Protein 4FC4 (pdb70)

Foldseek 3Di:
DADPLLVVLLVVLLVLLCCVVPPVVSQLVQLLQLLLLLLVLLLVLQVVLQVDDVVCSLVSSLLRSLSNVCCPPVVHGQALLLLLQSNLSNCVVVSDHPVSSVVRNVVSLVSLLNNLLVNLVVCVVVVNPQFADQVTPLNVVLLVLLPDDLVVLLQLLLLLSLLQNQLVSQLSVDDDCSSSVSSSVSSSVSSSVPGDDLSSSSNSNSNHVSGDHDPSRDPVSSVSNNVRSSNSSSCNSNPVRRVVSVVVD/DLPVLLVVLLVVLLVLLCCCPPPVPLQLVQLLQLLLLLLVLLLVLLVVLQPDDVVCSLVRSLLRSLRNVVCCPVVHGQALLLLLQSNLSNCVVVSDHPVSSVVRSVVSVVSSLNSLLVSLVVCVVVVPVQFADQPRPLQVVLLCLLVDDLVVLLQLLLLLLLLQNQLVSVLSVDDDCVSSVSSSVSSSPSSSVPGDHLSSSSNSLSNHVSGDHDPSRDVNSSVSNNVSSVNNSSCNSNPVRNVVSVVVDD/DLVVLLVVLLVVLLVLLCCVVPPPVSQLVLLLQLLLLQLVLVLVLLVVLQPDDPVCSLQSSLLSSLSNVVCPPVVHGFALLQLLQSNLSNCVVVVDPPVSSVVRNVVSVVSSLNNLLVNLVVCVVVVNVQFADAVGVLQVVLLVLLPDDLVVLLQLLQLLLLLQNQLVSQLSVDDDCSSSVSSSVSSSCSSSVPGDDLSSSSNSLSSHVSGPHDPSRDPNSSCSNSVSSVNSSSCNSNPCRNVVSVVVDD/DVVLLVVLLVVLLVLLCCVVVPVVSQLLQLLQLLLLLLVLLLVLLVVLQVDDPVCSLVSSLQRSLSSVCCPPVVHGQALLLLLQSNLSNCVVVSDHPVSSVVSNVSSVVSSLNSLLVNLVVCVVVVPPQFADAVRPLQVVLLVLLPDDLVVLLQLLQLLSLLQNQLVSQLVVDDDCSNSVSSSVSSSCSSSVPGDHLSSSSNSLSNHVSHPHDPSNDPNSSVSNNVRSVNSSSCNSNPVRRVVVVVVDD/DCPVLLVVLLVVLLVLLVCVPPPVVVQLQLLLQLLQLQLVLLLVLLVVLQVDDVVCSLQRSLLRSLSNVCCCPVVHGDDLLLLLQSNLSNCVVVSDPPVSSVVRNVVSVVSSLNNLLVNLVVCVVVVPVQFEDAVRPLQVVLLCLLPDDLVVLQQLLLLLSLLVNQLVSQLSVDDDCSNSVSSSVSSSCSSSVPGDDLSSSSNSLSNHVSGDHDPSRDPNSSVSNNVRSSNSSSCNSNPVNRVVVVVVDD/DLVVLLVVLLVVLLVLLCCVVPPVVCQLVLLLQLLQLLLVLLLVLQVVLQPDDVVCSLVSSQLRSLRNVVCPPVVHGQALLLLLQSNLSNCVVVSDPPVSSVVSNVVSVVSSLNNLLVNLVVCVVVVNVQFADAVGVLQVVLLVLLPDDLVVLLQLLLLLSLLVNQLVSVLSVDDDCSSSVSSSVSSSVSSSVPRDALSSSSNSNSNHVSGPHDPSRDPNSSVSNSVSSSNSSSCNSNPVNRVVSVVVDD/DVVLLVVLLVVLLVLLCCVVVPVVSQLVQLLQLLQLLLVLLLVLLVVLQVDDVVCSLQSSLQRSLSNVCCPQVVHGQALLLLLQSNLSNCVVVVDHPVSSVVVSVSSVVSLLNNLLVNLVVCLVVVPPQFADAVRPLAVVLLVLLPDDLVVLLQLLQLLSLLQNQLVSQLSVDDDCSNSVSSSVSSSVSRSVPGDDLSSSSNSLSRHVSHDHDPSRDPNSSVSNNVRSVNSSSCNSNPVRRVVVVVVD/DQPVLLVVLLVVLLVLLCCVPVPVVVQLVQLLVLLQLQLVLLLVLLVVLQVDDVVCSLVSSLQSSLSNVVCPPVVHGDALLQLLQSNLSNCVVVSDHPVSSVVRNVSSVVSSLNNLLVNLVVCVVVVHPQFEDQVRVLQVVLLCLLPDDLVVLLQLLQLLSLLQNQLVSQLSVDDDCSNSVSSSVSSSVSSSVPGDALSSSSNSLSNHVSGDHDPSNDPNSNCSNNPSSSNNSSVNSNPVNRVVSVVVDD/DFDPLLVVLLVVLLVLLCCVPPPVPSQLVQLLQLLLLLLVLLLVLLVVLQVDDPVCSLVSSQLRSLRSVVCPPVVHGQALLLLLQSNLSNCVVVSDHPVSSVVSNVVSLVSLLNSLLVNLVVCVVVVPVQFADCVTDLNVVLLCLLPDDLVVLLQLLLLLSLLQNQLVSVLSVDDDCSSSVSSSVSSSCSSSVVGDHLSSSSNSNSNHVSGDHDPSRDPNSSVSNSVRSVNSSSCNSNPVRNVVVVVVTD/DCVVVLVVLLVVLLVLLCCVPPPVPQQLVQLLQLLQLLLVLLLVLLVVLQPDDPVCSLQRSLLRSLSNVCCPQVVHGQALLLLLQSNLSNCVVVSDHPVSSVVRSVSSLVSLLNNLLVSLVVCVVVVPPQFADQPRPLQVVLLCLLPDDLVVLQQLLLLLSLLQNQLVSVLSVDDDCVNSVSSSVSSSVSSSVPGDDLSSSSNSLSNHVSGPHDPSNDVNSNVRSNVNSVNNSSCNSNPVNRVVVVVVDD

B-factor: mean 49.1, std 11.37, range [25.59, 116.78]

CATH classification: 1.20.1080.10

Structure (mmCIF, N/CA/C/O backbone):
data_4FC4
#
_entry.id   4FC4
#
_cell.length_a   176.300
_cell.length_b   101.840
_cell.length_c   205.300
_cell.angle_alpha   90.00
_cell.angle_beta   101.24
_cell.angle_gamma   90.00
#
_symmetry.space_group_name_H-M   'C 1 2 1'
#
loop_
_entity.id
_entity.type
_entity.pdbx_description
1 polymer 'Nitrite transporter NirC'
2 non-polymer 'octyl beta-D-glucopyranoside'
3 water water
#
loop_
_atom_site.group_PDB
_atom_site.id
_atom_site.type_symbol
_atom_site.label_atom_id
_atom_site.label_alt_id
_atom_site.label_comp_id
_atom_site.label_asym_id
_atom_site.label_entity_id
_atom_site.label_seq_id
_atom_site.pdbx_PDB_ins_code
_atom_site.Cartn_x
_atom_site.Cartn_y
_atom_site.Cartn_z
_atom_site.occupancy
_atom_site.B_iso_or_equiv
_atom_site.auth_seq_id
_atom_site.auth_comp_id
_atom_site.auth_asym_id
_atom_site.auth_atom_id
_atom_site.pdbx_PDB_model_num
ATOM 1 N N . MET A 1 1 ? 54.593 -8.751 53.316 1.00 70.00 1 MET A N 1
ATOM 2 C CA . MET A 1 1 ? 53.385 -7.945 53.594 1.00 74.96 1 MET A CA 1
ATOM 3 C C . MET A 1 1 ? 53.309 -7.665 55.105 1.00 77.04 1 MET A C 1
ATOM 4 O O . MET A 1 1 ? 54.086 -8.248 55.879 1.00 78.21 1 MET A O 1
ATOM 9 N N . PHE A 1 2 ? 52.394 -6.785 55.535 1.00 68.68 2 PHE A N 1
ATOM 10 C CA . PHE A 1 2 ? 52.065 -6.723 56.961 1.00 65.93 2 PHE A CA 1
ATOM 11 C C . PHE A 1 2 ? 51.031 -7.851 57.314 1.00 60.53 2 PHE A C 1
ATOM 12 O O . PHE A 1 2 ? 50.607 -8.611 56.431 1.00 62.01 2 PHE A O 1
ATOM 20 N N . THR A 1 3 ? 50.702 -8.006 58.598 1.00 54.46 3 THR A N 1
ATOM 21 C CA . THR A 1 3 ? 49.663 -8.900 59.019 1.00 50.54 3 THR A CA 1
ATOM 22 C C . THR A 1 3 ? 48.303 -8.347 58.484 1.00 51.53 3 THR A C 1
ATOM 23 O O . THR A 1 3 ? 48.159 -7.093 58.280 1.00 45.67 3 THR A O 1
ATOM 27 N N . ASP A 1 4 ? 47.349 -9.270 58.235 1.00 47.67 4 ASP A N 1
ATOM 28 C CA . ASP A 1 4 ? 46.007 -8.885 57.800 1.00 47.49 4 ASP A CA 1
ATOM 29 C C . ASP A 1 4 ? 45.454 -7.861 58.780 1.00 43.47 4 ASP A C 1
ATOM 30 O O . ASP A 1 4 ? 44.794 -6.880 58.393 1.00 48.67 4 ASP A O 1
ATOM 35 N N . THR A 1 5 ? 45.740 -8.034 60.063 1.00 42.46 5 THR A N 1
ATOM 36 C CA . THR A 1 5 ? 44.994 -7.219 61.051 1.00 40.25 5 THR A CA 1
ATOM 37 C C . THR A 1 5 ? 45.558 -5.807 61.060 1.00 39.50 5 THR A C 1
ATOM 38 O O . THR A 1 5 ? 44.816 -4.836 61.182 1.00 37.20 5 THR A O 1
ATOM 42 N N . ILE A 1 6 ? 46.891 -5.727 60.983 1.00 37.68 6 ILE A N 1
ATOM 43 C CA . ILE A 1 6 ? 47.559 -4.436 60.865 1.00 38.69 6 ILE A CA 1
ATOM 44 C C . ILE A 1 6 ? 47.132 -3.713 59.575 1.00 39.73 6 ILE A C 1
ATOM 45 O O . ILE A 1 6 ? 46.661 -2.593 59.650 1.00 45.97 6 ILE A O 1
ATOM 50 N N . ASN A 1 7 ? 47.252 -4.355 58.408 1.00 42.58 7 ASN A N 1
ATOM 51 C CA . ASN A 1 7 ? 46.714 -3.801 57.144 1.00 39.52 7 ASN A CA 1
ATOM 52 C C . ASN A 1 7 ? 45.234 -3.336 57.249 1.00 42.85 7 ASN A C 1
ATOM 53 O O . ASN A 1 7 ? 44.866 -2.276 56.713 1.00 45.17 7 ASN A O 1
ATOM 58 N N . LYS A 1 8 ? 44.393 -4.086 57.975 1.00 41.00 8 LYS A N 1
ATOM 59 C CA . LYS A 1 8 ? 42.993 -3.658 58.213 1.00 42.47 8 LYS A CA 1
ATOM 60 C C . LYS A 1 8 ? 42.835 -2.393 59.061 1.00 41.42 8 LYS A C 1
ATOM 61 O O . LYS A 1 8 ? 42.065 -1.536 58.727 1.00 37.85 8 LYS A O 1
ATOM 67 N N . CYS A 1 9 ? 43.582 -2.304 60.155 1.00 43.10 9 CYS A N 1
ATOM 68 C CA . CYS A 1 9 ? 43.656 -1.121 60.997 1.00 41.67 9 CYS A CA 1
ATOM 69 C C . CYS A 1 9 ? 44.087 0.096 60.204 1.00 42.81 9 CYS A C 1
ATOM 70 O O . CYS A 1 9 ? 43.511 1.202 60.349 1.00 41.03 9 CYS A O 1
ATOM 73 N N . ALA A 1 10 ? 45.083 -0.132 59.344 1.00 38.17 10 ALA A N 1
ATOM 74 C CA . ALA A 1 10 ? 45.627 0.939 58.598 1.00 38.69 10 ALA A CA 1
ATOM 75 C C . ALA A 1 10 ? 44.671 1.404 57.458 1.00 40.26 10 ALA A C 1
ATOM 76 O O . ALA A 1 10 ? 44.637 2.609 57.155 1.00 42.12 10 ALA A O 1
ATOM 78 N N . ALA A 1 11 ? 43.963 0.471 56.810 1.00 38.40 11 ALA A N 1
ATOM 79 C CA . ALA A 1 11 ? 42.884 0.820 55.856 1.00 35.47 11 ALA A CA 1
ATOM 80 C C . ALA A 1 11 ? 41.855 1.622 56.631 1.00 36.29 11 ALA A C 1
ATOM 81 O O . ALA A 1 11 ? 41.345 2.595 56.159 1.00 45.28 11 ALA A O 1
ATOM 83 N N . ASN A 1 12 ? 41.577 1.235 57.847 1.00 36.69 12 ASN A N 1
ATOM 84 C CA . ASN A 1 12 ? 40.585 1.924 58.637 1.00 41.08 12 ASN A CA 1
ATOM 85 C C . ASN A 1 12 ? 40.998 3.385 58.972 1.00 42.01 12 ASN A C 1
ATOM 86 O O . ASN A 1 12 ? 40.164 4.339 58.879 1.00 45.04 12 ASN A O 1
ATOM 91 N N . ALA A 1 13 ? 42.274 3.570 59.331 1.00 38.72 13 ALA A N 1
ATOM 92 C CA . ALA A 1 13 ? 42.843 4.914 59.522 1.00 38.38 13 ALA A CA 1
ATOM 93 C C . ALA A 1 13 ? 42.652 5.778 58.238 1.00 43.59 13 ALA A C 1
ATOM 94 O O . ALA A 1 13 ? 42.235 6.942 58.328 1.00 41.56 13 ALA A O 1
ATOM 96 N N . ALA A 1 14 ? 42.956 5.227 57.048 1.00 45.22 14 ALA A N 1
ATOM 97 C CA . ALA A 1 14 ? 42.832 5.994 55.767 1.00 45.15 14 ALA A CA 1
ATOM 98 C C . ALA A 1 14 ? 41.355 6.390 55.509 1.00 44.71 14 ALA A C 1
ATOM 99 O O . ALA A 1 14 ? 41.037 7.439 54.942 1.00 44.55 14 ALA A O 1
ATOM 101 N N . ARG A 1 15 ? 40.452 5.534 55.960 1.00 44.49 15 ARG A N 1
ATOM 102 C CA . ARG A 1 15 ? 39.021 5.738 55.731 1.00 45.38 15 ARG A CA 1
ATOM 103 C C . ARG A 1 15 ? 38.559 6.826 56.728 1.00 46.15 15 ARG A C 1
ATOM 104 O O . ARG A 1 15 ? 37.805 7.721 56.370 1.00 43.59 15 ARG A O 1
ATOM 112 N N . ILE A 1 16 ? 39.123 6.806 57.948 1.00 44.09 16 ILE A N 1
ATOM 113 C CA . ILE A 1 16 ? 38.890 7.902 58.895 1.00 44.00 16 ILE A CA 1
ATOM 114 C C . ILE A 1 16 ? 39.314 9.311 58.366 1.00 41.97 16 ILE A C 1
ATOM 115 O O . ILE A 1 16 ? 38.539 10.284 58.446 1.00 42.08 16 ILE A O 1
ATOM 120 N N . ALA A 1 17 ? 40.483 9.368 57.743 1.00 41.63 17 ALA A N 1
ATOM 121 C CA . ALA A 1 17 ? 41.070 10.605 57.249 1.00 41.67 17 ALA A CA 1
ATOM 122 C C . ALA A 1 17 ? 40.165 11.188 56.168 1.00 44.58 17 ALA A C 1
ATOM 123 O O . ALA A 1 17 ? 39.903 12.402 56.119 1.00 49.23 17 ALA A O 1
ATOM 125 N N . ARG A 1 18 ? 39.627 10.298 55.344 1.00 43.50 18 ARG A N 1
ATOM 126 C CA . ARG A 1 18 ? 38.856 10.688 54.215 1.00 42.62 18 ARG A CA 1
ATOM 127 C C . ARG A 1 18 ? 37.501 11.209 54.711 1.00 46.53 18 ARG A C 1
ATOM 128 O O . ARG A 1 18 ? 36.989 12.244 54.237 1.00 45.69 18 ARG A O 1
ATOM 136 N N . LEU A 1 19 ? 36.939 10.519 55.701 1.00 46.61 19 LEU A N 1
ATOM 137 C CA . LEU A 1 19 ? 35.661 10.931 56.239 1.00 44.20 19 LEU A CA 1
ATOM 138 C C . LEU A 1 19 ? 35.814 12.346 56.835 1.00 45.28 19 LEU A C 1
ATOM 139 O O . LEU A 1 19 ? 34.947 13.211 56.639 1.00 43.75 19 LEU A O 1
ATOM 144 N N . SER A 1 20 ? 36.914 12.537 57.564 1.00 43.58 20 SER A N 1
ATOM 145 C CA . SER A 1 20 ? 37.234 13.777 58.253 1.00 47.67 20 SER A CA 1
ATOM 146 C C . SER A 1 20 ? 37.358 14.886 57.235 1.00 51.04 20 SER A C 1
ATOM 147 O O . SER A 1 20 ? 36.811 15.938 57.413 1.00 56.53 20 SER A O 1
ATOM 150 N N . ALA A 1 21 ? 38.062 14.605 56.140 1.00 52.12 21 ALA A N 1
ATOM 151 C CA . ALA A 1 21 ? 38.440 15.617 55.172 1.00 52.48 21 ALA A CA 1
ATOM 152 C C . ALA A 1 21 ? 37.356 15.910 54.131 1.00 52.88 21 ALA A C 1
ATOM 153 O O . ALA A 1 21 ? 37.212 17.039 53.748 1.00 55.63 21 ALA A O 1
ATOM 155 N N . ASN A 1 22 ? 36.588 14.912 53.706 1.00 56.59 22 ASN A N 1
ATOM 156 C CA . ASN A 1 22 ? 35.598 15.091 52.624 1.00 60.90 22 ASN A CA 1
ATOM 157 C C . ASN A 1 22 ? 34.190 15.158 53.146 1.00 61.64 22 ASN A C 1
ATOM 158 O O . ASN A 1 22 ? 33.295 15.659 52.468 1.00 66.32 22 ASN A O 1
ATOM 163 N N . ASN A 1 23 ? 33.961 14.608 54.327 1.00 59.91 23 ASN A N 1
ATOM 164 C CA . ASN A 1 23 ? 32.605 14.552 54.807 1.00 58.50 23 ASN A CA 1
ATOM 165 C C . ASN A 1 23 ? 32.446 14.934 56.306 1.00 54.35 23 ASN A C 1
ATOM 166 O O . ASN A 1 23 ? 31.913 14.145 57.084 1.00 51.10 23 ASN A O 1
ATOM 171 N N . PRO A 1 24 ? 32.872 16.173 56.682 1.00 53.31 24 PRO A N 1
ATOM 172 C CA . PRO A 1 24 ? 32.739 16.740 58.049 1.00 51.36 24 PRO A CA 1
ATOM 173 C C . PRO A 1 24 ? 31.420 16.386 58.741 1.00 48.38 24 PRO A C 1
ATOM 174 O O . PRO A 1 24 ? 31.455 15.834 59.848 1.00 48.09 24 PRO A O 1
ATOM 178 N N . LEU A 1 25 ? 30.295 16.640 58.085 1.00 47.55 25 LEU A N 1
ATOM 179 C CA . LEU A 1 25 ? 28.975 16.234 58.595 1.00 48.20 25 LEU A CA 1
ATOM 180 C C . LEU A 1 25 ? 28.919 14.737 58.970 1.00 49.81 25 LEU A C 1
ATOM 181 O O . LEU A 1 25 ? 28.507 14.399 60.091 1.00 53.35 25 LEU A O 1
ATOM 186 N N . GLY A 1 26 ? 29.357 13.850 58.067 1.00 49.26 26 GLY A N 1
ATOM 187 C CA . GLY A 1 26 ? 29.361 12.417 58.353 1.00 43.72 26 GLY A CA 1
ATOM 188 C C . GLY A 1 26 ? 30.200 12.044 59.573 1.00 43.97 26 GLY A C 1
ATOM 189 O O . GLY A 1 26 ? 29.801 11.196 60.450 1.00 39.64 26 GLY A O 1
ATOM 190 N N . PHE A 1 27 ? 31.369 12.668 59.628 1.00 42.51 27 PHE A N 1
ATOM 191 C CA . PHE A 1 27 ? 32.296 12.508 60.717 1.00 42.14 27 PHE A CA 1
ATOM 192 C C . PHE A 1 27 ? 31.669 12.862 62.091 1.00 45.36 27 PHE A C 1
ATOM 193 O O . PHE A 1 27 ? 31.702 12.063 63.062 1.00 46.37 27 PHE A O 1
ATOM 201 N N . TRP A 1 28 ? 31.112 14.073 62.154 1.00 45.77 28 TRP A N 1
ATOM 202 C CA . TRP A 1 28 ? 30.449 14.567 63.346 1.00 48.69 28 TRP A CA 1
ATOM 203 C C . TRP A 1 28 ? 29.243 13.756 63.718 1.00 47.24 28 TRP A C 1
ATOM 204 O O . TRP A 1 28 ? 29.031 13.501 64.898 1.00 42.90 28 TRP A O 1
ATOM 215 N N . VAL A 1 29 ? 28.452 13.317 62.734 1.00 43.99 29 VAL A N 1
ATOM 216 C CA . VAL A 1 29 ? 27.347 12.414 63.044 1.00 40.95 29 VAL A CA 1
ATOM 217 C C . VAL A 1 29 ? 27.904 11.114 63.652 1.00 41.61 29 VAL A C 1
ATOM 218 O O . VAL A 1 29 ? 27.535 10.675 64.728 1.00 40.27 29 VAL A O 1
ATOM 222 N N . SER A 1 30 ? 28.855 10.529 62.958 1.00 44.12 30 SER A N 1
ATOM 223 C CA . SER A 1 30 ? 29.309 9.220 63.257 1.00 39.06 30 SER A CA 1
ATOM 224 C C . SER A 1 30 ? 30.119 9.220 64.552 1.00 40.52 30 SER A C 1
ATOM 225 O O . SER A 1 30 ? 30.103 8.236 65.331 1.00 42.50 30 SER A O 1
ATOM 228 N N . SER A 1 31 ? 30.829 10.302 64.841 1.00 44.58 31 SER A N 1
ATOM 229 C CA . SER A 1 31 ? 31.397 10.470 66.234 1.00 45.15 31 SER A CA 1
ATOM 230 C C . SER A 1 31 ? 30.340 10.706 67.328 1.00 43.29 31 SER A C 1
ATOM 231 O O . SER A 1 31 ? 30.504 10.230 68.419 1.00 45.66 31 SER A O 1
ATOM 234 N N . ALA A 1 32 ? 29.329 11.524 67.062 1.00 41.96 32 ALA A N 1
ATOM 235 C CA . ALA A 1 32 ? 28.215 11.715 68.012 1.00 45.52 32 ALA A CA 1
ATOM 236 C C . ALA A 1 32 ? 27.529 10.363 68.425 1.00 40.70 32 ALA A C 1
ATOM 237 O O . ALA A 1 32 ? 27.356 10.049 69.621 1.00 43.07 32 ALA A O 1
ATOM 239 N N . MET A 1 33 ? 27.167 9.557 67.440 1.00 35.70 33 MET A N 1
ATOM 240 C CA . MET A 1 33 ? 26.670 8.203 67.674 1.00 33.69 33 MET A CA 1
ATOM 241 C C . MET A 1 33 ? 27.526 7.394 68.662 1.00 35.11 33 MET A C 1
ATOM 242 O O . MET A 1 33 ? 26.971 6.802 69.593 1.00 33.32 33 MET A O 1
ATOM 247 N N . ALA A 1 34 ? 28.848 7.393 68.529 1.00 32.65 34 ALA A N 1
ATOM 248 C CA . ALA A 1 34 ? 29.620 6.558 69.406 1.00 31.56 34 ALA A CA 1
ATOM 249 C C . ALA A 1 34 ? 29.483 6.999 70.856 1.00 35.10 34 ALA A C 1
ATOM 250 O O . ALA A 1 34 ? 29.361 6.183 71.788 1.00 42.89 34 ALA A O 1
ATOM 252 N N . GLY A 1 35 ? 29.516 8.310 71.069 1.00 38.30 35 GLY A N 1
ATOM 253 C CA . GLY A 1 35 ? 29.308 8.872 72.405 1.00 34.42 35 GLY A CA 1
ATOM 254 C C . GLY A 1 35 ? 27.930 8.526 72.955 1.00 36.35 35 GLY A C 1
ATOM 255 O O . GLY A 1 35 ? 27.802 8.154 74.106 1.00 32.83 35 GLY A O 1
ATOM 256 N N . ALA A 1 36 ? 26.907 8.605 72.109 1.00 34.24 36 ALA A N 1
ATOM 257 C CA . ALA A 1 36 ? 25.552 8.269 72.549 1.00 37.52 36 ALA A CA 1
ATOM 258 C C . ALA A 1 36 ? 25.504 6.782 72.889 1.00 37.49 36 ALA A C 1
ATOM 259 O O . ALA A 1 36 ? 24.931 6.381 73.915 1.00 39.14 36 ALA A O 1
ATOM 261 N N . TYR A 1 37 ? 26.154 5.956 72.055 1.00 37.69 37 TYR A N 1
ATOM 262 C CA . TYR A 1 37 ? 26.065 4.512 72.235 1.00 32.62 37 TYR A CA 1
ATOM 263 C C . TYR A 1 37 ? 26.769 4.082 73.507 1.00 36.93 37 TYR A C 1
ATOM 264 O O . TYR A 1 37 ? 26.204 3.253 74.283 1.00 35.27 37 TYR A O 1
ATOM 273 N N . VAL A 1 38 ? 27.999 4.586 73.732 1.00 34.01 38 VAL A N 1
ATOM 274 C CA . VAL A 1 38 ? 28.625 4.263 74.994 1.00 32.74 38 VAL A CA 1
ATOM 275 C C . VAL A 1 38 ? 27.708 4.769 76.157 1.00 34.75 38 VAL A C 1
ATOM 276 O O . VAL A 1 38 ? 27.508 4.103 77.175 1.00 36.46 38 VAL A O 1
ATOM 280 N N . GLY A 1 39 ? 27.137 5.956 75.991 1.00 37.82 39 GLY A N 1
ATOM 281 C CA . GLY A 1 39 ? 26.232 6.542 76.989 1.00 34.60 39 GLY A CA 1
ATOM 282 C C . GLY A 1 39 ? 25.027 5.701 77.331 1.00 35.30 39 GLY A C 1
ATOM 283 O O . GLY A 1 39 ? 24.617 5.607 78.509 1.00 34.02 39 GLY A O 1
ATOM 284 N N . LEU A 1 40 ? 24.434 5.079 76.309 1.00 38.93 40 LEU A N 1
ATOM 285 C CA . LEU A 1 40 ? 23.292 4.181 76.534 1.00 34.62 40 LEU A CA 1
ATOM 286 C C . LEU A 1 40 ? 23.701 3.017 77.474 1.00 39.02 40 LEU A C 1
ATOM 287 O O . LEU A 1 40 ? 22.884 2.623 78.355 1.00 32.72 40 LEU A O 1
ATOM 292 N N . GLY A 1 41 ? 24.998 2.580 77.387 1.00 35.48 41 GLY A N 1
ATOM 293 C CA . GLY A 1 41 ? 25.465 1.397 78.124 1.00 28.11 41 GLY A CA 1
ATOM 294 C C . GLY A 1 41 ? 25.582 1.878 79.541 1.00 34.68 41 GLY A C 1
ATOM 295 O O . GLY A 1 41 ? 25.289 1.115 80.522 1.00 35.99 41 GLY A O 1
ATOM 296 N N . ILE A 1 42 ? 25.993 3.163 79.674 1.00 37.25 42 ILE A N 1
ATOM 297 C CA . ILE A 1 42 ? 26.328 3.774 80.998 1.00 35.02 42 ILE A CA 1
ATOM 298 C C . ILE A 1 42 ? 25.058 3.987 81.799 1.00 35.16 42 ILE A C 1
ATOM 299 O O . ILE A 1 42 ? 24.983 3.611 82.967 1.00 39.46 42 ILE A O 1
ATOM 304 N N . ILE A 1 43 ? 24.023 4.534 81.162 1.00 36.28 43 ILE A N 1
ATOM 305 C CA . ILE A 1 43 ? 22.722 4.598 81.811 1.00 35.90 43 ILE A CA 1
ATOM 306 C C . ILE A 1 43 ? 22.303 3.196 82.315 1.00 39.38 43 ILE A C 1
ATOM 307 O O . ILE A 1 43 ? 21.865 3.047 83.483 1.00 43.10 43 ILE A O 1
ATOM 312 N N . LEU A 1 44 ? 22.482 2.179 81.461 1.00 35.33 44 LEU A N 1
ATOM 313 C CA . LEU A 1 44 ? 22.084 0.797 81.802 1.00 32.87 44 LEU A CA 1
ATOM 314 C C . LEU A 1 44 ? 22.749 0.324 83.079 1.00 32.34 44 LEU A C 1
ATOM 315 O O . LEU A 1 44 ? 22.045 -0.093 84.033 1.00 29.21 44 LEU A O 1
ATOM 320 N N . ILE A 1 45 ? 24.101 0.408 83.099 1.00 30.72 45 ILE A N 1
ATOM 321 C CA . ILE A 1 45 ? 24.853 -0.200 84.181 1.00 29.98 45 ILE A CA 1
ATOM 322 C C . ILE A 1 45 ? 24.608 0.561 85.495 1.00 33.47 45 ILE A C 1
ATOM 323 O O . ILE A 1 45 ? 24.537 -0.036 86.588 1.00 39.98 45 ILE A O 1
ATOM 328 N N . PHE A 1 46 ? 24.447 1.880 85.407 1.00 35.69 46 PHE A N 1
ATOM 329 C CA . PHE A 1 46 ? 24.178 2.709 86.609 1.00 36.23 46 PHE A CA 1
ATOM 330 C C . PHE A 1 46 ? 22.723 2.486 87.122 1.00 43.19 46 PHE A C 1
ATOM 331 O O . PHE A 1 46 ? 22.508 2.426 88.333 1.00 42.52 46 PHE A O 1
ATOM 339 N N . THR A 1 47 ? 21.758 2.279 86.208 1.00 37.43 47 THR A N 1
ATOM 340 C CA . THR A 1 47 ? 20.404 1.973 86.612 1.00 39.01 47 THR A CA 1
ATOM 341 C C . THR A 1 47 ? 20.460 0.628 87.369 1.00 44.08 47 THR A C 1
ATOM 342 O O . THR A 1 47 ? 19.783 0.469 88.363 1.00 42.83 47 THR A O 1
ATOM 346 N N . LEU A 1 48 ? 21.304 -0.326 86.943 1.00 44.64 48 LEU A N 1
ATOM 347 C CA . LEU A 1 48 ? 21.312 -1.619 87.639 1.00 39.63 48 LEU A CA 1
ATOM 348 C C . LEU A 1 48 ? 22.111 -1.478 88.944 1.00 41.07 48 LEU A C 1
ATOM 349 O O . LEU A 1 48 ? 21.622 -1.866 90.005 1.00 39.18 48 LEU A O 1
ATOM 354 N N . GLY A 1 49 ? 23.304 -0.899 88.877 1.00 39.79 49 GLY A N 1
ATOM 355 C CA . GLY A 1 49 ? 24.116 -0.774 90.056 1.00 41.82 49 GLY A CA 1
ATOM 356 C C . GLY A 1 49 ? 23.438 0.014 91.191 1.00 44.69 49 GLY A C 1
ATOM 357 O O . GLY A 1 49 ? 23.682 -0.257 92.363 1.00 45.49 49 GLY A O 1
ATOM 358 N N . ASN A 1 50 ? 22.602 0.992 90.828 1.00 45.49 50 ASN A N 1
ATOM 359 C CA . ASN A 1 50 ? 21.716 1.691 91.765 1.00 44.42 50 ASN A CA 1
ATOM 360 C C . ASN A 1 50 ? 20.914 0.818 92.720 1.00 46.17 50 ASN A C 1
ATOM 361 O O . ASN A 1 50 ? 20.664 1.226 93.863 1.00 44.95 50 ASN A O 1
ATOM 366 N N . LEU A 1 51 ? 20.469 -0.361 92.262 1.00 44.85 51 LEU A N 1
ATOM 367 C CA . LEU A 1 51 ? 19.572 -1.146 93.078 1.00 45.97 51 LEU A CA 1
ATOM 368 C C . LEU A 1 51 ? 20.316 -2.247 93.816 1.00 43.86 51 LEU A C 1
ATOM 369 O O . LEU A 1 51 ? 19.741 -2.973 94.560 1.00 48.85 51 LEU A O 1
ATOM 374 N N . LEU A 1 52 ? 21.615 -2.318 93.659 1.00 44.58 52 LEU A N 1
ATOM 375 C CA . LEU A 1 52 ? 22.371 -3.464 94.106 1.00 49.58 52 LEU A CA 1
ATOM 376 C C . LEU A 1 52 ? 23.336 -3.181 95.246 1.00 49.14 52 LEU A C 1
ATOM 377 O O . LEU A 1 52 ? 23.924 -2.117 95.299 1.00 51.12 52 LEU A O 1
ATOM 382 N N . ASP A 1 53 ? 23.603 -4.192 96.072 1.00 49.65 53 ASP A N 1
ATOM 383 C CA . ASP A 1 53 ? 24.595 -4.031 97.112 1.00 55.49 53 ASP A CA 1
ATOM 384 C C . ASP A 1 53 ? 25.970 -3.758 96.458 1.00 55.15 53 ASP A C 1
ATOM 385 O O . ASP A 1 53 ? 26.315 -4.350 95.433 1.00 52.12 53 ASP A O 1
ATOM 390 N N . PRO A 1 54 ? 26.759 -2.844 97.040 1.00 55.21 54 PRO A N 1
ATOM 391 C CA . PRO A 1 54 ? 28.105 -2.573 96.485 1.00 51.85 54 PRO A CA 1
ATOM 392 C C . PRO A 1 54 ? 28.933 -3.812 96.156 1.00 47.48 54 PRO A C 1
ATOM 393 O O . PRO A 1 54 ? 29.711 -3.756 95.245 1.00 49.83 54 PRO A O 1
ATOM 397 N N . SER A 1 55 ? 28.770 -4.921 96.859 1.00 44.98 55 SER A N 1
ATOM 398 C CA . SER A 1 55 ? 29.618 -6.074 96.599 1.00 48.56 55 SER A CA 1
ATOM 399 C C . SER A 1 55 ? 29.325 -6.855 95.286 1.00 49.28 55 SER A C 1
ATOM 400 O O . SER A 1 55 ? 30.158 -7.653 94.830 1.00 55.92 55 SER A O 1
ATOM 403 N N . VAL A 1 56 ? 28.137 -6.683 94.721 1.00 47.79 56 VAL A N 1
ATOM 404 C CA . VAL A 1 56 ? 27.818 -7.266 93.441 1.00 43.93 56 VAL A CA 1
ATOM 405 C C . VAL A 1 56 ? 27.815 -6.216 92.304 1.00 45.66 56 VAL A C 1
ATOM 406 O O . VAL A 1 56 ? 27.623 -6.575 91.148 1.00 47.04 56 VAL A O 1
ATOM 410 N N . ARG A 1 57 ? 28.054 -4.929 92.591 1.00 41.69 57 ARG A N 1
ATOM 411 C CA . ARG A 1 57 ? 28.073 -3.939 91.491 1.00 39.62 57 ARG A CA 1
ATOM 412 C C . ARG A 1 57 ? 29.156 -4.195 90.419 1.00 39.84 57 ARG A C 1
ATOM 413 O O . ARG A 1 57 ? 28.877 -4.192 89.219 1.00 37.78 57 ARG A O 1
ATOM 421 N N . PRO A 1 58 ? 30.412 -4.390 90.838 1.00 37.28 58 PRO A N 1
ATOM 422 C CA . PRO A 1 58 ? 31.396 -4.548 89.782 1.00 33.11 58 PRO A CA 1
ATOM 423 C C . PRO A 1 58 ? 31.106 -5.725 88.819 1.00 34.98 58 PRO A C 1
ATOM 424 O O . PRO A 1 58 ? 31.344 -5.651 87.608 1.00 35.92 58 PRO A O 1
ATOM 428 N N . LEU A 1 59 ? 30.592 -6.817 89.357 1.00 38.60 59 LEU A N 1
ATOM 429 C CA . LEU A 1 59 ? 30.178 -7.989 88.594 1.00 38.33 59 LEU A CA 1
ATOM 430 C C . LEU A 1 59 ? 28.992 -7.673 87.676 1.00 41.04 59 LEU A C 1
ATOM 431 O O . LEU A 1 59 ? 29.088 -7.911 86.469 1.00 40.82 59 LEU A O 1
ATOM 436 N N . VAL A 1 60 ? 27.875 -7.185 88.241 1.00 40.04 60 VAL A N 1
ATOM 437 C CA . VAL A 1 60 ? 26.665 -6.928 87.432 1.00 39.43 60 VAL A CA 1
ATOM 438 C C . VAL A 1 60 ? 26.816 -5.757 86.418 1.00 41.06 60 VAL A C 1
ATOM 439 O O . VAL A 1 60 ? 26.509 -5.854 85.224 1.00 37.77 60 VAL A O 1
ATOM 443 N N . MET A 1 61 ? 27.355 -4.659 86.884 1.00 40.62 61 MET A N 1
ATOM 444 C CA . MET A 1 61 ? 27.697 -3.539 85.998 1.00 40.35 61 MET A CA 1
ATOM 445 C C . MET A 1 61 ? 28.729 -3.922 84.922 1.00 39.58 61 MET A C 1
ATOM 446 O O . MET A 1 61 ? 28.586 -3.548 83.763 1.00 41.26 61 MET A O 1
ATOM 451 N N . GLY A 1 62 ? 29.741 -4.685 85.310 1.00 34.58 62 GLY A N 1
ATOM 452 C CA . GLY A 1 62 ? 30.716 -5.208 84.344 1.00 37.68 62 GLY A CA 1
ATOM 453 C C . GLY A 1 62 ? 30.101 -6.154 83.326 1.00 34.22 62 GLY A C 1
ATOM 454 O O . GLY A 1 62 ? 30.310 -5.983 82.124 1.00 34.26 62 GLY A O 1
ATOM 455 N N . ALA A 1 63 ? 29.373 -7.160 83.820 1.00 30.16 63 ALA A N 1
ATOM 456 C CA . ALA A 1 63 ? 28.734 -8.196 82.991 1.00 33.17 63 ALA A CA 1
ATOM 457 C C . ALA A 1 63 ? 27.702 -7.598 82.032 1.00 31.26 63 ALA A C 1
ATOM 458 O O . ALA A 1 63 ? 27.354 -8.226 81.014 1.00 32.29 63 ALA A O 1
ATOM 460 N N . THR A 1 64 ? 27.215 -6.404 82.319 1.00 31.12 64 THR A N 1
ATOM 461 C CA . THR A 1 64 ? 26.093 -5.836 81.463 1.00 33.09 64 THR A CA 1
ATOM 462 C C . THR A 1 64 ? 26.519 -4.589 80.646 1.00 34.31 64 THR A C 1
ATOM 463 O O . THR A 1 64 ? 25.719 -4.050 79.885 1.00 33.10 64 THR A O 1
ATOM 467 N N . PHE A 1 65 ? 27.790 -4.169 80.754 1.00 33.13 65 PHE A N 1
ATOM 468 C CA . PHE A 1 65 ? 28.220 -2.999 80.026 1.00 32.33 65 PHE A CA 1
ATOM 469 C C . PHE A 1 65 ? 28.531 -3.309 78.511 1.00 36.10 65 PHE A C 1
ATOM 470 O O . PHE A 1 65 ? 28.607 -2.347 77.685 1.00 34.59 65 PHE A O 1
ATOM 478 N N . GLY A 1 66 ? 28.712 -4.606 78.146 1.00 31.49 66 GLY A N 1
ATOM 479 C CA . GLY A 1 66 ? 29.138 -5.009 76.750 1.00 32.06 66 GLY A CA 1
ATOM 480 C C . GLY A 1 66 ? 28.353 -4.325 75.608 1.00 35.35 66 GLY A C 1
ATOM 481 O O . GLY A 1 66 ? 28.898 -4.065 74.548 1.00 34.27 66 GLY A O 1
ATOM 482 N N . ILE A 1 67 ? 27.070 -3.997 75.835 1.00 34.02 67 ILE A N 1
ATOM 483 C CA . ILE A 1 67 ? 26.296 -3.302 74.830 1.00 33.48 67 ILE A CA 1
ATOM 484 C C . ILE A 1 67 ? 27.017 -2.036 74.342 1.00 35.96 67 ILE A C 1
ATOM 485 O O . ILE A 1 67 ? 26.891 -1.662 73.176 1.00 38.21 67 ILE A O 1
ATOM 490 N N . ALA A 1 68 ? 27.750 -1.369 75.222 1.00 35.88 68 ALA A N 1
ATOM 491 C CA . ALA A 1 68 ? 28.409 -0.089 74.868 1.00 38.32 68 ALA A CA 1
ATOM 492 C C . ALA A 1 68 ? 29.298 -0.248 73.611 1.00 36.61 68 ALA A C 1
ATOM 493 O O . ALA A 1 68 ? 29.105 0.423 72.605 1.00 38.35 68 ALA A O 1
ATOM 495 N N . LEU A 1 69 ? 30.294 -1.105 73.690 1.00 36.23 69 LEU A N 1
ATOM 496 C CA . LEU A 1 69 ? 31.196 -1.224 72.549 1.00 38.64 69 LEU A CA 1
ATOM 497 C C . LEU A 1 69 ? 30.551 -2.136 71.478 1.00 38.84 69 LEU A C 1
ATOM 498 O O . LEU A 1 69 ? 31.021 -2.126 70.368 1.00 37.58 69 LEU A O 1
ATOM 503 N N . THR A 1 70 ? 29.506 -2.914 71.821 1.00 35.16 70 THR A N 1
ATOM 504 C CA . THR A 1 70 ? 28.836 -3.716 70.838 1.00 31.54 70 THR A CA 1
ATOM 505 C C . THR A 1 70 ? 28.188 -2.775 69.814 1.00 36.08 70 THR A C 1
ATOM 506 O O . THR A 1 70 ? 28.380 -2.946 68.593 1.00 32.91 70 THR A O 1
ATOM 510 N N . LEU A 1 71 ? 27.441 -1.762 70.306 1.00 40.44 71 LEU A N 1
ATOM 511 C CA . LEU A 1 71 ? 26.773 -0.748 69.450 1.00 34.43 71 LEU A CA 1
ATOM 512 C C . LEU A 1 71 ? 27.840 -0.060 68.627 1.00 36.06 71 LEU A C 1
ATOM 513 O O . LEU A 1 71 ? 27.719 0.043 67.400 1.00 38.90 71 LEU A O 1
ATOM 518 N N . VAL A 1 72 ? 28.925 0.360 69.267 1.00 35.50 72 VAL A N 1
ATOM 519 C CA . VAL A 1 72 ? 29.956 1.126 68.532 1.00 34.75 72 VAL A CA 1
ATOM 520 C C . VAL A 1 72 ? 30.497 0.359 67.337 1.00 35.01 72 VAL A C 1
ATOM 521 O O . VAL A 1 72 ? 30.576 0.912 66.263 1.00 39.83 72 VAL A O 1
ATOM 525 N N . ILE A 1 73 ? 30.812 -0.920 67.513 1.00 37.17 73 ILE A N 1
ATOM 526 C CA . ILE A 1 73 ? 31.472 -1.708 66.483 1.00 37.34 73 ILE A CA 1
ATOM 527 C C . ILE A 1 73 ? 30.474 -2.291 65.532 1.00 43.75 73 ILE A C 1
ATOM 528 O O . ILE A 1 73 ? 30.712 -2.241 64.312 1.00 48.92 73 ILE A O 1
ATOM 533 N N . ILE A 1 74 ? 29.364 -2.838 66.055 1.00 37.68 74 ILE A N 1
ATOM 534 C CA . ILE A 1 74 ? 28.398 -3.525 65.188 1.00 35.97 74 ILE A CA 1
ATOM 535 C C . ILE A 1 74 ? 27.390 -2.610 64.441 1.00 38.99 74 ILE A C 1
ATOM 536 O O . ILE A 1 74 ? 27.138 -2.795 63.235 1.00 42.15 74 ILE A O 1
ATOM 541 N N . ALA A 1 75 ? 26.778 -1.669 65.157 1.00 36.83 75 ALA A N 1
ATOM 542 C CA . ALA A 1 75 ? 25.956 -0.656 64.558 1.00 37.60 75 ALA A CA 1
ATOM 543 C C . ALA A 1 75 ? 26.814 0.279 63.644 1.00 39.70 75 ALA A C 1
ATOM 544 O O . ALA A 1 75 ? 26.376 0.653 62.531 1.00 39.69 75 ALA A O 1
ATOM 546 N N . GLY A 1 76 ? 27.999 0.686 64.104 1.00 31.64 76 GLY A N 1
ATOM 547 C CA . GLY A 1 76 ? 28.897 1.488 63.260 1.00 30.83 76 GLY A CA 1
ATOM 548 C C . GLY A 1 76 ? 28.956 2.917 63.800 1.00 34.06 76 GLY A C 1
ATOM 549 O O . GLY A 1 76 ? 27.867 3.502 63.957 1.00 30.64 76 GLY A O 1
ATOM 550 N N . SER A 1 77 ? 30.185 3.462 64.084 1.00 29.82 77 SER A N 1
ATOM 551 C CA . SER A 1 77 ? 30.387 4.794 64.608 1.00 29.66 77 SER A CA 1
ATOM 552 C C . SER A 1 77 ? 31.922 5.114 64.814 1.00 37.94 77 SER A C 1
ATOM 553 O O . SER A 1 77 ? 32.795 4.265 64.546 1.00 35.07 77 SER A O 1
ATOM 556 N N . GLU A 1 78 ? 32.284 6.312 65.282 1.00 34.97 78 GLU A N 1
ATOM 557 C CA . GLU A 1 78 ? 33.672 6.619 65.407 1.00 35.05 78 GLU A CA 1
ATOM 558 C C . GLU A 1 78 ? 33.996 6.898 66.869 1.00 36.70 78 GLU A C 1
ATOM 559 O O . GLU A 1 78 ? 33.496 7.876 67.450 1.00 40.95 78 GLU A O 1
ATOM 565 N N . LEU A 1 79 ? 34.776 6.005 67.483 1.00 33.39 79 LEU A N 1
ATOM 566 C CA . LEU A 1 79 ? 35.056 6.090 68.896 1.00 34.38 79 LEU A CA 1
ATOM 567 C C . LEU A 1 79 ? 36.482 6.580 69.090 1.00 36.97 79 LEU A C 1
ATOM 568 O O . LEU A 1 79 ? 37.374 5.931 68.565 1.00 40.42 79 LEU A O 1
ATOM 573 N N . PHE A 1 80 ? 36.676 7.713 69.822 1.00 37.40 80 PHE A N 1
ATOM 574 C CA . PHE A 1 80 ? 38.004 8.309 70.108 1.00 36.61 80 PHE A CA 1
ATOM 575 C C . PHE A 1 80 ? 38.973 7.225 70.484 1.00 35.46 80 PHE A C 1
ATOM 576 O O . PHE A 1 80 ? 40.086 7.142 69.966 1.00 41.90 80 PHE A O 1
ATOM 584 N N . THR A 1 81 ? 38.558 6.403 71.446 1.00 36.59 81 THR A N 1
ATOM 585 C CA . THR A 1 81 ? 39.530 5.545 72.148 1.00 34.97 81 THR A CA 1
ATOM 586 C C . THR A 1 81 ? 40.085 4.459 71.207 1.00 34.63 81 THR A C 1
ATOM 587 O O . THR A 1 81 ? 41.232 4.038 71.343 1.00 34.82 81 THR A O 1
ATOM 591 N N . GLY A 1 82 ? 39.306 4.102 70.201 1.00 30.93 82 GLY A N 1
ATOM 592 C CA . GLY A 1 82 ? 39.724 3.141 69.198 1.00 30.31 82 GLY A CA 1
ATOM 593 C C . GLY A 1 82 ? 40.563 3.826 68.135 1.00 33.07 82 GLY A C 1
ATOM 594 O O . GLY A 1 82 ? 41.590 3.241 67.699 1.00 35.23 82 GLY A O 1
ATOM 595 N N . HIS A 1 83 ? 40.204 5.063 67.760 1.00 31.73 83 HIS A N 1
ATOM 596 C CA . HIS A 1 83 ? 41.128 5.847 66.878 1.00 36.88 83 HIS A CA 1
ATOM 597 C C . HIS A 1 83 ? 42.581 5.859 67.337 1.00 38.21 83 HIS A C 1
ATOM 598 O O . HIS A 1 83 ? 43.504 5.885 66.496 1.00 38.51 83 HIS A O 1
ATOM 605 N N . THR A 1 84 ? 42.822 5.858 68.663 1.00 37.24 84 THR A N 1
ATOM 606 C CA . THR A 1 84 ? 44.233 6.050 69.118 1.00 39.14 84 THR A CA 1
ATOM 607 C C . THR A 1 84 ? 45.070 4.917 68.532 1.00 38.79 84 THR A C 1
ATOM 608 O O . THR A 1 84 ? 46.237 5.109 68.187 1.00 39.02 84 THR A O 1
ATOM 612 N N . MET A 1 85 ? 44.420 3.764 68.349 1.00 39.21 85 MET A N 1
ATOM 613 C CA . MET A 1 85 ? 45.033 2.521 67.874 1.00 38.36 85 MET A CA 1
ATOM 614 C C . MET A 1 85 ? 45.065 2.487 66.359 1.00 38.97 85 MET A C 1
ATOM 615 O O . MET A 1 85 ? 46.162 2.359 65.749 1.00 37.58 85 MET A O 1
ATOM 620 N N . PHE A 1 86 ? 43.882 2.644 65.752 1.00 36.07 86 PHE A N 1
ATOM 621 C CA . PHE A 1 86 ? 43.794 2.657 64.292 1.00 37.58 86 PHE A CA 1
ATOM 622 C C . PHE A 1 86 ? 44.761 3.647 63.631 1.00 38.61 86 PHE A C 1
ATOM 623 O O . PHE A 1 86 ? 45.488 3.305 62.672 1.00 39.79 86 PHE A O 1
ATOM 631 N N . LEU A 1 87 ? 44.720 4.884 64.116 1.00 36.19 87 LEU A N 1
ATOM 632 C CA . LEU A 1 87 ? 45.545 5.937 63.542 1.00 40.54 87 LEU A CA 1
ATOM 633 C C . LEU A 1 87 ? 47.038 5.693 63.755 1.00 38.76 87 LEU A C 1
ATOM 634 O O . LEU A 1 87 ? 47.820 5.985 62.893 1.00 39.89 87 LEU A O 1
ATOM 639 N N . THR A 1 88 ? 47.444 5.114 64.879 1.00 41.86 88 THR A N 1
ATOM 640 C CA . THR A 1 88 ? 48.882 4.720 65.026 1.00 42.84 88 THR A CA 1
ATOM 641 C C . THR A 1 88 ? 49.292 3.742 63.923 1.00 39.46 88 THR A C 1
ATOM 642 O O . THR A 1 88 ? 50.302 3.964 63.301 1.00 41.83 88 THR A O 1
ATOM 646 N N . LEU A 1 89 ? 48.440 2.758 63.619 1.00 40.22 89 LEU A N 1
ATOM 647 C CA . LEU A 1 89 ? 48.781 1.712 62.643 1.00 39.13 89 LEU A CA 1
ATOM 648 C C . LEU A 1 89 ? 48.824 2.253 61.220 1.00 39.20 89 LEU A C 1
ATOM 649 O O . LEU A 1 89 ? 49.777 1.962 60.443 1.00 44.49 89 LEU A O 1
ATOM 654 N N . GLY A 1 90 ? 47.890 3.141 60.928 1.00 37.44 90 GLY A N 1
ATOM 655 C CA . GLY A 1 90 ? 47.958 3.979 59.726 1.00 38.02 90 GLY A CA 1
ATOM 656 C C . GLY A 1 90 ? 49.276 4.734 59.565 1.00 39.89 90 GLY A C 1
ATOM 657 O O . GLY A 1 90 ? 49.843 4.783 58.457 1.00 42.05 90 GLY A O 1
ATOM 658 N N . VAL A 1 91 ? 49.766 5.311 60.646 1.00 35.51 91 VAL A N 1
ATOM 659 C CA . VAL A 1 91 ? 50.945 6.091 60.540 1.00 41.69 91 VAL A CA 1
ATOM 660 C C . VAL A 1 91 ? 52.152 5.179 60.233 1.00 43.50 91 VAL A C 1
ATOM 661 O O . VAL A 1 91 ? 52.941 5.447 59.339 1.00 42.52 91 VAL A O 1
ATOM 665 N N . LYS A 1 92 ? 52.261 4.097 60.977 1.00 44.06 92 LYS A N 1
ATOM 666 C CA . LYS A 1 92 ? 53.351 3.167 60.812 1.00 44.68 92 LYS A CA 1
ATOM 667 C C . LYS A 1 92 ? 53.214 2.495 59.455 1.00 46.71 92 LYS A C 1
ATOM 668 O O . LYS A 1 92 ? 54.223 2.272 58.793 1.00 47.85 92 LYS A O 1
ATOM 674 N N . ALA A 1 93 ? 51.976 2.166 59.039 1.00 45.10 93 ALA A N 1
ATOM 675 C CA . ALA A 1 93 ? 51.804 1.527 57.731 1.00 43.37 93 ALA A CA 1
ATOM 676 C C . ALA A 1 93 ? 51.949 2.482 56.541 1.00 42.05 93 ALA A C 1
ATOM 677 O O . ALA A 1 93 ? 52.101 2.024 55.432 1.00 45.04 93 ALA A O 1
ATOM 679 N N . GLY A 1 94 ? 51.934 3.786 56.733 1.00 40.74 94 GLY A N 1
ATOM 680 C CA . GLY A 1 94 ? 52.106 4.711 55.591 1.00 41.61 94 GLY A CA 1
ATOM 681 C C . GLY A 1 94 ? 50.837 5.217 54.929 1.00 44.86 94 GLY A C 1
ATOM 682 O O . GLY A 1 94 ? 50.884 5.959 53.927 1.00 48.71 94 GLY A O 1
ATOM 683 N N . THR A 1 95 ? 49.689 4.790 55.458 1.00 43.43 95 THR A N 1
ATOM 684 C CA . THR A 1 95 ? 48.409 5.179 54.913 1.00 43.49 95 THR A CA 1
ATOM 685 C C . THR A 1 95 ? 47.961 6.586 55.335 1.00 44.29 95 THR A C 1
ATOM 686 O O . THR A 1 95 ? 47.131 7.179 54.653 1.00 45.73 95 THR A O 1
ATOM 690 N N . ILE A 1 96 ? 48.499 7.104 56.440 1.00 44.33 96 ILE A N 1
ATOM 691 C CA . ILE A 1 96 ? 48.219 8.457 56.940 1.00 43.52 96 ILE A CA 1
ATOM 692 C C . ILE A 1 96 ? 49.529 9.049 57.513 1.00 47.38 96 ILE A C 1
ATOM 693 O O . ILE A 1 96 ? 50.511 8.330 57.658 1.00 45.32 96 ILE A O 1
ATOM 698 N N . SER A 1 97 ? 49.580 10.356 57.748 1.00 46.99 97 SER A N 1
ATOM 699 C CA . SER A 1 97 ? 50.794 10.992 58.265 1.00 48.33 97 SER A CA 1
ATOM 700 C C . SER A 1 97 ? 50.545 11.213 59.746 1.00 45.30 97 SER A C 1
ATOM 701 O O . SER A 1 97 ? 49.396 11.110 60.181 1.00 40.21 97 SER A O 1
ATOM 704 N N . HIS A 1 98 ? 51.616 11.451 60.512 1.00 48.35 98 HIS A N 1
ATOM 705 C CA . HIS A 1 98 ? 51.553 11.963 61.896 1.00 48.26 98 HIS A CA 1
ATOM 706 C C . HIS A 1 98 ? 50.586 13.136 61.946 1.00 49.08 98 HIS A C 1
ATOM 707 O O . HIS A 1 98 ? 49.720 13.164 62.821 1.00 46.39 98 HIS A O 1
ATOM 714 N N . GLY A 1 99 ? 50.733 14.125 61.029 1.00 51.14 99 GLY A N 1
ATOM 715 C CA . GLY A 1 99 ? 49.777 15.263 60.905 1.00 50.67 99 GLY A CA 1
ATOM 716 C C . GLY A 1 99 ? 48.252 14.965 60.897 1.00 50.21 99 GLY A C 1
ATOM 717 O O . GLY A 1 99 ? 47.486 15.543 61.647 1.00 49.32 99 GLY A O 1
ATOM 718 N N . GLN A 1 100 ? 47.797 14.074 60.033 1.00 50.48 100 GLN A N 1
ATOM 719 C CA . GLN A 1 100 ? 46.395 13.673 60.036 1.00 49.21 100 GLN A CA 1
ATOM 720 C C . GLN A 1 100 ? 45.948 13.012 61.301 1.00 50.40 100 GLN A C 1
ATOM 721 O O . GLN A 1 100 ? 44.827 13.242 61.771 1.00 46.74 100 GLN A O 1
ATOM 727 N N . MET A 1 101 ? 46.814 12.185 61.871 1.00 49.79 101 MET A N 1
ATOM 728 C CA . MET A 1 101 ? 46.455 11.539 63.124 1.00 49.11 101 MET A CA 1
ATOM 729 C C . MET A 1 101 ? 46.151 12.536 64.255 1.00 51.41 101 MET A C 1
ATOM 730 O O . MET A 1 101 ? 45.111 12.445 64.861 1.00 49.01 101 MET A O 1
ATOM 735 N N . TRP A 1 102 ? 47.053 13.488 64.526 1.00 54.45 102 TRP A N 1
ATOM 736 C CA . TRP A 1 102 ? 46.849 14.478 65.595 1.00 54.08 102 TRP A CA 1
ATOM 737 C C . TRP A 1 102 ? 45.765 15.475 65.308 1.00 54.09 102 TRP A C 1
ATOM 738 O O . TRP A 1 102 ? 45.137 15.978 66.239 1.00 53.75 102 TRP A O 1
ATOM 749 N N . ALA A 1 103 ? 45.491 15.750 64.034 1.00 50.61 103 ALA A N 1
ATOM 750 C CA . ALA A 1 103 ? 44.371 16.626 63.698 1.00 47.80 103 ALA A CA 1
ATOM 751 C C . ALA A 1 103 ? 43.053 15.923 63.878 1.00 48.18 103 ALA A C 1
ATOM 752 O O . ALA A 1 103 ? 42.053 16.570 64.152 1.00 51.77 103 ALA A O 1
ATOM 754 N N . ILE A 1 104 ? 43.016 14.609 63.683 1.00 49.05 104 ILE A N 1
ATOM 755 C CA . ILE A 1 104 ? 41.729 13.895 63.748 1.00 45.14 104 ILE A CA 1
ATOM 756 C C . ILE A 1 104 ? 41.314 13.606 65.190 1.00 46.90 104 ILE A C 1
ATOM 757 O O . ILE A 1 104 ? 40.117 13.772 65.564 1.00 49.72 104 ILE A O 1
ATOM 762 N N . LEU A 1 105 ? 42.260 13.131 65.990 1.00 41.82 105 LEU A N 1
ATOM 763 C CA . LEU A 1 105 ? 41.924 12.718 67.343 1.00 44.32 105 LEU A CA 1
ATOM 764 C C . LEU A 1 105 ? 41.062 13.702 68.179 1.00 44.48 105 LEU A C 1
ATOM 765 O O . LEU A 1 105 ? 40.098 13.283 68.794 1.00 42.52 105 LEU A O 1
ATOM 770 N N . PRO A 1 106 ? 41.447 14.991 68.260 1.00 46.49 106 PRO A N 1
ATOM 771 C CA . PRO A 1 106 ? 40.590 15.921 68.993 1.00 45.74 106 PRO A CA 1
ATOM 772 C C . PRO A 1 106 ? 39.165 16.057 68.388 1.00 46.60 106 PRO A C 1
ATOM 773 O O . PRO A 1 106 ? 38.213 16.300 69.123 1.00 47.35 106 PRO A O 1
ATOM 777 N N . GLN A 1 107 ? 39.019 15.922 67.064 1.00 45.72 107 GLN A N 1
ATOM 778 C CA . GLN A 1 107 ? 37.718 15.986 66.441 1.00 46.78 107 GLN A CA 1
ATOM 779 C C . GLN A 1 107 ? 36.863 14.801 66.920 1.00 47.38 107 GLN A C 1
ATOM 780 O O . GLN A 1 107 ? 35.650 14.961 67.245 1.00 46.73 107 GLN A O 1
ATOM 786 N N . THR A 1 108 ? 37.476 13.608 66.952 1.00 42.56 108 THR A N 1
ATOM 787 C CA . THR A 1 108 ? 36.772 12.423 67.420 1.00 40.68 108 THR A CA 1
ATOM 788 C C . THR A 1 108 ? 36.335 12.588 68.877 1.00 39.93 108 THR A C 1
ATOM 789 O O . THR A 1 108 ? 35.165 12.378 69.182 1.00 34.07 108 THR A O 1
ATOM 793 N N . TRP A 1 109 ? 37.259 13.019 69.729 1.00 36.98 109 TRP A N 1
ATOM 794 C CA . TRP A 1 109 ? 36.972 13.252 71.140 1.00 39.07 109 TRP A CA 1
ATOM 795 C C . TRP A 1 109 ? 35.790 14.211 71.309 1.00 42.97 109 TRP A C 1
ATOM 796 O O . TRP A 1 109 ? 34.836 13.888 72.025 1.00 45.91 109 TRP A O 1
ATOM 807 N N . LEU A 1 110 ? 35.775 15.341 70.607 0.55 38.58 110 LEU A N 1
ATOM 808 C CA . LEU A 1 110 ? 34.665 16.261 70.733 0.55 38.76 110 LEU A CA 1
ATOM 809 C C . LEU A 1 110 ? 33.319 15.788 70.259 0.55 37.37 110 LEU A C 1
ATOM 810 O O . LEU A 1 110 ? 32.314 16.077 70.853 0.55 35.49 110 LEU A O 1
ATOM 815 N N . GLY A 1 111 ? 33.289 15.122 69.122 1.00 40.83 111 GLY A N 1
ATOM 816 C CA . GLY A 1 111 ? 32.052 14.540 68.591 1.00 37.60 111 GLY A CA 1
ATOM 817 C C . GLY A 1 111 ? 31.524 13.512 69.557 1.00 39.94 111 GLY A C 1
ATOM 818 O O . GLY A 1 111 ? 30.311 13.494 69.854 1.00 38.73 111 GLY A O 1
ATOM 819 N N . ASN A 1 112 ? 32.426 12.666 70.081 1.00 39.07 112 ASN A N 1
ATOM 820 C CA . ASN A 1 112 ? 32.058 11.765 71.219 1.00 42.33 112 ASN A CA 1
ATOM 821 C C . ASN A 1 112 ? 31.484 12.538 72.416 1.00 45.05 112 ASN A C 1
ATOM 822 O O . ASN A 1 112 ? 30.489 12.091 72.988 1.00 45.88 112 ASN A O 1
ATOM 827 N N . LEU A 1 113 ? 32.088 13.679 72.776 1.00 41.74 113 LEU A N 1
ATOM 828 C CA . LEU A 1 113 ? 31.568 14.487 73.873 1.00 41.10 113 LEU A CA 1
ATOM 829 C C . LEU A 1 113 ? 30.134 14.977 73.598 1.00 44.58 113 LEU A C 1
ATOM 830 O O . LEU A 1 113 ? 29.245 14.891 74.459 1.00 48.05 113 LEU A O 1
ATOM 835 N N . VAL A 1 114 ? 29.910 15.474 72.389 1.00 43.56 114 VAL A N 1
ATOM 836 C CA . VAL A 1 114 ? 28.565 15.873 71.924 1.00 41.61 114 VAL A CA 1
ATOM 837 C C . VAL A 1 114 ? 27.508 14.786 72.048 1.00 40.47 114 VAL A C 1
ATOM 838 O O . VAL A 1 114 ? 26.486 15.024 72.605 1.00 46.96 114 VAL A O 1
ATOM 842 N N . GLY A 1 115 ? 27.758 13.579 71.556 1.00 40.95 115 GLY A N 1
ATOM 843 C CA . GLY A 1 115 ? 26.826 12.494 71.634 1.00 33.84 115 GLY A CA 1
ATOM 844 C C . GLY A 1 115 ? 26.574 12.045 73.066 1.00 37.57 115 GLY A C 1
ATOM 845 O O . GLY A 1 115 ? 25.417 11.712 73.455 1.00 42.58 115 GLY A O 1
ATOM 846 N N . SER A 1 116 ? 27.623 12.014 73.877 1.00 37.42 116 SER A N 1
ATOM 847 C CA . SER A 1 116 ? 27.494 11.747 75.323 1.00 35.97 116 SER A CA 1
ATOM 848 C C . SER A 1 116 ? 26.579 12.783 76.009 1.00 41.07 116 SER A C 1
ATOM 849 O O . SER A 1 116 ? 25.702 12.435 76.796 1.00 41.18 116 SER A O 1
ATOM 852 N N . VAL A 1 117 ? 26.800 14.071 75.732 1.00 40.91 117 VAL A N 1
ATOM 853 C CA . VAL A 1 117 ? 26.002 15.099 76.365 1.00 42.39 117 VAL A CA 1
ATOM 854 C C . VAL A 1 117 ? 24.579 14.952 75.857 1.00 44.53 117 VAL A C 1
ATOM 855 O O . VAL A 1 117 ? 23.611 15.093 76.641 1.00 46.65 117 VAL A O 1
ATOM 859 N N . PHE A 1 118 ? 24.441 14.639 74.566 1.00 43.65 118 PHE A N 1
ATOM 860 C CA . PHE A 1 118 ? 23.098 14.541 73.938 1.00 46.42 118 PHE A CA 1
ATOM 861 C C . PHE A 1 118 ? 22.231 13.446 74.574 1.00 44.12 118 PHE A C 1
ATOM 862 O O . PHE A 1 118 ? 21.077 13.667 74.874 1.00 47.50 118 PHE A O 1
ATOM 870 N N . VAL A 1 119 ? 22.814 12.265 74.806 1.00 44.48 119 VAL A N 1
ATOM 871 C CA . VAL A 1 119 ? 22.076 11.164 75.409 1.00 41.01 119 VAL A CA 1
ATOM 872 C C . VAL A 1 119 ? 21.743 11.383 76.897 1.00 41.58 119 VAL A C 1
ATOM 873 O O . VAL A 1 119 ? 20.613 11.106 77.332 1.00 38.67 119 VAL A O 1
ATOM 877 N N . ALA A 1 120 ? 22.701 11.941 77.649 1.00 40.38 120 ALA A N 1
ATOM 878 C CA . ALA A 1 120 ? 22.386 12.509 78.973 1.00 41.28 120 ALA A CA 1
ATOM 879 C C . ALA A 1 120 ? 21.158 13.470 79.044 1.00 41.81 120 ALA A C 1
ATOM 880 O O . ALA A 1 120 ? 20.336 13.364 79.964 1.00 42.44 120 ALA A O 1
ATOM 882 N N . LEU A 1 121 ? 21.041 14.383 78.088 1.00 39.19 121 LEU A N 1
ATOM 883 C CA . LEU A 1 121 ? 20.016 15.376 78.111 1.00 40.48 121 LEU A CA 1
ATOM 884 C C . LEU A 1 121 ? 18.672 14.697 77.891 1.00 43.36 121 LEU A C 1
ATOM 885 O O . LEU A 1 121 ? 17.693 15.005 78.622 1.00 46.84 121 LEU A O 1
ATOM 890 N N . LEU A 1 122 ? 18.614 13.816 76.886 1.00 42.12 122 LEU A N 1
ATOM 891 C CA . LEU A 1 122 ? 17.380 13.053 76.603 1.00 45.94 122 LEU A CA 1
ATOM 892 C C . LEU A 1 122 ? 16.927 12.305 77.845 1.00 45.03 122 LEU A C 1
ATOM 893 O O . LEU A 1 122 ? 15.744 12.311 78.151 1.00 46.59 122 LEU A O 1
ATOM 898 N N . TYR A 1 123 ? 17.858 11.625 78.513 1.00 43.14 123 TYR A N 1
ATOM 899 C CA . TYR A 1 123 ? 17.544 10.805 79.694 1.00 44.67 123 TYR A CA 1
ATOM 900 C C . TYR A 1 123 ? 17.017 11.752 80.788 1.00 45.03 123 TYR A C 1
ATOM 901 O O . TYR A 1 123 ? 16.136 11.420 81.527 1.00 45.89 123 TYR A O 1
ATOM 910 N N . SER A 1 124 ? 17.585 12.944 80.858 1.00 46.37 124 SER A N 1
ATOM 911 C CA . SER A 1 124 ? 17.262 13.946 81.845 1.00 47.17 124 SER A CA 1
ATOM 912 C C . SER A 1 124 ? 15.874 14.552 81.583 1.00 51.66 124 SER A C 1
ATOM 913 O O . SER A 1 124 ? 15.021 14.593 82.482 1.00 49.05 124 SER A O 1
ATOM 916 N N . TRP A 1 125 ? 15.601 14.920 80.330 1.00 51.34 125 TRP A N 1
ATOM 917 C CA . TRP A 1 125 ? 14.223 15.214 79.942 1.00 50.89 125 TRP A CA 1
ATOM 918 C C . TRP A 1 125 ? 13.292 14.035 80.052 1.00 52.46 125 TRP A C 1
ATOM 919 O O . TRP A 1 125 ? 12.076 14.218 80.133 1.00 57.00 125 TRP A O 1
ATOM 930 N N . GLY A 1 126 ? 13.818 12.816 80.002 1.00 47.93 126 GLY A N 1
ATOM 931 C CA . GLY A 1 126 ? 12.988 11.652 80.159 1.00 49.23 126 GLY A CA 1
ATOM 932 C C . GLY A 1 126 ? 12.686 11.315 81.619 1.00 52.90 126 GLY A C 1
ATOM 933 O O . GLY A 1 126 ? 12.397 10.141 81.932 1.00 55.41 126 GLY A O 1
ATOM 934 N N . GLY A 1 127 ? 12.751 12.320 82.508 1.00 51.07 127 GLY A N 1
ATOM 935 C CA . GLY A 1 127 ? 12.579 12.108 83.963 1.00 49.06 127 GLY A CA 1
ATOM 936 C C . GLY A 1 127 ? 13.441 10.994 84.566 1.00 47.17 127 GLY A C 1
ATOM 937 O O . GLY A 1 127 ? 12.974 10.263 85.422 1.00 44.30 127 GLY A O 1
ATOM 938 N N . GLY A 1 128 ? 14.713 10.902 84.161 1.00 43.64 128 GLY A N 1
ATOM 939 C CA . GLY A 1 128 ? 15.543 9.761 84.532 1.00 43.32 128 GLY A CA 1
ATOM 940 C C . GLY A 1 128 ? 15.574 9.631 86.039 1.00 45.78 128 GLY A C 1
ATOM 941 O O . GLY A 1 128 ? 15.870 10.585 86.705 1.00 50.42 128 GLY A O 1
ATOM 942 N N . SER A 1 129 ? 15.327 8.437 86.579 1.00 50.69 129 SER A N 1
ATOM 943 C CA . SER A 1 129 ? 15.302 8.228 88.040 1.00 47.79 129 SER A CA 1
ATOM 944 C C . SER A 1 129 ? 16.693 8.311 88.713 1.00 45.39 129 SER A C 1
ATOM 945 O O . SER A 1 129 ? 16.764 8.574 89.918 1.00 49.58 129 SER A O 1
ATOM 948 N N . LEU A 1 130 ? 17.789 8.107 87.964 1.00 45.89 130 LEU A N 1
ATOM 949 C CA . LEU A 1 130 ? 19.167 8.268 88.528 1.00 43.42 130 LEU A CA 1
ATOM 950 C C . LEU A 1 130 ? 19.571 9.700 88.936 1.00 47.76 130 LEU A C 1
ATOM 951 O O . LEU A 1 130 ? 20.613 9.875 89.524 1.00 46.14 130 LEU A O 1
ATOM 956 N N . LEU A 1 131 ? 18.749 10.715 88.611 1.00 48.17 131 LEU A N 1
ATOM 957 C CA . LEU A 1 131 ? 19.142 12.122 88.748 1.00 46.92 131 LEU A CA 1
ATOM 958 C C . LEU A 1 131 ? 18.870 12.864 90.071 1.00 47.57 131 LEU A C 1
ATOM 959 O O . LEU A 1 131 ? 19.767 13.534 90.540 1.00 55.25 131 LEU A O 1
ATOM 964 N N . PRO A 1 132 ? 17.695 12.727 90.691 1.00 45.26 132 PRO A N 1
ATOM 965 C CA . PRO A 1 132 ? 17.419 13.687 91.742 1.00 46.11 132 PRO A CA 1
ATOM 966 C C . PRO A 1 132 ? 18.130 13.543 93.111 1.00 48.52 132 PRO A C 1
ATOM 967 O O . PRO A 1 132 ? 18.065 14.472 93.941 1.00 47.28 132 PRO A O 1
ATOM 971 N N . VAL A 1 133 ? 18.794 12.415 93.360 1.00 46.43 133 VAL A N 1
ATOM 972 C CA . VAL A 1 133 ? 19.245 12.136 94.726 1.00 44.77 133 VAL A CA 1
ATOM 973 C C . VAL A 1 133 ? 20.799 12.166 94.814 1.00 46.30 133 VAL A C 1
ATOM 974 O O . VAL A 1 133 ? 21.507 11.233 94.340 1.00 42.59 133 VAL A O 1
ATOM 978 N N . ASP A 1 134 ? 21.323 13.233 95.421 1.00 45.88 134 ASP A N 1
ATOM 979 C CA . ASP A 1 134 ? 22.754 13.545 95.264 1.00 48.71 134 ASP A CA 1
ATOM 980 C C . ASP A 1 134 ? 23.617 12.487 95.939 1.00 47.37 134 ASP A C 1
ATOM 981 O O . ASP A 1 134 ? 24.806 12.416 95.799 1.00 44.32 134 ASP A O 1
ATOM 986 N N . THR A 1 135 ? 22.941 11.593 96.604 1.00 50.57 135 THR A N 1
ATOM 987 C CA . THR A 1 135 ? 23.631 10.625 97.360 1.00 49.66 135 THR A CA 1
ATOM 988 C C . THR A 1 135 ? 23.568 9.249 96.645 1.00 50.63 135 THR A C 1
ATOM 989 O O . THR A 1 135 ? 24.235 8.308 97.044 1.00 48.90 135 THR A O 1
ATOM 993 N N . SER A 1 136 ? 22.798 9.153 95.558 1.00 46.61 136 SER A N 1
ATOM 994 C CA . SER A 1 136 ? 22.648 7.905 94.817 1.00 47.08 136 SER A CA 1
ATOM 995 C C . SER A 1 136 ? 23.880 7.740 93.893 1.00 46.77 136 SER A C 1
ATOM 996 O O . SER A 1 136 ? 24.690 8.656 93.813 1.00 50.51 136 SER A O 1
ATOM 999 N N . ILE A 1 137 ? 23.969 6.612 93.197 1.00 42.72 137 ILE A N 1
ATOM 1000 C CA . ILE A 1 137 ? 25.186 6.136 92.530 1.00 40.58 137 ILE A CA 1
ATOM 1001 C C . ILE A 1 137 ? 25.770 7.033 91.401 1.00 42.62 137 ILE A C 1
ATOM 1002 O O . ILE A 1 137 ? 27.051 7.212 91.375 1.00 39.36 137 ILE A O 1
ATOM 1007 N N . VAL A 1 138 ? 24.938 7.620 90.495 1.00 35.78 138 VAL A N 1
ATOM 1008 C CA . VAL A 1 138 ? 25.611 8.468 89.522 1.00 37.54 138 VAL A CA 1
ATOM 1009 C C . VAL A 1 138 ? 26.410 9.644 90.151 1.00 41.30 138 VAL A C 1
ATOM 1010 O O . VAL A 1 138 ? 27.490 10.022 89.670 1.00 40.88 138 VAL A O 1
ATOM 1014 N N . HIS A 1 139 ? 25.897 10.205 91.240 1.00 43.95 139 HIS A N 1
ATOM 1015 C CA . HIS A 1 139 ? 26.445 11.423 91.777 1.00 42.34 139 HIS A CA 1
ATOM 1016 C C . HIS A 1 139 ? 27.634 11.115 92.641 1.00 42.11 139 HIS A C 1
ATOM 1017 O O . HIS A 1 139 ? 28.610 11.836 92.574 1.00 42.53 139 HIS A O 1
ATOM 1024 N N . SER A 1 140 ? 27.578 10.038 93.424 1.00 43.49 140 SER A N 1
ATOM 1025 C CA . SER A 1 140 ? 28.727 9.646 94.266 1.00 45.08 140 SER A CA 1
ATOM 1026 C C . SER A 1 140 ? 29.942 9.152 93.451 1.00 43.38 140 SER A C 1
ATOM 1027 O O . SER A 1 140 ? 31.091 9.615 93.679 1.00 48.97 140 SER A O 1
ATOM 1030 N N . VAL A 1 141 ? 29.695 8.260 92.480 1.00 38.59 141 VAL A N 1
ATOM 1031 C CA . VAL A 1 141 ? 30.753 7.801 91.550 1.00 39.39 141 VAL A CA 1
ATOM 1032 C C . VAL A 1 141 ? 31.317 8.950 90.699 1.00 41.27 141 VAL A C 1
ATOM 1033 O O . VAL A 1 141 ? 32.585 9.106 90.629 1.00 41.68 141 VAL A O 1
ATOM 1037 N N . ALA A 1 142 ? 30.416 9.781 90.126 1.00 37.41 142 ALA A N 1
ATOM 1038 C CA . ALA A 1 142 ? 30.812 11.011 89.367 1.00 38.80 142 ALA A CA 1
ATOM 1039 C C . ALA A 1 142 ? 31.750 11.921 90.194 1.00 41.41 142 ALA A C 1
ATOM 1040 O O . ALA A 1 142 ? 32.872 12.276 89.770 1.00 40.07 142 ALA A O 1
ATOM 1042 N N . LEU A 1 143 ? 31.300 12.230 91.427 1.00 42.05 143 LEU A N 1
ATOM 1043 C CA . LEU A 1 143 ? 32.090 13.032 92.369 1.00 43.86 143 LEU A CA 1
ATOM 1044 C C . LEU A 1 143 ? 33.468 12.419 92.679 1.00 46.58 143 LEU A C 1
ATOM 1045 O O . LEU A 1 143 ? 34.527 13.073 92.534 1.00 52.12 143 LEU A O 1
ATOM 1050 N N . ALA A 1 144 ? 33.476 11.156 93.094 1.00 44.23 144 ALA A N 1
ATOM 1051 C CA . ALA A 1 144 ? 34.745 10.506 93.404 1.00 42.14 144 ALA A CA 1
ATOM 1052 C C . ALA A 1 144 ? 35.655 10.433 92.131 1.00 45.32 144 ALA A C 1
ATOM 1053 O O . ALA A 1 144 ? 36.886 10.617 92.244 1.00 46.59 144 ALA A O 1
ATOM 1055 N N . LYS A 1 145 ? 35.089 10.246 90.932 1.00 41.34 145 LYS A N 1
ATOM 1056 C CA . LYS A 1 145 ? 35.959 10.294 89.732 1.00 44.88 145 LYS A CA 1
ATOM 1057 C C . LYS A 1 145 ? 36.680 11.662 89.473 1.00 51.70 145 LYS A C 1
ATOM 1058 O O . LYS A 1 145 ? 37.853 11.710 88.994 1.00 50.75 145 LYS A O 1
ATOM 1064 N N . THR A 1 146 ? 35.991 12.759 89.804 1.00 49.60 146 THR A N 1
ATOM 1065 C CA . THR A 1 146 ? 36.556 14.105 89.596 1.00 49.86 146 THR A CA 1
ATOM 1066 C C . THR A 1 146 ? 37.631 14.536 90.608 1.00 50.02 146 THR A C 1
ATOM 1067 O O . THR A 1 146 ? 38.439 15.419 90.303 1.00 57.45 146 THR A O 1
ATOM 1071 N N . THR A 1 147 ? 37.672 13.915 91.791 1.00 48.03 147 THR A N 1
ATOM 1072 C CA . THR A 1 147 ? 38.686 14.280 92.778 1.00 47.11 147 THR A CA 1
ATOM 1073 C C . THR A 1 147 ? 39.840 13.280 92.989 1.00 43.61 147 THR A C 1
ATOM 1074 O O . THR A 1 147 ? 40.681 13.501 93.803 1.00 44.95 147 THR A O 1
ATOM 1078 N N . ALA A 1 148 ? 39.879 12.216 92.223 1.00 42.08 148 ALA A N 1
ATOM 1079 C CA . ALA A 1 148 ? 40.948 11.204 92.247 1.00 42.84 148 ALA A CA 1
ATOM 1080 C C . ALA A 1 148 ? 42.340 11.751 91.740 1.00 45.29 148 ALA A C 1
ATOM 1081 O O . ALA A 1 148 ? 42.396 12.698 90.948 1.00 44.18 148 ALA A O 1
ATOM 1083 N N . PRO A 1 149 ? 43.460 11.193 92.225 1.00 45.53 149 PRO A N 1
ATOM 1084 C CA . PRO A 1 149 ? 44.660 11.839 91.684 1.00 46.22 149 PRO A CA 1
ATOM 1085 C C . PRO A 1 149 ? 45.002 11.544 90.204 1.00 48.05 149 PRO A C 1
ATOM 1086 O O . PRO A 1 149 ? 44.568 10.535 89.601 1.00 51.41 149 PRO A O 1
ATOM 1090 N N . ALA A 1 150 ? 45.749 12.484 89.619 1.00 52.16 150 ALA A N 1
ATOM 1091 C CA . ALA A 1 150 ? 46.193 12.493 88.213 1.00 48.72 150 ALA A CA 1
ATOM 1092 C C . ALA A 1 150 ? 46.895 11.195 87.822 1.00 47.84 150 ALA A C 1
ATOM 1093 O O . ALA A 1 150 ? 46.543 10.565 86.844 1.00 47.53 150 ALA A O 1
ATOM 1095 N N . THR A 1 151 ? 47.862 10.781 88.625 1.00 48.21 151 THR A N 1
ATOM 1096 C CA . THR A 1 151 ? 48.587 9.554 88.359 1.00 47.94 151 THR A CA 1
ATOM 1097 C C . THR A 1 151 ? 47.690 8.324 88.279 1.00 49.31 151 THR A C 1
ATOM 1098 O O . THR A 1 151 ? 47.766 7.524 87.312 1.00 49.70 151 THR A O 1
ATOM 1102 N N . VAL A 1 152 ? 46.796 8.233 89.268 1.00 49.33 152 VAL A N 1
ATOM 1103 C CA . VAL A 1 152 ? 45.832 7.143 89.412 1.00 44.17 152 VAL A CA 1
ATOM 1104 C C . VAL A 1 152 ? 44.926 7.120 88.176 1.00 45.28 152 VAL A C 1
ATOM 1105 O O . VAL A 1 152 ? 44.829 6.100 87.501 1.00 43.10 152 VAL A O 1
ATOM 1109 N N . LEU A 1 153 ? 44.300 8.258 87.870 1.00 45.94 153 LEU A N 1
ATOM 1110 C CA . LEU A 1 153 ? 43.442 8.383 86.705 1.00 40.61 153 LEU A CA 1
ATOM 1111 C C . LEU A 1 153 ? 44.163 8.029 85.418 1.00 42.90 153 LEU A C 1
ATOM 1112 O O . LEU A 1 153 ? 43.581 7.376 84.537 1.00 43.34 153 LEU A O 1
ATOM 1117 N N . PHE A 1 154 ? 45.415 8.473 85.277 1.00 42.73 154 PHE A N 1
ATOM 1118 C CA . PHE A 1 154 ? 46.162 8.242 84.039 1.00 40.96 154 PHE A CA 1
ATOM 1119 C C . PHE A 1 154 ? 46.370 6.740 83.875 1.00 41.07 154 PHE A C 1
ATOM 1120 O O . PHE A 1 154 ? 46.040 6.213 82.827 1.00 43.05 154 PHE A O 1
ATOM 1128 N N . PHE A 1 155 ? 46.840 6.037 84.920 1.00 39.56 155 PHE A N 1
ATOM 1129 C CA . PHE A 1 155 ? 47.119 4.622 84.774 1.00 37.99 155 PHE A CA 1
ATOM 1130 C C . PHE A 1 155 ? 45.857 3.783 84.683 1.00 40.22 155 PHE A C 1
ATOM 1131 O O . PHE A 1 155 ? 45.856 2.755 84.045 1.00 43.73 155 PHE A O 1
ATOM 1139 N N . LYS A 1 156 ? 44.756 4.234 85.257 1.00 39.94 156 LYS A N 1
ATOM 1140 C CA . LYS A 1 156 ? 43.496 3.539 85.060 1.00 39.92 156 LYS A CA 1
ATOM 1141 C C . LYS A 1 156 ? 42.969 3.662 83.652 1.00 39.71 156 LYS A C 1
ATOM 1142 O O . LYS A 1 156 ? 42.395 2.708 83.116 1.00 42.80 156 LYS A O 1
ATOM 1148 N N . GLY A 1 157 ? 43.186 4.813 83.043 1.00 41.02 157 GLY A N 1
ATOM 1149 C CA . GLY A 1 157 ? 42.741 5.037 81.686 1.00 40.16 157 GLY A CA 1
ATOM 1150 C C . GLY A 1 157 ? 43.676 4.247 80.781 1.00 39.51 157 GLY A C 1
ATOM 1151 O O . GLY A 1 157 ? 43.265 3.754 79.758 1.00 35.17 157 GLY A O 1
ATOM 1152 N N . ALA A 1 158 ? 44.936 4.093 81.185 1.00 41.03 158 ALA A N 1
ATOM 1153 C CA . ALA A 1 158 ? 45.858 3.235 80.418 1.00 40.41 158 ALA A CA 1
ATOM 1154 C C . ALA A 1 158 ? 45.330 1.768 80.385 1.00 40.83 158 ALA A C 1
ATOM 1155 O O . ALA A 1 158 ? 45.134 1.186 79.289 1.00 41.88 158 ALA A O 1
ATOM 1157 N N . LEU A 1 159 ? 45.086 1.190 81.564 1.00 36.25 159 LEU A N 1
ATOM 1158 C CA . LEU A 1 159 ? 44.594 -0.153 81.645 1.00 33.39 159 LEU A CA 1
ATOM 1159 C C . LEU A 1 159 ? 43.158 -0.263 81.007 1.00 36.22 159 LEU A C 1
ATOM 1160 O O . LEU A 1 159 ? 42.848 -1.240 80.351 1.00 34.74 159 LEU A O 1
ATOM 1165 N N . CYS A 1 160 ? 42.276 0.713 81.166 1.00 35.10 160 CYS A N 1
ATOM 1166 C CA . CYS A 1 160 ? 40.965 0.579 80.472 1.00 35.96 160 CYS A CA 1
ATOM 1167 C C . CYS A 1 160 ? 41.113 0.403 78.944 1.00 34.16 160 CYS A C 1
ATOM 1168 O O . CYS A 1 160 ? 40.565 -0.503 78.330 1.00 32.16 160 CYS A O 1
ATOM 1171 N N . ASN A 1 161 ? 41.832 1.317 78.315 1.00 35.56 161 ASN A N 1
ATOM 1172 C CA . ASN A 1 161 ? 41.852 1.302 76.863 1.00 34.62 161 ASN A CA 1
ATOM 1173 C C . ASN A 1 161 ? 42.751 0.199 76.294 1.00 37.67 161 ASN A C 1
ATOM 1174 O O . ASN A 1 161 ? 42.652 -0.170 75.093 1.00 37.02 161 ASN A O 1
ATOM 1179 N N . TRP A 1 162 ? 43.629 -0.353 77.143 1.00 36.44 162 TRP A N 1
ATOM 1180 C CA . TRP A 1 162 ? 44.280 -1.606 76.782 1.00 34.88 162 TRP A CA 1
ATOM 1181 C C . TRP A 1 162 ? 43.154 -2.626 76.493 1.00 33.87 162 TRP A C 1
ATOM 1182 O O . TRP A 1 162 ? 43.070 -3.210 75.424 1.00 35.30 162 TRP A O 1
ATOM 1193 N N . LEU A 1 163 ? 42.265 -2.813 77.445 1.00 31.53 163 LEU A N 1
ATOM 1194 C CA . LEU A 1 163 ? 41.149 -3.750 77.302 1.00 33.63 163 LEU A CA 1
ATOM 1195 C C . LEU A 1 163 ? 40.182 -3.336 76.210 1.00 37.06 163 LEU A C 1
ATOM 1196 O O . LEU A 1 163 ? 39.763 -4.186 75.410 1.00 38.83 163 LEU A O 1
ATOM 1201 N N . VAL A 1 164 ? 39.833 -2.045 76.132 1.00 40.34 164 VAL A N 1
ATOM 1202 C CA . VAL A 1 164 ? 38.875 -1.644 75.088 1.00 40.52 164 VAL A CA 1
ATOM 1203 C C . VAL A 1 164 ? 39.438 -1.794 73.685 1.00 36.45 164 VAL A C 1
ATOM 1204 O O . VAL A 1 164 ? 38.728 -2.224 72.788 1.00 38.50 164 VAL A O 1
ATOM 1208 N N . CYS A 1 165 ? 40.713 -1.526 73.525 1.00 34.27 165 CYS A N 1
ATOM 1209 C CA . CYS A 1 165 ? 41.394 -1.780 72.231 1.00 36.56 165 CYS A CA 1
ATOM 1210 C C . CYS A 1 165 ? 41.594 -3.277 71.913 1.00 39.86 165 CYS A C 1
ATOM 1211 O O . CYS A 1 165 ? 41.373 -3.674 70.733 1.00 38.43 165 CYS A O 1
ATOM 1214 N N . LEU A 1 166 ? 42.072 -4.061 72.922 1.00 38.63 166 LEU A N 1
ATOM 1215 C CA . LEU A 1 166 ? 42.156 -5.530 72.837 1.00 36.28 166 LEU A CA 1
ATOM 1216 C C . LEU A 1 166 ? 40.787 -6.040 72.351 1.00 33.45 166 LEU A C 1
ATOM 1217 O O . LEU A 1 166 ? 40.707 -6.940 71.515 1.00 35.30 166 LEU A O 1
ATOM 1222 N N . ALA A 1 167 ? 39.705 -5.479 72.855 1.00 33.38 167 ALA A N 1
ATOM 1223 C CA . ALA A 1 167 ? 38.348 -5.874 72.322 1.00 30.39 167 ALA A CA 1
ATOM 1224 C C . ALA A 1 167 ? 38.179 -5.527 70.831 1.00 33.70 167 ALA A C 1
ATOM 1225 O O . ALA A 1 167 ? 37.681 -6.338 70.072 1.00 39.23 167 ALA A O 1
ATOM 1227 N N . ILE A 1 168 ? 38.568 -4.298 70.437 1.00 32.82 168 ILE A N 1
ATOM 1228 C CA . ILE A 1 168 ? 38.536 -3.847 69.068 1.00 34.45 168 ILE A CA 1
ATOM 1229 C C . ILE A 1 168 ? 39.347 -4.776 68.205 1.00 39.37 168 ILE A C 1
ATOM 1230 O O . ILE A 1 168 ? 38.841 -5.307 67.168 1.00 38.28 168 ILE A O 1
ATOM 1235 N N . TRP A 1 169 ? 40.581 -4.987 68.650 1.00 32.61 169 TRP A N 1
ATOM 1236 C CA . TRP A 1 169 ? 41.524 -5.847 67.940 1.00 32.92 169 TRP A CA 1
ATOM 1237 C C . TRP A 1 169 ? 41.020 -7.257 67.742 1.00 32.36 169 TRP A C 1
ATOM 1238 O O . TRP A 1 169 ? 41.028 -7.785 66.644 1.00 38.21 169 TRP A O 1
ATOM 1249 N N . MET A 1 170 ? 40.608 -7.919 68.812 1.00 34.26 170 MET A N 1
ATOM 1250 C CA . MET A 1 170 ? 40.035 -9.274 68.726 1.00 34.73 170 MET A CA 1
ATOM 1251 C C . MET A 1 170 ? 38.726 -9.314 67.869 1.00 33.38 170 MET A C 1
ATOM 1252 O O . MET A 1 170 ? 38.531 -10.256 67.132 1.00 33.90 170 MET A O 1
ATOM 1257 N N . ALA A 1 171 ? 37.866 -8.300 67.964 1.00 30.85 171 ALA A N 1
ATOM 1258 C CA . ALA A 1 171 ? 36.685 -8.225 67.066 1.00 37.25 171 ALA A CA 1
ATOM 1259 C C . ALA A 1 171 ? 37.109 -8.197 65.576 1.00 39.00 171 ALA A C 1
ATOM 1260 O O . ALA A 1 171 ? 36.458 -8.864 64.761 1.00 42.97 171 ALA A O 1
ATOM 1262 N N . ILE A 1 172 ? 38.211 -7.502 65.237 1.00 38.13 172 ILE A N 1
ATOM 1263 C CA . ILE A 1 172 ? 38.727 -7.476 63.842 1.00 36.80 172 ILE A CA 1
ATOM 1264 C C . ILE A 1 172 ? 39.154 -8.895 63.506 1.00 39.35 172 ILE A C 1
ATOM 1265 O O . ILE A 1 172 ? 38.985 -9.290 62.386 1.00 41.15 172 ILE A O 1
ATOM 1270 N N . ARG A 1 173 ? 39.743 -9.654 64.445 1.00 36.85 173 ARG A N 1
ATOM 1271 C CA . ARG A 1 173 ? 40.324 -10.925 64.046 1.00 35.04 173 ARG A CA 1
ATOM 1272 C C . ARG A 1 173 ? 39.338 -12.092 64.114 1.00 36.01 173 ARG A C 1
ATOM 1273 O O . ARG A 1 173 ? 39.725 -13.223 63.897 1.00 35.61 173 ARG A O 1
ATOM 1281 N N . THR A 1 174 ? 38.044 -11.803 64.311 1.00 35.44 174 THR A N 1
ATOM 1282 C CA . THR A 1 174 ? 37.048 -12.843 64.491 1.00 35.37 174 THR A CA 1
ATOM 1283 C C . THR A 1 174 ? 35.757 -12.496 63.710 1.00 39.65 174 THR A C 1
ATOM 1284 O O . THR A 1 174 ? 35.524 -11.328 63.263 1.00 45.19 174 THR A O 1
ATOM 1288 N N . GLU A 1 175 ? 34.880 -13.478 63.588 1.00 39.98 175 GLU A N 1
ATOM 1289 C CA . GLU A 1 175 ? 33.625 -13.310 62.880 1.00 42.24 175 GLU A CA 1
ATOM 1290 C C . GLU A 1 175 ? 32.444 -13.556 63.844 1.00 42.34 175 GLU A C 1
ATOM 1291 O O . GLU A 1 175 ? 32.619 -14.124 64.925 1.00 42.12 175 GLU A O 1
ATOM 1297 N N . GLY A 1 176 ? 31.248 -13.150 63.417 1.00 42.53 176 GLY A N 1
ATOM 1298 C CA . GLY A 1 176 ? 30.006 -13.475 64.064 1.00 40.29 176 GLY A CA 1
ATOM 1299 C C . GLY A 1 176 ? 29.988 -13.125 65.520 1.00 45.52 176 GLY A C 1
ATOM 1300 O O . GLY A 1 176 ? 30.507 -12.052 65.949 1.00 49.32 176 GLY A O 1
ATOM 1301 N N . THR A 1 177 ? 29.406 -14.046 66.282 1.00 43.62 177 THR A N 1
ATOM 1302 C CA . THR A 1 177 ? 29.294 -13.962 67.734 1.00 38.22 177 THR A CA 1
ATOM 1303 C C . THR A 1 177 ? 30.655 -13.825 68.435 1.00 36.77 177 THR A C 1
ATOM 1304 O O . THR A 1 177 ? 30.731 -13.268 69.502 1.00 43.45 177 THR A O 1
ATOM 1308 N N . ALA A 1 178 ? 31.721 -14.396 67.910 1.00 36.91 178 ALA A N 1
ATOM 1309 C CA . ALA A 1 178 ? 33.022 -14.287 68.582 1.00 35.95 178 ALA A CA 1
ATOM 1310 C C . ALA A 1 178 ? 33.341 -12.795 68.881 1.00 35.96 178 ALA A C 1
ATOM 1311 O O . ALA A 1 178 ? 33.931 -12.442 69.916 1.00 43.36 178 ALA A O 1
ATOM 1313 N N . LYS A 1 179 ? 32.909 -11.901 67.986 1.00 36.23 179 LYS A N 1
ATOM 1314 C CA . LYS A 1 179 ? 33.163 -10.484 68.164 1.00 32.28 179 LYS A CA 1
ATOM 1315 C C . LYS A 1 179 ? 32.448 -9.980 69.394 1.00 34.22 179 LYS A C 1
ATOM 1316 O O . LYS A 1 179 ? 33.066 -9.290 70.234 1.00 32.61 179 LYS A O 1
ATOM 1322 N N . PHE A 1 180 ? 31.134 -10.272 69.484 1.00 32.81 180 PHE A N 1
ATOM 1323 C CA . PHE A 1 180 ? 30.339 -10.007 70.682 1.00 31.67 180 PHE A CA 1
ATOM 1324 C C . PHE A 1 180 ? 30.955 -10.476 72.015 1.00 32.92 180 PHE A C 1
ATOM 1325 O O . PHE A 1 180 ? 30.931 -9.713 73.041 1.00 34.05 180 PHE A O 1
ATOM 1333 N N . LEU A 1 181 ? 31.498 -11.699 72.043 1.00 37.37 181 LEU A N 1
ATOM 1334 C CA . LEU A 1 181 ? 32.122 -12.257 73.295 1.00 34.96 181 LEU A CA 1
ATOM 1335 C C . LEU A 1 181 ? 33.485 -11.630 73.588 1.00 36.71 181 LEU A C 1
ATOM 1336 O O . LEU A 1 181 ? 33.768 -11.275 74.713 1.00 38.30 181 LEU A O 1
ATOM 1341 N N . ALA A 1 182 ? 34.310 -11.430 72.567 1.00 32.96 182 ALA A N 1
ATOM 1342 C CA . ALA A 1 182 ? 35.498 -10.630 72.719 1.00 34.33 182 ALA A CA 1
ATOM 1343 C C . ALA A 1 182 ? 35.210 -9.296 73.479 1.00 33.76 182 ALA A C 1
ATOM 1344 O O . ALA A 1 182 ? 35.958 -8.847 74.402 1.00 31.55 182 ALA A O 1
ATOM 1346 N N . ILE A 1 183 ? 34.119 -8.655 73.068 1.00 31.92 183 ILE A N 1
ATOM 1347 C CA . ILE A 1 183 ? 33.779 -7.283 73.521 1.00 32.53 183 ILE A CA 1
ATOM 1348 C C . ILE A 1 183 ? 33.296 -7.450 74.946 1.00 32.56 183 ILE A C 1
ATOM 1349 O O . ILE A 1 183 ? 33.709 -6.734 75.836 1.00 33.88 183 ILE A O 1
ATOM 1354 N N . TRP A 1 184 ? 32.457 -8.455 75.140 1.00 35.53 184 TRP A N 1
ATOM 1355 C CA . TRP A 1 184 ? 31.814 -8.690 76.403 1.00 36.45 184 TRP A CA 1
ATOM 1356 C C . TRP A 1 184 ? 32.874 -8.974 77.421 1.00 33.69 184 TRP A C 1
ATOM 1357 O O . TRP A 1 184 ? 32.818 -8.415 78.506 1.00 36.13 184 TRP A O 1
ATOM 1368 N N . TRP A 1 185 ? 33.789 -9.899 77.138 1.00 31.55 185 TRP A N 1
ATOM 1369 C CA . TRP A 1 185 ? 34.933 -10.139 78.071 1.00 32.84 185 TRP A CA 1
ATOM 1370 C C . TRP A 1 185 ? 35.618 -8.897 78.506 1.00 32.63 185 TRP A C 1
ATOM 1371 O O . TRP A 1 185 ? 35.890 -8.702 79.709 1.00 32.28 185 TRP A O 1
ATOM 1382 N N . CYS A 1 186 ? 35.896 -8.035 77.514 1.00 32.92 186 CYS A N 1
ATOM 1383 C CA . CYS A 1 186 ? 36.775 -6.913 77.724 1.00 34.42 186 CYS A CA 1
ATOM 1384 C C . CYS A 1 186 ? 36.116 -5.837 78.526 1.00 34.08 186 CYS A C 1
ATOM 1385 O O . CYS A 1 186 ? 36.758 -5.194 79.358 1.00 31.70 186 CYS A O 1
ATOM 1388 N N . LEU A 1 187 ? 34.824 -5.645 78.316 1.00 33.68 187 LEU A N 1
ATOM 1389 C CA . LEU A 1 187 ? 34.163 -4.573 79.048 1.00 32.78 187 LEU A CA 1
ATOM 1390 C C . LEU A 1 187 ? 33.826 -5.049 80.491 1.00 35.63 187 LEU A C 1
ATOM 1391 O O . LEU A 1 187 ? 33.932 -4.263 81.433 1.00 36.36 187 LEU A O 1
ATOM 1396 N N . LEU A 1 188 ? 33.522 -6.346 80.687 1.00 30.63 188 LEU A N 1
ATOM 1397 C CA . LEU A 1 188 ? 33.485 -6.924 82.065 1.00 33.61 188 LEU A CA 1
ATOM 1398 C C . LEU A 1 188 ? 34.853 -6.663 82.798 1.00 35.02 188 LEU A C 1
ATOM 1399 O O . LEU A 1 188 ? 34.885 -6.084 83.875 1.00 38.26 188 LEU A O 1
ATOM 1404 N N . ALA A 1 189 ? 35.965 -6.987 82.167 1.00 32.73 189 ALA A N 1
ATOM 1405 C CA . ALA A 1 189 ? 37.288 -6.822 82.808 1.00 34.40 189 ALA A CA 1
ATOM 1406 C C . ALA A 1 189 ? 37.594 -5.361 83.113 1.00 39.43 189 ALA A C 1
ATOM 1407 O O . ALA A 1 189 ? 38.116 -5.032 84.175 1.00 41.52 189 ALA A O 1
ATOM 1409 N N . PHE A 1 190 ? 37.226 -4.447 82.224 1.00 38.59 190 PHE A N 1
ATOM 1410 C CA . PHE A 1 190 ? 37.589 -3.074 82.540 1.00 36.19 190 PHE A CA 1
ATOM 1411 C C . PHE A 1 190 ? 36.617 -2.421 83.576 1.00 37.71 190 PHE A C 1
ATOM 1412 O O . PHE A 1 190 ? 37.080 -1.795 84.518 1.00 37.38 190 PHE A O 1
ATOM 1420 N N . ILE A 1 191 ? 35.296 -2.568 83.429 1.00 30.75 191 ILE A N 1
ATOM 1421 C CA . ILE A 1 191 ? 34.426 -1.969 84.357 1.00 29.68 191 ILE A CA 1
ATOM 1422 C C . ILE A 1 191 ? 34.637 -2.675 85.686 1.00 33.84 191 ILE A C 1
ATOM 1423 O O . ILE A 1 191 ? 34.716 -2.038 86.698 1.00 40.13 191 ILE A O 1
ATOM 1428 N N . ALA A 1 192 ? 34.728 -4.008 85.745 1.00 34.50 192 ALA A N 1
ATOM 1429 C CA . ALA A 1 192 ? 34.790 -4.565 87.094 1.00 32.50 192 ALA A CA 1
ATOM 1430 C C . ALA A 1 192 ? 36.186 -4.332 87.748 1.00 36.14 192 ALA A C 1
ATOM 1431 O O . ALA A 1 192 ? 36.276 -4.370 88.962 1.00 36.59 192 ALA A O 1
ATOM 1433 N N . SER A 1 193 ? 37.248 -4.122 86.974 1.00 32.67 193 SER A N 1
ATOM 1434 C CA . SER A 1 193 ? 38.546 -3.905 87.605 1.00 35.38 193 SER A CA 1
ATOM 1435 C C . SER A 1 193 ? 38.728 -2.438 88.086 1.00 37.60 193 SER A C 1
ATOM 1436 O O . SER A 1 193 ? 39.660 -2.168 88.771 1.00 37.40 193 SER A O 1
ATOM 1439 N N . GLY A 1 194 ? 37.769 -1.542 87.837 1.00 40.10 194 GLY A N 1
ATOM 1440 C CA . GLY A 1 194 ? 37.928 -0.153 88.310 1.00 36.58 194 GLY A CA 1
ATOM 1441 C C . GLY A 1 194 ? 38.601 0.786 87.279 1.00 37.85 194 GLY A C 1
ATOM 1442 O O . GLY A 1 194 ? 38.969 1.890 87.616 1.00 38.61 194 GLY A O 1
ATOM 1443 N N . TYR A 1 195 ? 38.749 0.364 86.018 1.00 38.79 195 TYR A N 1
ATOM 1444 C CA . TYR A 1 195 ? 39.493 1.153 85.054 1.00 41.02 195 TYR A CA 1
ATOM 1445 C C . TYR A 1 195 ? 38.652 2.264 84.492 1.00 40.16 195 TYR A C 1
ATOM 1446 O O . TYR A 1 195 ? 37.442 2.209 84.569 1.00 48.79 195 TYR A O 1
ATOM 1455 N N . GLU A 1 196 ? 39.291 3.280 83.947 1.00 39.50 196 GLU A N 1
ATOM 1456 C CA . GLU A 1 196 ? 38.573 4.479 83.498 1.00 42.27 196 GLU A CA 1
ATOM 1457 C C . GLU A 1 196 ? 38.526 4.670 81.972 1.00 40.94 196 GLU A C 1
ATOM 1458 O O . GLU A 1 196 ? 39.557 4.708 81.270 1.00 46.43 196 GLU A O 1
ATOM 1464 N N . HIS A 1 197 ? 37.332 4.879 81.477 1.00 39.98 197 HIS A N 1
ATOM 1465 C CA . HIS A 1 197 ? 37.120 5.158 80.052 1.00 38.90 197 HIS A CA 1
ATOM 1466 C C . HIS A 1 197 ? 36.717 6.573 79.804 1.00 36.55 197 HIS A C 1
ATOM 1467 O O . HIS A 1 197 ? 35.645 6.990 80.278 1.00 36.40 197 HIS A O 1
ATOM 1474 N N . SER A 1 198 ? 37.542 7.331 79.059 1.00 37.64 198 SER A N 1
ATOM 1475 C CA . SER A 1 198 ? 37.216 8.751 78.810 1.00 38.08 198 SER A CA 1
ATOM 1476 C C . SER A 1 198 ? 35.830 8.977 78.245 1.00 39.82 198 SER A C 1
ATOM 1477 O O . SER A 1 198 ? 35.111 9.825 78.766 1.00 47.96 198 SER A O 1
ATOM 1480 N N . VAL A 1 199 ? 35.437 8.235 77.205 1.00 36.90 199 VAL A N 1
ATOM 1481 C CA . VAL A 1 199 ? 34.162 8.510 76.555 1.00 37.20 199 VAL A CA 1
ATOM 1482 C C . VAL A 1 199 ? 32.978 8.114 77.450 1.00 39.94 199 VAL A C 1
ATOM 1483 O O . VAL A 1 199 ? 32.007 8.842 77.516 1.00 37.56 199 VAL A O 1
ATOM 1487 N N . ALA A 1 200 ? 33.068 6.960 78.124 1.00 43.64 200 ALA A N 1
ATOM 1488 C CA . ALA A 1 200 ? 32.049 6.505 79.076 1.00 38.84 200 ALA A CA 1
ATOM 1489 C C . ALA A 1 200 ? 31.805 7.562 80.181 1.00 43.09 200 ALA A C 1
ATOM 1490 O O . ALA A 1 200 ? 30.623 7.950 80.509 1.00 39.74 200 ALA A O 1
ATOM 1492 N N . ASN A 1 201 ? 32.930 8.053 80.720 1.00 40.52 201 ASN A N 1
ATOM 1493 C CA . ASN A 1 201 ? 32.896 9.166 81.678 1.00 39.71 201 ASN A CA 1
ATOM 1494 C C . ASN A 1 201 ? 32.127 10.390 81.189 1.00 40.21 201 ASN A C 1
ATOM 1495 O O . ASN A 1 201 ? 31.458 11.058 81.970 1.00 40.43 201 ASN A O 1
ATOM 1500 N N . MET A 1 202 ? 32.202 10.694 79.898 1.00 41.77 202 MET A N 1
ATOM 1501 C CA . MET A 1 202 ? 31.529 11.892 79.403 1.00 42.23 202 MET A CA 1
ATOM 1502 C C . MET A 1 202 ? 30.038 11.825 79.661 1.00 44.27 202 MET A C 1
ATOM 1503 O O . MET A 1 202 ? 29.428 12.821 80.060 1.00 44.60 202 MET A O 1
ATOM 1508 N N . THR A 1 203 ? 29.438 10.664 79.433 1.00 39.60 203 THR A N 1
ATOM 1509 C CA . THR A 1 203 ? 28.037 10.520 79.768 1.00 40.29 203 THR A CA 1
ATOM 1510 C C . THR A 1 203 ? 27.802 10.516 81.271 1.00 38.62 203 THR A C 1
ATOM 1511 O O . THR A 1 203 ? 26.845 11.169 81.688 1.00 43.53 203 THR A O 1
ATOM 1515 N N . LEU A 1 204 ? 28.630 9.805 82.077 1.00 35.56 204 LEU A N 1
ATOM 1516 C CA . LEU A 1 204 ? 28.450 9.814 83.555 1.00 35.81 204 LEU A CA 1
ATOM 1517 C C . LEU A 1 204 ? 28.423 11.248 84.096 1.00 41.09 204 LEU A C 1
ATOM 1518 O O . LEU A 1 204 ? 27.386 11.697 84.751 1.00 39.64 204 LEU A O 1
ATOM 1523 N N . PHE A 1 205 ? 29.495 11.998 83.731 1.00 39.48 205 PHE A N 1
ATOM 1524 C CA . PHE A 1 205 ? 29.647 13.383 84.147 1.00 41.32 205 PHE A CA 1
ATOM 1525 C C . PHE A 1 205 ? 28.453 14.257 83.658 1.00 45.49 205 PHE A C 1
ATOM 1526 O O . PHE A 1 205 ? 27.954 15.127 84.403 1.00 45.63 205 PHE A O 1
ATOM 1534 N N . ALA A 1 206 ? 27.963 14.000 82.447 1.00 40.41 206 ALA A N 1
ATOM 1535 C CA . ALA A 1 206 ? 26.819 14.774 81.916 1.00 43.97 206 ALA A CA 1
ATOM 1536 C C . ALA A 1 206 ? 25.495 14.445 82.676 1.00 43.96 206 ALA A C 1
ATOM 1537 O O . ALA A 1 206 ? 24.697 15.340 82.987 1.00 45.45 206 ALA A O 1
ATOM 1539 N N . LEU A 1 207 ? 25.313 13.176 83.029 1.00 42.47 207 LEU A N 1
ATOM 1540 C CA . LEU A 1 207 ? 24.188 12.776 83.883 1.00 41.10 207 LEU A CA 1
ATOM 1541 C C . LEU A 1 207 ? 24.237 13.469 85.241 1.00 41.65 207 LEU A C 1
ATOM 1542 O O . LEU A 1 207 ? 23.221 14.005 85.700 1.00 39.07 207 LEU A O 1
ATOM 1547 N N . SER A 1 208 ? 25.419 13.457 85.872 1.00 40.24 208 SER A N 1
ATOM 1548 C CA . SER A 1 208 ? 25.548 14.066 87.166 1.00 41.63 208 SER A CA 1
ATOM 1549 C C . SER A 1 208 ? 25.418 15.562 87.027 1.00 46.81 208 SER A C 1
ATOM 1550 O O . SER A 1 208 ? 24.735 16.171 87.818 1.00 47.32 208 SER A O 1
ATOM 1553 N N . TRP A 1 209 ? 26.058 16.168 86.023 1.00 49.05 209 TRP A N 1
ATOM 1554 C CA . TRP A 1 209 ? 25.888 17.612 85.810 1.00 49.41 209 TRP A CA 1
ATOM 1555 C C . TRP A 1 209 ? 24.451 18.034 85.626 1.00 47.94 209 TRP A C 1
ATOM 1556 O O . TRP A 1 209 ? 24.033 19.045 86.158 1.00 49.49 209 TRP A O 1
ATOM 1567 N N . PHE A 1 210 ? 23.696 17.305 84.828 1.00 46.54 210 PHE A N 1
ATOM 1568 C CA . PHE A 1 210 ? 22.300 17.718 84.553 1.00 48.42 210 PHE A CA 1
ATOM 1569 C C . PHE A 1 210 ? 21.292 17.351 85.624 1.00 49.22 210 PHE A C 1
ATOM 1570 O O . PHE A 1 210 ? 20.170 17.876 85.607 1.00 55.70 210 PHE A O 1
ATOM 1578 N N . GLY A 1 211 ? 21.658 16.398 86.488 1.00 48.65 211 GLY A N 1
ATOM 1579 C CA . GLY A 1 211 ? 20.884 16.044 87.675 1.00 49.24 211 GLY A CA 1
ATOM 1580 C C . GLY A 1 211 ? 21.228 16.842 88.922 1.00 51.01 211 GLY A C 1
ATOM 1581 O O . GLY A 1 211 ? 21.924 17.845 88.905 1.00 51.44 211 GLY A O 1
ATOM 1582 N N . HIS A 1 212 ? 20.729 16.395 90.053 1.00 52.07 212 HIS A N 1
ATOM 1583 C CA . HIS A 1 212 ? 20.859 17.175 91.242 1.00 49.11 212 HIS A CA 1
ATOM 1584 C C . HIS A 1 212 ? 22.149 16.836 91.939 1.00 50.82 212 HIS A C 1
ATOM 1585 O O . HIS A 1 212 ? 22.132 16.179 92.985 1.00 53.75 212 HIS A O 1
ATOM 1592 N N . HIS A 1 213 ? 23.282 17.257 91.380 1.00 47.04 213 HIS A N 1
ATOM 1593 C CA . HIS A 1 213 ? 24.592 17.002 92.027 1.00 46.75 213 HIS A CA 1
ATOM 1594 C C . HIS A 1 213 ? 24.870 17.919 93.189 1.00 50.26 213 HIS A C 1
ATOM 1595 O O . HIS A 1 213 ? 24.382 19.078 93.251 1.00 49.18 213 HIS A O 1
ATOM 1602 N N . SER A 1 214 ? 25.713 17.456 94.111 1.00 49.14 214 SER A N 1
ATOM 1603 C CA . SER A 1 214 ? 26.162 18.362 95.180 1.00 49.56 214 SER A CA 1
ATOM 1604 C C . SER A 1 214 ? 27.060 19.517 94.619 1.00 51.64 214 SER A C 1
ATOM 1605 O O . SER A 1 214 ? 27.660 19.393 93.551 1.00 49.87 214 SER A O 1
ATOM 1608 N N . ASP A 1 215 ? 27.148 20.670 95.283 1.00 56.73 215 ASP A N 1
ATOM 1609 C CA . ASP A 1 215 ? 27.941 21.747 94.645 1.00 61.04 215 ASP A CA 1
ATOM 1610 C C . ASP A 1 215 ? 29.482 21.513 94.688 1.00 59.22 215 ASP A C 1
ATOM 1611 O O . ASP A 1 215 ? 30.229 22.261 94.083 1.00 65.18 215 ASP A O 1
ATOM 1616 N N . ALA A 1 216 ? 29.916 20.467 95.388 1.00 55.04 216 ALA A N 1
ATOM 1617 C CA . ALA A 1 216 ? 31.278 19.956 95.405 1.00 52.43 216 ALA A CA 1
ATOM 1618 C C . ALA A 1 216 ? 31.686 19.403 94.018 1.00 51.99 216 ALA A C 1
ATOM 1619 O O . ALA A 1 216 ? 32.869 19.342 93.679 1.00 52.70 216 ALA A O 1
ATOM 1621 N N . TYR A 1 217 ? 30.698 19.016 93.227 1.00 48.33 217 TYR A N 1
ATOM 1622 C CA . TYR A 1 217 ? 30.917 18.536 91.874 1.00 48.48 217 TYR A CA 1
ATOM 1623 C C . TYR A 1 217 ? 30.939 19.712 90.856 1.00 51.29 217 TYR A C 1
ATOM 1624 O O . TYR A 1 217 ? 29.912 20.396 90.649 1.00 57.00 217 TYR A O 1
ATOM 1633 N N . THR A 1 218 ? 32.084 19.925 90.208 1.00 48.53 218 THR A N 1
ATOM 1634 C CA . THR A 1 218 ? 32.313 21.103 89.419 1.00 47.49 218 THR A CA 1
ATOM 1635 C C . THR A 1 218 ? 32.807 20.759 88.009 1.00 47.70 218 THR A C 1
ATOM 1636 O O . THR A 1 218 ? 33.318 19.656 87.754 1.00 47.09 218 THR A O 1
ATOM 1640 N N . LEU A 1 219 ? 32.658 21.730 87.098 1.00 49.26 219 LEU A N 1
ATOM 1641 C CA . LEU A 1 219 ? 33.194 21.669 85.750 1.00 50.37 219 LEU A CA 1
ATOM 1642 C C . LEU A 1 219 ? 34.713 21.468 85.732 1.00 50.59 219 LEU A C 1
ATOM 1643 O O . LEU A 1 219 ? 35.226 20.747 84.879 1.00 52.52 219 LEU A O 1
ATOM 1648 N N . ALA A 1 220 ? 35.426 22.074 86.666 1.00 50.34 220 ALA A N 1
ATOM 1649 C CA . ALA A 1 220 ? 36.868 21.895 86.744 1.00 50.75 220 ALA A CA 1
ATOM 1650 C C . ALA A 1 220 ? 37.176 20.470 87.140 1.00 49.66 220 ALA A C 1
ATOM 1651 O O . ALA A 1 220 ? 38.066 19.878 86.563 1.00 51.65 220 ALA A O 1
ATOM 1653 N N . GLY A 1 221 ? 36.430 19.914 88.098 1.00 50.17 221 GLY A N 1
ATOM 1654 C CA . GLY A 1 221 ? 36.525 18.500 88.435 1.00 46.59 221 GLY A CA 1
ATOM 1655 C C . GLY A 1 221 ? 36.363 17.531 87.260 1.00 50.66 221 GLY A C 1
ATOM 1656 O O . GLY A 1 221 ? 37.223 16.638 87.041 1.00 49.53 221 GLY A O 1
ATOM 1657 N N . ILE A 1 222 ? 35.240 17.647 86.544 1.00 49.24 222 ILE A N 1
ATOM 1658 C CA . ILE A 1 222 ? 34.990 16.888 85.337 1.00 44.92 222 ILE A CA 1
ATOM 1659 C C . ILE A 1 222 ? 36.176 17.023 84.364 1.00 47.67 222 ILE A C 1
ATOM 1660 O O . ILE A 1 222 ? 36.717 16.036 83.851 1.00 50.94 222 ILE A O 1
ATOM 1665 N N . GLY A 1 223 ? 36.580 18.260 84.085 1.00 48.51 223 GLY A N 1
ATOM 1666 C CA . GLY A 1 223 ? 37.767 18.522 83.267 1.00 47.38 223 GLY A CA 1
ATOM 1667 C C . GLY A 1 223 ? 39.049 17.848 83.753 1.00 45.91 223 GLY A C 1
ATOM 1668 O O . GLY A 1 223 ? 39.823 17.360 82.963 1.00 48.51 223 GLY A O 1
ATOM 1669 N N . HIS A 1 224 ? 39.239 17.785 85.060 1.00 45.02 224 HIS A N 1
ATOM 1670 C CA . HIS A 1 224 ? 40.378 17.133 85.666 1.00 43.47 224 HIS A CA 1
ATOM 1671 C C . HIS A 1 224 ? 40.390 15.656 85.309 1.00 44.00 224 HIS A C 1
ATOM 1672 O O . HIS A 1 224 ? 41.424 15.137 84.851 1.00 47.51 224 HIS A O 1
ATOM 1679 N N . ASN A 1 225 ? 39.243 14.967 85.425 1.00 41.89 225 ASN A N 1
ATOM 1680 C CA . ASN A 1 225 ? 39.224 13.547 85.187 1.00 39.52 225 ASN A CA 1
ATOM 1681 C C . ASN A 1 225 ? 39.390 13.263 83.695 1.00 41.28 225 ASN A C 1
ATOM 1682 O O . ASN A 1 225 ? 40.235 12.456 83.301 1.00 44.46 225 ASN A O 1
ATOM 1687 N N . LEU A 1 226 ? 38.600 13.947 82.875 1.00 40.05 226 LEU A N 1
ATOM 1688 C CA . LEU A 1 226 ? 38.670 13.763 81.449 1.00 42.04 226 LEU A CA 1
ATOM 1689 C C . LEU A 1 226 ? 40.101 13.983 80.893 1.00 43.67 226 LEU A C 1
ATOM 1690 O O . LEU A 1 226 ? 40.535 13.250 79.989 1.00 43.82 226 LEU A O 1
ATOM 1695 N N . LEU A 1 227 ? 40.794 15.030 81.373 1.00 45.44 227 LEU A N 1
ATOM 1696 C CA . LEU A 1 227 ? 42.168 15.280 80.935 1.00 47.86 227 LEU A CA 1
ATOM 1697 C C . LEU A 1 227 ? 43.049 14.020 81.148 1.00 48.98 227 LEU A C 1
ATOM 1698 O O . LEU A 1 227 ? 43.533 13.422 80.179 1.00 46.71 227 LEU A O 1
ATOM 1703 N N . TRP A 1 228 ? 43.188 13.577 82.404 1.00 48.33 228 TRP A N 1
ATOM 1704 C CA . TRP A 1 228 ? 44.074 12.449 82.732 1.00 45.79 228 TRP A CA 1
ATOM 1705 C C . TRP A 1 228 ? 43.643 11.047 82.222 1.00 43.63 228 TRP A C 1
ATOM 1706 O O . TRP A 1 228 ? 44.435 10.263 81.692 1.00 45.81 228 TRP A O 1
ATOM 1717 N N . VAL A 1 229 ? 42.379 10.734 82.310 1.00 39.73 229 VAL A N 1
ATOM 1718 C CA . VAL A 1 229 ? 41.904 9.517 81.695 1.00 38.11 229 VAL A CA 1
ATOM 1719 C C . VAL A 1 229 ? 42.087 9.516 80.156 1.00 37.57 229 VAL A C 1
ATOM 1720 O O . VAL A 1 229 ? 42.374 8.483 79.594 1.00 36.63 229 VAL A O 1
ATOM 1724 N N . THR A 1 230 ? 41.916 10.651 79.465 1.00 40.27 230 THR A N 1
ATOM 1725 C CA . THR A 1 230 ? 41.991 10.668 77.997 1.00 39.78 230 THR A CA 1
ATOM 1726 C C . THR A 1 230 ? 43.455 10.401 77.691 1.00 43.78 230 THR A C 1
ATOM 1727 O O . THR A 1 230 ? 43.810 9.620 76.822 1.00 46.60 230 THR A O 1
ATOM 1731 N N . LEU A 1 231 ? 44.329 11.050 78.423 1.00 42.09 231 LEU A N 1
ATOM 1732 C CA . LEU A 1 231 ? 45.761 10.836 78.201 1.00 44.18 231 LEU A CA 1
ATOM 1733 C C . LEU A 1 231 ? 46.184 9.370 78.456 1.00 45.60 231 LEU A C 1
ATOM 1734 O O . LEU A 1 231 ? 46.949 8.816 77.661 1.00 40.82 231 LEU A O 1
ATOM 1739 N N . GLY A 1 232 ? 45.648 8.735 79.519 1.00 43.41 232 GLY A N 1
ATOM 1740 C CA . GLY A 1 232 ? 45.970 7.353 79.774 1.00 38.72 232 GLY A CA 1
ATOM 1741 C C . GLY A 1 232 ? 45.453 6.427 78.693 1.00 39.89 232 GLY A C 1
ATOM 1742 O O . GLY A 1 232 ? 46.165 5.502 78.263 1.00 38.53 232 GLY A O 1
ATOM 1743 N N . ASN A 1 233 ? 44.161 6.579 78.354 1.00 37.67 233 ASN A N 1
ATOM 1744 C CA . ASN A 1 233 ? 43.553 5.956 77.168 1.00 37.16 233 ASN A CA 1
ATOM 1745 C C . ASN A 1 233 ? 44.490 5.996 75.880 1.00 35.70 233 ASN A C 1
ATOM 1746 O O . ASN A 1 233 ? 44.695 4.978 75.173 1.00 33.47 233 ASN A O 1
ATOM 1751 N N . THR A 1 234 ? 45.114 7.147 75.661 1.00 37.67 234 THR A N 1
ATOM 1752 C CA . THR A 1 234 ? 45.905 7.410 74.468 1.00 40.44 234 THR A CA 1
ATOM 1753 C C . THR A 1 234 ? 47.237 6.656 74.641 1.00 44.35 234 THR A C 1
ATOM 1754 O O . THR A 1 234 ? 47.733 6.050 73.685 1.00 43.55 234 THR A O 1
ATOM 1758 N N . LEU A 1 235 ? 47.801 6.658 75.851 1.00 44.36 235 LEU A N 1
ATOM 1759 C CA . LEU A 1 235 ? 49.055 5.904 76.082 1.00 47.76 235 LEU A CA 1
ATOM 1760 C C . LEU A 1 235 ? 48.932 4.398 75.617 1.00 47.91 235 LEU A C 1
ATOM 1761 O O . LEU A 1 235 ? 49.808 3.878 74.907 1.00 45.94 235 LEU A O 1
ATOM 1766 N N . SER A 1 236 ? 47.857 3.728 76.039 1.00 40.35 236 SER A N 1
ATOM 1767 C CA . SER A 1 236 ? 47.727 2.297 75.813 1.00 39.62 236 SER A CA 1
ATOM 1768 C C . SER A 1 236 ? 47.290 1.987 74.366 1.00 42.05 236 SER A C 1
ATOM 1769 O O . SER A 1 236 ? 47.849 1.075 73.716 1.00 42.94 236 SER A O 1
ATOM 1772 N N . GLY A 1 237 ? 46.301 2.722 73.864 1.00 35.39 237 GLY A N 1
ATOM 1773 C CA . GLY A 1 237 ? 45.971 2.628 72.463 1.00 36.96 237 GLY A CA 1
ATOM 1774 C C . GLY A 1 237 ? 47.126 2.834 71.491 1.00 36.63 237 GLY A C 1
ATOM 1775 O O . GLY A 1 237 ? 47.312 2.030 70.567 1.00 37.15 237 GLY A O 1
ATOM 1776 N N . VAL A 1 238 ? 47.907 3.885 71.683 1.00 38.48 238 VAL A N 1
ATOM 1777 C CA . VAL A 1 238 ? 49.037 4.182 70.776 1.00 35.76 238 VAL A CA 1
ATOM 1778 C C . VAL A 1 238 ? 50.144 3.162 70.907 1.00 40.34 238 VAL A C 1
ATOM 1779 O O . VAL A 1 238 ? 50.688 2.628 69.895 1.00 42.37 238 VAL A O 1
ATOM 1783 N N . VAL A 1 239 ? 50.492 2.880 72.155 1.00 41.85 239 VAL A N 1
ATOM 1784 C CA . VAL A 1 239 ? 51.804 2.322 72.470 1.00 40.58 239 VAL A CA 1
ATOM 1785 C C . VAL A 1 239 ? 51.652 0.821 72.717 1.00 44.06 239 VAL A C 1
ATOM 1786 O O . VAL A 1 239 ? 52.324 0.025 72.043 1.00 45.35 239 VAL A O 1
ATOM 1790 N N . PHE A 1 240 ? 50.778 0.456 73.665 1.00 39.55 240 PHE A N 1
ATOM 1791 C CA . PHE A 1 240 ? 50.673 -0.930 74.096 1.00 40.94 240 PHE A CA 1
ATOM 1792 C C . PHE A 1 240 ? 50.087 -1.734 72.937 1.00 38.01 240 PHE A C 1
ATOM 1793 O O . PHE A 1 240 ? 50.533 -2.848 72.674 1.00 33.14 240 PHE A O 1
ATOM 1801 N N . MET A 1 241 ? 49.064 -1.174 72.277 1.00 39.07 241 MET A N 1
ATOM 1802 C CA . MET A 1 241 ? 48.400 -1.863 71.154 1.00 38.04 241 MET A CA 1
ATOM 1803 C C . MET A 1 241 ? 48.988 -1.602 69.739 1.00 39.90 241 MET A C 1
ATOM 1804 O O . MET A 1 241 ? 49.498 -2.515 69.070 1.00 39.37 241 MET A O 1
ATOM 1809 N N . GLY A 1 242 ? 48.991 -0.351 69.307 1.00 40.05 242 GLY A N 1
ATOM 1810 C CA . GLY A 1 242 ? 49.462 -0.027 67.955 1.00 35.78 242 GLY A CA 1
ATOM 1811 C C . GLY A 1 242 ? 50.942 -0.302 67.833 1.00 37.75 242 GLY A C 1
ATOM 1812 O O . GLY A 1 242 ? 51.338 -1.112 67.017 1.00 42.39 242 GLY A O 1
ATOM 1813 N N . LEU A 1 243 ? 51.760 0.359 68.646 1.00 37.21 243 LEU A N 1
ATOM 1814 C CA . LEU A 1 243 ? 53.166 0.176 68.542 1.00 40.78 243 LEU A CA 1
ATOM 1815 C C . LEU A 1 243 ? 53.488 -1.278 68.957 1.00 42.37 243 LEU A C 1
ATOM 1816 O O . LEU A 1 243 ? 54.416 -1.929 68.409 1.00 39.90 243 LEU A O 1
ATOM 1821 N N . GLY A 1 244 ? 52.680 -1.794 69.891 1.00 40.94 244 GLY A N 1
ATOM 1822 C CA . GLY A 1 244 ? 52.915 -3.116 70.445 1.00 38.73 244 GLY A CA 1
ATOM 1823 C C . GLY A 1 244 ? 52.756 -4.161 69.359 1.00 39.79 244 GLY A C 1
ATOM 1824 O O . GLY A 1 244 ? 53.706 -4.933 69.103 1.00 37.88 244 GLY A O 1
ATOM 1825 N N . TYR A 1 245 ? 51.580 -4.191 68.712 1.00 36.46 245 TYR A N 1
ATOM 1826 C CA . TYR A 1 245 ? 51.394 -5.136 67.624 1.00 37.58 245 TYR A CA 1
ATOM 1827 C C . TYR A 1 245 ? 52.202 -4.802 66.389 1.00 40.56 245 TYR A C 1
ATOM 1828 O O . TYR A 1 245 ? 52.654 -5.729 65.703 1.00 41.31 245 TYR A O 1
ATOM 1837 N N . TRP A 1 246 ? 52.447 -3.519 66.115 1.00 39.45 246 TRP A N 1
ATOM 1838 C CA . TRP A 1 246 ? 53.391 -3.225 65.050 1.00 39.37 246 TRP A CA 1
ATOM 1839 C C . TRP A 1 246 ? 54.671 -3.973 65.259 1.00 41.06 246 TRP A C 1
ATOM 1840 O O . TRP A 1 246 ? 55.241 -4.508 64.326 1.00 45.32 246 TRP A O 1
ATOM 1851 N N . TYR A 1 247 ? 55.195 -4.003 66.470 1.00 45.58 247 TYR A N 1
ATOM 1852 C CA . TYR A 1 247 ? 56.557 -4.588 66.658 1.00 48.33 247 TYR A CA 1
ATOM 1853 C C . TYR A 1 247 ? 56.490 -6.088 66.970 1.00 50.45 247 TYR A C 1
ATOM 1854 O O . TYR A 1 247 ? 57.494 -6.744 67.015 1.00 45.84 247 TYR A O 1
ATOM 1863 N N . ALA A 1 248 ? 55.274 -6.627 67.104 1.00 53.32 248 ALA A N 1
ATOM 1864 C CA . ALA A 1 248 ? 55.070 -8.050 67.404 1.00 53.74 248 ALA A CA 1
ATOM 1865 C C . ALA A 1 248 ? 55.220 -8.983 66.217 1.00 56.44 248 ALA A C 1
ATOM 1866 O O . ALA A 1 248 ? 55.384 -10.204 66.390 1.00 67.00 248 ALA A O 1
ATOM 1868 N N . THR A 1 249 ? 55.173 -8.442 65.009 1.00 55.59 249 THR A N 1
ATOM 1869 C CA . THR A 1 249 ? 55.209 -9.302 63.818 1.00 62.56 249 THR A CA 1
ATOM 1870 C C . THR A 1 249 ? 56.638 -9.492 63.247 1.00 61.44 249 THR A C 1
ATOM 1871 O O . THR A 1 249 ? 57.192 -8.530 62.708 1.00 55.90 249 THR A O 1
ATOM 1875 N N . MET B 1 1 ? 42.930 -40.162 63.775 1.00 95.55 1 MET B N 1
ATOM 1876 C CA . MET B 1 1 ? 42.665 -38.682 63.890 1.00 96.40 1 MET B CA 1
ATOM 1877 C C . MET B 1 1 ? 43.882 -37.980 64.491 1.00 89.80 1 MET B C 1
ATOM 1878 O O . MET B 1 1 ? 44.958 -38.599 64.554 1.00 88.06 1 MET B O 1
ATOM 1883 N N . PHE B 1 2 ? 43.719 -36.707 64.905 1.00 80.08 2 PHE B N 1
ATOM 1884 C CA . PHE B 1 2 ? 44.808 -35.867 65.518 1.00 68.48 2 PHE B CA 1
ATOM 1885 C C . PHE B 1 2 ? 46.060 -35.451 64.676 1.00 65.23 2 PHE B C 1
ATOM 1886 O O . PHE B 1 2 ? 46.855 -34.641 65.164 1.00 66.17 2 PHE B O 1
ATOM 1894 N N . THR B 1 3 ? 46.253 -36.002 63.461 1.00 62.51 3 THR B N 1
ATOM 1895 C CA . THR B 1 3 ? 47.411 -35.685 62.596 1.00 61.97 3 THR B CA 1
ATOM 1896 C C . THR B 1 3 ? 47.437 -34.219 62.147 1.00 58.67 3 THR B C 1
ATOM 1897 O O . THR B 1 3 ? 48.441 -33.552 62.305 1.00 57.35 3 THR B O 1
ATOM 1901 N N . ASP B 1 4 ? 46.352 -33.712 61.585 1.00 57.24 4 ASP B N 1
ATOM 1902 C CA . ASP B 1 4 ? 46.252 -32.274 61.358 1.00 58.68 4 ASP B CA 1
ATOM 1903 C C . ASP B 1 4 ? 46.538 -31.377 62.534 1.00 54.94 4 ASP B C 1
ATOM 1904 O O . ASP B 1 4 ? 47.220 -30.395 62.351 1.00 57.86 4 ASP B O 1
ATOM 1909 N N . THR B 1 5 ? 46.055 -31.692 63.735 1.00 53.36 5 THR B N 1
ATOM 1910 C CA . THR B 1 5 ? 46.269 -30.798 64.891 1.00 49.25 5 THR B CA 1
ATOM 1911 C C . THR B 1 5 ? 47.716 -30.781 65.278 1.00 48.83 5 THR B C 1
ATOM 1912 O O . THR B 1 5 ? 48.299 -29.716 65.545 1.00 48.98 5 THR B O 1
ATOM 1916 N N . ILE B 1 6 ? 48.290 -31.977 65.307 1.00 49.85 6 ILE B N 1
ATOM 1917 C CA . ILE B 1 6 ? 49.681 -32.146 65.581 1.00 50.32 6 ILE B CA 1
ATOM 1918 C C . ILE B 1 6 ? 50.541 -31.367 64.588 1.00 51.54 6 ILE B C 1
ATOM 1919 O O . ILE B 1 6 ? 51.418 -30.609 65.008 1.00 51.12 6 ILE B O 1
ATOM 1924 N N . ASN B 1 7 ? 50.254 -31.478 63.297 1.00 51.51 7 ASN B N 1
ATOM 1925 C CA . ASN B 1 7 ? 51.027 -30.707 62.296 1.00 52.66 7 ASN B CA 1
ATOM 1926 C C . ASN B 1 7 ? 50.908 -29.214 62.448 1.00 53.22 7 ASN B C 1
ATOM 1927 O O . ASN B 1 7 ? 51.900 -28.525 62.288 1.00 57.72 7 ASN B O 1
ATOM 1932 N N . LYS B 1 8 ? 49.710 -28.722 62.771 1.00 50.33 8 LYS B N 1
ATOM 1933 C CA . LYS B 1 8 ? 49.539 -27.334 63.176 1.00 49.59 8 LYS B CA 1
ATOM 1934 C C . LYS B 1 8 ? 50.384 -26.898 64.385 1.00 48.96 8 LYS B C 1
ATOM 1935 O O . LYS B 1 8 ? 51.004 -25.826 64.349 1.00 50.99 8 LYS B O 1
ATOM 1941 N N . CYS B 1 9 ? 50.450 -27.727 65.433 1.00 47.20 9 CYS B N 1
ATOM 1942 C CA . CYS B 1 9 ? 51.316 -27.419 66.584 1.00 46.98 9 CYS B CA 1
ATOM 1943 C C . CYS B 1 9 ? 52.789 -27.397 66.236 1.00 49.41 9 CYS B C 1
ATOM 1944 O O . CYS B 1 9 ? 53.555 -26.542 66.684 1.00 49.60 9 CYS B O 1
ATOM 1947 N N . ALA B 1 10 ? 53.169 -28.385 65.456 1.00 51.13 10 ALA B N 1
ATOM 1948 C CA . ALA B 1 10 ? 54.475 -28.492 64.892 1.00 56.66 10 ALA B CA 1
ATOM 1949 C C . ALA B 1 10 ? 54.830 -27.305 63.942 1.00 57.64 10 ALA B C 1
ATOM 1950 O O . ALA B 1 10 ? 55.973 -26.855 63.935 1.00 58.82 10 ALA B O 1
ATOM 1952 N N . ALA B 1 11 ? 53.878 -26.809 63.150 1.00 54.50 11 ALA B N 1
ATOM 1953 C CA . ALA B 1 11 ? 54.164 -25.650 62.298 1.00 51.63 11 ALA B CA 1
ATOM 1954 C C . ALA B 1 11 ? 54.272 -24.447 63.228 1.00 50.06 11 ALA B C 1
ATOM 1955 O O . ALA B 1 11 ? 55.156 -23.621 63.074 1.00 52.48 11 ALA B O 1
ATOM 1957 N N . ASN B 1 12 ? 53.425 -24.378 64.241 1.00 47.24 12 ASN B N 1
ATOM 1958 C CA . ASN B 1 12 ? 53.543 -23.296 65.193 1.00 46.09 12 ASN B CA 1
ATOM 1959 C C . ASN B 1 12 ? 54.921 -23.263 65.921 1.00 48.66 12 ASN B C 1
ATOM 1960 O O . ASN B 1 12 ? 55.498 -22.205 66.208 1.00 50.29 12 ASN B O 1
ATOM 1965 N N . ALA B 1 13 ? 55.464 -24.434 66.204 1.00 50.39 13 ALA B N 1
ATOM 1966 C CA . ALA B 1 13 ? 56.698 -24.503 66.927 1.00 49.54 13 ALA B CA 1
ATOM 1967 C C . ALA B 1 13 ? 57.849 -23.951 66.072 1.00 53.04 13 ALA B C 1
ATOM 1968 O O . ALA B 1 13 ? 58.696 -23.189 66.597 1.00 55.73 13 ALA B O 1
ATOM 1970 N N . ALA B 1 14 ? 57.874 -24.313 64.777 1.00 52.97 14 ALA B N 1
ATOM 1971 C CA . ALA B 1 14 ? 58.843 -23.724 63.805 1.00 58.15 14 ALA B CA 1
ATOM 1972 C C . ALA B 1 14 ? 58.704 -22.206 63.670 1.00 55.66 14 ALA B C 1
ATOM 1973 O O . ALA B 1 14 ? 59.704 -21.492 63.566 1.00 62.18 14 ALA B O 1
ATOM 1975 N N . ARG B 1 15 ? 57.475 -21.725 63.719 1.00 53.96 15 ARG B N 1
ATOM 1976 C CA . ARG B 1 15 ? 57.186 -20.296 63.670 1.00 54.13 15 ARG B CA 1
ATOM 1977 C C . ARG B 1 15 ? 57.704 -19.590 64.894 1.00 52.07 15 ARG B C 1
ATOM 1978 O O . ARG B 1 15 ? 58.265 -18.503 64.756 1.00 52.24 15 ARG B O 1
ATOM 1986 N N . ILE B 1 16 ? 57.480 -20.196 66.077 1.00 48.01 16 ILE B N 1
ATOM 1987 C CA . ILE B 1 16 ? 58.011 -19.686 67.341 1.00 46.73 16 ILE B CA 1
ATOM 1988 C C . ILE B 1 16 ? 59.549 -19.630 67.275 1.00 50.50 16 ILE B C 1
ATOM 1989 O O . ILE B 1 16 ? 60.156 -18.605 67.572 1.00 49.10 16 ILE B O 1
ATOM 1994 N N . ALA B 1 17 ? 60.159 -20.729 66.829 1.00 52.53 17 ALA B N 1
ATOM 1995 C CA . ALA B 1 17 ? 61.575 -20.788 66.586 1.00 55.28 17 ALA B CA 1
ATOM 1996 C C . ALA B 1 17 ? 62.058 -19.705 65.648 1.00 60.82 17 ALA B C 1
ATOM 1997 O O . ALA B 1 17 ? 63.127 -19.123 65.899 1.00 60.72 17 ALA B O 1
ATOM 1999 N N . ARG B 1 18 ? 61.300 -19.428 64.571 1.00 62.37 18 ARG B N 1
ATOM 2000 C CA . ARG B 1 18 ? 61.765 -18.419 63.578 1.00 62.82 18 ARG B CA 1
ATOM 2001 C C . ARG B 1 18 ? 61.681 -17.056 64.227 1.00 61.44 18 ARG B C 1
ATOM 2002 O O . ARG B 1 18 ? 62.596 -16.227 64.082 1.00 62.23 18 ARG B O 1
ATOM 2010 N N . LEU B 1 19 ? 60.609 -16.867 64.995 1.00 56.13 19 LEU B N 1
ATOM 2011 C CA . LEU B 1 19 ? 60.401 -15.626 65.706 1.00 53.53 19 LEU B CA 1
ATOM 2012 C C . LEU B 1 19 ? 61.545 -15.353 66.696 1.00 55.92 19 LEU B C 1
ATOM 2013 O O . LEU B 1 19 ? 62.095 -14.263 66.704 1.00 57.07 19 LEU B O 1
ATOM 2018 N N . SER B 1 20 ? 61.905 -16.352 67.494 1.00 56.42 20 SER B N 1
ATOM 2019 C CA . SER B 1 20 ? 62.929 -16.228 68.505 1.00 57.12 20 SER B CA 1
ATOM 2020 C C . SER B 1 20 ? 64.274 -15.790 67.905 1.00 60.25 20 SER B C 1
ATOM 2021 O O . SER B 1 20 ? 64.938 -14.884 68.413 1.00 63.97 20 SER B O 1
ATOM 2024 N N . ALA B 1 21 ? 64.647 -16.401 66.787 1.00 61.00 21 ALA B N 1
ATOM 2025 C CA . ALA B 1 21 ? 65.958 -16.216 66.214 1.00 60.18 21 ALA B CA 1
ATOM 2026 C C . ALA B 1 21 ? 66.001 -15.028 65.261 1.00 63.19 21 ALA B C 1
ATOM 2027 O O . ALA B 1 21 ? 66.997 -14.342 65.203 1.00 63.70 21 ALA B O 1
ATOM 2029 N N . ASN B 1 22 ? 64.926 -14.765 64.523 1.00 63.33 22 ASN B N 1
ATOM 2030 C CA . ASN B 1 22 ? 64.960 -13.740 63.458 1.00 65.37 22 ASN B CA 1
ATOM 2031 C C . ASN B 1 22 ? 64.419 -12.367 63.853 1.00 65.29 22 ASN B C 1
ATOM 2032 O O . ASN B 1 22 ? 64.676 -11.358 63.179 1.00 64.74 22 ASN B O 1
ATOM 2037 N N . ASN B 1 23 ? 63.635 -12.314 64.916 1.00 63.49 23 ASN B N 1
ATOM 2038 C CA . ASN B 1 23 ? 63.022 -11.053 65.317 1.00 65.34 23 ASN B CA 1
ATOM 2039 C C . ASN B 1 23 ? 62.903 -11.095 66.849 1.00 64.14 23 ASN B C 1
ATOM 2040 O O . ASN B 1 23 ? 61.774 -11.146 67.397 1.00 56.57 23 ASN B O 1
ATOM 2045 N N . PRO B 1 24 ? 64.084 -11.107 67.534 1.00 62.33 24 PRO B N 1
ATOM 2046 C CA . PRO B 1 24 ? 64.109 -11.237 68.983 1.00 56.88 24 PRO B CA 1
ATOM 2047 C C . PRO B 1 24 ? 63.165 -10.251 69.648 1.00 53.39 24 PRO B C 1
ATOM 2048 O O . PRO B 1 24 ? 62.425 -10.623 70.556 1.00 54.02 24 PRO B O 1
ATOM 2052 N N . LEU B 1 25 ? 63.219 -9.000 69.228 1.00 54.61 25 LEU B N 1
ATOM 2053 C CA . LEU B 1 25 ? 62.337 -7.963 69.771 1.00 56.19 25 LEU B CA 1
ATOM 2054 C C . LEU B 1 25 ? 60.856 -8.365 69.772 1.00 52.06 25 LEU B C 1
ATOM 2055 O O . LEU B 1 25 ? 60.171 -8.248 70.792 1.00 55.19 25 LEU B O 1
ATOM 2060 N N . GLY B 1 26 ? 60.357 -8.806 68.625 1.00 51.14 26 GLY B N 1
ATOM 2061 C CA . GLY B 1 26 ? 58.942 -9.249 68.528 1.00 48.84 26 GLY B CA 1
ATOM 2062 C C . GLY B 1 26 ? 58.691 -10.447 69.421 1.00 47.10 26 GLY B C 1
ATOM 2063 O O . GLY B 1 26 ? 57.660 -10.528 70.009 1.00 42.01 26 GLY B O 1
ATOM 2064 N N . PHE B 1 27 ? 59.674 -11.355 69.557 1.00 48.76 27 PHE B N 1
ATOM 2065 C CA . PHE B 1 27 ? 59.620 -12.419 70.565 1.00 47.53 27 PHE B CA 1
ATOM 2066 C C . PHE B 1 27 ? 59.337 -11.890 71.975 1.00 47.17 27 PHE B C 1
ATOM 2067 O O . PHE B 1 27 ? 58.454 -12.396 72.655 1.00 46.55 27 PHE B O 1
ATOM 2075 N N . TRP B 1 28 ? 60.075 -10.865 72.400 1.00 48.05 28 TRP B N 1
ATOM 2076 C CA . TRP B 1 28 ? 59.894 -10.334 73.740 1.00 48.71 28 TRP B CA 1
ATOM 2077 C C . TRP B 1 28 ? 58.634 -9.565 73.869 1.00 46.82 28 TRP B C 1
ATOM 2078 O O . TRP B 1 28 ? 57.948 -9.704 74.908 1.00 45.13 28 TRP B O 1
ATOM 2089 N N . VAL B 1 29 ? 58.285 -8.765 72.856 1.00 43.63 29 VAL B N 1
ATOM 2090 C CA . VAL B 1 29 ? 57.029 -8.001 72.968 1.00 46.69 29 VAL B CA 1
ATOM 2091 C C . VAL B 1 29 ? 55.852 -8.995 73.147 1.00 43.79 29 VAL B C 1
ATOM 2092 O O . VAL B 1 29 ? 54.997 -8.881 74.021 1.00 44.40 29 VAL B O 1
ATOM 2096 N N . SER B 1 30 ? 55.889 -10.020 72.333 1.00 45.39 30 SER B N 1
ATOM 2097 C CA . SER B 1 30 ? 54.815 -10.944 72.191 1.00 45.44 30 SER B CA 1
ATOM 2098 C C . SER B 1 30 ? 54.721 -11.904 73.427 1.00 48.62 30 SER B C 1
ATOM 2099 O O . SER B 1 30 ? 53.607 -12.227 73.874 1.00 44.49 30 SER B O 1
ATOM 2102 N N . SER B 1 31 ? 55.866 -12.313 74.000 1.00 44.18 31 SER B N 1
ATOM 2103 C CA . SER B 1 31 ? 55.878 -12.936 75.329 1.00 45.38 31 SER B CA 1
ATOM 2104 C C . SER B 1 31 ? 55.415 -11.989 76.478 1.00 47.02 31 SER B C 1
ATOM 2105 O O . SER B 1 31 ? 54.692 -12.414 77.394 1.00 48.09 31 SER B O 1
ATOM 2108 N N . ALA B 1 32 ? 55.878 -10.730 76.489 1.00 46.03 32 ALA B N 1
ATOM 2109 C CA . ALA B 1 32 ? 55.414 -9.777 77.530 1.00 44.16 32 ALA B CA 1
ATOM 2110 C C . ALA B 1 32 ? 53.891 -9.640 77.421 1.00 43.48 32 ALA B C 1
ATOM 2111 O O . ALA B 1 32 ? 53.197 -9.556 78.441 1.00 43.99 32 ALA B O 1
ATOM 2113 N N . MET B 1 33 ? 53.385 -9.598 76.189 1.00 40.40 33 MET B N 1
ATOM 2114 C CA . MET B 1 33 ? 51.964 -9.489 75.979 1.00 44.18 33 MET B CA 1
ATOM 2115 C C . MET B 1 33 ? 51.205 -10.619 76.701 1.00 41.78 33 MET B C 1
ATOM 2116 O O . MET B 1 33 ? 50.233 -10.370 77.397 1.00 43.60 33 MET B O 1
ATOM 2121 N N . ALA B 1 34 ? 51.655 -11.861 76.555 1.00 40.15 34 ALA B N 1
ATOM 2122 C CA . ALA B 1 34 ? 50.931 -12.949 77.175 1.00 40.06 34 ALA B CA 1
ATOM 2123 C C . ALA B 1 34 ? 50.867 -12.824 78.706 1.00 40.24 34 ALA B C 1
ATOM 2124 O O . ALA B 1 34 ? 49.824 -13.091 79.285 1.00 37.94 34 ALA B O 1
ATOM 2126 N N . GLY B 1 35 ? 51.971 -12.422 79.351 1.00 42.67 35 GLY B N 1
ATOM 2127 C CA . GLY B 1 35 ? 51.978 -12.264 80.796 1.00 40.45 35 GLY B CA 1
ATOM 2128 C C . GLY B 1 35 ? 51.058 -11.133 81.202 1.00 38.32 35 GLY B C 1
ATOM 2129 O O . GLY B 1 35 ? 50.303 -11.260 82.128 1.00 41.89 35 GLY B O 1
ATOM 2130 N N . ALA B 1 36 ? 51.123 -10.024 80.497 1.00 36.84 36 ALA B N 1
ATOM 2131 C CA . ALA B 1 36 ? 50.243 -8.894 80.753 1.00 36.17 36 ALA B CA 1
ATOM 2132 C C . ALA B 1 36 ? 48.739 -9.290 80.596 1.00 34.36 36 ALA B C 1
ATOM 2133 O O . ALA B 1 36 ? 47.908 -8.964 81.487 1.00 35.79 36 ALA B O 1
ATOM 2135 N N . TYR B 1 37 ? 48.415 -10.036 79.527 1.00 34.44 37 TYR B N 1
ATOM 2136 C CA . TYR B 1 37 ? 47.024 -10.447 79.232 1.00 35.54 37 TYR B CA 1
ATOM 2137 C C . TYR B 1 37 ? 46.503 -11.354 80.299 1.00 38.71 37 TYR B C 1
ATOM 2138 O O . TYR B 1 37 ? 45.388 -11.131 80.807 1.00 35.89 37 TYR B O 1
ATOM 2147 N N . VAL B 1 38 ? 47.304 -12.370 80.651 1.00 37.32 38 VAL B N 1
ATOM 2148 C CA . VAL B 1 38 ? 46.910 -13.272 81.710 1.00 36.08 38 VAL B CA 1
ATOM 2149 C C . VAL B 1 38 ? 46.676 -12.463 82.998 1.00 37.26 38 VAL B C 1
ATOM 2150 O O . VAL B 1 38 ? 45.665 -12.684 83.696 1.00 34.01 38 VAL B O 1
ATOM 2154 N N . GLY B 1 39 ? 47.581 -11.512 83.273 1.00 38.01 39 GLY B N 1
ATOM 2155 C CA . GLY B 1 39 ? 47.451 -10.570 84.374 1.00 37.17 39 GLY B CA 1
ATOM 2156 C C . GLY B 1 39 ? 46.112 -9.809 84.431 1.00 42.25 39 GLY B C 1
ATOM 2157 O O . GLY B 1 39 ? 45.536 -9.672 85.517 1.00 42.47 39 GLY B O 1
ATOM 2158 N N . LEU B 1 40 ? 45.657 -9.256 83.298 1.00 36.78 40 LEU B N 1
ATOM 2159 C CA . LEU B 1 40 ? 44.455 -8.480 83.279 1.00 38.26 40 LEU B CA 1
ATOM 2160 C C . LEU B 1 40 ? 43.314 -9.428 83.694 1.00 39.03 40 LEU B C 1
ATOM 2161 O O . LEU B 1 40 ? 42.372 -9.009 84.380 1.00 43.45 40 LEU B O 1
ATOM 2166 N N . GLY B 1 41 ? 43.407 -10.706 83.320 1.00 36.09 41 GLY B N 1
ATOM 2167 C CA . GLY B 1 41 ? 42.529 -11.730 83.880 1.00 37.07 41 GLY B CA 1
ATOM 2168 C C . GLY B 1 41 ? 42.598 -11.918 85.403 1.00 37.73 41 GLY B C 1
ATOM 2169 O O . GLY B 1 41 ? 41.564 -12.040 86.085 1.00 39.23 41 GLY B O 1
ATOM 2170 N N . ILE B 1 42 ? 43.813 -11.955 85.954 1.00 38.08 42 ILE B N 1
ATOM 2171 C CA . ILE B 1 42 ? 43.981 -12.174 87.369 1.00 36.80 42 ILE B CA 1
ATOM 2172 C C . ILE B 1 42 ? 43.429 -10.962 88.162 1.00 37.99 42 ILE B C 1
ATOM 2173 O O . ILE B 1 42 ? 42.820 -11.124 89.222 1.00 40.26 42 ILE B O 1
ATOM 2178 N N . ILE B 1 43 ? 43.662 -9.744 87.672 1.00 37.93 43 ILE B N 1
ATOM 2179 C CA . ILE B 1 43 ? 43.164 -8.575 88.368 1.00 37.39 43 ILE B CA 1
ATOM 2180 C C . ILE B 1 43 ? 41.635 -8.697 88.404 1.00 39.15 43 ILE B C 1
ATOM 2181 O O . ILE B 1 43 ? 41.029 -8.485 89.470 1.00 38.23 43 ILE B O 1
ATOM 2186 N N . LEU B 1 44 ? 41.030 -9.125 87.282 1.00 36.65 44 LEU B N 1
ATOM 2187 C CA . LEU B 1 44 ? 39.566 -9.180 87.187 1.00 37.08 44 LEU B CA 1
ATOM 2188 C C . LEU B 1 44 ? 39.028 -10.108 88.280 1.00 38.19 44 LEU B C 1
ATOM 2189 O O . LEU B 1 44 ? 38.140 -9.750 89.063 1.00 38.81 44 LEU B O 1
ATOM 2194 N N . ILE B 1 45 ? 39.599 -11.298 88.375 1.00 40.27 45 ILE B N 1
ATOM 2195 C CA . ILE B 1 45 ? 38.920 -12.312 89.196 1.00 38.98 45 ILE B CA 1
ATOM 2196 C C . ILE B 1 45 ? 39.249 -12.094 90.665 1.00 40.28 45 ILE B C 1
ATOM 2197 O O . ILE B 1 45 ? 38.444 -12.365 91.507 1.00 41.45 45 ILE B O 1
ATOM 2202 N N . PHE B 1 46 ? 40.421 -11.560 90.973 1.00 43.26 46 PHE B N 1
ATOM 2203 C CA . PHE B 1 46 ? 40.676 -11.147 92.361 1.00 42.50 46 PHE B CA 1
ATOM 2204 C C . PHE B 1 46 ? 39.861 -9.937 92.818 1.00 41.81 46 PHE B C 1
ATOM 2205 O O . PHE B 1 46 ? 39.467 -9.885 93.951 1.00 41.85 46 PHE B O 1
ATOM 2213 N N . THR B 1 47 ? 39.571 -8.991 91.931 1.00 37.96 47 THR B N 1
ATOM 2214 C CA . THR B 1 47 ? 38.662 -7.920 92.261 1.00 37.68 47 THR B CA 1
ATOM 2215 C C . THR B 1 47 ? 37.299 -8.496 92.599 1.00 40.92 47 THR B C 1
ATOM 2216 O O . THR B 1 47 ? 36.665 -8.088 93.571 1.00 45.78 47 THR B O 1
ATOM 2220 N N . LEU B 1 48 ? 36.832 -9.452 91.815 1.00 38.74 48 LEU B N 1
ATOM 2221 C CA . LEU B 1 48 ? 35.515 -9.951 92.042 1.00 39.84 48 LEU B CA 1
ATOM 2222 C C . LEU B 1 48 ? 35.473 -10.796 93.317 1.00 44.06 48 LEU B C 1
ATOM 2223 O O . LEU B 1 48 ? 34.558 -10.642 94.144 1.00 46.31 48 LEU B O 1
ATOM 2228 N N . GLY B 1 49 ? 36.454 -11.685 93.459 1.00 43.32 49 GLY B N 1
ATOM 2229 C CA . GLY B 1 49 ? 36.505 -12.630 94.567 1.00 43.51 49 GLY B CA 1
ATOM 2230 C C . GLY B 1 49 ? 36.651 -11.886 95.852 1.00 45.63 49 GLY B C 1
ATOM 2231 O O . GLY B 1 49 ? 36.075 -12.290 96.857 1.00 53.08 49 GLY B O 1
ATOM 2232 N N . ASN B 1 50 ? 37.384 -10.772 95.810 1.00 44.75 50 ASN B N 1
ATOM 2233 C CA . ASN B 1 50 ? 37.665 -9.953 97.002 1.00 46.40 50 ASN B CA 1
ATOM 2234 C C . ASN B 1 50 ? 36.413 -9.429 97.669 1.00 48.25 50 ASN B C 1
ATOM 2235 O O . ASN B 1 50 ? 36.440 -9.188 98.843 1.00 51.06 50 ASN B O 1
ATOM 2240 N N . LEU B 1 51 ? 35.298 -9.319 96.948 1.00 50.20 51 LEU B N 1
ATOM 2241 C CA . LEU B 1 51 ? 34.072 -8.800 97.546 1.00 49.38 51 LEU B CA 1
ATOM 2242 C C . LEU B 1 51 ? 33.056 -9.851 97.916 1.00 48.11 51 LEU B C 1
ATOM 2243 O O . LEU B 1 51 ? 32.059 -9.529 98.518 1.00 57.28 51 LEU B O 1
ATOM 2248 N N . LEU B 1 52 ? 33.278 -11.090 97.533 1.00 47.12 52 LEU B N 1
ATOM 2249 C CA . LEU B 1 52 ? 32.301 -12.145 97.756 1.00 46.64 52 LEU B CA 1
ATOM 2250 C C . LEU B 1 52 ? 32.657 -13.030 98.947 1.00 48.75 52 LEU B C 1
ATOM 2251 O O . LEU B 1 52 ? 33.832 -13.141 99.361 1.00 50.55 52 LEU B O 1
ATOM 2256 N N . ASP B 1 53 ? 31.641 -13.694 99.455 1.00 49.32 53 ASP B N 1
ATOM 2257 C CA . ASP B 1 53 ? 31.811 -14.727 100.439 1.00 52.40 53 ASP B CA 1
ATOM 2258 C C . ASP B 1 53 ? 32.790 -15.813 99.957 1.00 50.28 53 ASP B C 1
ATOM 2259 O O . ASP B 1 53 ? 32.817 -16.161 98.762 1.00 48.79 53 ASP B O 1
ATOM 2264 N N . PRO B 1 54 ? 33.609 -16.369 100.878 1.00 52.79 54 PRO B N 1
ATOM 2265 C CA . PRO B 1 54 ? 34.565 -17.431 100.400 1.00 47.32 54 PRO B CA 1
ATOM 2266 C C . PRO B 1 54 ? 33.884 -18.604 99.657 1.00 45.87 54 PRO B C 1
ATOM 2267 O O . PRO B 1 54 ? 34.457 -19.195 98.730 1.00 48.66 54 PRO B O 1
ATOM 2271 N N . SER B 1 55 ? 32.643 -18.898 99.983 1.00 45.38 55 SER B N 1
ATOM 2272 C CA . SER B 1 55 ? 31.960 -20.064 99.366 1.00 49.12 55 SER B CA 1
ATOM 2273 C C . SER B 1 55 ? 31.566 -19.965 97.849 1.00 46.72 55 SER B C 1
ATOM 2274 O O . SER B 1 55 ? 31.235 -20.961 97.244 1.00 51.39 55 SER B O 1
ATOM 2277 N N . VAL B 1 56 ? 31.578 -18.770 97.271 1.00 45.31 56 VAL B N 1
ATOM 2278 C CA . VAL B 1 56 ? 31.194 -18.546 95.895 1.00 41.28 56 VAL B CA 1
ATOM 2279 C C . VAL B 1 56 ? 32.406 -18.038 95.159 1.00 37.93 56 VAL B C 1
ATOM 2280 O O . VAL B 1 56 ? 32.349 -17.781 93.980 1.00 38.00 56 VAL B O 1
ATOM 2284 N N . ARG B 1 57 ? 33.523 -17.888 95.840 1.00 40.60 57 ARG B N 1
ATOM 2285 C CA . ARG B 1 57 ? 34.735 -17.399 95.166 1.00 38.28 57 ARG B CA 1
ATOM 2286 C C . ARG B 1 57 ? 35.178 -18.397 94.065 1.00 38.65 57 ARG B C 1
ATOM 2287 O O . ARG B 1 57 ? 35.467 -17.987 92.932 1.00 40.82 57 ARG B O 1
ATOM 2295 N N . PRO B 1 58 ? 35.263 -19.723 94.376 1.00 40.25 58 PRO B N 1
ATOM 2296 C CA . PRO B 1 58 ? 35.701 -20.560 93.215 1.00 39.76 58 PRO B CA 1
ATOM 2297 C C . PRO B 1 58 ? 34.790 -20.484 91.948 1.00 41.79 58 PRO B C 1
ATOM 2298 O O . PRO B 1 58 ? 35.298 -20.504 90.810 1.00 37.53 58 PRO B O 1
ATOM 2302 N N . LEU B 1 59 ? 33.471 -20.384 92.144 1.00 42.40 59 LEU B N 1
ATOM 2303 C CA . LEU B 1 59 ? 32.540 -20.345 91.040 1.00 40.00 59 LEU B CA 1
ATOM 2304 C C . LEU B 1 59 ? 32.712 -19.078 90.226 1.00 42.30 59 LEU B C 1
ATOM 2305 O O . LEU B 1 59 ? 32.837 -19.118 88.975 1.00 43.36 59 LEU B O 1
ATOM 2310 N N . VAL B 1 60 ? 32.733 -17.950 90.935 1.00 40.27 60 VAL B N 1
ATOM 2311 C CA . VAL B 1 60 ? 32.769 -16.675 90.273 1.00 37.88 60 VAL B CA 1
ATOM 2312 C C . VAL B 1 60 ? 34.133 -16.384 89.661 1.00 38.24 60 VAL B C 1
ATOM 2313 O O . VAL B 1 60 ? 34.260 -15.918 88.514 1.00 41.14 60 VAL B O 1
ATOM 2317 N N . MET B 1 61 ? 35.163 -16.638 90.440 1.00 39.13 61 MET B N 1
ATOM 2318 C CA . MET B 1 61 ? 36.493 -16.409 89.967 1.00 41.94 61 MET B CA 1
ATOM 2319 C C . MET B 1 61 ? 36.780 -17.364 88.793 1.00 44.03 61 MET B C 1
ATOM 2320 O O . MET B 1 61 ? 37.482 -16.988 87.882 1.00 45.29 61 MET B O 1
ATOM 2325 N N . GLY B 1 62 ? 36.210 -18.573 88.800 1.00 44.45 62 GLY B N 1
ATOM 2326 C CA . GLY B 1 62 ? 36.459 -19.541 87.726 1.00 41.06 62 GLY B CA 1
ATOM 2327 C C . GLY B 1 62 ? 35.714 -19.089 86.491 1.00 40.49 62 GLY B C 1
ATOM 2328 O O . GLY B 1 62 ? 36.288 -19.048 85.414 1.00 38.92 62 GLY B O 1
ATOM 2329 N N . ALA B 1 63 ? 34.442 -18.732 86.659 1.00 36.72 63 ALA B N 1
ATOM 2330 C CA . ALA B 1 63 ? 33.593 -18.358 85.540 1.00 36.49 63 ALA B CA 1
ATOM 2331 C C . ALA B 1 63 ? 34.068 -17.063 84.825 1.00 34.94 63 ALA B C 1
ATOM 2332 O O . ALA B 1 63 ? 33.637 -16.771 83.714 1.00 36.83 63 ALA B O 1
ATOM 2334 N N . THR B 1 64 ? 34.924 -16.276 85.454 1.00 33.26 64 THR B N 1
ATOM 2335 C CA . THR B 1 64 ? 35.279 -14.970 84.889 1.00 34.20 64 THR B CA 1
ATOM 2336 C C . THR B 1 64 ? 36.739 -14.915 84.504 1.00 34.34 64 THR B C 1
ATOM 2337 O O . THR B 1 64 ? 37.199 -13.892 84.010 1.00 35.46 64 THR B O 1
ATOM 2341 N N . PHE B 1 65 ? 37.469 -16.009 84.690 1.00 34.18 65 PHE B N 1
ATOM 2342 C CA . PHE B 1 65 ? 38.886 -15.999 84.349 1.00 34.47 65 PHE B CA 1
ATOM 2343 C C . PHE B 1 65 ? 39.119 -16.235 82.858 1.00 36.08 65 PHE B C 1
ATOM 2344 O O . PHE B 1 65 ? 40.214 -15.953 82.340 1.00 33.31 65 PHE B O 1
ATOM 2352 N N . GLY B 1 66 ? 38.067 -16.705 82.149 1.00 40.46 66 GLY B N 1
ATOM 2353 C CA . GLY B 1 66 ? 38.149 -16.976 80.692 1.00 39.24 66 GLY B CA 1
ATOM 2354 C C . GLY B 1 66 ? 38.880 -15.939 79.806 1.00 43.47 66 GLY B C 1
ATOM 2355 O O . GLY B 1 66 ? 39.551 -16.287 78.828 1.00 45.10 66 GLY B O 1
ATOM 2356 N N . ILE B 1 67 ? 38.704 -14.658 80.111 1.00 45.41 67 ILE B N 1
ATOM 2357 C CA . ILE B 1 67 ? 39.331 -13.599 79.331 1.00 42.97 67 ILE B CA 1
ATOM 2358 C C . ILE B 1 67 ? 40.843 -13.845 79.202 1.00 40.00 67 ILE B C 1
ATOM 2359 O O . ILE B 1 67 ? 41.440 -13.541 78.159 1.00 41.42 67 ILE B O 1
ATOM 2364 N N . ALA B 1 68 ? 41.455 -14.438 80.224 1.00 37.52 68 ALA B N 1
ATOM 2365 C CA . ALA B 1 68 ? 42.933 -14.518 80.265 1.00 36.20 68 ALA B CA 1
ATOM 2366 C C . ALA B 1 68 ? 43.476 -15.254 79.039 1.00 36.54 68 ALA B C 1
ATOM 2367 O O . ALA B 1 68 ? 44.314 -14.738 78.326 1.00 40.20 68 ALA B O 1
ATOM 2369 N N . LEU B 1 69 ? 42.987 -16.466 78.791 1.00 37.89 69 LEU B N 1
ATOM 2370 C CA . LEU B 1 69 ? 43.488 -17.246 77.663 1.00 36.61 69 LEU B CA 1
ATOM 2371 C C . LEU B 1 69 ? 42.836 -16.834 76.365 1.00 35.15 69 LEU B C 1
ATOM 2372 O O . LEU B 1 69 ? 43.446 -17.003 75.292 1.00 37.57 69 LEU B O 1
ATOM 2377 N N . THR B 1 70 ? 41.628 -16.280 76.459 1.00 30.39 70 THR B N 1
ATOM 2378 C CA . THR B 1 70 ? 40.989 -15.692 75.296 1.00 32.93 70 THR B CA 1
ATOM 2379 C C . THR B 1 70 ? 41.846 -14.593 74.665 1.00 37.99 70 THR B C 1
ATOM 2380 O O . THR B 1 70 ? 42.059 -14.628 73.450 1.00 45.58 70 THR B O 1
ATOM 2384 N N . LEU B 1 71 ? 42.349 -13.657 75.479 1.00 39.47 71 LEU B N 1
ATOM 2385 C CA . LEU B 1 71 ? 43.324 -12.657 75.038 1.00 37.58 71 LEU B CA 1
ATOM 2386 C C . LEU B 1 71 ? 44.538 -13.315 74.433 1.00 38.40 71 LEU B C 1
ATOM 2387 O O . LEU B 1 71 ? 44.898 -13.027 73.328 1.00 38.69 71 LEU B O 1
ATOM 2392 N N . VAL B 1 72 ? 45.211 -14.160 75.196 1.00 41.26 72 VAL B N 1
ATOM 2393 C CA . VAL B 1 72 ? 46.418 -14.830 74.723 1.00 38.57 72 VAL B CA 1
ATOM 2394 C C . VAL B 1 72 ? 46.212 -15.459 73.330 1.00 40.46 72 VAL B C 1
ATOM 2395 O O . VAL B 1 72 ? 47.040 -15.263 72.442 1.00 38.74 72 VAL B O 1
ATOM 2399 N N . ILE B 1 73 ? 45.058 -16.114 73.088 1.00 39.72 73 ILE B N 1
ATOM 2400 C CA . ILE B 1 73 ? 44.941 -16.926 71.863 1.00 39.26 73 ILE B CA 1
ATOM 2401 C C . ILE B 1 73 ? 44.407 -16.117 70.681 1.00 37.54 73 ILE B C 1
ATOM 2402 O O . ILE B 1 73 ? 44.880 -16.230 69.552 1.00 38.95 73 ILE B O 1
ATOM 2407 N N . ILE B 1 74 ? 43.450 -15.254 70.970 1.00 38.43 74 ILE B N 1
ATOM 2408 C CA . ILE B 1 74 ? 42.675 -14.584 69.954 1.00 34.88 74 ILE B CA 1
ATOM 2409 C C . ILE B 1 74 ? 43.318 -13.247 69.615 1.00 37.25 74 ILE B C 1
ATOM 2410 O O . ILE B 1 74 ? 43.411 -12.933 68.465 1.00 36.38 74 ILE B O 1
ATOM 2415 N N . ALA B 1 75 ? 43.789 -12.484 70.594 1.00 38.61 75 ALA B N 1
ATOM 2416 C CA . ALA B 1 75 ? 44.561 -11.284 70.268 1.00 40.44 75 ALA B CA 1
ATOM 2417 C C . ALA B 1 75 ? 45.930 -11.671 69.687 1.00 38.44 75 ALA B C 1
ATOM 2418 O O . ALA B 1 75 ? 46.404 -10.988 68.788 1.00 38.50 75 ALA B O 1
ATOM 2420 N N . GLY B 1 76 ? 46.567 -12.726 70.216 1.00 37.66 76 GLY B N 1
ATOM 2421 C CA . GLY B 1 76 ? 47.880 -13.174 69.724 1.00 35.77 76 GLY B CA 1
ATOM 2422 C C . GLY B 1 76 ? 48.938 -12.752 70.701 1.00 39.07 76 GLY B C 1
ATOM 2423 O O . GLY B 1 76 ? 48.957 -11.584 71.110 1.00 42.83 76 GLY B O 1
ATOM 2424 N N . SER B 1 77 ? 49.755 -13.714 71.159 1.00 43.22 77 SER B N 1
ATOM 2425 C CA . SER B 1 77 ? 50.890 -13.505 72.091 1.00 41.83 77 SER B CA 1
ATOM 2426 C C . SER B 1 77 ? 51.715 -14.814 72.247 1.00 42.69 77 SER B C 1
ATOM 2427 O O . SER B 1 77 ? 51.405 -15.806 71.638 1.00 43.21 77 SER B O 1
ATOM 2430 N N . GLU B 1 78 ? 52.736 -14.848 73.083 1.00 42.95 78 GLU B N 1
ATOM 2431 C CA . GLU B 1 78 ? 53.426 -16.143 73.343 1.00 45.90 78 GLU B CA 1
ATOM 2432 C C . GLU B 1 78 ? 53.423 -16.552 74.820 1.00 44.07 78 GLU B C 1
ATOM 2433 O O . GLU B 1 78 ? 53.926 -15.829 75.649 1.00 47.06 78 GLU B O 1
ATOM 2439 N N . LEU B 1 79 ? 52.830 -17.696 75.130 1.00 43.52 79 LEU B N 1
ATOM 2440 C CA . LEU B 1 79 ? 52.563 -18.118 76.493 1.00 42.25 79 LEU B CA 1
ATOM 2441 C C . LEU B 1 79 ? 53.428 -19.318 76.772 1.00 43.59 79 LEU B C 1
ATOM 2442 O O . LEU B 1 79 ? 53.386 -20.311 76.060 1.00 42.64 79 LEU B O 1
ATOM 2447 N N . PHE B 1 80 ? 54.232 -19.232 77.824 1.00 48.90 80 PHE B N 1
ATOM 2448 C CA . PHE B 1 80 ? 55.185 -20.281 78.090 1.00 46.07 80 PHE B CA 1
ATOM 2449 C C . PHE B 1 80 ? 54.463 -21.625 78.255 1.00 46.86 80 PHE B C 1
ATOM 2450 O O . PHE B 1 80 ? 54.965 -22.645 77.760 1.00 46.79 80 PHE B O 1
ATOM 2458 N N . THR B 1 81 ? 53.297 -21.637 78.921 1.00 43.01 81 THR B N 1
ATOM 2459 C CA . THR B 1 81 ? 52.666 -22.924 79.261 1.00 43.07 81 THR B CA 1
ATOM 2460 C C . THR B 1 81 ? 52.189 -23.637 78.015 1.00 43.01 81 THR B C 1
ATOM 2461 O O . THR B 1 81 ? 52.175 -24.849 77.964 1.00 47.46 81 THR B O 1
ATOM 2465 N N . GLY B 1 82 ? 51.841 -22.876 76.981 1.00 44.91 82 GLY B N 1
ATOM 2466 C CA . GLY B 1 82 ? 51.397 -23.451 75.697 1.00 43.49 82 GLY B CA 1
ATOM 2467 C C . GLY B 1 82 ? 52.625 -23.890 74.905 1.00 47.64 82 GLY B C 1
ATOM 2468 O O . GLY B 1 82 ? 52.594 -24.920 74.223 1.00 49.60 82 GLY B O 1
ATOM 2469 N N . HIS B 1 83 ? 53.705 -23.114 75.012 1.00 43.04 83 HIS B N 1
ATOM 2470 C CA . HIS B 1 83 ? 54.966 -23.497 74.418 1.00 46.26 83 HIS B CA 1
ATOM 2471 C C . HIS B 1 83 ? 55.412 -24.877 74.846 1.00 47.19 83 HIS B C 1
ATOM 2472 O O . HIS B 1 83 ? 56.000 -25.631 74.021 1.00 46.47 83 HIS B O 1
ATOM 2479 N N . THR B 1 84 ? 55.126 -25.262 76.106 1.00 47.33 84 THR B N 1
ATOM 2480 C CA . THR B 1 84 ? 55.566 -26.605 76.553 1.00 48.19 84 THR B CA 1
ATOM 2481 C C . THR B 1 84 ? 55.017 -27.724 75.641 1.00 48.91 84 THR B C 1
ATOM 2482 O O . THR B 1 84 ? 55.793 -28.674 75.283 1.00 45.85 84 THR B O 1
ATOM 2486 N N . MET B 1 85 ? 53.707 -27.613 75.292 1.00 46.20 85 MET B N 1
ATOM 2487 C CA . MET B 1 85 ? 53.054 -28.510 74.303 1.00 47.34 85 MET B CA 1
ATOM 2488 C C . MET B 1 85 ? 53.531 -28.323 72.863 1.00 49.02 85 MET B C 1
ATOM 2489 O O . MET B 1 85 ? 53.898 -29.310 72.216 1.00 55.70 85 MET B O 1
ATOM 2494 N N . PHE B 1 86 ? 53.563 -27.080 72.378 1.00 45.70 86 PHE B N 1
ATOM 2495 C CA . PHE B 1 86 ? 53.803 -26.815 70.961 1.00 47.77 86 PHE B CA 1
ATOM 2496 C C . PHE B 1 86 ? 55.182 -27.341 70.575 1.00 52.05 86 PHE B C 1
ATOM 2497 O O . PHE B 1 86 ? 55.376 -28.081 69.556 1.00 52.91 86 PHE B O 1
ATOM 2505 N N . LEU B 1 87 ? 56.151 -26.935 71.398 1.00 52.61 87 LEU B N 1
ATOM 2506 C CA . LEU B 1 87 ? 57.536 -27.264 71.159 1.00 55.20 87 LEU B CA 1
ATOM 2507 C C . LEU B 1 87 ? 57.783 -28.761 71.249 1.00 58.21 87 LEU B C 1
ATOM 2508 O O . LEU B 1 87 ? 58.601 -29.289 70.516 1.00 62.90 87 LEU B O 1
ATOM 2513 N N . THR B 1 88 ? 57.031 -29.451 72.097 1.00 58.42 88 THR B N 1
ATOM 2514 C CA . THR B 1 88 ? 57.193 -30.891 72.256 1.00 59.75 88 THR B CA 1
ATOM 2515 C C . THR B 1 88 ? 56.826 -31.569 70.933 1.00 61.96 88 THR B C 1
ATOM 2516 O O . THR B 1 88 ? 57.646 -32.349 70.362 1.00 66.30 88 THR B O 1
ATOM 2520 N N . LEU B 1 89 ? 55.617 -31.251 70.458 1.00 55.41 89 LEU B N 1
ATOM 2521 C CA . LEU B 1 89 ? 55.107 -31.730 69.186 1.00 55.02 89 LEU B CA 1
ATOM 2522 C C . LEU B 1 89 ? 56.041 -31.331 68.061 1.00 56.60 89 LEU B C 1
ATOM 2523 O O . LEU B 1 89 ? 56.247 -32.110 67.132 1.00 62.47 89 LEU B O 1
ATOM 2528 N N . GLY B 1 90 ? 56.614 -30.132 68.129 1.00 55.75 90 GLY B N 1
ATOM 2529 C CA . GLY B 1 90 ? 57.634 -29.699 67.140 1.00 56.57 90 GLY B CA 1
ATOM 2530 C C . GLY B 1 90 ? 58.875 -30.588 67.114 1.00 58.46 90 GLY B C 1
ATOM 2531 O O . GLY B 1 90 ? 59.326 -31.015 66.025 1.00 57.70 90 GLY B O 1
ATOM 2532 N N . VAL B 1 91 ? 59.409 -30.911 68.297 1.00 56.08 91 VAL B N 1
ATOM 2533 C CA . VAL B 1 91 ? 60.573 -31.836 68.366 1.00 58.17 91 VAL B CA 1
ATOM 2534 C C . VAL B 1 91 ? 60.165 -33.199 67.806 1.00 58.27 91 VAL B C 1
ATOM 2535 O O . VAL B 1 91 ? 60.868 -33.769 66.974 1.00 59.17 91 VAL B O 1
ATOM 2539 N N . LYS B 1 92 ? 59.005 -33.694 68.231 1.00 56.89 92 LYS B N 1
ATOM 2540 C CA . LYS B 1 92 ? 58.508 -35.002 67.789 1.00 58.87 92 LYS B CA 1
ATOM 2541 C C . LYS B 1 92 ? 58.261 -35.062 66.255 1.00 62.90 92 LYS B C 1
ATOM 2542 O O . LYS B 1 92 ? 58.620 -36.033 65.592 1.00 64.33 92 LYS B O 1
ATOM 2548 N N . ALA B 1 93 ? 57.702 -34.001 65.671 1.00 63.23 93 ALA B N 1
ATOM 2549 C CA . ALA B 1 93 ? 57.464 -33.956 64.223 1.00 62.80 93 ALA B CA 1
ATOM 2550 C C . ALA B 1 93 ? 58.726 -33.712 63.403 1.00 65.90 93 ALA B C 1
ATOM 2551 O O . ALA B 1 93 ? 58.735 -33.933 62.196 1.00 70.04 93 ALA B O 1
ATOM 2553 N N . GLY B 1 94 ? 59.789 -33.254 64.050 1.00 63.83 94 GLY B N 1
ATOM 2554 C CA . GLY B 1 94 ? 61.049 -32.953 63.359 1.00 62.51 94 GLY B CA 1
ATOM 2555 C C . GLY B 1 94 ? 61.123 -31.523 62.846 1.00 62.08 94 GLY B C 1
ATOM 2556 O O . GLY B 1 94 ? 62.053 -31.190 62.169 1.00 62.34 94 GLY B O 1
ATOM 2557 N N . THR B 1 95 ? 60.155 -30.656 63.172 1.00 60.41 95 THR B N 1
ATOM 2558 C CA . THR B 1 95 ? 60.218 -29.257 62.684 1.00 59.42 95 THR B CA 1
ATOM 2559 C C . THR B 1 95 ? 61.201 -28.332 63.444 1.00 58.83 95 THR B C 1
ATOM 2560 O O . THR B 1 95 ? 61.639 -27.300 62.921 1.00 59.80 95 THR B O 1
ATOM 2564 N N . ILE B 1 96 ? 61.533 -28.704 64.668 1.00 59.62 96 ILE B N 1
ATOM 2565 C CA . ILE B 1 96 ? 62.556 -28.023 65.448 1.00 61.70 96 ILE B CA 1
ATOM 2566 C C . ILE B 1 96 ? 63.381 -29.096 66.182 1.00 67.34 96 ILE B C 1
ATOM 2567 O O . ILE B 1 96 ? 62.928 -30.242 66.272 1.00 73.52 96 ILE B O 1
ATOM 2572 N N . SER B 1 97 ? 64.572 -28.747 66.693 1.00 68.41 97 SER B N 1
ATOM 2573 C CA . SER B 1 97 ? 65.395 -29.675 67.490 1.00 71.04 97 SER B CA 1
ATOM 2574 C C . SER B 1 97 ? 65.080 -29.602 68.994 1.00 72.70 97 SER B C 1
ATOM 2575 O O . SER B 1 97 ? 64.502 -28.612 69.452 1.00 74.21 97 SER B O 1
ATOM 2578 N N . HIS B 1 98 ? 65.453 -30.660 69.737 1.00 75.38 98 HIS B N 1
ATOM 2579 C CA . HIS B 1 98 ? 65.474 -30.697 71.211 1.00 73.90 98 HIS B CA 1
ATOM 2580 C C . HIS B 1 98 ? 66.103 -29.417 71.706 1.00 71.94 98 HIS B C 1
ATOM 2581 O O . HIS B 1 98 ? 65.581 -28.762 72.632 1.00 71.56 98 HIS B O 1
ATOM 2588 N N . GLY B 1 99 ? 67.241 -29.066 71.102 1.00 71.07 99 GLY B N 1
ATOM 2589 C CA . GLY B 1 99 ? 68.034 -27.896 71.499 1.00 73.04 99 GLY B CA 1
ATOM 2590 C C . GLY B 1 99 ? 67.223 -26.614 71.396 1.00 71.01 99 GLY B C 1
ATOM 2591 O O . GLY B 1 99 ? 67.280 -25.762 72.278 1.00 74.88 99 GLY B O 1
ATOM 2592 N N . GLN B 1 100 ? 66.477 -26.481 70.304 1.00 67.22 100 GLN B N 1
ATOM 2593 C CA . GLN B 1 100 ? 65.636 -25.308 70.073 1.00 66.28 100 GLN B CA 1
ATOM 2594 C C . GLN B 1 100 ? 64.533 -25.206 71.103 1.00 66.28 100 GLN B C 1
ATOM 2595 O O . GLN B 1 100 ? 64.253 -24.116 71.584 1.00 68.55 100 GLN B O 1
ATOM 2601 N N . MET B 1 101 ? 63.903 -26.332 71.436 1.00 62.14 101 MET B N 1
ATOM 2602 C CA . MET B 1 101 ? 62.886 -26.322 72.458 1.00 61.17 101 MET B CA 1
ATOM 2603 C C . MET B 1 101 ? 63.420 -25.779 73.791 1.00 63.19 101 MET B C 1
ATOM 2604 O O . MET B 1 101 ? 62.850 -24.848 74.369 1.00 63.10 101 MET B O 1
ATOM 2609 N N . TRP B 1 102 ? 64.505 -26.367 74.288 1.00 64.82 102 TRP B N 1
ATOM 2610 C CA . TRP B 1 102 ? 65.078 -25.906 75.554 1.00 64.53 102 TRP B CA 1
ATOM 2611 C C . TRP B 1 102 ? 65.731 -24.534 75.528 1.00 63.35 102 TRP B C 1
ATOM 2612 O O . TRP B 1 102 ? 65.813 -23.894 76.550 1.00 65.10 102 TRP B O 1
ATOM 2623 N N . ALA B 1 103 ? 66.154 -24.022 74.378 1.00 61.81 103 ALA B N 1
ATOM 2624 C CA . ALA B 1 103 ? 66.654 -22.654 74.338 1.00 60.27 103 ALA B CA 1
ATOM 2625 C C . ALA B 1 103 ? 65.490 -21.628 74.389 1.00 60.90 103 ALA B C 1
ATOM 2626 O O . ALA B 1 103 ? 65.631 -20.508 74.879 1.00 61.32 103 ALA B O 1
ATOM 2628 N N . ILE B 1 104 ? 64.325 -22.038 73.910 1.00 56.22 104 ILE B N 1
ATOM 2629 C CA . ILE B 1 104 ? 63.226 -21.138 73.784 1.00 56.95 104 ILE B CA 1
ATOM 2630 C C . ILE B 1 104 ? 62.370 -21.021 75.058 1.00 57.47 104 ILE B C 1
ATOM 2631 O O . ILE B 1 104 ? 62.026 -19.900 75.471 1.00 59.54 104 ILE B O 1
ATOM 2636 N N . LEU B 1 105 ? 62.016 -22.165 75.660 1.00 55.45 105 LEU B N 1
ATOM 2637 C CA . LEU B 1 105 ? 61.096 -22.199 76.805 1.00 50.46 105 LEU B CA 1
ATOM 2638 C C . LEU B 1 105 ? 61.483 -21.177 77.906 1.00 51.08 105 LEU B C 1
ATOM 2639 O O . LEU B 1 105 ? 60.609 -20.447 78.366 1.00 49.00 105 LEU B O 1
ATOM 2644 N N . PRO B 1 106 ? 62.776 -21.135 78.332 1.00 50.08 106 PRO B N 1
ATOM 2645 C CA . PRO B 1 106 ? 63.150 -20.177 79.399 1.00 51.21 106 PRO B CA 1
ATOM 2646 C C . PRO B 1 106 ? 62.963 -18.693 78.981 1.00 53.56 106 PRO B C 1
ATOM 2647 O O . PRO B 1 106 ? 62.569 -17.843 79.809 1.00 54.60 106 PRO B O 1
ATOM 2651 N N . GLN B 1 107 ? 63.283 -18.376 77.726 1.00 53.13 107 GLN B N 1
ATOM 2652 C CA . GLN B 1 107 ? 62.970 -17.062 77.177 1.00 53.74 107 GLN B CA 1
ATOM 2653 C C . GLN B 1 107 ? 61.466 -16.716 77.251 1.00 48.38 107 GLN B C 1
ATOM 2654 O O . GLN B 1 107 ? 61.114 -15.582 77.644 1.00 43.91 107 GLN B O 1
ATOM 2660 N N . THR B 1 108 ? 60.601 -17.648 76.847 1.00 45.93 108 THR B N 1
ATOM 2661 C CA . THR B 1 108 ? 59.160 -17.346 76.814 1.00 43.64 108 THR B CA 1
ATOM 2662 C C . THR B 1 108 ? 58.753 -17.060 78.255 1.00 45.68 108 THR B C 1
ATOM 2663 O O . THR B 1 108 ? 58.044 -16.105 78.553 1.00 50.82 108 THR B O 1
ATOM 2667 N N . TRP B 1 109 ? 59.209 -17.920 79.152 1.00 47.24 109 TRP B N 1
ATOM 2668 C CA . TRP B 1 109 ? 59.009 -17.760 80.579 1.00 47.26 109 TRP B CA 1
ATOM 2669 C C . TRP B 1 109 ? 59.406 -16.376 81.045 1.00 48.51 109 TRP B C 1
ATOM 2670 O O . TRP B 1 109 ? 58.612 -15.726 81.715 1.00 45.04 109 TRP B O 1
ATOM 2681 N N . LEU B 1 110 ? 60.645 -15.934 80.730 1.00 48.71 110 LEU B N 1
ATOM 2682 C CA . LEU B 1 110 ? 61.151 -14.629 81.166 1.00 48.61 110 LEU B CA 1
ATOM 2683 C C . LEU B 1 110 ? 60.296 -13.478 80.620 1.00 50.29 110 LEU B C 1
ATOM 2684 O O . LEU B 1 110 ? 60.003 -12.503 81.370 1.00 47.89 110 LEU B O 1
ATOM 2689 N N . GLY B 1 111 ? 59.867 -13.605 79.349 1.00 46.63 111 GLY B N 1
ATOM 2690 C CA . GLY B 1 111 ? 59.033 -12.589 78.740 1.00 45.12 111 GLY B CA 1
ATOM 2691 C C . GLY B 1 111 ? 57.693 -12.502 79.438 1.00 48.06 111 GLY B C 1
ATOM 2692 O O . GLY B 1 111 ? 57.209 -11.431 79.727 1.00 53.69 111 GLY B O 1
ATOM 2693 N N . ASN B 1 112 ? 57.066 -13.649 79.671 1.00 47.45 112 ASN B N 1
ATOM 2694 C CA . ASN B 1 112 ? 55.818 -13.723 80.408 1.00 45.94 112 ASN B CA 1
ATOM 2695 C C . ASN B 1 112 ? 55.918 -13.031 81.772 1.00 48.70 112 ASN B C 1
ATOM 2696 O O . ASN B 1 112 ? 54.977 -12.334 82.182 1.00 45.83 112 ASN B O 1
ATOM 2701 N N . LEU B 1 113 ? 57.078 -13.192 82.432 1.00 45.99 113 LEU B N 1
ATOM 2702 C CA . LEU B 1 113 ? 57.333 -12.594 83.757 1.00 48.98 113 LEU B CA 1
ATOM 2703 C C . LEU B 1 113 ? 57.379 -11.059 83.663 1.00 49.77 113 LEU B C 1
ATOM 2704 O O . LEU B 1 113 ? 56.658 -10.381 84.405 1.00 50.63 113 LEU B O 1
ATOM 2709 N N . VAL B 1 114 ? 58.151 -10.534 82.705 1.00 48.21 114 VAL B N 1
ATOM 2710 C CA . VAL B 1 114 ? 58.184 -9.108 82.422 1.00 45.51 114 VAL B CA 1
ATOM 2711 C C . VAL B 1 114 ? 56.760 -8.539 82.198 1.00 47.15 114 VAL B C 1
ATOM 2712 O O . VAL B 1 114 ? 56.415 -7.506 82.776 1.00 48.05 114 VAL B O 1
ATOM 2716 N N . GLY B 1 115 ? 55.923 -9.207 81.405 1.00 41.08 115 GLY B N 1
ATOM 2717 C CA . GLY B 1 115 ? 54.601 -8.653 81.086 1.00 42.62 115 GLY B CA 1
ATOM 2718 C C . GLY B 1 115 ? 53.719 -8.699 82.314 1.00 43.06 115 GLY B C 1
ATOM 2719 O O . GLY B 1 115 ? 52.878 -7.808 82.529 1.00 43.34 115 GLY B O 1
ATOM 2720 N N . SER B 1 116 ? 53.950 -9.732 83.134 1.00 41.72 116 SER B N 1
ATOM 2721 C CA . SER B 1 116 ? 53.260 -9.899 84.391 1.00 40.12 116 SER B CA 1
ATOM 2722 C C . SER B 1 116 ? 53.635 -8.828 85.400 1.00 41.15 116 SER B C 1
ATOM 2723 O O . SER B 1 116 ? 52.768 -8.191 85.938 1.00 41.41 116 SER B O 1
ATOM 2726 N N . VAL B 1 117 ? 54.932 -8.640 85.667 1.00 46.14 117 VAL B N 1
ATOM 2727 C CA . VAL B 1 117 ? 55.369 -7.633 86.628 1.00 47.53 117 VAL B CA 1
ATOM 2728 C C . VAL B 1 117 ? 54.865 -6.295 86.129 1.00 47.87 117 VAL B C 1
ATOM 2729 O O . VAL B 1 117 ? 54.438 -5.415 86.900 1.00 50.37 117 VAL B O 1
ATOM 2733 N N . PHE B 1 118 ? 54.879 -6.143 84.806 1.00 48.34 118 PHE B N 1
ATOM 2734 C CA . PHE B 1 118 ? 54.529 -4.858 84.217 1.00 45.23 118 PHE B CA 1
ATOM 2735 C C . PHE B 1 118 ? 53.049 -4.514 84.368 1.00 44.70 118 PHE B C 1
ATOM 2736 O O . PHE B 1 118 ? 52.730 -3.369 84.746 1.00 41.67 118 PHE B O 1
ATOM 2744 N N . VAL B 1 119 ? 52.148 -5.462 84.086 1.00 42.33 119 VAL B N 1
ATOM 2745 C CA . VAL B 1 119 ? 50.702 -5.156 84.255 1.00 40.90 119 VAL B CA 1
ATOM 2746 C C . VAL B 1 119 ? 50.425 -4.918 85.776 1.00 41.35 119 VAL B C 1
ATOM 2747 O O . VAL B 1 119 ? 49.548 -4.108 86.155 1.00 38.65 119 VAL B O 1
ATOM 2751 N N . ALA B 1 120 ? 51.202 -5.570 86.652 1.00 41.32 120 ALA B N 1
ATOM 2752 C CA . ALA B 1 120 ? 51.001 -5.363 88.099 1.00 41.49 120 ALA B CA 1
ATOM 2753 C C . ALA B 1 120 ? 51.414 -3.941 88.523 1.00 42.24 120 ALA B C 1
ATOM 2754 O O . ALA B 1 120 ? 50.705 -3.250 89.310 1.00 42.79 120 ALA B O 1
ATOM 2756 N N . LEU B 1 121 ? 52.532 -3.481 87.969 1.00 42.99 121 LEU B N 1
ATOM 2757 C CA . LEU B 1 121 ? 52.996 -2.106 88.215 1.00 43.91 121 LEU B CA 1
ATOM 2758 C C . LEU B 1 121 ? 51.935 -1.047 87.842 1.00 43.00 121 LEU B C 1
ATOM 2759 O O . LEU B 1 121 ? 51.702 -0.097 88.610 1.00 46.13 121 LEU B O 1
ATOM 2764 N N . LEU B 1 122 ? 51.365 -1.175 86.646 1.00 38.98 122 LEU B N 1
ATOM 2765 C CA . LEU B 1 122 ? 50.427 -0.230 86.169 1.00 43.30 122 LEU B CA 1
ATOM 2766 C C . LEU B 1 122 ? 49.218 -0.212 87.107 1.00 42.72 122 LEU B C 1
ATOM 2767 O O . LEU B 1 122 ? 48.701 0.854 87.420 1.00 43.41 122 LEU B O 1
ATOM 2772 N N . TYR B 1 123 ? 48.769 -1.389 87.551 1.00 40.84 123 TYR B N 1
ATOM 2773 C CA . TYR B 1 123 ? 47.568 -1.476 88.398 1.00 38.31 123 TYR B CA 1
ATOM 2774 C C . TYR B 1 123 ? 47.839 -0.757 89.743 1.00 40.87 123 TYR B C 1
ATOM 2775 O O . TYR B 1 123 ? 46.983 -0.075 90.354 1.00 41.03 123 TYR B O 1
ATOM 2784 N N . SER B 1 124 ? 49.090 -0.849 90.161 1.00 41.42 124 SER B N 1
ATOM 2785 C CA . SER B 1 124 ? 49.551 -0.220 91.372 1.00 42.69 124 SER B CA 1
ATOM 2786 C C . SER B 1 124 ? 49.599 1.318 91.284 1.00 46.80 124 SER B C 1
ATOM 2787 O O . SER B 1 124 ? 49.073 2.040 92.172 1.00 44.95 124 SER B O 1
ATOM 2790 N N . TRP B 1 125 ? 50.211 1.814 90.211 1.00 46.88 125 TRP B N 1
ATOM 2791 C CA . TRP B 1 125 ? 50.258 3.215 89.932 1.00 47.57 125 TRP B CA 1
ATOM 2792 C C . TRP B 1 125 ? 48.883 3.737 89.665 1.00 45.99 125 TRP B C 1
ATOM 2793 O O . TRP B 1 125 ? 48.615 4.936 89.826 1.00 48.69 125 TRP B O 1
ATOM 2804 N N . GLY B 1 126 ? 48.017 2.839 89.170 1.00 47.94 126 GLY B N 1
ATOM 2805 C CA . GLY B 1 126 ? 46.553 3.031 89.031 1.00 43.36 126 GLY B CA 1
ATOM 2806 C C . GLY B 1 126 ? 45.734 2.975 90.332 1.00 45.76 126 GLY B C 1
ATOM 2807 O O . GLY B 1 126 ? 44.457 3.022 90.309 1.00 44.83 126 GLY B O 1
ATOM 2808 N N . GLY B 1 127 ? 46.450 2.849 91.467 1.00 45.49 127 GLY B N 1
ATOM 2809 C CA . GLY B 1 127 ? 45.864 2.919 92.825 1.00 43.73 127 GLY B CA 1
ATOM 2810 C C . GLY B 1 127 ? 44.872 1.796 92.984 1.00 45.69 127 GLY B C 1
ATOM 2811 O O . GLY B 1 127 ? 43.846 1.985 93.661 1.00 46.04 127 GLY B O 1
ATOM 2812 N N . GLY B 1 128 ? 45.151 0.639 92.343 1.00 41.22 128 GLY B N 1
ATOM 2813 C CA . GLY B 1 128 ? 44.242 -0.505 92.394 1.00 42.07 128 GLY B CA 1
ATOM 2814 C C . GLY B 1 128 ? 43.848 -0.880 93.850 1.00 47.31 128 GLY B C 1
ATOM 2815 O O . GLY B 1 128 ? 44.675 -0.903 94.755 1.00 45.92 128 GLY B O 1
ATOM 2816 N N . SER B 1 129 ? 42.569 -1.142 94.078 1.00 48.03 129 SER B N 1
ATOM 2817 C CA . SER B 1 129 ? 42.061 -1.260 95.422 1.00 48.50 129 SER B CA 1
ATOM 2818 C C . SER B 1 129 ? 42.475 -2.573 96.120 1.00 50.91 129 SER B C 1
ATOM 2819 O O . SER B 1 129 ? 42.294 -2.684 97.302 1.00 52.73 129 SER B O 1
ATOM 2822 N N . LEU B 1 130 ? 43.008 -3.546 95.382 1.00 48.04 130 LEU B N 1
ATOM 2823 C CA . LEU B 1 130 ? 43.381 -4.833 95.933 1.00 46.27 130 LEU B CA 1
ATOM 2824 C C . LEU B 1 130 ? 44.660 -4.811 96.792 1.00 52.68 130 LEU B C 1
ATOM 2825 O O . LEU B 1 130 ? 44.914 -5.778 97.538 1.00 53.97 130 LEU B O 1
ATOM 2830 N N . LEU B 1 131 ? 45.453 -3.730 96.682 1.00 48.45 131 LEU B N 1
ATOM 2831 C CA . LEU B 1 131 ? 46.820 -3.654 97.225 1.00 48.47 131 LEU B CA 1
ATOM 2832 C C . LEU B 1 131 ? 46.983 -3.205 98.655 1.00 52.48 131 LEU B C 1
ATOM 2833 O O . LEU B 1 131 ? 47.755 -3.859 99.374 1.00 53.17 131 LEU B O 1
ATOM 2838 N N . PRO B 1 132 ? 46.302 -2.078 99.060 1.00 54.02 132 PRO B N 1
ATOM 2839 C CA . PRO B 1 132 ? 46.627 -1.400 100.321 1.00 57.98 132 PRO B CA 1
ATOM 2840 C C . PRO B 1 132 ? 46.119 -2.102 101.580 1.00 59.79 132 PRO B C 1
ATOM 2841 O O . PRO B 1 132 ? 46.742 -1.961 102.641 1.00 56.79 132 PRO B O 1
ATOM 2845 N N . VAL B 1 133 ? 45.017 -2.857 101.474 1.00 59.91 133 VAL B N 1
ATOM 2846 C CA . VAL B 1 133 ? 44.508 -3.553 102.678 1.00 61.16 133 VAL B CA 1
ATOM 2847 C C . VAL B 1 133 ? 45.167 -4.931 102.930 1.00 61.52 133 VAL B C 1
ATOM 2848 O O . VAL B 1 133 ? 45.158 -5.777 102.021 1.00 57.95 133 VAL B O 1
ATOM 2852 N N . ASP B 1 134 ? 45.740 -5.130 104.140 1.00 60.88 134 ASP B N 1
ATOM 2853 C CA . ASP B 1 134 ? 46.352 -6.422 104.557 1.00 62.30 134 ASP B CA 1
ATOM 2854 C C . ASP B 1 134 ? 45.399 -7.628 104.446 1.00 59.58 134 ASP B C 1
ATOM 2855 O O . ASP B 1 134 ? 45.803 -8.782 104.198 1.00 57.42 134 ASP B O 1
ATOM 2860 N N . THR B 1 135 ? 44.120 -7.346 104.588 1.00 58.52 135 THR B N 1
ATOM 2861 C CA . THR B 1 135 ? 43.144 -8.399 104.512 1.00 58.82 135 THR B CA 1
ATOM 2862 C C . THR B 1 135 ? 42.773 -8.869 103.094 1.00 57.74 135 THR B C 1
ATOM 2863 O O . THR B 1 135 ? 42.109 -9.897 102.968 1.00 58.66 135 THR B O 1
ATOM 2867 N N . SER B 1 136 ? 43.175 -8.119 102.059 1.00 53.87 136 SER B N 1
ATOM 2868 C CA . SER B 1 136 ? 42.922 -8.482 100.686 1.00 52.78 136 SER B CA 1
ATOM 2869 C C . SER B 1 136 ? 43.244 -9.955 100.341 1.00 53.69 136 SER B C 1
ATOM 2870 O O . SER B 1 136 ? 44.338 -10.485 100.697 1.00 53.62 136 SER B O 1
ATOM 2873 N N . ILE B 1 137 ? 42.347 -10.570 99.561 1.00 46.90 137 ILE B N 1
ATOM 2874 C CA . ILE B 1 137 ? 42.568 -11.952 99.148 1.00 46.93 137 ILE B CA 1
ATOM 2875 C C . ILE B 1 137 ? 43.818 -12.124 98.291 1.00 46.04 137 ILE B C 1
ATOM 2876 O O . ILE B 1 137 ? 44.357 -13.229 98.230 1.00 49.28 137 ILE B O 1
ATOM 2881 N N . VAL B 1 138 ? 44.250 -11.055 97.628 1.00 45.90 138 VAL B N 1
ATOM 2882 C CA . VAL B 1 138 ? 45.535 -11.035 96.920 1.00 45.91 138 VAL B CA 1
ATOM 2883 C C . VAL B 1 138 ? 46.631 -11.433 97.898 1.00 45.81 138 VAL B C 1
ATOM 2884 O O . VAL B 1 138 ? 47.460 -12.287 97.577 1.00 49.20 138 VAL B O 1
ATOM 2888 N N . HIS B 1 139 ? 46.625 -10.870 99.101 1.00 47.91 139 HIS B N 1
ATOM 2889 C CA . HIS B 1 139 ? 47.667 -11.245 100.114 1.00 48.46 139 HIS B CA 1
ATOM 2890 C C . HIS B 1 139 ? 47.507 -12.601 100.738 1.00 48.52 139 HIS B C 1
ATOM 2891 O O . HIS B 1 139 ? 48.507 -13.326 100.864 1.00 52.07 139 HIS B O 1
ATOM 2898 N N . SER B 1 140 ? 46.279 -12.996 101.091 1.00 44.63 140 SER B N 1
ATOM 2899 C CA . SER B 1 140 ? 46.132 -14.276 101.744 1.00 45.15 140 SER B CA 1
ATOM 2900 C C . SER B 1 140 ? 46.311 -15.425 100.729 1.00 45.31 140 SER B C 1
ATOM 2901 O O . SER B 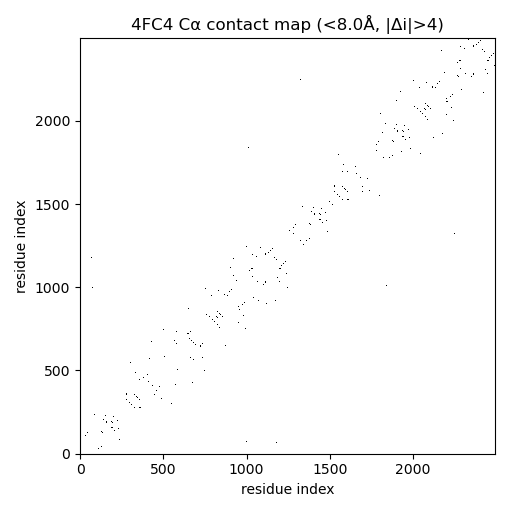1 140 ? 46.917 -16.459 101.032 1.00 45.68 140 SER B O 1
ATOM 2904 N N . VAL B 1 141 ? 45.856 -15.241 99.498 1.00 43.96 141 VAL B N 1
ATOM 2905 C CA . VAL B 1 141 ? 46.034 -16.316 98.496 1.00 43.91 141 VAL B CA 1
ATOM 2906 C C . VAL B 1 141 ? 47.505 -16.454 98.040 1.00 47.16 141 VAL B C 1
ATOM 2907 O O . VAL B 1 141 ? 48.003 -17.567 97.935 1.00 50.71 141 VAL B O 1
ATOM 2911 N N . ALA B 1 142 ? 48.210 -15.333 97.840 1.00 50.76 142 ALA B N 1
ATOM 2912 C CA . ALA B 1 142 ? 49.634 -15.356 97.408 1.00 49.89 142 ALA B CA 1
ATOM 2913 C C . ALA B 1 142 ? 50.471 -16.057 98.443 1.00 53.07 142 ALA B C 1
ATOM 2914 O O . ALA B 1 142 ? 51.270 -16.940 98.110 1.00 53.15 142 ALA B O 1
ATOM 2916 N N . LEU B 1 143 ? 50.248 -15.690 99.710 1.00 54.42 143 LEU B N 1
ATOM 2917 C CA . LEU B 1 143 ? 51.017 -16.275 100.826 1.00 54.97 143 LEU B CA 1
ATOM 2918 C C . LEU B 1 143 ? 50.748 -17.791 100.902 1.00 54.23 143 LEU B C 1
ATOM 2919 O O . LEU B 1 143 ? 51.683 -18.567 100.943 1.00 53.84 143 LEU B O 1
ATOM 2924 N N . ALA B 1 144 ? 49.477 -18.201 100.823 1.00 52.98 144 ALA B N 1
ATOM 2925 C CA . ALA B 1 144 ? 49.150 -19.636 100.857 1.00 52.83 144 ALA B CA 1
ATOM 2926 C C . ALA B 1 144 ? 49.848 -20.369 99.691 1.00 50.36 144 ALA B C 1
ATOM 2927 O O . ALA B 1 144 ? 50.346 -21.498 99.853 1.00 52.16 144 ALA B O 1
ATOM 2929 N N . LYS B 1 145 ? 49.950 -19.705 98.540 1.00 49.70 145 LYS B N 1
ATOM 2930 C CA . LYS B 1 145 ? 50.587 -20.346 97.380 1.00 49.51 145 LYS B CA 1
ATOM 2931 C C . LYS B 1 145 ? 52.078 -20.504 97.627 1.00 53.76 145 LYS B C 1
ATOM 2932 O O . LYS B 1 145 ? 52.665 -21.469 97.137 1.00 54.59 145 LYS B O 1
ATOM 2938 N N . THR B 1 146 ? 52.667 -19.591 98.411 1.00 52.48 146 THR B N 1
ATOM 2939 C CA . THR B 1 146 ? 54.120 -19.592 98.558 1.00 57.47 146 THR B CA 1
ATOM 2940 C C . THR B 1 146 ? 54.649 -20.555 99.598 1.00 58.61 146 THR B C 1
ATOM 2941 O O . THR B 1 146 ? 55.809 -20.965 99.528 1.00 61.17 146 THR B O 1
ATOM 2945 N N . THR B 1 147 ? 53.842 -20.841 100.620 1.00 58.91 147 THR B N 1
ATOM 2946 C CA . THR B 1 147 ? 54.286 -21.749 101.708 1.00 58.43 147 THR B CA 1
ATOM 2947 C C . THR B 1 147 ? 53.817 -23.200 101.501 1.00 55.46 147 THR B C 1
ATOM 2948 O O . THR B 1 147 ? 54.172 -24.044 102.294 1.00 58.86 147 THR B O 1
ATOM 2952 N N . ALA B 1 148 ? 53.003 -23.451 100.471 1.00 51.56 148 ALA B N 1
ATOM 2953 C CA . ALA B 1 148 ? 52.533 -24.787 100.082 1.00 51.20 148 ALA B CA 1
ATOM 2954 C C . ALA B 1 148 ? 53.683 -25.807 99.770 1.00 51.35 148 ALA B C 1
ATOM 2955 O O . ALA B 1 148 ? 54.711 -25.430 99.229 1.00 54.20 148 ALA B O 1
ATOM 2957 N N . PRO B 1 149 ? 53.514 -27.112 100.081 1.00 52.17 149 PRO B N 1
ATOM 2958 C CA . PRO B 1 149 ? 54.617 -28.080 99.734 1.00 53.73 149 PRO B CA 1
ATOM 2959 C C . PRO B 1 149 ? 54.955 -28.238 98.227 1.00 52.44 149 PRO B C 1
ATOM 2960 O O . PRO B 1 149 ? 54.067 -28.151 97.359 1.00 53.23 149 PRO B O 1
ATOM 2964 N N . ALA B 1 150 ? 56.222 -28.467 97.915 1.00 54.42 150 ALA B N 1
ATOM 2965 C CA . ALA B 1 150 ? 56.667 -28.726 96.535 1.00 53.34 150 ALA B CA 1
ATOM 2966 C C . ALA B 1 150 ? 55.739 -29.713 95.775 1.00 53.71 150 ALA B C 1
ATOM 2967 O O . ALA B 1 150 ? 55.442 -29.534 94.600 1.00 55.47 150 ALA B O 1
ATOM 2969 N N . THR B 1 151 ? 55.295 -30.744 96.480 1.00 54.01 151 THR B N 1
ATOM 2970 C CA . THR B 1 151 ? 54.666 -31.892 95.890 1.00 53.47 151 THR B CA 1
ATOM 2971 C C . THR B 1 151 ? 53.299 -31.463 95.441 1.00 54.43 151 THR B C 1
ATOM 2972 O O . THR B 1 151 ? 52.917 -31.661 94.264 1.00 52.69 151 THR B O 1
ATOM 2976 N N . VAL B 1 152 ? 52.625 -30.807 96.382 1.00 51.56 152 VAL B N 1
ATOM 2977 C CA . VAL B 1 152 ? 51.308 -30.270 96.190 1.00 52.50 152 VAL B CA 1
ATOM 2978 C C . VAL B 1 152 ? 51.389 -29.306 95.019 1.00 53.62 152 VAL B C 1
ATOM 2979 O O . VAL B 1 152 ? 50.567 -29.393 94.078 1.00 52.47 152 VAL B O 1
ATOM 2983 N N . LEU B 1 153 ? 52.413 -28.452 95.027 1.00 54.22 153 LEU B N 1
ATOM 2984 C CA . LEU B 1 153 ? 52.494 -27.403 93.992 1.00 52.70 153 LEU B CA 1
ATOM 2985 C C . LEU B 1 153 ? 52.755 -27.988 92.610 1.00 50.86 153 LEU B C 1
ATOM 2986 O O . LEU B 1 153 ? 52.156 -27.566 91.610 1.00 48.95 153 LEU B O 1
ATOM 2991 N N . PHE B 1 154 ? 53.624 -28.987 92.562 1.00 49.52 154 PHE B N 1
ATOM 2992 C CA . PHE B 1 154 ? 53.929 -29.657 91.299 1.00 48.86 154 PHE B CA 1
ATOM 2993 C C . PHE B 1 154 ? 52.671 -30.253 90.639 1.00 48.25 154 PHE B C 1
ATOM 2994 O O . PHE B 1 154 ? 52.349 -29.971 89.488 1.00 44.75 154 PHE B O 1
ATOM 3002 N N . PHE B 1 155 ? 51.950 -31.070 91.402 1.00 49.50 155 PHE B N 1
ATOM 3003 C CA . PHE B 1 155 ? 50.847 -31.813 90.870 1.00 46.41 155 PHE B CA 1
ATOM 3004 C C . PHE B 1 155 ? 49.644 -30.907 90.539 1.00 47.30 155 PHE B C 1
ATOM 3005 O O . PHE B 1 155 ? 48.896 -31.150 89.564 1.00 46.10 155 PHE B O 1
ATOM 3013 N N . LYS B 1 156 ? 49.506 -29.825 91.297 1.00 46.30 156 LYS B N 1
ATOM 3014 C CA . LYS B 1 156 ? 48.537 -28.842 90.945 1.00 47.44 156 LYS B CA 1
ATOM 3015 C C . LYS B 1 156 ? 48.888 -28.100 89.679 1.00 47.13 156 LYS B C 1
ATOM 3016 O O . LYS B 1 156 ? 47.986 -27.747 88.858 1.00 45.49 156 LYS B O 1
ATOM 3022 N N . GLY B 1 157 ? 50.177 -27.842 89.516 1.00 44.10 157 GLY B N 1
ATOM 3023 C CA . GLY B 1 157 ? 50.664 -27.246 88.286 1.00 45.44 157 GLY B CA 1
ATOM 3024 C C . GLY B 1 157 ? 50.520 -28.214 87.108 1.00 47.22 157 GLY B C 1
ATOM 3025 O O . GLY B 1 157 ? 50.189 -27.817 85.979 1.00 47.20 157 GLY B O 1
ATOM 3026 N N . ALA B 1 158 ? 50.727 -29.501 87.366 1.00 48.45 158 ALA B N 1
ATOM 3027 C CA . ALA B 1 158 ? 50.513 -30.485 86.306 1.00 49.61 158 ALA B CA 1
ATOM 3028 C C . ALA B 1 158 ? 49.022 -30.492 85.946 1.00 46.19 158 ALA B C 1
ATOM 3029 O O . ALA B 1 158 ? 48.682 -30.392 84.767 1.00 46.59 158 ALA B O 1
ATOM 3031 N N . LEU B 1 159 ? 48.134 -30.511 86.941 1.00 44.12 159 LEU B N 1
ATOM 3032 C CA . LEU B 1 159 ? 46.704 -30.559 86.633 1.00 43.01 159 LEU B CA 1
ATOM 3033 C C . LEU B 1 159 ? 46.191 -29.264 85.898 1.00 45.07 159 LEU B C 1
ATOM 3034 O O . LEU B 1 159 ? 45.365 -29.314 84.983 1.00 40.90 159 LEU B O 1
ATOM 3039 N N . CYS B 1 160 ? 46.705 -28.113 86.306 1.00 43.57 160 CYS B N 1
ATOM 3040 C CA . CYS B 1 160 ? 46.392 -26.886 85.646 1.00 44.47 160 CYS B CA 1
ATOM 3041 C C . CYS B 1 160 ? 46.689 -26.924 84.118 1.00 43.61 160 CYS B C 1
ATOM 3042 O O . CYS B 1 160 ? 45.796 -26.665 83.311 1.00 42.03 160 CYS B O 1
ATOM 3045 N N . ASN B 1 161 ? 47.922 -27.261 83.747 1.00 41.92 161 ASN B N 1
ATOM 3046 C CA . ASN B 1 161 ? 48.370 -27.108 82.380 1.00 43.21 161 ASN B CA 1
ATOM 3047 C C . ASN B 1 161 ? 47.818 -28.150 81.444 1.00 43.43 161 ASN B C 1
ATOM 3048 O O . ASN B 1 161 ? 47.741 -27.951 80.226 1.00 45.89 161 ASN B O 1
ATOM 3053 N N . TRP B 1 162 ? 47.447 -29.274 82.012 1.00 45.29 162 TRP B N 1
ATOM 3054 C CA . TRP B 1 162 ? 46.593 -30.215 81.311 1.00 43.45 162 TRP B CA 1
ATOM 3055 C C . TRP B 1 162 ? 45.426 -29.440 80.785 1.00 44.99 162 TRP B C 1
ATOM 3056 O O . TRP B 1 162 ? 45.158 -29.470 79.578 1.00 47.75 162 TRP B O 1
ATOM 3067 N N . LEU B 1 163 ? 44.745 -28.708 81.680 1.00 39.26 163 LEU B N 1
ATOM 3068 C CA . LEU B 1 163 ? 43.496 -28.079 81.341 1.00 40.56 163 LEU B CA 1
ATOM 3069 C C . LEU B 1 163 ? 43.747 -26.900 80.377 1.00 43.44 163 LEU B C 1
ATOM 3070 O O . LEU B 1 163 ? 43.038 -26.736 79.399 1.00 40.11 163 LEU B O 1
ATOM 3075 N N . VAL B 1 164 ? 44.760 -26.087 80.654 1.00 42.90 164 VAL B N 1
ATOM 3076 C CA . VAL B 1 164 ? 45.056 -24.942 79.795 1.00 42.43 164 VAL B CA 1
ATOM 3077 C C . VAL B 1 164 ? 45.535 -25.393 78.374 1.00 45.81 164 VAL B C 1
ATOM 3078 O O . VAL B 1 164 ? 45.033 -24.860 77.357 1.00 45.89 164 VAL B O 1
ATOM 3082 N N . CYS B 1 165 ? 46.481 -26.349 78.312 1.00 41.45 165 CYS B N 1
ATOM 3083 C CA . CYS B 1 165 ? 46.778 -27.014 77.037 1.00 42.28 165 CYS B CA 1
ATOM 3084 C C . CYS B 1 165 ? 45.577 -27.696 76.386 1.00 42.29 165 CYS B C 1
ATOM 3085 O O . CYS B 1 165 ? 45.483 -27.726 75.162 1.00 49.97 165 CYS B O 1
ATOM 3088 N N . LEU B 1 166 ? 44.658 -28.252 77.176 1.00 39.37 166 LEU B N 1
ATOM 3089 C CA . LEU B 1 166 ? 43.451 -28.800 76.593 1.00 40.61 166 LEU B CA 1
ATOM 3090 C C . LEU B 1 166 ? 42.627 -27.696 75.895 1.00 45.68 166 LEU B C 1
ATOM 3091 O O . LEU B 1 166 ? 42.065 -27.927 74.819 1.00 48.96 166 LEU B O 1
ATOM 3096 N N . ALA B 1 167 ? 42.601 -26.487 76.479 1.00 41.30 167 ALA B N 1
ATOM 3097 C CA . ALA B 1 167 ? 41.887 -25.368 75.907 1.00 37.13 167 ALA B CA 1
ATOM 3098 C C . ALA B 1 167 ? 42.580 -24.970 74.600 1.00 38.45 167 ALA B C 1
ATOM 3099 O O . ALA B 1 167 ? 41.940 -24.750 73.579 1.00 38.18 167 ALA B O 1
ATOM 3101 N N . ILE B 1 168 ? 43.906 -24.947 74.608 1.00 39.24 168 ILE B N 1
ATOM 3102 C CA . ILE B 1 168 ? 44.634 -24.543 73.404 1.00 38.42 168 ILE B CA 1
ATOM 3103 C C . ILE B 1 168 ? 44.407 -25.507 72.254 1.00 40.31 168 ILE B C 1
ATOM 3104 O O . ILE B 1 168 ? 44.126 -25.098 71.113 1.00 44.29 168 ILE B O 1
ATOM 3109 N N . TRP B 1 169 ? 44.486 -26.790 72.596 1.00 41.89 169 TRP B N 1
ATOM 3110 C CA . TRP B 1 169 ? 44.200 -27.920 71.733 1.00 41.80 169 TRP B CA 1
ATOM 3111 C C . TRP B 1 169 ? 42.821 -27.831 71.131 1.00 41.80 169 TRP B C 1
ATOM 3112 O O . TRP B 1 169 ? 42.668 -27.863 69.891 1.00 43.06 169 TRP B O 1
ATOM 3123 N N . MET B 1 170 ? 41.802 -27.760 71.989 1.00 40.77 170 MET B N 1
ATOM 3124 C CA . MET B 1 170 ? 40.412 -27.704 71.504 1.00 41.45 170 MET B CA 1
ATOM 3125 C C . MET B 1 170 ? 40.148 -26.475 70.636 1.00 40.12 170 MET B C 1
ATOM 3126 O O . MET B 1 170 ? 39.394 -26.534 69.683 1.00 39.82 170 MET B O 1
ATOM 3131 N N . ALA B 1 171 ? 40.757 -25.347 71.009 1.00 42.47 171 ALA B N 1
ATOM 3132 C CA . ALA B 1 171 ? 40.687 -24.120 70.197 1.00 39.87 171 ALA B CA 1
ATOM 3133 C C . ALA B 1 171 ? 41.279 -24.345 68.816 1.00 40.91 171 ALA B C 1
ATOM 3134 O O . ALA B 1 171 ? 40.672 -23.949 67.821 1.00 44.41 171 ALA B O 1
ATOM 3136 N N . ILE B 1 172 ? 42.415 -25.050 68.733 1.00 42.50 172 ILE B N 1
ATOM 3137 C CA . ILE B 1 172 ? 42.984 -25.340 67.416 1.00 42.54 172 ILE B CA 1
ATOM 3138 C C . ILE B 1 172 ? 42.055 -26.178 66.545 1.00 47.63 172 ILE B C 1
ATOM 3139 O O . ILE B 1 172 ? 42.021 -25.988 65.323 1.00 49.33 172 ILE B O 1
ATOM 3144 N N . ARG B 1 173 ? 41.283 -27.074 67.179 1.00 49.17 173 ARG B N 1
ATOM 3145 C CA . ARG B 1 173 ? 40.404 -28.048 66.498 1.00 45.15 173 ARG B CA 1
ATOM 3146 C C . ARG B 1 173 ? 38.982 -27.556 66.175 1.00 45.88 173 ARG B C 1
ATOM 3147 O O . ARG B 1 173 ? 38.174 -28.289 65.591 1.00 46.42 173 ARG B O 1
ATOM 3155 N N . THR B 1 174 ? 38.688 -26.333 66.582 1.00 45.28 174 THR B N 1
ATOM 3156 C CA . THR B 1 174 ? 37.373 -25.689 66.360 1.00 50.64 174 THR B CA 1
ATOM 3157 C C . THR B 1 174 ? 37.507 -24.296 65.721 1.00 46.83 174 THR B C 1
ATOM 3158 O O . THR B 1 174 ? 38.607 -23.742 65.600 1.00 47.64 174 THR B O 1
ATOM 3162 N N . GLU B 1 175 ? 36.369 -23.736 65.366 1.00 47.57 175 GLU B N 1
ATOM 3163 C CA . GLU B 1 175 ? 36.254 -22.434 64.683 1.00 50.16 175 GLU B CA 1
ATOM 3164 C C . GLU B 1 175 ? 35.426 -21.413 65.495 1.00 49.91 175 GLU B C 1
ATOM 3165 O O . GLU B 1 175 ? 34.617 -21.767 66.354 1.00 52.87 175 GLU B O 1
ATOM 3171 N N . GLY B 1 176 ? 35.657 -20.134 65.252 1.00 49.74 176 GLY B N 1
ATOM 3172 C CA . GLY B 1 176 ? 34.791 -19.077 65.724 1.00 45.01 176 GLY B CA 1
ATOM 3173 C C . GLY B 1 176 ? 34.490 -19.135 67.181 1.00 45.67 176 GLY B C 1
ATOM 3174 O O . GLY B 1 176 ? 35.419 -19.202 67.982 1.00 48.30 176 GLY B O 1
ATOM 3175 N N . THR B 1 177 ? 33.202 -19.099 67.549 1.00 43.67 177 THR B N 1
ATOM 3176 C CA . THR B 1 177 ? 32.860 -19.035 68.981 1.00 45.49 177 THR B CA 1
ATOM 3177 C C . THR B 1 177 ? 33.298 -20.277 69.829 1.00 45.32 177 THR B C 1
ATOM 3178 O O . THR B 1 177 ? 33.463 -20.227 71.050 1.00 40.50 177 THR B O 1
ATOM 3182 N N . ALA B 1 178 ? 33.493 -21.413 69.180 1.00 41.36 178 ALA B N 1
ATOM 3183 C CA . ALA B 1 178 ? 33.662 -22.604 69.916 1.00 36.59 178 ALA B CA 1
ATOM 3184 C C . ALA B 1 178 ? 35.037 -22.480 70.573 1.00 38.88 178 ALA B C 1
ATOM 3185 O O . ALA B 1 178 ? 35.249 -23.020 71.652 1.00 36.40 178 ALA B O 1
ATOM 3187 N N . LYS B 1 179 ? 35.948 -21.726 69.963 1.00 34.27 179 LYS B N 1
ATOM 3188 C CA . LYS B 1 179 ? 37.232 -21.505 70.607 1.00 42.28 179 LYS B CA 1
ATOM 3189 C C . LYS B 1 179 ? 37.020 -20.894 71.995 1.00 40.53 179 LYS B C 1
ATOM 3190 O O . LYS B 1 179 ? 37.702 -21.295 72.942 1.00 40.47 179 LYS B O 1
ATOM 3196 N N . PHE B 1 180 ? 36.092 -19.928 72.090 1.00 36.10 180 PHE B N 1
ATOM 3197 C CA . PHE B 1 180 ? 35.917 -19.119 73.291 1.00 36.87 180 PHE B CA 1
ATOM 3198 C C . PHE B 1 180 ? 35.313 -19.963 74.413 1.00 38.80 180 PHE B C 1
ATOM 3199 O O . PHE B 1 180 ? 35.746 -19.878 75.552 1.00 37.43 180 PHE B O 1
ATOM 3207 N N . LEU B 1 181 ? 34.313 -20.772 74.062 1.00 37.64 181 LEU B N 1
ATOM 3208 C CA . LEU B 1 181 ? 33.748 -21.776 74.941 1.00 40.07 181 LEU B CA 1
ATOM 3209 C C . LEU B 1 181 ? 34.733 -22.818 75.432 1.00 40.27 181 LEU B C 1
ATOM 3210 O O . LEU B 1 181 ? 34.712 -23.185 76.656 1.00 38.08 181 LEU B O 1
ATOM 3215 N N . ALA B 1 182 ? 35.592 -23.320 74.532 1.00 38.70 182 ALA B N 1
ATOM 3216 C CA . ALA B 1 182 ? 36.600 -24.339 74.982 1.00 37.15 182 ALA B CA 1
ATOM 3217 C C . ALA B 1 182 ? 37.466 -23.752 76.065 1.00 37.26 182 ALA B C 1
ATOM 3218 O O . ALA B 1 182 ? 37.718 -24.370 77.107 1.00 43.37 182 ALA B O 1
ATOM 3220 N N . ILE B 1 183 ? 37.945 -22.540 75.790 1.00 40.41 183 ILE B N 1
ATOM 3221 C CA . ILE B 1 183 ? 38.796 -21.767 76.696 1.00 39.13 183 ILE B CA 1
ATOM 3222 C C . ILE B 1 183 ? 38.050 -21.464 78.034 1.00 35.85 183 ILE B C 1
ATOM 3223 O O . ILE B 1 183 ? 38.544 -21.749 79.114 1.00 35.66 183 ILE B O 1
ATOM 3228 N N . TRP B 1 184 ? 36.827 -20.975 77.950 1.00 33.17 184 TRP B N 1
ATOM 3229 C CA . TRP B 1 184 ? 36.035 -20.686 79.130 1.00 33.38 184 TRP B CA 1
ATOM 3230 C C . TRP B 1 184 ? 35.901 -21.912 80.057 1.00 36.72 184 TRP B C 1
ATOM 3231 O O . TRP B 1 184 ? 36.091 -21.812 81.290 1.00 43.93 184 TRP B O 1
ATOM 3242 N N . TRP B 1 185 ? 35.607 -23.084 79.482 1.00 36.30 185 TRP B N 1
ATOM 3243 C CA . TRP B 1 185 ? 35.365 -24.289 80.252 1.00 35.21 185 TRP B CA 1
ATOM 3244 C C . TRP B 1 185 ? 36.591 -24.647 80.993 1.00 38.87 185 TRP B C 1
ATOM 3245 O O . TRP B 1 185 ? 36.522 -25.002 82.181 1.00 40.16 185 TRP B O 1
ATOM 3256 N N . CYS B 1 186 ? 37.736 -24.554 80.328 1.00 35.66 186 CYS B N 1
ATOM 3257 C CA . CYS B 1 186 ? 38.964 -25.091 80.944 1.00 36.81 186 CYS B CA 1
ATOM 3258 C C . CYS B 1 186 ? 39.476 -24.208 82.048 1.00 37.44 186 CYS B C 1
ATOM 3259 O O . CYS B 1 186 ? 40.016 -24.694 83.030 1.00 38.30 186 CYS B O 1
ATOM 3262 N N . LEU B 1 187 ? 39.348 -22.896 81.849 1.00 36.70 187 LEU B N 1
ATOM 3263 C CA . LEU B 1 187 ? 39.716 -21.952 82.894 1.00 35.17 187 LEU B CA 1
ATOM 3264 C C . LEU B 1 187 ? 38.711 -21.971 84.086 1.00 34.76 187 LEU B C 1
ATOM 3265 O O . LEU B 1 187 ? 39.157 -21.922 85.214 1.00 38.38 187 LEU B O 1
ATOM 3270 N N . LEU B 1 188 ? 37.385 -22.078 83.862 1.00 37.23 188 LEU B N 1
ATOM 3271 C CA . LEU B 1 188 ? 36.475 -22.472 84.990 1.00 36.86 188 LEU B CA 1
ATOM 3272 C C . LEU B 1 188 ? 37.074 -23.625 85.826 1.00 37.72 188 LEU B C 1
ATOM 3273 O O . LEU B 1 188 ? 37.180 -23.567 87.065 1.00 38.88 188 LEU B O 1
ATOM 3278 N N . ALA B 1 189 ? 37.501 -24.667 85.115 1.00 34.83 189 ALA B N 1
ATOM 3279 C CA . ALA B 1 189 ? 37.858 -25.914 85.730 1.00 34.65 189 ALA B CA 1
ATOM 3280 C C . ALA B 1 189 ? 39.201 -25.757 86.495 1.00 37.20 189 ALA B C 1
ATOM 3281 O O . ALA B 1 189 ? 39.284 -26.218 87.632 1.00 34.83 189 ALA B O 1
ATOM 3283 N N . PHE B 1 190 ? 40.226 -25.151 85.911 1.00 33.08 190 PHE B N 1
ATOM 3284 C CA . PHE B 1 190 ? 41.491 -25.126 86.644 1.00 38.14 190 PHE B CA 1
ATOM 3285 C C . PHE B 1 190 ? 41.449 -24.193 87.845 1.00 40.26 190 PHE B C 1
ATOM 3286 O O . PHE B 1 190 ? 41.930 -24.548 88.923 1.00 47.45 190 PHE B O 1
ATOM 3294 N N . ILE B 1 191 ? 40.855 -23.001 87.686 1.00 45.40 191 ILE B N 1
ATOM 3295 C CA . ILE B 1 191 ? 40.809 -22.028 88.795 1.00 40.66 191 ILE B CA 1
ATOM 3296 C C . ILE B 1 191 ? 39.904 -22.609 89.895 1.00 41.17 191 ILE B C 1
ATOM 3297 O O . ILE B 1 191 ? 40.320 -22.725 91.052 1.00 44.37 191 ILE B O 1
ATOM 3302 N N . ALA B 1 192 ? 38.667 -22.956 89.542 1.00 36.64 192 ALA B N 1
ATOM 3303 C CA . ALA B 1 192 ? 37.730 -23.463 90.538 1.00 37.93 192 ALA B CA 1
ATOM 3304 C C . ALA B 1 192 ? 38.192 -24.745 91.235 1.00 37.09 192 ALA B C 1
ATOM 3305 O O . ALA B 1 192 ? 37.858 -24.956 92.375 1.00 41.91 192 ALA B O 1
ATOM 3307 N N . SER B 1 193 ? 38.974 -25.597 90.585 1.00 37.07 193 SER B N 1
ATOM 3308 C CA . SER B 1 193 ? 39.405 -26.832 91.237 1.00 38.20 193 SER B CA 1
ATOM 3309 C C . SER B 1 193 ? 40.579 -26.590 92.200 1.00 41.00 193 SER B C 1
ATOM 3310 O O . SER B 1 193 ? 40.967 -27.506 92.883 1.00 43.64 193 SER B O 1
ATOM 3313 N N . GLY B 1 194 ? 41.177 -25.397 92.225 1.00 38.73 194 GLY B N 1
ATOM 3314 C CA . GLY B 1 194 ? 42.419 -25.168 93.009 1.00 35.49 194 GLY B CA 1
ATOM 3315 C C . GLY B 1 194 ? 43.741 -25.321 92.235 1.00 39.04 194 GLY B C 1
ATOM 3316 O O . GLY B 1 194 ? 44.794 -25.319 92.854 1.00 40.04 194 GLY B O 1
ATOM 3317 N N . TYR B 1 195 ? 43.758 -25.452 90.897 1.00 37.41 195 TYR B N 1
ATOM 3318 C CA . TYR B 1 195 ? 45.060 -25.778 90.262 1.00 39.22 195 TYR B CA 1
ATOM 3319 C C . TYR B 1 195 ? 46.008 -24.529 90.048 1.00 40.46 195 TYR B C 1
ATOM 3320 O O . TYR B 1 195 ? 45.585 -23.400 90.137 1.00 41.46 195 TYR B O 1
ATOM 3329 N N . GLU B 1 196 ? 47.279 -24.745 89.772 1.00 41.24 196 GLU B N 1
ATOM 3330 C CA . GLU B 1 196 ? 48.289 -23.649 89.802 1.00 44.73 196 GLU B CA 1
ATOM 3331 C C . GLU B 1 196 ? 48.793 -23.314 88.394 1.00 45.67 196 GLU B C 1
ATOM 3332 O O . GLU B 1 196 ? 49.319 -24.202 87.691 1.00 47.45 196 GLU B O 1
ATOM 3338 N N . HIS B 1 197 ? 48.664 -22.053 87.979 1.00 43.91 197 HIS B N 1
ATOM 3339 C CA . HIS B 1 197 ? 49.173 -21.625 86.665 1.00 41.28 197 HIS B CA 1
ATOM 3340 C C . HIS B 1 197 ? 50.391 -20.774 86.886 1.00 40.71 197 HIS B C 1
ATOM 3341 O O . HIS B 1 197 ? 50.311 -19.779 87.581 1.00 42.36 197 HIS B O 1
ATOM 3348 N N . SER B 1 198 ? 51.549 -21.215 86.399 1.00 45.84 198 SER B N 1
ATOM 3349 C CA . SER B 1 198 ? 52.860 -20.521 86.642 1.00 44.74 198 SER B CA 1
ATOM 3350 C C . SER B 1 198 ? 52.838 -19.016 86.235 1.00 44.33 198 SER B C 1
ATOM 3351 O O . SER B 1 198 ? 53.081 -18.134 87.064 1.00 42.56 198 SER B O 1
ATOM 3354 N N . VAL B 1 199 ? 52.510 -18.732 84.978 1.00 44.12 199 VAL B N 1
ATOM 3355 C CA . VAL B 1 199 ? 52.420 -17.334 84.487 1.00 46.33 199 VAL B CA 1
ATOM 3356 C C . VAL B 1 199 ? 51.329 -16.534 85.222 1.00 44.18 199 VAL B C 1
ATOM 3357 O O . VAL B 1 199 ? 51.518 -15.377 85.611 1.00 47.13 199 VAL B O 1
ATOM 3361 N N . ALA B 1 200 ? 50.175 -17.125 85.429 1.00 44.40 200 ALA B N 1
ATOM 3362 C CA . ALA B 1 200 ? 49.129 -16.389 86.178 1.00 43.54 200 ALA B CA 1
ATOM 3363 C C . ALA B 1 200 ? 49.600 -16.078 87.622 1.00 44.10 200 ALA B C 1
ATOM 3364 O O . ALA B 1 200 ? 49.258 -15.038 88.167 1.00 43.20 200 ALA B O 1
ATOM 3366 N N . ASN B 1 201 ? 50.390 -16.965 88.229 1.00 40.64 201 ASN B N 1
ATOM 3367 C CA . ASN B 1 201 ? 50.895 -16.718 89.574 1.00 42.43 201 ASN B CA 1
ATOM 3368 C C . ASN B 1 201 ? 51.855 -15.532 89.599 1.00 42.69 201 ASN B C 1
ATOM 3369 O O . ASN B 1 201 ? 51.868 -14.761 90.547 1.00 43.95 201 ASN B O 1
ATOM 3374 N N . MET B 1 202 ? 52.634 -15.381 88.535 1.00 44.76 202 MET B N 1
ATOM 3375 C CA . MET B 1 202 ? 53.550 -14.249 88.378 1.00 43.68 202 MET B CA 1
ATOM 3376 C C . MET B 1 202 ? 52.846 -12.918 88.625 1.00 42.30 202 MET B C 1
ATOM 3377 O O . MET B 1 202 ? 53.387 -12.086 89.360 1.00 43.38 202 MET B O 1
ATOM 3382 N N . THR B 1 203 ? 51.669 -12.706 88.033 1.00 37.12 203 THR B N 1
ATOM 3383 C CA . THR B 1 203 ? 50.948 -11.458 88.263 1.00 36.50 203 THR B CA 1
ATOM 3384 C C . THR B 1 203 ? 50.476 -11.400 89.735 1.00 38.73 203 THR B C 1
ATOM 3385 O O . THR B 1 203 ? 50.589 -10.384 90.420 1.00 38.93 203 THR B O 1
ATOM 3389 N N . LEU B 1 204 ? 49.940 -12.502 90.244 1.00 42.99 204 LEU B N 1
ATOM 3390 C CA . LEU B 1 204 ? 49.423 -12.477 91.603 1.00 42.21 204 LEU B CA 1
ATOM 3391 C C . LEU B 1 204 ? 50.568 -12.117 92.535 1.00 45.57 204 LEU B C 1
ATOM 3392 O O . LEU B 1 204 ? 50.410 -11.262 93.435 1.00 47.86 204 LEU B O 1
ATOM 3397 N N . PHE B 1 205 ? 51.719 -12.763 92.316 1.00 44.84 205 PHE B N 1
ATOM 3398 C CA . PHE B 1 205 ? 52.840 -12.540 93.188 1.00 47.57 205 PHE B CA 1
ATOM 3399 C C . PHE B 1 205 ? 53.313 -11.113 93.156 1.00 50.63 205 PHE B C 1
ATOM 3400 O O . PHE B 1 205 ? 53.746 -10.592 94.189 1.00 52.58 205 PHE B O 1
ATOM 3408 N N . ALA B 1 206 ? 53.167 -10.449 91.999 1.00 51.12 206 ALA B N 1
ATOM 3409 C CA . ALA B 1 206 ? 53.725 -9.106 91.834 1.00 48.98 206 ALA B CA 1
ATOM 3410 C C . ALA B 1 206 ? 52.758 -8.114 92.525 1.00 48.47 206 ALA B C 1
ATOM 3411 O O . ALA B 1 206 ? 53.179 -7.198 93.283 1.00 49.71 206 ALA B O 1
ATOM 3413 N N . LEU B 1 207 ? 51.472 -8.344 92.316 1.00 43.81 207 LEU B N 1
ATOM 3414 C CA . LEU B 1 207 ? 50.416 -7.589 92.975 1.00 44.60 207 LEU B CA 1
ATOM 3415 C C . LEU B 1 207 ? 50.519 -7.628 94.507 1.00 48.12 207 LEU B C 1
ATOM 3416 O O . LEU B 1 207 ? 50.448 -6.597 95.169 1.00 51.71 207 LEU B O 1
ATOM 3421 N N . SER B 1 208 ? 50.672 -8.813 95.089 1.00 49.36 208 SER B N 1
ATOM 3422 C CA . SER B 1 208 ? 50.873 -8.855 96.512 1.00 51.22 208 SER B CA 1
ATOM 3423 C C . SER B 1 208 ? 52.194 -8.165 96.896 1.00 54.54 208 SER B C 1
ATOM 3424 O O . SER B 1 208 ? 52.263 -7.425 97.909 1.00 60.22 208 SER B O 1
ATOM 3427 N N . TRP B 1 209 ? 53.233 -8.365 96.085 1.00 54.67 209 TRP B N 1
ATOM 3428 C CA . TRP B 1 209 ? 54.550 -7.765 96.384 1.00 55.46 209 TRP B CA 1
ATOM 3429 C C . TRP B 1 209 ? 54.488 -6.263 96.443 1.00 57.95 209 TRP B C 1
ATOM 3430 O O . TRP B 1 209 ? 55.087 -5.647 97.344 1.00 58.79 209 TRP B O 1
ATOM 3441 N N . PHE B 1 210 ? 53.757 -5.653 95.492 1.00 55.47 210 PHE B N 1
ATOM 3442 C CA . PHE B 1 210 ? 53.672 -4.192 95.439 1.00 53.86 210 PHE B CA 1
ATOM 3443 C C . PHE B 1 210 ? 52.646 -3.659 96.443 1.00 55.33 210 PHE B C 1
ATOM 3444 O O . PHE B 1 210 ? 52.436 -2.475 96.534 1.00 56.54 210 PHE B O 1
ATOM 3452 N N . GLY B 1 211 ? 51.988 -4.517 97.193 1.00 53.23 211 GLY B N 1
ATOM 3453 C CA . GLY B 1 211 ? 50.955 -4.039 98.089 1.00 56.70 211 GLY B CA 1
ATOM 3454 C C . GLY B 1 211 ? 51.400 -4.238 99.509 1.00 59.82 211 GLY B C 1
ATOM 3455 O O . GLY B 1 211 ? 52.583 -4.492 99.756 1.00 62.45 211 GLY B O 1
ATOM 3456 N N . HIS B 1 212 ? 50.435 -4.155 100.411 1.00 58.40 212 HIS B N 1
ATOM 3457 C CA . HIS B 1 212 ? 50.654 -4.218 101.819 1.00 61.30 212 HIS B CA 1
ATOM 3458 C C . HIS B 1 212 ? 50.625 -5.690 102.200 1.00 63.88 212 HIS B C 1
ATOM 3459 O O . HIS B 1 212 ? 49.674 -6.166 102.828 1.00 68.81 212 HIS B O 1
ATOM 3466 N N . HIS B 1 213 ? 51.652 -6.448 101.814 1.00 60.73 213 HIS B N 1
ATOM 3467 C CA . HIS B 1 213 ? 51.731 -7.879 102.174 1.00 60.13 213 HIS B CA 1
ATOM 3468 C C . HIS B 1 213 ? 52.337 -8.069 103.557 1.00 64.16 213 HIS B C 1
ATOM 3469 O O . HIS B 1 213 ? 52.998 -7.170 104.076 1.00 65.84 213 HIS B O 1
ATOM 3476 N N . SER B 1 214 ? 52.134 -9.232 104.171 1.00 61.59 214 SER B N 1
ATOM 3477 C CA . SER B 1 214 ? 52.726 -9.478 105.470 1.00 64.26 214 SER B CA 1
ATOM 3478 C C . SER B 1 214 ? 54.242 -9.793 105.357 1.00 65.82 214 SER B C 1
ATOM 3479 O O . SER B 1 214 ? 54.788 -9.944 104.260 1.00 64.34 214 SER B O 1
ATOM 3482 N N . ASP B 1 215 ? 54.922 -9.895 106.491 1.00 68.88 215 ASP B N 1
ATOM 3483 C CA . ASP B 1 215 ? 56.376 -10.167 106.479 1.00 74.51 215 ASP B CA 1
ATOM 3484 C C . ASP B 1 215 ? 56.668 -11.621 106.142 1.00 73.03 215 ASP B C 1
ATOM 3485 O O . ASP B 1 215 ? 57.775 -11.954 105.690 1.00 76.19 215 ASP B O 1
ATOM 3490 N N . ALA B 1 216 ? 55.674 -12.476 106.388 1.00 68.87 216 ALA B N 1
ATOM 3491 C CA . ALA B 1 216 ? 55.745 -13.894 106.073 1.00 65.48 216 ALA B CA 1
ATOM 3492 C C . ALA B 1 216 ? 55.887 -14.123 104.568 1.00 63.74 216 ALA B C 1
ATOM 3493 O O . ALA B 1 216 ? 56.156 -15.230 104.153 1.00 68.82 216 ALA B O 1
ATOM 3495 N N . TYR B 1 217 ? 55.724 -13.075 103.764 1.00 62.51 217 TYR B N 1
ATOM 3496 C CA . TYR B 1 217 ? 55.672 -13.176 102.290 1.00 61.73 217 TYR B CA 1
ATOM 3497 C C . TYR B 1 217 ? 56.987 -12.680 101.710 1.00 62.53 217 TYR B C 1
ATOM 3498 O O . TYR B 1 217 ? 57.287 -11.485 101.819 1.00 62.25 217 TYR B O 1
ATOM 3507 N N . THR B 1 218 ? 57.754 -13.582 101.087 1.00 61.97 218 THR B N 1
ATOM 3508 C CA . THR B 1 218 ? 59.164 -13.280 100.703 1.00 64.08 218 THR B CA 1
ATOM 3509 C C . THR B 1 218 ? 59.471 -13.667 99.246 1.00 61.74 218 THR B C 1
ATOM 3510 O O . THR B 1 218 ? 58.704 -14.432 98.632 1.00 60.45 218 THR B O 1
ATOM 3514 N N . LEU B 1 219 ? 60.579 -13.168 98.703 1.00 58.39 219 LEU B N 1
ATOM 3515 C CA . LEU B 1 219 ? 60.935 -13.513 97.322 1.00 61.54 219 LEU B CA 1
ATOM 3516 C C . LEU B 1 219 ? 61.296 -14.990 97.200 1.00 62.04 219 LEU B C 1
ATOM 3517 O O . LEU B 1 219 ? 61.046 -15.632 96.162 1.00 57.23 219 LEU B O 1
ATOM 3522 N N . ALA B 1 220 ? 61.898 -15.524 98.263 1.00 65.99 220 ALA B N 1
ATOM 3523 C CA . ALA B 1 220 ? 62.138 -16.962 98.373 1.00 66.96 220 ALA B CA 1
ATOM 3524 C C . ALA B 1 220 ? 60.799 -17.771 98.309 1.00 64.65 220 ALA B C 1
ATOM 3525 O O . ALA B 1 220 ? 60.700 -18.751 97.556 1.00 65.03 220 ALA B O 1
ATOM 3527 N N . GLY B 1 221 ? 59.766 -17.330 99.026 1.00 61.33 221 GLY B N 1
ATOM 3528 C CA . GLY B 1 221 ? 58.433 -17.914 98.859 1.00 60.85 221 GLY B CA 1
ATOM 3529 C C . GLY B 1 221 ? 57.912 -17.873 97.432 1.00 60.44 221 GLY B C 1
ATOM 3530 O O . GLY B 1 221 ? 57.371 -18.884 96.912 1.00 61.10 221 GLY B O 1
ATOM 3531 N N . ILE B 1 222 ? 58.058 -16.712 96.780 1.00 58.08 222 ILE B N 1
ATOM 3532 C CA . ILE B 1 222 ? 57.599 -16.578 95.391 1.00 56.54 222 ILE B CA 1
ATOM 3533 C C . ILE B 1 222 ? 58.376 -17.530 94.462 1.00 55.73 222 ILE B C 1
ATOM 3534 O O . ILE B 1 222 ? 57.780 -18.265 93.692 1.00 52.19 222 ILE B O 1
ATOM 3539 N N . GLY B 1 223 ? 59.699 -17.568 94.593 1.00 55.52 223 GLY B N 1
ATOM 3540 C CA . GLY B 1 223 ? 60.514 -18.430 93.765 1.00 55.39 223 GLY B CA 1
ATOM 3541 C C . GLY B 1 223 ? 60.220 -19.900 93.974 1.00 56.35 223 GLY B C 1
ATOM 3542 O O . GLY B 1 223 ? 60.204 -20.682 93.024 1.00 57.94 223 GLY B O 1
ATOM 3543 N N . HIS B 1 224 ? 59.994 -20.269 95.230 1.00 58.62 224 HIS B N 1
ATOM 3544 C CA . HIS B 1 224 ? 59.539 -21.616 95.611 1.00 58.07 224 HIS B CA 1
ATOM 3545 C C . HIS B 1 224 ? 58.308 -22.068 94.848 1.00 54.15 224 HIS B C 1
ATOM 3546 O O . HIS B 1 224 ? 58.325 -23.132 94.237 1.00 59.62 224 HIS B O 1
ATOM 3553 N N . ASN B 1 225 ? 57.230 -21.285 94.883 1.00 51.44 225 ASN B N 1
ATOM 3554 C CA . ASN B 1 225 ? 55.999 -21.613 94.076 1.00 50.35 225 ASN B CA 1
ATOM 3555 C C . ASN B 1 225 ? 56.254 -21.678 92.563 1.00 50.76 225 ASN B C 1
ATOM 3556 O O . ASN B 1 225 ? 55.945 -22.684 91.946 1.00 49.98 225 ASN B O 1
ATOM 3561 N N . LEU B 1 226 ? 56.835 -20.617 91.982 1.00 51.28 226 LEU B N 1
ATOM 3562 C CA . LEU B 1 226 ? 57.159 -20.567 90.544 1.00 46.68 226 LEU B CA 1
ATOM 3563 C C . LEU B 1 226 ? 58.015 -21.770 90.089 1.00 50.54 226 LEU B C 1
ATOM 3564 O O . LEU B 1 226 ? 57.728 -22.351 89.023 1.00 51.86 226 LEU B O 1
ATOM 3569 N N . LEU B 1 227 ? 59.005 -22.193 90.901 1.00 50.67 227 LEU B N 1
ATOM 3570 C CA . LEU B 1 227 ? 59.786 -23.388 90.539 1.00 52.57 227 LEU B CA 1
ATOM 3571 C C . LEU B 1 227 ? 58.933 -24.637 90.352 1.00 53.00 227 LEU B C 1
ATOM 3572 O O . LEU B 1 227 ? 58.844 -25.159 89.248 1.00 55.56 227 LEU B O 1
ATOM 3577 N N . TRP B 1 228 ? 58.277 -25.088 91.419 1.00 51.98 228 TRP B N 1
ATOM 3578 C CA . TRP B 1 228 ? 57.407 -26.267 91.352 1.00 50.16 228 TRP B CA 1
ATOM 3579 C C . TRP B 1 228 ? 56.174 -26.149 90.442 1.00 49.45 228 TRP B C 1
ATOM 3580 O O . TRP B 1 228 ? 55.831 -27.099 89.728 1.00 47.98 228 TRP B O 1
ATOM 3591 N N . VAL B 1 229 ? 55.552 -24.980 90.394 1.00 47.86 229 VAL B N 1
ATOM 3592 C CA . VAL B 1 229 ? 54.400 -24.774 89.488 1.00 49.64 229 VAL B CA 1
ATOM 3593 C C . VAL B 1 229 ? 54.834 -24.817 88.026 1.00 49.26 229 VAL B C 1
ATOM 3594 O O . VAL B 1 229 ? 54.201 -25.468 87.218 1.00 50.62 229 VAL B O 1
ATOM 3598 N N . THR B 1 230 ? 55.961 -24.196 87.720 1.00 49.50 230 THR B N 1
ATOM 3599 C CA . THR B 1 230 ? 56.492 -24.292 86.371 1.00 50.19 230 THR B CA 1
ATOM 3600 C C . THR B 1 230 ? 56.844 -25.716 85.939 1.00 51.86 230 THR B C 1
ATOM 3601 O O . THR B 1 230 ? 56.392 -26.153 84.850 1.00 48.84 230 THR B O 1
ATOM 3605 N N . LEU B 1 231 ? 57.659 -26.418 86.758 1.00 52.00 231 LEU B N 1
ATOM 3606 C CA . LEU B 1 231 ? 58.010 -27.811 86.458 1.00 52.15 231 LEU B CA 1
ATOM 3607 C C . LEU B 1 231 ? 56.719 -28.632 86.264 1.00 51.91 231 LEU B C 1
ATOM 3608 O O . LEU B 1 231 ? 56.639 -29.456 85.353 1.00 50.32 231 LEU B O 1
ATOM 3613 N N . GLY B 1 232 ? 55.687 -28.360 87.064 1.00 49.94 232 GLY B N 1
ATOM 3614 C CA . GLY B 1 232 ? 54.446 -29.147 86.966 1.00 48.72 232 GLY B CA 1
ATOM 3615 C C . GLY B 1 232 ? 53.678 -28.825 85.699 1.00 51.51 232 GLY B C 1
ATOM 3616 O O . GLY B 1 232 ? 53.189 -29.734 85.018 1.00 56.88 232 GLY B O 1
ATOM 3617 N N . ASN B 1 233 ? 53.545 -27.534 85.392 1.00 48.06 233 ASN B N 1
ATOM 3618 C CA . ASN B 1 233 ? 52.975 -27.088 84.108 1.00 46.57 233 ASN B CA 1
ATOM 3619 C C . ASN B 1 233 ? 53.657 -27.813 82.922 1.00 50.22 233 ASN B C 1
ATOM 3620 O O . ASN B 1 233 ? 52.972 -28.216 81.950 1.00 48.56 233 ASN B O 1
ATOM 3625 N N . THR B 1 234 ? 54.994 -27.937 83.012 1.00 46.14 234 THR B N 1
ATOM 3626 C CA . THR B 1 234 ? 55.835 -28.497 81.969 1.00 49.90 234 THR B CA 1
ATOM 3627 C C . THR B 1 234 ? 55.609 -30.000 81.783 1.00 52.63 234 THR B C 1
ATOM 3628 O O . THR B 1 234 ? 55.407 -30.437 80.664 1.00 54.92 234 THR B O 1
ATOM 3632 N N . LEU B 1 235 ? 55.621 -30.771 82.872 1.00 51.77 235 LEU B N 1
ATOM 3633 C CA . LEU B 1 235 ? 55.105 -32.157 82.850 1.00 52.49 235 LEU B CA 1
ATOM 3634 C C . LEU B 1 235 ? 53.835 -32.407 81.989 1.00 48.97 235 LEU B C 1
ATOM 3635 O O . LEU B 1 235 ? 53.843 -33.240 81.083 1.00 53.80 235 LEU B O 1
ATOM 3640 N N . SER B 1 236 ? 52.742 -31.745 82.316 1.00 46.42 236 SER B N 1
ATOM 3641 C CA . SER B 1 236 ? 51.454 -31.990 81.624 1.00 45.00 236 SER B CA 1
ATOM 3642 C C . SER B 1 236 ? 51.450 -31.484 80.150 1.00 47.05 236 SER B C 1
ATOM 3643 O O . SER B 1 236 ? 50.884 -32.137 79.273 1.00 50.84 236 SER B O 1
ATOM 3646 N N . GLY B 1 237 ? 52.135 -30.372 79.872 1.00 46.78 237 GLY B N 1
ATOM 3647 C CA . GLY B 1 237 ? 52.238 -29.838 78.527 1.00 44.37 237 GLY B CA 1
ATOM 3648 C C . GLY B 1 237 ? 53.036 -30.768 77.648 1.00 46.71 237 GLY B C 1
ATOM 3649 O O . GLY B 1 237 ? 52.579 -31.153 76.582 1.00 47.85 237 GLY B O 1
ATOM 3650 N N . VAL B 1 238 ? 54.229 -31.144 78.111 1.00 48.16 238 VAL B N 1
ATOM 3651 C CA . VAL B 1 238 ? 55.159 -32.001 77.370 1.00 48.76 238 VAL B CA 1
ATOM 3652 C C . VAL B 1 238 ? 54.615 -33.435 77.240 1.00 50.45 238 VAL B C 1
ATOM 3653 O O . VAL B 1 238 ? 54.598 -33.990 76.142 1.00 51.00 238 VAL B O 1
ATOM 3657 N N . VAL B 1 239 ? 54.145 -34.013 78.351 1.00 50.34 239 VAL B N 1
ATOM 3658 C CA . VAL B 1 239 ? 53.886 -35.464 78.418 1.00 52.26 239 VAL B CA 1
ATOM 3659 C C . VAL B 1 239 ? 52.416 -35.801 78.208 1.00 50.94 239 VAL B C 1
ATOM 3660 O O . VAL B 1 239 ? 52.075 -36.546 77.280 1.00 51.34 239 VAL B O 1
ATOM 3664 N N . PHE B 1 240 ? 51.540 -35.256 79.054 1.00 50.36 240 PHE B N 1
ATOM 3665 C CA . PHE B 1 240 ? 50.120 -35.633 78.964 1.00 49.30 240 PHE B CA 1
ATOM 3666 C C . PHE B 1 240 ? 49.534 -35.150 77.657 1.00 49.04 240 PHE B C 1
ATOM 3667 O O . PHE B 1 240 ? 48.681 -35.833 77.106 1.00 55.19 240 PHE B O 1
ATOM 3675 N N . MET B 1 241 ? 49.959 -33.981 77.175 1.00 44.81 241 MET B N 1
ATOM 3676 C CA . MET B 1 241 ? 49.383 -33.451 75.951 1.00 44.93 241 MET B CA 1
ATOM 3677 C C . MET B 1 241 ? 50.283 -33.719 74.758 1.00 47.64 241 MET B C 1
ATOM 3678 O O . MET B 1 241 ? 49.883 -34.433 73.835 1.00 52.81 241 MET B O 1
ATOM 3683 N N . GLY B 1 242 ? 51.499 -33.201 74.781 1.00 49.22 242 GLY B N 1
ATOM 3684 C CA . GLY B 1 242 ? 52.429 -33.420 73.666 1.00 50.22 242 GLY B CA 1
ATOM 3685 C C . GLY B 1 242 ? 52.639 -34.889 73.366 1.00 53.24 242 GLY B C 1
ATOM 3686 O O . GLY B 1 242 ? 52.332 -35.397 72.251 1.00 56.45 242 GLY B O 1
ATOM 3687 N N . LEU B 1 243 ? 53.161 -35.598 74.355 1.00 52.30 243 LEU B N 1
ATOM 3688 C CA . LEU B 1 243 ? 53.510 -36.980 74.125 1.00 52.34 243 LEU B CA 1
ATOM 3689 C C . LEU B 1 243 ? 52.251 -37.824 74.110 1.00 51.32 243 LEU B C 1
ATOM 3690 O O . LEU B 1 243 ? 52.146 -38.734 73.316 1.00 52.61 243 LEU B O 1
ATOM 3695 N N . GLY B 1 244 ? 51.281 -37.486 74.962 1.00 51.69 244 GLY B N 1
ATOM 3696 C CA . GLY B 1 244 ? 49.953 -38.135 74.921 1.00 51.58 244 GLY B CA 1
ATOM 3697 C C . GLY B 1 244 ? 49.348 -38.223 73.528 1.00 50.22 244 GLY B C 1
ATOM 3698 O O . GLY B 1 244 ? 49.063 -39.310 73.021 1.00 52.76 244 GLY B O 1
ATOM 3699 N N . TYR B 1 245 ? 49.185 -37.075 72.886 1.00 47.60 245 TYR B N 1
ATOM 3700 C CA . TYR B 1 245 ? 48.527 -37.068 71.572 1.00 49.01 245 TYR B CA 1
ATOM 3701 C C . TYR B 1 245 ? 49.394 -37.614 70.444 1.00 51.10 245 TYR B C 1
ATOM 3702 O O . TYR B 1 245 ? 48.890 -38.266 69.517 1.00 52.36 245 TYR B O 1
ATOM 3711 N N . TRP B 1 246 ? 50.701 -37.411 70.570 1.00 52.01 246 TRP B N 1
ATOM 3712 C CA . TRP B 1 246 ? 51.657 -38.072 69.689 1.00 54.37 246 TRP B CA 1
ATOM 3713 C C . TRP B 1 246 ? 51.472 -39.575 69.658 1.00 55.82 246 TRP B C 1
ATOM 3714 O O . TRP B 1 246 ? 51.317 -40.138 68.598 1.00 54.25 246 TRP B O 1
ATOM 3725 N N . TYR B 1 247 ? 51.417 -40.243 70.808 1.00 58.59 247 TYR B N 1
ATOM 3726 C CA . TYR B 1 247 ? 51.225 -41.715 70.784 1.00 61.23 247 TYR B CA 1
ATOM 3727 C C . TYR B 1 247 ? 49.783 -42.191 70.567 1.00 62.02 247 TYR B C 1
ATOM 3728 O O . TYR B 1 247 ? 49.561 -43.381 70.495 1.00 63.47 247 TYR B O 1
ATOM 3737 N N . ALA B 1 248 ? 48.833 -41.257 70.462 1.00 62.39 248 ALA B N 1
ATOM 3738 C CA . ALA B 1 248 ? 47.398 -41.550 70.249 1.00 66.14 248 ALA B CA 1
ATOM 3739 C C . ALA B 1 248 ? 46.990 -41.610 68.763 1.00 69.27 248 ALA B C 1
ATOM 3740 O O . ALA B 1 248 ? 45.907 -42.114 68.422 1.00 70.68 248 ALA B O 1
ATOM 3742 N N . THR B 1 249 ? 47.838 -41.064 67.898 1.00 71.60 249 THR B N 1
ATOM 3743 C CA . THR B 1 249 ? 47.572 -41.027 66.463 1.00 75.88 249 THR B CA 1
ATOM 3744 C C . THR B 1 249 ? 47.821 -42.413 65.839 1.00 84.84 249 THR B C 1
ATOM 3745 O O . THR B 1 249 ? 48.911 -42.986 66.013 1.00 87.79 249 THR B O 1
ATOM 3749 N N . PRO B 1 250 ? 46.803 -42.969 65.126 1.00 94.10 250 PRO B N 1
ATOM 3750 C CA . PRO B 1 250 ? 46.955 -44.287 64.483 1.00 93.25 250 PRO B CA 1
ATOM 3751 C C . PRO B 1 250 ? 47.793 -44.176 63.220 1.00 88.85 250 PRO B C 1
ATOM 3752 O O . PRO B 1 250 ? 48.977 -44.480 63.269 1.00 86.20 250 PRO B O 1
ATOM 3756 N N . MET C 1 1 ? 20.886 -36.789 57.214 1.00 98.34 1 MET C N 1
ATOM 3757 C CA . MET C 1 1 ? 19.588 -37.345 57.724 1.00 100.46 1 MET C CA 1
ATOM 3758 C C . MET C 1 1 ? 19.830 -38.304 58.922 1.00 100.11 1 MET C C 1
ATOM 3759 O O . MET C 1 1 ? 20.852 -38.159 59.632 1.00 88.83 1 MET C O 1
ATOM 3764 N N . PHE C 1 2 ? 18.910 -39.260 59.166 1.00 94.63 2 PHE C N 1
ATOM 3765 C CA . PHE C 1 2 ? 19.226 -40.392 60.072 1.00 84.49 2 PHE C CA 1
ATOM 3766 C C . PHE C 1 2 ? 20.303 -41.337 59.465 1.00 78.94 2 PHE C C 1
ATOM 3767 O O . PHE C 1 2 ? 21.282 -41.671 60.144 1.00 72.96 2 PHE C O 1
ATOM 3775 N N . THR C 1 3 ? 20.138 -41.752 58.201 1.00 77.06 3 THR C N 1
ATOM 3776 C CA . THR C 1 3 ? 21.140 -42.621 57.533 1.00 77.39 3 THR C CA 1
ATOM 3777 C C . THR C 1 3 ? 22.579 -42.033 57.519 1.00 74.62 3 THR C C 1
ATOM 3778 O O . THR C 1 3 ? 23.534 -42.762 57.774 1.00 75.70 3 THR C O 1
ATOM 3782 N N . ASP C 1 4 ? 22.725 -40.735 57.245 1.00 71.43 4 ASP C N 1
ATOM 3783 C CA . ASP C 1 4 ? 24.021 -40.056 57.310 1.00 68.94 4 ASP C CA 1
ATOM 3784 C C . ASP C 1 4 ? 24.659 -40.172 58.685 1.00 68.67 4 ASP C C 1
ATOM 3785 O O . ASP C 1 4 ? 25.847 -40.519 58.811 1.00 70.06 4 ASP C O 1
ATOM 3790 N N . THR C 1 5 ? 23.882 -39.850 59.721 1.00 63.64 5 THR C N 1
ATOM 3791 C CA . THR C 1 5 ? 24.377 -39.972 61.073 1.00 60.09 5 THR C CA 1
ATOM 3792 C C . THR C 1 5 ? 24.811 -41.394 61.426 1.00 60.62 5 THR C C 1
ATOM 3793 O O . THR C 1 5 ? 25.850 -41.603 62.081 1.00 59.79 5 THR C O 1
ATOM 3797 N N . ILE C 1 6 ? 23.994 -42.356 61.005 1.00 61.94 6 ILE C N 1
ATOM 3798 C CA . ILE C 1 6 ? 24.257 -43.758 61.271 1.00 63.68 6 ILE C CA 1
ATOM 3799 C C . ILE C 1 6 ? 25.569 -44.195 60.597 1.00 64.16 6 ILE C C 1
ATOM 3800 O O . ILE C 1 6 ? 26.453 -44.724 61.273 1.00 67.06 6 ILE C O 1
ATOM 3805 N N . ASN C 1 7 ? 25.709 -43.950 59.299 1.00 62.01 7 ASN C N 1
ATOM 3806 C CA . ASN C 1 7 ? 26.966 -44.225 58.613 1.00 61.71 7 ASN C CA 1
ATOM 3807 C C . ASN C 1 7 ? 28.213 -43.637 59.298 1.00 61.71 7 ASN C C 1
ATOM 3808 O O . ASN C 1 7 ? 29.272 -44.307 59.324 1.00 61.94 7 ASN C O 1
ATOM 3813 N N . LYS C 1 8 ? 28.115 -42.398 59.809 1.00 57.56 8 LYS C N 1
ATOM 3814 C CA . LYS C 1 8 ? 29.253 -41.788 60.512 1.00 59.24 8 LYS C CA 1
ATOM 3815 C C . LYS C 1 8 ? 29.523 -42.581 61.776 1.00 59.31 8 LYS C C 1
ATOM 3816 O O . LYS C 1 8 ? 30.682 -42.775 62.158 1.00 60.47 8 LYS C O 1
ATOM 3822 N N . CYS C 1 9 ? 28.444 -43.027 62.426 1.00 57.57 9 CYS C N 1
ATOM 3823 C CA . CYS C 1 9 ? 28.562 -43.828 63.624 1.00 55.63 9 CYS C CA 1
ATOM 3824 C C . CYS C 1 9 ? 29.187 -45.192 63.303 1.00 58.76 9 CYS C C 1
ATOM 3825 O O . CYS C 1 9 ? 30.057 -45.683 64.015 1.00 61.18 9 CYS C O 1
ATOM 3828 N N . ALA C 1 10 ? 28.789 -45.784 62.186 1.00 60.45 10 ALA C N 1
ATOM 3829 C CA . ALA C 1 10 ? 29.363 -47.038 61.773 1.00 60.54 10 ALA C CA 1
ATOM 3830 C C . ALA C 1 10 ? 30.816 -46.915 61.262 1.00 62.10 10 ALA C C 1
ATOM 3831 O O . ALA C 1 10 ? 31.629 -47.811 61.476 1.00 63.82 10 ALA C O 1
ATOM 3833 N N . ALA C 1 11 ? 31.143 -45.825 60.584 1.00 61.21 11 ALA C N 1
ATOM 3834 C CA . ALA C 1 11 ? 32.525 -45.565 60.227 1.00 61.56 11 ALA C CA 1
ATOM 3835 C C . ALA C 1 11 ? 33.400 -45.419 61.472 1.00 62.27 11 ALA C C 1
ATOM 3836 O O . ALA C 1 11 ? 34.506 -45.941 61.513 1.00 65.37 11 ALA C O 1
ATOM 3838 N N . ASN C 1 12 ? 32.912 -44.688 62.470 1.00 61.12 12 ASN C N 1
ATOM 3839 C CA . ASN C 1 12 ? 33.635 -44.524 63.725 1.00 60.88 12 ASN C CA 1
ATOM 3840 C C . ASN C 1 12 ? 33.854 -45.910 64.397 1.00 61.61 12 ASN C C 1
ATOM 3841 O O . ASN C 1 12 ? 34.948 -46.207 64.920 1.00 62.76 12 ASN C O 1
ATOM 3846 N N . ALA C 1 13 ? 32.825 -46.762 64.351 1.00 60.08 13 ALA C N 1
ATOM 3847 C CA . ALA C 1 13 ? 32.940 -48.140 64.830 1.00 60.36 13 ALA C CA 1
ATOM 3848 C C . ALA C 1 13 ? 34.087 -48.911 64.142 1.00 63.27 13 ALA C C 1
ATOM 3849 O O . ALA C 1 13 ? 34.879 -49.574 64.845 1.00 65.72 13 ALA C O 1
ATOM 3851 N N . ALA C 1 14 ? 34.196 -48.824 62.807 1.00 62.59 14 ALA C N 1
ATOM 3852 C CA . ALA C 1 14 ? 35.319 -49.485 62.084 1.00 67.40 14 ALA C CA 1
ATOM 3853 C C . ALA C 1 14 ? 36.662 -48.869 62.452 1.00 65.25 14 ALA C C 1
ATOM 3854 O O . ALA C 1 14 ? 37.668 -49.572 62.529 1.00 70.19 14 ALA C O 1
ATOM 3856 N N . ARG C 1 15 ? 36.660 -47.565 62.697 1.00 62.67 15 ARG C N 1
ATOM 3857 C CA . ARG C 1 15 ? 37.869 -46.845 63.120 1.00 63.31 15 ARG C CA 1
ATOM 3858 C C . ARG C 1 15 ? 38.351 -47.256 64.511 1.00 61.57 15 ARG C C 1
ATOM 3859 O O . ARG C 1 15 ? 39.545 -47.504 64.690 1.00 62.01 15 ARG C O 1
ATOM 3867 N N . ILE C 1 16 ? 37.432 -47.344 65.473 1.00 59.46 16 ILE C N 1
ATOM 3868 C CA . ILE C 1 16 ? 37.771 -47.903 66.806 1.00 58.38 16 ILE C CA 1
ATOM 3869 C C . ILE C 1 16 ? 38.320 -49.334 66.743 1.00 61.49 16 ILE C C 1
ATOM 3870 O O . ILE C 1 16 ? 39.360 -49.590 67.352 1.00 64.06 16 ILE C O 1
ATOM 3875 N N . ALA C 1 17 ? 37.635 -50.242 66.024 1.00 61.30 17 ALA C N 1
ATOM 3876 C CA . ALA C 1 17 ? 38.103 -51.636 65.792 1.00 66.29 17 ALA C CA 1
ATOM 3877 C C . ALA C 1 17 ? 39.569 -51.738 65.351 1.00 68.85 17 ALA C C 1
ATOM 3878 O O . ALA C 1 17 ? 40.338 -52.530 65.886 1.00 70.66 17 ALA C O 1
ATOM 3880 N N . ARG C 1 18 ? 39.910 -50.949 64.331 1.00 72.23 18 ARG C N 1
ATOM 3881 C CA . ARG C 1 18 ? 41.257 -50.872 63.769 1.00 73.81 18 ARG C CA 1
ATOM 3882 C C . ARG C 1 18 ? 42.244 -50.365 64.799 1.00 71.51 18 ARG C C 1
ATOM 3883 O O . ARG C 1 18 ? 43.294 -50.980 65.025 1.00 69.99 18 ARG C O 1
ATOM 3891 N N . LEU C 1 19 ? 41.906 -49.220 65.390 1.00 69.16 19 LEU C N 1
ATOM 3892 C CA . LEU C 1 19 ? 42.681 -48.651 66.494 1.00 72.13 19 LEU C CA 1
ATOM 3893 C C . LEU C 1 19 ? 42.987 -49.753 67.527 1.00 75.91 19 LEU C C 1
ATOM 3894 O O . LEU C 1 19 ? 44.120 -49.869 68.022 1.00 75.63 19 LEU C O 1
ATOM 3899 N N . SER C 1 20 ? 41.992 -50.593 67.806 1.00 76.40 20 SER C N 1
ATOM 3900 C CA . SER C 1 20 ? 42.178 -51.627 68.792 1.00 75.28 20 SER C CA 1
ATOM 3901 C C . SER C 1 20 ? 43.112 -52.691 68.282 1.00 76.29 20 SER C C 1
ATOM 3902 O O . SER C 1 20 ? 44.007 -53.108 69.002 1.00 76.42 20 SER C O 1
ATOM 3905 N N . ALA C 1 21 ? 42.921 -53.093 67.034 1.00 75.16 21 ALA C N 1
ATOM 3906 C CA . ALA C 1 21 ? 43.697 -54.184 66.452 1.00 79.91 21 ALA C CA 1
ATOM 3907 C C . ALA C 1 21 ? 45.091 -53.767 65.957 1.00 79.84 21 ALA C C 1
ATOM 3908 O O . ALA C 1 21 ? 46.063 -54.507 66.092 1.00 86.12 21 ALA C O 1
ATOM 3910 N N . ASN C 1 22 ? 45.169 -52.581 65.377 1.00 81.04 22 ASN C N 1
ATOM 3911 C CA . ASN C 1 22 ? 46.362 -52.117 64.693 1.00 82.39 22 ASN C CA 1
ATOM 3912 C C . ASN C 1 22 ? 47.248 -51.239 65.561 1.00 80.88 22 ASN C C 1
ATOM 3913 O O . ASN C 1 22 ? 48.448 -51.243 65.383 1.00 77.88 22 ASN C O 1
ATOM 3918 N N . ASN C 1 23 ? 46.671 -50.467 66.481 1.00 82.63 23 ASN C N 1
ATOM 3919 C CA . ASN C 1 23 ? 47.501 -49.567 67.286 1.00 80.90 23 ASN C CA 1
ATOM 3920 C C . ASN C 1 23 ? 47.265 -49.624 68.808 1.00 76.33 23 ASN C C 1
ATOM 3921 O O . ASN C 1 23 ? 46.744 -48.690 69.418 1.00 76.99 23 ASN C O 1
ATOM 3926 N N . PRO C 1 24 ? 47.676 -50.729 69.447 1.00 72.73 24 PRO C N 1
ATOM 3927 C CA . PRO C 1 24 ? 47.126 -50.856 70.808 1.00 69.73 24 PRO C CA 1
ATOM 3928 C C . PRO C 1 24 ? 47.525 -49.736 71.786 1.00 66.25 24 PRO C C 1
ATOM 3929 O O . PRO C 1 24 ? 46.740 -49.350 72.635 1.00 67.98 24 PRO C O 1
ATOM 3933 N N . LEU C 1 25 ? 48.710 -49.185 71.640 1.00 64.83 25 LEU C N 1
ATOM 3934 C CA . LEU C 1 25 ? 49.168 -48.146 72.521 1.00 65.01 25 LEU C CA 1
ATOM 3935 C C . LEU C 1 25 ? 48.257 -46.918 72.387 1.00 66.45 25 LEU C C 1
ATOM 3936 O O . LEU C 1 25 ? 47.848 -46.336 73.381 1.00 68.03 25 LEU C O 1
ATOM 3941 N N . GLY C 1 26 ? 47.909 -46.552 71.158 1.00 66.67 26 GLY C N 1
ATOM 3942 C CA . GLY C 1 26 ? 46.960 -45.461 70.926 1.00 62.76 26 GLY C CA 1
ATOM 3943 C C . GLY C 1 26 ? 45.580 -45.721 71.503 1.00 62.85 26 GLY C C 1
ATOM 3944 O O . GLY C 1 26 ? 44.988 -44.831 72.094 1.00 58.85 26 GLY C O 1
ATOM 3945 N N . PHE C 1 27 ? 45.071 -46.945 71.327 1.00 64.92 27 PHE C N 1
ATOM 3946 C CA . PHE C 1 27 ? 43.802 -47.328 71.894 1.00 61.67 27 PHE C CA 1
ATOM 3947 C C . PHE C 1 27 ? 43.787 -47.091 73.415 1.00 62.75 27 PHE C C 1
ATOM 3948 O O . PHE C 1 27 ? 42.830 -46.551 73.965 1.00 62.46 27 PHE C O 1
ATOM 3956 N N . TRP C 1 28 ? 44.864 -47.477 74.087 1.00 65.66 28 TRP C N 1
ATOM 3957 C CA . TRP C 1 28 ? 44.954 -47.340 75.547 1.00 64.69 28 TRP C CA 1
ATOM 3958 C C . TRP C 1 28 ? 45.146 -45.929 76.000 1.00 65.36 28 TRP C C 1
ATOM 3959 O O . TRP C 1 28 ? 44.464 -45.502 76.940 1.00 67.05 28 TRP C O 1
ATOM 3970 N N . VAL C 1 29 ? 46.053 -45.184 75.353 1.00 64.12 29 VAL C N 1
ATOM 3971 C CA . VAL C 1 29 ? 46.224 -43.767 75.683 1.00 61.74 29 VAL C CA 1
ATOM 3972 C C . VAL C 1 29 ? 44.893 -43.011 75.486 1.00 61.43 29 VAL C C 1
ATOM 3973 O O . VAL C 1 29 ? 44.434 -42.339 76.422 1.00 59.82 29 VAL C O 1
ATOM 3977 N N . SER C 1 30 ? 44.248 -43.161 74.318 1.00 60.02 30 SER C N 1
ATOM 3978 C CA . SER C 1 30 ? 42.956 -42.486 74.042 1.00 57.00 30 SER C CA 1
ATOM 3979 C C . SER C 1 30 ? 41.857 -42.821 75.056 1.00 56.38 30 SER C C 1
ATOM 3980 O O . SER C 1 30 ? 41.009 -41.956 75.374 1.00 54.35 30 SER C O 1
ATOM 3983 N N . SER C 1 31 ? 41.845 -44.097 75.477 1.00 53.67 31 SER C N 1
ATOM 3984 C CA . SER C 1 31 ? 40.946 -44.627 76.505 1.00 52.64 31 SER C CA 1
ATOM 3985 C C . SER C 1 31 ? 41.202 -44.046 77.889 1.00 49.21 31 SER C C 1
ATOM 3986 O O . SER C 1 31 ? 40.262 -43.619 78.568 1.00 48.25 31 SER C O 1
ATOM 3989 N N . ALA C 1 32 ? 42.470 -44.052 78.305 1.00 48.56 32 ALA C N 1
ATOM 3990 C CA . ALA C 1 32 ? 42.902 -43.379 79.516 1.00 48.73 32 ALA C CA 1
ATOM 3991 C C . ALA C 1 32 ? 42.520 -41.884 79.466 1.00 49.32 32 ALA C C 1
ATOM 3992 O O . ALA C 1 32 ? 41.950 -41.342 80.440 1.00 47.98 32 ALA C O 1
ATOM 3994 N N . MET C 1 33 ? 42.780 -41.224 78.324 1.00 49.38 33 MET C N 1
ATOM 3995 C CA . MET C 1 33 ? 42.322 -39.847 78.127 1.00 47.03 33 MET C CA 1
ATOM 3996 C C . MET C 1 33 ? 40.825 -39.604 78.455 1.00 47.77 33 MET C C 1
ATOM 3997 O O . MET C 1 33 ? 40.468 -38.701 79.226 1.00 50.73 33 MET C O 1
ATOM 4002 N N . ALA C 1 34 ? 39.928 -40.377 77.878 1.00 47.62 34 ALA C N 1
ATOM 4003 C CA . ALA C 1 34 ? 38.531 -40.140 78.164 1.00 46.07 34 ALA C CA 1
ATOM 4004 C C . ALA C 1 34 ? 38.202 -40.225 79.662 1.00 52.14 34 ALA C C 1
ATOM 4005 O O . ALA C 1 34 ? 37.359 -39.451 80.147 1.00 55.84 34 ALA C O 1
ATOM 4007 N N . GLY C 1 35 ? 38.854 -41.145 80.386 1.00 52.72 35 GLY C N 1
ATOM 4008 C CA . GLY C 1 35 ? 38.588 -41.347 81.810 1.00 50.24 35 GLY C CA 1
ATOM 4009 C C . GLY C 1 35 ? 39.058 -40.157 82.611 1.00 49.54 35 GLY C C 1
ATOM 4010 O O . GLY C 1 35 ? 38.313 -39.582 83.410 1.00 47.10 35 GLY C O 1
ATOM 4011 N N . ALA C 1 36 ? 40.296 -39.758 82.359 1.00 49.96 36 ALA C N 1
ATOM 4012 C CA . ALA C 1 36 ? 40.831 -38.565 82.948 1.00 45.70 36 ALA C CA 1
ATOM 4013 C C . ALA C 1 36 ? 39.981 -37.318 82.614 1.00 45.70 36 ALA C C 1
ATOM 4014 O O . ALA C 1 36 ? 39.710 -36.492 83.521 1.00 44.97 36 ALA C O 1
ATOM 4016 N N . TYR C 1 37 ? 39.491 -37.186 81.368 1.00 43.50 37 TYR C N 1
ATOM 4017 C CA . TYR C 1 37 ? 38.733 -35.955 81.017 1.00 43.13 37 TYR C CA 1
ATOM 4018 C C . TYR C 1 37 ? 37.386 -35.863 81.779 1.00 43.62 37 TYR C C 1
ATOM 4019 O O . TYR C 1 37 ? 37.000 -34.813 82.349 1.00 43.17 37 TYR C O 1
ATOM 4028 N N . VAL C 1 38 ? 36.688 -36.985 81.839 1.00 43.43 38 VAL C N 1
ATOM 4029 C CA . VAL C 1 38 ? 35.490 -37.045 82.619 1.00 38.90 38 VAL C CA 1
ATOM 4030 C C . VAL C 1 38 ? 35.839 -36.741 84.071 1.00 43.31 38 VAL C C 1
ATOM 4031 O O . VAL C 1 38 ? 35.091 -36.032 84.758 1.00 47.53 38 VAL C O 1
ATOM 4035 N N . GLY C 1 39 ? 37.006 -37.175 84.541 1.00 44.52 39 GLY C N 1
ATOM 4036 C CA . GLY C 1 39 ? 37.303 -36.994 85.975 1.00 42.35 39 GLY C CA 1
ATOM 4037 C C . GLY C 1 39 ? 37.615 -35.572 86.354 1.00 44.45 39 GLY C C 1
ATOM 4038 O O . GLY C 1 39 ? 37.201 -35.087 87.417 1.00 45.36 39 GLY C O 1
ATOM 4039 N N . LEU C 1 40 ? 38.359 -34.896 85.484 1.00 46.12 40 LEU C N 1
ATOM 4040 C CA . LEU C 1 40 ? 38.615 -33.468 85.620 1.00 44.05 40 LEU C CA 1
ATOM 4041 C C . LEU C 1 40 ? 37.290 -32.720 85.795 1.00 43.44 40 LEU C C 1
ATOM 4042 O O . LEU C 1 40 ? 37.204 -31.759 86.583 1.00 44.25 40 LEU C O 1
ATOM 4047 N N . GLY C 1 41 ? 36.265 -33.175 85.077 1.00 41.65 41 GLY C N 1
ATOM 4048 C CA . GLY C 1 41 ? 34.945 -32.583 85.209 1.00 39.31 41 GLY C CA 1
ATOM 4049 C C . GLY C 1 41 ? 34.342 -32.972 86.557 1.00 41.87 41 GLY C C 1
ATOM 4050 O O . GLY C 1 41 ? 33.705 -32.153 87.184 1.00 48.97 41 GLY C O 1
ATOM 4051 N N . ILE C 1 42 ? 34.471 -34.238 86.970 1.00 41.73 42 ILE C N 1
ATOM 4052 C CA . ILE C 1 42 ? 34.093 -34.676 88.323 1.00 41.11 42 ILE C CA 1
ATOM 4053 C C . ILE C 1 42 ? 34.786 -33.881 89.455 1.00 40.89 42 ILE C C 1
ATOM 4054 O O . ILE C 1 42 ? 34.113 -33.416 90.402 1.00 39.42 42 ILE C O 1
ATOM 4059 N N . ILE C 1 43 ? 36.109 -33.680 89.352 1.00 41.25 43 ILE C N 1
ATOM 4060 C CA . ILE C 1 43 ? 36.777 -32.806 90.327 1.00 40.26 43 ILE C CA 1
ATOM 4061 C C . ILE C 1 43 ? 36.112 -31.444 90.351 1.00 40.33 43 ILE C C 1
ATOM 4062 O O . ILE C 1 43 ? 35.819 -30.912 91.430 1.00 47.30 43 ILE C O 1
ATOM 4067 N N . LEU C 1 44 ? 35.794 -30.902 89.180 1.00 40.30 44 LEU C N 1
ATOM 4068 C CA . LEU C 1 44 ? 35.211 -29.542 89.116 1.00 36.95 44 LEU C CA 1
ATOM 4069 C C . LEU C 1 44 ? 33.892 -29.469 89.800 1.00 35.86 44 LEU C C 1
ATOM 4070 O O . LEU C 1 44 ? 33.721 -28.645 90.694 1.00 39.15 44 LEU C O 1
ATOM 4075 N N . ILE C 1 45 ? 32.929 -30.277 89.368 1.00 38.77 45 ILE C N 1
ATOM 4076 C CA . ILE C 1 45 ? 31.596 -30.187 89.960 1.00 39.78 45 ILE C CA 1
ATOM 4077 C C . ILE C 1 45 ? 31.520 -30.504 91.464 1.00 44.34 45 ILE C C 1
ATOM 4078 O O . ILE C 1 45 ? 30.725 -29.898 92.198 1.00 47.67 45 ILE C O 1
ATOM 4083 N N . PHE C 1 46 ? 32.362 -31.427 91.928 1.00 46.01 46 PHE C N 1
ATOM 4084 C CA . PHE C 1 46 ? 32.356 -31.809 93.340 1.00 41.05 46 PHE C CA 1
ATOM 4085 C C . PHE C 1 46 ? 32.965 -30.701 94.218 1.00 42.40 46 PHE C C 1
ATOM 4086 O O . PHE C 1 46 ? 32.494 -30.448 95.322 1.00 41.04 46 PHE C O 1
ATOM 4094 N N . THR C 1 47 ? 33.965 -29.989 93.696 1.00 41.69 47 THR C N 1
ATOM 4095 C CA . THR C 1 47 ? 34.586 -28.886 94.418 1.00 41.33 47 THR C CA 1
ATOM 4096 C C . THR C 1 47 ? 33.555 -27.783 94.554 1.00 44.02 47 THR C C 1
ATOM 4097 O O . THR C 1 47 ? 33.380 -27.229 95.627 1.00 44.90 47 THR C O 1
ATOM 4101 N N . LEU C 1 48 ? 32.815 -27.512 93.474 1.00 43.75 48 LEU C N 1
ATOM 4102 C CA . LEU C 1 48 ? 31.774 -26.474 93.518 1.00 40.37 48 LEU C CA 1
ATOM 4103 C C . LEU C 1 48 ? 30.634 -26.914 94.430 1.00 40.50 48 LEU C C 1
ATOM 4104 O O . LEU C 1 48 ? 30.196 -26.143 95.310 1.00 41.31 48 LEU C O 1
ATOM 4109 N N . GLY C 1 49 ? 30.202 -28.170 94.273 1.00 37.14 49 GLY C N 1
ATOM 4110 C CA . GLY C 1 49 ? 29.075 -28.674 95.037 1.00 41.58 49 GLY C CA 1
ATOM 4111 C C . GLY C 1 49 ? 29.305 -28.640 96.538 1.00 43.57 49 GLY C C 1
ATOM 4112 O O . GLY C 1 49 ? 28.387 -28.411 97.334 1.00 46.40 49 GLY C O 1
ATOM 4113 N N . ASN C 1 50 ? 30.559 -28.837 96.919 1.00 45.19 50 ASN C N 1
ATOM 4114 C CA . ASN C 1 50 ? 30.884 -28.926 98.305 1.00 45.91 50 ASN C CA 1
ATOM 4115 C C . ASN C 1 50 ? 30.666 -27.609 99.009 1.00 47.24 50 ASN C C 1
ATOM 4116 O O . ASN C 1 50 ? 30.538 -27.570 100.220 1.00 52.61 50 ASN C O 1
ATOM 4121 N N . LEU C 1 51 ? 30.622 -26.514 98.263 1.00 50.66 51 LEU C N 1
ATOM 4122 C CA . LEU C 1 51 ? 30.416 -25.188 98.894 1.00 49.33 51 LEU C CA 1
ATOM 4123 C C . LEU C 1 51 ? 28.956 -24.730 98.862 1.00 46.33 51 LEU C C 1
ATOM 4124 O O . LEU C 1 51 ? 28.651 -23.641 99.281 1.00 48.91 51 LEU C O 1
ATOM 4129 N N . LEU C 1 52 ? 28.057 -25.564 98.391 1.00 44.68 52 LEU C N 1
ATOM 4130 C CA . LEU C 1 52 ? 26.686 -25.115 98.229 1.00 49.43 52 LEU C CA 1
ATOM 4131 C C . LEU C 1 52 ? 25.656 -25.909 99.079 1.00 50.78 52 LEU C C 1
ATOM 4132 O O . LEU C 1 52 ? 25.853 -27.108 99.381 1.00 50.36 52 LEU C O 1
ATOM 4137 N N . ASP C 1 53 ? 24.576 -25.214 99.443 1.00 56.59 53 ASP C N 1
ATOM 4138 C CA . ASP C 1 53 ? 23.329 -25.797 99.933 1.00 57.06 53 ASP C CA 1
ATOM 4139 C C . ASP C 1 53 ? 22.933 -26.930 99.050 1.00 54.09 53 ASP C C 1
ATOM 4140 O O . ASP C 1 53 ? 23.000 -26.792 97.846 1.00 52.67 53 ASP C O 1
ATOM 4145 N N . PRO C 1 54 ? 22.429 -28.011 99.657 1.00 56.79 54 PRO C N 1
ATOM 4146 C CA . PRO C 1 54 ? 21.747 -29.033 98.901 1.00 53.39 54 PRO C CA 1
ATOM 4147 C C . PRO C 1 54 ? 20.815 -28.525 97.835 1.00 49.42 54 PRO C C 1
ATOM 4148 O O . PRO C 1 54 ? 20.732 -29.155 96.801 1.00 56.54 54 PRO C O 1
ATOM 4152 N N . SER C 1 55 ? 20.084 -27.454 98.079 1.00 47.11 55 SER C N 1
ATOM 4153 C CA . SER C 1 55 ? 18.994 -27.108 97.155 1.00 45.18 55 SER C CA 1
ATOM 4154 C C . SER C 1 55 ? 19.498 -26.485 95.822 1.00 46.08 55 SER C C 1
ATOM 4155 O O . SER C 1 55 ? 18.703 -26.373 94.872 1.00 40.86 55 SER C O 1
ATOM 4158 N N . VAL C 1 56 ? 20.786 -26.054 95.790 1.00 42.13 56 VAL C N 1
ATOM 4159 C CA . VAL C 1 56 ? 21.426 -25.519 94.584 1.00 43.21 56 VAL C CA 1
ATOM 4160 C C . VAL C 1 56 ? 22.563 -26.392 94.045 1.00 43.25 56 VAL C C 1
ATOM 4161 O O . VAL C 1 56 ? 23.094 -26.102 92.967 1.00 42.14 56 VAL C O 1
ATOM 4165 N N . ARG C 1 57 ? 22.942 -27.455 94.773 1.00 43.32 57 ARG C N 1
ATOM 4166 C CA . ARG C 1 57 ? 23.899 -28.460 94.234 1.00 42.76 57 ARG C CA 1
ATOM 4167 C C . ARG C 1 57 ? 23.557 -29.025 92.858 1.00 42.71 57 ARG C C 1
ATOM 4168 O O . ARG C 1 57 ? 24.377 -28.996 91.952 1.00 41.79 57 ARG C O 1
ATOM 4176 N N . PRO C 1 58 ? 22.327 -29.558 92.693 1.00 45.04 58 PRO C N 1
ATOM 4177 C CA . PRO C 1 58 ? 22.027 -30.150 91.383 1.00 44.19 58 PRO C CA 1
ATOM 4178 C C . PRO C 1 58 ? 22.162 -29.166 90.176 1.00 44.54 58 PRO C C 1
ATOM 4179 O O . PRO C 1 58 ? 22.750 -29.536 89.130 1.00 46.48 58 PRO C O 1
ATOM 4183 N N . LEU C 1 59 ? 21.663 -27.950 90.345 1.00 38.87 59 LEU C N 1
ATOM 4184 C CA . LEU C 1 59 ? 21.716 -26.921 89.342 1.00 41.79 59 LEU C CA 1
ATOM 4185 C C . LEU C 1 59 ? 23.181 -26.527 88.994 1.00 43.41 59 LEU C C 1
ATOM 4186 O O . LEU C 1 59 ? 23.578 -26.532 87.827 1.00 42.18 59 LEU C O 1
ATOM 4191 N N . VAL C 1 60 ? 23.961 -26.204 90.002 1.00 38.10 60 VAL C N 1
ATOM 4192 C CA . VAL C 1 60 ? 25.328 -25.714 89.759 1.00 42.57 60 VAL C CA 1
ATOM 4193 C C . VAL C 1 60 ? 26.266 -26.866 89.320 1.00 39.05 60 VAL C C 1
ATOM 4194 O O . VAL C 1 60 ? 27.033 -26.723 88.353 1.00 36.55 60 VAL C O 1
ATOM 4198 N N . MET C 1 61 ? 26.208 -28.002 90.023 1.00 37.85 61 MET C N 1
ATOM 4199 C CA . MET C 1 61 ? 26.886 -29.236 89.508 1.00 41.41 61 MET C CA 1
ATOM 4200 C C . MET C 1 61 ? 26.445 -29.655 88.095 1.00 39.27 61 MET C C 1
ATOM 4201 O O . MET C 1 61 ? 27.268 -29.978 87.279 1.00 37.70 61 MET C O 1
ATOM 4206 N N . GLY C 1 62 ? 25.140 -29.591 87.798 1.00 39.79 62 GLY C N 1
ATOM 4207 C CA . GLY C 1 62 ? 24.693 -29.885 86.465 1.00 35.96 62 GLY C CA 1
ATOM 4208 C C . GLY C 1 62 ? 25.131 -28.918 85.410 1.00 37.20 62 GLY C C 1
ATOM 4209 O O . GLY C 1 62 ? 25.642 -29.323 84.351 1.00 41.72 62 GLY C O 1
ATOM 4210 N N . ALA C 1 63 ? 24.922 -27.630 85.668 1.00 38.83 63 ALA C N 1
ATOM 4211 C CA . ALA C 1 63 ? 25.389 -26.564 84.745 1.00 37.98 63 ALA C CA 1
ATOM 4212 C C . ALA C 1 63 ? 26.937 -26.524 84.541 1.00 40.10 63 ALA C C 1
ATOM 4213 O O . ALA C 1 63 ? 27.438 -25.945 83.577 1.00 42.19 63 ALA C O 1
ATOM 4215 N N . THR C 1 64 ? 27.716 -27.135 85.413 1.00 38.91 64 THR C N 1
ATOM 4216 C CA . THR C 1 64 ? 29.178 -26.984 85.211 1.00 39.19 64 THR C CA 1
ATOM 4217 C C . THR C 1 64 ? 29.825 -28.296 84.804 1.00 39.97 64 THR C C 1
ATOM 4218 O O . THR C 1 64 ? 31.060 -28.396 84.638 1.00 42.39 64 THR C O 1
ATOM 4222 N N . PHE C 1 65 ? 28.984 -29.306 84.560 1.00 42.59 65 PHE C N 1
ATOM 4223 C CA . PHE C 1 65 ? 29.545 -30.633 84.162 1.00 45.37 65 PHE C CA 1
ATOM 4224 C C . PHE C 1 65 ? 29.875 -30.788 82.673 1.00 45.97 65 PHE C C 1
ATOM 4225 O O . PHE C 1 65 ? 30.673 -31.673 82.319 1.00 45.21 65 PHE C O 1
ATOM 4233 N N . GLY C 1 66 ? 29.278 -29.920 81.838 1.00 42.80 66 GLY C N 1
ATOM 4234 C CA . GLY C 1 66 ? 29.506 -29.928 80.396 1.00 41.81 66 GLY C CA 1
ATOM 4235 C C . GLY C 1 66 ? 30.938 -30.126 79.947 1.00 40.17 66 GLY C C 1
ATOM 4236 O O . GLY C 1 66 ? 31.181 -30.735 78.906 1.00 41.64 66 GLY C O 1
ATOM 4237 N N . ILE C 1 67 ? 31.901 -29.640 80.721 1.00 39.51 67 ILE C N 1
ATOM 4238 C CA . ILE C 1 67 ? 33.317 -29.783 80.314 1.00 38.22 67 ILE C CA 1
ATOM 4239 C C . ILE C 1 67 ? 33.678 -31.235 80.077 1.00 40.42 67 ILE C C 1
ATOM 4240 O O . ILE C 1 67 ? 34.485 -31.546 79.196 1.00 45.84 67 ILE C O 1
ATOM 4245 N N . ALA C 1 68 ? 33.036 -32.142 80.815 1.00 37.80 68 ALA C N 1
ATOM 4246 C CA . ALA C 1 68 ? 33.441 -33.538 80.760 1.00 35.56 68 ALA C CA 1
ATOM 4247 C C . ALA C 1 68 ? 33.294 -34.147 79.356 1.00 39.52 68 ALA C C 1
ATOM 4248 O O . ALA C 1 68 ? 34.281 -34.625 78.811 1.00 39.59 68 ALA C O 1
ATOM 4250 N N . LEU C 1 69 ? 32.091 -34.138 78.769 1.00 42.19 69 LEU C N 1
ATOM 4251 C CA . LEU C 1 69 ? 31.897 -34.727 77.450 1.00 42.06 69 LEU C CA 1
ATOM 4252 C C . LEU C 1 69 ? 32.443 -33.776 76.407 1.00 43.97 69 LEU C C 1
ATOM 4253 O O . LEU C 1 69 ? 32.741 -34.193 75.275 1.00 46.83 69 LEU C O 1
ATOM 4258 N N . THR C 1 70 ? 32.608 -32.500 76.781 1.00 42.91 70 THR C N 1
ATOM 4259 C CA . THR C 1 70 ? 33.178 -31.535 75.835 1.00 42.60 70 THR C CA 1
ATOM 4260 C C . THR C 1 70 ? 34.639 -31.927 75.521 1.00 43.77 70 THR C C 1
ATOM 4261 O O . THR C 1 70 ? 35.048 -32.002 74.352 1.00 43.09 70 THR C O 1
ATOM 4265 N N . LEU C 1 71 ? 35.390 -32.256 76.570 1.00 43.27 71 LEU C N 1
ATOM 4266 C CA . LEU C 1 71 ? 36.780 -32.665 76.401 1.00 44.44 71 LEU C CA 1
ATOM 4267 C C . LEU C 1 71 ? 36.830 -33.974 75.579 1.00 48.56 71 LEU C C 1
ATOM 4268 O O . LEU C 1 71 ? 37.580 -34.085 74.591 1.00 46.06 71 LEU C O 1
ATOM 4273 N N . VAL C 1 72 ? 35.986 -34.927 75.972 1.00 45.79 72 VAL C N 1
ATOM 4274 C CA . VAL C 1 72 ? 36.004 -36.252 75.410 1.00 46.37 72 VAL C CA 1
ATOM 4275 C C . VAL C 1 72 ? 35.783 -36.142 73.890 1.00 47.71 72 VAL C C 1
ATOM 4276 O O . VAL C 1 72 ? 36.534 -36.729 73.113 1.00 51.55 72 VAL C O 1
ATOM 4280 N N . ILE C 1 73 ? 34.787 -35.352 73.472 1.00 42.82 73 ILE C N 1
ATOM 4281 C CA . ILE C 1 73 ? 34.441 -35.273 72.068 1.00 42.63 73 ILE C CA 1
ATOM 4282 C C . ILE C 1 73 ? 35.330 -34.271 71.280 1.00 44.94 73 ILE C C 1
ATOM 4283 O O . ILE C 1 73 ? 35.749 -34.553 70.185 1.00 48.16 73 ILE C O 1
ATOM 4288 N N . ILE C 1 74 ? 35.592 -33.088 71.821 1.00 45.12 74 ILE C N 1
ATOM 4289 C CA . ILE C 1 74 ? 36.297 -32.069 71.046 1.00 40.89 74 ILE C CA 1
ATOM 4290 C C . ILE C 1 74 ? 37.835 -32.257 71.081 1.00 39.95 74 ILE C C 1
ATOM 4291 O O . ILE C 1 74 ? 38.517 -32.018 70.110 1.00 41.06 74 ILE C O 1
ATOM 4296 N N . ALA C 1 75 ? 38.378 -32.667 72.210 1.00 38.82 75 ALA C N 1
ATOM 4297 C CA . ALA C 1 75 ? 39.805 -32.867 72.294 1.00 41.94 75 ALA C CA 1
ATOM 4298 C C . ALA C 1 75 ? 40.183 -34.220 71.648 1.00 45.80 75 ALA C C 1
ATOM 4299 O O . ALA C 1 75 ? 41.166 -34.319 70.943 1.00 47.25 75 ALA C O 1
ATOM 4301 N N . GLY C 1 76 ? 39.338 -35.230 71.840 1.00 47.02 76 GLY C N 1
ATOM 4302 C CA . GLY C 1 76 ? 39.492 -36.502 71.188 1.00 46.93 76 GLY C CA 1
ATOM 4303 C C . GLY C 1 76 ? 39.959 -37.471 72.250 1.00 46.78 76 GLY C C 1
ATOM 4304 O O . GLY C 1 76 ? 40.824 -37.133 73.020 1.00 46.90 76 GLY C O 1
ATOM 4305 N N . SER C 1 77 ? 39.393 -38.672 72.240 1.00 46.09 77 SER C N 1
ATOM 4306 C CA . SER C 1 77 ? 39.555 -39.692 73.269 1.00 48.10 77 SER C CA 1
ATOM 4307 C C . SER C 1 77 ? 38.492 -40.796 72.985 1.00 49.72 77 SER C C 1
ATOM 4308 O O . SER C 1 77 ? 37.664 -40.649 72.065 1.00 45.46 77 SER C O 1
ATOM 4311 N N . GLU C 1 78 ? 38.520 -41.882 73.758 1.00 51.06 78 GLU C N 1
ATOM 4312 C CA . GLU C 1 78 ? 37.631 -43.023 73.522 1.00 51.97 78 GLU C CA 1
ATOM 4313 C C . GLU C 1 78 ? 36.862 -43.347 74.802 1.00 52.03 78 GLU C C 1
ATOM 4314 O O . GLU C 1 78 ? 37.450 -43.748 75.826 1.00 57.78 78 GLU C O 1
ATOM 4320 N N . LEU C 1 79 ? 35.554 -43.195 74.721 1.00 46.97 79 LEU C N 1
ATOM 4321 C CA . LEU C 1 79 ? 34.716 -43.287 75.857 1.00 46.31 79 LEU C CA 1
ATOM 4322 C C . LEU C 1 79 ? 33.724 -44.450 75.772 1.00 49.03 79 LEU C C 1
ATOM 4323 O O . LEU C 1 79 ? 32.902 -44.524 74.873 1.00 49.52 79 LEU C O 1
ATOM 4328 N N . PHE C 1 80 ? 33.809 -45.330 76.770 1.00 51.00 80 PHE C N 1
ATOM 4329 C CA . PHE C 1 80 ? 33.115 -46.574 76.809 1.00 50.52 80 PHE C CA 1
ATOM 4330 C C . PHE C 1 80 ? 31.637 -46.402 76.608 1.00 50.25 80 PHE C C 1
ATOM 4331 O O . PHE C 1 80 ? 31.041 -47.075 75.804 1.00 52.69 80 PHE C O 1
ATOM 4339 N N . THR C 1 81 ? 31.034 -45.526 77.375 1.00 49.66 81 THR C N 1
ATOM 4340 C CA . THR C 1 81 ? 29.606 -45.292 77.235 1.00 51.22 81 THR C CA 1
ATOM 4341 C C . THR C 1 81 ? 29.230 -44.847 75.812 1.00 51.28 81 THR C C 1
ATOM 4342 O O . THR C 1 81 ? 28.103 -45.127 75.362 1.00 54.82 81 THR C O 1
ATOM 4346 N N . GLY C 1 82 ? 30.165 -44.170 75.119 1.00 47.64 82 GLY C N 1
ATOM 4347 C CA . GLY C 1 82 ? 30.016 -43.781 73.697 1.00 45.36 82 GLY C CA 1
ATOM 4348 C C . GLY C 1 82 ? 30.086 -44.960 72.738 1.00 51.04 82 GLY C C 1
ATOM 4349 O O . GLY C 1 82 ? 29.269 -45.103 71.791 1.00 49.42 82 GLY C O 1
ATOM 4350 N N . HIS C 1 83 ? 31.050 -45.840 72.986 1.00 53.24 83 HIS C N 1
ATOM 4351 C CA . HIS C 1 83 ? 31.178 -47.025 72.173 1.00 57.00 83 HIS C CA 1
ATOM 4352 C C . HIS C 1 83 ? 29.934 -47.868 72.182 1.00 59.48 83 HIS C C 1
ATOM 4353 O O . HIS C 1 83 ? 29.649 -48.515 71.169 1.00 61.46 83 HIS C O 1
ATOM 4360 N N . THR C 1 84 ? 29.174 -47.868 73.283 1.00 56.92 84 THR C N 1
ATOM 4361 C CA . THR C 1 84 ? 28.018 -48.751 73.354 1.00 60.53 84 THR C CA 1
ATOM 4362 C C . THR C 1 84 ? 27.081 -48.436 72.182 1.00 60.46 84 THR C C 1
ATOM 4363 O O . THR C 1 84 ? 26.491 -49.366 71.557 1.00 61.81 84 THR C O 1
ATOM 4367 N N . MET C 1 85 ? 26.965 -47.141 71.889 1.00 56.31 85 MET C N 1
ATOM 4368 C CA . MET C 1 85 ? 26.215 -46.667 70.727 1.00 56.45 85 MET C CA 1
ATOM 4369 C C . MET C 1 85 ? 26.933 -46.884 69.371 1.00 56.34 85 MET C C 1
ATOM 4370 O O . MET C 1 85 ? 26.345 -47.422 68.442 1.00 58.51 85 MET C O 1
ATOM 4375 N N . PHE C 1 86 ? 28.187 -46.464 69.247 1.00 54.90 86 PHE C N 1
ATOM 4376 C CA . PHE C 1 86 ? 28.841 -46.540 67.958 1.00 58.74 86 PHE C CA 1
ATOM 4377 C C . PHE C 1 86 ? 28.971 -47.979 67.496 1.00 63.24 86 PHE C C 1
ATOM 4378 O O . PHE C 1 86 ? 28.747 -48.265 66.331 1.00 64.62 86 PHE C O 1
ATOM 4386 N N . LEU C 1 87 ? 29.362 -48.869 68.411 1.00 63.85 87 LEU C N 1
ATOM 4387 C CA . LEU C 1 87 ? 29.675 -50.244 68.058 1.00 64.63 87 LEU C CA 1
ATOM 4388 C C . LEU C 1 87 ? 28.449 -51.011 67.621 1.00 66.58 87 LEU C C 1
ATOM 4389 O O . LEU C 1 87 ? 28.532 -51.802 66.658 1.00 67.53 87 LEU C O 1
ATOM 4394 N N . THR C 1 88 ? 27.327 -50.774 68.309 1.00 65.18 88 THR C N 1
ATOM 4395 C CA . THR C 1 88 ? 26.038 -51.349 67.922 1.00 64.71 88 THR C CA 1
ATOM 4396 C C . THR C 1 88 ? 25.752 -51.014 66.473 1.00 63.60 88 THR C C 1
ATOM 4397 O O . THR C 1 88 ? 25.490 -51.897 65.660 1.00 66.44 88 THR C O 1
ATOM 4401 N N . LEU C 1 89 ? 25.803 -49.720 66.164 1.00 62.03 89 LEU C N 1
ATOM 4402 C CA . LEU C 1 89 ? 25.576 -49.217 64.800 1.00 61.13 89 LEU C CA 1
ATOM 4403 C C . LEU C 1 89 ? 26.566 -49.790 63.760 1.00 61.45 89 LEU C C 1
ATOM 4404 O O . LEU C 1 89 ? 26.168 -50.164 62.656 1.00 64.09 89 LEU C O 1
ATOM 4409 N N . GLY C 1 90 ? 27.836 -49.919 64.124 1.00 60.89 90 GLY C N 1
ATOM 4410 C CA . GLY C 1 90 ? 28.792 -50.609 63.257 1.00 66.92 90 GLY C CA 1
ATOM 4411 C C . GLY C 1 90 ? 28.438 -52.070 62.982 1.00 72.50 90 GLY C C 1
ATOM 4412 O O . GLY C 1 90 ? 28.535 -52.553 61.854 1.00 77.25 90 GLY C O 1
ATOM 4413 N N . VAL C 1 91 ? 28.036 -52.785 64.029 1.00 74.67 91 VAL C N 1
ATOM 4414 C CA . VAL C 1 91 ? 27.518 -54.152 63.893 1.00 76.39 91 VAL C CA 1
ATOM 4415 C C . VAL C 1 91 ? 26.297 -54.137 62.963 1.00 77.21 91 VAL C C 1
ATOM 4416 O O . VAL C 1 91 ? 26.236 -54.886 61.998 1.00 80.64 91 VAL C O 1
ATOM 4420 N N . LYS C 1 92 ? 25.332 -53.262 63.230 1.00 77.70 92 LYS C N 1
ATOM 4421 C CA . LYS C 1 92 ? 24.124 -53.293 62.420 1.00 79.01 92 LYS C CA 1
ATOM 4422 C C . LYS C 1 92 ? 24.314 -52.807 60.962 1.00 79.11 92 LYS C C 1
ATOM 4423 O O . LYS C 1 92 ? 23.747 -53.407 60.066 1.00 78.56 92 LYS C O 1
ATOM 4429 N N . ALA C 1 93 ? 25.158 -51.793 60.719 1.00 75.01 93 ALA C N 1
ATOM 4430 C CA . ALA C 1 93 ? 25.455 -51.373 59.325 1.00 74.40 93 ALA C CA 1
ATOM 4431 C C . ALA C 1 93 ? 26.362 -52.373 58.595 1.00 75.48 93 ALA C C 1
ATOM 4432 O O . ALA C 1 93 ? 26.484 -52.332 57.367 1.00 75.51 93 ALA C O 1
ATOM 4434 N N . GLY C 1 94 ? 26.999 -53.255 59.361 1.00 75.96 94 GLY C N 1
ATOM 4435 C CA . GLY C 1 94 ? 27.906 -54.279 58.819 1.00 77.39 94 GLY C CA 1
ATOM 4436 C C . GLY C 1 94 ? 29.400 -53.947 58.832 1.00 76.71 94 GLY C C 1
ATOM 4437 O O . GLY C 1 94 ? 30.192 -54.682 58.285 1.00 77.41 94 GLY C O 1
ATOM 4438 N N . THR C 1 95 ? 29.818 -52.854 59.457 1.00 76.71 95 THR C N 1
ATOM 4439 C CA . THR C 1 95 ? 31.206 -52.424 59.274 1.00 77.16 95 THR C CA 1
ATOM 4440 C C . THR C 1 95 ? 32.153 -53.092 60.273 1.00 75.72 95 THR C C 1
ATOM 4441 O O . THR C 1 95 ? 33.380 -53.074 60.095 1.00 75.76 95 THR C O 1
ATOM 4445 N N . ILE C 1 96 ? 31.569 -53.706 61.298 1.00 72.01 96 ILE C N 1
ATOM 4446 C CA . ILE C 1 96 ? 32.303 -54.488 62.285 1.00 71.40 96 ILE C CA 1
ATOM 4447 C C . ILE C 1 96 ? 31.463 -55.762 62.590 1.00 75.94 96 ILE C C 1
ATOM 4448 O O . ILE C 1 96 ? 30.266 -55.817 62.255 1.00 77.56 96 ILE C O 1
ATOM 4453 N N . SER C 1 97 ? 32.061 -56.785 63.207 1.00 76.60 97 SER C N 1
ATOM 4454 C CA . SER C 1 97 ? 31.297 -57.969 63.638 1.00 78.31 97 SER C CA 1
ATOM 4455 C C . SER C 1 97 ? 30.802 -57.808 65.078 1.00 76.65 97 SER C C 1
ATOM 4456 O O . SER C 1 97 ? 31.381 -57.025 65.832 1.00 74.26 97 SER C O 1
ATOM 4459 N N . HIS C 1 98 ? 29.723 -58.524 65.432 1.00 80.51 98 HIS C N 1
ATOM 4460 C CA . HIS C 1 98 ? 29.258 -58.704 66.833 1.00 82.02 98 HIS C CA 1
ATOM 4461 C C . HIS C 1 98 ? 30.458 -59.007 67.702 1.00 81.21 98 HIS C C 1
ATOM 4462 O O . HIS C 1 98 ? 30.564 -58.463 68.784 1.00 80.48 98 HIS C O 1
ATOM 4469 N N . GLY C 1 99 ? 31.373 -59.864 67.221 1.00 80.36 99 GLY C N 1
ATOM 4470 C CA . GLY C 1 99 ? 32.591 -60.263 67.937 1.00 78.55 99 GLY C CA 1
ATOM 4471 C C . GLY C 1 99 ? 33.531 -59.126 68.300 1.00 78.00 99 GLY C C 1
ATOM 4472 O O . GLY C 1 99 ? 33.920 -58.985 69.468 1.00 75.35 99 GLY C O 1
ATOM 4473 N N . GLN C 1 100 ? 33.890 -58.307 67.309 1.00 77.56 100 GLN C N 1
ATOM 4474 C CA . GLN C 1 100 ? 34.692 -57.105 67.560 1.00 75.94 100 GLN C CA 1
ATOM 4475 C C . GLN C 1 100 ? 34.027 -56.181 68.599 1.00 74.22 100 GLN C C 1
ATOM 4476 O O . GLN C 1 100 ? 34.709 -55.573 69.434 1.00 73.85 100 GLN C O 1
ATOM 4482 N N . MET C 1 101 ? 32.696 -56.092 68.569 1.00 74.40 101 MET C N 1
ATOM 4483 C CA . MET C 1 101 ? 31.973 -55.214 69.494 1.00 71.84 101 MET C CA 1
ATOM 4484 C C . MET C 1 101 ? 32.215 -55.638 70.928 1.00 73.80 101 MET C C 1
ATOM 4485 O O . MET C 1 101 ? 32.620 -54.838 71.754 1.00 71.95 101 MET C O 1
ATOM 4490 N N . TRP C 1 102 ? 31.964 -56.907 71.224 1.00 76.70 102 TRP C N 1
ATOM 4491 C CA . TRP C 1 102 ? 32.114 -57.354 72.585 1.00 75.99 102 TRP C CA 1
ATOM 4492 C C . TRP C 1 102 ? 33.573 -57.523 72.977 1.00 76.00 102 TRP C C 1
ATOM 4493 O O . TRP C 1 102 ? 33.883 -57.490 74.159 1.00 80.03 102 TRP C O 1
ATOM 4504 N N . ALA C 1 103 ? 34.490 -57.664 72.020 1.00 74.78 103 ALA C N 1
ATOM 4505 C CA . ALA C 1 103 ? 35.932 -57.622 72.352 1.00 74.28 103 ALA C CA 1
ATOM 4506 C C . ALA C 1 103 ? 36.455 -56.202 72.700 1.00 73.73 103 ALA C C 1
ATOM 4507 O O . ALA C 1 103 ? 37.330 -56.075 73.557 1.00 75.54 103 ALA C O 1
ATOM 4509 N N . ILE C 1 104 ? 35.924 -55.158 72.040 1.00 70.89 104 ILE C N 1
ATOM 4510 C CA . ILE C 1 104 ? 36.338 -53.744 72.257 1.00 67.04 104 ILE C CA 1
ATOM 4511 C C . ILE C 1 104 ? 35.827 -53.186 73.606 1.00 64.19 104 ILE C C 1
ATOM 4512 O O . ILE C 1 104 ? 36.580 -52.546 74.344 1.00 64.53 104 ILE C O 1
ATOM 4517 N N . LEU C 1 105 ? 34.550 -53.405 73.907 1.00 60.90 105 LEU C N 1
ATOM 4518 C CA . LEU C 1 105 ? 33.896 -52.741 75.025 1.00 63.62 105 LEU C CA 1
ATOM 4519 C C . LEU C 1 105 ? 34.602 -52.863 76.391 1.00 62.68 105 LEU C C 1
ATOM 4520 O O . LEU C 1 105 ? 34.859 -51.850 77.037 1.00 60.59 105 LEU C O 1
ATOM 4525 N N . PRO C 1 106 ? 34.927 -54.093 76.829 1.00 64.55 106 PRO C N 1
ATOM 4526 C CA . PRO C 1 106 ? 35.683 -54.145 78.069 1.00 63.86 106 PRO C CA 1
ATOM 4527 C C . PRO C 1 106 ? 37.073 -53.483 77.964 1.00 63.60 106 PRO C C 1
ATOM 4528 O O . PRO C 1 106 ? 37.603 -53.041 78.996 1.00 64.03 106 PRO C O 1
ATOM 4532 N N . GLN C 1 107 ? 37.662 -53.403 76.771 1.00 62.63 107 GLN C N 1
ATOM 4533 C CA . GLN C 1 107 ? 38.947 -52.662 76.646 1.00 66.29 107 GLN C CA 1
ATOM 4534 C C . GLN C 1 107 ? 38.761 -51.153 76.933 1.00 61.78 107 GLN C C 1
ATOM 4535 O O . GLN C 1 107 ? 39.564 -50.541 77.643 1.00 60.28 107 GLN C O 1
ATOM 4541 N N . THR C 1 108 ? 37.708 -50.574 76.374 1.00 57.35 108 THR C N 1
ATOM 4542 C CA . THR C 1 108 ? 37.457 -49.174 76.549 1.00 57.21 108 THR C CA 1
ATOM 4543 C C . THR C 1 108 ? 37.174 -48.907 78.021 1.00 56.74 108 THR C C 1
ATOM 4544 O O . THR C 1 108 ? 37.763 -47.993 78.608 1.00 56.25 108 THR C O 1
ATOM 4548 N N . TRP C 1 109 ? 36.290 -49.712 78.603 1.00 56.01 109 TRP C N 1
ATOM 4549 C CA . TRP C 1 109 ? 36.009 -49.675 80.027 1.00 58.44 109 TRP C CA 1
ATOM 4550 C C . TRP C 1 109 ? 37.263 -49.631 80.899 1.00 59.04 109 TRP C C 1
ATOM 4551 O O . TRP C 1 109 ? 37.390 -48.729 81.727 1.00 61.39 109 TRP C O 1
ATOM 4562 N N . LEU C 1 110 ? 38.204 -50.560 80.695 1.00 58.65 110 LEU C N 1
ATOM 4563 C CA . LEU C 1 110 ? 39.446 -50.632 81.463 0.54 57.13 110 LEU C CA 1
ATOM 4564 C C . LEU C 1 110 ? 40.337 -49.437 81.256 1.00 56.11 110 LEU C C 1
ATOM 4565 O O . LEU C 1 110 ? 40.882 -48.899 82.230 1.00 56.00 110 LEU C O 1
ATOM 4570 N N . GLY C 1 111 ? 40.475 -48.987 80.004 1.00 57.09 111 GLY C N 1
ATOM 4571 C CA . GLY C 1 111 ? 41.279 -47.788 79.681 1.00 55.16 111 GLY C CA 1
ATOM 4572 C C . GLY C 1 111 ? 40.802 -46.552 80.423 1.00 57.16 111 GLY C C 1
ATOM 4573 O O . GLY C 1 111 ? 41.616 -45.802 81.008 1.00 56.10 111 GLY C O 1
ATOM 4574 N N . ASN C 1 112 ? 39.477 -46.360 80.385 1.00 54.14 112 ASN C N 1
ATOM 4575 C CA . ASN C 1 112 ? 38.796 -45.292 81.088 1.00 55.80 112 ASN C CA 1
ATOM 4576 C C . ASN C 1 112 ? 39.106 -45.317 82.607 1.00 59.82 112 ASN C C 1
ATOM 4577 O O . ASN C 1 112 ? 39.435 -44.261 83.177 1.00 58.97 112 ASN C O 1
ATOM 4582 N N . LEU C 1 113 ? 38.962 -46.504 83.240 1.00 59.87 113 LEU C N 1
ATOM 4583 C CA . LEU C 1 113 ? 39.332 -46.745 84.633 1.00 56.44 113 LEU C CA 1
ATOM 4584 C C . LEU C 1 113 ? 40.762 -46.252 84.899 1.00 58.34 113 LEU C C 1
ATOM 4585 O O . LEU C 1 113 ? 41.005 -45.568 85.871 1.00 57.72 113 LEU C O 1
ATOM 4590 N N . VAL C 1 114 ? 41.712 -46.639 84.048 1.00 58.29 114 VAL C N 1
ATOM 4591 C CA . VAL C 1 114 ? 43.120 -46.216 84.224 1.00 57.23 114 VAL C CA 1
ATOM 4592 C C . VAL C 1 114 ? 43.258 -44.698 84.272 1.00 55.78 114 VAL C C 1
ATOM 4593 O O . VAL C 1 114 ? 43.893 -44.134 85.168 1.00 53.82 114 VAL C O 1
ATOM 4597 N N . GLY C 1 115 ? 42.633 -44.025 83.310 1.00 56.91 115 GLY C N 1
ATOM 4598 C CA . GLY C 1 115 ? 42.610 -42.580 83.327 1.00 53.24 115 GLY C CA 1
ATOM 4599 C C . GLY C 1 115 ? 41.839 -41.990 84.507 1.00 51.86 115 GLY C C 1
ATOM 4600 O O . GLY C 1 115 ? 42.240 -40.968 85.057 1.00 49.60 115 GLY C O 1
ATOM 4601 N N . SER C 1 116 ? 40.728 -42.624 84.890 1.00 50.24 116 SER C N 1
ATOM 4602 C CA . SER C 1 116 ? 39.945 -42.173 86.044 1.00 46.41 116 SER C CA 1
ATOM 4603 C C . SER C 1 116 ? 40.742 -42.305 87.328 1.00 48.40 116 SER C C 1
ATOM 4604 O O . SER C 1 116 ? 40.817 -41.375 88.150 1.00 53.90 116 SER C O 1
ATOM 4607 N N . VAL C 1 117 ? 41.388 -43.442 87.494 1.00 51.73 117 VAL C N 1
ATOM 4608 C CA . VAL C 1 117 ? 42.180 -43.658 88.699 1.00 53.62 117 VAL C CA 1
ATOM 4609 C C . VAL C 1 117 ? 43.393 -42.718 88.637 1.00 51.55 117 VAL C C 1
ATOM 4610 O O . VAL C 1 117 ? 43.768 -42.094 89.631 1.00 52.01 117 VAL C O 1
ATOM 4614 N N . PHE C 1 118 ? 43.908 -42.519 87.441 1.00 48.85 118 PHE C N 1
ATOM 4615 C CA . PHE C 1 118 ? 45.075 -41.654 87.272 1.00 54.51 118 PHE C CA 1
ATOM 4616 C C . PHE C 1 118 ? 44.853 -40.172 87.658 1.00 53.15 118 PHE C C 1
ATOM 4617 O O . PHE C 1 118 ? 45.688 -39.583 88.385 1.00 49.49 118 PHE C O 1
ATOM 4625 N N . VAL C 1 119 ? 43.743 -39.583 87.172 1.00 50.22 119 VAL C N 1
ATOM 4626 C CA . VAL C 1 119 ? 43.402 -38.200 87.488 1.00 48.94 119 VAL C CA 1
ATOM 4627 C C . VAL C 1 119 ? 43.068 -37.996 88.998 1.00 51.28 119 VAL C C 1
ATOM 4628 O O . VAL C 1 119 ? 43.507 -37.018 89.604 1.00 50.15 119 VAL C O 1
ATOM 4632 N N . ALA C 1 120 ? 42.354 -38.952 89.606 1.00 51.11 120 ALA C N 1
ATOM 4633 C CA . ALA C 1 120 ? 42.135 -38.968 91.076 1.00 47.93 120 ALA C CA 1
ATOM 4634 C C . ALA C 1 120 ? 43.464 -38.990 91.879 1.00 48.58 120 ALA C C 1
ATOM 4635 O O . ALA C 1 120 ? 43.596 -38.253 92.851 1.00 50.77 120 ALA C O 1
ATOM 4637 N N . LEU C 1 121 ? 44.437 -39.800 91.466 1.00 48.31 121 LEU C N 1
ATOM 4638 C CA . LEU C 1 121 ? 45.774 -39.826 92.097 1.00 49.01 121 LEU C CA 1
ATOM 4639 C C . LEU C 1 121 ? 46.492 -38.508 92.040 1.00 49.62 121 LEU C C 1
ATOM 4640 O O . LEU C 1 121 ? 46.967 -38.011 93.073 1.00 53.28 121 LEU C O 1
ATOM 4645 N N . LEU C 1 122 ? 46.587 -37.932 90.840 1.00 49.48 122 LEU C N 1
ATOM 4646 C CA . LEU C 1 122 ? 47.222 -36.624 90.685 1.00 48.68 122 LEU C CA 1
ATOM 4647 C C . LEU C 1 122 ? 46.598 -35.605 91.614 1.00 49.76 122 LEU C C 1
ATOM 4648 O O . LEU C 1 122 ? 47.331 -34.772 92.232 1.00 47.13 122 LEU C O 1
ATOM 4653 N N . TYR C 1 123 ? 45.250 -35.631 91.666 1.00 44.88 123 TYR C N 1
ATOM 4654 C CA . TYR C 1 123 ? 44.503 -34.709 92.512 1.00 47.12 123 TYR C CA 1
ATOM 4655 C C . TYR C 1 123 ? 44.898 -34.919 93.990 1.00 48.90 123 TYR C C 1
ATOM 4656 O O . TYR C 1 123 ? 45.034 -33.956 94.771 1.00 45.71 123 TYR C O 1
ATOM 4665 N N . SER C 1 124 ? 45.071 -36.192 94.347 1.00 49.80 124 SER C N 1
ATOM 4666 C CA . SER C 1 124 ? 45.465 -36.569 95.683 1.00 51.65 124 SER C CA 1
ATOM 4667 C C . SER C 1 124 ? 46.886 -36.098 96.000 1.00 54.94 124 SER C C 1
ATOM 4668 O O . SER C 1 124 ? 47.117 -35.531 97.063 1.00 57.56 124 SER C O 1
ATOM 4671 N N . TRP C 1 125 ? 47.841 -36.337 95.102 1.00 55.59 125 TRP C N 1
ATOM 4672 C CA . TRP C 1 125 ? 49.217 -35.803 95.281 1.00 56.03 125 TRP C CA 1
ATOM 4673 C C . TRP C 1 125 ? 49.230 -34.304 95.284 1.00 54.46 125 TRP C C 1
ATOM 4674 O O . TRP C 1 125 ? 50.153 -33.665 95.843 1.00 52.61 125 TRP C O 1
ATOM 4685 N N . GLY C 1 126 ? 48.184 -33.734 94.670 1.00 50.62 126 GLY C N 1
ATOM 4686 C CA . GLY C 1 126 ? 48.023 -32.312 94.619 1.00 47.52 126 GLY C CA 1
ATOM 4687 C C . GLY C 1 126 ? 47.324 -31.703 95.820 1.00 49.56 126 GLY C C 1
ATOM 4688 O O . GLY C 1 126 ? 46.851 -30.538 95.703 1.00 52.51 126 GLY C O 1
ATOM 4689 N N . GLY C 1 127 ? 47.279 -32.427 96.975 1.00 46.96 127 GLY C N 1
ATOM 4690 C CA . GLY C 1 127 ? 46.621 -31.931 98.195 1.00 43.22 127 GLY C CA 1
ATOM 4691 C C . GLY C 1 127 ? 45.174 -31.482 97.907 1.00 46.47 127 GLY C C 1
ATOM 4692 O O . GLY C 1 127 ? 44.670 -30.571 98.522 1.00 44.77 127 GLY C O 1
ATOM 4693 N N . GLY C 1 128 ? 44.519 -32.055 96.908 1.00 44.70 128 GLY C N 1
ATOM 4694 C CA . GLY C 1 128 ? 43.094 -31.781 96.703 1.00 47.69 128 GLY C CA 1
ATOM 4695 C C . GLY C 1 128 ? 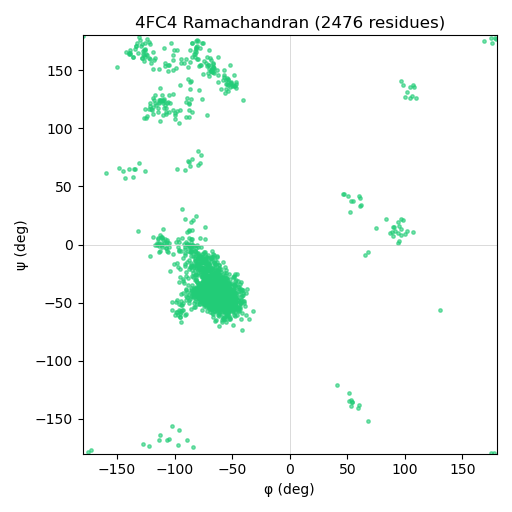42.282 -31.713 98.000 1.00 49.64 128 GLY C C 1
ATOM 4696 O O . GLY C 1 128 ? 42.266 -32.655 98.794 1.00 51.92 128 GLY C O 1
ATOM 4697 N N . SER C 1 129 ? 41.603 -30.593 98.190 1.00 47.46 129 SER C N 1
ATOM 4698 C CA . SER C 1 129 ? 40.978 -30.278 99.443 1.00 50.24 129 SER C CA 1
ATOM 4699 C C . SER C 1 129 ? 39.722 -31.139 99.726 1.00 49.72 129 SER C C 1
ATOM 4700 O O . SER C 1 129 ? 39.283 -31.234 100.864 1.00 55.94 129 SER C O 1
ATOM 4703 N N . LEU C 1 130 ? 39.171 -31.777 98.698 1.00 46.31 130 LEU C N 1
ATOM 4704 C CA . LEU C 1 130 ? 37.999 -32.624 98.849 1.00 44.57 130 LEU C CA 1
ATOM 4705 C C . LEU C 1 130 ? 38.273 -34.000 99.498 1.00 51.55 130 LEU C C 1
ATOM 4706 O O . LEU C 1 130 ? 37.311 -34.660 99.867 1.00 48.23 130 LEU C O 1
ATOM 4711 N N . LEU C 1 131 ? 39.542 -34.458 99.590 1.00 48.63 131 LEU C N 1
ATOM 4712 C CA . LEU C 1 131 ? 39.829 -35.809 100.083 1.00 48.95 131 LEU C CA 1
ATOM 4713 C C . LEU C 1 131 ? 39.981 -35.973 101.598 1.00 51.69 131 LEU C C 1
ATOM 4714 O O . LEU C 1 131 ? 39.404 -36.911 102.200 1.00 52.02 131 LEU C O 1
ATOM 4719 N N . PRO C 1 132 ? 40.825 -35.125 102.226 1.00 51.81 132 PRO C N 1
ATOM 4720 C CA . PRO C 1 132 ? 41.103 -35.340 103.660 1.00 49.56 132 PRO C CA 1
ATOM 4721 C C . PRO C 1 132 ? 39.945 -35.021 104.603 1.00 52.59 132 PRO C C 1
ATOM 4722 O O . PRO C 1 132 ? 40.032 -35.383 105.753 1.00 53.09 132 PRO C O 1
ATOM 4726 N N . VAL C 1 133 ? 38.879 -34.363 104.136 1.00 52.34 133 VAL C N 1
ATOM 4727 C CA . VAL C 1 133 ? 37.881 -33.819 105.039 1.00 55.47 133 VAL C CA 1
ATOM 4728 C C . VAL C 1 133 ? 36.709 -34.792 105.059 1.00 56.83 133 VAL C C 1
ATOM 4729 O O . VAL C 1 133 ? 35.930 -34.860 104.089 1.00 57.63 133 VAL C O 1
ATOM 4733 N N . ASP C 1 134 ? 36.550 -35.521 106.162 1.00 56.33 134 ASP C N 1
ATOM 4734 C CA . ASP C 1 134 ? 35.526 -36.582 106.196 1.00 52.89 134 ASP C CA 1
ATOM 4735 C C . ASP C 1 134 ? 34.064 -36.170 105.918 1.00 51.90 134 ASP C C 1
ATOM 4736 O O . ASP C 1 134 ? 33.225 -37.009 105.604 1.00 53.04 134 ASP C O 1
ATOM 4741 N N . THR C 1 135 ? 33.790 -34.872 105.982 1.00 49.82 135 THR C N 1
ATOM 4742 C CA . THR C 1 135 ? 32.460 -34.385 105.761 1.00 47.75 135 THR C CA 1
ATOM 4743 C C . THR C 1 135 ? 32.214 -33.977 104.323 1.00 46.39 135 THR C C 1
ATOM 4744 O O . THR C 1 135 ? 31.093 -33.510 104.006 1.00 42.07 135 THR C O 1
ATOM 4748 N N . SER C 1 136 ? 33.188 -34.221 103.436 1.00 43.22 136 SER C N 1
ATOM 4749 C CA . SER C 1 136 ? 33.070 -33.705 102.066 1.00 46.41 136 SER C CA 1
ATOM 4750 C C . SER C 1 136 ? 31.985 -34.413 101.239 1.00 45.85 136 SER C C 1
ATOM 4751 O O . SER C 1 136 ? 31.633 -35.554 101.503 1.00 44.24 136 SER C O 1
ATOM 4754 N N . ILE C 1 137 ? 31.388 -33.717 100.284 1.00 44.10 137 ILE C N 1
ATOM 4755 C CA . ILE C 1 137 ? 30.334 -34.393 99.536 1.00 47.39 137 ILE C CA 1
ATOM 4756 C C . ILE C 1 137 ? 30.913 -35.518 98.663 1.00 48.87 137 ILE C C 1
ATOM 4757 O O . ILE C 1 137 ? 30.169 -36.370 98.182 1.00 49.81 137 ILE C O 1
ATOM 4762 N N . VAL C 1 138 ? 32.231 -35.565 98.506 1.00 45.03 138 VAL C N 1
ATOM 4763 C CA . VAL C 1 138 ? 32.823 -36.668 97.771 1.00 44.41 138 VAL C CA 1
ATOM 4764 C C . VAL C 1 138 ? 32.552 -37.991 98.521 1.00 47.06 138 VAL C C 1
ATOM 4765 O O . VAL C 1 138 ? 32.167 -38.996 97.914 1.00 49.34 138 VAL C O 1
ATOM 4769 N N . HIS C 1 139 ? 32.739 -37.988 99.829 1.00 44.67 139 HIS C N 1
ATOM 4770 C CA . HIS C 1 139 ? 32.592 -39.205 100.633 1.00 43.65 139 HIS C CA 1
ATOM 4771 C C . HIS C 1 139 ? 31.174 -39.603 100.794 1.00 43.87 139 HIS C C 1
ATOM 4772 O O . HIS C 1 139 ? 30.883 -40.769 100.765 1.00 50.45 139 HIS C O 1
ATOM 4779 N N . SER C 1 140 ? 30.280 -38.630 100.956 1.00 44.57 140 SER C N 1
ATOM 4780 C CA . SER C 1 140 ? 28.893 -38.908 101.175 1.00 43.02 140 SER C CA 1
ATOM 4781 C C . SER C 1 140 ? 28.176 -39.378 99.915 1.00 42.29 140 SER C C 1
ATOM 4782 O O . SER C 1 140 ? 27.475 -40.395 99.958 1.00 44.15 140 SER C O 1
ATOM 4785 N N . VAL C 1 141 ? 28.377 -38.690 98.792 1.00 40.83 141 VAL C N 1
ATOM 4786 C CA . VAL C 1 141 ? 27.779 -39.145 97.522 1.00 39.99 141 VAL C CA 1
ATOM 4787 C C . VAL C 1 141 ? 28.353 -40.526 97.092 1.00 43.78 141 VAL C C 1
ATOM 4788 O O . VAL C 1 141 ? 27.597 -41.443 96.692 1.00 47.53 141 VAL C O 1
ATOM 4792 N N . ALA C 1 142 ? 29.676 -40.676 97.139 1.00 42.78 142 ALA C N 1
ATOM 4793 C CA . ALA C 1 142 ? 30.280 -41.969 96.843 1.00 43.91 142 ALA C CA 1
ATOM 4794 C C . ALA C 1 142 ? 29.729 -43.068 97.727 1.00 49.45 142 ALA C C 1
ATOM 4795 O O . ALA C 1 142 ? 29.451 -44.135 97.172 1.00 54.33 142 ALA C O 1
ATOM 4797 N N . LEU C 1 143 ? 29.575 -42.841 99.056 1.00 45.23 143 LEU C N 1
ATOM 4798 C CA . LEU C 1 143 ? 28.850 -43.803 99.928 1.00 45.67 143 LEU C CA 1
ATOM 4799 C C . LEU C 1 143 ? 27.436 -44.163 99.438 1.00 45.81 143 LEU C C 1
ATOM 4800 O O . LEU C 1 143 ? 27.142 -45.321 99.192 1.00 47.74 143 LEU C O 1
ATOM 4805 N N . ALA C 1 144 ? 26.583 -43.179 99.234 1.00 45.05 144 ALA C N 1
ATOM 4806 C CA . ALA C 1 144 ? 25.216 -43.461 98.775 1.00 44.43 144 ALA C CA 1
ATOM 4807 C C . ALA C 1 144 ? 25.176 -44.216 97.425 1.00 46.09 144 ALA C C 1
ATOM 4808 O O . ALA C 1 144 ? 24.343 -45.112 97.221 1.00 49.43 144 ALA C O 1
ATOM 4810 N N . LYS C 1 145 ? 26.128 -43.937 96.547 1.00 45.35 145 LYS C N 1
ATOM 4811 C CA . LYS C 1 145 ? 26.150 -44.583 95.240 1.00 46.37 145 LYS C CA 1
ATOM 4812 C C . LYS C 1 145 ? 26.498 -46.071 95.319 1.00 51.43 145 LYS C C 1
ATOM 4813 O O . LYS C 1 145 ? 25.946 -46.891 94.571 1.00 50.05 145 LYS C O 1
ATOM 4819 N N . THR C 1 146 ? 27.383 -46.407 96.277 1.00 54.59 146 THR C N 1
ATOM 4820 C CA . THR C 1 146 ? 27.774 -47.786 96.549 1.00 54.06 146 THR C CA 1
ATOM 4821 C C . THR C 1 146 ? 26.726 -48.670 97.224 1.00 58.69 146 THR C C 1
ATOM 4822 O O . THR C 1 146 ? 26.803 -49.895 97.074 1.00 59.88 146 THR C O 1
ATOM 4826 N N . THR C 1 147 ? 25.745 -48.090 97.931 1.00 55.60 147 THR C N 1
ATOM 4827 C CA . THR C 1 147 ? 24.785 -48.934 98.664 1.00 53.27 147 THR C CA 1
ATOM 4828 C C . THR C 1 147 ? 23.361 -48.826 98.127 1.00 52.71 147 THR C C 1
ATOM 4829 O O . THR C 1 147 ? 22.438 -49.393 98.705 1.00 51.37 147 THR C O 1
ATOM 4833 N N . ALA C 1 148 ? 23.171 -48.085 97.040 1.00 48.67 148 ALA C N 1
ATOM 4834 C CA . ALA C 1 148 ? 21.873 -48.083 96.367 1.00 50.23 148 ALA C CA 1
ATOM 4835 C C . ALA C 1 148 ? 21.589 -49.487 95.769 1.00 52.79 148 ALA C C 1
ATOM 4836 O O . ALA C 1 148 ? 22.521 -50.206 95.387 1.00 56.71 148 ALA C O 1
ATOM 4838 N N . PRO C 1 149 ? 20.321 -49.913 95.711 1.00 53.53 149 PRO C N 1
ATOM 4839 C CA . PRO C 1 149 ? 20.136 -51.241 95.114 1.00 54.12 149 PRO C CA 1
ATOM 4840 C C . PRO C 1 149 ? 20.341 -51.341 93.567 1.00 54.68 149 PRO C C 1
ATOM 4841 O O . PRO C 1 149 ? 20.336 -50.342 92.840 1.00 55.15 149 PRO C O 1
ATOM 4845 N N . ALA C 1 150 ? 20.556 -52.570 93.097 1.00 57.32 150 ALA C N 1
ATOM 4846 C CA . ALA C 1 150 ? 20.837 -52.859 91.697 1.00 56.74 150 ALA C CA 1
ATOM 4847 C C . ALA C 1 150 ? 19.831 -52.274 90.716 1.00 56.89 150 ALA C C 1
ATOM 4848 O O . ALA C 1 150 ? 20.216 -51.699 89.730 1.00 56.14 150 ALA C O 1
ATOM 4850 N N . THR C 1 151 ? 18.539 -52.426 90.989 1.00 60.34 151 THR C N 1
ATOM 4851 C CA . THR C 1 151 ? 17.491 -52.006 90.058 1.00 59.97 151 THR C CA 1
ATOM 4852 C C . THR C 1 151 ? 17.558 -50.515 89.884 1.00 61.05 151 THR C C 1
ATOM 4853 O O . THR C 1 151 ? 17.547 -50.007 88.747 1.00 61.73 151 THR C O 1
ATOM 4857 N N . VAL C 1 152 ? 17.656 -49.823 91.023 1.00 59.53 152 VAL C N 1
ATOM 4858 C CA . VAL C 1 152 ? 17.705 -48.380 91.031 1.00 54.17 152 VAL C CA 1
ATOM 4859 C C . VAL C 1 152 ? 18.917 -47.912 90.244 1.00 55.13 152 VAL C C 1
ATOM 4860 O O . VAL C 1 152 ? 18.797 -47.037 89.387 1.00 53.26 152 VAL C O 1
ATOM 4864 N N . LEU C 1 153 ? 20.076 -48.524 90.506 1.00 55.28 153 LEU C N 1
ATOM 4865 C CA . LEU C 1 153 ? 21.309 -48.128 89.832 1.00 52.80 153 LEU C CA 1
ATOM 4866 C C . LEU C 1 153 ? 21.246 -48.439 88.334 1.00 57.09 153 LEU C C 1
ATOM 4867 O O . LEU C 1 153 ? 21.653 -47.610 87.498 1.00 57.58 153 LEU C O 1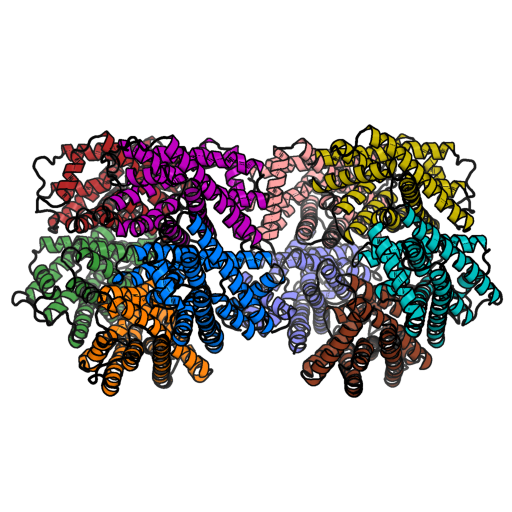
ATOM 4872 N N . PHE C 1 154 ? 20.682 -49.604 87.991 1.00 58.40 154 PHE C N 1
ATOM 4873 C CA . PHE C 1 154 ? 20.493 -49.999 86.582 1.00 60.24 154 PHE C CA 1
ATOM 4874 C C . PHE C 1 154 ? 19.730 -48.953 85.793 1.00 58.54 154 PHE C C 1
ATOM 4875 O O . PHE C 1 154 ? 20.212 -48.475 84.752 1.00 53.28 154 PHE C O 1
ATOM 4883 N N . PHE C 1 155 ? 18.550 -48.603 86.301 1.00 56.36 155 PHE C N 1
ATOM 4884 C CA . PHE C 1 155 ? 17.689 -47.690 85.584 1.00 55.31 155 PHE C CA 1
ATOM 4885 C C . PHE C 1 155 ? 18.197 -46.254 85.592 1.00 54.78 155 PHE C C 1
ATOM 4886 O O . PHE C 1 155 ? 18.032 -45.536 84.610 1.00 56.90 155 PHE C O 1
ATOM 4894 N N . LYS C 1 156 ? 18.900 -45.853 86.645 1.00 53.39 156 LYS C N 1
ATOM 4895 C CA . LYS C 1 156 ? 19.585 -44.564 86.586 1.00 51.39 156 LYS C CA 1
ATOM 4896 C C . LYS C 1 156 ? 20.735 -44.540 85.571 1.00 54.30 156 LYS C C 1
ATOM 4897 O O . LYS C 1 156 ? 20.972 -43.511 84.908 1.00 54.59 156 LYS C O 1
ATOM 4903 N N . GLY C 1 157 ? 21.420 -45.685 85.444 1.00 56.77 157 GLY C N 1
ATOM 4904 C CA . GLY C 1 157 ? 22.468 -45.892 84.424 1.00 51.81 157 GLY C CA 1
ATOM 4905 C C . GLY C 1 157 ? 21.851 -45.851 83.035 1.00 50.70 157 GLY C C 1
ATOM 4906 O O . GLY C 1 157 ? 22.417 -45.299 82.118 1.00 45.18 157 GLY C O 1
ATOM 4907 N N . ALA C 1 158 ? 20.644 -46.400 82.885 1.00 54.47 158 ALA C N 1
ATOM 4908 C CA . ALA C 1 158 ? 19.994 -46.391 81.582 1.00 52.87 158 ALA C CA 1
ATOM 4909 C C . ALA C 1 158 ? 19.679 -44.936 81.207 1.00 51.26 158 ALA C C 1
ATOM 4910 O O . ALA C 1 158 ? 20.057 -44.460 80.115 1.00 48.39 158 ALA C O 1
ATOM 4912 N N . LEU C 1 159 ? 19.030 -44.226 82.139 1.00 50.56 159 LEU C N 1
ATOM 4913 C CA . LEU C 1 159 ? 18.641 -42.843 81.891 1.00 49.92 159 LEU C CA 1
ATOM 4914 C C . LEU C 1 159 ? 19.876 -41.934 81.651 1.00 49.82 159 LEU C C 1
ATOM 4915 O O . LEU C 1 159 ? 19.859 -41.050 80.759 1.00 49.83 159 LEU C O 1
ATOM 4920 N N . CYS C 1 160 ? 20.952 -42.153 82.409 1.00 47.90 160 CYS C N 1
ATOM 4921 C CA . CYS C 1 160 ? 22.188 -41.356 82.168 1.00 47.96 160 CYS C CA 1
ATOM 4922 C C . CYS C 1 160 ? 22.729 -41.479 80.724 1.00 49.02 160 CYS C C 1
ATOM 4923 O O . CYS C 1 160 ? 22.869 -40.453 79.990 1.00 44.08 160 CYS C O 1
ATOM 4926 N N . ASN C 1 161 ? 23.012 -42.714 80.316 1.00 47.35 161 ASN C N 1
ATOM 4927 C CA . ASN C 1 161 ? 23.565 -42.919 78.981 1.00 52.22 161 ASN C CA 1
ATOM 4928 C C . ASN C 1 161 ? 22.638 -42.634 77.783 1.00 50.89 161 ASN C C 1
ATOM 4929 O O . ASN C 1 161 ? 23.108 -42.468 76.697 1.00 52.00 161 ASN C O 1
ATOM 4934 N N . TRP C 1 162 ? 21.324 -42.615 77.983 1.00 51.22 162 TRP C N 1
ATOM 4935 C CA . TRP C 1 162 ? 20.401 -42.102 76.951 1.00 50.43 162 TRP C CA 1
ATOM 4936 C C . TRP C 1 162 ? 20.803 -40.686 76.629 1.00 47.78 162 TRP C C 1
ATOM 4937 O O . TRP C 1 162 ? 21.223 -40.365 75.494 1.00 49.90 162 TRP C O 1
ATOM 4948 N N . LEU C 1 163 ? 20.678 -39.831 77.648 1.00 45.31 163 LEU C N 1
ATOM 4949 C CA . LEU C 1 163 ? 21.182 -38.459 77.590 1.00 44.90 163 LEU C CA 1
ATOM 4950 C C . LEU C 1 163 ? 22.641 -38.248 77.111 1.00 44.08 163 LEU C C 1
ATOM 4951 O O . LEU C 1 163 ? 22.880 -37.419 76.234 1.00 43.91 163 LEU C O 1
ATOM 4956 N N . VAL C 1 164 ? 23.598 -38.993 77.640 1.00 44.64 164 VAL C N 1
ATOM 4957 C CA . VAL C 1 164 ? 24.983 -38.773 77.193 1.00 44.79 164 VAL C CA 1
ATOM 4958 C C . VAL C 1 164 ? 25.155 -39.203 75.739 1.00 49.41 164 VAL C C 1
ATOM 4959 O O . VAL C 1 164 ? 25.879 -38.515 74.984 1.00 51.69 164 VAL C O 1
ATOM 4963 N N . CYS C 1 165 ? 24.500 -40.304 75.339 1.00 45.52 165 CYS C N 1
ATOM 4964 C CA . CYS C 1 165 ? 24.499 -40.674 73.924 1.00 48.71 165 CYS C CA 1
ATOM 4965 C C . CYS C 1 165 ? 23.746 -39.652 73.052 1.00 47.35 165 CYS C C 1
ATOM 4966 O O . CYS C 1 165 ? 24.160 -39.376 71.893 1.00 46.17 165 CYS C O 1
ATOM 4969 N N . LEU C 1 166 ? 22.645 -39.103 73.588 1.00 47.70 166 LEU C N 1
ATOM 4970 C CA . LEU C 1 166 ? 21.922 -38.060 72.863 1.00 47.59 166 LEU C CA 1
ATOM 4971 C C . LEU C 1 166 ? 22.882 -36.866 72.579 1.00 47.02 166 LEU C C 1
ATOM 4972 O O . LEU C 1 166 ? 22.808 -36.248 71.516 1.00 49.19 166 LEU C O 1
ATOM 4977 N N . ALA C 1 167 ? 23.787 -36.578 73.508 1.00 42.16 167 ALA C N 1
ATOM 4978 C CA . ALA C 1 167 ? 24.770 -35.480 73.323 1.00 46.72 167 ALA C CA 1
ATOM 4979 C C . ALA C 1 167 ? 25.700 -35.852 72.187 1.00 47.32 167 ALA C C 1
ATOM 4980 O O . ALA C 1 167 ? 25.973 -35.032 71.325 1.00 48.76 167 ALA C O 1
ATOM 4982 N N . ILE C 1 168 ? 26.213 -37.088 72.239 1.00 46.63 168 ILE C N 1
ATOM 4983 C CA . ILE C 1 168 ? 27.087 -37.623 71.236 1.00 45.66 168 ILE C CA 1
ATOM 4984 C C . ILE C 1 168 ? 26.432 -37.539 69.853 1.00 48.05 168 ILE C C 1
ATOM 4985 O O . ILE C 1 168 ? 27.051 -36.985 68.888 1.00 47.02 168 ILE C O 1
ATOM 4990 N N . TRP C 1 169 ? 25.206 -38.072 69.774 1.00 46.20 169 TRP C N 1
ATOM 4991 C CA . TRP C 1 169 ? 24.386 -38.055 68.560 1.00 46.20 169 TRP C CA 1
ATOM 4992 C C . TRP C 1 169 ? 24.191 -36.635 68.045 1.00 45.32 169 TRP C C 1
ATOM 4993 O O . TRP C 1 169 ? 24.469 -36.329 66.854 1.00 47.72 169 TRP C O 1
ATOM 5004 N N . MET C 1 170 ? 23.730 -35.735 68.925 1.00 45.32 170 MET C N 1
ATOM 5005 C CA . MET C 1 170 ? 23.455 -34.339 68.535 1.00 43.45 170 MET C CA 1
ATOM 5006 C C . MET C 1 170 ? 24.721 -33.581 68.115 1.00 44.58 170 MET C C 1
ATOM 5007 O O . MET C 1 170 ? 24.693 -32.808 67.161 1.00 47.93 170 MET C O 1
ATOM 5012 N N . ALA C 1 171 ? 25.847 -33.799 68.805 1.00 43.69 171 ALA C N 1
ATOM 5013 C CA . ALA C 1 171 ? 27.121 -33.168 68.400 1.00 45.06 171 ALA C CA 1
ATOM 5014 C C . ALA C 1 171 ? 27.511 -33.593 66.943 1.00 49.29 171 ALA C C 1
ATOM 5015 O O . ALA C 1 171 ? 27.989 -32.789 66.141 1.00 52.52 171 ALA C O 1
ATOM 5017 N N . ILE C 1 172 ? 27.205 -34.844 66.575 1.00 52.66 172 ILE C N 1
ATOM 5018 C CA . ILE C 1 172 ? 27.544 -35.345 65.234 1.00 51.73 172 ILE C CA 1
ATOM 5019 C C . ILE C 1 172 ? 26.626 -34.705 64.244 1.00 51.06 172 ILE C C 1
ATOM 5020 O O . ILE C 1 172 ? 27.056 -34.397 63.163 1.00 52.73 172 ILE C O 1
ATOM 5025 N N . ARG C 1 173 ? 25.361 -34.526 64.600 1.00 51.01 173 ARG C N 1
ATOM 5026 C CA . ARG C 1 173 ? 24.433 -33.886 63.658 1.00 52.44 173 ARG C CA 1
ATOM 5027 C C . ARG C 1 173 ? 24.557 -32.372 63.541 1.00 52.92 173 ARG C C 1
ATOM 5028 O O . ARG C 1 173 ? 23.864 -31.795 62.731 1.00 49.26 173 ARG C O 1
ATOM 5036 N N . THR C 1 174 ? 25.451 -31.740 64.322 1.00 50.83 174 THR C N 1
ATOM 5037 C CA . THR C 1 174 ? 25.560 -30.280 64.298 1.00 51.89 174 THR C CA 1
ATOM 5038 C C . THR C 1 174 ? 27.015 -29.756 64.145 1.00 53.98 174 THR C C 1
ATOM 5039 O O . THR C 1 174 ? 27.993 -30.524 64.114 1.00 55.22 174 THR C O 1
ATOM 5043 N N . GLU C 1 175 ? 27.162 -28.436 64.094 1.00 54.34 175 GLU C N 1
ATOM 5044 C CA . GLU C 1 175 ? 28.454 -27.844 63.815 1.00 52.93 175 GLU C CA 1
ATOM 5045 C C . GLU C 1 175 ? 28.872 -26.783 64.833 1.00 51.52 175 GLU C C 1
ATOM 5046 O O . GLU C 1 175 ? 28.026 -26.257 65.581 1.00 47.01 175 GLU C O 1
ATOM 5052 N N . GLY C 1 176 ? 30.178 -26.495 64.887 1.00 48.32 176 GLY C N 1
ATOM 5053 C CA . GLY C 1 176 ? 30.725 -25.487 65.788 1.00 45.43 176 GLY C CA 1
ATOM 5054 C C . GLY C 1 176 ? 30.115 -25.482 67.183 1.00 48.06 176 GLY C C 1
ATOM 5055 O O . GLY C 1 176 ? 30.134 -26.504 67.888 1.00 50.87 176 GLY C O 1
ATOM 5056 N N . THR C 1 177 ? 29.536 -24.349 67.572 1.00 47.70 177 THR C N 1
ATOM 5057 C CA . THR C 1 177 ? 29.102 -24.117 68.956 1.00 48.47 177 THR C CA 1
ATOM 5058 C C . THR C 1 177 ? 27.879 -24.930 69.325 1.00 46.12 177 THR C C 1
ATOM 5059 O O . THR C 1 177 ? 27.681 -25.295 70.491 1.00 47.00 177 THR C O 1
ATOM 5063 N N . ALA C 1 178 ? 27.067 -25.255 68.332 1.00 48.08 178 ALA C N 1
ATOM 5064 C CA . ALA C 1 178 ? 25.923 -26.106 68.578 1.00 45.35 178 ALA C CA 1
ATOM 5065 C C . ALA C 1 178 ? 26.370 -27.387 69.248 1.00 43.61 178 ALA C C 1
ATOM 5066 O O . ALA C 1 178 ? 25.661 -27.927 70.075 1.00 46.79 178 ALA C O 1
ATOM 5068 N N . LYS C 1 179 ? 27.593 -27.821 68.955 1.00 45.03 179 LYS C N 1
ATOM 5069 C CA . LYS C 1 179 ? 28.118 -29.040 69.572 1.00 45.34 179 LYS C CA 1
ATOM 5070 C C . LYS C 1 179 ? 28.239 -28.867 71.070 1.00 45.66 179 LYS C C 1
ATOM 5071 O O . LYS C 1 179 ? 27.761 -29.719 71.818 1.00 46.01 179 LYS C O 1
ATOM 5077 N N . PHE C 1 180 ? 28.857 -27.750 71.496 1.00 45.25 180 PHE C N 1
ATOM 5078 C CA . PHE C 1 180 ? 29.110 -27.454 72.929 1.00 40.64 180 PHE C CA 1
ATOM 5079 C C . PHE C 1 180 ? 27.762 -27.334 73.667 1.00 38.62 180 PHE C C 1
ATOM 5080 O O . PHE C 1 180 ? 27.651 -27.740 74.777 1.00 39.23 180 PHE C O 1
ATOM 5088 N N . LEU C 1 181 ? 26.724 -26.832 73.016 1.00 41.84 181 LEU C N 1
ATOM 5089 C CA . LEU C 1 181 ? 25.415 -26.641 73.672 1.00 41.24 181 LEU C CA 1
ATOM 5090 C C . LEU C 1 181 ? 24.652 -27.913 73.860 1.00 41.20 181 LEU C C 1
ATOM 5091 O O . LEU C 1 181 ? 24.033 -28.135 74.899 1.00 41.97 181 LEU C O 1
ATOM 5096 N N . ALA C 1 182 ? 24.715 -28.786 72.865 1.00 38.84 182 ALA C N 1
ATOM 5097 C CA . ALA C 1 182 ? 24.016 -30.026 72.963 1.00 40.27 182 ALA C CA 1
ATOM 5098 C C . ALA C 1 182 ? 24.623 -30.785 74.123 1.00 39.27 182 ALA C C 1
ATOM 5099 O O . ALA C 1 182 ? 23.898 -31.438 74.909 1.00 42.59 182 ALA C O 1
ATOM 5101 N N . ILE C 1 183 ? 25.944 -30.745 74.209 1.00 38.64 183 ILE C N 1
ATOM 5102 C CA . ILE C 1 183 ? 26.657 -31.464 75.261 1.00 38.54 183 ILE C CA 1
ATOM 5103 C C . ILE C 1 183 ? 26.275 -30.899 76.612 1.00 39.68 183 ILE C C 1
ATOM 5104 O O . ILE C 1 183 ? 25.965 -31.637 77.561 1.00 37.74 183 ILE C O 1
ATOM 5109 N N . TRP C 1 184 ? 26.342 -29.568 76.693 1.00 40.28 184 TRP C N 1
ATOM 5110 C CA . TRP C 1 184 ? 25.961 -28.841 77.895 1.00 39.39 184 TRP C CA 1
ATOM 5111 C C . TRP C 1 184 ? 24.608 -29.301 78.454 1.00 40.60 184 TRP C C 1
ATOM 5112 O O . TRP C 1 184 ? 24.488 -29.602 79.662 1.00 37.17 184 TRP C O 1
ATOM 5123 N N . TRP C 1 185 ? 23.578 -29.285 77.577 1.00 41.85 185 TRP C N 1
ATOM 5124 C CA . TRP C 1 185 ? 22.190 -29.572 77.921 1.00 40.33 185 TRP C CA 1
ATOM 5125 C C . TRP C 1 185 ? 22.073 -30.908 78.594 1.00 42.17 185 TRP C C 1
ATOM 5126 O O . TRP C 1 185 ? 21.486 -31.072 79.683 1.00 45.23 185 TRP C O 1
ATOM 5137 N N . CYS C 1 186 ? 22.662 -31.889 77.937 1.00 41.17 186 CYS C N 1
ATOM 5138 C CA . CYS C 1 186 ? 22.472 -33.294 78.278 1.00 42.39 186 CYS C CA 1
ATOM 5139 C C . CYS C 1 186 ? 23.199 -33.640 79.589 1.00 43.61 186 CYS C C 1
ATOM 5140 O O . CYS C 1 186 ? 22.673 -34.408 80.402 1.00 44.93 186 CYS C O 1
ATOM 5143 N N . LEU C 1 187 ? 24.411 -33.092 79.774 1.00 40.66 187 LEU C N 1
ATOM 5144 C CA . LEU C 1 187 ? 25.155 -33.271 81.011 1.00 38.74 187 LEU C CA 1
ATOM 5145 C C . LEU C 1 187 ? 24.440 -32.554 82.157 1.00 38.31 187 LEU C C 1
ATOM 5146 O O . LEU C 1 187 ? 24.398 -33.055 83.293 1.00 38.54 187 LEU C O 1
ATOM 5151 N N . LEU C 1 188 ? 23.815 -31.409 81.876 1.00 38.34 188 LEU C N 1
ATOM 5152 C CA . LEU C 1 188 ? 23.076 -30.759 82.939 1.00 38.74 188 LEU C CA 1
ATOM 5153 C C . LEU C 1 188 ? 21.887 -31.666 83.305 1.00 44.35 188 LEU C C 1
ATOM 5154 O O . LEU C 1 188 ? 21.690 -31.932 84.511 1.00 42.92 188 LEU C O 1
ATOM 5159 N N . ALA C 1 189 ? 21.160 -32.193 82.290 1.00 42.87 189 ALA C N 1
ATOM 5160 C CA . ALA C 1 189 ? 19.939 -32.973 82.549 1.00 41.21 189 ALA C CA 1
ATOM 5161 C C . ALA C 1 189 ? 20.291 -34.226 83.335 1.00 42.57 189 ALA C C 1
ATOM 5162 O O . ALA C 1 189 ? 19.571 -34.603 84.307 1.00 40.39 189 ALA C O 1
ATOM 5164 N N . PHE C 1 190 ? 21.415 -34.862 82.972 1.00 41.81 190 PHE C N 1
ATOM 5165 C CA . PHE C 1 190 ? 21.712 -36.169 83.608 1.00 41.32 190 PHE C CA 1
ATOM 5166 C C . PHE C 1 190 ? 22.148 -36.016 85.075 1.00 41.70 190 PHE C C 1
ATOM 5167 O O . PHE C 1 190 ? 21.670 -36.747 85.926 1.00 40.51 190 PHE C O 1
ATOM 5175 N N . ILE C 1 191 ? 23.078 -35.083 85.344 1.00 47.77 191 ILE C N 1
ATOM 5176 C CA . ILE C 1 191 ? 23.602 -34.782 86.709 1.00 43.15 191 ILE C CA 1
ATOM 5177 C C . ILE C 1 191 ? 22.433 -34.307 87.601 1.00 45.00 191 ILE C C 1
ATOM 5178 O O . ILE C 1 191 ? 22.115 -34.949 88.569 1.00 49.04 191 ILE C O 1
ATOM 5183 N N . ALA C 1 192 ? 21.735 -33.231 87.219 1.00 41.63 192 ALA C N 1
ATOM 5184 C CA . ALA C 1 192 ? 20.666 -32.664 88.037 1.00 41.31 192 ALA C CA 1
ATOM 5185 C C . ALA C 1 192 ? 19.498 -33.637 88.285 1.00 47.23 192 ALA C C 1
ATOM 5186 O O . ALA C 1 192 ? 18.872 -33.600 89.347 1.00 51.49 192 ALA C O 1
ATOM 5188 N N . SER C 1 193 ? 19.178 -34.476 87.300 1.00 44.80 193 SER C N 1
ATOM 5189 C CA . SER C 1 193 ? 18.131 -35.446 87.469 1.00 45.08 193 SER C CA 1
ATOM 5190 C C . SER C 1 193 ? 18.511 -36.609 88.350 1.00 45.76 193 SER C C 1
ATOM 5191 O O . SER C 1 193 ? 17.667 -37.402 88.630 1.00 44.88 193 SER C O 1
ATOM 5194 N N . GLY C 1 194 ? 19.766 -36.723 88.786 1.00 51.11 194 GLY C N 1
ATOM 5195 C CA . GLY C 1 194 ? 20.185 -37.869 89.632 1.00 47.41 194 GLY C CA 1
ATOM 5196 C C . GLY C 1 194 ? 20.691 -39.140 88.909 1.00 52.61 194 GLY C C 1
ATOM 5197 O O . GLY C 1 194 ? 20.880 -40.190 89.533 1.00 53.00 194 GLY C O 1
ATOM 5198 N N . TYR C 1 195 ? 20.936 -39.090 87.603 1.00 50.61 195 TYR C N 1
ATOM 5199 C CA . TYR C 1 195 ? 21.316 -40.347 86.893 1.00 50.98 195 TYR C CA 1
ATOM 5200 C C . TYR C 1 195 ? 22.773 -40.743 87.010 1.00 46.24 195 TYR C C 1
ATOM 5201 O O . TYR C 1 195 ? 23.578 -39.965 87.420 1.00 48.29 195 TYR C O 1
ATOM 5210 N N . GLU C 1 196 ? 23.116 -41.948 86.605 1.00 48.88 196 GLU C N 1
ATOM 5211 C CA . GLU C 1 196 ? 24.421 -42.538 86.947 1.00 49.21 196 GLU C CA 1
ATOM 5212 C C . GLU C 1 196 ? 25.313 -42.813 85.728 1.00 50.82 196 GLU C C 1
ATOM 5213 O O . GLU C 1 196 ? 24.927 -43.580 84.850 1.00 52.91 196 GLU C O 1
ATOM 5219 N N . HIS C 1 197 ? 26.491 -42.189 85.692 1.00 47.91 197 HIS C N 1
ATOM 5220 C CA . HIS C 1 197 ? 27.531 -42.460 84.685 1.00 50.62 197 HIS C CA 1
ATOM 5221 C C . HIS C 1 197 ? 28.660 -43.356 85.226 1.00 51.21 197 HIS C C 1
ATOM 5222 O O . HIS C 1 197 ? 29.437 -42.959 86.154 1.00 49.70 197 HIS C O 1
ATOM 5229 N N . SER C 1 198 ? 28.782 -44.562 84.647 1.00 51.23 198 SER C N 1
ATOM 5230 C CA . SER C 1 198 ? 29.837 -45.522 85.074 1.00 50.00 198 SER C CA 1
ATOM 5231 C C . SER C 1 198 ? 31.218 -44.889 85.134 1.00 48.33 198 SER C C 1
ATOM 5232 O O . SER C 1 198 ? 31.971 -45.025 86.157 1.00 49.23 198 SER C O 1
ATOM 5235 N N . VAL C 1 199 ? 31.564 -44.223 84.031 1.00 46.52 199 VAL C N 1
ATOM 5236 C CA . VAL C 1 199 ? 32.918 -43.698 83.893 1.00 49.06 199 VAL C CA 1
ATOM 5237 C C . VAL C 1 199 ? 33.155 -42.524 84.853 1.00 48.80 199 VAL C C 1
ATOM 5238 O O . VAL C 1 199 ? 34.220 -42.453 85.487 1.00 54.03 199 VAL C O 1
ATOM 5242 N N . ALA C 1 200 ? 32.166 -41.633 85.002 1.00 46.73 200 ALA C N 1
ATOM 5243 C CA . ALA C 1 200 ? 32.335 -40.531 85.948 1.00 44.73 200 ALA C CA 1
ATOM 5244 C C . ALA C 1 200 ? 32.455 -41.071 87.373 1.00 47.65 200 ALA C C 1
ATOM 5245 O O . ALA C 1 200 ? 33.259 -40.572 88.171 1.00 47.23 200 ALA C O 1
ATOM 5247 N N . ASN C 1 201 ? 31.668 -42.104 87.680 1.00 47.24 201 ASN C N 1
ATOM 5248 C CA . ASN C 1 201 ? 31.771 -42.777 88.962 1.00 48.77 201 ASN C CA 1
ATOM 5249 C C . ASN C 1 201 ? 33.170 -43.356 89.209 1.00 48.90 201 ASN C C 1
ATOM 5250 O O . ASN C 1 201 ? 33.666 -43.330 90.336 1.00 54.14 201 ASN C O 1
ATOM 5255 N N . MET C 1 202 ? 33.809 -43.902 88.187 1.00 46.74 202 MET C N 1
ATOM 5256 C CA . MET C 1 202 ? 35.175 -44.396 88.377 1.00 49.36 202 MET C CA 1
ATOM 5257 C C . MET C 1 202 ? 36.093 -43.287 88.988 1.00 47.93 202 MET C C 1
ATOM 5258 O O . MET C 1 202 ? 36.913 -43.561 89.859 1.00 45.61 202 MET C O 1
ATOM 5263 N N . THR C 1 203 ? 35.957 -42.048 88.523 1.00 43.17 203 THR C N 1
ATOM 5264 C CA . THR C 1 203 ? 36.653 -40.946 89.159 1.00 47.25 203 THR C CA 1
ATOM 5265 C C . THR C 1 203 ? 36.158 -40.635 90.583 1.00 47.84 203 THR C C 1
ATOM 5266 O O . THR C 1 203 ? 36.969 -40.528 91.519 1.00 52.16 203 THR C O 1
ATOM 5270 N N . LEU C 1 204 ? 34.850 -40.509 90.763 1.00 45.38 204 LEU C N 1
ATOM 5271 C CA . LEU C 1 204 ? 34.353 -40.194 92.068 1.00 47.29 204 LEU C CA 1
ATOM 5272 C C . LEU C 1 204 ? 34.792 -41.256 93.109 1.00 49.86 204 LEU C C 1
ATOM 5273 O O . LEU C 1 204 ? 35.333 -40.900 94.170 1.00 49.08 204 LEU C O 1
ATOM 5278 N N . PHE C 1 205 ? 34.575 -42.532 92.791 1.00 46.53 205 PHE C N 1
ATOM 5279 C CA . PHE C 1 205 ? 34.993 -43.624 93.673 1.00 49.14 205 PHE C CA 1
ATOM 5280 C C . PHE C 1 205 ? 36.500 -43.605 94.040 1.00 51.45 205 PHE C C 1
ATOM 5281 O O . PHE C 1 205 ? 36.871 -43.856 95.216 1.00 51.79 205 PHE C O 1
ATOM 5289 N N . ALA C 1 206 ? 37.364 -43.279 93.070 1.00 49.24 206 ALA C N 1
ATOM 5290 C CA . ALA C 1 206 ? 38.810 -43.254 93.348 1.00 49.43 206 ALA C CA 1
ATOM 5291 C C . ALA C 1 206 ? 39.198 -42.055 94.286 1.00 49.37 206 ALA C C 1
ATOM 5292 O O . ALA C 1 206 ? 40.027 -42.186 95.218 1.00 52.82 206 ALA C O 1
ATOM 5294 N N . LEU C 1 207 ? 38.535 -40.925 94.083 1.00 48.52 207 LEU C N 1
ATOM 5295 C CA . LEU C 1 207 ? 38.620 -39.776 94.991 1.00 47.64 207 LEU C CA 1
ATOM 5296 C C . LEU C 1 207 ? 38.214 -40.159 96.444 1.00 49.00 207 LEU C C 1
ATOM 5297 O O . LEU C 1 207 ? 38.932 -39.874 97.417 1.00 48.32 207 LEU C O 1
ATOM 5302 N N . SER C 1 208 ? 37.067 -40.808 96.595 1.00 49.47 208 SER C N 1
ATOM 5303 C CA . SER C 1 208 ? 36.639 -41.194 97.926 1.00 51.31 208 SER C CA 1
ATOM 5304 C C . SER C 1 208 ? 37.592 -42.230 98.526 1.00 54.60 208 SER C C 1
ATOM 5305 O O . SER C 1 208 ? 37.920 -42.139 99.724 1.00 56.97 208 SER C O 1
ATOM 5308 N N . TRP C 1 209 ? 38.026 -43.189 97.691 1.00 49.70 209 TRP C N 1
ATOM 5309 C CA . TRP C 1 209 ? 38.905 -44.222 98.119 1.00 48.96 209 TRP C CA 1
ATOM 5310 C C . TRP C 1 209 ? 40.219 -43.657 98.596 1.00 51.26 209 TRP C C 1
ATOM 5311 O O . TRP C 1 209 ? 40.722 -44.057 99.637 1.00 51.70 209 TRP C O 1
ATOM 5322 N N . PHE C 1 210 ? 40.773 -42.686 97.882 1.00 53.22 210 PHE C N 1
ATOM 5323 C CA . PHE C 1 210 ? 42.046 -42.069 98.307 1.00 53.20 210 PHE C CA 1
ATOM 5324 C C . PHE C 1 210 ? 41.936 -41.064 99.476 1.00 55.14 210 PHE C C 1
ATOM 5325 O O . PHE C 1 210 ? 42.958 -40.630 99.979 1.00 54.22 210 PHE C O 1
ATOM 5333 N N . GLY C 1 211 ? 40.730 -40.678 99.914 1.00 51.60 211 GLY C N 1
ATOM 5334 C CA . GLY C 1 211 ? 40.620 -39.725 101.041 1.00 51.83 211 GLY C CA 1
ATOM 5335 C C . GLY C 1 211 ? 40.170 -40.424 102.317 1.00 54.16 211 GLY C C 1
ATOM 5336 O O . GLY C 1 211 ? 40.161 -41.641 102.333 1.00 52.19 211 GLY C O 1
ATOM 5337 N N . HIS C 1 212 ? 39.786 -39.656 103.353 1.00 54.34 212 HIS C N 1
ATOM 5338 C CA . HIS C 1 212 ? 39.156 -40.172 104.559 1.00 57.10 212 HIS C CA 1
ATOM 5339 C C . HIS C 1 212 ? 37.701 -40.496 104.351 1.00 55.13 212 HIS C C 1
ATOM 5340 O O . HIS C 1 212 ? 36.794 -39.762 104.770 1.00 55.77 212 HIS C O 1
ATOM 5347 N N . HIS C 1 213 ? 37.475 -41.615 103.699 1.00 51.29 213 HIS C N 1
ATOM 5348 C CA . HIS C 1 213 ? 36.137 -42.110 103.437 1.00 52.44 213 HIS C CA 1
ATOM 5349 C C . HIS C 1 213 ? 35.524 -42.856 104.593 1.00 58.12 213 HIS C C 1
ATOM 5350 O O . HIS C 1 213 ? 36.213 -43.301 105.544 1.00 59.25 213 HIS C O 1
ATOM 5357 N N . SER C 1 214 ? 34.206 -43.017 104.499 1.00 58.46 214 SER C N 1
ATOM 5358 C CA . SER C 1 214 ? 33.431 -43.746 105.500 1.00 60.37 214 SER C CA 1
ATOM 5359 C C . SER C 1 214 ? 33.959 -45.181 105.672 1.00 64.32 214 SER C C 1
ATOM 5360 O O . SER C 1 214 ? 34.322 -45.842 104.674 1.00 63.98 214 SER C O 1
ATOM 5363 N N . ASP C 1 215 ? 33.925 -45.696 106.899 1.00 63.88 215 ASP C N 1
ATOM 5364 C CA . ASP C 1 215 ? 34.347 -47.084 107.112 1.00 65.52 215 ASP C CA 1
ATOM 5365 C C . ASP C 1 215 ? 33.320 -48.016 106.450 1.00 63.89 215 ASP C C 1
ATOM 5366 O O . ASP C 1 215 ? 33.550 -49.242 106.337 1.00 66.56 215 ASP C O 1
ATOM 5371 N N . ALA C 1 216 ? 32.180 -47.429 106.051 1.00 58.22 216 ALA C N 1
ATOM 5372 C CA . ALA C 1 216 ? 31.077 -48.189 105.420 1.00 58.08 216 ALA C CA 1
ATOM 5373 C C . ALA C 1 216 ? 31.232 -48.356 103.899 1.00 57.23 216 ALA C C 1
ATOM 5374 O O . ALA C 1 216 ? 30.496 -49.125 103.283 1.00 57.11 216 ALA C O 1
ATOM 5376 N N . TYR C 1 217 ? 32.209 -47.635 103.328 1.00 56.02 217 TYR C N 1
ATOM 5377 C CA . TYR C 1 217 ? 32.488 -47.536 101.914 1.00 51.65 217 TYR C CA 1
ATOM 5378 C C . TYR C 1 217 ? 33.555 -48.517 101.480 1.00 52.30 217 TYR C C 1
ATOM 5379 O O . TYR C 1 217 ? 34.701 -48.380 101.870 1.00 50.03 217 TYR C O 1
ATOM 5388 N N . THR C 1 218 ? 33.205 -49.477 100.624 1.00 55.65 218 THR C N 1
ATOM 5389 C CA . THR C 1 218 ? 34.115 -50.620 100.343 1.00 55.38 218 THR C CA 1
ATOM 5390 C C . THR C 1 218 ? 34.380 -50.809 98.876 1.00 53.32 218 THR C C 1
ATOM 5391 O O . THR C 1 218 ? 33.642 -50.288 98.069 1.00 54.12 218 THR C O 1
ATOM 5395 N N . LEU C 1 219 ? 35.426 -51.553 98.544 1.00 53.92 219 LEU C N 1
ATOM 5396 C CA . LEU C 1 219 ? 35.698 -52.013 97.168 1.00 56.28 219 LEU C CA 1
ATOM 5397 C C . LEU C 1 219 ? 34.533 -52.836 96.516 1.00 56.95 219 LEU C C 1
ATOM 5398 O O . LEU C 1 219 ? 34.130 -52.597 95.352 1.00 57.88 219 LEU C O 1
ATOM 5403 N N . ALA C 1 220 ? 33.987 -53.762 97.294 1.00 56.72 220 ALA C N 1
ATOM 5404 C CA . ALA C 1 220 ? 32.695 -54.436 97.031 1.00 58.73 220 ALA C CA 1
ATOM 5405 C C . ALA C 1 220 ? 31.551 -53.429 96.703 1.00 58.53 220 ALA C C 1
ATOM 5406 O O . ALA C 1 220 ? 30.866 -53.599 95.684 1.00 60.98 220 ALA C O 1
ATOM 5408 N N . GLY C 1 221 ? 31.364 -52.379 97.520 1.00 55.03 221 GLY C N 1
ATOM 5409 C CA . GLY C 1 221 ? 30.393 -51.323 97.201 1.00 52.24 221 GLY C CA 1
ATOM 5410 C C . GLY C 1 221 ? 30.709 -50.624 95.876 1.00 54.22 221 GLY C C 1
ATOM 5411 O O . GLY C 1 221 ? 29.826 -50.439 95.026 1.00 54.61 221 GLY C O 1
ATOM 5412 N N . ILE C 1 222 ? 31.973 -50.260 95.663 1.00 53.22 222 ILE C N 1
ATOM 5413 C CA . ILE C 1 222 ? 32.370 -49.681 94.375 1.00 53.16 222 ILE C CA 1
ATOM 5414 C C . ILE C 1 222 ? 32.011 -50.660 93.238 1.00 56.14 222 ILE C C 1
ATOM 5415 O O . ILE C 1 222 ? 31.484 -50.223 92.197 1.00 52.07 222 ILE C O 1
ATOM 5420 N N . GLY C 1 223 ? 32.286 -51.969 93.460 1.00 55.33 223 GLY C N 1
ATOM 5421 C CA . GLY C 1 223 ? 32.027 -53.030 92.469 1.00 53.34 223 GLY C CA 1
ATOM 5422 C C . GLY C 1 223 ? 30.538 -53.148 92.159 1.00 55.25 223 GLY C C 1
ATOM 5423 O O . GLY C 1 223 ? 30.138 -53.200 90.991 1.00 54.44 223 GLY C O 1
ATOM 5424 N N . HIS C 1 224 ? 29.718 -53.154 93.210 1.00 52.88 224 HIS C N 1
ATOM 5425 C CA . HIS C 1 224 ? 28.271 -53.198 93.083 1.00 53.63 224 HIS C CA 1
ATOM 5426 C C . HIS C 1 224 ? 27.738 -52.100 92.205 1.00 58.05 224 HIS C C 1
ATOM 5427 O O . HIS C 1 224 ? 26.931 -52.358 91.269 1.00 58.28 224 HIS C O 1
ATOM 5434 N N . ASN C 1 225 ? 28.214 -50.868 92.461 1.00 57.18 225 ASN C N 1
ATOM 5435 C CA . ASN C 1 225 ? 27.793 -49.716 91.661 1.00 57.44 225 ASN C CA 1
ATOM 5436 C C . ASN C 1 225 ? 28.286 -49.751 90.215 1.00 57.84 225 ASN C C 1
ATOM 5437 O O . ASN C 1 225 ? 27.476 -49.724 89.292 1.00 59.66 225 ASN C O 1
ATOM 5442 N N . LEU C 1 226 ? 29.594 -49.801 90.011 1.00 56.65 226 LEU C N 1
ATOM 5443 C CA . LEU C 1 226 ? 30.130 -49.865 88.652 1.00 56.26 226 LEU C CA 1
ATOM 5444 C C . LEU C 1 226 ? 29.517 -51.007 87.864 1.00 57.58 226 LEU C C 1
ATOM 5445 O O . LEU C 1 226 ? 29.371 -50.889 86.658 1.00 60.08 226 LEU C O 1
ATOM 5450 N N . LEU C 1 227 ? 29.161 -52.112 88.518 1.00 58.73 227 LEU C N 1
ATOM 5451 C CA . LEU C 1 227 ? 28.561 -53.243 87.765 1.00 59.50 227 LEU C CA 1
ATOM 5452 C C . LEU C 1 227 ? 27.209 -52.816 87.181 1.00 61.33 227 LEU C C 1
ATOM 5453 O O . LEU C 1 227 ? 27.071 -52.693 85.947 1.00 65.40 227 LEU C O 1
ATOM 5458 N N . TRP C 1 228 ? 26.241 -52.543 88.058 1.00 58.97 228 TRP C N 1
ATOM 5459 C CA . TRP C 1 228 ? 24.890 -52.181 87.618 1.00 58.22 228 TRP C CA 1
ATOM 5460 C C . TRP C 1 228 ? 24.763 -50.919 86.841 1.00 57.61 228 TRP C C 1
ATOM 5461 O O . TRP C 1 228 ? 23.959 -50.861 85.887 1.00 61.56 228 TRP C O 1
ATOM 5472 N N . VAL C 1 229 ? 25.529 -49.888 87.211 1.00 55.56 229 VAL C N 1
ATOM 5473 C CA . VAL C 1 229 ? 25.586 -48.680 86.379 1.00 53.37 229 VAL C CA 1
ATOM 5474 C C . VAL C 1 229 ? 26.090 -49.010 84.956 1.00 52.81 229 VAL C C 1
ATOM 5475 O O . VAL C 1 229 ? 25.541 -48.478 83.990 1.00 49.38 229 VAL C O 1
ATOM 5479 N N . THR C 1 230 ? 27.105 -49.881 84.820 1.00 52.91 230 THR C N 1
ATOM 5480 C CA . THR C 1 230 ? 27.698 -50.154 83.505 1.00 52.73 230 THR C CA 1
ATOM 5481 C C . THR C 1 230 ? 26.653 -50.855 82.660 1.00 56.98 230 THR C C 1
ATOM 5482 O O . THR C 1 230 ? 26.419 -50.472 81.511 1.00 60.63 230 THR C O 1
ATOM 5486 N N . LEU C 1 231 ? 26.010 -51.860 83.238 1.00 55.36 231 LEU C N 1
ATOM 5487 C CA . LEU C 1 231 ? 25.003 -52.612 82.526 1.00 56.76 231 LEU C CA 1
ATOM 5488 C C . LEU C 1 231 ? 23.874 -51.679 82.044 1.00 57.00 231 LEU C C 1
ATOM 5489 O O . LEU C 1 231 ? 23.416 -51.781 80.895 1.00 56.93 231 LEU C O 1
ATOM 5494 N N . GLY C 1 232 ? 23.476 -50.758 82.930 1.00 57.54 232 GLY C N 1
ATOM 5495 C CA . GLY C 1 232 ? 22.483 -49.722 82.660 1.00 55.51 232 GLY C CA 1
ATOM 5496 C C . GLY C 1 232 ? 22.857 -48.818 81.511 1.00 54.10 232 GLY C C 1
ATOM 5497 O O . GLY C 1 232 ? 22.072 -48.619 80.594 1.00 55.12 232 GLY C O 1
ATOM 5498 N N . ASN C 1 233 ? 24.080 -48.295 81.562 1.00 55.00 233 ASN C N 1
ATOM 5499 C CA . ASN C 1 233 ? 24.624 -47.426 80.539 1.00 51.74 233 ASN C CA 1
ATOM 5500 C C . ASN C 1 233 ? 24.516 -48.142 79.202 1.00 54.57 233 ASN C C 1
ATOM 5501 O O . ASN C 1 233 ? 24.245 -47.525 78.166 1.00 54.30 233 ASN C O 1
ATOM 5506 N N . THR C 1 234 ? 24.768 -49.454 79.248 1.00 56.33 234 THR C N 1
ATOM 5507 C CA . THR C 1 234 ? 24.882 -50.285 78.071 1.00 54.35 234 THR C CA 1
ATOM 5508 C C . THR C 1 234 ? 23.515 -50.475 77.431 1.00 57.58 234 THR C C 1
ATOM 5509 O O . THR C 1 234 ? 23.390 -50.354 76.219 1.00 59.88 234 THR C O 1
ATOM 5513 N N . LEU C 1 235 ? 22.492 -50.758 78.238 1.00 60.61 235 LEU C N 1
ATOM 5514 C CA . LEU C 1 235 ? 21.117 -50.911 77.732 1.00 60.20 235 LEU C CA 1
ATOM 5515 C C . LEU C 1 235 ? 20.697 -49.724 76.881 1.00 60.39 235 LEU C C 1
ATOM 5516 O O . LEU C 1 235 ? 20.212 -49.913 75.764 1.00 64.54 235 LEU C O 1
ATOM 5521 N N . SER C 1 236 ? 20.868 -48.502 77.398 1.00 61.62 236 SER C N 1
ATOM 5522 C CA . SER C 1 236 ? 20.440 -47.286 76.642 1.00 59.14 236 SER C CA 1
ATOM 5523 C C . SER C 1 236 ? 21.290 -46.976 75.416 1.00 56.40 236 SER C C 1
ATOM 5524 O O . SER C 1 236 ? 20.741 -46.588 74.393 1.00 62.31 236 SER C O 1
ATOM 5527 N N . GLY C 1 237 ? 22.602 -47.168 75.519 1.00 53.21 237 GLY C N 1
ATOM 5528 C CA . GLY C 1 237 ? 23.523 -47.012 74.386 1.00 55.27 237 GLY C CA 1
ATOM 5529 C C . GLY C 1 237 ? 23.153 -47.907 73.215 1.00 60.98 237 GLY C C 1
ATOM 5530 O O . GLY C 1 237 ? 22.973 -47.439 72.072 1.00 62.40 237 GLY C O 1
ATOM 5531 N N . VAL C 1 238 ? 22.994 -49.198 73.513 1.00 59.46 238 VAL C N 1
ATOM 5532 C CA . VAL C 1 238 ? 22.724 -50.196 72.505 1.00 58.24 238 VAL C CA 1
ATOM 5533 C C . VAL C 1 238 ? 21.254 -50.109 71.992 1.00 61.07 238 VAL C C 1
ATOM 5534 O O . VAL C 1 238 ? 21.011 -50.041 70.785 1.00 62.43 238 VAL C O 1
ATOM 5538 N N . VAL C 1 239 ? 20.284 -50.079 72.900 1.00 60.08 239 VAL C N 1
ATOM 5539 C CA . VAL C 1 239 ? 18.870 -50.312 72.532 1.00 61.50 239 VAL C CA 1
ATOM 5540 C C . VAL C 1 239 ? 18.096 -49.029 72.263 1.00 60.95 239 VAL C C 1
ATOM 5541 O O . VAL C 1 239 ? 17.450 -48.920 71.223 1.00 62.82 239 VAL C O 1
ATOM 5545 N N . PHE C 1 240 ? 18.129 -48.071 73.193 1.00 59.48 240 PHE C N 1
ATOM 5546 C CA . PHE C 1 240 ? 17.374 -46.825 72.976 1.00 59.62 240 PHE C CA 1
ATOM 5547 C C . PHE C 1 240 ? 18.026 -46.001 71.870 1.00 57.92 240 PHE C C 1
ATOM 5548 O O . PHE C 1 240 ? 17.319 -45.458 71.010 1.00 57.88 240 PHE C O 1
ATOM 5556 N N . MET C 1 241 ? 19.357 -45.919 71.896 1.00 53.53 241 MET C N 1
ATOM 5557 C CA . MET C 1 241 ? 20.091 -45.122 70.888 1.00 55.23 241 MET C CA 1
ATOM 5558 C C . MET C 1 241 ? 20.538 -45.874 69.630 1.00 56.40 241 MET C C 1
ATOM 5559 O O . MET C 1 241 ? 20.118 -45.509 68.520 1.00 59.35 241 MET C O 1
ATOM 5564 N N . GLY C 1 242 ? 21.368 -46.906 69.775 1.00 55.00 242 GLY C N 1
ATOM 5565 C CA . GLY C 1 242 ? 21.836 -47.675 68.595 1.00 55.55 242 GLY C CA 1
ATOM 5566 C C . GLY C 1 242 ? 20.686 -48.301 67.802 1.00 58.32 242 GLY C C 1
ATOM 5567 O O . GLY C 1 242 ? 20.440 -47.933 66.657 1.00 58.36 242 GLY C O 1
ATOM 5568 N N . LEU C 1 243 ? 19.962 -49.239 68.417 1.00 59.67 243 LEU C N 1
ATOM 5569 C CA . LEU C 1 243 ? 18.808 -49.871 67.772 1.00 61.14 243 LEU C CA 1
ATOM 5570 C C . LEU C 1 243 ? 17.640 -48.902 67.506 1.00 61.66 243 LEU C C 1
ATOM 5571 O O . LEU C 1 243 ? 17.075 -48.864 66.409 1.00 62.73 243 LEU C O 1
ATOM 5576 N N . GLY C 1 244 ? 17.295 -48.110 68.513 1.00 61.10 244 GLY C N 1
ATOM 5577 C CA . GLY C 1 244 ? 16.276 -47.067 68.381 1.00 60.23 244 GLY C CA 1
ATOM 5578 C C . GLY C 1 244 ? 16.384 -46.249 67.109 1.00 60.99 244 GLY C C 1
ATOM 5579 O O . GLY C 1 244 ? 15.418 -46.177 66.332 1.00 61.77 244 GLY C O 1
ATOM 5580 N N . TYR C 1 245 ? 17.536 -45.619 66.868 1.00 57.78 245 TYR C N 1
ATOM 5581 C CA . TYR C 1 245 ? 17.671 -44.886 65.589 1.00 58.34 245 TYR C CA 1
ATOM 5582 C C . TYR C 1 245 ? 17.747 -45.758 64.326 1.00 62.29 245 TYR C C 1
ATOM 5583 O O . TYR C 1 245 ? 17.217 -45.369 63.261 1.00 63.71 245 TYR C O 1
ATOM 5592 N N . TRP C 1 246 ? 18.352 -46.941 64.444 1.00 61.76 246 TRP C N 1
ATOM 5593 C CA . TRP C 1 246 ? 18.338 -47.909 63.342 1.00 64.90 246 TRP C CA 1
ATOM 5594 C C . TRP C 1 246 ? 16.932 -48.178 62.844 1.00 67.99 246 TRP C C 1
ATOM 5595 O O . TRP C 1 246 ? 16.689 -48.077 61.639 1.00 70.56 246 TRP C O 1
ATOM 5606 N N . TYR C 1 247 ? 15.981 -48.436 63.744 1.00 67.92 247 TYR C N 1
ATOM 5607 C CA . TYR C 1 247 ? 14.596 -48.693 63.324 1.00 72.00 247 TYR C CA 1
ATOM 5608 C C . TYR C 1 247 ? 13.718 -47.469 62.966 1.00 72.95 247 TYR C C 1
ATOM 5609 O O . TYR C 1 247 ? 12.632 -47.611 62.386 1.00 72.32 247 TYR C O 1
ATOM 5618 N N . ALA C 1 248 ? 14.210 -46.278 63.289 1.00 73.95 248 ALA C N 1
ATOM 5619 C CA . ALA C 1 248 ? 13.508 -45.031 62.999 1.00 76.76 248 ALA C CA 1
ATOM 5620 C C . ALA C 1 248 ? 13.683 -44.585 61.541 1.00 82.23 248 ALA C C 1
ATOM 5621 O O . ALA C 1 248 ? 12.943 -43.715 61.058 1.00 85.25 248 ALA C O 1
ATOM 5623 N N . THR C 1 249 ? 14.649 -45.174 60.836 1.00 84.86 249 THR C N 1
ATOM 5624 C CA . THR C 1 249 ? 14.914 -44.769 59.448 1.00 90.03 249 THR C CA 1
ATOM 5625 C C . THR C 1 249 ? 14.040 -45.490 58.427 1.00 94.81 249 THR C C 1
ATOM 5626 O O . THR C 1 249 ? 13.779 -46.688 58.563 1.00 94.59 249 THR C O 1
ATOM 5630 N N . PRO C 1 250 ? 13.589 -44.765 57.393 1.00 102.32 250 PRO C N 1
ATOM 5631 C CA . PRO C 1 250 ? 12.867 -45.467 56.328 1.00 111.41 250 PRO C CA 1
ATOM 5632 C C . PRO C 1 250 ? 13.826 -46.004 55.264 1.00 110.18 250 PRO C C 1
ATOM 5633 O O . PRO C 1 250 ? 14.572 -46.943 55.538 1.00 104.81 250 PRO C O 1
ATOM 5637 N N . PHE D 1 2 ? 7.646 -15.696 53.066 1.00 64.82 2 PHE D N 1
ATOM 5638 C CA . PHE D 1 2 ? 7.850 -16.987 53.841 1.00 66.04 2 PHE D CA 1
ATOM 5639 C C . PHE D 1 2 ? 7.560 -18.257 53.023 1.00 65.47 2 PHE D C 1
ATOM 5640 O O . PHE D 1 2 ? 7.301 -19.310 53.615 1.00 59.64 2 PHE D O 1
ATOM 5648 N N . THR D 1 3 ? 7.562 -18.157 51.689 1.00 67.11 3 THR D N 1
ATOM 5649 C CA . THR D 1 3 ? 7.291 -19.318 50.851 1.00 68.50 3 THR D CA 1
ATOM 5650 C C . THR D 1 3 ? 8.346 -20.435 51.064 1.00 68.51 3 THR D C 1
ATOM 5651 O O . THR D 1 3 ? 7.964 -21.608 51.144 1.00 69.70 3 THR D O 1
ATOM 5655 N N . ASP D 1 4 ? 9.633 -20.097 51.204 1.00 65.52 4 ASP D N 1
ATOM 5656 C CA . ASP D 1 4 ? 10.629 -21.125 51.581 1.00 66.03 4 ASP D CA 1
ATOM 5657 C C . ASP D 1 4 ? 10.338 -21.918 52.857 1.00 64.60 4 ASP D C 1
ATOM 5658 O O . ASP D 1 4 ? 10.429 -23.161 52.854 1.00 66.23 4 ASP D O 1
ATOM 5663 N N . THR D 1 5 ? 9.979 -21.212 53.930 1.00 57.77 5 THR D N 1
ATOM 5664 C CA . THR D 1 5 ? 9.673 -21.870 55.188 1.00 54.71 5 THR D CA 1
ATOM 5665 C C . THR D 1 5 ? 8.376 -22.720 55.043 1.00 56.46 5 THR D C 1
ATOM 5666 O O . THR D 1 5 ? 8.331 -23.892 55.477 1.00 56.95 5 THR D O 1
ATOM 5670 N N . ILE D 1 6 ? 7.348 -22.153 54.405 1.00 55.61 6 ILE D N 1
ATOM 5671 C CA . ILE D 1 6 ? 6.131 -22.919 54.075 1.00 58.78 6 ILE D CA 1
ATOM 5672 C C . ILE D 1 6 ? 6.391 -24.209 53.265 1.00 60.02 6 ILE D C 1
ATOM 5673 O O . ILE D 1 6 ? 5.955 -25.270 53.692 1.00 61.53 6 ILE D O 1
ATOM 5678 N N . ASN D 1 7 ? 7.114 -24.124 52.139 1.00 60.50 7 ASN D N 1
ATOM 5679 C CA . ASN D 1 7 ? 7.548 -25.327 51.382 1.00 60.37 7 ASN D CA 1
ATOM 5680 C C . ASN D 1 7 ? 8.318 -26.355 52.216 1.00 60.71 7 ASN D C 1
ATOM 5681 O O . ASN D 1 7 ? 8.029 -27.528 52.091 1.00 65.17 7 ASN D O 1
ATOM 5686 N N . LYS D 1 8 ? 9.266 -25.937 53.068 1.00 60.04 8 LYS D N 1
ATOM 5687 C CA . LYS D 1 8 ? 9.995 -26.887 53.946 1.00 58.97 8 LYS D CA 1
ATOM 5688 C C . LYS D 1 8 ? 9.073 -27.601 54.933 1.00 59.48 8 LYS D C 1
ATOM 5689 O O . LYS D 1 8 ? 9.189 -28.807 55.149 1.00 58.83 8 LYS D O 1
ATOM 5695 N N . CYS D 1 9 ? 8.143 -26.859 55.524 1.00 58.21 9 CYS D N 1
ATOM 5696 C CA . CYS D 1 9 ? 7.102 -27.482 56.334 1.00 59.74 9 CYS D CA 1
ATOM 5697 C C . CYS D 1 9 ? 6.197 -28.478 55.537 1.00 64.51 9 CYS D C 1
ATOM 5698 O O . CYS D 1 9 ? 5.863 -29.566 56.035 1.00 64.48 9 CYS D O 1
ATOM 5701 N N . ALA D 1 10 ? 5.809 -28.085 54.316 1.00 65.48 10 ALA D N 1
ATOM 5702 C CA . ALA D 1 10 ? 5.032 -28.915 53.399 1.00 66.04 10 ALA D CA 1
ATOM 5703 C C . ALA D 1 10 ? 5.786 -30.146 52.961 1.00 66.74 10 ALA D C 1
ATOM 5704 O O . ALA D 1 10 ? 5.206 -31.239 52.856 1.00 68.68 10 ALA D O 1
ATOM 5706 N N . ALA D 1 11 ? 7.073 -29.972 52.652 1.00 66.96 11 ALA D N 1
ATOM 5707 C CA . ALA D 1 11 ? 7.937 -31.140 52.371 1.00 63.51 11 ALA D CA 1
ATOM 5708 C C . ALA D 1 11 ? 7.985 -32.076 53.601 1.00 61.82 11 ALA D C 1
ATOM 5709 O O . ALA D 1 11 ? 7.900 -33.305 53.447 1.00 63.36 11 ALA D O 1
ATOM 5711 N N . ASN D 1 12 ? 8.007 -31.494 54.804 1.00 58.07 12 ASN D N 1
ATOM 5712 C CA . ASN D 1 12 ? 7.994 -32.269 56.022 1.00 59.46 12 ASN D CA 1
ATOM 5713 C C . ASN D 1 12 ? 6.659 -33.038 56.269 1.00 63.18 12 ASN D C 1
ATOM 5714 O O . ASN D 1 12 ? 6.676 -34.246 56.558 1.00 64.38 12 ASN D O 1
ATOM 5719 N N . ALA D 1 13 ? 5.515 -32.378 56.086 1.00 61.69 13 ALA D N 1
ATOM 5720 C CA . ALA D 1 13 ? 4.214 -33.059 56.158 1.00 61.22 13 ALA D CA 1
ATOM 5721 C C . ALA D 1 13 ? 4.145 -34.331 55.261 1.00 65.52 13 ALA D C 1
ATOM 5722 O O . ALA D 1 13 ? 3.642 -35.405 55.686 1.00 64.31 13 ALA D O 1
ATOM 5724 N N . ALA D 1 14 ? 4.655 -34.202 54.023 1.00 67.21 14 ALA D N 1
ATOM 5725 C CA . ALA D 1 14 ? 4.706 -35.322 53.057 1.00 68.59 14 ALA D CA 1
ATOM 5726 C C . ALA D 1 14 ? 5.672 -36.403 53.555 1.00 68.95 14 ALA D C 1
ATOM 5727 O O . ALA D 1 14 ? 5.381 -37.584 53.362 1.00 68.90 14 ALA D O 1
ATOM 5729 N N . ARG D 1 15 ? 6.774 -36.004 54.229 1.00 67.66 15 ARG D N 1
ATOM 5730 C CA . ARG D 1 15 ? 7.718 -36.977 54.845 1.00 68.17 15 ARG D CA 1
ATOM 5731 C C . ARG D 1 15 ? 7.095 -37.777 56.011 1.00 69.65 15 ARG D C 1
ATOM 5732 O O . ARG D 1 15 ? 7.188 -39.027 56.022 1.00 71.29 15 ARG D O 1
ATOM 5740 N N . ILE D 1 16 ? 6.487 -37.059 56.967 1.00 67.62 16 ILE D N 1
ATOM 5741 C CA . ILE D 1 16 ? 5.654 -37.660 58.040 1.00 67.38 16 ILE D CA 1
ATOM 5742 C C . ILE D 1 16 ? 4.653 -38.704 57.496 1.00 70.18 16 ILE D C 1
ATOM 5743 O O . ILE D 1 16 ? 4.574 -39.828 58.022 1.00 71.70 16 ILE D O 1
ATOM 5748 N N . ALA D 1 17 ? 3.926 -38.346 56.436 1.00 69.65 17 ALA D N 1
ATOM 5749 C CA . ALA D 1 17 ? 2.984 -39.287 55.795 1.00 74.85 17 ALA D CA 1
ATOM 5750 C C . ALA D 1 17 ? 3.640 -40.570 55.244 1.00 78.08 17 ALA D C 1
ATOM 5751 O O . ALA D 1 17 ? 3.144 -41.673 55.496 1.00 83.24 17 ALA D O 1
ATOM 5753 N N . ARG D 1 18 ? 4.744 -40.428 54.498 1.00 79.36 18 ARG D N 1
ATOM 5754 C CA . ARG D 1 18 ? 5.451 -41.589 53.918 1.00 77.93 18 ARG D CA 1
ATOM 5755 C C . ARG D 1 18 ? 5.980 -42.475 55.054 1.00 75.80 18 ARG D C 1
ATOM 5756 O O . ARG D 1 18 ? 5.910 -43.687 54.977 1.00 75.84 18 ARG D O 1
ATOM 5764 N N . LEU D 1 19 ? 6.456 -41.851 56.128 1.00 72.93 19 LEU D N 1
ATOM 5765 C CA . LEU D 1 19 ? 6.901 -42.588 57.288 1.00 70.65 19 LEU D CA 1
ATOM 5766 C C . LEU D 1 19 ? 5.713 -43.371 57.884 1.00 73.22 19 LEU D C 1
ATOM 5767 O O . LEU D 1 19 ? 5.821 -44.577 58.161 1.00 73.77 19 LEU D O 1
ATOM 5772 N N . SER D 1 20 ? 4.575 -42.692 58.025 1.00 72.61 20 SER D N 1
ATOM 5773 C CA . SER D 1 20 ? 3.365 -43.289 58.606 1.00 73.57 20 SER D CA 1
ATOM 5774 C C . SER D 1 20 ? 2.882 -44.500 57.788 1.00 76.59 20 SER D C 1
ATOM 5775 O O . SER D 1 20 ? 2.581 -45.551 58.340 1.00 77.37 20 SER D O 1
ATOM 5778 N N . ALA D 1 21 ? 2.873 -44.342 56.466 1.00 77.70 21 ALA D N 1
ATOM 5779 C CA . ALA D 1 21 ? 2.338 -45.318 55.538 1.00 80.51 21 ALA D CA 1
ATOM 5780 C C . ALA D 1 21 ? 3.327 -46.439 55.157 1.00 83.04 21 ALA D C 1
ATOM 5781 O O . ALA D 1 21 ? 2.958 -47.614 55.130 1.00 87.37 21 ALA D O 1
ATOM 5783 N N . ASN D 1 22 ? 4.567 -46.067 54.864 1.00 82.43 22 ASN D N 1
ATOM 5784 C CA . ASN D 1 22 ? 5.604 -46.992 54.397 1.00 83.93 22 ASN D CA 1
ATOM 5785 C C . ASN D 1 22 ? 6.453 -47.585 55.518 1.00 83.08 22 ASN D C 1
ATOM 5786 O O . ASN D 1 22 ? 6.899 -48.719 55.410 1.00 83.42 22 ASN D O 1
ATOM 5791 N N . ASN D 1 23 ? 6.689 -46.827 56.590 1.00 82.18 23 ASN D N 1
ATOM 5792 C CA . ASN D 1 23 ? 7.521 -47.339 57.681 1.00 80.82 23 ASN D CA 1
ATOM 5793 C C . ASN D 1 23 ? 6.926 -47.310 59.099 1.00 77.79 23 ASN D C 1
ATOM 5794 O O . ASN D 1 23 ? 7.468 -46.644 59.977 1.00 75.96 23 ASN D O 1
ATOM 5799 N N . PRO D 1 24 ? 5.831 -48.065 59.329 1.00 79.24 24 PRO D N 1
ATOM 5800 C CA . PRO D 1 24 ? 5.100 -48.035 60.608 1.00 77.26 24 PRO D CA 1
ATOM 5801 C C . PRO D 1 24 ? 6.000 -48.148 61.854 1.00 75.49 24 PRO D C 1
ATOM 5802 O O . PRO D 1 24 ? 5.878 -47.339 62.766 1.00 75.98 24 PRO D O 1
ATOM 5806 N N . LEU D 1 25 ? 6.903 -49.125 61.872 1.00 76.26 25 LEU D N 1
ATOM 5807 C CA . LEU D 1 25 ? 7.873 -49.292 62.945 1.00 75.12 25 LEU D CA 1
ATOM 5808 C C . LEU D 1 25 ? 8.649 -47.986 63.206 1.00 76.08 25 LEU D C 1
ATOM 5809 O O . LEU D 1 25 ? 8.758 -47.538 64.354 1.00 75.96 25 LEU D O 1
ATOM 5814 N N . GLY D 1 26 ? 9.147 -47.366 62.135 1.00 76.21 26 GLY D N 1
ATOM 5815 C CA . GLY D 1 26 ? 9.946 -46.144 62.231 1.00 72.55 26 GLY D CA 1
ATOM 5816 C C . GLY D 1 26 ? 9.159 -45.012 62.831 1.00 71.20 26 GLY D C 1
ATOM 5817 O O . GLY D 1 26 ? 9.661 -44.258 63.662 1.00 71.38 26 GLY D O 1
ATOM 5818 N N . PHE D 1 27 ? 7.899 -44.926 62.435 1.00 74.37 27 PHE D N 1
ATOM 5819 C CA . PHE D 1 27 ? 7.034 -43.852 62.874 1.00 72.46 27 PHE D CA 1
ATOM 5820 C C . PHE D 1 27 ? 6.812 -43.951 64.366 1.00 72.51 27 PHE D C 1
ATOM 5821 O O . PHE D 1 27 ? 6.934 -42.947 65.073 1.00 73.29 27 PHE D O 1
ATOM 5829 N N . TRP D 1 28 ? 6.499 -45.158 64.832 1.00 72.79 28 TRP D N 1
ATOM 5830 C CA . TRP D 1 28 ? 6.172 -45.370 66.234 1.00 72.03 28 TRP D CA 1
ATOM 5831 C C . TRP D 1 28 ? 7.350 -45.151 67.152 1.00 68.70 28 TRP D C 1
ATOM 5832 O O . TRP D 1 28 ? 7.210 -44.516 68.219 1.00 62.89 28 TRP D O 1
ATOM 5843 N N . VAL D 1 29 ? 8.509 -45.668 66.740 1.00 66.49 29 VAL D N 1
ATOM 5844 C CA . VAL D 1 29 ? 9.751 -45.454 67.471 1.00 65.80 29 VAL D CA 1
ATOM 5845 C C . VAL D 1 29 ? 10.001 -43.950 67.543 1.00 65.32 29 VAL D C 1
ATOM 5846 O O . VAL D 1 29 ? 10.167 -43.374 68.624 1.00 64.96 29 VAL D O 1
ATOM 5850 N N . SER D 1 30 ? 9.925 -43.299 66.392 1.00 65.31 30 SER D N 1
ATOM 5851 C CA . SER D 1 30 ? 10.153 -41.872 66.310 1.00 62.73 30 SER D CA 1
ATOM 5852 C C . SER D 1 30 ? 9.143 -41.013 67.111 1.00 60.52 30 SER D C 1
ATOM 5853 O O . SER D 1 30 ? 9.513 -39.963 67.627 1.00 62.40 30 SER D O 1
ATOM 5856 N N . SER D 1 31 ? 7.888 -41.427 67.205 1.00 59.90 31 SER D N 1
ATOM 5857 C CA . SER D 1 31 ? 6.928 -40.717 68.064 1.00 61.90 31 SER D CA 1
ATOM 5858 C C . SER D 1 31 ? 7.183 -40.961 69.555 1.00 59.32 31 SER D C 1
ATOM 5859 O O . SER D 1 31 ? 7.058 -40.050 70.358 1.00 59.97 31 SER D O 1
ATOM 5862 N N . ALA D 1 32 ? 7.523 -42.193 69.915 1.00 60.54 32 ALA D N 1
ATOM 5863 C CA . ALA D 1 32 ? 7.800 -42.541 71.302 1.00 62.13 32 ALA D CA 1
ATOM 5864 C C . ALA D 1 32 ? 9.026 -41.748 71.760 1.00 59.39 32 ALA D C 1
ATOM 5865 O O . ALA D 1 32 ? 9.040 -41.179 72.870 1.00 59.70 32 ALA D O 1
ATOM 5867 N N . MET D 1 33 ? 10.032 -41.681 70.892 1.00 58.62 33 MET D N 1
ATOM 5868 C CA . MET D 1 33 ? 11.224 -40.815 71.122 1.00 56.17 33 MET D CA 1
ATOM 5869 C C . MET D 1 33 ? 10.876 -39.365 71.575 1.00 55.36 33 MET D C 1
ATOM 5870 O O . MET D 1 33 ? 11.354 -38.902 72.626 1.00 58.33 33 MET D O 1
ATOM 5875 N N . ALA D 1 34 ? 10.036 -38.664 70.815 1.00 54.92 34 ALA D N 1
ATOM 5876 C CA . ALA D 1 34 ? 9.644 -37.292 71.162 1.00 51.27 34 ALA D CA 1
ATOM 5877 C C . ALA D 1 34 ? 9.058 -37.177 72.582 1.00 50.37 34 ALA D C 1
ATOM 5878 O O . ALA D 1 34 ? 9.437 -36.292 73.357 1.00 49.19 34 ALA D O 1
ATOM 5880 N N . GLY D 1 35 ? 8.179 -38.102 72.951 1.00 53.02 35 GLY D N 1
ATOM 5881 C CA . GLY D 1 35 ? 7.623 -38.137 74.310 1.00 50.85 35 GLY D CA 1
ATOM 5882 C C . GLY D 1 35 ? 8.698 -38.402 75.344 1.00 50.37 35 GLY D C 1
ATOM 5883 O O . GLY D 1 35 ? 8.756 -37.737 76.382 1.00 51.02 35 GLY D O 1
ATOM 5884 N N . ALA D 1 36 ? 9.595 -39.332 75.070 1.00 49.73 36 ALA D N 1
ATOM 5885 C CA . ALA D 1 36 ? 10.675 -39.586 76.048 1.00 49.35 36 ALA D CA 1
ATOM 5886 C C . ALA D 1 36 ? 11.589 -38.386 76.238 1.00 49.04 36 ALA D C 1
ATOM 5887 O O . ALA D 1 36 ? 11.989 -38.010 77.358 1.00 47.43 36 ALA D O 1
ATOM 5889 N N . TYR D 1 37 ? 11.932 -37.773 75.104 1.00 51.62 37 TYR D N 1
ATOM 5890 C CA . TYR D 1 37 ? 12.785 -36.590 75.090 1.00 49.20 37 TYR D CA 1
ATOM 5891 C C . TYR D 1 37 ? 12.161 -35.404 75.833 1.00 48.05 37 TYR D C 1
ATOM 5892 O O . TYR D 1 37 ? 12.844 -34.791 76.649 1.00 46.47 37 TYR D O 1
ATOM 5901 N N . VAL D 1 38 ? 10.894 -35.069 75.548 1.00 45.73 38 VAL D N 1
ATOM 5902 C CA . VAL D 1 38 ? 10.223 -34.026 76.313 1.00 45.84 38 VAL D CA 1
ATOM 5903 C C . VAL D 1 38 ? 10.204 -34.424 77.797 1.00 46.73 38 VAL D C 1
ATOM 5904 O O . VAL D 1 38 ? 10.514 -33.605 78.668 1.00 46.95 38 VAL D O 1
ATOM 5908 N N . GLY D 1 39 ? 9.832 -35.678 78.081 1.00 46.83 39 GLY D N 1
ATOM 5909 C CA . GLY D 1 39 ? 9.837 -36.190 79.448 1.00 47.36 39 GLY D CA 1
ATOM 5910 C C . GLY D 1 39 ? 11.167 -36.068 80.193 1.00 48.79 39 GLY D C 1
ATOM 5911 O O . GLY D 1 39 ? 11.195 -35.720 81.383 1.00 51.68 39 GLY D O 1
ATOM 5912 N N . LEU D 1 40 ? 12.283 -36.351 79.527 1.00 44.94 40 LEU D N 1
ATOM 5913 C CA . LEU D 1 40 ? 13.578 -36.171 80.201 1.00 44.57 40 LEU D CA 1
ATOM 5914 C C . LEU D 1 40 ? 13.758 -34.711 80.675 1.00 44.85 40 LEU D C 1
ATOM 5915 O O . LEU D 1 40 ? 14.356 -34.432 81.760 1.00 43.97 40 LEU D O 1
ATOM 5920 N N . GLY D 1 41 ? 13.190 -33.794 79.884 1.00 40.70 41 GLY D N 1
ATOM 5921 C CA . GLY D 1 41 ? 13.211 -32.392 80.218 1.00 41.96 41 GLY D CA 1
ATOM 5922 C C . GLY D 1 41 ? 12.341 -32.071 81.421 1.00 42.50 41 GLY D C 1
ATOM 5923 O O . GLY D 1 41 ? 12.728 -31.292 82.279 1.00 46.44 41 GLY D O 1
ATOM 5924 N N . ILE D 1 42 ? 11.162 -32.668 81.480 1.00 43.35 42 ILE D N 1
ATOM 5925 C CA . ILE D 1 42 ? 10.227 -32.484 82.578 1.00 42.66 42 ILE D CA 1
ATOM 5926 C C . ILE D 1 42 ? 10.862 -33.047 83.866 1.00 41.38 42 ILE D C 1
ATOM 5927 O O . ILE D 1 42 ? 10.768 -32.450 84.942 1.00 44.38 42 ILE D O 1
ATOM 5932 N N . ILE D 1 43 ? 11.497 -34.197 83.785 1.00 40.41 43 ILE D N 1
ATOM 5933 C CA . ILE D 1 43 ? 12.152 -34.708 84.998 1.00 43.68 43 ILE D CA 1
ATOM 5934 C C . ILE D 1 43 ? 13.222 -33.718 85.450 1.00 41.57 43 ILE D C 1
ATOM 5935 O O . ILE D 1 43 ? 13.300 -33.419 86.646 1.00 45.42 43 ILE D O 1
ATOM 5940 N N . LEU D 1 44 ? 14.019 -33.198 84.513 1.00 38.90 44 LEU D N 1
ATOM 5941 C CA . LEU D 1 44 ? 15.025 -32.174 84.847 1.00 42.23 44 LEU D CA 1
ATOM 5942 C C . LEU D 1 44 ? 14.386 -30.943 85.566 1.00 43.06 44 LEU D C 1
ATOM 5943 O O . LEU D 1 44 ? 14.802 -30.599 86.663 1.00 44.19 44 LEU D O 1
ATOM 5948 N N . ILE D 1 45 ? 13.368 -30.331 84.968 1.00 39.50 45 ILE D N 1
ATOM 5949 C CA . ILE D 1 45 ? 12.870 -29.081 85.509 1.00 40.41 45 ILE D CA 1
ATOM 5950 C C . ILE D 1 45 ? 12.146 -29.202 86.861 1.00 44.33 45 ILE D C 1
ATOM 5951 O O . ILE D 1 45 ? 12.305 -28.315 87.751 1.00 42.47 45 ILE D O 1
ATOM 5956 N N . PHE D 1 46 ? 11.362 -30.296 86.994 1.00 46.92 46 PHE D N 1
ATOM 5957 C CA . PHE D 1 46 ? 10.745 -30.662 88.266 1.00 45.32 46 PHE D CA 1
ATOM 5958 C C . PHE D 1 46 ? 11.761 -31.001 89.361 1.00 43.13 46 PHE D C 1
ATOM 5959 O O . PHE D 1 46 ? 11.598 -30.549 90.483 1.00 43.44 46 PHE D O 1
ATOM 5967 N N . THR D 1 47 ? 12.815 -31.747 89.035 1.00 45.67 47 THR D N 1
ATOM 5968 C CA . THR D 1 47 ? 13.901 -31.993 90.014 1.00 44.19 47 THR D CA 1
ATOM 5969 C C . THR D 1 47 ? 14.435 -30.691 90.552 1.00 43.69 47 THR D C 1
ATOM 5970 O O . THR D 1 47 ? 14.648 -30.535 91.773 1.00 45.30 47 THR D O 1
ATOM 5974 N N . LEU D 1 48 ? 14.662 -29.745 89.647 1.00 44.99 48 LEU D N 1
ATOM 5975 C CA . LEU D 1 48 ? 15.288 -28.492 90.061 1.00 44.12 48 LEU D CA 1
ATOM 5976 C C . LEU D 1 48 ? 14.226 -27.655 90.789 1.00 44.63 48 LEU D C 1
ATOM 5977 O O . LEU D 1 48 ? 14.483 -27.168 91.869 1.00 44.38 48 LEU D O 1
ATOM 5982 N N . GLY D 1 49 ? 13.027 -27.520 90.220 1.00 48.30 49 GLY D N 1
ATOM 5983 C CA . GLY D 1 49 ? 11.959 -26.742 90.891 1.00 45.42 49 GLY D CA 1
ATOM 5984 C C . GLY D 1 49 ? 11.642 -27.203 92.312 1.00 45.75 49 GLY D C 1
ATOM 5985 O O . GLY D 1 49 ? 11.326 -26.382 93.194 1.00 46.74 49 GLY D O 1
ATOM 5986 N N . ASN D 1 50 ? 11.687 -28.522 92.528 1.00 47.64 50 ASN D N 1
ATOM 5987 C CA . ASN D 1 50 ? 11.249 -29.127 93.803 1.00 48.91 50 ASN D CA 1
ATOM 5988 C C . ASN D 1 50 ? 12.100 -28.696 94.961 1.00 49.94 50 ASN D C 1
ATOM 5989 O O . ASN D 1 50 ? 11.633 -28.662 96.078 1.00 47.77 50 ASN D O 1
ATOM 5994 N N . LEU D 1 51 ? 13.347 -28.338 94.678 1.00 49.65 51 LEU D N 1
ATOM 5995 C CA . LEU D 1 51 ? 14.276 -27.942 95.723 1.00 51.41 51 LEU D CA 1
ATOM 5996 C C . LEU D 1 51 ? 14.256 -26.419 96.006 1.00 56.09 51 LEU D C 1
ATOM 5997 O O . LEU D 1 51 ? 14.845 -25.932 96.996 1.00 57.71 51 LEU D O 1
ATOM 6002 N N . LEU D 1 52 ? 13.554 -25.664 95.161 1.00 53.58 52 LEU D N 1
ATOM 6003 C CA . LEU D 1 52 ? 13.710 -24.217 95.177 1.00 53.50 52 LEU D CA 1
ATOM 6004 C C . LEU D 1 52 ? 12.524 -23.492 95.751 1.00 53.34 52 LEU D C 1
ATOM 6005 O O . LEU D 1 52 ? 11.417 -23.989 95.711 1.00 57.90 52 LEU D O 1
ATOM 6010 N N . ASP D 1 53 ? 12.743 -22.291 96.252 1.00 53.44 53 ASP D N 1
ATOM 6011 C CA . ASP D 1 53 ? 11.622 -21.453 96.711 1.00 57.86 53 ASP D CA 1
ATOM 6012 C C . ASP D 1 53 ? 10.536 -21.241 95.578 1.00 53.71 53 ASP D C 1
ATOM 6013 O O . ASP D 1 53 ? 10.867 -21.062 94.391 1.00 48.91 53 ASP D O 1
ATOM 6018 N N . PRO D 1 54 ? 9.234 -21.243 95.926 1.00 54.68 54 PRO D N 1
ATOM 6019 C CA . PRO D 1 54 ? 8.204 -21.020 94.848 1.00 50.97 54 PRO D CA 1
ATOM 6020 C C . PRO D 1 54 ? 8.464 -19.818 93.918 1.00 50.50 54 PRO D C 1
ATOM 6021 O O . PRO D 1 54 ? 8.087 -19.838 92.756 1.00 46.61 54 PRO D O 1
ATOM 6025 N N . SER D 1 55 ? 9.167 -18.796 94.399 1.00 53.13 55 SER D N 1
ATOM 6026 C CA . SER D 1 55 ? 9.214 -17.535 93.670 1.00 51.90 55 SER D CA 1
ATOM 6027 C C . SER D 1 55 ? 10.255 -17.597 92.565 1.00 49.66 55 SER D C 1
ATOM 6028 O O . SER D 1 55 ? 10.305 -16.725 91.702 1.00 49.06 55 SER D O 1
ATOM 6031 N N . VAL D 1 56 ? 11.060 -18.647 92.559 1.00 46.83 56 VAL D N 1
ATOM 6032 C CA . VAL D 1 56 ? 12.112 -18.731 91.533 1.00 48.57 56 VAL D CA 1
ATOM 6033 C C . VAL D 1 56 ? 11.862 -19.905 90.618 1.00 44.62 56 VAL D C 1
ATOM 6034 O O . VAL D 1 56 ? 12.608 -20.115 89.689 1.00 48.59 56 VAL D O 1
ATOM 6038 N N . ARG D 1 57 ? 10.799 -20.652 90.868 1.00 44.38 57 ARG D N 1
ATOM 6039 C CA . ARG D 1 57 ? 10.517 -21.836 90.063 1.00 41.89 57 ARG D CA 1
ATOM 6040 C C . ARG D 1 57 ? 10.239 -21.503 88.618 1.00 40.55 57 ARG D C 1
ATOM 6041 O O . ARG D 1 57 ? 10.843 -22.128 87.733 1.00 40.50 57 ARG D O 1
ATOM 6049 N N . PRO D 1 58 ? 9.320 -20.535 88.365 1.00 40.67 58 PRO D N 1
ATOM 6050 C CA . PRO D 1 58 ? 9.111 -20.198 86.952 1.00 39.34 58 PRO D CA 1
ATOM 6051 C C . PRO D 1 58 ? 10.425 -19.865 86.149 1.00 42.48 58 PRO D C 1
ATOM 6052 O O . PRO D 1 58 ? 10.649 -20.349 84.998 1.00 42.45 58 PRO D O 1
ATOM 6056 N N . LEU D 1 59 ? 11.301 -19.092 86.780 1.00 42.29 59 LEU D N 1
ATOM 6057 C CA . LEU D 1 59 ? 12.508 -18.665 86.178 1.00 42.04 59 LEU D CA 1
ATOM 6058 C C . LEU D 1 59 ? 13.458 -19.841 85.926 1.00 44.53 59 LEU D C 1
ATOM 6059 O O . LEU D 1 59 ? 13.989 -20.022 84.788 1.00 46.81 59 LEU D O 1
ATOM 6064 N N . VAL D 1 60 ? 13.686 -20.667 86.949 1.00 45.58 60 VAL D N 1
ATOM 6065 C CA . VAL D 1 60 ? 14.652 -21.774 86.753 1.00 44.83 60 VAL D CA 1
ATOM 6066 C C . VAL D 1 60 ? 14.055 -22.888 85.887 1.00 42.71 60 VAL D C 1
ATOM 6067 O O . VAL D 1 60 ? 14.725 -23.457 85.033 1.00 43.93 60 VAL D O 1
ATOM 6071 N N . MET D 1 61 ? 12.797 -23.230 86.132 1.00 44.97 61 MET D N 1
ATOM 6072 C CA . MET D 1 61 ? 12.213 -24.293 85.354 1.00 45.28 61 MET D CA 1
ATOM 6073 C C . MET D 1 61 ? 12.083 -23.898 83.860 1.00 41.66 61 MET D C 1
ATOM 6074 O O . MET D 1 61 ? 12.296 -24.717 82.965 1.00 40.58 61 MET D O 1
ATOM 6079 N N . GLY D 1 62 ? 11.712 -22.645 83.587 1.00 41.06 62 GLY D N 1
ATOM 6080 C CA . GLY D 1 62 ? 11.614 -22.174 82.182 1.00 37.23 62 GLY D CA 1
ATOM 6081 C C . GLY D 1 62 ? 12.995 -22.146 81.553 1.00 38.74 62 GLY D C 1
ATOM 6082 O O . GLY D 1 62 ? 13.137 -22.598 80.411 1.00 39.42 62 GLY D O 1
ATOM 6083 N N . ALA D 1 63 ? 14.010 -21.670 82.302 1.00 35.65 63 ALA D N 1
ATOM 6084 C CA . ALA D 1 63 ? 15.369 -21.488 81.766 1.00 34.93 63 ALA D CA 1
ATOM 6085 C C . ALA D 1 63 ? 16.054 -22.783 81.472 1.00 38.13 63 ALA D C 1
ATOM 6086 O O . ALA D 1 63 ? 16.987 -22.804 80.654 1.00 40.95 63 ALA D O 1
ATOM 6088 N N . THR D 1 64 ? 15.615 -23.871 82.128 1.00 39.15 64 THR D N 1
ATOM 6089 C CA . THR D 1 64 ? 16.283 -25.159 81.981 1.00 38.39 64 THR D CA 1
ATOM 6090 C C . THR D 1 64 ? 15.416 -26.188 81.214 1.00 41.24 64 THR D C 1
ATOM 6091 O O . THR D 1 64 ? 15.876 -27.332 80.963 1.00 37.95 64 THR D O 1
ATOM 6095 N N . PHE D 1 65 ? 14.199 -25.811 80.796 1.00 42.31 65 PHE D N 1
ATOM 6096 C CA . PHE D 1 65 ? 13.382 -26.768 80.016 1.00 42.32 65 PHE D CA 1
ATOM 6097 C C . PHE D 1 65 ? 13.819 -26.954 78.550 1.00 44.44 65 PHE D C 1
ATOM 6098 O O . PHE D 1 65 ? 13.383 -27.892 77.867 1.00 46.34 65 PHE D O 1
ATOM 6106 N N . GLY D 1 66 ? 14.672 -26.060 78.044 1.00 48.04 66 GLY D N 1
ATOM 6107 C CA . GLY D 1 66 ? 14.916 -26.021 76.592 1.00 45.86 66 GLY D CA 1
ATOM 6108 C C . GLY D 1 66 ? 15.476 -27.297 75.982 1.00 45.97 66 GLY D C 1
ATOM 6109 O O . GLY D 1 66 ? 15.261 -27.556 74.811 1.00 43.89 66 GLY D O 1
ATOM 6110 N N . ILE D 1 67 ? 16.224 -28.077 76.772 1.00 46.21 67 ILE D N 1
ATOM 6111 C CA . ILE D 1 67 ? 16.658 -29.397 76.341 1.00 42.66 67 ILE D CA 1
ATOM 6112 C C . ILE D 1 67 ? 15.498 -30.183 75.665 1.00 41.56 67 ILE D C 1
ATOM 6113 O O . ILE D 1 67 ? 15.716 -30.944 74.720 1.00 39.56 67 ILE D O 1
ATOM 6118 N N . ALA D 1 68 ? 14.289 -30.007 76.167 1.00 39.76 68 ALA D N 1
ATOM 6119 C CA . ALA D 1 68 ? 13.149 -30.838 75.741 1.00 39.48 68 ALA D CA 1
ATOM 6120 C C . ALA D 1 68 ? 12.959 -30.772 74.246 1.00 39.13 68 ALA D C 1
ATOM 6121 O O . ALA D 1 68 ? 12.987 -31.799 73.579 1.00 42.84 68 ALA D O 1
ATOM 6123 N N . LEU D 1 69 ? 12.837 -29.573 73.700 1.00 38.22 69 LEU D N 1
ATOM 6124 C CA . LEU D 1 69 ? 12.612 -29.444 72.253 1.00 42.15 69 LEU D CA 1
ATOM 6125 C C . LEU D 1 69 ? 13.916 -29.536 71.468 1.00 40.31 69 LEU D C 1
ATOM 6126 O O . LEU D 1 69 ? 13.920 -29.893 70.322 1.00 44.21 69 LEU D O 1
ATOM 6131 N N . THR D 1 70 ? 15.018 -29.187 72.085 1.00 38.31 70 THR D N 1
ATOM 6132 C CA . THR D 1 70 ? 16.324 -29.370 71.461 1.00 38.58 70 THR D CA 1
ATOM 6133 C C . THR D 1 70 ? 16.583 -30.811 71.041 1.00 39.45 70 THR D C 1
ATOM 6134 O O . THR D 1 70 ? 16.969 -31.069 69.907 1.00 44.87 70 THR D O 1
ATOM 6138 N N . LEU D 1 71 ? 16.368 -31.742 71.956 1.00 41.40 71 LEU D N 1
ATOM 6139 C CA . LEU D 1 71 ? 16.427 -33.156 71.681 1.00 41.43 71 LEU D CA 1
ATOM 6140 C C . LEU D 1 71 ? 15.477 -33.491 70.511 1.00 45.95 71 LEU D C 1
ATOM 6141 O O . LEU D 1 71 ? 15.896 -34.136 69.532 1.00 45.09 71 LEU D O 1
ATOM 6146 N N . VAL D 1 72 ? 14.218 -33.033 70.616 1.00 43.80 72 VAL D N 1
ATOM 6147 C CA . VAL D 1 72 ? 13.182 -33.359 69.655 1.00 44.52 72 VAL D CA 1
ATOM 6148 C C . VAL D 1 72 ? 13.586 -32.934 68.258 1.00 46.57 72 VAL D C 1
ATOM 6149 O O . VAL D 1 72 ? 13.566 -33.741 67.364 1.00 49.22 72 VAL D O 1
ATOM 6153 N N . ILE D 1 73 ? 13.985 -31.671 68.103 1.00 46.07 73 ILE D N 1
ATOM 6154 C CA . ILE D 1 73 ? 14.363 -31.102 66.842 1.00 42.53 73 ILE D CA 1
ATOM 6155 C C . ILE D 1 73 ? 15.788 -31.512 66.375 1.00 45.62 73 ILE D C 1
ATOM 6156 O O . ILE D 1 73 ? 15.969 -31.871 65.222 1.00 44.96 73 ILE D O 1
ATOM 6161 N N . ILE D 1 74 ? 16.803 -31.445 67.232 1.00 46.85 74 ILE D N 1
ATOM 6162 C CA . ILE D 1 74 ? 18.182 -31.709 66.803 1.00 41.86 74 ILE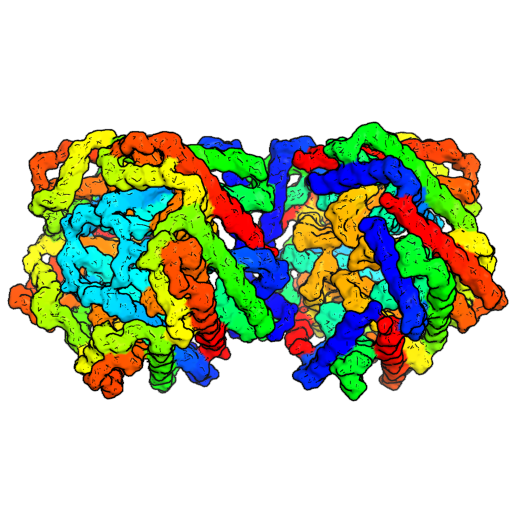 D CA 1
ATOM 6163 C C . ILE D 1 74 ? 18.504 -33.219 66.740 1.00 44.41 74 ILE D C 1
ATOM 6164 O O . ILE D 1 74 ? 19.178 -33.714 65.822 1.00 48.92 74 ILE D O 1
ATOM 6169 N N . ALA D 1 75 ? 18.021 -33.975 67.715 1.00 47.79 75 ALA D N 1
ATOM 6170 C CA . ALA D 1 75 ? 18.280 -35.420 67.787 1.00 48.22 75 ALA D CA 1
ATOM 6171 C C . ALA D 1 75 ? 17.449 -36.131 66.744 1.00 50.46 75 ALA D C 1
ATOM 6172 O O . ALA D 1 75 ? 17.929 -37.081 66.149 1.00 50.11 75 ALA D O 1
ATOM 6174 N N . GLY D 1 76 ? 16.214 -35.647 66.531 1.00 50.48 76 GLY D N 1
ATOM 6175 C CA . GLY D 1 76 ? 15.301 -36.159 65.548 1.00 48.65 76 GLY D CA 1
ATOM 6176 C C . GLY D 1 76 ? 14.262 -37.030 66.224 1.00 50.79 76 GLY D C 1
ATOM 6177 O O . GLY D 1 76 ? 14.641 -37.949 66.988 1.00 48.96 76 GLY D O 1
ATOM 6178 N N . SER D 1 77 ? 12.973 -36.770 65.899 1.00 47.36 77 SER D N 1
ATOM 6179 C CA . SER D 1 77 ? 11.830 -37.457 66.462 1.00 47.25 77 SER D CA 1
ATOM 6180 C C . SER D 1 77 ? 10.473 -36.883 65.927 1.00 48.89 77 SER D C 1
ATOM 6181 O O . SER D 1 77 ? 10.460 -35.976 65.134 1.00 49.28 77 SER D O 1
ATOM 6184 N N . GLU D 1 78 ? 9.332 -37.391 66.355 1.00 50.52 78 GLU D N 1
ATOM 6185 C CA . GLU D 1 78 ? 8.041 -36.933 65.761 1.00 54.60 78 GLU D CA 1
ATOM 6186 C C . GLU D 1 78 ? 7.087 -36.422 66.857 1.00 54.38 78 GLU D C 1
ATOM 6187 O O . GLU D 1 78 ? 6.600 -37.219 67.685 1.00 53.08 78 GLU D O 1
ATOM 6193 N N . LEU D 1 79 ? 6.864 -35.101 66.900 1.00 55.53 79 LEU D N 1
ATOM 6194 C CA . LEU D 1 79 ? 6.219 -34.452 68.069 1.00 53.43 79 LEU D CA 1
ATOM 6195 C C . LEU D 1 79 ? 4.805 -33.958 67.720 1.00 56.85 79 LEU D C 1
ATOM 6196 O O . LEU D 1 79 ? 4.680 -33.041 66.936 1.00 59.17 79 LEU D O 1
ATOM 6201 N N . PHE D 1 80 ? 3.759 -34.571 68.289 1.00 54.93 80 PHE D N 1
ATOM 6202 C CA . PHE D 1 80 ? 2.390 -34.230 67.922 1.00 56.24 80 PHE D CA 1
ATOM 6203 C C . PHE D 1 80 ? 2.139 -32.724 67.757 1.00 57.47 80 PHE D C 1
ATOM 6204 O O . PHE D 1 80 ? 1.510 -32.266 66.767 1.00 56.48 80 PHE D O 1
ATOM 6212 N N . THR D 1 81 ? 2.560 -31.969 68.781 1.00 58.19 81 THR D N 1
ATOM 6213 C CA . THR D 1 81 ? 2.317 -30.522 68.807 1.00 57.75 81 THR D CA 1
ATOM 6214 C C . THR D 1 81 ? 2.952 -29.814 67.605 1.00 55.31 81 THR D C 1
ATOM 6215 O O . THR D 1 81 ? 2.403 -28.837 67.122 1.00 54.98 81 THR D O 1
ATOM 6219 N N . GLY D 1 82 ? 4.096 -30.316 67.150 1.00 51.41 82 GLY D N 1
ATOM 6220 C CA . GLY D 1 82 ? 4.718 -29.872 65.899 1.00 53.19 82 GLY D CA 1
ATOM 6221 C C . GLY D 1 82 ? 3.915 -30.313 64.666 1.00 57.36 82 GLY D C 1
ATOM 6222 O O . GLY D 1 82 ? 3.773 -29.548 63.696 1.00 59.51 82 GLY D O 1
ATOM 6223 N N . HIS D 1 83 ? 3.393 -31.534 64.685 1.00 53.44 83 HIS D N 1
ATOM 6224 C CA . HIS D 1 83 ? 2.614 -32.000 63.548 1.00 56.41 83 HIS D CA 1
ATOM 6225 C C . HIS D 1 83 ? 1.444 -31.124 63.241 1.00 54.06 83 HIS D C 1
ATOM 6226 O O . HIS D 1 83 ? 1.057 -30.982 62.060 1.00 53.72 83 HIS D O 1
ATOM 6233 N N . THR D 1 84 ? 0.883 -30.496 64.269 1.00 52.65 84 THR D N 1
ATOM 6234 C CA . THR D 1 84 ? -0.335 -29.703 64.011 1.00 54.61 84 THR D CA 1
ATOM 6235 C C . THR D 1 84 ? -0.014 -28.612 63.006 1.00 54.99 84 THR D C 1
ATOM 6236 O O . THR D 1 84 ? -0.863 -28.293 62.181 1.00 57.29 84 THR D O 1
ATOM 6240 N N . MET D 1 85 ? 1.215 -28.062 63.059 1.00 52.22 85 MET D N 1
ATOM 6241 C CA . MET D 1 85 ? 1.611 -27.015 62.111 1.00 52.00 85 MET D CA 1
ATOM 6242 C C . MET D 1 85 ? 2.092 -27.553 60.758 1.00 53.80 85 MET D C 1
ATOM 6243 O O . MET D 1 85 ? 1.577 -27.132 59.712 1.00 57.68 85 MET D O 1
ATOM 6248 N N . PHE D 1 86 ? 3.076 -28.462 60.771 1.00 53.93 86 PHE D N 1
ATOM 6249 C CA . PHE D 1 86 ? 3.568 -29.086 59.550 1.00 55.42 86 PHE D CA 1
ATOM 6250 C C . PHE D 1 86 ? 2.417 -29.609 58.666 1.00 60.24 86 PHE D C 1
ATOM 6251 O O . PHE D 1 86 ? 2.402 -29.379 57.432 1.00 60.00 86 PHE D O 1
ATOM 6259 N N . LEU D 1 87 ? 1.470 -30.311 59.305 1.00 58.30 87 LEU D N 1
ATOM 6260 C CA . LEU D 1 87 ? 0.398 -31.002 58.586 1.00 60.50 87 LEU D CA 1
ATOM 6261 C C . LEU D 1 87 ? -0.597 -30.017 58.007 1.00 60.44 87 LEU D C 1
ATOM 6262 O O . LEU D 1 87 ? -1.024 -30.200 56.880 1.00 63.03 87 LEU D O 1
ATOM 6267 N N . THR D 1 88 ? -0.912 -28.948 58.750 1.00 59.32 88 THR D N 1
ATOM 6268 C CA . THR D 1 88 ? -1.697 -27.819 58.216 1.00 58.16 88 THR D CA 1
ATOM 6269 C C . THR D 1 88 ? -1.064 -27.268 56.931 1.00 60.42 88 THR D C 1
ATOM 6270 O O . THR D 1 88 ? -1.717 -27.237 55.868 1.00 61.54 88 THR D O 1
ATOM 6274 N N . LEU D 1 89 ? 0.222 -26.889 57.020 1.00 58.66 89 LEU D N 1
ATOM 6275 C CA . LEU D 1 89 ? 0.977 -26.382 55.869 1.00 58.84 89 LEU D CA 1
ATOM 6276 C C . LEU D 1 89 ? 1.037 -27.364 54.678 1.00 61.72 89 LEU D C 1
ATOM 6277 O O . LEU D 1 89 ? 0.890 -26.952 53.503 1.00 63.39 89 LEU D O 1
ATOM 6282 N N . GLY D 1 90 ? 1.243 -28.648 54.987 1.00 62.88 90 GLY D N 1
ATOM 6283 C CA . GLY D 1 90 ? 1.223 -29.717 53.997 1.00 64.99 90 GLY D CA 1
ATOM 6284 C C . GLY D 1 90 ? -0.113 -29.767 53.278 1.00 68.83 90 GLY D C 1
ATOM 6285 O O . GLY D 1 90 ? -0.153 -29.879 52.017 1.00 69.47 90 GLY D O 1
ATOM 6286 N N . VAL D 1 91 ? -1.202 -29.662 54.063 1.00 68.68 91 VAL D N 1
ATOM 6287 C CA . VAL D 1 91 ? -2.592 -29.679 53.521 1.00 70.97 91 VAL D CA 1
ATOM 6288 C C . VAL D 1 91 ? -2.792 -28.446 52.647 1.00 71.47 91 VAL D C 1
ATOM 6289 O O . VAL D 1 91 ? -3.128 -28.579 51.489 1.00 70.80 91 VAL D O 1
ATOM 6293 N N . LYS D 1 92 ? -2.509 -27.262 53.191 1.00 72.23 92 LYS D N 1
ATOM 6294 C CA . LYS D 1 92 ? -2.655 -26.009 52.445 1.00 74.47 92 LYS D CA 1
ATOM 6295 C C . LYS D 1 92 ? -1.832 -25.935 51.142 1.00 76.57 92 LYS D C 1
ATOM 6296 O O . LYS D 1 92 ? -2.373 -25.482 50.117 1.00 78.23 92 LYS D O 1
ATOM 6302 N N . ALA D 1 93 ? -0.576 -26.414 51.157 1.00 70.45 93 ALA D N 1
ATOM 6303 C CA . ALA D 1 93 ? 0.226 -26.505 49.918 1.00 70.21 93 ALA D CA 1
ATOM 6304 C C . ALA D 1 93 ? -0.148 -27.616 48.911 1.00 72.90 93 ALA D C 1
ATOM 6305 O O . ALA D 1 93 ? 0.112 -27.482 47.723 1.00 74.42 93 ALA D O 1
ATOM 6307 N N . GLY D 1 94 ? -0.754 -28.707 49.375 1.00 74.90 94 GLY D N 1
ATOM 6308 C CA . GLY D 1 94 ? -1.208 -29.807 48.484 1.00 75.49 94 GLY D CA 1
ATOM 6309 C C . GLY D 1 94 ? -0.235 -30.973 48.376 1.00 75.43 94 GLY D C 1
ATOM 6310 O O . GLY D 1 94 ? -0.236 -31.719 47.410 1.00 73.17 94 GLY D O 1
ATOM 6311 N N . THR D 1 95 ? 0.636 -31.106 49.372 1.00 79.22 95 THR D N 1
ATOM 6312 C CA . THR D 1 95 ? 1.614 -32.175 49.373 1.00 77.35 95 THR D CA 1
ATOM 6313 C C . THR D 1 95 ? 1.014 -33.397 50.079 1.00 76.34 95 THR D C 1
ATOM 6314 O O . THR D 1 95 ? 1.393 -34.504 49.786 1.00 75.36 95 THR D O 1
ATOM 6318 N N . ILE D 1 96 ? 0.075 -33.175 50.996 1.00 75.61 96 ILE D N 1
ATOM 6319 C CA . ILE D 1 96 ? -0.708 -34.233 51.654 1.00 76.19 96 ILE D CA 1
ATOM 6320 C C . ILE D 1 96 ? -2.173 -33.790 51.608 1.00 78.14 96 ILE D C 1
ATOM 6321 O O . ILE D 1 96 ? -2.451 -32.660 51.190 1.00 78.15 96 ILE D O 1
ATOM 6326 N N . SER D 1 97 ? -3.103 -34.661 52.033 1.00 81.08 97 SER D N 1
ATOM 6327 C CA . SER D 1 97 ? -4.570 -34.343 52.089 1.00 80.84 97 SER D CA 1
ATOM 6328 C C . SER D 1 97 ? -5.140 -34.171 53.527 1.00 79.69 97 SER D C 1
ATOM 6329 O O . SER D 1 97 ? -4.464 -34.531 54.500 1.00 74.97 97 SER D O 1
ATOM 6332 N N . HIS D 1 98 ? -6.388 -33.667 53.636 1.00 82.71 98 HIS D N 1
ATOM 6333 C CA . HIS D 1 98 ? -7.118 -33.473 54.927 1.00 81.60 98 HIS D CA 1
ATOM 6334 C C . HIS D 1 98 ? -7.197 -34.756 55.696 1.00 80.34 98 HIS D C 1
ATOM 6335 O O . HIS D 1 98 ? -6.837 -34.802 56.873 1.00 77.66 98 HIS D O 1
ATOM 6342 N N . GLY D 1 99 ? -7.687 -35.802 55.029 1.00 83.03 99 GLY D N 1
ATOM 6343 C CA . GLY D 1 99 ? -7.804 -37.151 55.590 1.00 84.32 99 GLY D CA 1
ATOM 6344 C C . GLY D 1 99 ? -6.486 -37.688 56.148 1.00 85.04 99 GLY D C 1
ATOM 6345 O O . GLY D 1 99 ? -6.461 -38.237 57.249 1.00 85.60 99 GLY D O 1
ATOM 6346 N N . GLN D 1 100 ? -5.387 -37.525 55.407 1.00 84.15 100 GLN D N 1
ATOM 6347 C CA . GLN D 1 100 ? -4.064 -37.941 55.889 1.00 80.46 100 GLN D CA 1
ATOM 6348 C C . GLN D 1 100 ? -3.684 -37.175 57.168 1.00 80.81 100 GLN D C 1
ATOM 6349 O O . GLN D 1 100 ? -3.086 -37.746 58.090 1.00 80.85 100 GLN D O 1
ATOM 6355 N N . MET D 1 101 ? -4.058 -35.892 57.235 1.00 79.37 101 MET D N 1
ATOM 6356 C CA . MET D 1 101 ? -3.761 -35.052 58.401 1.00 74.62 101 MET D CA 1
ATOM 6357 C C . MET D 1 101 ? -4.413 -35.595 59.667 1.00 74.34 101 MET D C 1
ATOM 6358 O O . MET D 1 101 ? -3.718 -35.905 60.639 1.00 75.50 101 MET D O 1
ATOM 6363 N N . TRP D 1 102 ? -5.733 -35.700 59.645 1.00 74.78 102 TRP D N 1
ATOM 6364 C CA . TRP D 1 102 ? -6.499 -36.284 60.752 1.00 76.30 102 TRP D CA 1
ATOM 6365 C C . TRP D 1 102 ? -6.180 -37.726 61.073 1.00 76.69 102 TRP D C 1
ATOM 6366 O O . TRP D 1 102 ? -6.350 -38.131 62.215 1.00 78.05 102 TRP D O 1
ATOM 6377 N N . ALA D 1 103 ? -5.690 -38.516 60.112 1.00 76.92 103 ALA D N 1
ATOM 6378 C CA . ALA D 1 103 ? -5.293 -39.902 60.415 1.00 78.43 103 ALA D CA 1
ATOM 6379 C C . ALA D 1 103 ? -3.904 -39.983 61.099 1.00 77.27 103 ALA D C 1
ATOM 6380 O O . ALA D 1 103 ? -3.691 -40.804 61.987 1.00 77.23 103 ALA D O 1
ATOM 6382 N N . ILE D 1 104 ? -2.979 -39.116 60.693 1.00 76.20 104 ILE D N 1
ATOM 6383 C CA . ILE D 1 104 ? -1.640 -39.020 61.315 1.00 74.57 104 ILE D CA 1
ATOM 6384 C C . ILE D 1 104 ? -1.609 -38.444 62.752 1.00 71.78 104 ILE D C 1
ATOM 6385 O O . ILE D 1 104 ? -0.929 -38.995 63.622 1.00 75.58 104 ILE D O 1
ATOM 6390 N N . LEU D 1 105 ? -2.311 -37.338 63.003 1.00 69.78 105 LEU D N 1
ATOM 6391 C CA . LEU D 1 105 ? -2.250 -36.662 64.317 1.00 67.29 105 LEU D CA 1
ATOM 6392 C C . LEU D 1 105 ? -2.517 -37.542 65.531 1.00 68.34 105 LEU D C 1
ATOM 6393 O O . LEU D 1 105 ? -1.703 -37.544 66.456 1.00 67.06 105 LEU D O 1
ATOM 6398 N N . PRO D 1 106 ? -3.631 -38.310 65.533 1.00 71.15 106 PRO D N 1
ATOM 6399 C CA . PRO D 1 106 ? -3.847 -39.193 66.676 1.00 71.70 106 PRO D CA 1
ATOM 6400 C C . PRO D 1 106 ? -2.747 -40.212 66.828 1.00 70.75 106 PRO D C 1
ATOM 6401 O O . PRO D 1 106 ? -2.543 -40.689 67.930 1.00 71.27 106 PRO D O 1
ATOM 6405 N N . GLN D 1 107 ? -2.091 -40.585 65.731 1.00 71.79 107 GLN D N 1
ATOM 6406 C CA . GLN D 1 107 ? -1.003 -41.559 65.801 1.00 70.94 107 GLN D CA 1
ATOM 6407 C C . GLN D 1 107 ? 0.179 -40.928 66.508 1.00 65.95 107 GLN D C 1
ATOM 6408 O O . GLN D 1 107 ? 0.754 -41.521 67.428 1.00 67.53 107 GLN D O 1
ATOM 6414 N N . THR D 1 108 ? 0.544 -39.716 66.107 1.00 63.82 108 THR D N 1
ATOM 6415 C CA . THR D 1 108 ? 1.706 -39.062 66.744 1.00 60.86 108 THR D CA 1
ATOM 6416 C C . THR D 1 108 ? 1.398 -38.872 68.213 1.00 59.36 108 THR D C 1
ATOM 6417 O O . THR D 1 108 ? 2.246 -39.120 69.065 1.00 57.59 108 THR D O 1
ATOM 6421 N N . TRP D 1 109 ? 0.140 -38.535 68.499 1.00 60.79 109 TRP D N 1
ATOM 6422 C CA . TRP D 1 109 ? -0.305 -38.330 69.859 1.00 60.79 109 TRP D CA 1
ATOM 6423 C C . TRP D 1 109 ? -0.088 -39.579 70.700 1.00 62.05 109 TRP D C 1
ATOM 6424 O O . TRP D 1 109 ? 0.521 -39.514 71.780 1.00 61.43 109 TRP D O 1
ATOM 6435 N N . LEU D 1 110 ? -0.457 -40.742 70.170 1.00 63.21 110 LEU D N 1
ATOM 6436 C CA . LEU D 1 110 ? -0.305 -42.000 70.918 1.00 66.45 110 LEU D CA 1
ATOM 6437 C C . LEU D 1 110 ? 1.170 -42.433 71.132 1.00 67.47 110 LEU D C 1
ATOM 6438 O O . LEU D 1 110 ? 1.539 -42.877 72.229 1.00 65.75 110 LEU D O 1
ATOM 6443 N N . GLY D 1 111 ? 2.004 -42.260 70.106 1.00 65.20 111 GLY D N 1
ATOM 6444 C CA . GLY D 1 111 ? 3.404 -42.623 70.204 1.00 65.20 111 GLY D CA 1
ATOM 6445 C C . GLY D 1 111 ? 4.095 -41.763 71.237 1.00 65.09 111 GLY D C 1
ATOM 6446 O O . GLY D 1 111 ? 4.887 -42.268 72.041 1.00 67.75 111 GLY D O 1
ATOM 6447 N N . ASN D 1 112 ? 3.760 -40.469 71.231 1.00 63.88 112 ASN D N 1
ATOM 6448 C CA . ASN D 1 112 ? 4.277 -39.512 72.207 1.00 59.21 112 ASN D CA 1
ATOM 6449 C C . ASN D 1 112 ? 3.922 -39.979 73.599 1.00 60.19 112 ASN D C 1
ATOM 6450 O O . ASN D 1 112 ? 4.763 -39.905 74.524 1.00 57.62 112 ASN D O 1
ATOM 6455 N N . LEU D 1 113 ? 2.685 -40.484 73.732 1.00 59.93 113 LEU D N 1
ATOM 6456 C CA . LEU D 1 113 ? 2.191 -41.014 75.011 1.00 59.56 113 LEU D CA 1
ATOM 6457 C C . LEU D 1 113 ? 2.990 -42.219 75.474 1.00 60.33 113 LEU D C 1
ATOM 6458 O O . LEU D 1 113 ? 3.441 -42.236 76.604 1.00 60.09 113 LEU D O 1
ATOM 6463 N N . VAL D 1 114 ? 3.176 -43.209 74.603 1.00 62.39 114 VAL D N 1
ATOM 6464 C CA . VAL D 1 114 ? 3.962 -44.378 74.963 1.00 61.84 114 VAL D CA 1
ATOM 6465 C C . VAL D 1 114 ? 5.342 -43.955 75.401 1.00 61.13 114 VAL D C 1
ATOM 6466 O O . VAL D 1 114 ? 5.862 -44.472 76.397 1.00 66.09 114 VAL D O 1
ATOM 6470 N N . GLY D 1 115 ? 5.955 -43.016 74.675 1.00 59.47 115 GLY D N 1
ATOM 6471 C CA . GLY D 1 115 ? 7.315 -42.580 75.009 1.00 55.23 115 GLY D CA 1
ATOM 6472 C C . GLY D 1 115 ? 7.353 -41.836 76.340 1.00 57.17 115 GLY D C 1
ATOM 6473 O O . GLY D 1 115 ? 8.311 -41.948 77.075 1.00 56.48 115 GLY D O 1
ATOM 6474 N N . SER D 1 116 ? 6.297 -41.090 76.671 1.00 57.74 116 SER D N 1
ATOM 6475 C CA . SER D 1 116 ? 6.230 -40.360 77.947 1.00 58.15 116 SER D CA 1
ATOM 6476 C C . SER D 1 116 ? 6.119 -41.285 79.167 1.00 58.79 116 SER D C 1
ATOM 6477 O O . SER D 1 116 ? 6.932 -41.228 80.135 1.00 60.03 116 SER D O 1
ATOM 6480 N N . VAL D 1 117 ? 5.146 -42.178 79.080 1.00 58.00 117 VAL D N 1
ATOM 6481 C CA . VAL D 1 117 ? 4.935 -43.232 80.075 1.00 58.41 117 VAL D CA 1
ATOM 6482 C C . VAL D 1 117 ? 6.231 -44.041 80.252 1.00 57.60 117 VAL D C 1
ATOM 6483 O O . VAL D 1 117 ? 6.601 -44.384 81.349 1.00 58.30 117 VAL D O 1
ATOM 6487 N N . PHE D 1 118 ? 6.934 -44.294 79.163 1.00 56.27 118 PHE D N 1
ATOM 6488 C CA . PHE D 1 118 ? 8.117 -45.135 79.186 1.00 56.10 118 PHE D CA 1
ATOM 6489 C C . PHE D 1 118 ? 9.257 -44.506 79.993 1.00 54.23 118 PHE D C 1
ATOM 6490 O O . PHE D 1 118 ? 9.871 -45.159 80.842 1.00 56.29 118 PHE D O 1
ATOM 6498 N N . VAL D 1 119 ? 9.517 -43.232 79.746 1.00 50.32 119 VAL D N 1
ATOM 6499 C CA . VAL D 1 119 ? 10.538 -42.507 80.506 1.00 50.34 119 VAL D CA 1
ATOM 6500 C C . VAL D 1 119 ? 10.118 -42.319 81.982 1.00 50.35 119 VAL D C 1
ATOM 6501 O O . VAL D 1 119 ? 10.952 -42.420 82.867 1.00 47.94 119 VAL D O 1
ATOM 6505 N N . ALA D 1 120 ? 8.838 -42.061 82.254 1.00 52.47 120 ALA D N 1
ATOM 6506 C CA . ALA D 1 120 ? 8.416 -41.925 83.653 1.00 53.55 120 ALA D CA 1
ATOM 6507 C C . ALA D 1 120 ? 8.546 -43.291 84.347 1.00 57.10 120 ALA D C 1
ATOM 6508 O O . ALA D 1 120 ? 8.924 -43.366 85.525 1.00 61.24 120 ALA D O 1
ATOM 6510 N N . LEU D 1 121 ? 8.300 -44.373 83.613 1.00 55.40 121 LEU D N 1
ATOM 6511 C CA . LEU D 1 121 ? 8.489 -45.703 84.180 1.00 59.62 121 LEU D CA 1
ATOM 6512 C C . LEU D 1 121 ? 9.953 -46.013 84.535 1.00 61.57 121 LEU D C 1
ATOM 6513 O O . LEU D 1 121 ? 10.260 -46.479 85.651 1.00 63.93 121 LEU D O 1
ATOM 6518 N N . LEU D 1 122 ? 10.864 -45.727 83.605 1.00 58.42 122 LEU D N 1
ATOM 6519 C CA . LEU D 1 122 ? 12.262 -45.944 83.857 1.00 57.36 122 LEU D CA 1
ATOM 6520 C C . LEU D 1 122 ? 12.710 -45.098 85.069 1.00 57.87 122 LEU D C 1
ATOM 6521 O O . LEU D 1 122 ? 13.509 -45.569 85.886 1.00 57.41 122 LEU D O 1
ATOM 6526 N N . TYR D 1 123 ? 12.179 -43.874 85.203 1.00 55.59 123 TYR D N 1
ATOM 6527 C CA . TYR D 1 123 ? 12.601 -42.934 86.268 1.00 54.43 123 TYR D CA 1
ATOM 6528 C C . TYR D 1 123 ? 12.136 -43.489 87.586 1.00 56.73 123 TYR D C 1
ATOM 6529 O O . TYR D 1 123 ? 12.831 -43.442 88.605 1.00 59.36 123 TYR D O 1
ATOM 6538 N N . SER D 1 124 ? 10.932 -44.054 87.540 1.00 60.35 124 SER D N 1
ATOM 6539 C CA . SER D 1 124 ? 10.314 -44.702 88.704 1.00 57.18 124 SER D CA 1
ATOM 6540 C C . SER D 1 124 ? 11.081 -45.976 89.165 1.00 58.80 124 SER D C 1
ATOM 6541 O O . SER D 1 124 ? 11.399 -46.121 90.348 1.00 56.07 124 SER D O 1
ATOM 6544 N N . TRP D 1 125 ? 11.446 -46.857 88.229 1.00 57.99 125 TRP D N 1
ATOM 6545 C CA . TRP D 1 125 ? 12.321 -47.978 88.568 1.00 60.12 125 TRP D CA 1
ATOM 6546 C C . TRP D 1 125 ? 13.710 -47.601 88.993 1.00 60.81 125 TRP D C 1
ATOM 6547 O O . TRP D 1 125 ? 14.378 -48.354 89.701 1.00 60.46 125 TRP D O 1
ATOM 6558 N N . GLY D 1 126 ? 14.171 -46.443 88.510 1.00 63.14 126 GLY D N 1
ATOM 6559 C CA . GLY D 1 126 ? 15.476 -45.896 88.858 1.00 60.12 126 GLY D CA 1
ATOM 6560 C C . GLY D 1 126 ? 15.325 -45.128 90.142 1.00 59.94 126 GLY D C 1
ATOM 6561 O O . GLY D 1 126 ? 16.218 -44.359 90.504 1.00 62.56 126 GLY D O 1
ATOM 6562 N N . GLY D 1 127 ? 14.177 -45.306 90.802 1.00 59.14 127 GLY D N 1
ATOM 6563 C CA . GLY D 1 127 ? 13.952 -44.801 92.159 1.00 59.00 127 GLY D CA 1
ATOM 6564 C C . GLY D 1 127 ? 14.055 -43.297 92.264 1.00 56.24 127 GLY D C 1
ATOM 6565 O O . GLY D 1 127 ? 14.601 -42.762 93.223 1.00 56.27 127 GLY D O 1
ATOM 6566 N N . GLY D 1 128 ? 13.528 -42.612 91.273 1.00 55.37 128 GLY D N 1
ATOM 6567 C CA . GLY D 1 128 ? 13.593 -41.147 91.233 1.00 59.54 128 GLY D CA 1
ATOM 6568 C C . GLY D 1 128 ? 13.051 -40.455 92.493 1.00 64.43 128 GLY D C 1
ATOM 6569 O O . GLY D 1 128 ? 12.043 -40.862 93.084 1.00 65.55 128 GLY D O 1
ATOM 6570 N N . SER D 1 129 ? 13.706 -39.372 92.882 1.00 63.32 129 SER D N 1
ATOM 6571 C CA . SER D 1 129 ? 13.453 -38.764 94.172 1.00 58.20 129 SER D CA 1
ATOM 6572 C C . SER D 1 129 ? 12.180 -37.901 94.170 1.00 57.08 129 SER D C 1
ATOM 6573 O O . SER D 1 129 ? 11.644 -37.626 95.233 1.00 57.90 129 SER D O 1
ATOM 6576 N N . LEU D 1 130 ? 11.701 -37.487 92.993 1.00 53.19 130 LEU D N 1
ATOM 6577 C CA . LEU D 1 130 ? 10.412 -36.760 92.862 1.00 49.59 130 LEU D CA 1
ATOM 6578 C C . LEU D 1 130 ? 9.183 -37.523 93.273 1.00 51.64 130 LEU D C 1
ATOM 6579 O O . LEU D 1 130 ? 8.099 -36.939 93.361 1.00 52.58 130 LEU D O 1
ATOM 6584 N N . LEU D 1 131 ? 9.341 -38.826 93.498 1.00 52.26 131 LEU D N 1
ATOM 6585 C CA . LEU D 1 131 ? 8.213 -39.743 93.508 1.00 55.47 131 LEU D CA 1
ATOM 6586 C C . LEU D 1 131 ? 7.583 -40.108 94.872 1.00 56.98 131 LEU D C 1
ATOM 6587 O O . LEU D 1 131 ? 6.363 -39.989 94.999 1.00 57.32 131 LEU D O 1
ATOM 6592 N N . PRO D 1 132 ? 8.388 -40.540 95.877 1.00 56.55 132 PRO D N 1
ATOM 6593 C CA . PRO D 1 132 ? 7.759 -41.033 97.141 1.00 59.40 132 PRO D CA 1
ATOM 6594 C C . PRO D 1 132 ? 7.106 -40.021 98.134 1.00 59.38 132 PRO D C 1
ATOM 6595 O O . PRO D 1 132 ? 6.219 -40.421 98.879 1.00 66.76 132 PRO D O 1
ATOM 6599 N N . VAL D 1 133 ? 7.518 -38.753 98.152 1.00 58.80 133 VAL D N 1
ATOM 6600 C CA . VAL D 1 133 ? 7.021 -37.739 99.136 1.00 56.70 133 VAL D CA 1
ATOM 6601 C C . VAL D 1 133 ? 5.766 -37.040 98.590 1.00 57.92 133 VAL D C 1
ATOM 6602 O O . VAL D 1 133 ? 5.806 -36.508 97.490 1.00 59.42 133 VAL D O 1
ATOM 6606 N N . ASP D 1 134 ? 4.667 -37.020 99.344 1.00 58.46 134 ASP D N 1
ATOM 6607 C CA . ASP D 1 134 ? 3.419 -36.403 98.854 1.00 63.11 134 ASP D CA 1
ATOM 6608 C C . ASP D 1 134 ? 3.466 -34.882 98.588 1.00 60.51 134 ASP D C 1
ATOM 6609 O O . ASP D 1 134 ? 2.699 -34.378 97.782 1.00 59.23 134 ASP D O 1
ATOM 6614 N N . THR D 1 135 ? 4.379 -34.160 99.232 1.00 59.04 135 THR D N 1
ATOM 6615 C CA . THR D 1 135 ? 4.507 -32.715 99.017 1.00 57.14 135 THR D CA 1
ATOM 6616 C C . THR D 1 135 ? 5.389 -32.312 97.807 1.00 56.57 135 THR D C 1
ATOM 6617 O O . THR D 1 135 ? 5.532 -31.119 97.493 1.00 55.86 135 THR D O 1
ATOM 6621 N N . SER D 1 136 ? 5.991 -33.308 97.157 1.00 54.89 136 SER D N 1
ATOM 6622 C CA . SER D 1 136 ? 6.729 -33.136 95.905 1.00 52.88 136 SER D CA 1
ATOM 6623 C C . SER D 1 136 ? 5.974 -32.303 94.905 1.00 53.03 136 SER D C 1
ATOM 6624 O O . SER D 1 136 ? 4.757 -32.552 94.687 1.00 56.32 136 SER D O 1
ATOM 6627 N N . ILE D 1 137 ? 6.670 -31.347 94.261 1.00 51.18 137 ILE D N 1
ATOM 6628 C CA . ILE D 1 137 ? 5.977 -30.471 93.289 1.00 50.88 137 ILE D CA 1
ATOM 6629 C C . ILE D 1 137 ? 5.331 -31.210 92.123 1.00 52.08 137 ILE D C 1
ATOM 6630 O O . ILE D 1 137 ? 4.341 -30.696 91.533 1.00 55.68 137 ILE D O 1
ATOM 6635 N N . VAL D 1 138 ? 5.812 -32.435 91.869 1.00 48.00 138 VAL D N 1
ATOM 6636 C CA . VAL D 1 138 ? 5.210 -33.300 90.859 1.00 47.41 138 VAL D CA 1
ATOM 6637 C C . VAL D 1 138 ? 3.703 -33.536 91.115 1.00 50.00 138 VAL D C 1
ATOM 6638 O O . VAL D 1 138 ? 2.884 -33.366 90.216 1.00 51.14 138 VAL D O 1
ATOM 6642 N N . HIS D 1 139 ? 3.342 -33.836 92.354 1.00 51.36 139 HIS D N 1
ATOM 6643 C CA . HIS D 1 139 ? 1.951 -34.109 92.709 1.00 53.49 139 HIS D CA 1
ATOM 6644 C C . HIS D 1 139 ? 1.085 -32.894 92.789 1.00 53.31 139 HIS D C 1
ATOM 6645 O O . HIS D 1 139 ? -0.034 -32.920 92.272 1.00 58.06 139 HIS D O 1
ATOM 6652 N N . SER D 1 140 ? 1.562 -31.821 93.423 1.00 51.60 140 SER D N 1
ATOM 6653 C CA . SER D 1 140 ? 0.706 -30.633 93.596 1.00 52.42 140 SER D CA 1
ATOM 6654 C C . SER D 1 140 ? 0.571 -29.934 92.231 1.00 53.92 140 SER D C 1
ATOM 6655 O O . SER D 1 140 ? -0.520 -29.450 91.928 1.00 57.98 140 SER D O 1
ATOM 6658 N N . VAL D 1 141 ? 1.606 -29.934 91.378 1.00 49.25 141 VAL D N 1
ATOM 6659 C CA . VAL D 1 141 ? 1.411 -29.352 90.023 1.00 50.66 141 VAL D CA 1
ATOM 6660 C C . VAL D 1 141 ? 0.480 -30.257 89.195 1.00 55.67 141 VAL D C 1
ATOM 6661 O O . VAL D 1 141 ? -0.421 -29.735 88.490 1.00 56.23 141 VAL D O 1
ATOM 6665 N N . ALA D 1 142 ? 0.613 -31.586 89.349 1.00 53.74 142 ALA D N 1
ATOM 6666 C CA . ALA D 1 142 ? -0.211 -32.513 88.549 1.00 50.84 142 ALA D CA 1
ATOM 6667 C C . ALA D 1 142 ? -1.664 -32.401 88.891 1.00 53.26 142 ALA D C 1
ATOM 6668 O O . ALA D 1 142 ? -2.493 -32.266 87.991 1.00 53.54 142 ALA D O 1
ATOM 6670 N N . LEU D 1 143 ? -1.970 -32.463 90.181 1.00 54.34 143 LEU D N 1
ATOM 6671 C CA . LEU D 1 143 ? -3.328 -32.297 90.673 1.00 56.00 143 LEU D CA 1
ATOM 6672 C C . LEU D 1 143 ? -3.942 -30.978 90.187 1.00 56.10 143 LEU D C 1
ATOM 6673 O O . LEU D 1 143 ? -5.054 -30.966 89.627 1.00 65.59 143 LEU D O 1
ATOM 6678 N N . ALA D 1 144 ? -3.227 -29.876 90.369 1.00 54.66 144 ALA D N 1
ATOM 6679 C CA . ALA D 1 144 ? -3.744 -28.542 90.005 1.00 56.14 144 ALA D CA 1
ATOM 6680 C C . ALA D 1 144 ? -4.076 -28.521 88.511 1.00 54.88 144 ALA D C 1
ATOM 6681 O O . ALA D 1 144 ? -5.076 -27.931 88.075 1.00 59.16 144 ALA D O 1
ATOM 6683 N N . LYS D 1 145 ? -3.250 -29.215 87.740 1.00 52.22 145 LYS D N 1
ATOM 6684 C CA . LYS D 1 145 ? -3.442 -29.320 86.296 1.00 52.00 145 LYS D CA 1
ATOM 6685 C C . LYS D 1 145 ? -4.711 -30.103 85.954 1.00 55.96 145 LYS D C 1
ATOM 6686 O O . LYS D 1 145 ? -5.391 -29.752 85.004 1.00 59.30 145 LYS D O 1
ATOM 6692 N N . THR D 1 146 ? -5.029 -31.125 86.753 1.00 57.24 146 THR D N 1
ATOM 6693 C CA . THR D 1 146 ? -6.154 -31.991 86.474 1.00 60.71 146 THR D CA 1
ATOM 6694 C C . THR D 1 146 ? -7.461 -31.333 86.896 1.00 64.25 146 THR D C 1
ATOM 6695 O O . THR D 1 146 ? -8.507 -31.770 86.440 1.00 70.20 146 THR D O 1
ATOM 6699 N N . THR D 1 147 ? -7.424 -30.310 87.763 1.00 63.31 147 THR D N 1
ATOM 6700 C CA . THR D 1 147 ? -8.698 -29.748 88.265 1.00 64.61 147 THR D CA 1
ATOM 6701 C C . THR D 1 147 ? -9.029 -28.342 87.752 1.00 62.23 147 THR D C 1
ATOM 6702 O O . THR D 1 147 ? -10.031 -27.741 88.161 1.00 63.91 147 THR D O 1
ATOM 6706 N N . ALA D 1 148 ? -8.190 -27.819 86.866 1.00 57.82 148 ALA D N 1
ATOM 6707 C CA . ALA D 1 148 ? -8.413 -26.508 86.302 1.00 56.41 148 ALA D CA 1
ATOM 6708 C C . ALA D 1 148 ? -9.585 -26.574 85.337 1.00 59.19 148 ALA D C 1
ATOM 6709 O O . ALA D 1 148 ? -9.863 -27.653 84.764 1.00 59.56 148 ALA D O 1
ATOM 6711 N N . PRO D 1 149 ? -10.288 -25.433 85.137 1.00 60.84 149 PRO D N 1
ATOM 6712 C CA . PRO D 1 149 ? -11.399 -25.455 84.148 1.00 61.65 149 PRO D CA 1
ATOM 6713 C C . PRO D 1 149 ? -10.921 -25.611 82.676 1.00 61.58 149 PRO D C 1
ATOM 6714 O O . PRO D 1 149 ? -9.687 -25.365 82.314 1.00 55.19 149 PRO D O 1
ATOM 6718 N N . ALA D 1 150 ? -11.883 -26.075 81.871 1.00 59.66 150 ALA D N 1
ATOM 6719 C CA . ALA D 1 150 ? -11.679 -26.459 80.467 1.00 60.46 150 ALA D CA 1
ATOM 6720 C C . ALA D 1 150 ? -11.173 -25.283 79.618 1.00 58.39 150 ALA D C 1
ATOM 6721 O O . ALA D 1 150 ? -10.149 -25.387 78.947 1.00 59.43 150 ALA D O 1
ATOM 6723 N N . THR D 1 151 ? -11.897 -24.172 79.715 1.00 58.19 151 THR D N 1
ATOM 6724 C CA . THR D 1 151 ? -11.598 -22.897 79.115 1.00 56.56 151 THR D CA 1
ATOM 6725 C C . THR D 1 151 ? -10.139 -22.490 79.425 1.00 56.99 151 THR D C 1
ATOM 6726 O O . THR D 1 151 ? -9.358 -22.201 78.529 1.00 55.11 151 THR D O 1
ATOM 6730 N N . VAL D 1 152 ? -9.804 -22.469 80.711 1.00 58.11 152 VAL D N 1
ATOM 6731 C CA . VAL D 1 152 ? -8.496 -22.039 81.175 1.00 56.33 152 VAL D CA 1
ATOM 6732 C C . VAL D 1 152 ? -7.432 -22.925 80.520 1.00 55.14 152 VAL D C 1
ATOM 6733 O O . VAL D 1 152 ? -6.440 -22.424 79.974 1.00 54.94 152 VAL D O 1
ATOM 6737 N N . LEU D 1 153 ? -7.665 -24.234 80.531 1.00 56.53 153 LEU D N 1
ATOM 6738 C CA . LEU D 1 153 ? -6.707 -25.203 79.992 1.00 54.44 153 LEU D CA 1
ATOM 6739 C C . LEU D 1 153 ? -6.587 -25.091 78.471 1.00 56.30 153 LEU D C 1
ATOM 6740 O O . LEU D 1 153 ? -5.441 -25.050 77.943 1.00 53.93 153 LEU D O 1
ATOM 6745 N N . PHE D 1 154 ? -7.749 -25.012 77.786 1.00 54.30 154 PHE D N 1
ATOM 6746 C CA . PHE D 1 154 ? -7.778 -24.774 76.333 1.00 55.89 154 PHE D CA 1
ATOM 6747 C C . PHE D 1 154 ? -6.874 -23.588 75.931 1.00 55.73 154 PHE D C 1
ATOM 6748 O O . PHE D 1 154 ? -5.980 -23.724 75.071 1.00 53.39 154 PHE D O 1
ATOM 6756 N N . PHE D 1 155 ? -7.111 -22.428 76.542 1.00 56.76 155 PHE D N 1
ATOM 6757 C CA . PHE D 1 155 ? -6.383 -21.217 76.113 1.00 56.11 155 PHE D CA 1
ATOM 6758 C C . PHE D 1 155 ? -4.893 -21.231 76.556 1.00 53.95 155 PHE D C 1
ATOM 6759 O O . PHE D 1 155 ? -3.999 -20.750 75.857 1.00 55.32 155 PHE D O 1
ATOM 6767 N N . LYS D 1 156 ? -4.620 -21.863 77.675 1.00 51.73 156 LYS D N 1
ATOM 6768 C CA . LYS D 1 156 ? -3.256 -22.056 78.062 1.00 51.09 156 LYS D CA 1
ATOM 6769 C C . LYS D 1 156 ? -2.562 -22.989 77.067 1.00 49.92 156 LYS D C 1
ATOM 6770 O O . LYS D 1 156 ? -1.343 -22.897 76.870 1.00 49.79 156 LYS D O 1
ATOM 6776 N N . GLY D 1 157 ? -3.348 -23.871 76.452 1.00 50.81 157 GLY D N 1
ATOM 6777 C CA . GLY D 1 157 ? -2.801 -24.862 75.562 1.00 50.01 157 GLY D CA 1
ATOM 6778 C C . GLY D 1 157 ? -2.572 -24.145 74.258 1.00 51.99 157 GLY D C 1
ATOM 6779 O O . GLY D 1 157 ? -1.556 -24.364 73.587 1.00 48.70 157 GLY D O 1
ATOM 6780 N N . ALA D 1 158 ? -3.520 -23.274 73.889 1.00 53.44 158 ALA D N 1
ATOM 6781 C CA . ALA D 1 158 ? -3.301 -22.428 72.721 1.00 55.08 158 ALA D CA 1
ATOM 6782 C C . ALA D 1 158 ? -1.988 -21.616 72.842 1.00 54.95 158 ALA D C 1
ATOM 6783 O O . ALA D 1 158 ? -1.154 -21.659 71.930 1.00 57.71 158 ALA D O 1
ATOM 6785 N N . LEU D 1 159 ? -1.817 -20.862 73.937 1.00 55.14 159 LEU D N 1
ATOM 6786 C CA . LEU D 1 159 ? -0.624 -20.018 74.123 1.00 52.05 159 LEU D CA 1
ATOM 6787 C C . LEU D 1 159 ? 0.672 -20.827 74.102 1.00 55.47 159 LEU D C 1
ATOM 6788 O O . LEU D 1 159 ? 1.669 -20.410 73.517 1.00 52.48 159 LEU D O 1
ATOM 6793 N N . CYS D 1 160 ? 0.669 -21.980 74.776 1.00 57.52 160 CYS D N 1
ATOM 6794 C CA . CYS D 1 160 ? 1.877 -22.793 74.832 1.00 51.75 160 CYS D CA 1
ATOM 6795 C C . CYS D 1 160 ? 2.296 -23.149 73.411 1.00 51.48 160 CYS D C 1
ATOM 6796 O O . CYS D 1 160 ? 3.467 -22.968 73.062 1.00 48.21 160 CYS D O 1
ATOM 6799 N N . ASN D 1 161 ? 1.356 -23.661 72.593 1.00 49.31 161 ASN D N 1
ATOM 6800 C CA . ASN D 1 161 ? 1.734 -24.174 71.277 1.00 50.38 161 ASN D CA 1
ATOM 6801 C C . ASN D 1 161 ? 2.063 -23.090 70.242 1.00 51.59 161 ASN D C 1
ATOM 6802 O O . ASN D 1 161 ? 2.844 -23.362 69.262 1.00 48.08 161 ASN D O 1
ATOM 6807 N N . TRP D 1 162 ? 1.525 -21.883 70.479 1.00 46.96 162 TRP D N 1
ATOM 6808 C CA . TRP D 1 162 ? 2.019 -20.714 69.756 1.00 46.54 162 TRP D CA 1
ATOM 6809 C C . TRP D 1 162 ? 3.522 -20.631 69.933 1.00 46.89 162 TRP D C 1
ATOM 6810 O O . TRP D 1 162 ? 4.275 -20.647 68.959 1.00 51.40 162 TRP D O 1
ATOM 6821 N N . LEU D 1 163 ? 3.975 -20.551 71.176 1.00 41.68 163 LEU D N 1
ATOM 6822 C CA . LEU D 1 163 ? 5.396 -20.470 71.417 1.00 45.51 163 LEU D CA 1
ATOM 6823 C C . LEU D 1 163 ? 6.217 -21.656 70.947 1.00 43.74 163 LEU D C 1
ATOM 6824 O O . LEU D 1 163 ? 7.293 -21.475 70.452 1.00 50.03 163 LEU D O 1
ATOM 6829 N N . VAL D 1 164 ? 5.697 -22.867 71.035 1.00 46.78 164 VAL D N 1
ATOM 6830 C CA . VAL D 1 164 ? 6.521 -24.053 70.771 1.00 44.82 164 VAL D CA 1
ATOM 6831 C C . VAL D 1 164 ? 6.707 -24.218 69.286 1.00 45.48 164 VAL D C 1
ATOM 6832 O O . VAL D 1 164 ? 7.846 -24.431 68.785 1.00 45.77 164 VAL D O 1
ATOM 6836 N N . CYS D 1 165 ? 5.613 -23.967 68.589 1.00 42.13 165 CYS D N 1
ATOM 6837 C CA . CYS D 1 165 ? 5.598 -23.893 67.145 1.00 42.84 165 CYS D CA 1
ATOM 6838 C C . CYS D 1 165 ? 6.367 -22.703 66.630 1.00 43.44 165 CYS D C 1
ATOM 6839 O O . CYS D 1 165 ? 7.029 -22.826 65.595 1.00 47.61 165 CYS D O 1
ATOM 6842 N N . LEU D 1 166 ? 6.267 -21.551 67.305 1.00 43.31 166 LEU D N 1
ATOM 6843 C CA . LEU D 1 166 ? 7.182 -20.450 66.997 1.00 44.24 166 LEU D CA 1
ATOM 6844 C C . LEU D 1 166 ? 8.611 -20.932 67.118 1.00 41.96 166 LEU D C 1
ATOM 6845 O O . LEU D 1 166 ? 9.456 -20.518 66.331 1.00 47.56 166 LEU D O 1
ATOM 6850 N N . ALA D 1 167 ? 8.916 -21.807 68.078 1.00 41.59 167 ALA D N 1
ATOM 6851 C CA . ALA D 1 167 ? 10.364 -22.213 68.226 1.00 42.70 167 ALA D CA 1
ATOM 6852 C C . ALA D 1 167 ? 10.749 -23.095 67.046 1.00 43.96 167 ALA D C 1
ATOM 6853 O O . ALA D 1 167 ? 11.839 -22.951 66.502 1.00 45.28 167 ALA D O 1
ATOM 6855 N N . ILE D 1 168 ? 9.823 -23.982 66.631 1.00 47.06 168 ILE D N 1
ATOM 6856 C CA . ILE D 1 168 ? 10.072 -24.902 65.510 1.00 47.67 168 ILE D CA 1
ATOM 6857 C C . ILE D 1 168 ? 10.316 -24.067 64.238 1.00 49.73 168 ILE D C 1
ATOM 6858 O O . ILE D 1 168 ? 11.333 -24.221 63.494 1.00 50.44 168 ILE D O 1
ATOM 6863 N N . TRP D 1 169 ? 9.382 -23.134 64.049 1.00 45.50 169 TRP D N 1
ATOM 6864 C CA . TRP D 1 169 ? 9.410 -22.187 62.967 1.00 44.52 169 TRP D CA 1
ATOM 6865 C C . TRP D 1 169 ? 10.680 -21.351 62.887 1.00 45.03 169 TRP D C 1
ATOM 6866 O O . TRP D 1 169 ? 11.263 -21.297 61.805 1.00 42.16 169 TRP D O 1
ATOM 6877 N N . MET D 1 170 ? 11.090 -20.672 63.982 1.00 42.27 170 MET D N 1
ATOM 6878 C CA . MET D 1 170 ? 12.413 -19.990 63.988 1.00 43.89 170 MET D CA 1
ATOM 6879 C C . MET D 1 170 ? 13.574 -20.952 63.749 1.00 39.88 170 MET D C 1
ATOM 6880 O O . MET D 1 170 ? 14.479 -20.624 63.050 1.00 41.12 170 MET D O 1
ATOM 6885 N N . ALA D 1 171 ? 13.516 -22.176 64.260 1.00 41.13 171 ALA D N 1
ATOM 6886 C CA . ALA D 1 171 ? 14.638 -23.121 63.997 1.00 41.80 171 ALA D CA 1
ATOM 6887 C C . ALA D 1 171 ? 14.764 -23.516 62.519 1.00 43.56 171 ALA D C 1
ATOM 6888 O O . ALA D 1 171 ? 15.876 -23.592 62.002 1.00 50.55 171 ALA D O 1
ATOM 6890 N N . ILE D 1 172 ? 13.651 -23.686 61.816 1.00 44.13 172 ILE D N 1
ATOM 6891 C CA . ILE D 1 172 ? 13.734 -24.001 60.398 1.00 47.16 172 ILE D CA 1
ATOM 6892 C C . ILE D 1 172 ? 14.343 -22.826 59.644 1.00 49.71 172 ILE D C 1
ATOM 6893 O O . ILE D 1 172 ? 15.059 -23.040 58.651 1.00 55.42 172 ILE D O 1
ATOM 6898 N N . ARG D 1 173 ? 14.073 -21.600 60.114 1.00 48.74 173 ARG D N 1
ATOM 6899 C CA . ARG D 1 173 ? 14.538 -20.368 59.436 1.00 49.08 173 ARG D CA 1
ATOM 6900 C C . ARG D 1 173 ? 15.957 -19.955 59.853 1.00 48.13 173 ARG D C 1
ATOM 6901 O O . ARG D 1 173 ? 16.485 -18.973 59.351 1.00 48.52 173 ARG D O 1
ATOM 6909 N N . THR D 1 174 ? 16.561 -20.675 60.784 1.00 47.08 174 THR D N 1
ATOM 6910 C CA . THR D 1 174 ? 17.889 -20.270 61.244 1.00 52.77 174 THR D CA 1
ATOM 6911 C C . THR D 1 174 ? 18.882 -21.416 61.119 1.00 52.22 174 THR D C 1
ATOM 6912 O O . THR D 1 174 ? 18.489 -22.544 60.852 1.00 54.60 174 THR D O 1
ATOM 6916 N N . GLU D 1 175 ? 20.154 -21.129 61.370 1.00 53.94 175 GLU D N 1
ATOM 6917 C CA . GLU D 1 175 ? 21.216 -22.137 61.347 1.00 55.34 175 GLU D CA 1
ATOM 6918 C C . GLU D 1 175 ? 22.000 -22.291 62.683 1.00 54.10 175 GLU D C 1
ATOM 6919 O O . GLU D 1 175 ? 22.027 -21.381 63.534 1.00 54.41 175 GLU D O 1
ATOM 6925 N N . GLY D 1 176 ? 22.652 -23.438 62.844 1.00 53.58 176 GLY D N 1
ATOM 6926 C CA . GLY D 1 176 ? 23.527 -23.691 63.985 1.00 52.67 176 GLY D CA 1
ATOM 6927 C C . GLY D 1 176 ? 22.887 -23.406 65.323 1.00 49.46 176 GLY D C 1
ATOM 6928 O O . GLY D 1 176 ? 21.710 -23.728 65.566 1.00 52.05 176 GLY D O 1
ATOM 6929 N N . THR D 1 177 ? 23.665 -22.722 66.151 1.00 47.68 177 THR D N 1
ATOM 6930 C CA . THR D 1 177 ? 23.316 -22.362 67.502 1.00 43.94 177 THR D CA 1
ATOM 6931 C C . THR D 1 177 ? 22.022 -21.503 67.588 1.00 44.54 177 THR D C 1
ATOM 6932 O O . THR D 1 177 ? 21.307 -21.528 68.603 1.00 42.38 177 THR D O 1
ATOM 6936 N N . ALA D 1 178 ? 21.723 -20.748 66.535 1.00 40.73 178 ALA D N 1
ATOM 6937 C CA . ALA D 1 178 ? 20.580 -19.893 66.580 1.00 39.18 178 ALA D CA 1
ATOM 6938 C C . ALA D 1 178 ? 19.302 -20.782 66.773 1.00 39.95 178 ALA D C 1
ATOM 6939 O O . ALA D 1 178 ? 18.379 -20.379 67.454 1.00 39.23 178 ALA D O 1
ATOM 6941 N N . LYS D 1 179 ? 19.271 -21.991 66.209 1.00 40.53 179 LYS D N 1
ATOM 6942 C CA . LYS D 1 179 ? 18.140 -22.863 66.445 1.00 42.98 179 LYS D CA 1
ATOM 6943 C C . LYS D 1 179 ? 17.974 -23.064 67.961 1.00 42.28 179 LYS D C 1
ATOM 6944 O O . LYS D 1 179 ? 16.837 -23.077 68.473 1.00 43.17 179 LYS D O 1
ATOM 6950 N N . PHE D 1 180 ? 19.105 -23.160 68.663 1.00 41.51 180 PHE D N 1
ATOM 6951 C CA . PHE D 1 180 ? 19.141 -23.541 70.082 1.00 40.35 180 PHE D CA 1
ATOM 6952 C C . PHE D 1 180 ? 18.605 -22.411 70.957 1.00 40.92 180 PHE D C 1
ATOM 6953 O O . PHE D 1 180 ? 17.825 -22.678 71.881 1.00 39.99 180 PHE D O 1
ATOM 6961 N N . LEU D 1 181 ? 18.958 -21.169 70.594 1.00 41.11 181 LEU D N 1
ATOM 6962 C CA . LEU D 1 181 ? 18.455 -19.969 71.249 1.00 41.41 181 LEU D CA 1
ATOM 6963 C C . LEU D 1 181 ? 16.978 -19.780 70.969 1.00 45.93 181 LEU D C 1
ATOM 6964 O O . LEU D 1 181 ? 16.204 -19.417 71.861 1.00 49.45 181 LEU D O 1
ATOM 6969 N N . ALA D 1 182 ? 16.561 -20.098 69.752 1.00 43.27 182 ALA D N 1
ATOM 6970 C CA . ALA D 1 182 ? 15.173 -20.003 69.408 1.00 44.02 182 ALA D CA 1
ATOM 6971 C C . ALA D 1 182 ? 14.391 -20.926 70.327 1.00 44.44 182 ALA D C 1
ATOM 6972 O O . ALA D 1 182 ? 13.322 -20.579 70.819 1.00 41.28 182 ALA D O 1
ATOM 6974 N N . ILE D 1 183 ? 14.947 -22.108 70.574 1.00 46.98 183 ILE D N 1
ATOM 6975 C CA . ILE D 1 183 ? 14.230 -23.159 71.313 1.00 46.98 183 ILE D CA 1
ATOM 6976 C C . ILE D 1 183 ? 14.216 -22.723 72.785 1.00 47.48 183 ILE D C 1
ATOM 6977 O O . ILE D 1 183 ? 13.155 -22.696 73.457 1.00 41.71 183 ILE D O 1
ATOM 6982 N N . TRP D 1 184 ? 15.405 -22.316 73.241 1.00 42.28 184 TRP D N 1
ATOM 6983 C CA . TRP D 1 184 ? 15.575 -21.841 74.594 1.00 41.89 184 TRP D CA 1
ATOM 6984 C C . TRP D 1 184 ? 14.589 -20.761 75.013 1.00 41.26 184 TRP D C 1
ATOM 6985 O O . TRP D 1 184 ? 13.926 -20.863 76.054 1.00 42.88 184 TRP D O 1
ATOM 6996 N N . TRP D 1 185 ? 14.515 -19.703 74.211 1.00 42.43 185 TRP D N 1
ATOM 6997 C CA . TRP D 1 185 ? 13.564 -18.582 74.414 1.00 41.52 185 TRP D CA 1
ATOM 6998 C C . TRP D 1 185 ? 12.138 -18.982 74.594 1.00 43.06 185 TRP D C 1
ATOM 6999 O O . TRP D 1 185 ? 11.516 -18.616 75.566 1.00 49.99 185 TRP D O 1
ATOM 7010 N N . CYS D 1 186 ? 11.596 -19.752 73.657 1.00 41.40 186 CYS D N 1
ATOM 7011 C CA . CYS D 1 186 ? 10.184 -20.020 73.631 1.00 39.74 186 CYS D CA 1
ATOM 7012 C C . CYS D 1 186 ? 9.794 -20.967 74.722 1.00 43.94 186 CYS D C 1
ATOM 7013 O O . CYS D 1 186 ? 8.693 -20.854 75.234 1.00 42.04 186 CYS D O 1
ATOM 7016 N N . LEU D 1 187 ? 10.674 -21.928 75.052 1.00 45.76 187 LEU D N 1
ATOM 7017 C CA . LEU D 1 187 ? 10.430 -22.834 76.195 1.00 46.23 187 LEU D CA 1
ATOM 7018 C C . LEU D 1 187 ? 10.486 -22.094 77.558 1.00 46.99 187 LEU D C 1
ATOM 7019 O O . LEU D 1 187 ? 9.624 -22.350 78.395 1.00 51.00 187 LEU D O 1
ATOM 7024 N N . LEU D 1 188 ? 11.424 -21.144 77.738 1.00 42.77 188 LEU D N 1
ATOM 7025 C CA . LEU D 1 188 ? 11.349 -20.221 78.844 1.00 40.65 188 LEU D CA 1
ATOM 7026 C C . LEU D 1 188 ? 9.999 -19.518 78.880 1.00 45.02 188 LEU D C 1
ATOM 7027 O O . LEU D 1 188 ? 9.311 -19.581 79.892 1.00 47.03 188 LEU D O 1
ATOM 7032 N N . ALA D 1 189 ? 9.609 -18.843 77.803 1.00 43.40 189 ALA D N 1
ATOM 7033 C CA . ALA D 1 189 ? 8.327 -18.110 77.845 1.00 45.60 189 ALA D CA 1
ATOM 7034 C C . ALA D 1 189 ? 7.086 -18.975 78.183 1.00 47.90 189 ALA D C 1
ATOM 7035 O O . ALA D 1 189 ? 6.216 -18.538 78.938 1.00 50.11 189 ALA D O 1
ATOM 7037 N N . PHE D 1 190 ? 7.000 -20.182 77.616 1.00 46.42 190 PHE D N 1
ATOM 7038 C CA . PHE D 1 190 ? 5.845 -20.985 77.816 1.00 45.94 190 PHE D CA 1
ATOM 7039 C C . PHE D 1 190 ? 5.786 -21.581 79.251 1.00 46.10 190 PHE D C 1
ATOM 7040 O O . PHE D 1 190 ? 4.742 -21.444 79.923 1.00 46.80 190 PHE D O 1
ATOM 7048 N N . ILE D 1 191 ? 6.882 -22.182 79.746 1.00 44.89 191 ILE D N 1
ATOM 7049 C CA . ILE D 1 191 ? 6.929 -22.671 81.151 1.00 42.51 191 ILE D CA 1
ATOM 7050 C C . ILE D 1 191 ? 6.708 -21.521 82.190 1.00 44.96 191 ILE D C 1
ATOM 7051 O O . ILE D 1 191 ? 5.745 -21.522 82.968 1.00 44.13 191 ILE D O 1
ATOM 7056 N N . ALA D 1 192 ? 7.577 -20.506 82.177 1.00 43.89 192 ALA D N 1
ATOM 7057 C CA . ALA D 1 192 ? 7.457 -19.425 83.140 1.00 43.15 192 ALA D CA 1
ATOM 7058 C C . ALA D 1 192 ? 6.088 -18.717 83.109 1.00 46.42 192 ALA D C 1
ATOM 7059 O O . ALA D 1 192 ? 5.644 -18.140 84.125 1.00 55.67 192 ALA D O 1
ATOM 7061 N N . SER D 1 193 ? 5.436 -18.713 81.961 1.00 42.18 193 SER D N 1
ATOM 7062 C CA . SER D 1 193 ? 4.193 -17.936 81.803 1.00 43.80 193 SER D CA 1
ATOM 7063 C C . SER D 1 193 ? 2.997 -18.737 82.265 1.00 42.63 193 SER D C 1
ATOM 7064 O O . SER D 1 193 ? 1.967 -18.191 82.435 1.00 42.06 193 SER D O 1
ATOM 7067 N N . GLY D 1 194 ? 3.150 -20.047 82.423 1.00 45.54 194 GLY D N 1
ATOM 7068 C CA . GLY D 1 194 ? 2.145 -20.853 83.039 1.00 43.94 194 GLY D CA 1
ATOM 7069 C C . GLY D 1 194 ? 1.328 -21.524 81.952 1.00 48.95 194 GLY D C 1
ATOM 7070 O O . GLY D 1 194 ? 0.233 -21.952 82.215 1.00 50.72 194 GLY D O 1
ATOM 7071 N N . TYR D 1 195 ? 1.844 -21.650 80.735 1.00 47.61 195 TYR D N 1
ATOM 7072 C CA . TYR D 1 195 ? 1.010 -22.255 79.691 1.00 51.14 195 TYR D CA 1
ATOM 7073 C C . TYR D 1 195 ? 1.115 -23.789 79.730 1.00 54.52 195 TYR D C 1
ATOM 7074 O O . TYR D 1 195 ? 1.981 -24.313 80.455 1.00 54.10 195 TYR D O 1
ATOM 7083 N N . GLU D 1 196 ? 0.306 -24.498 78.919 1.00 49.95 196 GLU D N 1
ATOM 7084 C CA . GLU D 1 196 ? 0.180 -25.985 78.996 1.00 50.78 196 GLU D CA 1
ATOM 7085 C C . GLU D 1 196 ? 0.582 -26.773 77.735 1.00 51.69 196 GLU D C 1
ATOM 7086 O O . GLU D 1 196 ? 0.034 -26.572 76.657 1.00 54.47 196 GLU D O 1
ATOM 7092 N N . HIS D 1 197 ? 1.482 -27.735 77.870 1.00 52.89 197 HIS D N 1
ATOM 7093 C CA . HIS D 1 197 ? 1.922 -28.512 76.692 1.00 52.03 197 HIS D CA 1
ATOM 7094 C C . HIS D 1 197 ? 1.433 -29.911 76.892 1.00 53.49 197 HIS D C 1
ATOM 7095 O O . HIS D 1 197 ? 1.710 -30.520 77.930 1.00 52.39 197 HIS D O 1
ATOM 7102 N N . SER D 1 198 ? 0.674 -30.444 75.928 1.00 55.56 198 SER D N 1
ATOM 7103 C CA . SER D 1 198 ? 0.060 -31.761 76.097 1.00 54.42 198 SER D CA 1
ATOM 7104 C C . SER D 1 198 ? 1.117 -32.865 76.291 1.00 57.56 198 SER D C 1
ATOM 7105 O O . SER D 1 198 ? 1.046 -33.656 77.230 1.00 63.63 198 SER D O 1
ATOM 7108 N N . VAL D 1 199 ? 2.118 -32.922 75.428 1.00 53.47 199 VAL D N 1
ATOM 7109 C CA . VAL D 1 199 ? 3.100 -33.988 75.539 1.00 53.91 199 VAL D CA 1
ATOM 7110 C C . VAL D 1 199 ? 3.977 -33.871 76.813 1.00 56.17 199 VAL D C 1
ATOM 7111 O O . VAL D 1 199 ? 4.324 -34.889 77.395 1.00 53.43 199 VAL D O 1
ATOM 7115 N N . ALA D 1 200 ? 4.312 -32.650 77.251 1.00 53.34 200 ALA D N 1
ATOM 7116 C CA . ALA D 1 200 ? 5.012 -32.450 78.524 1.00 50.75 200 ALA D CA 1
ATOM 7117 C C . ALA D 1 200 ? 4.167 -32.997 79.679 1.00 50.70 200 ALA D C 1
ATOM 7118 O O . ALA D 1 200 ? 4.669 -33.697 80.572 1.00 50.56 200 ALA D O 1
ATOM 7120 N N . ASN D 1 201 ? 2.881 -32.708 79.620 1.00 49.19 201 ASN D N 1
ATOM 7121 C CA . ASN D 1 201 ? 1.940 -33.190 80.606 1.00 54.43 201 ASN D CA 1
ATOM 7122 C C . ASN D 1 201 ? 1.860 -34.704 80.753 1.00 57.97 201 ASN D C 1
ATOM 7123 O O . ASN D 1 201 ? 1.782 -35.218 81.891 1.00 57.97 201 ASN D O 1
ATOM 7128 N N . MET D 1 202 ? 1.873 -35.416 79.614 1.00 58.70 202 MET D N 1
ATOM 7129 C CA . MET D 1 202 ? 1.896 -36.882 79.631 1.00 57.40 202 MET D CA 1
ATOM 7130 C C . MET D 1 202 ? 2.957 -37.437 80.600 1.00 58.90 202 MET D C 1
ATOM 7131 O O . MET D 1 202 ? 2.678 -38.349 81.408 1.00 57.25 202 MET D O 1
ATOM 7136 N N . THR D 1 203 ? 4.165 -36.869 80.550 1.00 54.03 203 THR D N 1
ATOM 7137 C CA . THR D 1 203 ? 5.229 -37.348 81.430 1.00 53.53 203 THR D CA 1
ATOM 7138 C C . THR D 1 203 ? 4.936 -36.910 82.859 1.00 56.57 203 THR D C 1
ATOM 7139 O O . THR D 1 203 ? 5.119 -37.706 83.787 1.00 58.86 203 THR D O 1
ATOM 7143 N N . LEU D 1 204 ? 4.503 -35.650 83.034 1.00 54.51 204 LEU D N 1
ATOM 7144 C CA . LEU D 1 204 ? 4.200 -35.151 84.372 1.00 52.31 204 LEU D CA 1
ATOM 7145 C C . LEU D 1 204 ? 3.123 -36.051 85.055 1.00 53.58 204 LEU D C 1
ATOM 7146 O O . LEU D 1 204 ? 3.353 -36.566 86.137 1.00 50.14 204 LEU D O 1
ATOM 7151 N N . PHE D 1 205 ? 1.984 -36.251 84.391 1.00 53.52 205 PHE D N 1
ATOM 7152 C CA . PHE D 1 205 ? 0.905 -37.066 84.907 1.00 56.70 205 PHE D CA 1
ATOM 7153 C C . PHE D 1 205 ? 1.331 -38.498 85.272 1.00 58.56 205 PHE D C 1
ATOM 7154 O O . PHE D 1 205 ? 0.926 -39.049 86.313 1.00 58.00 205 PHE D O 1
ATOM 7162 N N . ALA D 1 206 ? 2.135 -39.088 84.394 1.00 59.11 206 ALA D N 1
ATOM 7163 C CA . ALA D 1 206 ? 2.677 -40.432 84.585 1.00 59.03 206 ALA D CA 1
ATOM 7164 C C . ALA D 1 206 ? 3.629 -40.458 85.779 1.00 56.74 206 ALA D C 1
ATOM 7165 O O . ALA D 1 206 ? 3.590 -41.398 86.575 1.00 58.58 206 ALA D O 1
ATOM 7167 N N . LEU D 1 207 ? 4.483 -39.451 85.907 1.00 53.11 207 LEU D N 1
ATOM 7168 C CA . LEU D 1 207 ? 5.285 -39.340 87.115 1.00 53.28 207 LEU D CA 1
ATOM 7169 C C . LEU D 1 207 ? 4.391 -39.313 88.402 1.00 56.11 207 LEU D C 1
ATOM 7170 O O . LEU D 1 207 ? 4.699 -39.985 89.415 1.00 59.05 207 LEU D O 1
ATOM 7175 N N . SER D 1 208 ? 3.294 -38.544 88.371 1.00 54.54 208 SER D N 1
ATOM 7176 C CA . SER D 1 208 ? 2.467 -38.413 89.565 1.00 54.86 208 SER D CA 1
ATOM 7177 C C . SER D 1 208 ? 1.725 -39.709 89.842 1.00 57.39 208 SER D C 1
ATOM 7178 O O . SER D 1 208 ? 1.686 -40.149 90.977 1.00 57.41 208 SER D O 1
ATOM 7181 N N . TRP D 1 209 ? 1.174 -40.321 88.793 1.00 61.54 209 TRP D N 1
ATOM 7182 C CA . TRP D 1 209 ? 0.536 -41.645 88.862 1.00 63.29 209 TRP D CA 1
ATOM 7183 C C . TRP D 1 209 ? 1.366 -42.706 89.542 1.00 64.60 209 TRP D C 1
ATOM 7184 O O . TRP D 1 209 ? 0.871 -43.391 90.416 1.00 66.14 209 TRP D O 1
ATOM 7195 N N . PHE D 1 210 ? 2.652 -42.800 89.185 1.00 66.75 210 PHE D N 1
ATOM 7196 C CA . PHE D 1 210 ? 3.575 -43.804 89.727 1.00 62.28 210 PHE D CA 1
ATOM 7197 C C . PHE D 1 210 ? 4.216 -43.385 91.028 1.00 63.79 210 PHE D C 1
ATOM 7198 O O . PHE D 1 210 ? 5.131 -44.066 91.496 1.00 68.11 210 PHE D O 1
ATOM 7206 N N . GLY D 1 211 ? 3.825 -42.237 91.574 1.00 62.95 211 GLY D N 1
ATOM 7207 C CA . GLY D 1 211 ? 4.256 -41.859 92.928 1.00 60.67 211 GLY D CA 1
ATOM 7208 C C . GLY D 1 211 ? 3.122 -41.805 93.961 1.00 62.55 211 GLY D C 1
ATOM 7209 O O . GLY D 1 211 ? 1.985 -42.254 93.723 1.00 62.59 211 GLY D O 1
ATOM 7210 N N . HIS D 1 212 ? 3.444 -41.237 95.115 1.00 62.31 212 HIS D N 1
ATOM 7211 C CA . HIS D 1 212 ? 2.482 -40.985 96.191 1.00 64.31 212 HIS D CA 1
ATOM 7212 C C . HIS D 1 212 ? 1.652 -39.725 95.911 1.00 63.28 212 HIS D C 1
ATOM 7213 O O . HIS D 1 212 ? 1.789 -38.668 96.573 1.00 59.97 212 HIS D O 1
ATOM 7220 N N . HIS D 1 213 ? 0.803 -39.826 94.883 1.00 63.31 213 HIS D N 1
ATOM 7221 C CA . HIS D 1 213 ? -0.256 -38.837 94.608 1.00 62.55 213 HIS D CA 1
ATOM 7222 C C . HIS D 1 213 ? -1.394 -38.980 95.594 1.00 67.48 213 HIS D C 1
ATOM 7223 O O . HIS D 1 213 ? -1.613 -40.055 96.170 1.00 67.94 213 HIS D O 1
ATOM 7230 N N . SER D 1 214 ? -2.178 -37.929 95.785 1.00 67.60 214 SER D N 1
ATOM 7231 C CA . SER D 1 214 ? -3.270 -38.061 96.714 1.00 67.40 214 SER D CA 1
ATOM 7232 C C . SER D 1 214 ? -4.457 -38.677 95.998 1.00 72.85 214 SER D C 1
ATOM 7233 O O . SER D 1 214 ? -4.380 -38.863 94.784 1.00 72.25 214 SER D O 1
ATOM 7236 N N . ASP D 1 215 ? -5.523 -38.998 96.764 1.00 74.28 215 ASP D N 1
ATOM 7237 C CA . ASP D 1 215 ? -6.774 -39.590 96.289 1.00 75.17 215 ASP D CA 1
ATOM 7238 C C . ASP D 1 215 ? -7.487 -38.756 95.233 1.00 76.10 215 ASP D C 1
ATOM 7239 O O . ASP D 1 215 ? -8.216 -39.290 94.406 1.00 77.98 215 ASP D O 1
ATOM 7244 N N . ALA D 1 216 ? -7.371 -37.438 95.331 1.00 76.95 216 ALA D N 1
ATOM 7245 C CA . ALA D 1 216 ? -8.140 -36.538 94.463 1.00 74.98 216 ALA D CA 1
ATOM 7246 C C . ALA D 1 216 ? -7.550 -36.482 93.039 1.00 74.68 216 ALA D C 1
ATOM 7247 O O . ALA D 1 216 ? -8.261 -36.060 92.112 1.00 76.61 216 ALA D O 1
ATOM 7249 N N . TYR D 1 217 ? -6.270 -36.891 92.889 1.00 67.69 217 TYR D N 1
ATOM 7250 C CA . TYR D 1 217 ? -5.621 -37.163 91.585 1.00 64.79 217 TYR D CA 1
ATOM 7251 C C . TYR D 1 217 ? -6.120 -38.454 90.877 1.00 65.21 217 TYR D C 1
ATOM 7252 O O . TYR D 1 217 ? -5.829 -39.572 91.327 1.00 64.41 217 TYR D O 1
ATOM 7261 N N . THR D 1 218 ? -6.823 -38.297 89.750 1.00 64.19 218 THR D N 1
ATOM 7262 C CA . THR D 1 218 ? -7.466 -39.431 89.052 1.00 67.31 218 THR D CA 1
ATOM 7263 C C . THR D 1 218 ? -7.063 -39.575 87.568 1.00 66.71 218 THR D C 1
ATOM 7264 O O . THR D 1 218 ? -6.542 -38.641 86.947 1.00 68.70 218 THR D O 1
ATOM 7268 N N . LEU D 1 219 ? -7.345 -40.747 87.010 1.00 68.07 219 LEU D N 1
ATOM 7269 C CA . LEU D 1 219 ? -7.251 -41.003 85.588 1.00 68.40 219 LEU D CA 1
ATOM 7270 C C . LEU D 1 219 ? -8.160 -40.080 84.785 1.00 70.42 219 LEU D C 1
ATOM 7271 O O . LEU D 1 219 ? -7.776 -39.621 83.703 1.00 75.35 219 LEU D O 1
ATOM 7276 N N . ALA D 1 220 ? -9.342 -39.806 85.321 1.00 69.74 220 ALA D N 1
ATOM 7277 C CA . ALA D 1 220 ? -10.278 -38.807 84.782 1.00 71.47 220 ALA D CA 1
ATOM 7278 C C . ALA D 1 220 ? -9.640 -37.406 84.728 1.00 69.35 220 ALA D C 1
ATOM 7279 O O . ALA D 1 220 ? -9.620 -36.751 83.683 1.00 74.31 220 ALA D O 1
ATOM 7281 N N . GLY D 1 221 ? -9.089 -36.944 85.846 1.00 66.48 221 GLY D N 1
ATOM 7282 C CA . GLY D 1 221 ? -8.497 -35.618 85.871 1.00 64.23 221 GLY D CA 1
ATOM 7283 C C . GLY D 1 221 ? -7.367 -35.493 84.858 1.00 64.01 221 GLY D C 1
ATOM 7284 O O . GLY D 1 221 ? -7.193 -34.435 84.244 1.00 63.56 221 GLY D O 1
ATOM 7285 N N . ILE D 1 222 ? -6.593 -36.568 84.703 1.00 62.79 222 ILE D N 1
ATOM 7286 C CA . ILE D 1 222 ? -5.546 -36.624 83.685 1.00 63.52 222 ILE D CA 1
ATOM 7287 C C . ILE D 1 222 ? -6.210 -36.544 82.323 1.00 62.52 222 ILE D C 1
ATOM 7288 O O . ILE D 1 222 ? -5.854 -35.708 81.525 1.00 62.34 222 ILE D O 1
ATOM 7293 N N . GLY D 1 223 ? -7.198 -37.397 82.075 1.00 67.22 223 GLY D N 1
ATOM 7294 C CA . GLY D 1 223 ? -8.052 -37.279 80.862 1.00 64.80 223 GLY D CA 1
ATOM 7295 C C . GLY D 1 223 ? -8.599 -35.879 80.582 1.00 62.13 223 GLY D C 1
ATOM 7296 O O . GLY D 1 223 ? -8.589 -35.414 79.429 1.00 61.43 223 GLY D O 1
ATOM 7297 N N . HIS D 1 224 ? -9.077 -35.210 81.630 1.00 60.09 224 HIS D N 1
ATOM 7298 C CA . HIS D 1 224 ? -9.551 -33.845 81.515 1.00 60.87 224 HIS D CA 1
ATOM 7299 C C . HIS D 1 224 ? -8.464 -32.911 80.996 1.00 61.75 224 HIS D C 1
ATOM 7300 O O . HIS D 1 224 ? -8.687 -32.157 80.025 1.00 62.10 224 HIS D O 1
ATOM 7307 N N . ASN D 1 225 ? -7.283 -32.923 81.625 1.00 58.34 225 ASN D N 1
ATOM 7308 C CA . ASN D 1 225 ? -6.254 -31.981 81.223 1.00 56.80 225 ASN D CA 1
ATOM 7309 C C . ASN D 1 225 ? -5.770 -32.242 79.769 1.00 57.56 225 ASN D C 1
ATOM 7310 O O . ASN D 1 225 ? -5.685 -31.332 78.913 1.00 59.55 225 ASN D O 1
ATOM 7315 N N . LEU D 1 226 ? -5.470 -33.498 79.485 1.00 59.28 226 LEU D N 1
ATOM 7316 C CA . LEU D 1 226 ? -5.061 -33.905 78.148 1.00 59.21 226 LEU D CA 1
ATOM 7317 C C . LEU D 1 226 ? -6.096 -33.559 77.078 1.00 60.60 226 LEU D C 1
ATOM 7318 O O . LEU D 1 226 ? -5.731 -33.112 75.969 1.00 61.25 226 LEU D O 1
ATOM 7323 N N . LEU D 1 227 ? -7.378 -33.724 77.384 1.00 62.78 227 LEU D N 1
ATOM 7324 C CA . LEU D 1 227 ? -8.379 -33.394 76.361 1.00 64.08 227 LEU D CA 1
ATOM 7325 C C . LEU D 1 227 ? -8.193 -31.917 75.952 1.00 62.71 227 LEU D C 1
ATOM 7326 O O . LEU D 1 227 ? -8.045 -31.581 74.762 1.00 65.34 227 LEU D O 1
ATOM 7331 N N . TRP D 1 228 ? -8.156 -31.045 76.955 1.00 60.26 228 TRP D N 1
ATOM 7332 C CA . TRP D 1 228 ? -8.364 -29.631 76.704 1.00 60.19 228 TRP D CA 1
ATOM 7333 C C . TRP D 1 228 ? -7.098 -28.930 76.304 1.00 59.51 228 TRP D C 1
ATOM 7334 O O . TRP D 1 228 ? -7.105 -28.139 75.364 1.00 64.32 228 TRP D O 1
ATOM 7345 N N . VAL D 1 229 ? -5.993 -29.260 76.952 1.00 58.43 229 VAL D N 1
ATOM 7346 C CA . VAL D 1 229 ? -4.678 -28.833 76.454 1.00 59.61 229 VAL D CA 1
ATOM 7347 C C . VAL D 1 229 ? -4.450 -29.296 74.985 1.00 62.37 229 VAL D C 1
ATOM 7348 O O . VAL D 1 229 ? -3.924 -28.531 74.155 1.00 63.18 229 VAL D O 1
ATOM 7352 N N . THR D 1 230 ? -4.894 -30.510 74.640 1.00 58.69 230 THR D N 1
ATOM 7353 C CA . THR D 1 230 ? -4.581 -31.052 73.319 1.00 57.51 230 THR D CA 1
ATOM 7354 C C . THR D 1 230 ? -5.282 -30.214 72.272 1.00 57.81 230 THR D C 1
ATOM 7355 O O . THR D 1 230 ? -4.710 -29.888 71.222 1.00 59.27 230 THR D O 1
ATOM 7359 N N . LEU D 1 231 ? -6.511 -29.839 72.575 1.00 60.06 231 LEU D N 1
ATOM 7360 C CA . LEU D 1 231 ? -7.304 -29.094 71.629 1.00 58.57 231 LEU D CA 1
ATOM 7361 C C . LEU D 1 231 ? -6.677 -27.708 71.462 1.00 55.11 231 LEU D C 1
ATOM 7362 O O . LEU D 1 231 ? -6.526 -27.235 70.340 1.00 55.28 231 LEU D O 1
ATOM 7367 N N . GLY D 1 232 ? -6.276 -27.095 72.576 1.00 51.86 232 GLY D N 1
ATOM 7368 C CA . GLY D 1 232 ? -5.753 -25.751 72.571 1.00 51.25 232 GLY D CA 1
ATOM 7369 C C . GLY D 1 232 ? -4.407 -25.714 71.857 1.00 52.15 232 GLY D C 1
ATOM 7370 O O . GLY D 1 232 ? -4.168 -24.812 71.045 1.00 52.33 232 GLY D O 1
ATOM 7371 N N . ASN D 1 233 ? -3.542 -26.702 72.111 1.00 52.74 233 ASN D N 1
ATOM 7372 C CA . ASN D 1 233 ? -2.293 -26.842 71.323 1.00 54.18 233 ASN D CA 1
ATOM 7373 C C . ASN D 1 233 ? -2.587 -26.919 69.811 1.00 57.86 233 ASN D C 1
ATOM 7374 O O . ASN D 1 233 ? -1.861 -26.332 68.988 1.00 58.97 233 ASN D O 1
ATOM 7379 N N . THR D 1 234 ? -3.646 -27.660 69.466 1.00 56.25 234 THR D N 1
ATOM 7380 C CA . THR D 1 234 ? -4.081 -27.850 68.080 1.00 56.77 234 THR D CA 1
ATOM 7381 C C . THR D 1 234 ? -4.606 -26.504 67.490 1.00 59.68 234 THR D C 1
ATOM 7382 O O . THR D 1 234 ? -4.241 -26.140 66.367 1.00 62.19 234 THR D O 1
ATOM 7386 N N . LEU D 1 235 ? -5.416 -25.750 68.243 1.00 57.18 235 LEU D N 1
ATOM 7387 C CA . LEU D 1 235 ? -5.782 -24.391 67.804 1.00 57.24 235 LEU D CA 1
ATOM 7388 C C . LEU D 1 235 ? -4.602 -23.508 67.333 1.00 56.35 235 LEU D C 1
ATOM 7389 O O . LEU D 1 235 ? -4.666 -22.925 66.246 1.00 54.38 235 LEU D O 1
ATOM 7394 N N . SER D 1 236 ? -3.558 -23.386 68.166 1.00 54.11 236 SER D N 1
ATOM 7395 C CA . SER D 1 236 ? -2.482 -22.459 67.856 1.00 55.06 236 SER D CA 1
ATOM 7396 C C . SER D 1 236 ? -1.626 -23.010 66.704 1.00 54.58 236 SER D C 1
ATOM 7397 O O . SER D 1 236 ? -1.135 -22.258 65.848 1.00 52.64 236 SER D O 1
ATOM 7400 N N . GLY D 1 237 ? -1.469 -24.332 66.693 1.00 54.39 237 GLY D N 1
ATOM 7401 C CA . GLY D 1 237 ? -0.632 -24.988 65.696 1.00 52.86 237 GLY D CA 1
ATOM 7402 C C . GLY D 1 237 ? -1.277 -24.871 64.344 1.00 52.37 237 GLY D C 1
ATOM 7403 O O . GLY D 1 237 ? -0.642 -24.432 63.384 1.00 52.96 237 GLY D O 1
ATOM 7404 N N . VAL D 1 238 ? -2.570 -25.210 64.274 1.00 53.45 238 VAL D N 1
ATOM 7405 C CA . VAL D 1 238 ? -3.282 -25.114 63.030 1.00 51.13 238 VAL D CA 1
ATOM 7406 C C . VAL D 1 238 ? -3.530 -23.660 62.591 1.00 51.04 238 VAL D C 1
ATOM 7407 O O . VAL D 1 238 ? -3.311 -23.308 61.429 1.00 53.51 238 VAL D O 1
ATOM 7411 N N . VAL D 1 239 ? -3.972 -22.797 63.491 1.00 50.53 239 VAL D N 1
ATOM 7412 C CA . VAL D 1 239 ? -4.567 -21.528 63.019 1.00 52.67 239 VAL D CA 1
ATOM 7413 C C . VAL D 1 239 ? -3.643 -20.332 63.132 1.00 54.84 239 VAL D C 1
ATOM 7414 O O . VAL D 1 239 ? -3.468 -19.603 62.141 1.00 55.82 239 VAL D O 1
ATOM 7418 N N . PHE D 1 240 ? -3.041 -20.145 64.314 1.00 55.30 240 PHE D N 1
ATOM 7419 C CA . PHE D 1 240 ? -2.154 -19.016 64.556 1.00 54.82 240 PHE D CA 1
ATOM 7420 C C . PHE D 1 240 ? -0.903 -19.145 63.695 1.00 56.80 240 PHE D C 1
ATOM 7421 O O . PHE D 1 240 ? -0.456 -18.158 63.080 1.00 58.41 240 PHE D O 1
ATOM 7429 N N . MET D 1 241 ? -0.331 -20.352 63.655 1.00 57.81 241 MET D N 1
ATOM 7430 C CA . MET D 1 241 ? 0.922 -20.582 62.915 1.00 58.68 241 MET D CA 1
ATOM 7431 C C . MET D 1 241 ? 0.701 -21.059 61.467 1.00 62.45 241 MET D C 1
ATOM 7432 O O . MET D 1 241 ? 1.149 -20.405 60.533 1.00 64.15 241 MET D O 1
ATOM 7437 N N . GLY D 1 242 ? -0.030 -22.158 61.279 1.00 63.52 242 GLY D N 1
ATOM 7438 C CA . GLY D 1 242 ? -0.258 -22.698 59.952 1.00 59.15 242 GLY D CA 1
ATOM 7439 C C . GLY D 1 242 ? -0.994 -21.745 59.014 1.00 60.11 242 GLY D C 1
ATOM 7440 O O . GLY D 1 242 ? -0.410 -21.273 58.029 1.00 59.34 242 GLY D O 1
ATOM 7441 N N . LEU D 1 243 ? -2.287 -21.513 59.290 1.00 58.21 243 LEU D N 1
ATOM 7442 C CA . LEU D 1 243 ? -3.100 -20.584 58.514 1.00 58.10 243 LEU D CA 1
ATOM 7443 C C . LEU D 1 243 ? -2.526 -19.164 58.605 1.00 56.62 243 LEU D C 1
ATOM 7444 O O . LEU D 1 243 ? -2.420 -18.454 57.601 1.00 58.19 243 LEU D O 1
ATOM 7449 N N . GLY D 1 244 ? -2.139 -18.758 59.809 1.00 56.60 244 GLY D N 1
ATOM 7450 C CA . GLY D 1 244 ? -1.434 -17.491 60.019 1.00 57.78 244 GLY D CA 1
ATOM 7451 C C . GLY D 1 244 ? -0.352 -17.142 59.001 1.00 56.43 244 GLY D C 1
ATOM 7452 O O . GLY D 1 244 ? -0.435 -16.107 58.328 1.00 55.65 244 GLY D O 1
ATOM 7453 N N . TYR D 1 245 ? 0.648 -18.003 58.866 1.00 56.63 245 TYR D N 1
ATOM 7454 C CA . TYR D 1 245 ? 1.770 -17.697 57.967 1.00 58.58 245 TYR D CA 1
ATOM 7455 C C . TYR D 1 245 ? 1.387 -17.950 56.483 1.00 61.34 245 TYR D C 1
ATOM 7456 O O . TYR D 1 245 ? 1.713 -17.165 55.584 1.00 68.09 245 TYR D O 1
ATOM 7465 N N . TRP D 1 246 ? 0.649 -19.017 56.229 1.00 63.86 246 TRP D N 1
ATOM 7466 C CA . TRP D 1 246 ? -0.007 -19.174 54.916 1.00 64.30 246 TRP D CA 1
ATOM 7467 C C . TRP D 1 246 ? -0.642 -17.907 54.411 1.00 64.08 246 TRP D C 1
ATOM 7468 O O . TRP D 1 246 ? -0.441 -17.537 53.263 1.00 64.72 246 TRP D O 1
ATOM 7479 N N . TYR D 1 247 ? -1.442 -17.244 55.240 1.00 64.05 247 TYR D N 1
ATOM 7480 C CA . TYR D 1 247 ? -2.099 -16.020 54.781 1.00 65.68 247 TYR D CA 1
ATOM 7481 C C . TYR D 1 247 ? -1.239 -14.760 54.795 1.00 67.18 247 TYR D C 1
ATOM 7482 O O . TYR D 1 247 ? -1.686 -13.717 54.292 1.00 67.18 247 TYR D O 1
ATOM 7491 N N . ALA D 1 248 ? -0.026 -14.871 55.364 1.00 64.61 248 ALA D N 1
ATOM 7492 C CA . ALA D 1 248 ? 0.898 -13.759 55.538 1.00 67.71 248 ALA D CA 1
ATOM 7493 C C . ALA D 1 248 ? 1.877 -13.563 54.356 1.00 76.04 248 ALA D C 1
ATOM 7494 O O . ALA D 1 248 ? 2.470 -12.487 54.201 1.00 81.11 248 ALA D O 1
ATOM 7496 N N . THR D 1 249 ? 2.039 -14.595 53.529 1.00 78.90 249 THR D N 1
ATOM 7497 C CA . THR D 1 249 ? 3.005 -14.590 52.412 1.00 85.83 249 THR D CA 1
ATOM 7498 C C . THR D 1 249 ? 2.389 -14.159 51.073 1.00 90.12 249 THR D C 1
ATOM 7499 O O . THR D 1 249 ? 1.202 -14.333 50.904 1.00 85.46 249 THR D O 1
ATOM 7503 N N . PRO D 1 250 ? 3.209 -13.647 50.109 1.00 97.43 250 PRO D N 1
ATOM 7504 C CA . PRO D 1 250 ? 2.724 -13.465 48.712 1.00 95.63 250 PRO D CA 1
ATOM 7505 C C . PRO D 1 250 ? 2.206 -14.754 48.045 1.00 92.06 250 PRO D C 1
ATOM 7506 O O . PRO D 1 250 ? 1.006 -14.881 47.760 1.00 81.86 250 PRO D O 1
ATOM 7510 N N . MET E 1 1 ? 30.663 3.950 54.146 1.00 59.33 1 MET E N 1
ATOM 7511 C CA . MET E 1 1 ? 30.036 3.112 55.218 1.00 57.93 1 MET E CA 1
ATOM 7512 C C . MET E 1 1 ? 28.477 3.059 55.093 1.00 57.75 1 MET E C 1
ATOM 7513 O O . MET E 1 1 ? 27.898 3.906 54.397 1.00 52.03 1 MET E O 1
ATOM 7518 N N . PHE E 1 2 ? 27.827 2.022 55.675 1.00 56.81 2 PHE E N 1
ATOM 7519 C CA . PHE E 1 2 ? 26.345 2.010 55.962 1.00 54.76 2 PHE E CA 1
ATOM 7520 C C . PHE E 1 2 ? 25.347 1.979 54.770 1.00 54.19 2 PHE E C 1
ATOM 7521 O O . PHE E 1 2 ? 24.119 1.874 54.930 1.00 54.93 2 PHE E O 1
ATOM 7529 N N . THR E 1 3 ? 25.902 2.106 53.583 1.00 54.23 3 THR E N 1
ATOM 7530 C CA . THR E 1 3 ? 25.189 2.221 52.342 1.00 49.36 3 THR E CA 1
ATOM 7531 C C . THR E 1 3 ? 24.380 0.963 52.030 1.00 48.17 3 THR E C 1
ATOM 7532 O O . THR E 1 3 ? 23.199 1.052 51.703 1.00 42.10 3 THR E O 1
ATOM 7536 N N . ASP E 1 4 ? 25.018 -0.207 52.199 1.00 49.49 4 ASP E N 1
ATOM 7537 C CA . ASP E 1 4 ? 24.366 -1.520 52.070 1.00 48.86 4 ASP E CA 1
ATOM 7538 C C . ASP E 1 4 ? 23.160 -1.676 52.990 1.00 48.01 4 ASP E C 1
ATOM 7539 O O . ASP E 1 4 ? 22.092 -2.048 52.536 1.00 48.01 4 ASP E O 1
ATOM 7544 N N . THR E 1 5 ? 23.335 -1.321 54.263 1.00 46.86 5 THR E N 1
ATOM 7545 C CA . THR E 1 5 ? 22.314 -1.432 55.285 1.00 42.20 5 THR E CA 1
ATOM 7546 C C . THR E 1 5 ? 21.159 -0.506 54.965 1.00 45.82 5 THR E C 1
ATOM 7547 O O . THR E 1 5 ? 19.988 -0.942 55.045 1.00 45.98 5 THR E O 1
ATOM 7551 N N . ILE E 1 6 ? 21.473 0.745 54.582 1.00 44.51 6 ILE E N 1
ATOM 7552 C CA . ILE E 1 6 ? 20.459 1.730 54.237 1.00 41.25 6 ILE E CA 1
ATOM 7553 C C . ILE E 1 6 ? 19.650 1.135 53.096 1.00 43.90 6 ILE E C 1
ATOM 7554 O O . ILE E 1 6 ? 18.365 1.124 53.110 1.00 41.37 6 ILE E O 1
ATOM 7559 N N . ASN E 1 7 ? 20.384 0.636 52.101 1.00 42.44 7 ASN E N 1
ATOM 7560 C CA . ASN E 1 7 ? 19.704 0.075 50.939 1.00 44.78 7 ASN E CA 1
ATOM 7561 C C . ASN E 1 7 ? 18.840 -1.194 51.192 1.00 47.95 7 ASN E C 1
ATOM 7562 O O . ASN E 1 7 ? 17.693 -1.257 50.678 1.00 43.20 7 ASN E O 1
ATOM 7567 N N . LYS E 1 8 ? 19.323 -2.119 52.051 1.00 48.86 8 LYS E N 1
ATOM 7568 C CA . LYS E 1 8 ? 18.472 -3.219 52.611 1.00 49.80 8 LYS E CA 1
ATOM 7569 C C . LYS E 1 8 ? 17.171 -2.707 53.254 1.00 45.63 8 LYS E C 1
ATOM 7570 O O . LYS E 1 8 ? 16.107 -3.262 53.074 1.00 51.06 8 LYS E O 1
ATOM 7576 N N . CYS E 1 9 ? 17.279 -1.620 53.991 1.00 43.25 9 CYS E N 1
ATOM 7577 C CA . CYS E 1 9 ? 16.193 -1.057 54.720 1.00 40.39 9 CYS E CA 1
ATOM 7578 C C . CYS E 1 9 ? 15.234 -0.413 53.760 1.00 42.21 9 CYS E C 1
ATOM 7579 O O . CYS E 1 9 ? 14.042 -0.535 53.929 1.00 43.41 9 CYS E O 1
ATOM 7582 N N . ALA E 1 10 ? 15.771 0.277 52.752 1.00 43.95 10 ALA E N 1
ATOM 7583 C CA . ALA E 1 10 ? 14.981 0.863 51.696 1.00 44.94 10 ALA E CA 1
ATOM 7584 C C . ALA E 1 10 ? 14.272 -0.218 50.844 1.00 44.06 10 ALA E C 1
ATOM 7585 O O . ALA E 1 10 ? 13.100 -0.065 50.437 1.00 43.72 10 ALA E O 1
ATOM 7587 N N . ALA E 1 11 ? 14.964 -1.323 50.600 1.00 43.35 11 ALA E N 1
ATOM 7588 C CA . ALA E 1 11 ? 14.370 -2.405 49.836 1.00 45.93 11 ALA E CA 1
ATOM 7589 C C . ALA E 1 11 ? 13.249 -3.014 50.721 1.00 46.33 11 ALA E C 1
ATOM 7590 O O . ALA E 1 11 ? 12.159 -3.371 50.227 1.00 45.27 11 ALA E O 1
ATOM 7592 N N . ASN E 1 12 ? 13.497 -3.093 52.019 1.00 43.94 12 ASN E N 1
ATOM 7593 C CA . ASN E 1 12 ? 12.429 -3.511 52.940 1.00 47.13 12 ASN E CA 1
ATOM 7594 C C . ASN E 1 12 ? 11.171 -2.580 52.920 1.00 49.43 12 ASN E C 1
ATOM 7595 O O . ASN E 1 12 ? 10.019 -3.073 52.934 1.00 53.75 12 ASN E O 1
ATOM 7600 N N . ALA E 1 13 ? 11.355 -1.256 52.811 1.00 49.59 13 ALA E N 1
ATOM 7601 C CA . ALA E 1 13 ? 10.190 -0.344 52.792 1.00 47.53 13 ALA E CA 1
ATOM 7602 C C . ALA E 1 13 ? 9.335 -0.611 51.596 1.00 49.27 13 ALA E C 1
ATOM 7603 O O . ALA E 1 13 ? 8.085 -0.587 51.683 1.00 51.23 13 ALA E O 1
ATOM 7605 N N . ALA E 1 14 ? 10.013 -0.850 50.472 1.00 46.80 14 ALA E N 1
ATOM 7606 C CA . ALA E 1 14 ? 9.327 -1.177 49.226 1.00 49.30 14 ALA E CA 1
ATOM 7607 C C . ALA E 1 14 ? 8.585 -2.505 49.317 1.00 50.58 14 ALA E C 1
ATOM 7608 O O . ALA E 1 14 ? 7.483 -2.622 48.745 1.00 48.21 14 ALA E O 1
ATOM 7610 N N . ARG E 1 15 ? 9.153 -3.482 50.057 1.00 49.83 15 ARG E N 1
ATOM 7611 C CA . ARG E 1 15 ? 8.451 -4.766 50.260 1.00 50.03 15 ARG E CA 1
ATOM 7612 C C . ARG E 1 15 ? 7.139 -4.587 51.092 1.00 49.19 15 ARG E C 1
ATOM 7613 O O . ARG E 1 15 ? 6.017 -5.121 50.726 1.00 47.01 15 ARG E O 1
ATOM 7621 N N . ILE E 1 16 ? 7.311 -3.801 52.166 1.00 47.19 16 ILE E N 1
ATOM 7622 C CA . ILE E 1 16 ? 6.217 -3.359 53.015 1.00 49.78 16 ILE E CA 1
ATOM 7623 C C . ILE E 1 16 ? 5.148 -2.642 52.226 1.00 51.57 16 ILE E C 1
ATOM 7624 O O . ILE E 1 16 ? 3.917 -2.998 52.325 1.00 57.39 16 ILE E O 1
ATOM 7629 N N . ALA E 1 17 ? 5.571 -1.650 51.420 1.00 51.13 17 ALA E N 1
ATOM 7630 C CA . ALA E 1 17 ? 4.592 -0.921 50.559 1.00 49.03 17 ALA E CA 1
ATOM 7631 C C . ALA E 1 17 ? 3.866 -1.855 49.595 1.00 50.19 17 ALA E C 1
ATOM 7632 O O . ALA E 1 17 ? 2.652 -1.735 49.385 1.00 53.80 17 ALA E O 1
ATOM 7634 N N . ARG E 1 18 ? 4.591 -2.807 49.023 1.00 48.39 18 ARG E N 1
ATOM 7635 C CA . ARG E 1 18 ? 3.933 -3.836 48.247 1.00 50.10 18 ARG E CA 1
ATOM 7636 C C . ARG E 1 18 ? 2.966 -4.711 49.022 1.00 51.49 18 ARG E C 1
ATOM 7637 O O . ARG E 1 18 ? 1.893 -5.001 48.525 1.00 53.98 18 ARG E O 1
ATOM 7645 N N . LEU E 1 19 ? 3.301 -5.127 50.233 1.00 53.29 19 LEU E N 1
ATOM 7646 C CA . LEU E 1 19 ? 2.356 -5.979 51.016 1.00 54.82 19 LEU E CA 1
ATOM 7647 C C . LEU E 1 19 ? 1.056 -5.234 51.322 1.00 58.11 19 LEU E C 1
ATOM 7648 O O . LEU E 1 19 ? -0.059 -5.732 51.089 1.00 56.26 19 LEU E O 1
ATOM 7653 N N . SER E 1 20 ? 1.217 -4.012 51.805 1.00 57.42 20 SER E N 1
ATOM 7654 C CA . SER E 1 20 ? 0.093 -3.150 52.069 1.00 54.93 20 SER E CA 1
ATOM 7655 C C . SER E 1 20 ? -0.846 -2.981 50.914 1.00 60.67 20 SER E C 1
ATOM 7656 O O . SER E 1 20 ? -2.067 -2.995 51.120 1.00 61.27 20 SER E O 1
ATOM 7659 N N . ALA E 1 21 ? -0.302 -2.772 49.705 1.00 62.85 21 ALA E N 1
ATOM 7660 C CA . ALA E 1 21 ? -1.167 -2.446 48.545 1.00 62.62 21 ALA E CA 1
ATOM 7661 C C . ALA E 1 21 ? -1.822 -3.656 47.900 1.00 64.61 21 ALA E C 1
ATOM 7662 O O . ALA E 1 21 ? -2.930 -3.527 47.416 1.00 69.95 21 ALA E O 1
ATOM 7664 N N . ASN E 1 22 ? -1.126 -4.793 47.840 1.00 64.75 22 ASN E N 1
ATOM 7665 C CA . ASN E 1 22 ? -1.592 -5.970 47.068 1.00 66.56 22 ASN E CA 1
ATOM 7666 C C . ASN E 1 22 ? -2.041 -7.141 47.911 1.00 66.35 22 ASN E C 1
ATOM 7667 O O . ASN E 1 22 ? -2.365 -8.190 47.375 1.00 68.89 22 ASN E O 1
ATOM 7672 N N . ASN E 1 23 ? -2.007 -7.004 49.222 1.00 65.61 23 ASN E N 1
ATOM 7673 C CA . ASN E 1 23 ? -2.303 -8.128 50.080 1.00 64.71 23 ASN E CA 1
ATOM 7674 C C . ASN E 1 23 ? -2.682 -7.606 51.464 1.00 60.31 23 ASN E C 1
ATOM 7675 O O . ASN E 1 23 ? -1.996 -7.908 52.440 1.00 56.54 23 ASN E O 1
ATOM 7680 N N . PRO E 1 24 ? -3.782 -6.816 51.549 1.00 61.83 24 PRO E N 1
ATOM 7681 C CA . PRO E 1 24 ? -4.165 -6.255 52.857 1.00 59.80 24 PRO E CA 1
ATOM 7682 C C . PRO E 1 24 ? -4.346 -7.296 53.968 1.00 57.44 24 PRO E C 1
ATOM 7683 O O . PRO E 1 24 ? -3.791 -7.097 55.055 1.00 57.71 24 PRO E O 1
ATOM 7687 N N . LEU E 1 25 ? -5.075 -8.387 53.706 1.00 56.00 25 LEU E N 1
ATOM 7688 C CA . LEU E 1 25 ? -5.108 -9.528 54.638 1.00 56.51 25 LEU E CA 1
ATOM 7689 C C . LEU E 1 25 ? -3.708 -9.913 55.228 1.00 56.18 25 LEU E C 1
ATOM 7690 O O . LEU E 1 25 ? -3.562 -10.062 56.453 1.00 55.87 25 LEU E O 1
ATOM 7695 N N . GLY E 1 26 ? -2.735 -10.142 54.342 1.00 54.29 26 GLY E N 1
ATOM 7696 C CA . GLY E 1 26 ? -1.373 -10.561 54.734 1.00 55.43 26 GLY E CA 1
ATOM 7697 C C . GLY E 1 26 ? -0.698 -9.486 55.551 1.00 51.87 26 GLY E C 1
ATOM 7698 O O . GLY E 1 26 ? -0.105 -9.796 56.558 1.00 57.70 26 GLY E O 1
ATOM 7699 N N . PHE E 1 27 ? -0.822 -8.232 55.111 1.00 52.88 27 PHE E N 1
ATOM 7700 C CA . PHE E 1 27 ? -0.460 -7.059 55.896 1.00 52.01 27 PHE E CA 1
ATOM 7701 C C . PHE E 1 27 ? -0.968 -7.088 57.330 1.00 51.39 27 PHE E C 1
ATOM 7702 O O . PHE E 1 27 ? -0.178 -6.947 58.270 1.00 50.78 27 PHE E O 1
ATOM 7710 N N . TRP E 1 28 ? -2.280 -7.255 57.491 1.00 54.64 28 TRP E N 1
ATOM 7711 C CA . TRP E 1 28 ? -2.930 -7.194 58.814 1.00 55.90 28 TRP E CA 1
ATOM 7712 C C . TRP E 1 28 ? -2.511 -8.314 59.747 1.00 50.23 28 TRP E C 1
ATOM 7713 O O . TRP E 1 28 ? -2.219 -8.105 60.922 1.00 45.57 28 TRP E O 1
ATOM 7724 N N . VAL E 1 29 ? -2.464 -9.519 59.203 1.00 49.87 29 VAL E N 1
ATOM 7725 C CA . VAL E 1 29 ? -1.965 -10.691 59.908 1.00 50.57 29 VAL E CA 1
ATOM 7726 C C . VAL E 1 29 ? -0.556 -10.421 60.455 1.00 51.27 29 VAL E C 1
ATOM 7727 O O . VAL E 1 29 ? -0.287 -10.534 61.666 1.00 51.33 29 VAL E O 1
ATOM 7731 N N . SER E 1 30 ? 0.309 -9.973 59.557 1.00 51.65 30 SER E N 1
ATOM 7732 C CA . SER E 1 30 ? 1.725 -9.842 59.826 1.00 54.21 30 SER E CA 1
ATOM 7733 C C . SER E 1 30 ? 1.985 -8.724 60.846 1.00 53.39 30 SER E C 1
ATOM 7734 O O . SER E 1 30 ? 2.903 -8.849 61.665 1.00 45.88 30 SER E O 1
ATOM 7737 N N . SER E 1 31 ? 1.139 -7.678 60.812 1.00 53.30 31 SER E N 1
ATOM 7738 C CA . SER E 1 31 ? 1.076 -6.629 61.865 1.00 52.74 31 SER E CA 1
ATOM 7739 C C . SER E 1 31 ? 0.593 -7.205 63.210 1.00 50.71 31 SER E C 1
ATOM 7740 O O . SER E 1 31 ? 1.149 -6.910 64.254 1.00 47.29 31 SER E O 1
ATOM 7743 N N . ALA E 1 32 ? -0.509 -7.959 63.178 1.00 52.53 32 ALA E N 1
ATOM 7744 C CA . ALA E 1 32 ? -1.084 -8.488 64.404 1.00 50.11 32 ALA E CA 1
ATOM 7745 C C . ALA E 1 32 ? -0.084 -9.420 65.102 1.00 47.77 32 ALA E C 1
ATOM 7746 O O . ALA E 1 32 ? 0.107 -9.362 66.339 1.00 44.98 32 ALA E O 1
ATOM 7748 N N . MET E 1 33 ? 0.557 -10.267 64.306 1.00 48.21 33 MET E N 1
ATOM 7749 C CA . MET E 1 33 ? 1.587 -11.168 64.823 1.00 48.14 33 MET E CA 1
ATOM 7750 C C . MET E 1 33 ? 2.577 -10.387 65.641 1.00 46.71 33 MET E C 1
ATOM 7751 O O . MET E 1 33 ? 2.975 -10.805 66.749 1.00 46.21 33 MET E O 1
ATOM 7756 N N . ALA E 1 34 ? 3.021 -9.260 65.080 1.00 46.89 34 ALA E N 1
ATOM 7757 C CA . ALA E 1 34 ? 4.156 -8.544 65.713 1.00 47.39 34 ALA E CA 1
ATOM 7758 C C . ALA E 1 34 ? 3.705 -8.077 67.070 1.00 46.19 34 ALA E C 1
ATOM 7759 O O . ALA E 1 34 ? 4.499 -8.131 68.045 1.00 44.92 34 ALA E O 1
ATOM 7761 N N . GLY E 1 35 ? 2.440 -7.647 67.138 1.00 42.29 35 GLY E N 1
ATOM 7762 C CA . GLY E 1 35 ? 1.902 -7.119 68.374 1.00 42.79 35 GLY E CA 1
ATOM 7763 C C . GLY E 1 35 ? 1.782 -8.294 69.338 1.00 45.66 35 GLY E C 1
ATOM 7764 O O . GLY E 1 35 ? 2.155 -8.182 70.524 1.00 45.56 35 GLY E O 1
ATOM 7765 N N . ALA E 1 36 ? 1.288 -9.437 68.839 1.00 46.60 36 ALA E N 1
ATOM 7766 C CA . ALA E 1 36 ? 1.074 -10.589 69.734 1.00 47.60 36 ALA E CA 1
ATOM 7767 C C . ALA E 1 36 ? 2.432 -11.108 70.261 1.00 45.54 36 ALA E C 1
ATOM 7768 O O . ALA E 1 36 ? 2.570 -11.438 71.460 1.00 45.85 36 ALA E O 1
ATOM 7770 N N . TYR E 1 37 ? 3.412 -11.158 69.362 1.00 45.67 37 TYR E N 1
ATOM 7771 C CA . TYR E 1 37 ? 4.806 -11.597 69.701 1.00 44.78 37 TYR E CA 1
ATOM 7772 C C . TYR E 1 37 ? 5.422 -10.785 70.796 1.00 39.45 37 TYR E C 1
ATOM 7773 O O . TYR E 1 37 ? 5.935 -11.325 71.768 1.00 44.93 37 TYR E O 1
ATOM 7782 N N . VAL E 1 38 ? 5.286 -9.482 70.692 1.00 41.50 38 VAL E N 1
ATOM 7783 C CA . VAL E 1 38 ? 5.808 -8.553 71.722 1.00 42.74 38 VAL E CA 1
ATOM 7784 C C . VAL E 1 38 ? 5.069 -8.824 73.051 1.00 41.74 38 VAL E C 1
ATOM 7785 O O . VAL E 1 38 ? 5.711 -8.999 74.099 1.00 38.38 38 VAL E O 1
ATOM 7789 N N . GLY E 1 39 ? 3.729 -8.951 72.970 1.00 41.90 39 GLY E N 1
ATOM 7790 C CA . GLY E 1 39 ? 2.891 -9.282 74.084 1.00 40.48 39 GLY E CA 1
ATOM 7791 C C . GLY E 1 39 ? 3.281 -10.571 74.823 1.00 43.85 39 GLY E C 1
ATOM 7792 O O . GLY E 1 39 ? 3.278 -10.594 76.063 1.00 48.50 39 GLY E O 1
ATOM 7793 N N . LEU E 1 40 ? 3.588 -11.649 74.098 1.00 42.30 40 LEU E N 1
ATOM 7794 C CA . LEU E 1 40 ? 4.201 -12.838 74.724 1.00 39.14 40 LEU E CA 1
ATOM 7795 C C . LEU E 1 40 ? 5.415 -12.458 75.595 1.00 40.65 40 LEU E C 1
ATOM 7796 O O . LEU E 1 40 ? 5.619 -13.021 76.700 1.00 44.33 40 LEU E O 1
ATOM 7801 N N . GLY E 1 41 ? 6.236 -11.516 75.112 1.00 41.25 41 GLY E N 1
ATOM 7802 C CA . GLY E 1 41 ? 7.537 -11.204 75.805 1.00 39.73 41 GLY E CA 1
ATOM 7803 C C . GLY E 1 41 ? 7.174 -10.424 77.056 1.00 43.87 41 GLY E C 1
ATOM 7804 O O . GLY E 1 41 ? 7.829 -10.604 78.115 1.00 41.45 41 GLY E O 1
ATOM 7805 N N . ILE E 1 42 ? 6.099 -9.593 76.931 1.00 40.93 42 ILE E N 1
ATOM 7806 C CA . ILE E 1 42 ? 5.574 -8.798 78.024 1.00 41.88 42 ILE E CA 1
ATOM 7807 C C . ILE E 1 42 ? 4.969 -9.717 79.109 1.00 43.27 42 ILE E C 1
ATOM 7808 O O . ILE E 1 42 ? 5.289 -9.576 80.290 1.00 44.11 42 ILE E O 1
ATOM 7813 N N . ILE E 1 43 ? 4.133 -10.680 78.716 1.00 44.37 43 ILE E N 1
ATOM 7814 C CA . ILE E 1 43 ? 3.526 -11.624 79.671 1.00 42.84 43 ILE E CA 1
ATOM 7815 C C . ILE E 1 43 ? 4.659 -12.353 80.424 1.00 42.70 43 ILE E C 1
ATOM 7816 O O . ILE E 1 43 ? 4.637 -12.411 81.660 1.00 43.84 43 ILE E O 1
ATOM 7821 N N . LEU E 1 44 ? 5.702 -12.804 79.710 1.00 42.45 44 LEU E N 1
ATOM 7822 C CA . LEU E 1 44 ? 6.872 -13.457 80.364 1.00 39.57 44 LEU E CA 1
ATOM 7823 C C . LEU E 1 44 ? 7.497 -12.571 81.459 1.00 38.34 44 LEU E C 1
ATOM 7824 O O . LEU E 1 44 ? 7.638 -12.992 82.603 1.00 40.88 44 LEU E O 1
ATOM 7829 N N . ILE E 1 45 ? 7.823 -11.332 81.138 1.00 40.73 45 ILE E N 1
ATOM 7830 C CA . ILE E 1 45 ? 8.744 -10.591 82.012 1.00 42.50 45 ILE E CA 1
ATOM 7831 C C . ILE E 1 45 ? 7.986 -10.097 83.239 1.00 45.62 45 ILE E C 1
ATOM 7832 O O . ILE E 1 45 ? 8.558 -9.990 84.333 1.00 45.96 45 ILE E O 1
ATOM 7837 N N . PHE E 1 46 ? 6.706 -9.781 83.039 1.00 44.51 46 PHE E N 1
ATOM 7838 C CA . PHE E 1 46 ? 5.868 -9.355 84.115 1.00 44.55 46 PHE E CA 1
ATOM 7839 C C . PHE E 1 46 ? 5.550 -10.521 85.068 1.00 47.81 46 PHE E C 1
ATOM 7840 O O . PHE E 1 46 ? 5.545 -10.336 86.291 1.00 49.54 46 PHE E O 1
ATOM 7848 N N . THR E 1 47 ? 5.284 -11.713 84.510 1.00 45.21 47 THR E N 1
ATOM 7849 C CA . THR E 1 47 ? 5.138 -12.917 85.330 1.00 44.21 47 THR E CA 1
ATOM 7850 C C . THR E 1 47 ? 6.422 -13.137 86.126 1.00 43.60 47 THR E C 1
ATOM 7851 O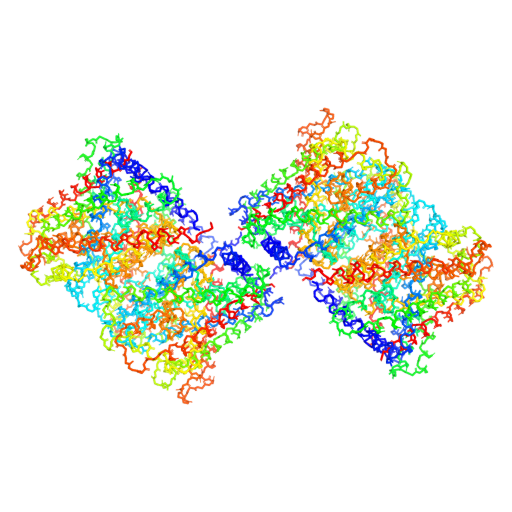 O . THR E 1 47 ? 6.373 -13.416 87.291 1.00 43.41 47 THR E O 1
ATOM 7855 N N . LEU E 1 48 ? 7.571 -13.064 85.477 1.00 41.98 48 LEU E N 1
ATOM 7856 C CA . LEU E 1 48 ? 8.823 -13.189 86.249 1.00 42.01 48 LEU E CA 1
ATOM 7857 C C . LEU E 1 48 ? 8.996 -12.090 87.293 1.00 43.43 48 LEU E C 1
ATOM 7858 O O . LEU E 1 48 ? 9.343 -12.371 88.448 1.00 43.96 48 LEU E O 1
ATOM 7863 N N . GLY E 1 49 ? 8.735 -10.846 86.893 1.00 45.06 49 GLY E N 1
ATOM 7864 C CA . GLY E 1 49 ? 8.956 -9.691 87.768 1.00 45.94 49 GLY E CA 1
ATOM 7865 C C . GLY E 1 49 ? 8.070 -9.715 88.988 1.00 48.42 49 GLY E C 1
ATOM 7866 O O . GLY E 1 49 ? 8.503 -9.343 90.081 1.00 52.77 49 GLY E O 1
ATOM 7867 N N . ASN E 1 50 ? 6.856 -10.230 88.826 1.00 46.01 50 ASN E N 1
ATOM 7868 C CA . ASN E 1 50 ? 5.854 -10.186 89.868 1.00 45.99 50 ASN E CA 1
ATOM 7869 C C . ASN E 1 50 ? 6.214 -10.991 91.100 1.00 48.68 50 ASN E C 1
ATOM 7870 O O . ASN E 1 50 ? 5.810 -10.666 92.237 1.00 49.30 50 ASN E O 1
ATOM 7875 N N . LEU E 1 51 ? 6.978 -12.051 90.895 1.00 48.19 51 LEU E N 1
ATOM 7876 C CA . LEU E 1 51 ? 7.346 -12.889 92.013 1.00 49.33 51 LEU E CA 1
ATOM 7877 C C . LEU E 1 51 ? 8.677 -12.432 92.655 1.00 47.66 51 LEU E C 1
ATOM 7878 O O . LEU E 1 51 ? 9.045 -12.928 93.705 1.00 48.87 51 LEU E O 1
ATOM 7883 N N . LEU E 1 52 ? 9.362 -11.472 92.051 1.00 48.26 52 LEU E N 1
ATOM 7884 C CA . LEU E 1 52 ? 10.735 -11.057 92.464 1.00 47.43 52 LEU E CA 1
ATOM 7885 C C . LEU E 1 52 ? 10.789 -9.826 93.325 1.00 49.23 52 LEU E C 1
ATOM 7886 O O . LEU E 1 52 ? 9.948 -8.924 93.223 1.00 55.81 52 LEU E O 1
ATOM 7891 N N . ASP E 1 53 ? 11.818 -9.755 94.149 1.00 49.52 53 ASP E N 1
ATOM 7892 C CA . ASP E 1 53 ? 12.094 -8.534 94.853 1.00 48.83 53 ASP E CA 1
ATOM 7893 C C . ASP E 1 53 ? 12.205 -7.319 93.905 1.00 50.28 53 ASP E C 1
ATOM 7894 O O . ASP E 1 53 ? 12.820 -7.393 92.848 1.00 45.82 53 ASP E O 1
ATOM 7899 N N . PRO E 1 54 ? 11.612 -6.182 94.286 1.00 50.96 54 PRO E N 1
ATOM 7900 C CA . PRO E 1 54 ? 11.747 -5.065 93.292 1.00 49.44 54 PRO E CA 1
ATOM 7901 C C . PRO E 1 54 ? 13.188 -4.726 92.887 1.00 44.74 54 PRO E C 1
ATOM 7902 O O . PRO E 1 54 ? 13.402 -4.172 91.823 1.00 46.67 54 PRO E O 1
ATOM 7906 N N . SER E 1 55 ? 14.163 -5.020 93.722 1.00 45.22 55 SER E N 1
ATOM 7907 C CA . SER E 1 55 ? 15.548 -4.633 93.386 1.00 43.91 55 SER E CA 1
ATOM 7908 C C . SER E 1 55 ? 16.226 -5.431 92.225 1.00 43.12 55 SER E C 1
ATOM 7909 O O . SER E 1 55 ? 17.258 -5.017 91.699 1.00 50.21 55 SER E O 1
ATOM 7912 N N . VAL E 1 56 ? 15.671 -6.584 91.870 1.00 44.39 56 VAL E N 1
ATOM 7913 C CA . VAL E 1 56 ? 16.135 -7.420 90.738 1.00 43.62 56 VAL E CA 1
ATOM 7914 C C . VAL E 1 56 ? 15.175 -7.389 89.508 1.00 41.92 56 VAL E C 1
ATOM 7915 O O . VAL E 1 56 ? 15.513 -7.943 88.473 1.00 41.18 56 VAL E O 1
ATOM 7919 N N . ARG E 1 57 ? 14.035 -6.696 89.603 1.00 39.57 57 ARG E N 1
ATOM 7920 C CA . ARG E 1 57 ? 13.111 -6.582 88.454 1.00 41.50 57 ARG E CA 1
ATOM 7921 C C . ARG E 1 57 ? 13.724 -5.980 87.197 1.00 39.76 57 ARG E C 1
ATOM 7922 O O . ARG E 1 57 ? 13.593 -6.570 86.163 1.00 38.81 57 ARG E O 1
ATOM 7930 N N . PRO E 1 58 ? 14.369 -4.800 87.286 1.00 39.92 58 PRO E N 1
ATOM 7931 C CA . PRO E 1 58 ? 14.915 -4.301 86.035 1.00 39.12 58 PRO E CA 1
ATOM 7932 C C . PRO E 1 58 ? 15.899 -5.291 85.389 1.00 42.01 58 PRO E C 1
ATOM 7933 O O . PRO E 1 58 ? 15.922 -5.420 84.171 1.00 42.33 58 PRO E O 1
ATOM 7937 N N . LEU E 1 59 ? 16.691 -5.976 86.205 1.00 42.75 59 LEU E N 1
ATOM 7938 C CA . LEU E 1 59 ? 17.740 -6.852 85.700 1.00 40.53 59 LEU E CA 1
ATOM 7939 C C . LEU E 1 59 ? 17.111 -8.086 85.031 1.00 40.45 59 LEU E C 1
ATOM 7940 O O . LEU E 1 59 ? 17.379 -8.412 83.859 1.00 41.02 59 LEU E O 1
ATOM 7945 N N . VAL E 1 60 ? 16.253 -8.775 85.778 1.00 42.24 60 VAL E N 1
ATOM 7946 C CA . VAL E 1 60 ? 15.623 -10.009 85.295 1.00 39.13 60 VAL E CA 1
ATOM 7947 C C . VAL E 1 60 ? 14.607 -9.768 84.193 1.00 40.49 60 VAL E C 1
ATOM 7948 O O . VAL E 1 60 ? 14.597 -10.491 83.183 1.00 40.58 60 VAL E O 1
ATOM 7952 N N . MET E 1 61 ? 13.776 -8.739 84.350 1.00 39.60 61 MET E N 1
ATOM 7953 C CA . MET E 1 61 ? 12.777 -8.437 83.321 1.00 37.06 61 MET E CA 1
ATOM 7954 C C . MET E 1 61 ? 13.500 -7.990 82.057 1.00 39.13 61 MET E C 1
ATOM 7955 O O . MET E 1 61 ? 13.099 -8.356 80.943 1.00 37.38 61 MET E O 1
ATOM 7960 N N . GLY E 1 62 ? 14.564 -7.176 82.217 1.00 38.26 62 GLY E N 1
ATOM 7961 C CA . GLY E 1 62 ? 15.358 -6.757 81.070 1.00 37.68 62 GLY E CA 1
ATOM 7962 C C . GLY E 1 62 ? 16.017 -7.940 80.386 1.00 39.66 62 GLY E C 1
ATOM 7963 O O . GLY E 1 62 ? 16.001 -8.035 79.152 1.00 42.77 62 GLY E O 1
ATOM 7964 N N . ALA E 1 63 ? 16.551 -8.876 81.179 1.00 38.74 63 ALA E N 1
ATOM 7965 C CA . ALA E 1 63 ? 17.430 -9.955 80.655 1.00 36.34 63 ALA E CA 1
ATOM 7966 C C . ALA E 1 63 ? 16.573 -10.999 79.985 1.00 38.60 63 ALA E C 1
ATOM 7967 O O . ALA E 1 63 ? 17.095 -11.791 79.185 1.00 35.43 63 ALA E O 1
ATOM 7969 N N . THR E 1 64 ? 15.263 -10.955 80.245 1.00 35.23 64 THR E N 1
ATOM 7970 C CA . THR E 1 64 ? 14.359 -11.987 79.680 1.00 38.29 64 THR E CA 1
ATOM 7971 C C . THR E 1 64 ? 13.412 -11.431 78.666 1.00 39.69 64 THR E C 1
ATOM 7972 O O . THR E 1 64 ? 12.504 -12.148 78.191 1.00 40.95 64 THR E O 1
ATOM 7976 N N . PHE E 1 65 ? 13.602 -10.164 78.272 1.00 42.82 65 PHE E N 1
ATOM 7977 C CA . PHE E 1 65 ? 12.576 -9.553 77.351 1.00 44.07 65 PHE E CA 1
ATOM 7978 C C . PHE E 1 65 ? 12.884 -9.858 75.874 1.00 44.10 65 PHE E C 1
ATOM 7979 O O . PHE E 1 65 ? 11.974 -9.791 74.957 1.00 39.18 65 PHE E O 1
ATOM 7987 N N . GLY E 1 66 ? 14.153 -10.213 75.670 1.00 36.82 66 GLY E N 1
ATOM 7988 C CA . GLY E 1 66 ? 14.691 -10.547 74.351 1.00 43.56 66 GLY E CA 1
ATOM 7989 C C . GLY E 1 66 ? 13.816 -11.327 73.382 1.00 40.91 66 GLY E C 1
ATOM 7990 O O . GLY E 1 66 ? 13.836 -11.072 72.165 1.00 46.64 66 GLY E O 1
ATOM 7991 N N . ILE E 1 67 ? 13.109 -12.321 73.901 1.00 38.40 67 ILE E N 1
ATOM 7992 C CA . ILE E 1 67 ? 12.189 -13.063 73.073 1.00 39.72 67 ILE E CA 1
ATOM 7993 C C . ILE E 1 67 ? 11.287 -12.112 72.247 1.00 39.72 67 ILE E C 1
ATOM 7994 O O . ILE E 1 67 ? 10.908 -12.465 71.132 1.00 43.00 67 ILE E O 1
ATOM 7999 N N . ALA E 1 68 ? 10.915 -10.944 72.776 1.00 37.18 68 ALA E N 1
ATOM 8000 C CA . ALA E 1 68 ? 9.896 -10.127 72.082 1.00 39.46 68 ALA E CA 1
ATOM 8001 C C . ALA E 1 68 ? 10.333 -9.777 70.656 1.00 41.39 68 ALA E C 1
ATOM 8002 O O . ALA E 1 68 ? 9.637 -10.052 69.688 1.00 40.42 68 ALA E O 1
ATOM 8004 N N . LEU E 1 69 ? 11.502 -9.162 70.529 1.00 43.77 69 LEU E N 1
ATOM 8005 C CA . LEU E 1 69 ? 11.918 -8.715 69.232 1.00 42.63 69 LEU E CA 1
ATOM 8006 C C . LEU E 1 69 ? 12.542 -9.884 68.432 1.00 42.60 69 LEU E C 1
ATOM 8007 O O . LEU E 1 69 ? 12.542 -9.882 67.145 1.00 43.76 69 LEU E O 1
ATOM 8012 N N . THR E 1 70 ? 12.999 -10.891 69.173 1.00 35.91 70 THR E N 1
ATOM 8013 C CA . THR E 1 70 ? 13.480 -12.072 68.488 1.00 40.57 70 THR E CA 1
ATOM 8014 C C . THR E 1 70 ? 12.369 -12.753 67.649 1.00 46.40 70 THR E C 1
ATOM 8015 O O . THR E 1 70 ? 12.572 -13.102 66.445 1.00 48.02 70 THR E O 1
ATOM 8019 N N . LEU E 1 71 ? 11.198 -12.944 68.261 1.00 46.40 71 LEU E N 1
ATOM 8020 C CA . LEU E 1 71 ? 10.028 -13.448 67.516 1.00 44.15 71 LEU E CA 1
ATOM 8021 C C . LEU E 1 71 ? 9.739 -12.540 66.317 1.00 44.88 71 LEU E C 1
ATOM 8022 O O . LEU E 1 71 ? 9.556 -13.037 65.186 1.00 44.81 71 LEU E O 1
ATOM 8027 N N . VAL E 1 72 ? 9.775 -11.222 66.547 1.00 44.60 72 VAL E N 1
ATOM 8028 C CA . VAL E 1 72 ? 9.389 -10.252 65.507 1.00 45.93 72 VAL E CA 1
ATOM 8029 C C . VAL E 1 72 ? 10.284 -10.399 64.276 1.00 47.47 72 VAL E C 1
ATOM 8030 O O . VAL E 1 72 ? 9.767 -10.575 63.164 1.00 46.16 72 VAL E O 1
ATOM 8034 N N . ILE E 1 73 ? 11.596 -10.390 64.522 1.00 42.45 73 ILE E N 1
ATOM 8035 C CA . ILE E 1 73 ? 12.577 -10.448 63.461 1.00 44.90 73 ILE E CA 1
ATOM 8036 C C . ILE E 1 73 ? 12.788 -11.862 62.855 1.00 44.17 73 ILE E C 1
ATOM 8037 O O . ILE E 1 73 ? 12.826 -12.027 61.650 1.00 42.06 73 ILE E O 1
ATOM 8042 N N . ILE E 1 74 ? 12.931 -12.872 63.699 1.00 42.59 74 ILE E N 1
ATOM 8043 C CA . ILE E 1 74 ? 13.316 -14.170 63.216 1.00 39.59 74 ILE E CA 1
ATOM 8044 C C . ILE E 1 74 ? 12.103 -14.993 62.711 1.00 43.86 74 ILE E C 1
ATOM 8045 O O . ILE E 1 74 ? 12.237 -15.716 61.703 1.00 42.77 74 ILE E O 1
ATOM 8050 N N . ALA E 1 75 ? 10.965 -14.963 63.426 1.00 43.06 75 ALA E N 1
ATOM 8051 C CA . ALA E 1 75 ? 9.774 -15.643 62.895 1.00 46.88 75 ALA E CA 1
ATOM 8052 C C . ALA E 1 75 ? 9.271 -14.859 61.698 1.00 46.71 75 ALA E C 1
ATOM 8053 O O . ALA E 1 75 ? 8.824 -15.461 60.678 1.00 51.19 75 ALA E O 1
ATOM 8055 N N . GLY E 1 76 ? 9.354 -13.526 61.831 1.00 45.78 76 GLY E N 1
ATOM 8056 C CA . GLY E 1 76 ? 8.910 -12.573 60.788 1.00 46.65 76 GLY E CA 1
ATOM 8057 C C . GLY E 1 76 ? 7.502 -12.092 61.099 1.00 45.25 76 GLY E C 1
ATOM 8058 O O . GLY E 1 76 ? 6.677 -12.879 61.571 1.00 44.32 76 GLY E O 1
ATOM 8059 N N . SER E 1 77 ? 7.252 -10.796 60.852 1.00 48.20 77 SER E N 1
ATOM 8060 C CA . SER E 1 77 ? 5.984 -10.030 61.230 1.00 48.61 77 SER E CA 1
ATOM 8061 C C . SER E 1 77 ? 6.176 -8.518 60.866 1.00 49.02 77 SER E C 1
ATOM 8062 O O . SER E 1 77 ? 7.243 -8.124 60.425 1.00 50.74 77 SER E O 1
ATOM 8065 N N . GLU E 1 78 ? 5.217 -7.642 61.104 1.00 50.16 78 GLU E N 1
ATOM 8066 C CA . GLU E 1 78 ? 5.488 -6.250 60.811 1.00 45.30 78 GLU E CA 1
ATOM 8067 C C . GLU E 1 78 ? 5.367 -5.369 62.050 1.00 45.30 78 GLU E C 1
ATOM 8068 O O . GLU E 1 78 ? 4.319 -5.245 62.647 1.00 44.73 78 GLU E O 1
ATOM 8074 N N . LEU E 1 79 ? 6.475 -4.754 62.448 1.00 47.34 79 LEU E N 1
ATOM 8075 C CA . LEU E 1 79 ? 6.526 -3.940 63.665 1.00 45.82 79 LEU E CA 1
ATOM 8076 C C . LEU E 1 79 ? 6.617 -2.424 63.481 1.00 47.72 79 LEU E C 1
ATOM 8077 O O . LEU E 1 79 ? 7.683 -1.916 63.073 1.00 46.22 79 LEU E O 1
ATOM 8082 N N . PHE E 1 80 ? 5.534 -1.714 63.867 1.00 45.27 80 PHE E N 1
ATOM 8083 C CA . PHE E 1 80 ? 5.424 -0.249 63.705 1.00 45.36 80 PHE E CA 1
ATOM 8084 C C . PHE E 1 80 ? 6.706 0.481 64.026 1.00 46.07 80 PHE E C 1
ATOM 8085 O O . PHE E 1 80 ? 7.164 1.328 63.254 1.00 48.94 80 PHE E O 1
ATOM 8093 N N . THR E 1 81 ? 7.284 0.151 65.169 1.00 41.93 81 THR E N 1
ATOM 8094 C CA . THR E 1 81 ? 8.423 0.901 65.650 1.00 46.32 81 THR E CA 1
ATOM 8095 C C . THR E 1 81 ? 9.641 0.751 64.737 1.00 44.40 81 THR E C 1
ATOM 8096 O O . THR E 1 81 ? 10.444 1.702 64.611 1.00 50.39 81 THR E O 1
ATOM 8100 N N . GLY E 1 82 ? 9.766 -0.438 64.124 1.00 42.70 82 GLY E N 1
ATOM 8101 C CA . GLY E 1 82 ? 10.770 -0.742 63.094 1.00 40.74 82 GLY E CA 1
ATOM 8102 C C . GLY E 1 82 ? 10.466 0.034 61.816 1.00 44.21 82 GLY E C 1
ATOM 8103 O O . GLY E 1 82 ? 11.377 0.577 61.170 1.00 41.32 82 GLY E O 1
ATOM 8104 N N . HIS E 1 83 ? 9.162 0.101 61.485 1.00 42.43 83 HIS E N 1
ATOM 8105 C CA . HIS E 1 83 ? 8.670 0.764 60.309 1.00 43.94 83 HIS E CA 1
ATOM 8106 C C . HIS E 1 83 ? 9.124 2.198 60.265 1.00 44.65 83 HIS E C 1
ATOM 8107 O O . HIS E 1 83 ? 9.461 2.707 59.163 1.00 48.70 83 HIS E O 1
ATOM 8114 N N . THR E 1 84 ? 9.119 2.871 61.421 1.00 41.46 84 THR E N 1
ATOM 8115 C CA . THR E 1 84 ? 9.543 4.278 61.487 1.00 44.21 84 THR E CA 1
ATOM 8116 C C . THR E 1 84 ? 10.945 4.439 60.869 1.00 47.37 84 THR E C 1
ATOM 8117 O O . THR E 1 84 ? 11.179 5.362 60.096 1.00 50.81 84 THR E O 1
ATOM 8121 N N . MET E 1 85 ? 11.850 3.505 61.171 1.00 42.53 85 MET E N 1
ATOM 8122 C CA . MET E 1 85 ? 13.156 3.458 60.520 1.00 44.87 85 MET E CA 1
ATOM 8123 C C . MET E 1 85 ? 13.158 3.023 59.041 1.00 45.55 85 MET E C 1
ATOM 8124 O O . MET E 1 85 ? 13.839 3.632 58.235 1.00 49.46 85 MET E O 1
ATOM 8129 N N . PHE E 1 86 ? 12.395 1.991 58.691 1.00 45.88 86 PHE E N 1
ATOM 8130 C CA . PHE E 1 86 ? 12.503 1.389 57.363 1.00 45.75 86 PHE E CA 1
ATOM 8131 C C . PHE E 1 86 ? 12.018 2.368 56.309 1.00 46.05 86 PHE E C 1
ATOM 8132 O O . PHE E 1 86 ? 12.704 2.634 55.294 1.00 41.84 86 PHE E O 1
ATOM 8140 N N . LEU E 1 87 ? 10.848 2.928 56.612 1.00 44.01 87 LEU E N 1
ATOM 8141 C CA . LEU E 1 87 ? 10.143 3.711 55.677 1.00 45.80 87 LEU E CA 1
ATOM 8142 C C . LEU E 1 87 ? 10.857 5.030 55.443 1.00 45.58 87 LEU E C 1
ATOM 8143 O O . LEU E 1 87 ? 10.870 5.514 54.314 1.00 46.17 87 LEU E O 1
ATOM 8148 N N . THR E 1 88 ? 11.437 5.594 56.506 1.00 43.65 88 THR E N 1
ATOM 8149 C CA . THR E 1 88 ? 12.184 6.833 56.433 1.00 44.11 88 THR E CA 1
ATOM 8150 C C . THR E 1 88 ? 13.285 6.654 55.405 1.00 45.30 88 THR E C 1
ATOM 8151 O O . THR E 1 88 ? 13.422 7.446 54.472 1.00 50.16 88 THR E O 1
ATOM 8155 N N . LEU E 1 89 ? 14.065 5.589 55.562 1.00 46.68 89 LEU E N 1
ATOM 8156 C CA . LEU E 1 89 ? 15.157 5.304 54.634 1.00 46.63 89 LEU E CA 1
ATOM 8157 C C . LEU E 1 89 ? 14.679 5.019 53.187 1.00 48.91 89 LEU E C 1
ATOM 8158 O O . LEU E 1 89 ? 15.290 5.460 52.220 1.00 54.43 89 LEU E O 1
ATOM 8163 N N . GLY E 1 90 ? 13.584 4.293 53.033 1.00 47.80 90 GLY E N 1
ATOM 8164 C CA . GLY E 1 90 ? 13.037 4.081 51.700 1.00 48.24 90 GLY E CA 1
ATOM 8165 C C . GLY E 1 90 ? 12.597 5.410 51.106 1.00 51.30 90 GLY E C 1
ATOM 8166 O O . GLY E 1 90 ? 12.727 5.626 49.906 1.00 52.71 90 GLY E O 1
ATOM 8167 N N . VAL E 1 91 ? 12.077 6.320 51.933 1.00 50.99 91 VAL E N 1
ATOM 8168 C CA . VAL E 1 91 ? 11.680 7.637 51.411 1.00 53.31 91 VAL E CA 1
ATOM 8169 C C . VAL E 1 91 ? 12.945 8.335 50.880 1.00 54.56 91 VAL E C 1
ATOM 8170 O O . VAL E 1 91 ? 12.949 8.891 49.773 1.00 54.30 91 VAL E O 1
ATOM 8174 N N . LYS E 1 92 ? 14.023 8.256 51.656 1.00 52.42 92 LYS E N 1
ATOM 8175 C CA . LYS E 1 92 ? 15.207 9.025 51.344 1.00 50.49 92 LYS E CA 1
ATOM 8176 C C . LYS E 1 92 ? 15.887 8.464 50.120 1.00 51.27 92 LYS E C 1
ATOM 8177 O O . LYS E 1 92 ? 16.363 9.215 49.293 1.00 52.16 92 LYS E O 1
ATOM 8183 N N . ALA E 1 93 ? 15.860 7.143 49.962 1.00 53.60 93 ALA E N 1
ATOM 8184 C CA . ALA E 1 93 ? 16.555 6.469 48.852 1.00 49.78 93 ALA E CA 1
ATOM 8185 C C . ALA E 1 93 ? 15.721 6.530 47.583 1.00 49.63 93 ALA E C 1
ATOM 8186 O O . ALA E 1 93 ? 16.240 6.392 46.485 1.00 50.43 93 ALA E O 1
ATOM 8188 N N . GLY E 1 94 ? 14.424 6.763 47.759 1.00 48.93 94 GLY E N 1
ATOM 8189 C CA . GLY E 1 94 ? 13.474 6.915 46.679 1.00 48.12 94 GLY E CA 1
ATOM 8190 C C . GLY E 1 94 ? 12.742 5.627 46.335 1.00 50.35 94 GLY E C 1
ATOM 8191 O O . GLY E 1 94 ? 12.156 5.520 45.236 1.00 50.04 94 GLY E O 1
ATOM 8192 N N . THR E 1 95 ? 12.789 4.635 47.227 1.00 48.47 95 THR E N 1
ATOM 8193 C CA . THR E 1 95 ? 12.146 3.364 46.917 1.00 51.34 95 THR E CA 1
ATOM 8194 C C . THR E 1 95 ? 10.670 3.381 47.255 1.00 50.97 95 THR E C 1
ATOM 8195 O O . THR E 1 95 ? 9.911 2.579 46.752 1.00 54.48 95 THR E O 1
ATOM 8199 N N . ILE E 1 96 ? 10.276 4.325 48.091 1.00 53.91 96 ILE E N 1
ATOM 8200 C CA . ILE E 1 96 ? 8.865 4.612 48.381 1.00 50.75 96 ILE E CA 1
ATOM 8201 C C . ILE E 1 96 ? 8.627 6.121 48.390 1.00 51.76 96 ILE E C 1
ATOM 8202 O O . ILE E 1 96 ? 9.567 6.894 48.470 1.00 52.78 96 ILE E O 1
ATOM 8207 N N . SER E 1 97 ? 7.374 6.554 48.254 1.00 54.69 97 SER E N 1
ATOM 8208 C CA . SER E 1 97 ? 7.055 7.973 48.389 1.00 54.72 97 SER E CA 1
ATOM 8209 C C . SER E 1 97 ? 6.743 8.347 49.863 1.00 52.39 97 SER E C 1
ATOM 8210 O O . SER E 1 97 ? 6.378 7.461 50.637 1.00 52.01 97 SER E O 1
ATOM 8213 N N . HIS E 1 98 ? 6.978 9.620 50.239 1.00 53.00 98 HIS E N 1
ATOM 8214 C CA . HIS E 1 98 ? 6.538 10.241 51.521 1.00 56.89 98 HIS E CA 1
ATOM 8215 C C . HIS E 1 98 ? 5.119 9.776 51.775 1.00 57.45 98 HIS E C 1
ATOM 8216 O O . HIS E 1 98 ? 4.773 9.344 52.901 1.00 56.27 98 HIS E O 1
ATOM 8223 N N . GLY E 1 99 ? 4.293 9.889 50.723 1.00 56.26 99 GLY E N 1
ATOM 8224 C CA . GLY E 1 99 ? 2.855 9.525 50.740 1.00 55.75 99 GLY E CA 1
ATOM 8225 C C . GLY E 1 99 ? 2.578 8.128 51.255 1.00 54.97 99 GLY E C 1
ATOM 8226 O O . GLY E 1 99 ? 1.691 7.942 52.086 1.00 57.10 99 GLY E O 1
ATOM 8227 N N . GLN E 1 100 ? 3.374 7.158 50.800 1.00 53.55 100 GLN E N 1
ATOM 8228 C CA . GLN E 1 100 ? 3.282 5.763 51.246 1.00 51.41 100 GLN E CA 1
ATOM 8229 C C . GLN E 1 100 ? 3.638 5.600 52.711 1.00 50.73 100 GLN E C 1
ATOM 8230 O O . GLN E 1 100 ? 2.927 4.937 53.438 1.00 51.15 100 GLN E O 1
ATOM 8236 N N . MET E 1 101 ? 4.748 6.198 53.140 1.00 53.66 101 MET E N 1
ATOM 8237 C CA . MET E 1 101 ? 5.190 6.129 54.533 1.00 52.65 101 MET E CA 1
ATOM 8238 C C . MET E 1 101 ? 4.024 6.478 55.480 1.00 55.73 101 MET E C 1
ATOM 8239 O O . MET E 1 101 ? 3.722 5.736 56.438 1.00 56.64 101 MET E O 1
ATOM 8244 N N . TRP E 1 102 ? 3.360 7.602 55.200 1.00 58.79 102 TRP E N 1
ATOM 8245 C CA . TRP E 1 102 ? 2.272 8.077 56.069 1.00 62.97 102 TRP E CA 1
ATOM 8246 C C . TRP E 1 102 ? 0.985 7.278 56.001 1.00 59.85 102 TRP E C 1
ATOM 8247 O O . TRP E 1 102 ? 0.283 7.219 56.993 1.00 60.39 102 TRP E O 1
ATOM 8258 N N . ALA E 1 103 ? 0.706 6.614 54.879 1.00 57.62 103 ALA E N 1
ATOM 8259 C CA . ALA E 1 103 ? -0.476 5.750 54.763 1.00 58.47 103 ALA E CA 1
ATOM 8260 C C . ALA E 1 103 ? -0.259 4.437 55.538 1.00 57.58 103 ALA E C 1
ATOM 8261 O O . ALA E 1 103 ? -1.199 3.864 56.162 1.00 58.05 103 ALA E O 1
ATOM 8263 N N . ILE E 1 104 ? 0.985 3.948 55.481 1.00 53.71 104 ILE E N 1
ATOM 8264 C CA . ILE E 1 104 ? 1.326 2.623 56.022 1.00 52.57 104 ILE E CA 1
ATOM 8265 C C . ILE E 1 104 ? 1.501 2.660 57.525 1.00 53.12 104 ILE E C 1
ATOM 8266 O O . ILE E 1 104 ? 1.060 1.779 58.226 1.00 48.20 104 ILE E O 1
ATOM 8271 N N . LEU E 1 105 ? 2.233 3.668 57.990 1.00 57.63 105 LEU E N 1
ATOM 8272 C CA . LEU E 1 105 ? 2.564 3.856 59.391 1.00 54.31 105 LEU E CA 1
ATOM 8273 C C . LEU E 1 105 ? 1.402 3.668 60.394 1.00 55.63 105 LEU E C 1
ATOM 8274 O O . LEU E 1 105 ? 1.478 2.800 61.293 1.00 56.33 105 LEU E O 1
ATOM 8279 N N . PRO E 1 106 ? 0.275 4.410 60.231 1.00 63.54 106 PRO E N 1
ATOM 8280 C CA . PRO E 1 106 ? -0.734 4.102 61.252 1.00 60.09 106 PRO E CA 1
ATOM 8281 C C . PRO E 1 106 ? -1.387 2.725 61.026 1.00 60.43 106 PRO E C 1
ATOM 8282 O O . PRO E 1 106 ? -1.985 2.161 61.956 1.00 62.85 106 PRO E O 1
ATOM 8286 N N . GLN E 1 107 ? -1.248 2.163 59.824 1.00 57.03 107 GLN E N 1
ATOM 8287 C CA . GLN E 1 107 ? -1.749 0.792 59.589 1.00 56.40 107 GLN E CA 1
ATOM 8288 C C . GLN E 1 107 ? -1.006 -0.258 60.396 1.00 51.50 107 GLN E C 1
ATOM 8289 O O . GLN E 1 107 ? -1.630 -1.150 60.987 1.00 50.06 107 GLN E O 1
ATOM 8295 N N . THR E 1 108 ? 0.313 -0.134 60.466 1.00 48.32 108 THR E N 1
ATOM 8296 C CA . THR E 1 108 ? 1.028 -1.095 61.181 1.00 47.23 108 THR E CA 1
ATOM 8297 C C . THR E 1 108 ? 0.692 -0.946 62.625 1.00 46.92 108 THR E C 1
ATOM 8298 O O . THR E 1 108 ? 0.510 -1.953 63.324 1.00 48.84 108 THR E O 1
ATOM 8302 N N . TRP E 1 109 ? 0.574 0.303 63.053 1.00 44.08 109 TRP E N 1
ATOM 8303 C CA . TRP E 1 109 ? 0.223 0.589 64.416 1.00 45.40 109 TRP E CA 1
ATOM 8304 C C . TRP E 1 109 ? -1.033 -0.119 64.861 1.00 47.60 109 TRP E C 1
ATOM 8305 O O . TRP E 1 109 ? -1.011 -0.799 65.900 1.00 49.04 109 TRP E O 1
ATOM 8316 N N . LEU E 1 110 ? -2.151 0.086 64.137 1.00 50.72 110 LEU E N 1
ATOM 8317 C CA . LEU E 1 110 ? -3.431 -0.583 64.409 1.00 52.89 110 LEU E CA 1
ATOM 8318 C C . LEU E 1 110 ? -3.334 -2.106 64.415 1.00 52.41 110 LEU E C 1
ATOM 8319 O O . LEU E 1 110 ? -3.870 -2.766 65.308 1.00 54.29 110 LEU E O 1
ATOM 8324 N N . GLY E 1 111 ? -2.621 -2.659 63.436 1.00 52.50 111 GLY E N 1
ATOM 8325 C CA . GLY E 1 111 ? -2.420 -4.111 63.358 1.00 52.32 111 GLY E CA 1
ATOM 8326 C C . GLY E 1 111 ? -1.687 -4.628 64.594 1.00 53.93 111 GLY E C 1
ATOM 8327 O O . GLY E 1 111 ? -2.072 -5.664 65.162 1.00 53.38 111 GLY E O 1
ATOM 8328 N N . ASN E 1 112 ? -0.636 -3.903 65.009 1.00 49.39 112 ASN E N 1
ATOM 8329 C CA . ASN E 1 112 ? 0.101 -4.246 66.210 1.00 47.24 112 ASN E CA 1
ATOM 8330 C C . ASN E 1 112 ? -0.835 -4.146 67.394 1.00 48.65 112 ASN E C 1
ATOM 8331 O O . ASN E 1 112 ? -0.778 -5.009 68.264 1.00 48.59 112 ASN E O 1
ATOM 8336 N N . LEU E 1 113 ? -1.665 -3.083 67.441 1.00 49.98 113 LEU E N 1
ATOM 8337 C CA . LEU E 1 113 ? -2.720 -2.930 68.484 1.00 50.77 113 LEU E CA 1
ATOM 8338 C C . LEU E 1 113 ? -3.637 -4.123 68.509 1.00 51.14 113 LEU E C 1
ATOM 8339 O O . LEU E 1 113 ? -3.896 -4.693 69.563 1.00 54.91 113 LEU E O 1
ATOM 8344 N N . VAL E 1 114 ? -4.110 -4.531 67.349 1.00 52.46 114 VAL E N 1
ATOM 8345 C CA . VAL E 1 114 ? -5.081 -5.631 67.313 1.00 53.49 114 VAL E CA 1
ATOM 8346 C C . VAL E 1 114 ? -4.438 -6.885 67.863 1.00 54.37 114 VAL E C 1
ATOM 8347 O O . VAL E 1 114 ? -5.076 -7.639 68.593 1.00 52.95 114 VAL E O 1
ATOM 8351 N N . GLY E 1 115 ? -3.145 -7.073 67.565 1.00 54.30 115 GLY E N 1
ATOM 8352 C CA . GLY E 1 115 ? -2.451 -8.292 67.962 1.00 50.18 115 GLY E CA 1
ATOM 8353 C C . GLY E 1 115 ? -2.175 -8.297 69.452 1.00 53.97 115 GLY E C 1
ATOM 8354 O O . GLY E 1 115 ? -2.349 -9.356 70.113 1.00 52.74 115 GLY E O 1
ATOM 8355 N N . SER E 1 116 ? -1.695 -7.153 69.986 1.00 51.40 116 SER E N 1
ATOM 8356 C CA . SER E 1 116 ? -1.382 -7.053 71.416 1.00 48.74 116 SER E CA 1
ATOM 8357 C C . SER E 1 116 ? -2.651 -7.286 72.237 1.00 51.42 116 SER E C 1
ATOM 8358 O O . SER E 1 116 ? -2.615 -7.997 73.252 1.00 50.65 116 SER E O 1
ATOM 8361 N N . VAL E 1 117 ? -3.752 -6.656 71.816 1.00 47.72 117 VAL E N 1
ATOM 8362 C CA . VAL E 1 117 ? -5.015 -6.846 72.492 1.00 50.70 117 VAL E CA 1
ATOM 8363 C C . VAL E 1 117 ? -5.416 -8.325 72.473 1.00 54.02 117 VAL E C 1
ATOM 8364 O O . VAL E 1 117 ? -5.869 -8.879 73.496 1.00 55.66 117 VAL E O 1
ATOM 8368 N N . PHE E 1 118 ? -5.209 -8.947 71.313 1.00 53.39 118 PHE E N 1
ATOM 8369 C CA . PHE E 1 118 ? -5.523 -10.348 71.096 1.00 54.23 118 PHE E CA 1
ATOM 8370 C C . PHE E 1 118 ? -4.807 -11.340 72.027 1.00 53.46 118 PHE E C 1
ATOM 8371 O O . PHE E 1 118 ? -5.478 -12.150 72.657 1.00 53.44 118 PHE E O 1
ATOM 8379 N N . VAL E 1 119 ? -3.466 -11.293 72.107 1.00 54.82 119 VAL E N 1
ATOM 8380 C CA . VAL E 1 119 ? -2.728 -12.136 73.044 1.00 50.81 119 VAL E CA 1
ATOM 8381 C C . VAL E 1 119 ? -3.133 -11.888 74.516 1.00 54.92 119 VAL E C 1
ATOM 8382 O O . VAL E 1 119 ? -3.223 -12.843 75.315 1.00 56.20 119 VAL E O 1
ATOM 8386 N N . ALA E 1 120 ? -3.412 -10.627 74.866 1.00 54.89 120 ALA E N 1
ATOM 8387 C CA . ALA E 1 120 ? -3.834 -10.270 76.227 1.00 53.41 120 ALA E CA 1
ATOM 8388 C C . ALA E 1 120 ? -5.120 -10.976 76.548 1.00 56.57 120 ALA E C 1
ATOM 8389 O O . ALA E 1 120 ? -5.355 -11.437 77.665 1.00 55.79 120 ALA E O 1
ATOM 8391 N N . LEU E 1 121 ? -5.955 -11.046 75.520 1.00 60.42 121 LEU E N 1
ATOM 8392 C CA . LEU E 1 121 ? -7.279 -11.576 75.636 1.00 59.96 121 LEU E CA 1
ATOM 8393 C C . LEU E 1 121 ? -7.153 -13.085 75.868 1.00 61.52 121 LEU E C 1
ATOM 8394 O O . LEU E 1 121 ? -7.800 -13.628 76.778 1.00 68.60 121 LEU E O 1
ATOM 8399 N N . LEU E 1 122 ? -6.301 -13.756 75.093 1.00 57.78 122 LEU E N 1
ATOM 8400 C CA . LEU E 1 122 ? -6.138 -15.203 75.260 1.00 58.01 122 LEU E CA 1
ATOM 8401 C C . LEU E 1 122 ? -5.615 -15.484 76.658 1.00 58.65 122 LEU E C 1
ATOM 8402 O O . LEU E 1 122 ? -6.009 -16.434 77.313 1.00 64.58 122 LEU E O 1
ATOM 8407 N N . TYR E 1 123 ? -4.726 -14.640 77.140 1.00 60.67 123 TYR E N 1
ATOM 8408 C CA . TYR E 1 123 ? -4.139 -14.871 78.465 1.00 56.63 123 TYR E CA 1
ATOM 8409 C C . TYR E 1 123 ? -5.233 -14.690 79.570 1.00 55.81 123 TYR E C 1
ATOM 8410 O O . TYR E 1 123 ? -5.239 -15.374 80.590 1.00 54.03 123 TYR E O 1
ATOM 8419 N N . SER E 1 124 ? -6.197 -13.809 79.331 1.00 55.27 124 SER E N 1
ATOM 8420 C CA . SER E 1 124 ? -7.286 -13.654 80.272 1.00 55.04 124 SER E CA 1
ATOM 8421 C C . SER E 1 124 ? -8.187 -14.885 80.268 1.00 56.88 124 SER E C 1
ATOM 8422 O O . SER E 1 124 ? -8.638 -15.368 81.334 1.00 53.62 124 SER E O 1
ATOM 8425 N N . TRP E 1 125 ? -8.453 -15.409 79.071 1.00 58.11 125 TRP E N 1
ATOM 8426 C CA . TRP E 1 125 ? -9.315 -16.590 78.973 1.00 59.46 125 TRP E CA 1
ATOM 8427 C C . TRP E 1 125 ? -8.626 -17.816 79.466 1.00 57.89 125 TRP E C 1
ATOM 8428 O O . TRP E 1 125 ? -9.293 -18.775 79.823 1.00 59.23 125 TRP E O 1
ATOM 8439 N N . GLY E 1 126 ? -7.290 -17.812 79.468 1.00 54.32 126 GLY E N 1
ATOM 8440 C CA . GLY E 1 126 ? -6.534 -18.873 80.072 1.00 51.20 126 GLY E CA 1
ATOM 8441 C C . GLY E 1 126 ? -6.126 -18.625 81.515 1.00 52.39 126 GLY E C 1
ATOM 8442 O O . GLY E 1 126 ? -5.075 -19.114 81.946 1.00 53.19 126 GLY E O 1
ATOM 8443 N N . GLY E 1 127 ? -6.941 -17.880 82.269 1.00 53.75 127 GLY E N 1
ATOM 8444 C CA . GLY E 1 127 ? -6.790 -17.715 83.739 1.00 51.28 127 GLY E CA 1
ATOM 8445 C C . GLY E 1 127 ? -5.425 -17.224 84.149 1.00 52.13 127 GLY E C 1
ATOM 8446 O O . GLY E 1 127 ? -4.894 -17.659 85.172 1.00 54.33 127 GLY E O 1
ATOM 8447 N N . GLY E 1 128 ? -4.827 -16.329 83.362 1.00 51.93 128 GLY E N 1
ATOM 8448 C CA . GLY E 1 128 ? -3.460 -15.813 83.659 1.00 49.97 128 GLY E CA 1
ATOM 8449 C C . GLY E 1 128 ? -3.421 -15.269 85.070 1.00 51.40 128 GLY E C 1
ATOM 8450 O O . GLY E 1 128 ? -4.316 -14.536 85.491 1.00 52.39 128 GLY E O 1
ATOM 8451 N N . SER E 1 129 ? -2.407 -15.657 85.823 1.00 51.52 129 SER E N 1
ATOM 8452 C CA . SER E 1 129 ? -2.325 -15.319 87.248 1.00 52.29 129 SER E CA 1
ATOM 8453 C C . SER E 1 129 ? -2.056 -13.816 87.502 1.00 54.40 129 SER E C 1
ATOM 8454 O O . SER E 1 129 ? -2.331 -13.306 88.610 1.00 57.19 129 SER E O 1
ATOM 8457 N N . LEU E 1 130 ? -1.497 -13.126 86.497 1.00 53.56 130 LEU E N 1
ATOM 8458 C CA . LEU E 1 130 ? -1.155 -11.693 86.591 1.00 49.93 130 LEU E CA 1
ATOM 8459 C C . LEU E 1 130 ? -2.365 -10.735 86.718 1.00 51.49 130 LEU E C 1
ATOM 8460 O O . LEU E 1 130 ? -2.187 -9.542 87.045 1.00 53.43 130 LEU E O 1
ATOM 8465 N N . LEU E 1 131 ? -3.577 -11.252 86.504 1.00 51.37 131 LEU E N 1
ATOM 8466 C CA . LEU E 1 131 ? -4.778 -10.406 86.321 1.00 51.95 131 LEU E CA 1
ATOM 8467 C C . LEU E 1 131 ? -5.594 -10.142 87.564 1.00 55.11 131 LEU E C 1
ATOM 8468 O O . LEU E 1 131 ? -5.952 -8.994 87.817 1.00 59.52 131 LEU E O 1
ATOM 8473 N N . PRO E 1 132 ? -5.915 -11.189 88.344 1.00 55.83 132 PRO E N 1
ATOM 8474 C CA . PRO E 1 132 ? -6.918 -10.971 89.366 1.00 60.21 132 PRO E CA 1
ATOM 8475 C C . PRO E 1 132 ? -6.490 -10.257 90.649 1.00 64.23 132 PRO E C 1
ATOM 8476 O O . PRO E 1 132 ? -7.366 -9.763 91.380 1.00 74.48 132 PRO E O 1
ATOM 8480 N N . VAL E 1 133 ? -5.197 -10.221 90.962 1.00 64.34 133 VAL E N 1
ATOM 8481 C CA . VAL E 1 133 ? -4.768 -9.693 92.272 1.00 65.14 133 VAL E CA 1
ATOM 8482 C C . VAL E 1 133 ? -4.328 -8.238 92.090 1.00 66.01 133 VAL E C 1
ATOM 8483 O O . VAL E 1 133 ? -3.320 -7.987 91.395 1.00 64.18 133 VAL E O 1
ATOM 8487 N N . ASP E 1 134 ? -5.069 -7.308 92.721 1.00 64.56 134 ASP E N 1
ATOM 8488 C CA . ASP E 1 134 ? -4.871 -5.844 92.566 1.00 66.62 134 ASP E CA 1
ATOM 8489 C C . ASP E 1 134 ? -3.410 -5.306 92.705 1.00 66.83 134 ASP E C 1
ATOM 8490 O O . ASP E 1 134 ? -3.052 -4.290 92.106 1.00 65.87 134 ASP E O 1
ATOM 8495 N N . THR E 1 135 ? -2.578 -5.995 93.476 1.00 63.35 135 THR E N 1
ATOM 8496 C CA . THR E 1 135 ? -1.234 -5.542 93.748 1.00 59.33 135 THR E CA 1
ATOM 8497 C C . THR E 1 135 ? -0.281 -6.115 92.724 1.00 56.81 135 THR E C 1
ATOM 8498 O O . THR E 1 135 ? 0.922 -5.822 92.730 1.00 57.64 135 THR E O 1
ATOM 8502 N N . SER E 1 136 ? -0.807 -6.926 91.820 1.00 54.79 136 SER E N 1
ATOM 8503 C CA . SER E 1 136 ? -0.001 -7.388 90.704 1.00 53.10 136 SER E CA 1
ATOM 8504 C C . SER E 1 136 ? 0.751 -6.258 89.965 1.00 53.55 136 SER E C 1
ATOM 8505 O O . SER E 1 136 ? 0.151 -5.215 89.643 1.00 57.72 136 SER E O 1
ATOM 8508 N N . ILE E 1 137 ? 2.024 -6.477 89.619 1.00 49.61 137 ILE E N 1
ATOM 8509 C CA . ILE E 1 137 ? 2.791 -5.422 88.940 1.00 49.87 137 ILE E CA 1
ATOM 8510 C C . ILE E 1 137 ? 2.227 -5.056 87.579 1.00 49.22 137 ILE E C 1
ATOM 8511 O O . ILE E 1 137 ? 2.531 -3.984 87.075 1.00 52.62 137 ILE E O 1
ATOM 8516 N N . VAL E 1 138 ? 1.453 -5.927 86.958 1.00 47.57 138 VAL E N 1
ATOM 8517 C CA . VAL E 1 138 ? 0.741 -5.485 85.721 1.00 51.65 138 VAL E CA 1
ATOM 8518 C C . VAL E 1 138 ? -0.092 -4.204 85.989 1.00 52.07 138 VAL E C 1
ATOM 8519 O O . VAL E 1 138 ? -0.075 -3.240 85.201 1.00 50.96 138 VAL E O 1
ATOM 8523 N N . HIS E 1 139 ? -0.775 -4.164 87.131 1.00 54.15 139 HIS E N 1
ATOM 8524 C CA . HIS E 1 139 ? -1.620 -2.991 87.441 1.00 55.77 139 HIS E CA 1
ATOM 8525 C C . HIS E 1 139 ? -0.919 -1.747 87.879 1.00 54.40 139 HIS E C 1
ATOM 8526 O O . HIS E 1 139 ? -1.262 -0.670 87.447 1.00 59.21 139 HIS E O 1
ATOM 8533 N N . SER E 1 140 ? 0.098 -1.887 88.689 1.00 51.41 140 SER E N 1
ATOM 8534 C CA . SER E 1 140 ? 0.820 -0.745 89.195 1.00 52.22 140 SER E CA 1
ATOM 8535 C C . SER E 1 140 ? 1.787 -0.129 88.156 1.00 48.88 140 SER E C 1
ATOM 8536 O O . SER E 1 140 ? 1.763 1.040 87.987 1.00 52.33 140 SER E O 1
ATOM 8539 N N . VAL E 1 141 ? 2.615 -0.897 87.460 1.00 48.75 141 VAL E N 1
ATOM 8540 C CA . VAL E 1 141 ? 3.367 -0.392 86.291 1.00 44.98 141 VAL E CA 1
ATOM 8541 C C . VAL E 1 141 ? 2.435 0.210 85.221 1.00 48.23 141 VAL E C 1
ATOM 8542 O O . VAL E 1 141 ? 2.715 1.270 84.686 1.00 49.41 141 VAL E O 1
ATOM 8546 N N . ALA E 1 142 ? 1.285 -0.409 84.958 1.00 50.13 142 ALA E N 1
ATOM 8547 C CA . ALA E 1 142 ? 0.357 0.141 83.959 1.00 51.99 142 ALA E CA 1
ATOM 8548 C C . ALA E 1 142 ? -0.131 1.558 84.303 1.00 53.74 142 ALA E C 1
ATOM 8549 O O . ALA E 1 142 ? -0.128 2.457 83.470 1.00 59.04 142 ALA E O 1
ATOM 8551 N N . LEU E 1 143 ? -0.561 1.729 85.543 1.00 54.40 143 LEU E N 1
ATOM 8552 C CA . LEU E 1 143 ? -1.047 2.996 86.089 1.00 56.78 143 LEU E CA 1
ATOM 8553 C C . LEU E 1 143 ? 0.022 4.050 86.077 1.00 57.24 143 LEU E C 1
ATOM 8554 O O . LEU E 1 143 ? -0.211 5.092 85.455 1.00 62.58 143 LEU E O 1
ATOM 8559 N N . ALA E 1 144 ? 1.183 3.789 86.712 1.00 51.11 144 ALA E N 1
ATOM 8560 C CA . ALA E 1 144 ? 2.323 4.749 86.654 1.00 49.43 144 ALA E CA 1
ATOM 8561 C C . ALA E 1 144 ? 2.620 5.245 85.208 1.00 48.32 144 ALA E C 1
ATOM 8562 O O . ALA E 1 144 ? 2.879 6.436 84.999 1.00 51.21 144 ALA E O 1
ATOM 8564 N N . LYS E 1 145 ? 2.625 4.324 84.235 1.00 48.22 145 LYS E N 1
ATOM 8565 C CA . LYS E 1 145 ? 2.815 4.649 82.817 1.00 46.44 145 LYS E CA 1
ATOM 8566 C C . LYS E 1 145 ? 1.734 5.604 82.293 1.00 50.15 145 LYS E C 1
ATOM 8567 O O . LYS E 1 145 ? 2.059 6.543 81.529 1.00 50.05 145 LYS E O 1
ATOM 8573 N N . THR E 1 146 ? 0.466 5.399 82.721 1.00 52.23 146 THR E N 1
ATOM 8574 C CA . THR E 1 146 ? -0.667 6.195 82.204 1.00 53.80 146 THR E CA 1
ATOM 8575 C C . THR E 1 146 ? -0.684 7.603 82.818 1.00 57.82 146 THR E C 1
ATOM 8576 O O . THR E 1 146 ? -1.326 8.499 82.283 1.00 58.42 146 THR E O 1
ATOM 8580 N N . THR E 1 147 ? -0.037 7.820 83.963 1.00 58.28 147 THR E N 1
ATOM 8581 C CA . THR E 1 147 ? -0.155 9.172 84.550 1.00 58.64 147 THR E CA 1
ATOM 8582 C C . THR E 1 147 ? 1.137 9.983 84.516 1.00 54.38 147 THR E C 1
ATOM 8583 O O . THR E 1 147 ? 1.198 11.059 85.065 1.00 55.84 147 THR E O 1
ATOM 8587 N N . ALA E 1 148 ? 2.157 9.454 83.866 1.00 52.73 148 ALA E N 1
ATOM 8588 C CA . ALA E 1 148 ? 3.461 10.106 83.756 1.00 50.77 148 ALA E CA 1
ATOM 8589 C C . ALA E 1 148 ? 3.378 11.341 82.829 1.00 51.96 148 ALA E C 1
ATOM 8590 O O . ALA E 1 148 ? 2.504 11.417 81.938 1.00 52.25 148 ALA E O 1
ATOM 8592 N N . PRO E 1 149 ? 4.268 12.327 83.017 1.00 52.20 149 PRO E N 1
ATOM 8593 C CA . PRO E 1 149 ? 3.998 13.531 82.195 1.00 52.39 149 PRO E CA 1
ATOM 8594 C C . PRO E 1 149 ? 4.376 13.335 80.717 1.00 53.99 149 PRO E C 1
ATOM 8595 O O . PRO E 1 149 ? 5.287 12.555 80.425 1.00 52.17 149 PRO E O 1
ATOM 8599 N N . ALA E 1 150 ? 3.609 13.972 79.813 1.00 54.91 150 ALA E N 1
ATOM 8600 C CA . ALA E 1 150 ? 3.794 13.902 78.359 1.00 53.59 150 ALA E CA 1
ATOM 8601 C C . ALA E 1 150 ? 5.270 13.985 77.966 1.00 53.38 150 ALA E C 1
ATOM 8602 O O . ALA E 1 150 ? 5.744 13.233 77.134 1.00 55.86 150 ALA E O 1
ATOM 8604 N N . THR E 1 151 ? 5.989 14.912 78.568 1.00 54.30 151 THR E N 1
ATOM 8605 C CA . THR E 1 151 ? 7.377 15.171 78.223 1.00 55.37 151 THR E CA 1
ATOM 8606 C C . THR E 1 151 ? 8.193 13.967 78.594 1.00 51.00 151 THR E C 1
ATOM 8607 O O . THR E 1 151 ? 8.979 13.496 77.791 1.00 50.55 151 THR E O 1
ATOM 8611 N N . VAL E 1 152 ? 7.968 13.462 79.803 1.00 50.18 152 VAL E N 1
ATOM 8612 C CA . VAL E 1 152 ? 8.650 12.253 80.280 1.00 51.18 152 VAL E CA 1
ATOM 8613 C C . VAL E 1 152 ? 8.495 11.036 79.346 1.00 48.64 152 VAL E C 1
ATOM 8614 O O . VAL E 1 152 ? 9.480 10.432 78.848 1.00 50.89 152 VAL E O 1
ATOM 8618 N N . LEU E 1 153 ? 7.247 10.707 79.069 1.00 48.76 153 LEU E N 1
ATOM 8619 C CA . LEU E 1 153 ? 6.927 9.633 78.148 1.00 47.76 153 LEU E CA 1
ATOM 8620 C C . LEU E 1 153 ? 7.541 9.821 76.757 1.00 49.83 153 LEU E C 1
ATOM 8621 O O . LEU E 1 153 ? 7.992 8.846 76.123 1.00 48.42 153 LEU E O 1
ATOM 8626 N N . PHE E 1 154 ? 7.554 11.071 76.291 1.00 47.38 154 PHE E N 1
ATOM 8627 C CA . PHE E 1 154 ? 8.057 11.371 74.996 1.00 46.80 154 PHE E CA 1
ATOM 8628 C C . PHE E 1 154 ? 9.526 10.997 74.902 1.00 48.82 154 PHE E C 1
ATOM 8629 O O . PHE E 1 154 ? 9.921 10.275 73.982 1.00 47.61 154 PHE E O 1
ATOM 8637 N N . PHE E 1 155 ? 10.339 11.485 75.845 1.00 46.54 155 PHE E N 1
ATOM 8638 C CA . PHE E 1 155 ? 11.776 11.253 75.755 1.00 45.45 155 PHE E CA 1
ATOM 8639 C C . PHE E 1 155 ? 12.162 9.792 76.137 1.00 47.88 155 PHE E C 1
ATOM 8640 O O . PHE E 1 155 ? 13.065 9.220 75.544 1.00 43.44 155 PHE E O 1
ATOM 8648 N N . LYS E 1 156 ? 11.411 9.149 77.051 1.00 50.03 156 LYS E N 1
ATOM 8649 C CA . LYS E 1 156 ? 11.554 7.699 77.241 1.00 44.88 156 LYS E CA 1
ATOM 8650 C C . LYS E 1 156 ? 11.215 6.899 75.972 1.00 44.45 156 LYS E C 1
ATOM 8651 O O . LYS E 1 156 ? 11.844 5.871 75.703 1.00 46.91 156 LYS E O 1
ATOM 8657 N N . GLY E 1 157 ? 10.209 7.329 75.216 1.00 41.49 157 GLY E N 1
ATOM 8658 C CA . GLY E 1 157 ? 9.901 6.700 73.914 1.00 41.56 157 GLY E CA 1
ATOM 8659 C C . GLY E 1 157 ? 11.026 6.866 72.887 1.00 43.46 157 GLY E C 1
ATOM 8660 O O . GLY E 1 157 ? 11.347 5.937 72.132 1.00 43.08 157 GLY E O 1
ATOM 8661 N N . ALA E 1 158 ? 11.653 8.041 72.872 1.00 44.65 158 ALA E N 1
ATOM 8662 C CA . ALA E 1 158 ? 12.721 8.306 71.935 1.00 46.43 158 ALA E CA 1
ATOM 8663 C C . ALA E 1 158 ? 13.925 7.391 72.255 1.00 44.64 158 ALA E C 1
ATOM 8664 O O . ALA E 1 158 ? 14.413 6.648 71.379 1.00 39.40 158 ALA E O 1
ATOM 8666 N N . LEU E 1 159 ? 14.341 7.403 73.517 1.00 42.75 159 LEU E N 1
ATOM 8667 C CA . LEU E 1 159 ? 15.369 6.509 73.982 1.00 41.54 159 LEU E CA 1
ATOM 8668 C C . LEU E 1 159 ? 14.977 5.022 73.806 1.00 43.72 159 LEU E C 1
ATOM 8669 O O . LEU E 1 159 ? 15.849 4.223 73.423 1.00 43.86 159 LEU E O 1
ATOM 8674 N N . CYS E 1 160 ? 13.709 4.620 74.032 1.00 44.07 160 CYS E N 1
ATOM 8675 C CA . CYS E 1 160 ? 13.385 3.190 73.787 1.00 41.00 160 CYS E CA 1
ATOM 8676 C C . CYS E 1 160 ? 13.650 2.797 72.328 1.00 42.77 160 CYS E C 1
ATOM 8677 O O . CYS E 1 160 ? 14.386 1.822 72.014 1.00 43.61 160 CYS E O 1
ATOM 8680 N N . ASN E 1 161 ? 13.046 3.557 71.420 1.00 41.16 161 ASN E N 1
ATOM 8681 C CA . ASN E 1 161 ? 13.126 3.176 70.042 1.00 41.21 161 ASN E CA 1
ATOM 8682 C C . ASN E 1 161 ? 14.518 3.382 69.385 1.00 42.33 161 ASN E C 1
ATOM 8683 O O . ASN E 1 161 ? 14.824 2.821 68.303 1.00 41.44 161 ASN E O 1
ATOM 8688 N N . TRP E 1 162 ? 15.325 4.236 69.998 1.00 42.74 162 TRP E N 1
ATOM 8689 C CA . TRP E 1 162 ? 16.727 4.312 69.602 1.00 42.32 162 TRP E CA 1
ATOM 8690 C C . TRP E 1 162 ? 17.289 2.910 69.716 1.00 42.54 162 TRP E C 1
ATOM 8691 O O . TRP E 1 162 ? 17.800 2.332 68.734 1.00 42.70 162 TRP E O 1
ATOM 8702 N N . LEU E 1 163 ? 17.136 2.329 70.918 1.00 46.26 163 LEU E N 1
ATOM 8703 C CA . LEU E 1 163 ? 17.657 0.979 71.249 1.00 42.55 163 LEU E CA 1
ATOM 8704 C C . LEU E 1 163 ? 17.059 -0.129 70.388 1.00 41.61 163 LEU E C 1
ATOM 8705 O O . LEU E 1 163 ? 17.814 -0.951 69.849 1.00 44.70 163 LEU E O 1
ATOM 8710 N N . VAL E 1 164 ? 15.736 -0.134 70.249 1.00 37.86 164 VAL E N 1
ATOM 8711 C CA . VAL E 1 164 ? 15.045 -1.141 69.433 1.00 38.38 164 VAL E CA 1
ATOM 8712 C C . VAL E 1 164 ? 15.449 -1.098 67.943 1.00 40.69 164 VAL E C 1
ATOM 8713 O O . VAL E 1 164 ? 15.795 -2.134 67.345 1.00 38.05 164 VAL E O 1
ATOM 8717 N N . CYS E 1 165 ? 15.435 0.100 67.339 1.00 40.02 165 CYS E N 1
ATOM 8718 C CA . CYS E 1 165 ? 15.994 0.224 65.989 1.00 38.98 165 CYS E CA 1
ATOM 8719 C C . CYS E 1 165 ? 17.514 -0.168 65.867 1.00 38.29 165 CYS E C 1
ATOM 8720 O O . CYS E 1 165 ? 17.986 -0.658 64.789 1.00 34.61 165 CYS E O 1
ATOM 8723 N N . LEU E 1 166 ? 18.281 0.091 66.928 1.00 37.28 166 LEU E N 1
ATOM 8724 C CA . LEU E 1 166 ? 19.699 -0.333 66.959 1.00 35.82 166 LEU E CA 1
ATOM 8725 C C . LEU E 1 166 ? 19.767 -1.858 66.895 1.00 38.34 166 LEU E C 1
ATOM 8726 O O . LEU E 1 166 ? 20.618 -2.398 66.193 1.00 39.67 166 LEU E O 1
ATOM 8731 N N . ALA E 1 167 ? 18.818 -2.552 67.537 1.00 32.32 167 ALA E N 1
ATOM 8732 C CA . ALA E 1 167 ? 18.833 -4.012 67.502 1.00 33.26 167 ALA E CA 1
ATOM 8733 C C . ALA E 1 167 ? 18.482 -4.469 66.079 1.00 38.49 167 ALA E C 1
ATOM 8734 O O . ALA E 1 167 ? 19.077 -5.412 65.564 1.00 41.82 167 ALA E O 1
ATOM 8736 N N . ILE E 1 168 ? 17.523 -3.798 65.464 1.00 34.37 168 ILE E N 1
ATOM 8737 C CA . ILE E 1 168 ? 17.059 -4.201 64.194 1.00 38.72 168 ILE E CA 1
ATOM 8738 C C . ILE E 1 168 ? 18.175 -3.942 63.207 1.00 38.26 168 ILE E C 1
ATOM 8739 O O . ILE E 1 168 ? 18.501 -4.812 62.361 1.00 41.78 168 ILE E O 1
ATOM 8744 N N . TRP E 1 169 ? 18.739 -2.755 63.310 1.00 35.89 169 TRP E N 1
ATOM 8745 C CA . TRP E 1 169 ? 19.901 -2.323 62.471 1.00 39.30 169 TRP E CA 1
ATOM 8746 C C . TRP E 1 169 ? 21.064 -3.289 62.608 1.00 37.96 169 TRP E C 1
ATOM 8747 O O . TRP E 1 169 ? 21.612 -3.794 61.629 1.00 42.03 169 TRP E O 1
ATOM 8758 N N . MET E 1 170 ? 21.430 -3.628 63.846 1.00 41.64 170 MET E N 1
ATOM 8759 C CA . MET E 1 170 ? 22.547 -4.571 64.044 1.00 42.52 170 MET E CA 1
ATOM 8760 C C . MET E 1 170 ? 22.204 -5.974 63.535 1.00 39.44 170 MET E C 1
ATOM 8761 O O . MET E 1 170 ? 23.085 -6.684 63.052 1.00 44.43 170 MET E O 1
ATOM 8766 N N . ALA E 1 171 ? 20.952 -6.365 63.701 1.00 38.80 171 ALA E N 1
ATOM 8767 C CA . ALA E 1 171 ? 20.474 -7.665 63.226 1.00 41.95 171 ALA E CA 1
ATOM 8768 C C . ALA E 1 171 ? 20.634 -7.715 61.695 1.00 46.10 171 ALA E C 1
ATOM 8769 O O . ALA E 1 171 ? 21.115 -8.716 61.167 1.00 46.34 171 ALA E O 1
ATOM 8771 N N . ILE E 1 172 ? 20.217 -6.647 60.993 1.00 44.25 172 ILE E N 1
ATOM 8772 C CA . ILE E 1 172 ? 20.441 -6.560 59.550 1.00 40.40 172 ILE E CA 1
ATOM 8773 C C . ILE E 1 172 ? 21.930 -6.728 59.142 1.00 41.15 172 ILE E C 1
ATOM 8774 O O . ILE E 1 172 ? 22.252 -7.416 58.151 1.00 39.95 172 ILE E O 1
ATOM 8779 N N . ARG E 1 173 ? 22.837 -6.150 59.922 1.00 42.43 173 ARG E N 1
ATOM 8780 C CA . ARG E 1 173 ? 24.277 -6.236 59.584 1.00 40.64 173 ARG E CA 1
ATOM 8781 C C . ARG E 1 173 ? 25.008 -7.462 60.103 1.00 41.22 173 ARG E C 1
ATOM 8782 O O . ARG E 1 173 ? 26.252 -7.606 59.913 1.00 39.16 173 ARG E O 1
ATOM 8790 N N . THR E 1 174 ? 24.283 -8.309 60.837 1.00 45.96 174 THR E N 1
ATOM 8791 C CA . THR E 1 174 ? 24.895 -9.555 61.328 1.00 47.19 174 THR E CA 1
ATOM 8792 C C . THR E 1 174 ? 24.189 -10.849 60.882 1.00 49.73 174 THR E C 1
ATOM 8793 O O . THR E 1 174 ? 23.068 -10.834 60.291 1.00 42.78 174 THR E O 1
ATOM 8797 N N . GLU E 1 175 ? 24.855 -11.965 61.201 1.00 50.79 175 GLU E N 1
ATOM 8798 C CA . GLU E 1 175 ? 24.393 -13.304 60.853 1.00 52.37 175 GLU E CA 1
ATOM 8799 C C . GLU E 1 175 ? 24.118 -14.171 62.078 1.00 52.63 175 GLU E C 1
ATOM 8800 O O . GLU E 1 175 ? 24.651 -13.920 63.165 1.00 56.13 175 GLU E O 1
ATOM 8806 N N . GLY E 1 176 ? 23.310 -15.205 61.892 1.00 46.99 176 GLY E N 1
ATOM 8807 C CA . GLY E 1 176 ? 23.207 -16.256 62.881 1.00 47.80 176 GLY E CA 1
ATOM 8808 C C . GLY E 1 176 ? 22.879 -15.800 64.277 1.00 48.32 176 GLY E C 1
ATOM 8809 O O . GLY E 1 176 ? 22.018 -14.954 64.494 1.00 48.61 176 GLY E O 1
ATOM 8810 N N . THR E 1 177 ? 23.588 -16.352 65.242 1.00 50.91 177 THR E N 1
ATOM 8811 C CA . THR E 1 177 ? 23.301 -16.052 66.648 1.00 46.65 177 THR E CA 1
ATOM 8812 C C . THR E 1 177 ? 23.550 -14.574 67.010 1.00 43.44 177 THR E C 1
ATOM 8813 O O . THR E 1 177 ? 22.978 -14.035 68.026 1.00 37.42 177 THR E O 1
ATOM 8817 N N . ALA E 1 178 ? 24.449 -13.949 66.221 1.00 39.06 178 ALA E N 1
ATOM 8818 C CA . ALA E 1 178 ? 24.760 -12.540 66.429 1.00 38.62 178 ALA E CA 1
ATOM 8819 C C . ALA E 1 178 ? 23.486 -11.694 66.370 1.00 37.11 178 ALA E C 1
ATOM 8820 O O . ALA E 1 178 ? 23.285 -10.813 67.229 1.00 34.05 178 ALA E O 1
ATOM 8822 N N . LYS E 1 179 ? 22.575 -12.016 65.437 1.00 38.82 179 LYS E N 1
ATOM 8823 C CA . LYS E 1 179 ? 21.309 -11.280 65.398 1.00 36.93 179 LYS E CA 1
ATOM 8824 C C . LYS E 1 179 ? 20.655 -11.375 66.776 1.00 33.25 179 LYS E C 1
ATOM 8825 O O . LYS E 1 179 ? 20.081 -10.391 67.286 1.00 36.23 179 LYS E O 1
ATOM 8831 N N . PHE E 1 180 ? 20.757 -12.559 67.377 1.00 31.31 180 PHE E N 1
ATOM 8832 C CA . PHE E 1 180 ? 20.131 -12.839 68.653 1.00 32.74 180 PHE E CA 1
ATOM 8833 C C . PHE E 1 180 ? 20.776 -12.057 69.784 1.00 35.04 180 PHE E C 1
ATOM 8834 O O . PHE E 1 180 ? 20.072 -11.583 70.644 1.00 38.31 180 PHE E O 1
ATOM 8842 N N . LEU E 1 181 ? 22.113 -11.984 69.823 1.00 39.10 181 LEU E N 1
ATOM 8843 C CA . LEU E 1 181 ? 22.775 -11.211 70.870 1.00 41.32 181 LEU E CA 1
ATOM 8844 C C . LEU E 1 181 ? 22.512 -9.709 70.811 1.00 39.99 181 LEU E C 1
ATOM 8845 O O . LEU E 1 181 ? 22.322 -9.033 71.862 1.00 43.11 181 LEU E O 1
ATOM 8850 N N . ALA E 1 182 ? 22.601 -9.165 69.589 1.00 35.53 182 ALA E N 1
ATOM 8851 C CA . ALA E 1 182 ? 22.281 -7.752 69.366 1.00 36.63 182 ALA E CA 1
ATOM 8852 C C . ALA E 1 182 ? 20.898 -7.420 69.967 1.00 34.75 182 ALA E C 1
ATOM 8853 O O . ALA E 1 182 ? 20.708 -6.415 70.687 1.00 35.90 182 ALA E O 1
ATOM 8855 N N . ILE E 1 183 ? 19.938 -8.269 69.659 1.00 34.09 183 ILE E N 1
ATOM 8856 C CA . ILE E 1 183 ? 18.554 -8.066 70.154 1.00 34.61 183 ILE E CA 1
ATOM 8857 C C . ILE E 1 183 ? 18.456 -8.138 71.684 1.00 37.39 183 ILE E C 1
ATOM 8858 O O . ILE E 1 183 ? 17.860 -7.251 72.342 1.00 34.56 183 ILE E O 1
ATOM 8863 N N . TRP E 1 184 ? 19.079 -9.179 72.245 1.00 39.85 184 TRP E N 1
ATOM 8864 C CA . TRP E 1 184 ? 19.059 -9.377 73.691 1.00 35.78 184 TRP E CA 1
ATOM 8865 C C . TRP E 1 184 ? 19.618 -8.167 74.348 1.00 34.93 184 TRP E C 1
ATOM 8866 O O . TRP E 1 184 ? 19.088 -7.725 75.343 1.00 35.65 184 TRP E O 1
ATOM 8877 N N . TRP E 1 185 ? 20.652 -7.557 73.772 1.00 33.80 185 TRP E N 1
ATOM 8878 C CA . TRP E 1 185 ? 21.360 -6.520 74.501 1.00 35.91 185 TRP E CA 1
ATOM 8879 C C . TRP E 1 185 ? 20.494 -5.284 74.525 1.00 42.04 185 TRP E C 1
ATOM 8880 O O . TRP E 1 185 ? 20.339 -4.629 75.566 1.00 43.33 185 TRP E O 1
ATOM 8891 N N . CYS E 1 186 ? 19.974 -4.923 73.358 1.00 38.48 186 CYS E N 1
ATOM 8892 C CA . CYS E 1 186 ? 19.104 -3.758 73.230 1.00 38.55 186 CYS E CA 1
ATOM 8893 C C . CYS E 1 186 ? 17.837 -3.796 74.064 1.00 38.57 186 CYS E C 1
ATOM 8894 O O . CYS E 1 186 ? 17.419 -2.767 74.609 1.00 36.31 186 CYS E O 1
ATOM 8897 N N . LEU E 1 187 ? 17.172 -4.950 74.099 1.00 38.44 187 LEU E N 1
ATOM 8898 C CA . LEU E 1 187 ? 15.969 -5.073 74.951 1.00 37.79 187 LEU E CA 1
ATOM 8899 C C . LEU E 1 187 ? 16.317 -5.068 76.462 1.00 39.93 187 LEU E C 1
ATOM 8900 O O . LEU E 1 187 ? 15.581 -4.480 77.239 1.00 44.51 187 LEU E O 1
ATOM 8905 N N . LEU E 1 188 ? 17.448 -5.648 76.872 1.00 42.33 188 LEU E N 1
ATOM 8906 C CA . LEU E 1 188 ? 17.890 -5.522 78.275 1.00 41.13 188 LEU E CA 1
ATOM 8907 C C . LEU E 1 188 ? 17.980 -4.051 78.614 1.00 42.92 188 LEU E C 1
ATOM 8908 O O . LEU E 1 188 ? 17.456 -3.577 79.643 1.00 44.15 188 LEU E O 1
ATOM 8913 N N . ALA E 1 189 ? 18.660 -3.337 77.723 1.00 41.48 189 ALA E N 1
ATOM 8914 C CA . ALA E 1 189 ? 19.043 -1.961 77.923 1.00 35.95 189 ALA E CA 1
ATOM 8915 C C . ALA E 1 189 ? 17.797 -1.094 78.013 1.00 32.42 189 ALA E C 1
ATOM 8916 O O . ALA E 1 189 ? 17.674 -0.246 78.922 1.00 31.87 189 ALA E O 1
ATOM 8918 N N . PHE E 1 190 ? 16.910 -1.222 77.031 1.00 32.44 190 PHE E N 1
ATOM 8919 C CA . PHE E 1 190 ? 15.703 -0.415 77.094 1.00 33.97 190 PHE E CA 1
ATOM 8920 C C . PHE E 1 190 ? 14.783 -0.775 78.261 1.00 34.60 190 PHE E C 1
ATOM 8921 O O . PHE E 1 190 ? 14.273 0.124 78.935 1.00 37.07 190 PHE E O 1
ATOM 8929 N N . ILE E 1 191 ? 14.638 -2.057 78.580 1.00 35.45 191 ILE E N 1
ATOM 8930 C CA . ILE E 1 191 ? 13.626 -2.393 79.589 1.00 38.37 191 ILE E CA 1
ATOM 8931 C C . ILE E 1 191 ? 14.240 -2.016 80.921 1.00 39.52 191 ILE E C 1
ATOM 8932 O O . ILE E 1 191 ? 13.633 -1.384 81.753 1.00 42.20 191 ILE E O 1
ATOM 8937 N N . ALA E 1 192 ? 15.474 -2.386 81.123 1.00 39.86 192 ALA E N 1
ATOM 8938 C CA . ALA E 1 192 ? 16.052 -2.105 82.416 1.00 41.32 192 ALA E CA 1
ATOM 8939 C C . ALA E 1 192 ? 16.320 -0.599 82.669 1.00 43.34 192 ALA E C 1
ATOM 8940 O O . ALA E 1 192 ? 16.291 -0.165 83.826 1.00 47.03 192 ALA E O 1
ATOM 8942 N N . SER E 1 193 ? 16.559 0.195 81.612 1.00 39.78 193 SER E N 1
ATOM 8943 C CA . SER E 1 193 ? 16.749 1.641 81.782 1.00 41.05 193 SER E CA 1
ATOM 8944 C C . SER E 1 193 ? 15.493 2.468 82.119 1.00 44.62 193 SER E C 1
ATOM 8945 O O . SER E 1 193 ? 15.614 3.607 82.563 1.00 47.70 193 SER E O 1
ATOM 8948 N N . GLY E 1 194 ? 14.308 1.899 81.960 1.00 41.22 194 GLY E N 1
ATOM 8949 C CA . GLY E 1 194 ? 13.108 2.666 82.210 1.00 44.16 194 GLY E CA 1
ATOM 8950 C C . GLY E 1 194 ? 12.425 3.215 80.940 1.00 45.82 194 GLY E C 1
ATOM 8951 O O . GLY E 1 194 ? 11.465 3.965 81.054 1.00 47.77 194 GLY E O 1
ATOM 8952 N N . TYR E 1 195 ? 12.850 2.812 79.733 1.00 44.37 195 TYR E N 1
ATOM 8953 C CA . TYR E 1 195 ? 12.301 3.422 78.492 1.00 41.92 195 TYR E CA 1
ATOM 8954 C C . TYR E 1 195 ? 10.965 2.842 78.081 1.00 40.65 195 TYR E C 1
ATOM 8955 O O . TYR E 1 195 ? 10.603 1.788 78.557 1.00 42.23 195 TYR E O 1
ATOM 8964 N N . GLU E 1 196 ? 10.300 3.472 77.124 1.00 39.35 196 GLU E N 1
ATOM 8965 C CA . GLU E 1 196 ? 8.886 3.176 76.821 1.00 42.67 196 GLU E CA 1
ATOM 8966 C C . GLU E 1 196 ? 8.648 2.734 75.386 1.00 43.32 196 GLU E C 1
ATOM 8967 O O . GLU E 1 196 ? 8.998 3.459 74.432 1.00 46.58 196 GLU E O 1
ATOM 8973 N N . HIS E 1 197 ? 8.086 1.535 75.224 1.00 39.21 197 HIS E N 1
ATOM 8974 C CA . HIS E 1 197 ? 7.831 1.026 73.892 1.00 40.40 197 HIS E CA 1
ATOM 8975 C C . HIS E 1 197 ? 6.335 1.033 73.652 1.00 45.47 197 HIS E C 1
ATOM 8976 O O . HIS E 1 197 ? 5.571 0.459 74.445 1.00 43.31 197 HIS E O 1
ATOM 8983 N N . SER E 1 198 ? 5.909 1.673 72.574 1.00 42.21 198 SER E N 1
ATOM 8984 C CA . SER E 1 198 ? 4.487 1.865 72.363 1.00 43.04 198 SER E CA 1
ATOM 8985 C C . SER E 1 198 ? 3.774 0.529 72.199 1.00 42.91 198 SER E C 1
ATOM 8986 O O . SER E 1 198 ? 2.756 0.287 72.841 1.00 44.85 198 SER E O 1
ATOM 8989 N N . VAL E 1 199 ? 4.289 -0.338 71.326 1.00 41.48 199 VAL E N 1
ATOM 8990 C CA . VAL E 1 199 ? 3.608 -1.610 71.046 1.00 44.81 199 VAL E CA 1
ATOM 8991 C C . VAL E 1 199 ? 3.621 -2.555 72.290 1.00 46.40 199 VAL E C 1
ATOM 8992 O O . VAL E 1 199 ? 2.608 -3.194 72.625 1.00 47.14 199 VAL E O 1
ATOM 8996 N N . ALA E 1 200 ? 4.767 -2.681 72.964 1.00 42.19 200 ALA E N 1
ATOM 8997 C CA . ALA E 1 200 ? 4.785 -3.507 74.166 1.00 41.22 200 ALA E CA 1
ATOM 8998 C C . ALA E 1 200 ? 3.794 -2.947 75.192 1.00 43.20 200 ALA E C 1
ATOM 8999 O O . ALA E 1 200 ? 3.186 -3.733 75.948 1.00 43.92 200 ALA E O 1
ATOM 9001 N N . ASN E 1 201 ? 3.638 -1.616 75.232 1.00 42.09 201 ASN E N 1
ATOM 9002 C CA . ASN E 1 201 ? 2.758 -0.983 76.222 1.00 44.62 201 ASN E CA 1
ATOM 9003 C C . ASN E 1 201 ? 1.336 -1.368 75.896 1.00 49.81 201 ASN E C 1
ATOM 9004 O O . ASN E 1 201 ? 0.503 -1.594 76.807 1.00 51.34 201 ASN E O 1
ATOM 9009 N N . MET E 1 202 ? 1.066 -1.487 74.591 1.00 50.78 202 MET E N 1
ATOM 9010 C CA . MET E 1 202 ? -0.254 -1.912 74.138 1.00 53.03 202 MET E CA 1
ATOM 9011 C C . MET E 1 202 ? -0.686 -3.192 74.849 1.00 54.09 202 MET E C 1
ATOM 9012 O O . MET E 1 202 ? -1.860 -3.285 75.265 1.00 49.01 202 MET E O 1
ATOM 9017 N N . THR E 1 203 ? 0.243 -4.157 74.992 1.00 46.58 203 THR E N 1
ATOM 9018 C CA . THR E 1 203 ? -0.116 -5.453 75.597 1.00 47.82 203 THR E CA 1
ATOM 9019 C C . THR E 1 203 ? -0.291 -5.274 77.125 1.00 50.45 203 THR E C 1
ATOM 9020 O O . THR E 1 203 ? -1.371 -5.669 77.717 1.00 47.70 203 THR E O 1
ATOM 9024 N N . LEU E 1 204 ? 0.758 -4.682 77.743 1.00 44.26 204 LEU E N 1
ATOM 9025 C CA . LEU E 1 204 ? 0.724 -4.366 79.150 1.00 43.84 204 LEU E CA 1
ATOM 9026 C C . LEU E 1 204 ? -0.601 -3.668 79.516 1.00 46.65 204 LEU E C 1
ATOM 9027 O O . LEU E 1 204 ? -1.289 -4.094 80.445 1.00 49.22 204 LEU E O 1
ATOM 9032 N N . PHE E 1 205 ? -0.976 -2.640 78.761 1.00 48.82 205 PHE E N 1
ATOM 9033 C CA . PHE E 1 205 ? -2.265 -1.947 78.996 1.00 49.09 205 PHE E CA 1
ATOM 9034 C C . PHE E 1 205 ? -3.482 -2.840 78.902 1.00 50.92 205 PHE E C 1
ATOM 9035 O O . PHE E 1 205 ? -4.394 -2.697 79.713 1.00 61.10 205 PHE E O 1
ATOM 9043 N N . ALA E 1 206 ? -3.527 -3.742 77.919 1.00 51.13 206 ALA E N 1
ATOM 9044 C CA . ALA E 1 206 ? -4.720 -4.576 77.653 1.00 52.29 206 ALA E CA 1
ATOM 9045 C C . ALA E 1 206 ? -4.956 -5.554 78.802 1.00 53.56 206 ALA E C 1
ATOM 9046 O O . ALA E 1 206 ? -6.101 -5.789 79.273 1.00 56.44 206 ALA E O 1
ATOM 9048 N N . LEU E 1 207 ? -3.825 -6.080 79.246 1.00 51.63 207 LEU E N 1
ATOM 9049 C CA . LEU E 1 207 ? -3.666 -6.943 80.397 1.00 50.10 207 LEU E CA 1
ATOM 9050 C C . LEU E 1 207 ? -4.204 -6.281 81.608 1.00 51.69 207 LEU E C 1
ATOM 9051 O O . LEU E 1 207 ? -5.019 -6.881 82.284 1.00 57.16 207 LEU E O 1
ATOM 9056 N N . SER E 1 208 ? -3.814 -5.038 81.880 1.00 53.59 208 SER E N 1
ATOM 9057 C CA . SER E 1 208 ? -4.298 -4.408 83.099 1.00 56.05 208 SER E CA 1
ATOM 9058 C C . SER E 1 208 ? -5.806 -4.220 83.032 1.00 59.62 208 SER E C 1
ATOM 9059 O O . SER E 1 208 ? -6.589 -4.452 84.041 1.00 59.73 208 SER E O 1
ATOM 9062 N N . TRP E 1 209 ? -6.215 -3.813 81.830 1.00 58.32 209 TRP E N 1
ATOM 9063 C CA . TRP E 1 209 ? -7.592 -3.438 81.586 1.00 58.51 209 TRP E CA 1
ATOM 9064 C C . TRP E 1 209 ? -8.466 -4.652 81.770 1.00 60.91 209 TRP E C 1
ATOM 9065 O O . TRP E 1 209 ? -9.538 -4.560 82.373 1.00 57.91 209 TRP E O 1
ATOM 9076 N N . PHE E 1 210 ? -7.995 -5.823 81.326 1.00 61.65 210 PHE E N 1
ATOM 9077 C CA . PHE E 1 210 ? -8.819 -7.044 81.463 1.00 61.22 210 PHE E CA 1
ATOM 9078 C C . PHE E 1 210 ? -8.732 -7.647 82.839 1.00 60.51 210 PHE E C 1
ATOM 9079 O O . PHE E 1 210 ? -9.438 -8.599 83.107 1.00 60.89 210 PHE E O 1
ATOM 9087 N N . GLY E 1 211 ? -7.857 -7.107 83.689 1.00 62.13 211 GLY E N 1
ATOM 9088 C CA . GLY E 1 211 ? -7.690 -7.583 85.073 1.00 61.33 211 GLY E CA 1
ATOM 9089 C C . GLY E 1 211 ? -8.362 -6.685 86.106 1.00 62.41 211 GLY E C 1
ATOM 9090 O O . GLY E 1 211 ? -9.246 -5.929 85.769 1.00 59.98 211 GLY E O 1
ATOM 9091 N N . HIS E 1 212 ? -7.874 -6.747 87.346 1.00 64.42 212 HIS E N 1
ATOM 9092 C CA . HIS E 1 212 ? -8.426 -6.059 88.510 1.00 66.02 212 HIS E CA 1
ATOM 9093 C C . HIS E 1 212 ? -7.658 -4.785 88.748 1.00 65.82 212 HIS E C 1
ATOM 9094 O O . HIS E 1 212 ? -6.983 -4.649 89.766 1.00 66.76 212 HIS E O 1
ATOM 9101 N N . HIS E 1 213 ? -7.753 -3.843 87.809 1.00 62.82 213 HIS E N 1
ATOM 9102 C CA . HIS E 1 213 ? -7.132 -2.509 87.951 1.00 63.55 213 HIS E CA 1
ATOM 9103 C C . HIS E 1 213 ? -7.957 -1.572 88.880 1.00 65.79 213 HIS E C 1
ATOM 9104 O O . HIS E 1 213 ? -9.150 -1.749 89.046 1.00 63.24 213 HIS E O 1
ATOM 9111 N N . SER E 1 214 ? -7.324 -0.578 89.512 1.00 67.11 214 SER E N 1
ATOM 9112 C CA . SER E 1 214 ? -8.056 0.452 90.267 1.00 65.74 214 SER E CA 1
ATOM 9113 C C . SER E 1 214 ? -8.826 1.355 89.317 1.00 68.38 214 SER E C 1
ATOM 9114 O O . SER E 1 214 ? -8.553 1.376 88.098 1.00 68.33 214 SER E O 1
ATOM 9117 N N . ASP E 1 215 ? -9.828 2.043 89.878 1.00 71.41 215 ASP E N 1
ATOM 9118 C CA . ASP E 1 215 ? -10.573 3.140 89.233 1.00 71.29 215 ASP E CA 1
ATOM 9119 C C . ASP E 1 215 ? -9.696 4.198 88.554 1.00 69.44 215 ASP E C 1
ATOM 9120 O O . ASP E 1 215 ? -10.147 4.874 87.610 1.00 68.34 215 ASP E O 1
ATOM 9125 N N . ALA E 1 216 ? -8.451 4.328 89.028 1.00 65.93 216 ALA E N 1
ATOM 9126 C CA . ALA E 1 216 ? -7.603 5.440 88.626 1.00 64.90 216 ALA E CA 1
ATOM 9127 C C . ALA E 1 216 ? -7.042 5.204 87.230 1.00 63.99 216 ALA E C 1
ATOM 9128 O O . ALA E 1 216 ? -6.496 6.097 86.625 1.00 65.64 216 ALA E O 1
ATOM 9130 N N . TYR E 1 217 ? -7.188 3.983 86.740 1.00 63.78 217 TYR E N 1
ATOM 9131 C CA . TYR E 1 217 ? -6.593 3.534 85.498 1.00 61.50 217 TYR E CA 1
ATOM 9132 C C . TYR E 1 217 ? -7.707 3.611 84.469 1.00 64.62 217 TYR E C 1
ATOM 9133 O O . TYR E 1 217 ? -8.687 2.849 84.575 1.00 64.14 217 TYR E O 1
ATOM 9142 N N . THR E 1 218 ? -7.595 4.541 83.516 1.00 62.86 218 THR E N 1
ATOM 9143 C CA . THR E 1 218 ? -8.670 4.759 82.543 1.00 63.60 218 THR E CA 1
ATOM 9144 C C . THR E 1 218 ? -8.154 4.653 81.118 1.00 62.98 218 THR E C 1
ATOM 9145 O O . THR E 1 218 ? -6.952 4.679 80.878 1.00 63.66 218 THR E O 1
ATOM 9149 N N . LEU E 1 219 ? -9.082 4.566 80.168 1.00 64.01 219 LEU E N 1
ATOM 9150 C CA . LEU E 1 219 ? -8.771 4.732 78.738 1.00 61.93 219 LEU E CA 1
ATOM 9151 C C . LEU E 1 219 ? -8.088 6.040 78.354 1.00 60.15 219 LEU E C 1
ATOM 9152 O O . LEU E 1 219 ? -7.180 5.986 77.525 1.00 62.07 219 LEU E O 1
ATOM 9157 N N . ALA E 1 220 ? -8.484 7.177 78.941 1.00 57.45 220 ALA E N 1
ATOM 9158 C CA . ALA E 1 220 ? -7.797 8.450 78.706 1.00 57.93 220 ALA E CA 1
ATOM 9159 C C . ALA E 1 220 ? -6.282 8.332 79.099 1.00 60.35 220 ALA E C 1
ATOM 9160 O O . ALA E 1 220 ? -5.391 8.774 78.360 1.00 61.02 220 ALA E O 1
ATOM 9162 N N . GLY E 1 221 ? -6.017 7.701 80.244 1.00 59.98 221 GLY E N 1
ATOM 9163 C CA . GLY E 1 221 ? -4.681 7.421 80.670 1.00 60.27 221 GLY E CA 1
ATOM 9164 C C . GLY E 1 221 ? -3.959 6.539 79.677 1.00 60.04 221 GLY E C 1
ATOM 9165 O O . GLY E 1 221 ? -2.795 6.832 79.335 1.00 59.08 221 GLY E O 1
ATOM 9166 N N . ILE E 1 222 ? -4.620 5.466 79.209 1.00 59.41 222 ILE E N 1
ATOM 9167 C CA . ILE E 1 222 ? -3.947 4.513 78.270 1.00 57.31 222 ILE E CA 1
ATOM 9168 C C . ILE E 1 222 ? -3.612 5.295 77.023 1.00 56.35 222 ILE E C 1
ATOM 9169 O O . ILE E 1 222 ? -2.498 5.219 76.485 1.00 60.31 222 ILE E O 1
ATOM 9174 N N . GLY E 1 223 ? -4.578 6.117 76.633 1.00 57.75 223 GLY E N 1
ATOM 9175 C CA . GLY E 1 223 ? -4.456 7.058 75.538 1.00 59.69 223 GLY E CA 1
ATOM 9176 C C . GLY E 1 223 ? -3.269 8.023 75.602 1.00 57.10 223 GLY E C 1
ATOM 9177 O O . GLY E 1 223 ? -2.521 8.150 74.617 1.00 53.65 223 GLY E O 1
ATOM 9178 N N . HIS E 1 224 ? -3.167 8.717 76.744 1.00 54.95 224 HIS E N 1
ATOM 9179 C CA . HIS E 1 224 ? -2.087 9.641 77.075 1.00 56.30 224 HIS E CA 1
ATOM 9180 C C . HIS E 1 224 ? -0.743 8.995 76.835 1.00 54.30 224 HIS E C 1
ATOM 9181 O O . HIS E 1 224 ? 0.076 9.546 76.137 1.00 53.05 224 HIS E O 1
ATOM 9188 N N . ASN E 1 225 ? -0.534 7.797 77.366 1.00 52.87 225 ASN E N 1
ATOM 9189 C CA . ASN E 1 225 ? 0.737 7.111 77.178 1.00 52.07 225 ASN E CA 1
ATOM 9190 C C . ASN E 1 225 ? 0.908 6.723 75.742 1.00 51.12 225 ASN E C 1
ATOM 9191 O O . ASN E 1 225 ? 1.940 6.969 75.214 1.00 50.20 225 ASN E O 1
ATOM 9196 N N . LEU E 1 226 ? -0.105 6.124 75.107 1.00 54.74 226 LEU E N 1
ATOM 9197 C CA . LEU E 1 226 ? 0.085 5.564 73.759 1.00 51.13 226 LEU E CA 1
ATOM 9198 C C . LEU E 1 226 ? 0.435 6.685 72.781 1.00 55.22 226 LEU E C 1
ATOM 9199 O O . LEU E 1 226 ? 1.279 6.520 71.882 1.00 53.13 226 LEU E O 1
ATOM 9204 N N . LEU E 1 227 ? -0.201 7.845 72.996 1.00 59.18 227 LEU E N 1
ATOM 9205 C CA . LEU E 1 227 ? 0.091 9.056 72.224 1.00 56.73 227 LEU E CA 1
ATOM 9206 C C . LEU E 1 227 ? 1.582 9.426 72.312 1.00 53.76 227 LEU E C 1
ATOM 9207 O O . LEU E 1 227 ? 2.287 9.323 71.318 1.00 52.09 227 LEU E O 1
ATOM 9212 N N . TRP E 1 228 ? 2.064 9.754 73.513 1.00 54.09 228 TRP E N 1
ATOM 9213 C CA . TRP E 1 228 ? 3.377 10.350 73.697 1.00 54.75 228 TRP E CA 1
ATOM 9214 C C . TRP E 1 228 ? 4.510 9.398 73.504 1.00 57.57 228 TRP E C 1
ATOM 9215 O O . TRP E 1 228 ? 5.510 9.765 72.897 1.00 58.76 228 TRP E O 1
ATOM 9226 N N . VAL E 1 229 ? 4.373 8.157 73.972 1.00 55.91 229 VAL E N 1
ATOM 9227 C CA . VAL E 1 229 ? 5.415 7.172 73.685 1.00 53.67 229 VAL E CA 1
ATOM 9228 C C . VAL E 1 229 ? 5.501 6.833 72.167 1.00 53.54 229 VAL E C 1
ATOM 9229 O O . VAL E 1 229 ? 6.594 6.771 71.627 1.00 49.72 229 VAL E O 1
ATOM 9233 N N . THR E 1 230 ? 4.362 6.660 71.484 1.00 53.03 230 THR E N 1
ATOM 9234 C CA . THR E 1 230 ? 4.388 6.453 70.046 1.00 48.43 230 THR E CA 1
ATOM 9235 C C . THR E 1 230 ? 5.181 7.592 69.385 1.00 49.37 230 THR E C 1
ATOM 9236 O O . THR E 1 230 ? 5.948 7.373 68.453 1.00 46.26 230 THR E O 1
ATOM 9240 N N . LEU E 1 231 ? 4.967 8.817 69.853 1.00 52.35 231 LEU E N 1
ATOM 9241 C CA . LEU E 1 231 ? 5.543 9.984 69.163 1.00 51.66 231 LEU E CA 1
ATOM 9242 C C . LEU E 1 231 ? 7.051 10.003 69.412 1.00 49.03 231 LEU E C 1
ATOM 9243 O O . LEU E 1 231 ? 7.814 10.150 68.466 1.00 44.25 231 LEU E O 1
ATOM 9248 N N . GLY E 1 232 ? 7.453 9.785 70.671 1.00 46.34 232 GLY E N 1
ATOM 9249 C CA . GLY E 1 232 ? 8.868 9.646 71.025 1.00 46.90 232 GLY E CA 1
ATOM 9250 C C . GLY E 1 232 ? 9.534 8.534 70.245 1.00 47.73 232 GLY E C 1
ATOM 9251 O O . GLY E 1 232 ? 10.665 8.693 69.788 1.00 50.70 232 GLY E O 1
ATOM 9252 N N . ASN E 1 233 ? 8.830 7.399 70.114 1.00 45.49 233 ASN E N 1
ATOM 9253 C CA . ASN E 1 233 ? 9.294 6.248 69.370 1.00 43.56 233 ASN E CA 1
ATOM 9254 C C . ASN E 1 233 ? 9.585 6.641 67.927 1.00 46.57 233 ASN E C 1
ATOM 9255 O O . ASN E 1 233 ? 10.623 6.252 67.347 1.00 45.82 233 ASN E O 1
ATOM 9260 N N . THR E 1 234 ? 8.648 7.392 67.346 1.00 44.43 234 THR E N 1
ATOM 9261 C CA . THR E 1 234 ? 8.767 7.880 65.991 1.00 43.74 234 THR E CA 1
ATOM 9262 C C . THR E 1 234 ? 10.000 8.847 65.806 1.00 45.14 234 THR E C 1
ATOM 9263 O O . THR E 1 234 ? 10.731 8.717 64.820 1.00 43.85 234 THR E O 1
ATOM 9267 N N . LEU E 1 235 ? 10.231 9.792 66.742 1.00 44.14 235 LEU E N 1
ATOM 9268 C CA . LEU E 1 235 ? 11.421 10.665 66.739 1.00 46.97 235 LEU E CA 1
ATOM 9269 C C . LEU E 1 235 ? 12.759 9.906 66.530 1.00 46.38 235 LEU E C 1
ATOM 9270 O O . LEU E 1 235 ? 13.515 10.196 65.610 1.00 49.86 235 LEU E O 1
ATOM 9275 N N . SER E 1 236 ? 13.023 8.901 67.354 1.00 45.48 236 SER E N 1
ATOM 9276 C CA . SER E 1 236 ? 14.290 8.202 67.289 1.00 44.91 236 SER E CA 1
ATOM 9277 C C . SER E 1 236 ? 14.405 7.259 66.057 1.00 46.23 236 SER E C 1
ATOM 9278 O O . SER E 1 236 ? 15.501 7.135 65.428 1.00 48.30 236 SER E O 1
ATOM 9281 N N . GLY E 1 237 ? 13.268 6.664 65.677 1.00 43.58 237 GLY E N 1
ATOM 9282 C CA . GLY E 1 237 ? 13.153 5.844 64.468 1.00 42.72 237 GLY E CA 1
ATOM 9283 C C . GLY E 1 237 ? 13.506 6.643 63.217 1.00 46.15 237 GLY E C 1
ATOM 9284 O O . GLY E 1 237 ? 14.386 6.246 62.417 1.00 47.45 237 GLY E O 1
ATOM 9285 N N . VAL E 1 238 ? 12.857 7.801 63.101 1.00 45.54 238 VAL E N 1
ATOM 9286 C CA . VAL E 1 238 ? 12.986 8.674 61.942 1.00 44.61 238 VAL E CA 1
ATOM 9287 C C . VAL E 1 238 ? 14.310 9.382 61.946 1.00 44.72 238 VAL E C 1
ATOM 9288 O O . VAL E 1 238 ? 15.009 9.347 60.928 1.00 46.91 238 VAL E O 1
ATOM 9292 N N . VAL E 1 239 ? 14.654 10.014 63.067 1.00 43.57 239 VAL E N 1
ATOM 9293 C CA . VAL E 1 239 ? 15.675 11.050 63.023 1.00 46.06 239 VAL E CA 1
ATOM 9294 C C . VAL E 1 239 ? 17.009 10.475 63.468 1.00 46.18 239 VAL E C 1
ATOM 9295 O O . VAL E 1 239 ? 18.028 10.628 62.768 1.00 47.03 239 VAL E O 1
ATOM 9299 N N . PHE E 1 240 ? 17.007 9.791 64.606 1.00 45.22 240 PHE E N 1
ATOM 9300 C CA . PHE E 1 240 ? 18.285 9.367 65.189 1.00 43.71 240 PHE E CA 1
ATOM 9301 C C . PHE E 1 240 ? 18.857 8.228 64.389 1.00 43.49 240 PHE E C 1
ATOM 9302 O O . PHE E 1 240 ? 20.067 8.177 64.166 1.00 41.55 240 PHE E O 1
ATOM 9310 N N . MET E 1 241 ? 17.990 7.323 63.940 1.00 43.81 241 MET E N 1
ATOM 9311 C CA . MET E 1 241 ? 18.419 6.141 63.131 1.00 41.63 241 MET E CA 1
ATOM 9312 C C . MET E 1 241 ? 18.315 6.402 61.591 1.00 42.60 241 MET E C 1
ATOM 9313 O O . MET E 1 241 ? 19.361 6.433 60.927 1.00 44.25 241 MET E O 1
ATOM 9318 N N . GLY E 1 242 ? 17.087 6.576 61.042 1.00 42.49 242 GLY E N 1
ATOM 9319 C CA . GLY E 1 242 ? 16.894 6.997 59.641 1.00 42.14 242 GLY E CA 1
ATOM 9320 C C . GLY E 1 242 ? 17.824 8.099 59.113 1.00 46.36 242 GLY E C 1
ATOM 9321 O O . GLY E 1 242 ? 18.749 7.880 58.295 1.00 47.83 242 GLY E O 1
ATOM 9322 N N . LEU E 1 243 ? 17.584 9.325 59.552 1.00 48.39 243 LEU E N 1
ATOM 9323 C CA . LEU E 1 243 ? 18.357 10.444 58.994 1.00 49.13 243 LEU E CA 1
ATOM 9324 C C . LEU E 1 243 ? 19.791 10.346 59.520 1.00 46.15 243 LEU E C 1
ATOM 9325 O O . LEU E 1 243 ? 20.775 10.688 58.837 1.00 46.13 243 LEU E O 1
ATOM 9330 N N . GLY E 1 244 ? 19.897 9.847 60.745 1.00 44.07 244 GLY E N 1
ATOM 9331 C CA . GLY E 1 244 ? 21.170 9.643 61.360 1.00 41.49 244 GLY E CA 1
ATOM 9332 C C . GLY E 1 244 ? 22.131 8.824 60.515 1.00 42.59 244 GLY E C 1
ATOM 9333 O O . GLY E 1 244 ? 23.243 9.292 60.230 1.00 47.41 244 GLY E O 1
ATOM 9334 N N . TYR E 1 245 ? 21.776 7.593 60.130 1.00 40.19 245 TYR E N 1
ATOM 9335 C CA . TYR E 1 245 ? 22.772 6.831 59.331 1.00 40.83 245 TYR E CA 1
ATOM 9336 C C . TYR E 1 245 ? 22.818 7.373 57.895 1.00 44.23 245 TYR E C 1
ATOM 9337 O O . TYR E 1 245 ? 23.852 7.315 57.213 1.00 40.64 245 TYR E O 1
ATOM 9346 N N . TRP E 1 246 ? 21.707 7.980 57.471 1.00 42.70 246 TRP E N 1
ATOM 9347 C CA . TRP E 1 246 ? 21.673 8.518 56.136 1.00 45.36 246 TRP E CA 1
ATOM 9348 C C . TRP E 1 246 ? 22.733 9.535 55.924 1.00 43.85 246 TRP E C 1
ATOM 9349 O O . TRP E 1 246 ? 23.389 9.489 54.919 1.00 41.57 246 TRP E O 1
ATOM 9360 N N . TYR E 1 247 ? 22.873 10.463 56.871 1.00 44.79 247 TYR E N 1
ATOM 9361 C CA . TYR E 1 247 ? 23.837 11.543 56.777 1.00 45.15 247 TYR E CA 1
ATOM 9362 C C . TYR E 1 247 ? 25.189 11.152 57.317 1.00 47.80 247 TYR E C 1
ATOM 9363 O O . TYR E 1 247 ? 26.091 11.988 57.301 1.00 48.19 247 TYR E O 1
ATOM 9372 N N . ALA E 1 248 ? 25.323 9.909 57.797 1.00 48.23 248 ALA E N 1
ATOM 9373 C CA . ALA E 1 248 ? 26.613 9.340 58.273 1.00 49.26 248 ALA E CA 1
ATOM 9374 C C . ALA E 1 248 ? 27.547 8.673 57.193 1.00 51.50 248 ALA E C 1
ATOM 9375 O O . ALA E 1 248 ? 28.689 8.276 57.488 1.00 50.73 248 ALA E O 1
ATOM 9377 N N . THR E 1 249 ? 27.030 8.569 55.972 1.00 53.46 249 THR E N 1
ATOM 9378 C CA . THR E 1 249 ? 27.699 7.944 54.813 1.00 58.47 249 THR E CA 1
ATOM 9379 C C . THR E 1 249 ? 28.424 8.972 53.940 1.00 64.14 249 THR E C 1
ATOM 9380 O O . THR E 1 249 ? 27.867 10.036 53.672 1.00 61.85 249 THR E O 1
ATOM 9384 N N . PRO E 1 250 ? 29.656 8.661 53.470 1.00 75.09 250 PRO E N 1
ATOM 9385 C CA . PRO E 1 250 ? 30.328 9.458 52.369 1.00 73.70 250 PRO E CA 1
ATOM 9386 C C . PRO E 1 250 ? 29.414 9.846 51.170 1.00 73.53 250 PRO E C 1
ATOM 9387 O O . PRO E 1 250 ? 29.062 11.035 50.970 1.00 64.69 250 PRO E O 1
ATOM 9391 N N . MET F 1 1 ? 26.467 39.155 37.234 1.00 69.12 1 MET F N 1
ATOM 9392 C CA . MET F 1 1 ? 25.189 38.349 37.276 1.00 79.21 1 MET F CA 1
ATOM 9393 C C . MET F 1 1 ? 24.004 38.775 36.320 1.00 79.77 1 MET F C 1
ATOM 9394 O O . MET F 1 1 ? 23.455 37.872 35.646 1.00 74.81 1 MET F O 1
ATOM 9399 N N . PHE F 1 2 ? 23.686 40.083 36.115 1.00 76.61 2 PHE F N 1
ATOM 9400 C CA . PHE F 1 2 ? 24.678 41.155 35.783 1.00 73.29 2 PHE F CA 1
ATOM 9401 C C . PHE F 1 2 ? 25.364 42.055 36.840 1.00 70.96 2 PHE F C 1
ATOM 9402 O O . PHE F 1 2 ? 26.499 42.474 36.570 1.00 70.25 2 PHE F O 1
ATOM 9410 N N . THR F 1 3 ? 24.726 42.382 37.969 1.00 67.76 3 THR F N 1
ATOM 9411 C CA . THR F 1 3 ? 25.442 43.138 39.036 1.00 71.45 3 THR F CA 1
ATOM 9412 C C . THR F 1 3 ? 26.768 42.513 39.536 1.00 68.72 3 THR F C 1
ATOM 9413 O O . THR F 1 3 ? 27.768 43.237 39.661 1.00 67.89 3 THR F O 1
ATOM 9417 N N . ASP F 1 4 ? 26.785 41.197 39.823 1.00 68.72 4 ASP F N 1
ATOM 9418 C CA . ASP F 1 4 ? 28.040 40.490 40.146 1.00 64.71 4 ASP F CA 1
ATOM 9419 C C . ASP F 1 4 ? 29.146 40.720 39.094 1.00 63.97 4 ASP F C 1
ATOM 9420 O O . ASP F 1 4 ? 30.300 40.997 39.470 1.00 60.24 4 ASP F O 1
ATOM 9425 N N . THR F 1 5 ? 28.796 40.600 37.796 1.00 58.82 5 THR F N 1
ATOM 9426 C CA . THR F 1 5 ? 29.789 40.655 36.734 1.00 56.31 5 THR F CA 1
ATOM 9427 C C . THR F 1 5 ? 30.304 42.073 36.619 1.00 57.72 5 THR F C 1
ATOM 9428 O O . THR F 1 5 ? 31.535 42.295 36.526 1.00 57.06 5 THR F O 1
ATOM 9432 N N . ILE F 1 6 ? 29.367 43.026 36.626 1.00 56.29 6 ILE F N 1
ATOM 9433 C CA . ILE F 1 6 ? 29.715 44.445 36.570 1.00 57.94 6 ILE F CA 1
ATOM 9434 C C . ILE F 1 6 ? 30.629 44.862 37.742 1.00 58.76 6 ILE F C 1
ATOM 9435 O O . ILE F 1 6 ? 31.700 45.432 37.520 1.00 58.24 6 ILE F O 1
ATOM 9440 N N . ASN F 1 7 ? 30.238 44.529 38.964 1.00 58.73 7 ASN F N 1
ATOM 9441 C CA . ASN F 1 7 ? 31.129 44.688 40.123 1.00 57.78 7 ASN F CA 1
ATOM 9442 C C . ASN F 1 7 ? 32.548 44.117 39.950 1.00 58.68 7 ASN F C 1
ATOM 9443 O O . ASN F 1 7 ? 33.538 44.757 40.357 1.00 61.30 7 ASN F O 1
ATOM 9448 N N . LYS F 1 8 ? 32.664 42.921 39.364 1.00 56.63 8 LYS F N 1
ATOM 9449 C CA . LYS F 1 8 ? 33.979 42.307 39.164 1.00 56.72 8 LYS F CA 1
ATOM 9450 C C . LYS F 1 8 ? 34.751 43.095 38.123 1.00 56.15 8 LYS F C 1
ATOM 9451 O O . LYS F 1 8 ? 35.968 43.327 38.254 1.00 57.47 8 LYS F O 1
ATOM 9457 N N . CYS F 1 9 ? 34.025 43.521 37.098 1.00 54.34 9 CYS F N 1
ATOM 9458 C CA . CYS F 1 9 ? 34.575 44.344 36.045 1.00 53.85 9 CYS F CA 1
ATOM 9459 C C . CYS F 1 9 ? 35.018 45.712 36.579 1.00 55.51 9 CYS F C 1
ATOM 9460 O O . CYS F 1 9 ? 36.091 46.200 36.236 1.00 53.37 9 CYS F O 1
ATOM 9463 N N . ALA F 1 10 ? 34.218 46.315 37.458 1.00 57.72 10 ALA F N 1
ATOM 9464 C CA . ALA F 1 10 ? 34.609 47.572 38.065 1.00 56.68 10 ALA F CA 1
ATOM 9465 C C . ALA F 1 10 ? 35.768 47.445 39.064 1.00 57.09 10 ALA F C 1
ATOM 9466 O O . ALA F 1 10 ? 36.597 48.337 39.163 1.00 62.41 10 ALA F O 1
ATOM 9468 N N . ALA F 1 11 ? 35.807 46.380 39.843 1.00 54.95 11 ALA F N 1
ATOM 9469 C CA . ALA F 1 11 ? 36.939 46.166 40.725 1.00 54.33 11 ALA F CA 1
ATOM 9470 C C . ALA F 1 11 ? 38.212 45.965 39.880 1.00 56.24 11 ALA F C 1
ATOM 9471 O O . ALA F 1 11 ? 39.288 46.490 40.231 1.00 60.93 11 ALA F O 1
ATOM 9473 N N . ASN F 1 12 ? 38.089 45.230 38.770 1.00 53.31 12 ASN F N 1
ATOM 9474 C CA . ASN F 1 12 ? 39.204 45.021 37.878 1.00 53.73 12 ASN F CA 1
ATOM 9475 C C . ASN F 1 12 ? 39.678 46.370 37.296 1.00 55.66 12 ASN F C 1
ATOM 9476 O O . ASN F 1 12 ? 40.893 46.637 37.186 1.00 54.56 12 ASN F O 1
ATOM 9481 N N . ALA F 1 13 ? 38.716 47.239 36.970 1.00 54.35 13 ALA F N 1
ATOM 9482 C CA . ALA F 1 13 ? 39.041 48.591 36.536 1.00 55.56 13 ALA F CA 1
ATOM 9483 C C . ALA F 1 13 ? 39.873 49.344 37.584 1.00 59.71 13 ALA F C 1
ATOM 9484 O O . ALA F 1 13 ? 40.860 50.010 37.228 1.00 61.08 13 ALA F O 1
ATOM 9486 N N . ALA F 1 14 ? 39.488 49.229 38.868 1.00 60.87 14 ALA F N 1
ATOM 9487 C CA . ALA F 1 14 ? 40.200 49.907 39.980 1.00 65.43 14 ALA F CA 1
ATOM 9488 C C . ALA F 1 14 ? 41.602 49.336 40.148 1.00 64.30 14 ALA F C 1
ATOM 9489 O O . ALA F 1 14 ? 42.570 50.083 40.430 1.00 68.20 14 ALA F O 1
ATOM 9491 N N . ARG F 1 15 ? 41.712 48.029 39.910 1.00 60.44 15 ARG F N 1
ATOM 9492 C CA . ARG F 1 15 ? 43.003 47.355 40.007 1.00 59.89 15 ARG F CA 1
ATOM 9493 C C . ARG F 1 15 ? 43.983 47.776 38.920 1.00 58.45 15 ARG F C 1
ATOM 9494 O O . ARG F 1 15 ? 45.168 47.997 39.221 1.00 60.58 15 ARG F O 1
ATOM 9502 N N . ILE F 1 16 ? 43.483 47.928 37.694 1.00 54.78 16 ILE F N 1
ATOM 9503 C CA . ILE F 1 16 ? 44.291 48.412 36.548 1.00 53.67 16 ILE F CA 1
ATOM 9504 C C . ILE F 1 16 ? 44.926 49.784 36.830 1.00 58.60 16 ILE F C 1
ATOM 9505 O O . ILE F 1 16 ? 46.170 49.953 36.657 1.00 55.77 16 ILE F O 1
ATOM 9510 N N . ALA F 1 17 ? 44.075 50.725 37.296 1.00 58.88 17 ALA F N 1
ATOM 9511 C CA . ALA F 1 17 ? 44.491 52.083 37.688 1.00 61.17 17 ALA F CA 1
ATOM 9512 C C . ALA F 1 17 ? 45.600 52.077 38.736 1.00 64.73 17 ALA F C 1
ATOM 9513 O O . ALA F 1 17 ? 46.625 52.778 38.568 1.00 65.36 17 ALA F O 1
ATOM 9515 N N . ARG F 1 18 ? 45.390 51.288 39.800 1.00 66.27 18 ARG F N 1
ATOM 9516 C CA . ARG F 1 18 ? 46.384 51.120 40.870 1.00 69.15 18 ARG F CA 1
ATOM 9517 C C . ARG F 1 18 ? 47.672 50.515 40.295 1.00 67.70 18 ARG F C 1
ATOM 9518 O O . ARG F 1 18 ? 48.778 50.996 40.589 1.00 67.70 18 ARG F O 1
ATOM 9526 N N . LEU F 1 19 ? 47.527 49.486 39.450 1.00 64.68 19 LEU F N 1
ATOM 9527 C CA . LEU F 1 19 ? 48.680 48.976 38.685 1.00 64.84 19 LEU F CA 1
ATOM 9528 C C . LEU F 1 19 ? 49.390 50.117 37.893 1.00 66.76 19 LEU F C 1
ATOM 9529 O O . LEU F 1 19 ? 50.630 50.262 37.948 1.00 67.26 19 LEU F O 1
ATOM 9534 N N . SER F 1 20 ? 48.594 50.932 37.192 1.00 66.67 20 SER F N 1
ATOM 9535 C CA . SER F 1 20 ? 49.118 52.019 36.373 1.00 66.33 20 SER F CA 1
ATOM 9536 C C . SER F 1 20 ? 49.795 53.110 37.209 1.00 71.77 20 SER F C 1
ATOM 9537 O O . SER F 1 20 ? 50.925 53.477 36.887 1.00 73.04 20 SER F O 1
ATOM 9540 N N . ALA F 1 21 ? 49.138 53.592 38.274 1.00 69.84 21 ALA F N 1
ATOM 9541 C CA . ALA F 1 21 ? 49.715 54.618 39.157 1.00 72.19 21 ALA F CA 1
ATOM 9542 C C . ALA F 1 21 ? 50.816 54.120 40.121 1.00 73.57 21 ALA F C 1
ATOM 9543 O O . ALA F 1 21 ? 51.794 54.812 40.371 1.00 76.69 21 ALA F O 1
ATOM 9545 N N . ASN F 1 22 ? 50.653 52.927 40.672 1.00 75.62 22 ASN F N 1
ATOM 9546 C CA . ASN F 1 22 ? 51.519 52.457 41.763 1.00 76.35 22 ASN F CA 1
ATOM 9547 C C . ASN F 1 22 ? 52.610 51.511 41.345 1.00 73.96 22 ASN F C 1
ATOM 9548 O O . ASN F 1 22 ? 53.523 51.275 42.097 1.00 70.26 22 ASN F O 1
ATOM 9553 N N . ASN F 1 23 ? 52.503 50.936 40.158 1.00 74.56 23 ASN F N 1
ATOM 9554 C CA . ASN F 1 23 ? 53.509 49.968 39.752 1.00 72.80 23 ASN F CA 1
ATOM 9555 C C . ASN F 1 23 ? 53.809 50.012 38.252 1.00 65.12 23 ASN F C 1
ATOM 9556 O O . ASN F 1 23 ? 53.585 49.057 37.518 1.00 59.91 23 ASN F O 1
ATOM 9561 N N . PRO F 1 24 ? 54.323 51.145 37.783 1.00 63.24 24 PRO F N 1
ATOM 9562 C CA . PRO F 1 24 ? 54.400 51.260 36.321 1.00 60.80 24 PRO F CA 1
ATOM 9563 C C . PRO F 1 24 ? 55.177 50.100 35.635 1.00 60.15 24 PRO F C 1
ATOM 9564 O O . PRO F 1 24 ? 54.839 49.724 34.545 1.00 60.71 24 PRO F O 1
ATOM 9568 N N . LEU F 1 25 ? 56.201 49.531 36.259 1.00 62.95 25 LEU F N 1
ATOM 9569 C CA . LEU F 1 25 ? 56.982 48.472 35.616 1.00 61.12 25 LEU F CA 1
ATOM 9570 C C . LEU F 1 25 ? 56.086 47.258 35.335 1.00 64.08 25 LEU F C 1
ATOM 9571 O O . LEU F 1 25 ? 56.095 46.694 34.237 1.00 67.39 25 LEU F O 1
ATOM 9576 N N . GLY F 1 26 ? 55.302 46.871 36.334 1.00 63.26 26 GLY F N 1
ATOM 9577 C CA . GLY F 1 26 ? 54.416 45.749 36.212 1.00 60.78 26 GLY F CA 1
ATOM 9578 C C . GLY F 1 26 ? 53.398 46.007 35.133 1.00 60.60 26 GLY F C 1
ATOM 9579 O O . GLY F 1 26 ? 53.019 45.086 34.441 1.00 57.23 26 GLY F O 1
ATOM 9580 N N . PHE F 1 27 ? 52.966 47.266 34.998 1.00 64.66 27 PHE F N 1
ATOM 9581 C CA . PHE F 1 27 ? 51.956 47.645 34.018 1.00 62.77 27 PHE F CA 1
ATOM 9582 C C . PHE F 1 27 ? 52.542 47.381 32.632 1.00 61.77 27 PHE F C 1
ATOM 9583 O O . PHE F 1 27 ? 51.891 46.764 31.789 1.00 59.82 27 PHE F O 1
ATOM 9591 N N . TRP F 1 28 ? 53.766 47.837 32.400 1.00 60.25 28 TRP F N 1
ATOM 9592 C CA . TRP F 1 28 ? 54.401 47.660 31.073 1.00 62.78 28 TRP F CA 1
ATOM 9593 C C . TRP F 1 28 ? 54.713 46.220 30.757 1.00 58.54 28 TRP F C 1
ATOM 9594 O O . TRP F 1 28 ? 54.521 45.756 29.631 1.00 56.26 28 TRP F O 1
ATOM 9605 N N . VAL F 1 29 ? 55.152 45.485 31.769 1.00 56.70 29 VAL F N 1
ATOM 9606 C CA . VAL F 1 29 ? 55.503 44.098 31.584 1.00 50.94 29 VAL F CA 1
ATOM 9607 C C . VAL F 1 29 ? 54.216 43.369 31.289 1.00 50.72 29 VAL F C 1
ATOM 9608 O O . VAL F 1 29 ? 54.114 42.641 30.295 1.00 52.76 29 VAL F O 1
ATOM 9612 N N . SER F 1 30 ? 53.199 43.637 32.081 1.00 49.78 30 SER F N 1
ATOM 9613 C CA . SER F 1 30 ? 51.970 42.903 31.929 1.00 54.30 30 SER F CA 1
ATOM 9614 C C . SER F 1 30 ? 51.245 43.241 30.611 1.00 53.24 30 SER F C 1
ATOM 9615 O O . SER F 1 30 ? 50.525 42.401 30.019 1.00 55.95 30 SER F O 1
ATOM 9618 N N . SER F 1 31 ? 51.448 44.483 30.169 1.00 51.69 31 SER F N 1
ATOM 9619 C CA . SER F 1 31 ? 50.980 45.020 28.868 1.00 52.00 31 SER F CA 1
ATOM 9620 C C . SER F 1 31 ? 51.701 44.395 27.675 1.00 48.18 31 SER F C 1
ATOM 9621 O O . SER F 1 31 ? 51.079 43.965 26.719 1.00 47.62 31 SER F O 1
ATOM 9624 N N . ALA F 1 32 ? 53.026 44.371 27.751 1.00 45.65 32 ALA F N 1
ATOM 9625 C CA . ALA F 1 32 ? 53.855 43.709 26.767 1.00 47.16 32 ALA F CA 1
ATOM 9626 C C . ALA F 1 32 ? 53.477 42.217 26.656 1.00 46.21 32 ALA F C 1
ATOM 9627 O O . ALA F 1 32 ? 53.343 41.724 25.530 1.00 48.54 32 ALA F O 1
ATOM 9629 N N . MET F 1 33 ? 53.257 41.524 27.785 1.00 44.67 33 MET F N 1
ATOM 9630 C CA . MET F 1 33 ? 52.850 40.101 27.768 1.00 43.61 33 MET F CA 1
ATOM 9631 C C . MET F 1 33 ? 51.588 39.871 26.913 1.00 42.42 33 MET F C 1
ATOM 9632 O O . MET F 1 33 ? 51.589 39.019 26.003 1.00 43.10 33 MET F O 1
ATOM 9637 N N . ALA F 1 34 ? 50.521 40.608 27.203 1.00 41.50 34 ALA F N 1
ATOM 9638 C CA . ALA F 1 34 ? 49.294 40.512 26.396 1.00 40.85 34 ALA F CA 1
ATOM 9639 C C . ALA F 1 34 ? 49.553 40.595 24.876 1.00 44.90 34 ALA F C 1
ATOM 9640 O O . ALA F 1 34 ? 48.989 39.785 24.100 1.00 46.71 34 ALA F O 1
ATOM 9642 N N . GLY F 1 35 ? 50.385 41.567 24.459 1.00 45.90 35 GLY F N 1
ATOM 9643 C CA . GLY F 1 35 ? 50.728 41.750 23.062 1.00 41.71 35 GLY F CA 1
ATOM 9644 C C . GLY F 1 35 ? 51.463 40.547 22.475 1.00 42.67 35 GLY F C 1
ATOM 9645 O O . GLY F 1 35 ? 51.081 40.053 21.417 1.00 41.95 35 GLY F O 1
ATOM 9646 N N . ALA F 1 36 ? 52.531 40.092 23.126 1.00 42.03 36 ALA F N 1
ATOM 9647 C CA . ALA F 1 36 ? 53.202 38.852 22.693 1.00 42.02 36 ALA F CA 1
ATOM 9648 C C . ALA F 1 36 ? 52.275 37.644 22.710 1.00 41.32 36 ALA F C 1
ATOM 9649 O O . ALA F 1 36 ? 52.289 36.882 21.759 1.00 40.70 36 ALA F O 1
ATOM 9651 N N . TYR F 1 37 ? 51.437 37.472 23.743 1.00 41.61 37 TYR F N 1
ATOM 9652 C CA . TYR F 1 37 ? 50.573 36.262 23.800 1.00 38.61 37 TYR F CA 1
ATOM 9653 C C . TYR F 1 37 ? 49.587 36.234 22.615 1.00 39.25 37 TYR F C 1
ATOM 9654 O O . TYR F 1 37 ? 49.351 35.190 21.980 1.00 40.56 37 TYR F O 1
ATOM 9663 N N . VAL F 1 38 ? 49.015 37.386 22.273 1.00 39.01 38 VAL F N 1
ATOM 9664 C CA . VAL F 1 38 ? 48.185 37.407 21.104 1.00 37.90 38 VAL F CA 1
ATOM 9665 C C . VAL F 1 38 ? 49.065 37.090 19.864 1.00 39.88 38 VAL F C 1
ATOM 9666 O O . VAL F 1 38 ? 48.616 36.401 18.983 1.00 44.15 38 VAL F O 1
ATOM 9670 N N . GLY F 1 39 ? 50.310 37.534 19.815 1.00 39.97 39 GLY F N 1
ATOM 9671 C CA . GLY F 1 39 ? 51.140 37.322 18.616 1.00 42.20 39 GLY F CA 1
ATOM 9672 C C . GLY F 1 39 ? 51.444 35.859 18.368 1.00 44.05 39 GLY F C 1
ATOM 9673 O O . GLY F 1 39 ? 51.288 35.358 17.214 1.00 41.67 39 GLY F O 1
ATOM 9674 N N . LEU F 1 40 ? 51.902 35.183 19.438 1.00 39.84 40 LEU F N 1
ATOM 9675 C CA . LEU F 1 40 ? 52.065 33.707 19.466 1.00 39.28 40 LEU F CA 1
ATOM 9676 C C . LEU F 1 40 ? 50.882 33.004 18.767 1.00 38.13 40 LEU F C 1
ATOM 9677 O O . LEU F 1 40 ? 51.069 32.032 18.022 1.00 40.03 40 LEU F O 1
ATOM 9682 N N . GLY F 1 41 ? 49.684 33.537 18.979 1.00 37.07 41 GLY F N 1
ATOM 9683 C CA . GLY F 1 41 ? 48.463 32.994 18.387 1.00 32.62 41 GLY F CA 1
ATOM 9684 C C . GLY F 1 41 ? 48.429 33.348 16.932 1.00 34.43 41 GLY F C 1
ATOM 9685 O O . GLY F 1 41 ? 48.092 32.495 16.115 1.00 37.80 41 GLY F O 1
ATOM 9686 N N . ILE F 1 42 ? 48.771 34.606 16.591 1.00 33.54 42 ILE F N 1
ATOM 9687 C CA . ILE F 1 42 ? 48.872 35.060 15.202 1.00 30.04 42 ILE F CA 1
ATOM 9688 C C . ILE F 1 42 ? 49.925 34.270 14.430 1.00 34.17 42 ILE F C 1
ATOM 9689 O O . ILE F 1 42 ? 49.664 33.845 13.300 1.00 36.82 42 ILE F O 1
ATOM 9694 N N . ILE F 1 43 ? 51.127 34.039 15.010 1.00 35.68 43 ILE F N 1
ATOM 9695 C CA . ILE F 1 43 ? 52.106 33.218 14.314 1.00 34.83 43 ILE F CA 1
ATOM 9696 C C . ILE F 1 43 ? 51.525 31.823 14.021 1.00 35.79 43 ILE F C 1
ATOM 9697 O O . ILE F 1 43 ? 51.610 31.327 12.890 1.00 40.54 43 ILE F O 1
ATOM 9702 N N . LEU F 1 44 ? 50.932 31.195 15.028 1.00 34.67 44 LEU F N 1
ATOM 9703 C CA . LEU F 1 44 ? 50.327 29.873 14.860 1.00 36.53 44 LEU F CA 1
ATOM 9704 C C . LEU F 1 44 ? 49.346 29.790 13.714 1.00 33.08 44 LEU F C 1
ATOM 9705 O O . LEU F 1 44 ? 49.492 28.961 12.785 1.00 35.01 44 LEU F O 1
ATOM 9710 N N . ILE F 1 45 ? 48.292 30.578 13.812 1.00 35.06 45 ILE F N 1
ATOM 9711 C CA . ILE F 1 45 ? 47.216 30.501 12.810 1.00 34.98 45 ILE F CA 1
ATOM 9712 C C . ILE F 1 45 ? 47.683 30.870 11.407 1.00 38.56 45 ILE F C 1
ATOM 9713 O O . ILE F 1 45 ? 47.164 30.319 10.425 1.00 41.82 45 ILE F O 1
ATOM 9718 N N . PHE F 1 46 ? 48.660 31.787 11.300 1.00 36.82 46 PHE F N 1
ATOM 9719 C CA . PHE F 1 46 ? 49.186 32.160 9.982 1.00 36.06 46 PHE F CA 1
ATOM 9720 C C . PHE F 1 46 ? 50.053 31.062 9.382 1.00 39.04 46 PHE F C 1
ATOM 9721 O O . PHE F 1 46 ? 49.967 30.795 8.187 1.00 38.65 46 PHE F O 1
ATOM 9729 N N . THR F 1 47 ? 50.864 30.403 10.209 1.00 38.83 47 THR F N 1
ATOM 9730 C CA . THR F 1 47 ? 51.639 29.310 9.739 1.00 36.10 47 THR F CA 1
ATOM 9731 C C . THR F 1 47 ? 50.675 28.207 9.280 1.00 38.30 47 THR F C 1
ATOM 9732 O O . THR F 1 47 ? 50.899 27.592 8.292 1.00 42.39 47 THR F O 1
ATOM 9736 N N . LEU F 1 48 ? 49.596 27.934 9.999 1.00 38.14 48 LEU F N 1
ATOM 9737 C CA . LEU F 1 48 ? 48.672 26.881 9.550 1.00 36.55 48 LEU F CA 1
ATOM 9738 C C . LEU F 1 48 ? 47.957 27.302 8.258 1.00 36.74 48 LEU F C 1
ATOM 9739 O O . LEU F 1 48 ? 47.857 26.501 7.303 1.00 36.78 48 LEU F O 1
ATOM 9744 N N . GLY F 1 49 ? 47.438 28.538 8.238 1.00 36.52 49 GLY F N 1
ATOM 9745 C CA . GLY F 1 49 ? 46.668 29.048 7.078 1.00 36.11 49 GLY F CA 1
ATOM 9746 C C . GLY F 1 49 ? 47.535 29.097 5.833 1.00 39.82 49 GLY F C 1
ATOM 9747 O O . GLY F 1 49 ? 47.046 28.837 4.759 1.00 40.02 49 GLY F O 1
ATOM 9748 N N . ASN F 1 50 ? 48.856 29.351 5.983 1.00 42.22 50 ASN F N 1
ATOM 9749 C CA . ASN F 1 50 ? 49.738 29.410 4.830 1.00 40.39 50 ASN F CA 1
ATOM 9750 C C . ASN F 1 50 ? 49.788 28.096 4.064 1.00 45.68 50 ASN F C 1
ATOM 9751 O O . ASN F 1 50 ? 50.122 28.057 2.872 1.00 48.47 50 ASN F O 1
ATOM 9756 N N . LEU F 1 51 ? 49.468 26.999 4.733 1.00 46.96 51 LEU F N 1
ATOM 9757 C CA . LEU F 1 51 ? 49.529 25.676 4.078 1.00 46.84 51 LEU F CA 1
ATOM 9758 C C . LEU F 1 51 ? 48.163 25.201 3.527 1.00 45.97 51 LEU F C 1
ATOM 9759 O O . LEU F 1 51 ? 48.060 24.184 2.868 1.00 50.06 51 LEU F O 1
ATOM 9764 N N . LEU F 1 52 ? 47.118 25.950 3.771 1.00 40.92 52 LEU F N 1
ATOM 9765 C CA . LEU F 1 52 ? 45.778 25.489 3.404 1.00 43.69 52 LEU F CA 1
ATOM 9766 C C . LEU F 1 52 ? 45.218 26.203 2.166 1.00 46.50 52 LEU F C 1
ATOM 9767 O O . LEU F 1 52 ? 45.589 27.368 1.929 1.00 48.59 52 LEU F O 1
ATOM 9772 N N . ASP F 1 53 ? 44.297 25.534 1.439 1.00 47.90 53 ASP F N 1
ATOM 9773 C CA . ASP F 1 53 ? 43.381 26.164 0.464 1.00 50.66 53 ASP F CA 1
ATOM 9774 C C . ASP F 1 53 ? 42.737 27.370 1.088 1.00 49.68 53 ASP F C 1
ATOM 9775 O O . ASP F 1 53 ? 42.343 27.280 2.250 1.00 48.57 53 ASP F O 1
ATOM 9780 N N . PRO F 1 54 ? 42.470 28.437 0.288 1.00 54.02 54 PRO F N 1
ATOM 9781 C CA . PRO F 1 54 ? 41.514 29.447 0.749 1.00 48.64 54 PRO F CA 1
ATOM 9782 C C . PRO F 1 54 ? 40.246 28.951 1.395 1.00 44.68 54 PRO F C 1
ATOM 9783 O O . PRO F 1 54 ? 39.750 29.564 2.303 1.00 52.35 54 PRO F O 1
ATOM 9787 N N . SER F 1 55 ? 39.703 27.844 0.982 1.00 44.26 55 SER F N 1
ATOM 9788 C CA . SER F 1 55 ? 38.320 27.570 1.433 1.00 46.06 55 SER F CA 1
ATOM 9789 C C . SER F 1 55 ? 38.210 26.948 2.887 1.00 46.14 55 SER F C 1
ATOM 9790 O O . SER F 1 55 ? 37.111 26.814 3.404 1.00 44.86 55 SER F O 1
ATOM 9793 N N . VAL F 1 56 ? 39.328 26.567 3.506 1.00 41.85 56 VAL F N 1
ATOM 9794 C CA . VAL F 1 56 ? 39.328 25.903 4.835 1.00 42.68 56 VAL F CA 1
ATOM 9795 C C . VAL F 1 56 ? 40.169 26.781 5.769 1.00 41.56 56 VAL F C 1
ATOM 9796 O O . VAL F 1 56 ? 40.198 26.569 6.973 1.00 41.38 56 VAL F O 1
ATOM 9800 N N . ARG F 1 57 ? 40.837 27.763 5.167 1.00 39.75 57 ARG F N 1
ATOM 9801 C CA . ARG F 1 57 ? 41.569 28.817 5.844 1.00 41.88 57 ARG F CA 1
ATOM 9802 C C . ARG F 1 57 ? 40.808 29.538 7.009 1.00 41.69 57 ARG F C 1
ATOM 9803 O O . ARG F 1 57 ? 41.216 29.482 8.186 1.00 43.37 57 ARG F O 1
ATOM 9811 N N . PRO F 1 58 ? 39.670 30.193 6.711 1.00 40.99 58 PRO F N 1
ATOM 9812 C CA . PRO F 1 58 ? 38.925 30.752 7.843 1.00 39.82 58 PRO F CA 1
ATOM 9813 C C . PRO F 1 58 ? 38.547 29.739 8.999 1.00 44.57 58 PRO F C 1
ATOM 9814 O O . PRO F 1 58 ? 38.652 30.095 10.193 1.00 43.96 58 PRO F O 1
ATOM 9818 N N . LEU F 1 59 ? 38.147 28.512 8.643 1.00 41.29 59 LEU F N 1
ATOM 9819 C CA . LEU F 1 59 ? 37.814 27.456 9.583 1.00 38.93 59 LEU F CA 1
ATOM 9820 C C . LEU F 1 59 ? 39.004 27.024 10.459 1.00 40.95 59 LEU F C 1
ATOM 9821 O O . LEU F 1 59 ? 38.905 27.065 11.673 1.00 41.53 59 LEU F O 1
ATOM 9826 N N . VAL F 1 60 ? 40.113 26.608 9.869 1.00 39.07 60 VAL F N 1
ATOM 9827 C CA . VAL F 1 60 ? 41.252 26.169 10.682 1.00 38.59 60 VAL F CA 1
ATOM 9828 C C . VAL F 1 60 ? 41.910 27.348 11.385 1.00 40.60 60 VAL F C 1
ATOM 9829 O O . VAL F 1 60 ? 42.287 27.228 12.558 1.00 41.65 60 VAL F O 1
ATOM 9833 N N . MET F 1 61 ? 42.069 28.478 10.687 1.00 38.48 61 MET F N 1
ATOM 9834 C CA . MET F 1 61 ? 42.527 29.719 11.358 1.00 43.51 61 MET F CA 1
ATOM 9835 C C . MET F 1 61 ? 41.670 30.179 12.553 1.00 39.87 61 MET F C 1
ATOM 9836 O O . MET F 1 61 ? 42.205 30.512 13.593 1.00 41.42 61 MET F O 1
ATOM 9841 N N . GLY F 1 62 ? 40.368 30.175 12.382 1.00 39.90 62 GLY F N 1
ATOM 9842 C CA . GLY F 1 62 ? 39.485 30.457 13.479 1.00 40.48 62 GLY F CA 1
ATOM 9843 C C . GLY F 1 62 ? 39.589 29.484 14.631 1.00 38.41 62 GLY F C 1
ATOM 9844 O O . GLY F 1 62 ? 39.710 29.904 15.806 1.00 39.89 62 GLY F O 1
ATOM 9845 N N . ALA F 1 63 ? 39.463 28.193 14.300 1.00 37.52 63 ALA F N 1
ATOM 9846 C CA . ALA F 1 63 ? 39.378 27.119 15.296 1.00 35.37 63 ALA F CA 1
ATOM 9847 C C . ALA F 1 63 ? 40.727 27.020 16.059 1.00 33.12 63 ALA F C 1
ATOM 9848 O O . ALA F 1 63 ? 40.816 26.431 17.135 1.00 35.87 63 ALA F O 1
ATOM 9850 N N . THR F 1 64 ? 41.768 27.630 15.548 1.00 32.28 64 THR F N 1
ATOM 9851 C CA . THR F 1 64 ? 43.057 27.458 16.280 1.00 32.95 64 THR F CA 1
ATOM 9852 C C . THR F 1 64 ? 43.588 28.760 16.885 1.00 34.77 64 THR F C 1
ATOM 9853 O O . THR F 1 64 ? 44.645 28.773 17.561 1.00 37.24 64 THR F O 1
ATOM 9857 N N . PHE F 1 65 ? 42.834 29.847 16.689 1.00 37.41 65 PHE F N 1
ATOM 9858 C CA . PHE F 1 65 ? 43.192 31.134 17.303 1.00 40.62 65 PHE F CA 1
ATOM 9859 C C . PHE F 1 65 ? 42.919 31.240 18.842 1.00 43.33 65 PHE F C 1
ATOM 9860 O O . PHE F 1 65 ? 43.547 32.102 19.525 1.00 43.89 65 PHE F O 1
ATOM 9868 N N . GLY F 1 66 ? 42.022 30.366 19.350 1.00 38.14 66 GLY F N 1
ATOM 9869 C CA . GLY F 1 66 ? 41.652 30.288 20.775 1.00 33.48 66 GLY F CA 1
ATOM 9870 C C . GLY F 1 66 ? 42.780 30.519 21.766 1.00 34.42 66 GLY F C 1
ATOM 9871 O O . GLY F 1 66 ? 42.565 31.121 22.816 1.00 36.68 66 GLY F O 1
ATOM 9872 N N . ILE F 1 67 ? 43.981 30.019 21.474 1.00 32.78 67 ILE F N 1
ATOM 9873 C CA . ILE F 1 67 ? 45.109 30.172 22.414 1.00 32.79 67 ILE F CA 1
ATOM 9874 C C . ILE F 1 67 ? 45.370 31.650 22.774 1.00 36.27 67 ILE F C 1
ATOM 9875 O O . ILE F 1 67 ? 45.680 31.978 23.911 1.00 42.81 67 ILE F O 1
ATOM 9880 N N . ALA F 1 68 ? 45.231 32.555 21.802 1.00 40.49 68 ALA F N 1
ATOM 9881 C CA . ALA F 1 68 ? 45.541 33.981 22.006 1.00 40.59 68 ALA F CA 1
ATOM 9882 C C . ALA F 1 68 ? 44.919 34.591 23.281 1.00 40.56 68 ALA F C 1
ATOM 9883 O O . ALA F 1 68 ? 45.638 35.079 24.119 1.00 42.81 68 ALA F O 1
ATOM 9885 N N . LEU F 1 69 ? 43.603 34.583 23.396 1.00 38.82 69 LEU F N 1
ATOM 9886 C CA . LEU F 1 69 ? 42.927 35.200 24.524 1.00 40.33 69 LEU F CA 1
ATOM 9887 C C . LEU F 1 69 ? 42.997 34.247 25.701 1.00 40.76 69 LEU F C 1
ATOM 9888 O O . LEU F 1 69 ? 42.929 34.697 26.866 1.00 37.99 69 LEU F O 1
ATOM 9893 N N . THR F 1 70 ? 43.116 32.935 25.409 1.00 40.97 70 THR F N 1
ATOM 9894 C CA . THR F 1 70 ? 43.376 31.941 26.482 1.00 41.09 70 THR F CA 1
ATOM 9895 C C . THR F 1 70 ? 44.662 32.324 27.299 1.00 39.28 70 THR F C 1
ATOM 9896 O O . THR F 1 70 ? 44.652 32.398 28.514 1.00 39.37 70 THR F O 1
ATOM 9900 N N . LEU F 1 71 ? 45.749 32.624 26.608 1.00 38.55 71 LEU F N 1
ATOM 9901 C CA . LEU F 1 71 ? 46.958 32.991 27.286 1.00 39.77 71 LEU F CA 1
ATOM 9902 C C . LEU F 1 71 ? 46.699 34.291 28.049 1.00 45.97 71 LEU F C 1
ATOM 9903 O O . LEU F 1 71 ? 47.145 34.421 29.238 1.00 42.56 71 LEU F O 1
ATOM 9908 N N . VAL F 1 72 ? 45.976 35.238 27.393 1.00 41.20 72 VAL F N 1
ATOM 9909 C CA . VAL F 1 72 ? 45.808 36.597 27.951 1.00 39.19 72 VAL F CA 1
ATOM 9910 C C . VAL F 1 72 ? 45.073 36.492 29.302 1.00 42.26 72 VAL F C 1
ATOM 9911 O O . VAL F 1 72 ? 45.535 36.991 30.308 1.00 47.28 72 VAL F O 1
ATOM 9915 N N . ILE F 1 73 ? 43.967 35.751 29.346 1.00 42.07 73 ILE F N 1
ATOM 9916 C CA . ILE F 1 73 ? 43.109 35.740 30.509 1.00 38.67 73 ILE F CA 1
ATOM 9917 C C . ILE F 1 73 ? 43.610 34.714 31.530 1.00 40.51 73 ILE F C 1
ATOM 9918 O O . ILE F 1 73 ? 43.511 34.953 32.701 1.00 40.80 73 ILE F O 1
ATOM 9923 N N . ILE F 1 74 ? 44.117 33.557 31.102 1.00 40.37 74 ILE F N 1
ATOM 9924 C CA . ILE F 1 74 ? 44.464 32.490 32.066 1.00 37.81 74 ILE F CA 1
ATOM 9925 C C . ILE F 1 74 ? 45.893 32.649 32.594 1.00 39.83 74 ILE F C 1
ATOM 9926 O O . ILE F 1 74 ? 46.120 32.461 33.766 1.00 42.05 74 ILE F O 1
ATOM 9931 N N . ALA F 1 75 ? 46.864 32.955 31.734 1.00 39.03 75 ALA F N 1
ATOM 9932 C CA . ALA F 1 75 ? 48.208 33.195 32.200 1.00 40.35 75 ALA F CA 1
ATOM 9933 C C . ALA F 1 75 ? 48.257 34.548 32.976 1.00 46.06 75 ALA F C 1
ATOM 9934 O O . ALA F 1 75 ? 48.929 34.681 34.028 1.00 43.29 75 ALA F O 1
ATOM 9936 N N . GLY F 1 76 ? 47.523 35.532 32.452 1.00 44.33 76 GLY F N 1
ATOM 9937 C CA . GLY F 1 76 ? 47.415 36.810 33.078 1.00 45.49 76 GLY F CA 1
ATOM 9938 C C . GLY F 1 76 ? 48.261 37.792 32.316 1.00 48.32 76 GLY F C 1
ATOM 9939 O O . GLY F 1 76 ? 49.417 37.488 32.008 1.00 51.66 76 GLY F O 1
ATOM 9940 N N . SER F 1 77 ? 47.692 38.982 32.076 1.00 46.40 77 SER F N 1
ATOM 9941 C CA . SER F 1 77 ? 48.279 40.038 31.277 1.00 46.20 77 SER F CA 1
ATOM 9942 C C . SER F 1 77 ? 47.286 41.196 31.157 1.00 46.81 77 SER F C 1
ATOM 9943 O O . SER F 1 77 ? 46.147 41.072 31.608 1.00 46.07 77 SER F O 1
ATOM 9946 N N . GLU F 1 78 ? 47.708 42.320 30.571 1.00 48.46 78 GLU F N 1
ATOM 9947 C CA . GLU F 1 78 ? 46.778 43.451 30.359 1.00 53.24 78 GLU F CA 1
ATOM 9948 C C . GLU F 1 78 ? 46.500 43.761 28.870 1.00 51.61 78 GLU F C 1
ATOM 9949 O O . GLU F 1 78 ? 47.424 44.133 28.134 1.00 53.73 78 GLU F O 1
ATOM 9955 N N . LEU F 1 79 ? 45.230 43.626 28.451 1.00 49.91 79 LEU F N 1
ATOM 9956 C CA . LEU F 1 79 ? 44.872 43.720 27.024 1.00 45.29 79 LEU F CA 1
ATOM 9957 C C . LEU F 1 79 ? 44.001 44.916 26.707 1.00 48.18 79 LEU F C 1
ATOM 9958 O O . LEU F 1 79 ? 42.841 44.972 27.152 1.00 51.46 79 LEU F O 1
ATOM 9963 N N . PHE F 1 80 ? 44.555 45.850 25.919 1.00 45.45 80 PHE F N 1
ATOM 9964 C CA . PHE F 1 80 ? 43.871 47.076 25.539 1.00 45.82 80 PHE F CA 1
ATOM 9965 C C . PHE F 1 80 ? 42.388 46.868 25.231 1.00 45.10 80 PHE F C 1
ATOM 9966 O O . PHE F 1 80 ? 41.555 47.619 25.701 1.00 48.98 80 PHE F O 1
ATOM 9974 N N . THR F 1 81 ? 42.080 45.872 24.415 1.00 43.54 81 THR F N 1
ATOM 9975 C CA . THR F 1 81 ? 40.725 45.702 23.914 1.00 46.41 81 THR F CA 1
ATOM 9976 C C . THR F 1 81 ? 39.780 45.332 25.045 1.00 47.64 81 THR F C 1
ATOM 9977 O O . THR F 1 81 ? 38.621 45.750 25.027 1.00 50.94 81 THR F O 1
ATOM 9981 N N . GLY F 1 82 ? 40.321 44.630 26.051 1.00 45.86 82 GLY F N 1
ATOM 9982 C CA . GLY F 1 82 ? 39.630 44.267 27.308 1.00 44.72 82 GLY F CA 1
ATOM 9983 C C . GLY F 1 82 ? 39.415 45.449 28.241 1.00 50.61 82 GLY F C 1
ATOM 9984 O O . GLY F 1 82 ? 38.294 45.664 28.763 1.00 50.09 82 GLY F O 1
ATOM 9985 N N . HIS F 1 83 ? 40.475 46.243 28.428 1.00 50.83 83 HIS F N 1
ATOM 9986 C CA . HIS F 1 83 ? 40.351 47.493 29.142 1.00 52.12 83 HIS F CA 1
ATOM 9987 C C . HIS F 1 83 ? 39.222 48.371 28.634 1.00 53.04 83 HIS F C 1
ATOM 9988 O O . HIS F 1 83 ? 38.621 49.074 29.435 1.00 58.42 83 HIS F O 1
ATOM 9995 N N . THR F 1 84 ? 38.900 48.368 27.335 1.00 52.17 84 THR F N 1
ATOM 9996 C CA . THR F 1 84 ? 37.843 49.295 26.823 1.00 53.44 84 THR F CA 1
ATOM 9997 C C . THR F 1 84 ? 36.551 49.007 27.573 1.00 54.37 84 THR F C 1
ATOM 9998 O O . THR F 1 84 ? 35.799 49.925 27.956 1.00 58.88 84 THR F O 1
ATOM 10002 N N . MET F 1 85 ? 36.307 47.726 27.809 1.00 51.90 85 MET F N 1
ATOM 10003 C CA . MET F 1 85 ? 35.140 47.291 28.555 1.00 51.02 85 MET F CA 1
ATOM 10004 C C . MET F 1 85 ? 35.271 47.491 30.084 1.00 53.09 85 MET F C 1
ATOM 10005 O O . MET F 1 85 ? 34.339 48.030 30.737 1.00 54.69 85 MET F O 1
ATOM 10010 N N . PHE F 1 86 ? 36.394 47.052 30.669 1.00 51.60 86 PHE F N 1
ATOM 10011 C CA . PHE F 1 86 ? 36.523 47.074 32.134 1.00 53.38 86 PHE F CA 1
ATOM 10012 C C . PHE F 1 86 ? 36.426 48.510 32.693 1.00 56.45 86 PHE F C 1
ATOM 10013 O O . PHE F 1 86 ? 35.672 48.814 33.644 1.00 55.85 86 PHE F O 1
ATOM 10021 N N . LEU F 1 87 ? 37.210 49.384 32.071 1.00 55.44 87 LEU F N 1
ATOM 10022 C CA . LEU F 1 87 ? 37.357 50.750 32.485 1.00 57.29 87 LEU F CA 1
ATOM 10023 C C . LEU F 1 87 ? 36.034 51.523 32.361 1.00 59.86 87 LEU F C 1
ATOM 10024 O O . LEU F 1 87 ? 35.713 52.338 33.252 1.00 66.16 87 LEU F O 1
ATOM 10029 N N . THR F 1 88 ? 35.268 51.260 31.287 1.00 57.67 88 THR F N 1
ATOM 10030 C CA . THR F 1 88 ? 33.916 51.823 31.099 1.00 57.07 88 THR F CA 1
ATOM 10031 C C . THR F 1 88 ? 33.057 51.520 32.326 1.00 57.83 88 THR F C 1
ATOM 10032 O O . THR F 1 88 ? 32.525 52.422 32.974 1.00 60.56 88 THR F O 1
ATOM 10036 N N . LEU F 1 89 ? 32.921 50.236 32.636 1.00 57.24 89 LEU F N 1
ATOM 10037 C CA . LEU F 1 89 ? 32.163 49.826 33.824 1.00 57.50 89 LEU F CA 1
ATOM 10038 C C . LEU F 1 89 ? 32.706 50.386 35.155 1.00 58.34 89 LEU F C 1
ATOM 10039 O O . LEU F 1 89 ? 31.909 50.750 36.028 1.00 58.12 89 LEU F O 1
ATOM 10044 N N . GLY F 1 90 ? 34.036 50.513 35.286 1.00 60.10 90 GLY F N 1
ATOM 10045 C CA . GLY F 1 90 ? 34.611 51.206 36.453 1.00 65.76 90 GLY F CA 1
ATOM 10046 C C . GLY F 1 90 ? 34.150 52.664 36.615 1.00 73.29 90 GLY F C 1
ATOM 10047 O O . GLY F 1 90 ? 33.772 53.119 37.711 1.00 76.83 90 GLY F O 1
ATOM 10048 N N . VAL F 1 91 ? 34.216 53.416 35.515 1.00 74.52 91 VAL F N 1
ATOM 10049 C CA . VAL F 1 91 ? 33.719 54.788 35.456 1.00 72.84 91 VAL F CA 1
ATOM 10050 C C . VAL F 1 91 ? 32.248 54.795 35.863 1.00 73.21 91 VAL F C 1
ATOM 10051 O O . VAL F 1 91 ? 31.842 55.571 36.718 1.00 72.80 91 VAL F O 1
ATOM 10055 N N . LYS F 1 92 ? 31.465 53.923 35.229 1.00 71.95 92 LYS F N 1
ATOM 10056 C CA . LYS F 1 92 ? 30.034 53.795 35.498 1.00 70.67 92 LYS F CA 1
ATOM 10057 C C . LYS F 1 92 ? 29.731 53.425 36.958 1.00 71.51 92 LYS F C 1
ATOM 10058 O O . LYS F 1 92 ? 28.859 54.025 37.565 1.00 71.89 92 LYS F O 1
ATOM 10064 N N . ALA F 1 93 ? 30.446 52.450 37.526 1.00 69.23 93 ALA F N 1
ATOM 10065 C CA . ALA F 1 93 ? 30.161 52.049 38.915 1.00 70.69 93 ALA F CA 1
ATOM 10066 C C . ALA F 1 93 ? 30.815 52.991 39.942 1.00 72.89 93 ALA F C 1
ATOM 10067 O O . ALA F 1 93 ? 30.413 53.021 41.102 1.00 72.16 93 ALA F O 1
ATOM 10069 N N . GLY F 1 94 ? 31.810 53.764 39.498 1.00 73.36 94 GLY F N 1
ATOM 10070 C CA . GLY F 1 94 ? 32.404 54.834 40.309 1.00 71.89 94 GLY F CA 1
ATOM 10071 C C . GLY F 1 94 ? 33.738 54.474 40.941 1.00 71.95 94 GLY F C 1
ATOM 10072 O O . GLY F 1 94 ? 34.254 55.186 41.792 1.00 75.11 94 GLY F O 1
ATOM 10073 N N . THR F 1 95 ? 34.316 53.366 40.516 1.00 69.98 95 THR F N 1
ATOM 10074 C CA . THR F 1 95 ? 35.564 52.920 41.085 1.00 68.37 95 THR F CA 1
ATOM 10075 C C . THR F 1 95 ? 36.791 53.614 40.464 1.00 66.92 95 THR F C 1
ATOM 10076 O O . THR F 1 95 ? 37.859 53.612 41.059 1.00 67.59 95 THR F O 1
ATOM 10080 N N . ILE F 1 96 ? 36.622 54.229 39.295 1.00 64.69 96 ILE F N 1
ATOM 10081 C CA . ILE F 1 96 ? 37.671 55.011 38.633 1.00 65.54 96 ILE F CA 1
ATOM 10082 C C . ILE F 1 96 ? 36.984 56.243 38.049 1.00 69.81 96 ILE F C 1
ATOM 10083 O O . ILE F 1 96 ? 35.750 56.264 37.915 1.00 72.89 96 ILE F O 1
ATOM 10088 N N . SER F 1 97 ? 37.753 57.259 37.666 1.00 71.56 97 SER F N 1
ATOM 10089 C CA . SER F 1 97 ? 37.174 58.435 36.973 1.00 74.03 97 SER F CA 1
ATOM 10090 C C . SER F 1 97 ? 37.342 58.316 35.457 1.00 72.61 97 SER F C 1
ATOM 10091 O O . SER F 1 97 ? 38.099 57.477 35.003 1.00 72.25 97 SER F O 1
ATOM 10094 N N . HIS F 1 98 ? 36.657 59.163 34.683 1.00 75.05 98 HIS F N 1
ATOM 10095 C CA . HIS F 1 98 ? 36.823 59.210 33.219 1.00 74.40 98 HIS F CA 1
ATOM 10096 C C . HIS F 1 98 ? 38.260 59.475 32.877 1.00 72.29 98 HIS F C 1
ATOM 10097 O O . HIS F 1 98 ? 38.807 58.834 31.981 1.00 67.15 98 HIS F O 1
ATOM 10104 N N . GLY F 1 99 ? 38.888 60.384 33.618 1.00 70.89 99 GLY F N 1
ATOM 10105 C CA . GLY F 1 99 ? 40.264 60.796 33.374 1.00 71.89 99 GLY F CA 1
ATOM 10106 C C . GLY F 1 99 ? 41.224 59.640 33.481 1.00 70.95 99 GLY F C 1
ATOM 10107 O O . GLY F 1 99 ? 42.135 59.499 32.650 1.00 72.07 99 GLY F O 1
ATOM 10108 N N . GLN F 1 100 ? 41.027 58.803 34.496 1.00 71.89 100 GLN F N 1
ATOM 10109 C CA . GLN F 1 100 ? 41.811 57.556 34.607 1.00 69.92 100 GLN F CA 1
ATOM 10110 C C . GLN F 1 100 ? 41.621 56.620 33.429 1.00 67.05 100 GLN F C 1
ATOM 10111 O O . GLN F 1 100 ? 42.589 56.032 32.932 1.00 67.95 100 GLN F O 1
ATOM 10117 N N . MET F 1 101 ? 40.379 56.482 32.973 1.00 65.40 101 MET F N 1
ATOM 10118 C CA . MET F 1 101 ? 40.084 55.582 31.862 1.00 62.60 101 MET F CA 1
ATOM 10119 C C . MET F 1 101 ? 40.793 56.055 30.616 1.00 63.13 101 MET F C 1
ATOM 10120 O O . MET F 1 101 ? 41.532 55.316 30.002 1.00 66.03 101 MET F O 1
ATOM 10125 N N . TRP F 1 102 ? 40.548 57.295 30.239 1.00 66.32 102 TRP F N 1
ATOM 10126 C CA . TRP F 1 102 ? 41.244 57.870 29.125 1.00 67.61 102 TRP F CA 1
ATOM 10127 C C . TRP F 1 102 ? 42.769 58.032 29.332 1.00 69.09 102 TRP F C 1
ATOM 10128 O O . TRP F 1 102 ? 43.504 58.097 28.345 1.00 70.21 102 TRP F O 1
ATOM 10139 N N . ALA F 1 103 ? 43.288 58.046 30.565 1.00 68.59 103 ALA F N 1
ATOM 10140 C CA . ALA F 1 103 ? 44.780 58.046 30.751 1.00 68.09 103 ALA F CA 1
ATOM 10141 C C . ALA F 1 103 ? 45.422 56.651 30.592 1.00 67.80 103 ALA F C 1
ATOM 10142 O O . ALA F 1 103 ? 46.505 56.528 30.000 1.00 69.68 103 ALA F O 1
ATOM 10144 N N . ILE F 1 104 ? 44.753 55.612 31.116 1.00 65.59 104 ILE F N 1
ATOM 10145 C CA . ILE F 1 104 ? 45.238 54.221 31.060 1.00 59.27 104 ILE F CA 1
ATOM 10146 C C . ILE F 1 104 ? 45.164 53.606 29.653 1.00 59.70 104 ILE F C 1
ATOM 10147 O O . ILE F 1 104 ? 46.135 52.942 29.211 1.00 61.61 104 ILE F O 1
ATOM 10152 N N . LEU F 1 105 ? 44.051 53.838 28.942 1.00 56.19 105 LEU F N 1
ATOM 10153 C CA . LEU F 1 105 ? 43.851 53.284 27.601 1.00 57.69 105 LEU F CA 1
ATOM 10154 C C . LEU F 1 105 ? 45.028 53.358 26.600 1.00 58.33 105 LEU F C 1
ATOM 10155 O O . LEU F 1 105 ? 45.468 52.345 26.068 1.00 60.89 105 LEU F O 1
ATOM 10160 N N . PRO F 1 106 ? 45.535 54.557 26.313 1.00 60.05 106 PRO F N 1
ATOM 10161 C CA . PRO F 1 106 ? 46.682 54.510 25.407 1.00 59.30 106 PRO F CA 1
ATOM 10162 C C . PRO F 1 106 ? 47.958 53.861 25.998 1.00 59.52 106 PRO F C 1
ATOM 10163 O O . PRO F 1 106 ? 48.798 53.390 25.228 1.00 57.81 106 PRO F O 1
ATOM 10167 N N . GLN F 1 107 ? 48.120 53.796 27.322 1.00 61.05 107 GLN F N 1
ATOM 10168 C CA . GLN F 1 107 ? 49.311 53.063 27.871 1.00 60.73 107 GLN F CA 1
ATOM 10169 C C . GLN F 1 107 ? 49.212 51.560 27.579 1.00 58.08 107 GLN F C 1
ATOM 10170 O O . GLN F 1 107 ? 50.209 50.934 27.218 1.00 56.65 107 GLN F O 1
ATOM 10176 N N . THR F 1 108 ? 48.009 50.997 27.703 1.00 54.15 108 THR F N 1
ATOM 10177 C CA . THR F 1 108 ? 47.823 49.579 27.474 1.00 56.09 108 THR F CA 1
ATOM 10178 C C . THR F 1 108 ? 48.108 49.310 26.011 1.00 55.56 108 THR F C 1
ATOM 10179 O O . THR F 1 108 ? 48.852 48.405 25.647 1.00 57.17 108 THR F O 1
ATOM 10183 N N . TRP F 1 109 ? 47.501 50.116 25.161 1.00 54.37 109 TRP F N 1
ATOM 10184 C CA . TRP F 1 109 ? 47.709 50.001 23.751 1.00 52.01 109 TRP F CA 1
ATOM 10185 C C . TRP F 1 109 ? 49.194 49.985 23.403 1.00 51.00 109 TRP F C 1
ATOM 10186 O O . TRP F 1 109 ? 49.600 49.132 22.593 1.00 54.42 109 TRP F O 1
ATOM 10197 N N . LEU F 1 110 ? 50.003 50.857 24.004 0.55 47.23 110 LEU F N 1
ATOM 10198 C CA . LEU F 1 110 ? 51.407 50.960 23.638 0.55 47.14 110 LEU F CA 1
ATOM 10199 C C . LEU F 1 110 ? 52.210 49.784 24.103 0.55 45.26 110 LEU F C 1
ATOM 10200 O O . LEU F 1 110 ? 53.033 49.241 23.391 0.55 40.42 110 LEU F O 1
ATOM 10205 N N . GLY F 1 111 ? 51.951 49.388 25.339 1.00 50.20 111 GLY F N 1
ATOM 10206 C CA . GLY F 1 111 ? 52.524 48.168 25.907 1.00 48.48 111 GLY F CA 1
ATOM 10207 C C . GLY F 1 111 ? 52.231 46.947 25.073 1.00 50.68 111 GLY F C 1
ATOM 10208 O O . GLY F 1 111 ? 53.138 46.143 24.829 1.00 53.46 111 GLY F O 1
ATOM 10209 N N . ASN F 1 112 ? 50.969 46.805 24.653 1.00 47.40 112 ASN F N 1
ATOM 10210 C CA . ASN F 1 112 ? 50.585 45.731 23.776 1.00 48.42 112 ASN F CA 1
ATOM 10211 C C . ASN F 1 112 ? 51.408 45.775 22.498 1.00 49.26 112 ASN F C 1
ATOM 10212 O O . ASN F 1 112 ? 51.821 44.721 21.995 1.00 53.23 112 ASN F O 1
ATOM 10217 N N . LEU F 1 113 ? 51.620 46.986 21.973 1.00 49.75 113 LEU F N 1
ATOM 10218 C CA . LEU F 1 113 ? 52.385 47.173 20.757 1.00 49.26 113 LEU F CA 1
ATOM 10219 C C . LEU F 1 113 ? 53.849 46.700 20.990 1.00 47.63 113 LEU F C 1
ATOM 10220 O O . LEU F 1 113 ? 54.398 45.986 20.182 1.00 47.29 113 LEU F O 1
ATOM 10225 N N . VAL F 1 114 ? 54.440 47.045 22.125 1.00 50.66 114 VAL F N 1
ATOM 10226 C CA . VAL F 1 114 ? 55.797 46.569 22.477 1.00 51.62 114 VAL F CA 1
ATOM 10227 C C . VAL F 1 114 ? 55.896 45.042 22.443 1.00 51.49 114 VAL F C 1
ATOM 10228 O O . VAL F 1 114 ? 56.840 44.501 21.855 1.00 47.93 114 VAL F O 1
ATOM 10232 N N . GLY F 1 115 ? 54.922 44.360 23.064 1.00 52.49 115 GLY F N 1
ATOM 10233 C CA . GLY F 1 115 ? 54.909 42.909 23.090 1.00 50.04 115 GLY F CA 1
ATOM 10234 C C . GLY F 1 115 ? 54.784 42.268 21.713 1.00 47.57 115 GLY F C 1
ATOM 10235 O O . GLY F 1 115 ? 55.455 41.257 21.407 1.00 47.09 115 GLY F O 1
ATOM 10236 N N . SER F 1 116 ? 53.917 42.853 20.885 1.00 46.63 116 SER F N 1
ATOM 10237 C CA . SER F 1 116 ? 53.655 42.354 19.514 1.00 46.08 116 SER F CA 1
ATOM 10238 C C . SER F 1 116 ? 54.899 42.415 18.654 1.00 48.53 116 SER F C 1
ATOM 10239 O O . SER F 1 116 ? 55.282 41.430 17.989 1.00 49.96 116 SER F O 1
ATOM 10242 N N . VAL F 1 117 ? 55.523 43.585 18.688 1.00 48.54 117 VAL F N 1
ATOM 10243 C CA . VAL F 1 117 ? 56.724 43.830 17.935 1.00 51.69 117 VAL F CA 1
ATOM 10244 C C . VAL F 1 117 ? 57.820 42.909 18.492 1.00 51.88 117 VAL F C 1
ATOM 10245 O O . VAL F 1 117 ? 58.553 42.294 17.705 1.00 52.49 117 VAL F O 1
ATOM 10249 N N . PHE F 1 118 ? 57.879 42.737 19.814 1.00 49.16 118 PHE F N 1
ATOM 10250 C CA . PHE F 1 118 ? 58.943 41.881 20.416 1.00 49.52 118 PHE F CA 1
ATOM 10251 C C . PHE F 1 118 ? 58.811 40.421 19.973 1.00 49.77 118 PHE F C 1
ATOM 10252 O O . PHE F 1 118 ? 59.826 39.806 19.626 1.00 52.41 118 PHE F O 1
ATOM 10260 N N . VAL F 1 119 ? 57.575 39.874 19.974 1.00 44.63 119 VAL F N 1
ATOM 10261 C CA . VAL F 1 119 ? 57.364 38.502 19.497 1.00 46.04 119 VAL F CA 1
ATOM 10262 C C . VAL F 1 119 ? 57.649 38.271 17.971 1.00 47.51 119 VAL F C 1
ATOM 10263 O O . VAL F 1 119 ? 58.304 37.279 17.609 1.00 45.06 119 VAL F O 1
ATOM 10267 N N . ALA F 1 120 ? 57.130 39.172 17.119 1.00 46.97 120 ALA F N 1
ATOM 10268 C CA . ALA F 1 120 ? 57.500 39.286 15.690 1.00 45.92 120 ALA F CA 1
ATOM 10269 C C . ALA F 1 120 ? 59.016 39.283 15.480 1.00 43.11 120 ALA F C 1
ATOM 10270 O O . ALA F 1 120 ? 59.520 38.539 14.626 1.00 47.80 120 ALA F O 1
ATOM 10272 N N . LEU F 1 121 ? 59.729 40.128 16.226 1.00 42.95 121 LEU F N 1
ATOM 10273 C CA . LEU F 1 121 ? 61.194 40.113 16.248 1.00 43.43 121 LEU F CA 1
ATOM 10274 C C . LEU F 1 121 ? 61.744 38.755 16.607 1.00 45.20 121 LEU F C 1
ATOM 10275 O O . LEU F 1 121 ? 62.648 38.294 15.924 1.00 47.58 121 LEU F O 1
ATOM 10280 N N . LEU F 1 122 ? 61.215 38.104 17.661 1.00 42.59 122 LEU F N 1
ATOM 10281 C CA . LEU F 1 122 ? 61.782 36.831 18.074 1.00 43.46 122 LEU F CA 1
ATOM 10282 C C . LEU F 1 122 ? 61.660 35.789 16.954 1.00 43.44 122 LEU F C 1
ATOM 10283 O O . LEU F 1 122 ? 62.617 35.013 16.629 1.00 39.72 122 LEU F O 1
ATOM 10288 N N . TYR F 1 123 ? 60.460 35.794 16.369 1.00 39.21 123 TYR F N 1
ATOM 10289 C CA . TYR F 1 123 ? 60.163 34.941 15.256 1.00 40.61 123 TYR F CA 1
ATOM 10290 C C . TYR F 1 123 ? 61.081 35.135 14.036 1.00 40.23 123 TYR F C 1
ATOM 10291 O O . TYR F 1 123 ? 61.515 34.166 13.391 1.00 36.78 123 TYR F O 1
ATOM 10300 N N . SER F 1 124 ? 61.332 36.406 13.726 1.00 40.00 124 SER F N 1
ATOM 10301 C CA . SER F 1 124 ? 62.241 36.796 12.704 1.00 40.95 124 SER F CA 1
ATOM 10302 C C . SER F 1 124 ? 63.685 36.356 12.984 1.00 45.17 124 SER F C 1
ATOM 10303 O O . SER F 1 124 ? 64.320 35.791 12.137 1.00 51.88 124 SER F O 1
ATOM 10306 N N . TRP F 1 125 ? 64.220 36.582 14.163 1.00 44.94 125 TRP F N 1
ATOM 10307 C CA . TRP F 1 125 ? 65.568 36.031 14.474 1.00 47.05 125 TRP F CA 1
ATOM 10308 C C . TRP F 1 125 ? 65.561 34.526 14.495 1.00 47.88 125 TRP F C 1
ATOM 10309 O O . TRP F 1 125 ? 66.638 33.871 14.416 1.00 41.78 125 TRP F O 1
ATOM 10320 N N . GLY F 1 126 ? 64.323 33.992 14.603 1.00 42.70 126 GLY F N 1
ATOM 10321 C CA . GLY F 1 126 ? 64.085 32.592 14.781 1.00 42.50 126 GLY F CA 1
ATOM 10322 C C . GLY F 1 126 ? 64.008 31.909 13.430 1.00 47.11 126 GLY F C 1
ATOM 10323 O O . GLY F 1 126 ? 63.546 30.736 13.358 1.00 51.40 126 GLY F O 1
ATOM 10324 N N . GLY F 1 127 ? 64.424 32.636 12.364 1.00 45.83 127 GLY F N 1
ATOM 10325 C CA . GLY F 1 127 ? 64.286 32.177 10.971 1.00 41.35 127 GLY F CA 1
ATOM 10326 C C . GLY F 1 127 ? 62.858 31.761 10.627 1.00 42.42 127 GLY F C 1
ATOM 10327 O O . GLY F 1 127 ? 62.650 30.789 9.917 1.00 40.61 127 GLY F O 1
ATOM 10328 N N . GLY F 1 128 ? 61.863 32.471 11.151 1.00 40.45 128 GLY F N 1
ATOM 10329 C CA . GLY F 1 128 ? 60.480 32.104 10.925 1.00 38.94 128 GLY F CA 1
ATOM 10330 C C . GLY F 1 128 ? 60.239 32.018 9.441 1.00 43.85 128 GLY F C 1
ATOM 10331 O O . GLY F 1 128 ? 60.630 32.912 8.662 1.00 48.06 128 GLY F O 1
ATOM 10332 N N . SER F 1 129 ? 59.583 30.954 9.025 1.00 45.13 129 SER F N 1
ATOM 10333 C CA . SER F 1 129 ? 59.505 30.681 7.601 1.00 47.44 129 SER F CA 1
ATOM 10334 C C . SER F 1 129 ? 58.449 31.542 6.852 1.00 45.72 129 SER F C 1
ATOM 10335 O O . SER F 1 129 ? 58.484 31.605 5.662 1.00 44.51 129 SER F O 1
ATOM 10338 N N . LEU F 1 130 ? 57.522 32.187 7.560 1.00 45.31 130 LEU F N 1
ATOM 10339 C CA . LEU F 1 130 ? 56.494 33.036 6.934 1.00 42.39 130 LEU F CA 1
ATOM 10340 C C . LEU F 1 130 ? 56.942 34.409 6.390 1.00 46.33 130 LEU F C 1
ATOM 10341 O O . LEU F 1 130 ? 56.144 35.135 5.750 1.00 47.88 130 LEU F O 1
ATOM 10346 N N . LEU F 1 131 ? 58.186 34.778 6.692 1.00 45.89 131 LEU F N 1
ATOM 10347 C CA . LEU F 1 131 ? 58.717 36.112 6.452 1.00 45.87 131 LEU F CA 1
ATOM 10348 C C . LEU F 1 131 ? 59.438 36.248 5.123 1.00 48.18 131 LEU F C 1
ATOM 10349 O O . LEU F 1 131 ? 59.102 37.148 4.323 1.00 44.87 131 LEU F O 1
ATOM 10354 N N . PRO F 1 132 ? 60.464 35.390 4.893 1.00 49.41 132 PRO F N 1
ATOM 10355 C CA . PRO F 1 132 ? 61.284 35.602 3.680 1.00 48.94 132 PRO F CA 1
ATOM 10356 C C . PRO F 1 132 ? 60.563 35.232 2.385 1.00 49.21 132 PRO F C 1
ATOM 10357 O O . PRO F 1 132 ? 61.075 35.543 1.336 1.00 47.43 132 PRO F O 1
ATOM 10361 N N . VAL F 1 133 ? 59.402 34.566 2.466 1.00 48.81 133 VAL F N 1
ATOM 10362 C CA . VAL F 1 133 ? 58.726 34.057 1.279 1.00 46.02 133 VAL F CA 1
ATOM 10363 C C . VAL F 1 133 ? 57.677 35.124 0.897 1.00 48.01 133 VAL F C 1
ATOM 10364 O O . VAL F 1 133 ? 56.626 35.249 1.540 1.00 48.34 133 VAL F O 1
ATOM 10368 N N . ASP F 1 134 ? 57.956 35.894 -0.150 1.00 47.52 134 ASP F N 1
ATOM 10369 C CA . ASP F 1 134 ? 57.005 36.921 -0.606 1.00 46.47 134 ASP F CA 1
ATOM 10370 C C . ASP F 1 134 ? 55.547 36.510 -0.963 1.00 47.12 134 ASP F C 1
ATOM 10371 O O . ASP F 1 134 ? 54.636 37.331 -0.914 1.00 45.02 134 ASP F O 1
ATOM 10376 N N . THR F 1 135 ? 55.311 35.237 -1.278 1.00 49.19 135 THR F N 1
ATOM 10377 C CA . THR F 1 135 ? 53.963 34.780 -1.607 1.00 46.27 135 THR F CA 1
ATOM 10378 C C . THR F 1 135 ? 53.197 34.374 -0.382 1.00 46.27 135 THR F C 1
ATOM 10379 O O . THR F 1 135 ? 52.058 33.913 -0.501 1.00 44.90 135 THR F O 1
ATOM 10383 N N . SER F 1 136 ? 53.780 34.594 0.806 1.00 45.97 136 SER F N 1
ATOM 10384 C CA . SER F 1 136 ? 53.161 34.064 2.031 1.00 45.17 136 SER F CA 1
ATOM 10385 C C . SER F 1 136 ? 51.865 34.779 2.395 1.00 45.14 136 SER F C 1
ATOM 10386 O O . SER F 1 136 ? 51.632 35.947 1.997 1.00 46.60 136 SER F O 1
ATOM 10389 N N . ILE F 1 137 ? 50.981 34.097 3.118 1.00 40.64 137 ILE F N 1
ATOM 10390 C CA . ILE F 1 137 ? 49.721 34.787 3.466 1.00 42.31 137 ILE F CA 1
ATOM 10391 C C . ILE F 1 137 ? 49.959 35.911 4.483 1.00 43.32 137 ILE F C 1
ATOM 10392 O O . ILE F 1 137 ? 49.103 36.776 4.605 1.00 45.07 137 ILE F O 1
ATOM 10397 N N . VAL F 1 138 ? 51.111 35.926 5.185 1.00 41.88 138 VAL F N 1
ATOM 10398 C CA . VAL F 1 138 ? 51.466 37.053 6.050 1.00 39.16 138 VAL F CA 1
ATOM 10399 C C . VAL F 1 138 ? 51.464 38.349 5.237 1.00 44.12 138 VAL F C 1
ATOM 10400 O O . VAL F 1 138 ? 50.889 39.355 5.672 1.00 47.83 138 VAL F O 1
ATOM 10404 N N . HIS F 1 139 ? 52.066 38.343 4.052 1.00 40.85 139 HIS F N 1
ATOM 10405 C CA . HIS F 1 139 ? 52.209 39.589 3.272 1.00 41.43 139 HIS F CA 1
ATOM 10406 C C . HIS F 1 139 ? 50.934 40.003 2.619 1.00 43.75 139 HIS F C 1
ATOM 10407 O O . HIS F 1 139 ? 50.611 41.182 2.583 1.00 48.75 139 HIS F O 1
ATOM 10414 N N . SER F 1 140 ? 50.153 39.026 2.157 1.00 44.75 140 SER F N 1
ATOM 10415 C CA . SER F 1 140 ? 48.935 39.319 1.422 1.00 39.36 140 SER F CA 1
ATOM 10416 C C . SER F 1 140 ? 47.769 39.793 2.301 1.00 39.35 140 SER F C 1
ATOM 10417 O O . SER F 1 140 ? 47.151 40.821 1.995 1.00 42.15 140 SER F O 1
ATOM 10420 N N . VAL F 1 141 ? 47.522 39.120 3.425 1.00 38.60 141 VAL F N 1
ATOM 10421 C CA . VAL F 1 141 ? 46.514 39.583 4.392 1.00 36.06 141 VAL F CA 1
ATOM 10422 C C . VAL F 1 141 ? 46.909 40.954 4.991 1.00 39.30 141 VAL F C 1
ATOM 10423 O O . VAL F 1 141 ? 46.064 41.872 5.078 1.00 39.52 141 VAL F O 1
ATOM 10427 N N . ALA F 1 142 ? 48.178 41.082 5.424 1.00 41.45 142 ALA F N 1
ATOM 10428 C CA . ALA F 1 142 ? 48.743 42.377 5.886 1.00 42.27 142 ALA F CA 1
ATOM 10429 C C . ALA F 1 142 ? 48.505 43.471 4.894 1.00 47.59 142 ALA F C 1
ATOM 10430 O O . ALA F 1 142 ? 48.015 44.514 5.321 1.00 53.05 142 ALA F O 1
ATOM 10432 N N . LEU F 1 143 ? 48.894 43.265 3.619 1.00 42.64 143 LEU F N 1
ATOM 10433 C CA . LEU F 1 143 ? 48.584 44.233 2.557 1.00 43.70 143 LEU F CA 1
ATOM 10434 C C . LEU F 1 143 ? 47.105 44.616 2.500 1.00 44.55 143 LEU F C 1
ATOM 10435 O O . LEU F 1 143 ? 46.757 45.815 2.568 1.00 50.50 143 LEU F O 1
ATOM 10440 N N . ALA F 1 144 ? 46.231 43.631 2.412 1.00 41.73 144 ALA F N 1
ATOM 10441 C CA . ALA F 1 144 ? 44.804 43.946 2.272 1.00 41.34 144 ALA F CA 1
ATOM 10442 C C . ALA F 1 144 ? 44.251 44.707 3.512 1.00 41.55 144 ALA F C 1
ATOM 10443 O O . ALA F 1 144 ? 43.443 45.565 3.364 1.00 44.67 144 ALA F O 1
ATOM 10445 N N . LYS F 1 145 ? 44.732 44.431 4.718 1.00 42.91 145 LYS F N 1
ATOM 10446 C CA . LYS F 1 145 ? 44.237 45.103 5.925 1.00 41.42 145 LYS F CA 1
ATOM 10447 C C . LYS F 1 145 ? 44.585 46.590 5.957 1.00 44.50 145 LYS F C 1
ATOM 10448 O O . LYS F 1 145 ? 43.783 47.435 6.389 1.00 44.98 145 LYS F O 1
ATOM 10454 N N . THR F 1 146 ? 45.747 46.910 5.412 1.00 45.05 146 THR F N 1
ATOM 10455 C CA . THR F 1 146 ? 46.236 48.315 5.345 1.00 50.95 146 THR F CA 1
ATOM 10456 C C . THR F 1 146 ? 45.604 49.183 4.267 1.00 50.60 146 THR F C 1
ATOM 10457 O O . THR F 1 146 ? 45.579 50.401 4.410 1.00 54.13 146 THR F O 1
ATOM 10461 N N . THR F 1 147 ? 45.080 48.571 3.204 1.00 50.07 147 THR F N 1
ATOM 10462 C CA . THR F 1 147 ? 44.483 49.352 2.128 1.00 48.99 147 THR F CA 1
ATOM 10463 C C . THR F 1 147 ? 42.986 49.300 2.146 1.00 48.64 147 THR F C 1
ATOM 10464 O O . THR F 1 147 ? 42.340 49.889 1.292 1.00 51.19 147 THR F O 1
ATOM 10468 N N . ALA F 1 148 ? 42.403 48.602 3.107 1.00 46.53 148 ALA F N 1
ATOM 10469 C CA . ALA F 1 148 ? 40.925 48.605 3.236 1.00 46.81 148 ALA F CA 1
ATOM 10470 C C . ALA F 1 148 ? 40.396 49.996 3.652 1.00 49.71 148 ALA F C 1
ATOM 10471 O O . ALA F 1 148 ? 41.091 50.732 4.356 1.00 56.20 148 ALA F O 1
ATOM 10473 N N . PRO F 1 149 ? 39.181 50.392 3.219 1.00 52.37 149 PRO F N 1
ATOM 10474 C CA . PRO F 1 149 ? 38.681 51.713 3.674 1.00 50.95 149 PRO F CA 1
ATOM 10475 C C . PRO F 1 149 ? 38.375 51.818 5.189 1.00 53.40 149 PRO F C 1
ATOM 10476 O O . PRO F 1 149 ? 38.086 50.806 5.859 1.00 57.72 149 PRO F O 1
ATOM 10480 N N . ALA F 1 150 ? 38.412 53.049 5.704 1.00 56.10 150 ALA F N 1
ATOM 10481 C CA . ALA F 1 150 ? 38.187 53.349 7.113 1.00 54.24 150 ALA F CA 1
ATOM 10482 C C . ALA F 1 150 ? 36.875 52.797 7.637 1.00 53.06 150 ALA F C 1
ATOM 10483 O O . ALA F 1 150 ? 36.847 52.190 8.694 1.00 53.50 150 ALA F O 1
ATOM 10485 N N . THR F 1 151 ? 35.790 52.987 6.901 1.00 54.96 151 THR F N 1
ATOM 10486 C CA . THR F 1 151 ? 34.475 52.512 7.357 1.00 55.07 151 THR F CA 1
ATOM 10487 C C . THR F 1 151 ? 34.469 50.989 7.557 1.00 55.16 151 THR F C 1
ATOM 10488 O O . THR F 1 151 ? 34.013 50.482 8.580 1.00 54.36 151 THR F O 1
ATOM 10492 N N . VAL F 1 152 ? 35.018 50.264 6.584 1.00 53.76 152 VAL F N 1
ATOM 10493 C CA . VAL F 1 152 ? 34.999 48.812 6.625 1.00 48.18 152 VAL F CA 1
ATOM 10494 C C . VAL F 1 152 ? 35.796 48.369 7.874 1.00 50.20 152 VAL F C 1
ATOM 10495 O O . VAL F 1 152 ? 35.362 47.502 8.666 1.00 46.40 152 VAL F O 1
ATOM 10499 N N . LEU F 1 153 ? 36.961 49.003 8.046 1.00 49.83 153 LEU F N 1
ATOM 10500 C CA . LEU F 1 153 ? 37.878 48.673 9.134 1.00 48.88 153 LEU F CA 1
ATOM 10501 C C . LEU F 1 153 ? 37.288 48.990 10.464 1.00 52.18 153 LEU F C 1
ATOM 10502 O O . LEU F 1 153 ? 37.397 48.170 11.407 1.00 52.51 153 LEU F O 1
ATOM 10507 N N . PHE F 1 154 ? 36.615 50.147 10.533 1.00 52.97 154 PHE F N 1
ATOM 10508 C CA . PHE F 1 154 ? 35.961 50.582 11.775 1.00 53.65 154 PHE F CA 1
ATOM 10509 C C . PHE F 1 154 ? 34.934 49.547 12.229 1.00 49.86 154 PHE F C 1
ATOM 10510 O O . PHE F 1 154 ? 34.977 49.055 13.352 1.00 48.37 154 PHE F O 1
ATOM 10518 N N . PHE F 1 155 ? 34.032 49.199 11.329 1.00 47.98 155 PHE F N 1
ATOM 10519 C CA . PHE F 1 155 ? 32.942 48.331 11.687 1.00 47.44 155 PHE F CA 1
ATOM 10520 C C . PHE F 1 155 ? 33.327 46.891 11.908 1.00 48.47 155 PHE F C 1
ATOM 10521 O O . PHE F 1 155 ? 32.752 46.211 12.753 1.00 49.14 155 PHE F O 1
ATOM 10529 N N . LYS F 1 156 ? 34.348 46.445 11.193 1.00 48.62 156 LYS F N 1
ATOM 10530 C CA . LYS F 1 156 ? 34.908 45.154 11.483 1.00 49.58 156 LYS F CA 1
ATOM 10531 C C . LYS F 1 156 ? 35.554 45.105 12.862 1.00 49.57 156 LYS F C 1
ATOM 10532 O O . LYS F 1 156 ? 35.493 44.050 13.528 1.00 50.83 156 LYS F O 1
ATOM 10538 N N . GLY F 1 157 ? 36.201 46.214 13.234 1.00 49.22 157 GLY F N 1
ATOM 10539 C CA . GLY F 1 157 ? 36.778 46.411 14.560 1.00 47.64 157 GLY F CA 1
ATOM 10540 C C . GLY F 1 157 ? 35.693 46.384 15.628 1.00 47.29 157 GLY F C 1
ATOM 10541 O O . GLY F 1 157 ? 35.881 45.759 16.668 1.00 45.70 157 GLY F O 1
ATOM 10542 N N . ALA F 1 158 ? 34.570 47.067 15.380 1.00 47.91 158 ALA F N 1
ATOM 10543 C CA . ALA F 1 158 ? 33.401 46.973 16.269 1.00 49.09 158 ALA F CA 1
ATOM 10544 C C . ALA F 1 158 ? 32.974 45.511 16.481 1.00 47.45 158 ALA F C 1
ATOM 10545 O O . ALA F 1 158 ? 32.893 45.024 17.612 1.00 46.22 158 ALA F O 1
ATOM 10547 N N . LEU F 1 159 ? 32.742 44.814 15.377 1.00 46.82 159 LEU F N 1
ATOM 10548 C CA . LEU F 1 159 ? 32.297 43.433 15.422 1.00 45.21 159 LEU F CA 1
ATOM 10549 C C . LEU F 1 159 ? 33.288 42.508 16.130 1.00 44.45 159 LEU F C 1
ATOM 10550 O O . LEU F 1 159 ? 32.895 41.621 16.948 1.00 44.60 159 LEU F O 1
ATOM 10555 N N . CYS F 1 160 ? 34.575 42.697 15.829 1.00 44.08 160 CYS F N 1
ATOM 10556 C CA . CYS F 1 160 ? 35.626 41.879 16.442 1.00 40.94 160 CYS F CA 1
ATOM 10557 C C . CYS F 1 160 ? 35.573 42.012 17.962 1.00 44.66 160 CYS F C 1
ATOM 10558 O O . CYS F 1 160 ? 35.449 41.009 18.720 1.00 44.18 160 CYS F O 1
ATOM 10561 N N . ASN F 1 161 ? 35.639 43.247 18.432 1.00 44.57 161 ASN F N 1
ATOM 10562 C CA . ASN F 1 161 ? 35.831 43.414 19.859 1.00 47.46 161 ASN F CA 1
ATOM 10563 C C . ASN F 1 161 ? 34.581 43.184 20.704 1.00 46.74 161 ASN F C 1
ATOM 10564 O O . ASN F 1 161 ? 34.695 43.071 21.909 1.00 43.43 161 ASN F O 1
ATOM 10569 N N . TRP F 1 162 ? 33.426 43.087 20.038 1.00 43.03 162 TRP F N 1
ATOM 10570 C CA . TRP F 1 162 ? 32.164 42.732 20.643 1.00 44.45 162 TRP F CA 1
ATOM 10571 C C . TRP F 1 162 ? 32.353 41.321 21.070 1.00 45.66 162 TRP F C 1
ATOM 10572 O O . TRP F 1 162 ? 32.362 41.056 22.273 1.00 46.92 162 TRP F O 1
ATOM 10583 N N . LEU F 1 163 ? 32.593 40.432 20.086 1.00 43.77 163 LEU F N 1
ATOM 10584 C CA . LEU F 1 163 ? 32.926 39.030 20.319 1.00 41.62 163 LEU F CA 1
ATOM 10585 C C . LEU F 1 163 ? 34.075 38.798 21.288 1.00 40.67 163 LEU F C 1
ATOM 10586 O O . LEU F 1 163 ? 33.942 37.995 22.229 1.00 41.74 163 LEU F O 1
ATOM 10591 N N . VAL F 1 164 ? 35.183 39.498 21.114 1.00 41.84 164 VAL F N 1
ATOM 10592 C CA . VAL F 1 164 ? 36.291 39.323 22.100 1.00 42.06 164 VAL F CA 1
ATOM 10593 C C . VAL F 1 164 ? 35.911 39.795 23.499 1.00 45.66 164 VAL F C 1
ATOM 10594 O O . VAL F 1 164 ? 36.265 39.133 24.483 1.00 48.69 164 VAL F O 1
ATOM 10598 N N . CYS F 1 165 ? 35.187 40.912 23.600 1.00 42.24 165 CYS F N 1
ATOM 10599 C CA . CYS F 1 165 ? 34.649 41.302 24.905 1.00 44.04 165 CYS F CA 1
ATOM 10600 C C . CYS F 1 165 ? 33.552 40.328 25.419 1.00 45.32 165 CYS F C 1
ATOM 10601 O O . CYS F 1 165 ? 33.479 40.050 26.639 1.00 44.37 165 CYS F O 1
ATOM 10604 N N . LEU F 1 166 ? 32.741 39.773 24.504 1.00 41.95 166 LEU F N 1
ATOM 10605 C CA . LEU F 1 166 ? 31.846 38.681 24.875 1.00 41.51 166 LEU F CA 1
ATOM 10606 C C . LEU F 1 166 ? 32.602 37.503 25.536 1.00 42.66 166 LEU F C 1
ATOM 10607 O O . LEU F 1 166 ? 32.115 36.925 26.517 1.00 47.09 166 LEU F O 1
ATOM 10612 N N . ALA F 1 167 ? 33.746 37.124 24.981 1.00 38.17 167 ALA F N 1
ATOM 10613 C CA . ALA F 1 167 ? 34.588 36.042 25.575 1.00 42.19 167 ALA F CA 1
ATOM 10614 C C . ALA F 1 167 ? 35.024 36.411 26.977 1.00 42.60 167 ALA F C 1
ATOM 10615 O O . ALA F 1 167 ? 34.926 35.582 27.869 1.00 47.62 167 ALA F O 1
ATOM 10617 N N . ILE F 1 168 ? 35.529 37.637 27.169 1.00 41.44 168 ILE F N 1
ATOM 10618 C CA . ILE F 1 168 ? 36.051 38.036 28.464 1.00 43.90 168 ILE F CA 1
ATOM 10619 C C . ILE F 1 168 ? 34.929 37.956 29.498 1.00 47.04 168 ILE F C 1
ATOM 10620 O O . ILE F 1 168 ? 35.107 37.412 30.612 1.00 47.16 168 ILE F O 1
ATOM 10625 N N . TRP F 1 169 ? 33.778 38.504 29.097 1.00 46.83 169 TRP F N 1
ATOM 10626 C CA . TRP F 1 169 ? 32.597 38.578 29.902 1.00 43.19 169 TRP F CA 1
ATOM 10627 C C . TRP F 1 169 ? 32.134 37.192 30.321 1.00 42.60 169 TRP F C 1
ATOM 10628 O O . TRP F 1 169 ? 31.919 36.899 31.527 1.00 47.08 169 TRP F O 1
ATOM 10639 N N . MET F 1 170 ? 31.983 36.306 29.343 1.00 42.77 170 MET F N 1
ATOM 10640 C CA . MET F 1 170 ? 31.512 34.919 29.615 1.00 40.70 170 MET F CA 1
ATOM 10641 C C . MET F 1 170 ? 32.500 34.147 30.465 1.00 37.85 170 MET F C 1
ATOM 10642 O O . MET F 1 170 ? 32.135 33.369 31.306 1.00 41.29 170 MET F O 1
ATOM 10647 N N . ALA F 1 171 ? 33.778 34.388 30.260 1.00 40.41 171 ALA F N 1
ATOM 10648 C CA . ALA F 1 171 ? 34.797 33.694 31.042 1.00 38.81 171 ALA F CA 1
ATOM 10649 C C . ALA F 1 171 ? 34.727 34.124 32.522 1.00 39.26 171 ALA F C 1
ATOM 10650 O O . ALA F 1 171 ? 34.806 33.291 33.455 1.00 43.70 171 ALA F O 1
ATOM 10652 N N . ILE F 1 172 ? 34.474 35.404 32.761 1.00 40.60 172 ILE F N 1
ATOM 10653 C CA . ILE F 1 172 ? 34.224 35.864 34.162 1.00 46.21 172 ILE F CA 1
ATOM 10654 C C . ILE F 1 172 ? 32.922 35.256 34.694 1.00 45.85 172 ILE F C 1
ATOM 10655 O O . ILE F 1 172 ? 32.852 34.968 35.848 1.00 45.48 172 ILE F O 1
ATOM 10660 N N . ARG F 1 173 ? 31.927 35.006 33.852 1.00 45.26 173 ARG F N 1
ATOM 10661 C CA . ARG F 1 173 ? 30.698 34.374 34.367 1.00 48.24 173 ARG F CA 1
ATOM 10662 C C . ARG F 1 173 ? 30.679 32.851 34.475 1.00 51.30 173 ARG F C 1
ATOM 10663 O O . ARG F 1 173 ? 29.619 32.265 34.792 1.00 48.36 173 ARG F O 1
ATOM 10671 N N . THR F 1 174 ? 31.814 32.200 34.187 1.00 47.66 174 THR F N 1
ATOM 10672 C CA . THR F 1 174 ? 31.856 30.716 34.204 1.00 46.19 174 THR F CA 1
ATOM 10673 C C . THR F 1 174 ? 33.126 30.226 34.993 1.00 46.56 174 THR F C 1
ATOM 10674 O O . THR F 1 174 ? 33.963 31.048 35.324 1.00 43.06 174 THR F O 1
ATOM 10678 N N . GLU F 1 175 ? 33.242 28.922 35.271 1.00 47.36 175 GLU F N 1
ATOM 10679 C CA . GLU F 1 175 ? 34.386 28.341 35.970 1.00 49.15 175 GLU F CA 1
ATOM 10680 C C . GLU F 1 175 ? 35.123 27.351 35.091 1.00 45.70 175 GLU F C 1
ATOM 10681 O O . GLU F 1 175 ? 34.594 26.869 34.103 1.00 47.32 175 GLU F O 1
ATOM 10687 N N . GLY F 1 176 ? 36.365 27.056 35.430 1.00 45.35 176 GLY F N 1
ATOM 10688 C CA . GLY F 1 176 ? 37.097 25.970 34.804 1.00 44.04 176 GLY F CA 1
ATOM 10689 C C . GLY F 1 176 ? 37.146 26.030 33.283 1.00 45.86 176 GLY F C 1
ATOM 10690 O O . GLY F 1 176 ? 37.382 27.073 32.672 1.00 47.01 176 GLY F O 1
ATOM 10691 N N . THR F 1 177 ? 36.923 24.877 32.681 1.00 45.71 177 THR F N 1
ATOM 10692 C CA . THR F 1 177 ? 37.059 24.641 31.264 1.00 44.57 177 THR F CA 1
ATOM 10693 C C . THR F 1 177 ? 36.017 25.443 30.485 1.00 44.15 177 THR F C 1
ATOM 10694 O O . THR F 1 177 ? 36.241 25.784 29.311 1.00 44.18 177 THR F O 1
ATOM 10698 N N . ALA F 1 178 ? 34.899 25.781 31.131 1.00 41.47 178 ALA F N 1
ATOM 10699 C CA . ALA F 1 178 ? 33.877 26.587 30.458 1.00 38.54 178 ALA F CA 1
ATOM 10700 C C . ALA F 1 178 ? 34.481 27.915 30.009 1.00 38.68 178 ALA F C 1
ATOM 10701 O O . ALA F 1 178 ? 34.190 28.397 28.925 1.00 42.69 178 ALA F O 1
ATOM 10703 N N . LYS F 1 179 ? 35.343 28.502 30.827 1.00 41.01 179 LYS F N 1
ATOM 10704 C CA . LYS F 1 179 ? 36.137 29.656 30.382 1.00 44.47 179 LYS F CA 1
ATOM 10705 C C . LYS F 1 179 ? 36.821 29.418 29.021 1.00 45.48 179 LYS F C 1
ATOM 10706 O O . LYS F 1 179 ? 36.714 30.254 28.124 1.00 48.94 179 LYS F O 1
ATOM 10712 N N . PHE F 1 180 ? 37.547 28.295 28.890 1.00 42.70 180 PHE F N 1
ATOM 10713 C CA . PHE F 1 180 ? 38.282 27.984 27.651 1.00 39.05 180 PHE F CA 1
ATOM 10714 C C . PHE F 1 180 ? 37.329 27.850 26.465 1.00 39.36 180 PHE F C 1
ATOM 10715 O O . PHE F 1 180 ? 37.704 28.225 25.375 1.00 41.85 180 PHE F O 1
ATOM 10723 N N . LEU F 1 181 ? 36.136 27.282 26.649 1.00 37.25 181 LEU F N 1
ATOM 10724 C CA . LEU F 1 181 ? 35.228 27.146 25.502 1.00 38.53 181 LEU F CA 1
ATOM 10725 C C . LEU F 1 181 ? 34.618 28.464 25.027 1.00 37.48 181 LEU F C 1
ATOM 10726 O O . LEU F 1 181 ? 34.446 28.667 23.822 1.00 36.29 181 LEU F O 1
ATOM 10731 N N . ALA F 1 182 ? 34.284 29.355 25.975 1.00 36.30 182 ALA F N 1
ATOM 10732 C CA . ALA F 1 182 ? 33.695 30.626 25.639 1.00 34.14 182 ALA F CA 1
ATOM 10733 C C . ALA F 1 182 ? 34.691 31.343 24.821 1.00 35.25 182 ALA F C 1
ATOM 10734 O O . ALA F 1 182 ? 34.319 31.955 23.830 1.00 36.14 182 ALA F O 1
ATOM 10736 N N . ILE F 1 183 ? 35.969 31.314 25.243 1.00 33.24 183 ILE F N 1
ATOM 10737 C CA . ILE F 1 183 ? 36.986 32.002 24.507 1.00 32.38 183 ILE F CA 1
ATOM 10738 C C . ILE F 1 183 ? 37.117 31.446 23.095 1.00 33.91 183 ILE F C 1
ATOM 10739 O O . ILE F 1 183 ? 37.202 32.195 22.098 1.00 33.96 183 ILE F O 1
ATOM 10744 N N . TRP F 1 184 ? 37.204 30.123 23.029 1.00 33.55 184 TRP F N 1
ATOM 10745 C CA . TRP F 1 184 ? 37.393 29.399 21.783 1.00 35.50 184 TRP F CA 1
ATOM 10746 C C . TRP F 1 184 ? 36.352 29.811 20.783 1.00 36.47 184 TRP F C 1
ATOM 10747 O O . TRP F 1 184 ? 36.670 30.101 19.632 1.00 34.59 184 TRP F O 1
ATOM 10758 N N . TRP F 1 185 ? 35.082 29.742 21.205 1.00 36.58 185 TRP F N 1
ATOM 10759 C CA . TRP F 1 185 ? 33.951 30.075 20.358 1.00 36.19 185 TRP F CA 1
ATOM 10760 C C . TRP F 1 185 ? 34.150 31.429 19.760 1.00 35.17 185 TRP F C 1
ATOM 10761 O O . TRP F 1 185 ? 33.946 31.627 18.538 1.00 39.45 185 TRP F O 1
ATOM 10772 N N . CYS F 1 186 ? 34.505 32.392 20.608 1.00 32.43 186 CYS F N 1
ATOM 10773 C CA . CYS F 1 186 ? 34.431 33.807 20.183 1.00 35.01 186 CYS F CA 1
ATOM 10774 C C . CYS F 1 186 ? 35.556 34.149 19.189 1.00 37.72 186 CYS F C 1
ATOM 10775 O O . CYS F 1 186 ? 35.322 34.925 18.227 1.00 39.40 186 CYS F O 1
ATOM 10778 N N . LEU F 1 187 ? 36.767 33.596 19.448 1.00 36.59 187 LEU F N 1
ATOM 10779 C CA . LEU F 1 187 ? 37.893 33.717 18.544 1.00 38.50 187 LEU F CA 1
ATOM 10780 C C . LEU F 1 187 ? 37.662 33.000 17.219 1.00 35.03 187 LEU F C 1
ATOM 10781 O O . LEU F 1 187 ? 37.928 33.531 16.148 1.00 39.04 187 LEU F O 1
ATOM 10786 N N . LEU F 1 188 ? 37.126 31.808 17.265 1.00 39.19 188 LEU F N 1
ATOM 10787 C CA . LEU F 1 188 ? 36.629 31.194 16.033 1.00 40.89 188 LEU F CA 1
ATOM 10788 C C . LEU F 1 188 ? 35.684 32.167 15.272 1.00 40.24 188 LEU F C 1
ATOM 10789 O O . LEU F 1 188 ? 35.842 32.381 14.054 1.00 37.36 188 LEU F O 1
ATOM 10794 N N . ALA F 1 189 ? 34.741 32.789 15.983 1.00 38.67 189 ALA F N 1
ATOM 10795 C CA . ALA F 1 189 ? 33.683 33.551 15.260 1.00 38.51 189 ALA F CA 1
ATOM 10796 C C . ALA F 1 189 ? 34.328 34.792 14.680 1.00 40.35 189 ALA F C 1
ATOM 10797 O O . ALA F 1 189 ? 33.996 35.225 13.561 1.00 42.44 189 ALA F O 1
ATOM 10799 N N . PHE F 1 190 ? 35.298 35.366 15.395 1.00 38.16 190 PHE F N 1
ATOM 10800 C CA . PHE F 1 190 ? 35.776 36.676 14.914 1.00 36.17 190 PHE F CA 1
ATOM 10801 C C . PHE F 1 190 ? 36.812 36.504 13.769 1.00 38.82 190 PHE F C 1
ATOM 10802 O O . PHE F 1 190 ? 36.694 37.167 12.738 1.00 38.94 190 PHE F O 1
ATOM 10810 N N . ILE F 1 191 ? 37.820 35.623 13.955 1.00 39.42 191 ILE F N 1
ATOM 10811 C CA . ILE F 1 191 ? 38.799 35.281 12.897 1.00 37.13 191 ILE F CA 1
ATOM 10812 C C . ILE F 1 191 ? 38.093 34.865 11.608 1.00 39.48 191 ILE F C 1
ATOM 10813 O O . ILE F 1 191 ? 38.327 35.420 10.562 1.00 46.19 191 ILE F O 1
ATOM 10818 N N . ALA F 1 192 ? 37.129 33.961 11.701 1.00 42.43 192 ALA F N 1
ATOM 10819 C CA . ALA F 1 192 ? 36.556 33.343 10.510 1.00 39.07 192 ALA F CA 1
ATOM 10820 C C . ALA F 1 192 ? 35.600 34.291 9.821 1.00 41.33 192 ALA F C 1
ATOM 10821 O O . ALA F 1 192 ? 35.528 34.260 8.621 1.00 45.50 192 ALA F O 1
ATOM 10823 N N . SER F 1 193 ? 34.850 35.098 10.582 1.00 41.08 193 SER F N 1
ATOM 10824 C CA . SER F 1 193 ? 33.952 36.110 10.010 1.00 42.13 193 SER F CA 1
ATOM 10825 C C . SER F 1 193 ? 34.673 37.253 9.326 1.00 40.05 193 SER F C 1
ATOM 10826 O O . SER F 1 193 ? 34.045 38.011 8.661 1.00 39.64 193 SER F O 1
ATOM 10829 N N . GLY F 1 194 ? 35.983 37.372 9.480 1.00 42.30 194 GLY F N 1
ATOM 10830 C CA . GLY F 1 194 ? 36.721 38.501 8.898 1.00 37.60 194 GLY F CA 1
ATOM 10831 C C . GLY F 1 194 ? 36.731 39.793 9.719 1.00 40.19 194 GLY F C 1
ATOM 10832 O O . GLY F 1 194 ? 36.943 40.845 9.166 1.00 40.70 194 GLY F O 1
ATOM 10833 N N . TYR F 1 195 ? 36.490 39.738 11.034 1.00 42.14 195 TYR F N 1
ATOM 10834 C CA . TYR F 1 195 ? 36.495 40.972 11.843 1.00 41.78 195 TYR F CA 1
ATOM 10835 C C . TYR F 1 195 ? 37.876 41.337 12.212 1.00 41.66 195 TYR F C 1
ATOM 10836 O O . TYR F 1 195 ? 38.790 40.542 12.049 1.00 47.25 195 TYR F O 1
ATOM 10845 N N . GLU F 1 196 ? 38.073 42.544 12.694 1.00 44.29 196 GLU F N 1
ATOM 10846 C CA . GLU F 1 196 ? 39.459 43.024 12.822 1.00 45.11 196 GLU F CA 1
ATOM 10847 C C . GLU F 1 196 ? 39.857 43.301 14.248 1.00 46.52 196 GLU F C 1
ATOM 10848 O O . GLU F 1 196 ? 39.184 44.086 14.905 1.00 49.71 196 GLU F O 1
ATOM 10854 N N . HIS F 1 197 ? 40.982 42.751 14.711 1.00 45.31 197 HIS F N 1
ATOM 10855 C CA . HIS F 1 197 ? 41.439 43.038 16.093 1.00 46.04 197 HIS F CA 1
ATOM 10856 C C . HIS F 1 197 ? 42.753 43.834 16.132 1.00 46.20 197 HIS F C 1
ATOM 10857 O O . HIS F 1 197 ? 43.779 43.448 15.577 1.00 45.21 197 HIS F O 1
ATOM 10864 N N . SER F 1 198 ? 42.727 44.987 16.781 1.00 48.24 198 SER F N 1
ATOM 10865 C CA . SER F 1 198 ? 43.879 45.887 16.710 1.00 46.93 198 SER F CA 1
ATOM 10866 C C . SER F 1 198 ? 45.149 45.240 17.234 1.00 47.01 198 SER F C 1
ATOM 10867 O O . SER F 1 198 ? 46.223 45.362 16.588 1.00 48.48 198 SER F O 1
ATOM 10870 N N . VAL F 1 199 ? 45.053 44.554 18.387 1.00 44.63 199 VAL F N 1
ATOM 10871 C CA . VAL F 1 199 ? 46.287 43.996 19.009 1.00 45.72 199 VAL F CA 1
ATOM 10872 C C . VAL F 1 199 ? 46.931 42.839 18.183 1.00 45.70 199 VAL F C 1
ATOM 10873 O O . VAL F 1 199 ? 48.174 42.805 17.955 1.00 49.43 199 VAL F O 1
ATOM 10877 N N . ALA F 1 200 ? 46.069 41.954 17.680 1.00 45.77 200 ALA F N 1
ATOM 10878 C CA . ALA F 1 200 ? 46.446 40.864 16.780 1.00 41.41 200 ALA F CA 1
ATOM 10879 C C . ALA F 1 200 ? 46.994 41.458 15.505 1.00 43.89 200 ALA F C 1
ATOM 10880 O O . ALA F 1 200 ? 48.060 41.027 15.035 1.00 44.89 200 ALA F O 1
ATOM 10882 N N . ASN F 1 201 ? 46.312 42.459 14.947 1.00 43.37 201 ASN F N 1
ATOM 10883 C CA . ASN F 1 201 ? 46.915 43.162 13.813 1.00 46.59 201 ASN F CA 1
ATOM 10884 C C . ASN F 1 201 ? 48.314 43.748 14.125 1.00 41.85 201 ASN F C 1
ATOM 10885 O O . ASN F 1 201 ? 49.108 43.856 13.230 1.00 43.27 201 ASN F O 1
ATOM 10890 N N . MET F 1 202 ? 48.606 44.179 15.349 1.00 43.98 202 MET F N 1
ATOM 10891 C CA . MET F 1 202 ? 49.981 44.711 15.609 1.00 45.20 202 MET F CA 1
ATOM 10892 C C . MET F 1 202 ? 51.024 43.655 15.310 1.00 43.90 202 MET F C 1
ATOM 10893 O O . MET F 1 202 ? 52.041 43.972 14.705 1.00 47.67 202 MET F O 1
ATOM 10898 N N . THR F 1 203 ? 50.780 42.403 15.708 1.00 42.12 203 THR F N 1
ATOM 10899 C CA . THR F 1 203 ? 51.762 41.342 15.449 1.00 43.71 203 THR F CA 1
ATOM 10900 C C . THR F 1 203 ? 51.837 41.013 13.959 1.00 44.90 203 THR F C 1
ATOM 10901 O O . THR F 1 203 ? 52.948 40.902 13.395 1.00 46.14 203 THR F O 1
ATOM 10905 N N . LEU F 1 204 ? 50.671 40.841 13.332 1.00 42.80 204 LEU F N 1
ATOM 10906 C CA . LEU F 1 204 ? 50.642 40.564 11.921 1.00 42.75 204 LEU F CA 1
ATOM 10907 C C . LEU F 1 204 ? 51.523 41.626 11.166 1.00 45.72 204 LEU F C 1
ATOM 10908 O O . LEU F 1 204 ? 52.375 41.256 10.324 1.00 47.98 204 LEU F O 1
ATOM 10913 N N . PHE F 1 205 ? 51.328 42.919 11.484 1.00 41.36 205 PHE F N 1
ATOM 10914 C CA . PHE F 1 205 ? 51.893 44.002 10.713 1.00 41.00 205 PHE F CA 1
ATOM 10915 C C . PHE F 1 205 ? 53.446 44.007 10.931 1.00 44.93 205 PHE F C 1
ATOM 10916 O O . PHE F 1 205 ? 54.237 44.203 9.959 1.00 43.70 205 PHE F O 1
ATOM 10924 N N . ALA F 1 206 ? 53.882 43.736 12.166 1.00 42.28 206 ALA F N 1
ATOM 10925 C CA . ALA F 1 206 ? 55.324 43.563 12.460 1.00 47.88 206 ALA F CA 1
ATOM 10926 C C . ALA F 1 206 ? 55.969 42.391 11.673 1.00 47.47 206 ALA F C 1
ATOM 10927 O O . ALA F 1 206 ? 57.115 42.492 11.174 1.00 52.06 206 ALA F O 1
ATOM 10929 N N . LEU F 1 207 ? 55.213 41.309 11.520 1.00 42.69 207 LEU F N 1
ATOM 10930 C CA . LEU F 1 207 ? 55.710 40.137 10.825 1.00 41.61 207 LEU F CA 1
ATOM 10931 C C . LEU F 1 207 ? 55.947 40.470 9.344 1.00 43.90 207 LEU F C 1
ATOM 10932 O O . LEU F 1 207 ? 56.982 40.150 8.759 1.00 47.91 207 LEU F O 1
ATOM 10937 N N . SER F 1 208 ? 54.984 41.128 8.738 1.00 43.97 208 SER F N 1
ATOM 10938 C CA . SER F 1 208 ? 55.127 41.503 7.346 1.00 44.58 208 SER F CA 1
ATOM 10939 C C . SER F 1 208 ? 56.265 42.526 7.136 1.00 44.54 208 SER F C 1
ATOM 10940 O O . SER F 1 208 ? 57.048 42.378 6.203 1.00 43.45 208 SER F O 1
ATOM 10943 N N . TRP F 1 209 ? 56.315 43.549 8.006 1.00 43.05 209 TRP F N 1
ATOM 10944 C CA . TRP F 1 209 ? 57.369 44.532 8.012 1.00 45.63 209 TRP F CA 1
ATOM 10945 C C . TRP F 1 209 ? 58.754 43.915 8.037 1.00 46.77 209 TRP F C 1
ATOM 10946 O O . TRP F 1 209 ? 59.605 44.325 7.289 1.00 49.36 209 TRP F O 1
ATOM 10957 N N . PHE F 1 210 ? 58.998 42.929 8.895 1.00 50.16 210 PHE F N 1
ATOM 10958 C CA . PHE F 1 210 ? 60.323 42.310 8.980 1.00 50.88 210 PHE F CA 1
ATOM 10959 C C . PHE F 1 210 ? 60.577 41.297 7.856 1.00 52.60 210 PHE F C 1
ATOM 10960 O O . PHE F 1 210 ? 61.695 40.832 7.728 1.00 47.15 210 PHE F O 1
ATOM 10968 N N . GLY F 1 211 ? 59.554 40.935 7.058 1.00 48.00 211 GLY F N 1
ATOM 10969 C CA . GLY F 1 211 ? 59.786 40.039 5.927 1.00 48.33 211 GLY F CA 1
ATOM 10970 C C . GLY F 1 211 ? 59.959 40.754 4.575 1.00 54.03 211 GLY F C 1
ATOM 10971 O O . GLY F 1 211 ? 60.058 41.974 4.526 1.00 51.94 211 GLY F O 1
ATOM 10972 N N . HIS F 1 212 ? 60.020 39.979 3.478 1.00 57.71 212 HIS F N 1
ATOM 10973 C CA . HIS F 1 212 ? 59.961 40.490 2.107 1.00 55.71 212 HIS F CA 1
ATOM 10974 C C . HIS F 1 212 ? 58.505 40.767 1.789 1.00 50.51 212 HIS F C 1
ATOM 10975 O O . HIS F 1 212 ? 57.803 39.966 1.145 1.00 49.49 212 HIS F O 1
ATOM 10982 N N . HIS F 1 213 ? 58.040 41.918 2.254 1.00 49.08 213 HIS F N 1
ATOM 10983 C CA . HIS F 1 213 ? 56.660 42.372 2.054 1.00 52.31 213 HIS F CA 1
ATOM 10984 C C . HIS F 1 213 ? 56.506 43.091 0.761 1.00 56.73 213 HIS F C 1
ATOM 10985 O O . HIS F 1 213 ? 57.508 43.462 0.101 1.00 56.47 213 HIS F O 1
ATOM 10992 N N . SER F 1 214 ? 55.238 43.295 0.382 1.00 58.55 214 SER F N 1
ATOM 10993 C CA . SER F 1 214 ? 54.879 44.065 -0.835 1.00 60.63 214 SER F CA 1
ATOM 10994 C C . SER F 1 214 ? 55.460 45.516 -0.822 1.00 63.42 214 SER F C 1
ATOM 10995 O O . SER F 1 214 ? 55.594 46.113 0.256 1.00 58.47 214 SER F O 1
ATOM 10998 N N . ASP F 1 215 ? 55.764 46.094 -1.990 1.00 63.58 215 ASP F N 1
ATOM 10999 C CA . ASP F 1 215 ? 56.188 47.519 -2.035 1.00 61.25 215 ASP F CA 1
ATOM 11000 C C . ASP F 1 215 ? 54.964 48.422 -1.787 1.00 60.49 215 ASP F C 1
ATOM 11001 O O . ASP F 1 215 ? 55.089 49.582 -1.347 1.00 57.59 215 ASP F O 1
ATOM 11006 N N . ALA F 1 216 ? 53.763 47.856 -2.003 1.00 55.90 216 ALA F N 1
ATOM 11007 C CA . ALA F 1 216 ? 52.534 48.620 -1.742 1.00 53.79 216 ALA F CA 1
ATOM 11008 C C . ALA F 1 216 ? 52.207 48.746 -0.235 1.00 52.66 216 ALA F C 1
ATOM 11009 O O . ALA F 1 216 ? 51.396 49.582 0.133 1.00 52.93 216 ALA F O 1
ATOM 11011 N N . TYR F 1 217 ? 52.861 47.925 0.598 1.00 50.73 217 TYR F N 1
ATOM 11012 C CA . TYR F 1 217 ? 52.750 47.898 2.075 1.00 50.39 217 TYR F CA 1
ATOM 11013 C C . TYR F 1 217 ? 53.685 48.865 2.797 1.00 49.84 217 TYR F C 1
ATOM 11014 O O . TYR F 1 217 ? 54.856 48.906 2.551 1.00 55.21 217 TYR F O 1
ATOM 11023 N N . THR F 1 218 ? 53.161 49.585 3.765 1.00 49.83 218 THR F N 1
ATOM 11024 C CA . THR F 1 218 ? 53.682 50.895 4.135 1.00 49.42 218 THR F CA 1
ATOM 11025 C C . THR F 1 218 ? 53.446 51.179 5.610 1.00 49.97 218 THR F C 1
ATOM 11026 O O . THR F 1 218 ? 52.521 50.606 6.170 1.00 46.86 218 THR F O 1
ATOM 11030 N N . LEU F 1 219 ? 54.289 52.006 6.251 1.00 50.84 219 LEU F N 1
ATOM 11031 C CA . LEU F 1 219 ? 53.993 52.507 7.617 1.00 52.20 219 LEU F CA 1
ATOM 11032 C C . LEU F 1 219 ? 52.613 53.298 7.759 1.00 51.46 219 LEU F C 1
ATOM 11033 O O . LEU F 1 219 ? 51.801 53.068 8.679 1.00 56.33 219 LEU F O 1
ATOM 11038 N N . ALA F 1 220 ? 52.368 54.202 6.841 1.00 48.02 220 ALA F N 1
ATOM 11039 C CA . ALA F 1 220 ? 51.059 54.822 6.605 1.00 54.03 220 ALA F CA 1
ATOM 11040 C C . ALA F 1 220 ? 49.878 53.828 6.474 1.00 51.81 220 ALA F C 1
ATOM 11041 O O . ALA F 1 220 ? 48.887 54.010 7.152 1.00 56.86 220 ALA F O 1
ATOM 11043 N N . GLY F 1 221 ? 49.992 52.769 5.661 1.00 51.03 221 GLY F N 1
ATOM 11044 C CA . GLY F 1 221 ? 48.973 51.722 5.615 1.00 45.45 221 GLY F CA 1
ATOM 11045 C C . GLY F 1 221 ? 48.775 51.040 6.964 1.00 47.50 221 GLY F C 1
ATOM 11046 O O . GLY F 1 221 ? 47.642 50.862 7.444 1.00 49.56 221 GLY F O 1
ATOM 11047 N N . ILE F 1 222 ? 49.862 50.620 7.579 1.00 46.64 222 ILE F N 1
ATOM 11048 C CA . ILE F 1 222 ? 49.810 50.091 8.935 1.00 47.60 222 ILE F CA 1
ATOM 11049 C C . ILE F 1 222 ? 49.121 51.097 9.906 1.00 51.49 222 ILE F C 1
ATOM 11050 O O . ILE F 1 222 ? 48.237 50.696 10.683 1.00 49.37 222 ILE F O 1
ATOM 11055 N N . GLY F 1 223 ? 49.500 52.386 9.844 1.00 50.54 223 GLY F N 1
ATOM 11056 C CA . GLY F 1 223 ? 48.865 53.414 10.669 1.00 49.72 223 GLY F CA 1
ATOM 11057 C C . GLY F 1 223 ? 47.373 53.558 10.384 1.00 52.57 223 GLY F C 1
ATOM 11058 O O . GLY F 1 223 ? 46.544 53.687 11.313 1.00 51.07 223 GLY F O 1
ATOM 11059 N N . HIS F 1 224 ? 47.005 53.478 9.107 1.00 49.75 224 HIS F N 1
ATOM 11060 C CA . HIS F 1 224 ? 45.595 53.620 8.702 1.00 51.70 224 HIS F CA 1
ATOM 11061 C C . HIS F 1 224 ? 44.738 52.538 9.328 1.00 52.47 224 HIS F C 1
ATOM 11062 O O . HIS F 1 224 ? 43.647 52.810 9.904 1.00 53.15 224 HIS F O 1
ATOM 11069 N N . ASN F 1 225 ? 45.259 51.308 9.290 1.00 51.41 225 ASN F N 1
ATOM 11070 C CA . ASN F 1 225 ? 44.533 50.165 9.852 1.00 52.40 225 ASN F CA 1
ATOM 11071 C C . ASN F 1 225 ? 44.436 50.188 11.381 1.00 51.36 225 ASN F C 1
ATOM 11072 O O . ASN F 1 225 ? 43.338 50.182 11.924 1.00 52.08 225 ASN F O 1
ATOM 11077 N N . LEU F 1 226 ? 45.573 50.221 12.062 1.00 49.98 226 LEU F N 1
ATOM 11078 C CA . LEU F 1 226 ? 45.586 50.361 13.523 1.00 51.20 226 LEU F CA 1
ATOM 11079 C C . LEU F 1 226 ? 44.688 51.500 14.054 1.00 51.99 226 LEU F C 1
ATOM 11080 O O . LEU F 1 226 ? 44.052 51.341 15.080 1.00 55.22 226 LEU F O 1
ATOM 11085 N N . LEU F 1 227 ? 44.625 52.646 13.374 1.00 54.69 227 LEU F N 1
ATOM 11086 C CA . LEU F 1 227 ? 43.733 53.736 13.830 1.00 54.70 227 LEU F CA 1
ATOM 11087 C C . LEU F 1 227 ? 42.270 53.324 13.776 1.00 55.84 227 LEU F C 1
ATOM 11088 O O . LEU F 1 227 ? 41.659 53.185 14.838 1.00 61.00 227 LEU F O 1
ATOM 11093 N N . TRP F 1 228 ? 41.731 53.061 12.584 1.00 54.99 228 TRP F N 1
ATOM 11094 C CA . TRP F 1 228 ? 40.296 52.713 12.443 1.00 52.13 228 TRP F CA 1
ATOM 11095 C C . TRP F 1 228 ? 39.858 51.467 13.129 1.00 52.43 228 TRP F C 1
ATOM 11096 O O . TRP F 1 228 ? 38.751 51.384 13.682 1.00 58.25 228 TRP F O 1
ATOM 11107 N N . VAL F 1 229 ? 40.719 50.464 13.116 1.00 53.51 229 VAL F N 1
ATOM 11108 C CA . VAL F 1 229 ? 40.469 49.232 13.857 1.00 49.43 229 VAL F CA 1
ATOM 11109 C C . VAL F 1 229 ? 40.456 49.521 15.367 1.00 47.70 229 VAL F C 1
ATOM 11110 O O . VAL F 1 229 ? 39.569 49.038 16.046 1.00 45.79 229 VAL F O 1
ATOM 11114 N N . THR F 1 230 ? 41.384 50.340 15.881 1.00 45.94 230 THR F N 1
ATOM 11115 C CA . THR F 1 230 ? 41.402 50.618 17.322 1.00 47.62 230 THR F CA 1
ATOM 11116 C C . THR F 1 230 ? 40.101 51.312 17.744 1.00 48.70 230 THR F C 1
ATOM 11117 O O . THR F 1 230 ? 39.470 50.936 18.745 1.00 47.67 230 THR F O 1
ATOM 11121 N N . LEU F 1 231 ? 39.744 52.332 16.984 1.00 48.10 231 LEU F N 1
ATOM 11122 C CA . LEU F 1 231 ? 38.603 53.136 17.271 1.00 47.61 231 LEU F CA 1
ATOM 11123 C C . LEU F 1 231 ? 37.367 52.223 17.248 1.00 48.03 231 LEU F C 1
ATOM 11124 O O . LEU F 1 231 ? 36.497 52.282 18.127 1.00 47.72 231 LEU F O 1
ATOM 11129 N N . GLY F 1 232 ? 37.319 51.326 16.263 1.00 48.92 232 GLY F N 1
ATOM 11130 C CA . GLY F 1 232 ? 36.219 50.374 16.147 1.00 48.24 232 GLY F CA 1
ATOM 11131 C C . GLY F 1 232 ? 36.127 49.396 17.318 1.00 49.48 232 GLY F C 1
ATOM 11132 O O . GLY F 1 232 ? 35.025 49.143 17.828 1.00 48.65 232 GLY F O 1
ATOM 11133 N N . ASN F 1 233 ? 37.277 48.845 17.727 1.00 47.33 233 ASN F N 1
ATOM 11134 C CA . ASN F 1 233 ? 37.424 48.031 18.960 1.00 45.50 233 ASN F CA 1
ATOM 11135 C C . ASN F 1 233 ? 36.809 48.743 20.169 1.00 48.18 233 ASN F C 1
ATOM 11136 O O . ASN F 1 233 ? 36.045 48.163 20.951 1.00 51.07 233 ASN F O 1
ATOM 11141 N N . THR F 1 234 ? 37.174 50.009 20.319 1.00 48.22 234 THR F N 1
ATOM 11142 C CA . THR F 1 234 ? 36.755 50.854 21.415 1.00 48.05 234 THR F CA 1
ATOM 11143 C C . THR F 1 234 ? 35.243 51.088 21.435 1.00 50.32 234 THR F C 1
ATOM 11144 O O . THR F 1 234 ? 34.616 51.017 22.487 1.00 55.61 234 THR F O 1
ATOM 11148 N N . LEU F 1 235 ? 34.648 51.358 20.282 1.00 50.28 235 LEU F N 1
ATOM 11149 C CA . LEU F 1 235 ? 33.185 51.501 20.185 1.00 51.33 235 LEU F CA 1
ATOM 11150 C C . LEU F 1 235 ? 32.450 50.317 20.816 1.00 51.95 235 LEU F C 1
ATOM 11151 O O . LEU F 1 235 ? 31.528 50.519 21.600 1.00 55.72 235 LEU F O 1
ATOM 11156 N N . SER F 1 236 ? 32.852 49.089 20.496 1.00 50.32 236 SER F N 1
ATOM 11157 C CA . SER F 1 236 ? 32.032 47.941 20.912 1.00 53.37 236 SER F CA 1
ATOM 11158 C C . SER F 1 236 ? 32.318 47.563 22.364 1.00 52.66 236 SER F C 1
ATOM 11159 O O . SER F 1 236 ? 31.399 47.224 23.124 1.00 53.38 236 SER F O 1
ATOM 11162 N N . GLY F 1 237 ? 33.589 47.683 22.728 1.00 49.53 237 GLY F N 1
ATOM 11163 C CA . GLY F 1 237 ? 34.049 47.495 24.073 1.00 47.91 237 GLY F CA 1
ATOM 11164 C C . GLY F 1 237 ? 33.364 48.420 25.034 1.00 52.85 237 GLY F C 1
ATOM 11165 O O . GLY F 1 237 ? 32.810 47.952 26.043 1.00 54.99 237 GLY F O 1
ATOM 11166 N N . VAL F 1 238 ? 33.391 49.730 24.730 1.00 53.29 238 VAL F N 1
ATOM 11167 C CA . VAL F 1 238 ? 32.768 50.751 25.590 1.00 52.75 238 VAL F CA 1
ATOM 11168 C C . VAL F 1 238 ? 31.235 50.732 25.562 1.00 54.36 238 VAL F C 1
ATOM 11169 O O . VAL F 1 238 ? 30.619 50.615 26.601 1.00 56.69 238 VAL F O 1
ATOM 11173 N N . VAL F 1 239 ? 30.634 50.873 24.380 1.00 56.42 239 VAL F N 1
ATOM 11174 C CA . VAL F 1 239 ? 29.151 51.022 24.206 1.00 58.32 239 VAL F CA 1
ATOM 11175 C C . VAL F 1 239 ? 28.347 49.686 24.206 1.00 58.29 239 VAL F C 1
ATOM 11176 O O . VAL F 1 239 ? 27.401 49.554 24.969 1.00 56.62 239 VAL F O 1
ATOM 11180 N N . PHE F 1 240 ? 28.722 48.708 23.352 1.00 55.69 240 PHE F N 1
ATOM 11181 C CA . PHE F 1 240 ? 27.901 47.502 23.153 1.00 54.52 240 PHE F CA 1
ATOM 11182 C C . PHE F 1 240 ? 27.934 46.618 24.404 1.00 53.10 240 PHE F C 1
ATOM 11183 O O . PHE F 1 240 ? 26.908 46.118 24.855 1.00 54.44 240 PHE F O 1
ATOM 11191 N N . MET F 1 241 ? 29.119 46.481 24.979 1.00 50.28 241 MET F N 1
ATOM 11192 C CA . MET F 1 241 ? 29.351 45.660 26.154 1.00 50.96 241 MET F CA 1
ATOM 11193 C C . MET F 1 241 ? 29.304 46.450 27.463 1.00 52.56 241 MET F C 1
ATOM 11194 O O . MET F 1 241 ? 28.426 46.179 28.294 1.00 52.76 241 MET F O 1
ATOM 11199 N N . GLY F 1 242 ? 30.209 47.420 27.640 1.00 52.37 242 GLY F N 1
ATOM 11200 C CA . GLY F 1 242 ? 30.175 48.322 28.808 1.00 53.54 242 GLY F CA 1
ATOM 11201 C C . GLY F 1 242 ? 28.799 48.958 29.097 1.00 58.12 242 GLY F C 1
ATOM 11202 O O . GLY F 1 242 ? 28.158 48.651 30.111 1.00 59.06 242 GLY F O 1
ATOM 11203 N N . LEU F 1 243 ? 28.338 49.871 28.233 1.00 60.86 243 LEU F N 1
ATOM 11204 C CA . LEU F 1 243 ? 27.042 50.537 28.437 1.00 58.75 243 LEU F CA 1
ATOM 11205 C C . LEU F 1 243 ? 25.908 49.551 28.294 1.00 58.33 243 LEU F C 1
ATOM 11206 O O . LEU F 1 243 ? 24.950 49.560 29.088 1.00 58.14 243 LEU F O 1
ATOM 11211 N N . GLY F 1 244 ? 26.053 48.661 27.312 1.00 56.12 244 GLY F N 1
ATOM 11212 C CA . GLY F 1 244 ? 25.052 47.651 27.048 1.00 55.79 244 GLY F CA 1
ATOM 11213 C C . GLY F 1 244 ? 24.626 46.890 28.298 1.00 57.00 244 GLY F C 1
ATOM 11214 O O . GLY F 1 244 ? 23.424 46.842 28.639 1.00 54.94 244 GLY F O 1
ATOM 11215 N N . TYR F 1 245 ? 25.596 46.259 28.965 1.00 54.58 245 TYR F N 1
ATOM 11216 C CA . TYR F 1 245 ? 25.259 45.505 30.169 1.00 55.85 245 TYR F CA 1
ATOM 11217 C C . TYR F 1 245 ? 24.890 46.405 31.369 1.00 60.69 245 TYR F C 1
ATOM 11218 O O . TYR F 1 245 ? 23.982 46.065 32.155 1.00 65.33 245 TYR F O 1
ATOM 11227 N N . TRP F 1 246 ? 25.490 47.597 31.454 1.00 59.19 246 TRP F N 1
ATOM 11228 C CA . TRP F 1 246 ? 25.072 48.562 32.477 1.00 62.04 246 TRP F CA 1
ATOM 11229 C C . TRP F 1 246 ? 23.565 48.858 32.444 1.00 65.10 246 TRP F C 1
ATOM 11230 O O . TRP F 1 246 ? 22.897 48.780 33.467 1.00 66.41 246 TRP F O 1
ATOM 11241 N N . TYR F 1 247 ? 23.016 49.155 31.265 1.00 66.13 247 TYR F N 1
ATOM 11242 C CA . TYR F 1 247 ? 21.597 49.486 31.113 1.00 65.48 247 TYR F CA 1
ATOM 11243 C C . TYR F 1 247 ? 20.657 48.283 31.047 1.00 65.33 247 TYR F C 1
ATOM 11244 O O . TYR F 1 247 ? 19.443 48.425 31.176 1.00 65.19 247 TYR F O 1
ATOM 11253 N N . ALA F 1 248 ? 21.225 47.097 30.846 1.00 65.92 248 ALA F N 1
ATOM 11254 C CA . ALA F 1 248 ? 20.464 45.844 30.875 1.00 68.91 248 ALA F CA 1
ATOM 11255 C C . ALA F 1 248 ? 20.117 45.430 32.301 1.00 74.05 248 ALA F C 1
ATOM 11256 O O . ALA F 1 248 ? 19.358 44.485 32.494 1.00 74.71 248 ALA F O 1
ATOM 11258 N N . THR F 1 249 ? 20.682 46.148 33.274 1.00 78.01 249 THR F N 1
ATOM 11259 C CA . THR F 1 249 ? 20.559 45.844 34.701 1.00 85.75 249 THR F CA 1
ATOM 11260 C C . THR F 1 249 ? 19.221 46.297 35.304 1.00 88.61 249 THR F C 1
ATOM 11261 O O . THR F 1 249 ? 18.800 47.432 35.069 1.00 86.28 249 THR F O 1
ATOM 11265 N N . PRO F 1 250 ? 18.553 45.415 36.086 1.00 92.80 250 PRO F N 1
ATOM 11266 C CA . PRO F 1 250 ? 17.260 45.863 36.630 1.00 95.51 250 PRO F CA 1
ATOM 11267 C C . PRO F 1 250 ? 17.461 46.746 37.871 1.00 96.21 250 PRO F C 1
ATOM 11268 O O . PRO F 1 250 ? 18.603 47.111 38.179 1.00 91.40 250 PRO F O 1
ATOM 11272 N N . PHE G 1 2 ? 10.618 16.414 37.721 1.00 69.84 2 PHE G N 1
ATOM 11273 C CA . PHE G 1 2 ? 11.269 17.671 37.164 1.00 68.27 2 PHE G CA 1
ATOM 11274 C C . PHE G 1 2 ? 10.730 18.984 37.791 1.00 66.30 2 PHE G C 1
ATOM 11275 O O . PHE G 1 2 ? 10.746 20.039 37.108 1.00 63.88 2 PHE G O 1
ATOM 11283 N N . THR G 1 3 ? 10.220 18.900 39.032 1.00 63.48 3 THR G N 1
ATOM 11284 C CA . THR G 1 3 ? 9.809 20.073 39.859 1.00 66.65 3 THR G CA 1
ATOM 11285 C C . THR G 1 3 ? 10.862 21.208 39.915 1.00 62.82 3 THR G C 1
ATOM 11286 O O . THR G 1 3 ? 10.524 22.361 39.645 1.00 60.05 3 THR G O 1
ATOM 11290 N N . ASP G 1 4 ? 12.112 20.896 40.262 1.00 59.78 4 ASP G N 1
ATOM 11291 C CA . ASP G 1 4 ? 13.156 21.939 40.358 1.00 59.57 4 ASP G CA 1
ATOM 11292 C C . ASP G 1 4 ? 13.354 22.751 39.099 1.00 57.18 4 ASP G C 1
ATOM 11293 O O . ASP G 1 4 ? 13.465 23.970 39.186 1.00 62.17 4 ASP G O 1
ATOM 11298 N N . THR G 1 5 ? 13.342 22.091 37.937 1.00 53.79 5 THR G N 1
ATOM 11299 C CA . THR G 1 5 ? 13.634 22.753 36.668 1.00 48.23 5 THR G CA 1
ATOM 11300 C C . THR G 1 5 ? 12.481 23.643 36.319 1.00 49.65 5 THR G C 1
ATOM 11301 O O . THR G 1 5 ? 12.710 24.794 35.942 1.00 47.44 5 THR G O 1
ATOM 11305 N N . ILE G 1 6 ? 11.264 23.086 36.398 1.00 49.08 6 ILE G N 1
ATOM 11306 C CA . ILE G 1 6 ? 10.047 23.850 36.220 1.00 52.86 6 ILE G CA 1
ATOM 11307 C C . ILE G 1 6 ? 10.042 25.119 37.086 1.00 56.32 6 ILE G C 1
ATOM 11308 O O . ILE G 1 6 ? 9.856 26.233 36.564 1.00 59.09 6 ILE G O 1
ATOM 11313 N N . ASN G 1 7 ? 10.267 24.965 38.393 1.00 58.81 7 ASN G N 1
ATOM 11314 C CA . ASN G 1 7 ? 10.281 26.123 39.317 1.00 59.89 7 ASN G CA 1
ATOM 11315 C C . ASN G 1 7 ? 11.270 27.213 38.930 1.00 59.53 7 ASN G C 1
ATOM 11316 O O . ASN G 1 7 ? 10.934 28.388 39.039 1.00 63.91 7 ASN G O 1
ATOM 11321 N N . LYS G 1 8 ? 12.478 26.823 38.495 1.00 56.16 8 LYS G N 1
ATOM 11322 C CA . LYS G 1 8 ? 13.477 27.774 38.025 1.00 55.08 8 LYS G CA 1
ATOM 11323 C C . LYS G 1 8 ? 13.009 28.458 36.751 1.00 53.98 8 LYS G C 1
ATOM 11324 O O . LYS G 1 8 ? 13.167 29.644 36.621 1.00 55.54 8 LYS G O 1
ATOM 11330 N N . CYS G 1 9 ? 12.447 27.698 35.821 1.00 51.78 9 CYS G N 1
ATOM 11331 C CA . CYS G 1 9 ? 11.675 28.249 34.717 1.00 53.90 9 CYS G CA 1
ATOM 11332 C C . CYS G 1 9 ? 10.581 29.257 35.082 1.00 55.31 9 CYS G C 1
ATOM 11333 O O . CYS G 1 9 ? 10.502 30.322 34.451 1.00 56.07 9 CYS G O 1
ATOM 11336 N N . ALA G 1 10 ? 9.754 28.931 36.079 1.00 58.22 10 ALA G N 1
ATOM 11337 C CA . ALA G 1 10 ? 8.626 29.794 36.542 1.00 56.82 10 ALA G CA 1
ATOM 11338 C C . ALA G 1 10 ? 9.185 31.025 37.235 1.00 58.57 10 ALA G C 1
ATOM 11339 O O . ALA G 1 10 ? 8.663 32.127 37.050 1.00 59.04 10 ALA G O 1
ATOM 11341 N N . ALA G 1 11 ? 10.276 30.852 38.004 1.00 58.50 11 ALA G N 1
ATOM 11342 C CA . ALA G 1 11 ? 11.003 32.009 38.603 1.00 59.34 11 ALA G CA 1
ATOM 11343 C C . ALA G 1 11 ? 11.509 32.944 37.483 1.00 59.06 11 ALA G C 1
ATOM 11344 O O . ALA G 1 11 ? 11.399 34.169 37.564 1.00 61.74 11 ALA G O 1
ATOM 11346 N N . ASN G 1 12 ? 11.970 32.343 36.401 1.00 56.10 12 ASN G N 1
ATOM 11347 C CA . ASN G 1 12 ? 12.556 33.102 35.323 1.00 57.72 12 ASN G CA 1
ATOM 11348 C C . ASN G 1 12 ? 11.458 33.888 34.584 1.00 59.38 12 ASN G C 1
ATOM 11349 O O . ASN G 1 12 ? 11.644 35.054 34.223 1.00 59.97 12 ASN G O 1
ATOM 11354 N N . ALA G 1 13 ? 10.295 33.253 34.409 1.00 60.07 13 ALA G N 1
ATOM 11355 C CA . ALA G 1 13 ? 9.151 33.890 33.796 1.00 59.08 13 ALA G CA 1
ATOM 11356 C C . ALA G 1 13 ? 8.741 35.156 34.584 1.00 64.75 13 ALA G C 1
ATOM 11357 O O . ALA G 1 13 ? 8.494 36.235 33.995 1.00 67.62 13 ALA G O 1
ATOM 11359 N N . ALA G 1 14 ? 8.703 35.042 35.921 1.00 64.69 14 ALA G N 1
ATOM 11360 C CA . ALA G 1 14 ? 8.411 36.196 36.767 1.00 63.46 14 ALA G CA 1
ATOM 11361 C C . ALA G 1 14 ? 9.544 37.227 36.718 1.00 63.58 14 ALA G C 1
ATOM 11362 O O . ALA G 1 14 ? 9.253 38.411 36.796 1.00 68.05 14 ALA G O 1
ATOM 11364 N N . ARG G 1 15 ? 10.810 36.807 36.559 1.00 61.31 15 ARG G N 1
ATOM 11365 C CA . ARG G 1 15 ? 11.951 37.776 36.480 1.00 62.42 15 ARG G CA 1
ATOM 11366 C C . ARG G 1 15 ? 11.851 38.606 35.201 1.00 65.71 15 ARG G C 1
ATOM 11367 O O . ARG G 1 15 ? 12.062 39.862 35.240 1.00 65.51 15 ARG G O 1
ATOM 11375 N N . ILE G 1 16 ? 11.513 37.904 34.099 1.00 64.57 16 ILE G N 1
ATOM 11376 C CA . ILE G 1 16 ? 11.211 38.533 32.804 1.00 64.69 16 ILE G CA 1
ATOM 11377 C C . ILE G 1 16 ? 10.075 39.572 32.910 1.00 65.54 16 ILE G C 1
ATOM 11378 O O . ILE G 1 16 ? 10.261 40.731 32.505 1.00 66.85 16 ILE G O 1
ATOM 11383 N N . ALA G 1 17 ? 8.926 39.162 33.454 1.00 63.13 17 ALA G N 1
ATOM 11384 C CA . ALA G 1 17 ? 7.769 40.067 33.601 1.00 62.87 17 ALA G CA 1
ATOM 11385 C C . ALA G 1 17 ? 8.114 41.356 34.364 1.00 64.61 17 ALA G C 1
ATOM 11386 O O . ALA G 1 17 ? 7.667 42.443 33.973 1.00 64.74 17 ALA G O 1
ATOM 11388 N N . ARG G 1 18 ? 8.930 41.253 35.427 1.00 66.72 18 ARG G N 1
ATOM 11389 C CA . ARG G 1 18 ? 9.342 42.453 36.212 1.00 68.36 18 ARG G CA 1
ATOM 11390 C C . ARG G 1 18 ? 10.224 43.344 35.340 1.00 68.00 18 ARG G C 1
ATOM 11391 O O . ARG G 1 18 ? 10.053 44.558 35.321 1.00 73.48 18 ARG G O 1
ATOM 11399 N N . LEU G 1 19 ? 11.097 42.718 34.558 1.00 66.43 19 LEU G N 1
ATOM 11400 C CA . LEU G 1 19 ? 11.974 43.416 33.609 1.00 66.10 19 LEU G CA 1
ATOM 11401 C C . LEU G 1 19 ? 11.122 44.193 32.560 1.00 68.57 19 LEU G C 1
ATOM 11402 O O . LEU G 1 19 ? 11.292 45.387 32.370 1.00 68.68 19 LEU G O 1
ATOM 11407 N N . SER G 1 20 ? 10.158 43.512 31.952 1.00 69.13 20 SER G N 1
ATOM 11408 C CA . SER G 1 20 ? 9.229 44.111 31.008 1.00 69.85 20 SER G CA 1
ATOM 11409 C C . SER G 1 20 ? 8.451 45.288 31.576 1.00 72.61 20 SER G C 1
ATOM 11410 O O . SER G 1 20 ? 8.374 46.344 30.948 1.00 71.94 20 SER G O 1
ATOM 11413 N N . ALA G 1 21 ? 7.872 45.106 32.766 1.00 74.33 21 ALA G N 1
ATOM 11414 C CA . ALA G 1 21 ? 7.059 46.166 33.399 1.00 75.57 21 ALA G CA 1
ATOM 11415 C C . ALA G 1 21 ? 7.873 47.215 34.171 1.00 77.56 21 ALA G C 1
ATOM 11416 O O . ALA G 1 21 ? 7.580 48.412 34.092 1.00 79.05 21 ALA G O 1
ATOM 11418 N N . ASN G 1 22 ? 8.879 46.769 34.920 1.00 77.71 22 ASN G N 1
ATOM 11419 C CA . ASN G 1 22 ? 9.623 47.666 35.825 1.00 80.38 22 ASN G CA 1
ATOM 11420 C C . ASN G 1 22 ? 10.875 48.309 35.232 1.00 79.68 22 ASN G C 1
ATOM 11421 O O . ASN G 1 22 ? 11.242 49.398 35.654 1.00 79.44 22 ASN G O 1
ATOM 11426 N N . ASN G 1 23 ? 11.544 47.637 34.280 1.00 79.31 23 ASN G N 1
ATOM 11427 C CA . ASN G 1 23 ? 12.727 48.221 33.595 1.00 75.65 23 ASN G CA 1
ATOM 11428 C C . ASN G 1 23 ? 12.738 48.060 32.045 1.00 71.89 23 ASN G C 1
ATOM 11429 O O . ASN G 1 23 ? 13.609 47.391 31.469 1.00 68.16 23 ASN G O 1
ATOM 11434 N N . PRO G 1 24 ? 11.761 48.714 31.363 1.00 72.41 24 PRO G N 1
ATOM 11435 C CA . PRO G 1 24 ? 11.637 48.731 29.891 1.00 68.86 24 PRO G CA 1
ATOM 11436 C C . PRO G 1 24 ? 12.981 48.853 29.173 1.00 66.34 24 PRO G C 1
ATOM 11437 O O . PRO G 1 24 ? 13.258 48.071 28.272 1.00 66.14 24 PRO G O 1
ATOM 11441 N N . LEU G 1 25 ? 13.808 49.821 29.566 1.00 67.50 25 LEU G N 1
ATOM 11442 C CA . LEU G 1 25 ? 15.096 50.025 28.920 1.00 68.36 25 LEU G CA 1
ATOM 11443 C C . LEU G 1 25 ? 15.933 48.756 29.019 1.00 68.86 25 LEU G C 1
ATOM 11444 O O . LEU G 1 25 ? 16.536 48.362 28.033 1.00 72.22 25 LEU G O 1
ATOM 11449 N N . GLY G 1 26 ? 15.939 48.107 30.189 1.00 68.36 26 GLY G N 1
ATOM 11450 C CA . GLY G 1 26 ? 16.721 46.880 30.402 1.00 63.70 26 GLY G CA 1
ATOM 11451 C C . GLY G 1 26 ? 16.207 45.767 29.510 1.00 61.52 26 GLY G C 1
ATOM 11452 O O . GLY G 1 26 ? 16.972 45.031 28.902 1.00 55.83 26 GLY G O 1
ATOM 11453 N N . PHE G 1 27 ? 14.892 45.688 29.415 1.00 61.51 27 PHE G N 1
ATOM 11454 C CA . PHE G 1 27 ? 14.252 44.708 28.583 1.00 61.15 27 PHE G CA 1
ATOM 11455 C C . PHE G 1 27 ? 14.667 44.824 27.128 1.00 62.19 27 PHE G C 1
ATOM 11456 O O . PHE G 1 27 ? 14.969 43.802 26.540 1.00 62.51 27 PHE G O 1
ATOM 11464 N N . TRP G 1 28 ? 14.638 46.030 26.547 1.00 63.85 28 TRP G N 1
ATOM 11465 C CA . TRP G 1 28 ? 14.885 46.192 25.101 1.00 65.31 28 TRP G CA 1
ATOM 11466 C C . TRP G 1 28 ? 16.301 45.896 24.719 1.00 62.44 28 TRP G C 1
ATOM 11467 O O . TRP G 1 28 ? 16.557 45.209 23.721 1.00 62.12 28 TRP G O 1
ATOM 11478 N N . VAL G 1 29 ? 17.229 46.435 25.497 1.00 60.80 29 VAL G N 1
ATOM 11479 C CA . VAL G 1 29 ? 18.648 46.184 25.309 1.00 58.95 29 VAL G CA 1
ATOM 11480 C C . VAL G 1 29 ? 18.840 44.660 25.316 1.00 58.19 29 VAL G C 1
ATOM 11481 O O . VAL G 1 29 ? 19.466 44.082 24.424 1.00 55.17 29 VAL G O 1
ATOM 11485 N N . SER G 1 30 ? 18.202 44.007 26.284 1.00 58.93 30 SER G N 1
ATOM 11486 C CA . SER G 1 30 ? 18.386 42.578 26.492 1.00 59.42 30 SER G CA 1
ATOM 11487 C C . SER G 1 30 ? 17.829 41.704 25.376 1.00 56.83 30 SER G C 1
ATOM 11488 O O . SER G 1 30 ? 18.416 40.682 25.030 1.00 57.77 30 SER G O 1
ATOM 11491 N N . SER G 1 31 ? 16.706 42.120 24.816 1.00 57.92 31 SER G N 1
ATOM 11492 C CA . SER G 1 31 ? 16.126 41.459 23.654 1.00 59.39 31 SER G CA 1
ATOM 11493 C C . SER G 1 31 ? 16.924 41.680 22.350 1.00 56.45 31 SER G C 1
ATOM 11494 O O . SER G 1 31 ? 17.125 40.757 21.577 1.00 54.04 31 SER G O 1
ATOM 11497 N N . ALA G 1 32 ? 17.346 42.924 22.126 1.00 58.37 32 ALA G N 1
ATOM 11498 C CA . ALA G 1 32 ? 18.213 43.309 21.016 1.00 55.18 32 ALA G CA 1
ATOM 11499 C C . ALA G 1 32 ? 19.540 42.512 21.085 1.00 53.82 32 ALA G C 1
ATOM 11500 O O . ALA G 1 32 ? 19.978 41.874 20.097 1.00 51.54 32 ALA G O 1
ATOM 11502 N N . MET G 1 33 ? 20.132 42.450 22.274 1.00 54.64 33 MET G N 1
ATOM 11503 C CA . MET G 1 33 ? 21.345 41.629 22.458 1.00 49.56 33 MET G CA 1
ATOM 11504 C C . MET G 1 33 ? 21.196 40.146 21.997 1.00 51.83 33 MET G C 1
ATOM 11505 O O . MET G 1 33 ? 22.059 39.635 21.237 1.00 53.54 33 MET G O 1
ATOM 11510 N N . ALA G 1 34 ? 20.163 39.437 22.486 1.00 49.05 34 ALA G N 1
ATOM 11511 C CA . ALA G 1 34 ? 19.855 38.046 22.008 1.00 46.60 34 ALA G CA 1
ATOM 11512 C C . ALA G 1 34 ? 19.819 37.911 20.445 1.00 45.06 34 ALA G C 1
ATOM 11513 O O . ALA G 1 34 ? 20.482 37.050 19.872 1.00 43.43 34 ALA G O 1
ATOM 11515 N N . GLY G 1 35 ? 19.051 38.759 19.767 1.00 48.51 35 GLY G N 1
ATOM 11516 C CA . GLY G 1 35 ? 19.067 38.786 18.297 1.00 47.77 35 GLY G CA 1
ATOM 11517 C C . GLY G 1 35 ? 20.471 39.075 17.736 1.00 44.62 35 GLY G C 1
ATOM 11518 O O . GLY G 1 35 ? 20.904 38.455 16.789 1.00 44.93 35 GLY G O 1
ATOM 11519 N N . ALA G 1 36 ? 21.204 39.994 18.321 1.00 44.78 36 ALA G N 1
ATOM 11520 C CA . ALA G 1 36 ? 22.555 40.281 17.822 1.00 45.58 36 ALA G CA 1
ATOM 11521 C C . ALA G 1 36 ? 23.489 39.055 17.966 1.00 44.54 36 ALA G C 1
ATOM 11522 O O . ALA G 1 36 ? 24.261 38.669 17.069 1.00 45.01 36 ALA G O 1
ATOM 11524 N N . TYR G 1 37 ? 23.377 38.390 19.102 1.00 44.81 37 TYR G N 1
ATOM 11525 C CA . TYR G 1 37 ? 24.260 37.284 19.390 1.00 43.56 37 TYR G CA 1
ATOM 11526 C C . TYR G 1 37 ? 23.968 36.079 18.476 1.00 43.69 37 TYR G C 1
ATOM 11527 O O . TYR G 1 37 ? 24.893 35.441 17.951 1.00 41.11 37 TYR G O 1
ATOM 11536 N N . VAL G 1 38 ? 22.694 35.744 18.309 1.00 39.91 38 VAL G N 1
ATOM 11537 C CA . VAL G 1 38 ? 22.341 34.745 17.349 1.00 41.63 38 VAL G CA 1
ATOM 11538 C C . VAL G 1 38 ? 22.819 35.111 15.934 1.00 44.51 38 VAL G C 1
ATOM 11539 O O . VAL G 1 38 ? 23.420 34.281 15.234 1.00 48.61 38 VAL G O 1
ATOM 11543 N N . GLY G 1 39 ? 22.536 36.348 15.516 1.00 43.59 39 GLY G N 1
ATOM 11544 C CA . GLY G 1 39 ? 23.091 36.903 14.285 1.00 41.16 39 GLY G CA 1
ATOM 11545 C C . GLY G 1 39 ? 24.625 36.792 14.189 1.00 39.98 39 GLY G C 1
ATOM 11546 O O . GLY G 1 39 ? 25.123 36.525 13.117 1.00 43.45 39 GLY G O 1
ATOM 11547 N N . LEU G 1 40 ? 25.385 36.984 15.260 1.00 36.86 40 LEU G N 1
ATOM 11548 C CA . LEU G 1 40 ? 26.842 36.825 15.130 1.00 37.47 40 LEU G CA 1
ATOM 11549 C C . LEU G 1 40 ? 27.171 35.369 14.729 1.00 38.42 40 LEU G C 1
ATOM 11550 O O . LEU G 1 40 ? 28.120 35.074 13.942 1.00 37.18 40 LEU G O 1
ATOM 11555 N N . GLY G 1 41 ? 26.319 34.459 15.177 1.00 38.95 41 GLY G N 1
ATOM 11556 C CA . GLY G 1 41 ? 26.570 33.055 14.887 1.00 41.17 41 GLY G CA 1
ATOM 11557 C C . GLY G 1 41 ? 26.188 32.682 13.451 1.00 42.55 41 GLY G C 1
ATOM 11558 O O . GLY G 1 41 ? 26.916 31.927 12.781 1.00 41.29 41 GLY G O 1
ATOM 11559 N N . ILE G 1 42 ? 25.054 33.214 12.985 1.00 40.14 42 ILE G N 1
ATOM 11560 C CA . ILE G 1 42 ? 24.675 33.146 11.584 1.00 39.75 42 ILE G CA 1
ATOM 11561 C C . ILE G 1 42 ? 25.747 33.687 10.610 1.00 39.46 42 ILE G C 1
ATOM 11562 O O . ILE G 1 42 ? 26.047 33.070 9.589 1.00 41.69 42 ILE G O 1
ATOM 11567 N N . ILE G 1 43 ? 26.322 34.839 10.898 1.00 40.90 43 ILE G N 1
ATOM 11568 C CA . ILE G 1 43 ? 27.388 35.338 10.046 1.00 42.61 43 ILE G CA 1
ATOM 11569 C C . ILE G 1 43 ? 28.540 34.315 10.027 1.00 43.07 43 ILE G C 1
ATOM 11570 O O . ILE G 1 43 ? 29.048 33.979 8.958 1.00 42.31 43 ILE G O 1
ATOM 11575 N N . LEU G 1 44 ? 28.917 33.772 11.187 1.00 41.24 44 LEU G N 1
ATOM 11576 C CA . LEU G 1 44 ? 30.008 32.772 11.214 1.00 42.06 44 LEU G CA 1
ATOM 11577 C C . LEU G 1 44 ? 29.734 31.564 10.268 1.00 42.26 44 LEU G C 1
ATOM 11578 O O . LEU G 1 44 ? 30.574 31.227 9.435 1.00 47.64 44 LEU G O 1
ATOM 11583 N N . ILE G 1 45 ? 28.557 30.972 10.406 1.00 38.15 45 ILE G N 1
ATOM 11584 C CA . ILE G 1 45 ? 28.227 29.724 9.774 1.00 39.80 45 ILE G CA 1
ATOM 11585 C C . ILE G 1 45 ? 28.013 29.839 8.263 1.00 46.50 45 ILE G C 1
ATOM 11586 O O . ILE G 1 45 ? 28.571 28.999 7.490 1.00 45.79 45 ILE G O 1
ATOM 11591 N N . PHE G 1 46 ? 27.231 30.871 7.860 1.00 44.62 46 PHE G N 1
ATOM 11592 C CA . PHE G 1 46 ? 27.181 31.320 6.460 1.00 40.76 46 PHE G CA 1
ATOM 11593 C C . PHE G 1 46 ? 28.551 31.664 5.844 1.00 38.77 46 PHE G C 1
ATOM 11594 O O . PHE G 1 46 ? 28.820 31.269 4.699 1.00 37.90 46 PHE G O 1
ATOM 11602 N N . THR G 1 47 ? 29.409 32.371 6.579 1.00 38.23 47 THR G N 1
ATOM 11603 C CA . THR G 1 47 ? 30.795 32.649 6.071 1.00 39.62 47 THR G CA 1
ATOM 11604 C C . THR G 1 47 ? 31.546 31.370 5.814 1.00 40.56 47 THR G C 1
ATOM 11605 O O . THR G 1 47 ? 32.151 31.188 4.737 1.00 41.88 47 THR G O 1
ATOM 11609 N N . LEU G 1 48 ? 31.527 30.469 6.789 1.00 42.00 48 LEU G N 1
ATOM 11610 C CA . LEU G 1 48 ? 32.205 29.174 6.602 1.00 38.86 48 LEU G CA 1
ATOM 11611 C C . LEU G 1 48 ? 31.499 28.351 5.493 1.00 40.12 48 LEU G C 1
ATOM 11612 O O . LEU G 1 48 ? 32.142 27.830 4.590 1.00 39.94 48 LEU G O 1
ATOM 11617 N N . GLY G 1 49 ? 30.168 28.260 5.536 1.00 38.99 49 GLY G N 1
ATOM 11618 C CA . GLY G 1 49 ? 29.432 27.416 4.568 1.00 37.78 49 GLY G CA 1
ATOM 11619 C C . GLY G 1 49 ? 29.609 27.867 3.126 1.00 42.18 49 GLY G C 1
ATOM 11620 O O . GLY G 1 49 ? 29.667 27.031 2.203 1.00 42.71 49 GLY G O 1
ATOM 11621 N N . ASN G 1 50 ? 29.745 29.186 2.938 1.00 41.48 50 ASN G N 1
ATOM 11622 C CA . ASN G 1 50 ? 29.893 29.795 1.619 1.00 43.11 50 ASN G CA 1
ATOM 11623 C C . ASN G 1 50 ? 31.063 29.309 0.838 1.00 43.77 50 ASN G C 1
ATOM 11624 O O . ASN G 1 50 ? 31.008 29.312 -0.372 1.00 42.39 50 ASN G O 1
ATOM 11629 N N . LEU G 1 51 ? 32.138 28.926 1.526 1.00 46.38 51 LEU G N 1
ATOM 11630 C CA . LEU G 1 51 ? 33.361 28.553 0.854 1.00 45.26 51 LEU G CA 1
ATOM 11631 C C . LEU G 1 51 ? 33.510 27.023 0.599 1.00 47.03 51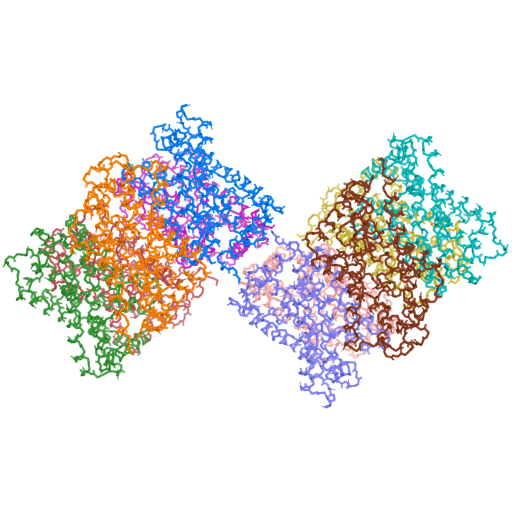 LEU G C 1
ATOM 11632 O O . LEU G 1 51 ? 34.472 26.562 -0.078 1.00 51.12 51 LEU G O 1
ATOM 11637 N N . LEU G 1 52 ? 32.559 26.261 1.132 1.00 41.89 52 LEU G N 1
ATOM 11638 C CA . LEU G 1 52 ? 32.571 24.826 1.116 1.00 43.41 52 LEU G CA 1
ATOM 11639 C C . LEU G 1 52 ? 31.626 24.165 0.137 1.00 43.68 52 LEU G C 1
ATOM 11640 O O . LEU G 1 52 ? 30.559 24.690 -0.188 1.00 46.34 52 LEU G O 1
ATOM 11645 N N . ASP G 1 53 ? 31.979 22.957 -0.268 1.00 46.07 53 ASP G N 1
ATOM 11646 C CA . ASP G 1 53 ? 31.121 22.113 -1.115 1.00 48.14 53 ASP G CA 1
ATOM 11647 C C . ASP G 1 53 ? 29.757 21.870 -0.410 1.00 46.40 53 ASP G C 1
ATOM 11648 O O . ASP G 1 53 ? 29.728 21.709 0.820 1.00 44.01 53 ASP G O 1
ATOM 11653 N N . PRO G 1 54 ? 28.632 21.864 -1.172 1.00 46.14 54 PRO G N 1
ATOM 11654 C CA . PRO G 1 54 ? 27.290 21.654 -0.580 1.00 43.51 54 PRO G CA 1
ATOM 11655 C C . PRO G 1 54 ? 27.182 20.483 0.392 1.00 41.82 54 PRO G C 1
ATOM 11656 O O . PRO G 1 54 ? 26.529 20.595 1.417 1.00 38.84 54 PRO G O 1
ATOM 11660 N N . SER G 1 55 ? 27.907 19.405 0.133 1.00 44.08 55 SER G N 1
ATOM 11661 C CA . SER G 1 55 ? 27.661 18.185 0.875 1.00 41.45 55 SER G CA 1
ATOM 11662 C C . SER G 1 55 ? 28.260 18.207 2.271 1.00 41.36 55 SER G C 1
ATOM 11663 O O . SER G 1 55 ? 27.934 17.301 3.073 1.00 40.30 55 SER G O 1
ATOM 11666 N N . VAL G 1 56 ? 29.131 19.199 2.574 1.00 38.13 56 VAL G N 1
ATOM 11667 C CA . VAL G 1 56 ? 29.643 19.314 3.962 1.00 39.61 56 VAL G CA 1
ATOM 11668 C C . VAL G 1 56 ? 29.068 20.484 4.721 1.00 40.90 56 VAL G C 1
ATOM 11669 O O . VAL G 1 56 ? 29.437 20.750 5.863 1.00 40.88 56 VAL G O 1
ATOM 11673 N N . ARG G 1 57 ? 28.172 21.223 4.070 1.00 46.53 57 ARG G N 1
ATOM 11674 C CA . ARG G 1 57 ? 27.633 22.439 4.681 1.00 42.91 57 ARG G CA 1
ATOM 11675 C C . ARG G 1 57 ? 26.829 22.090 5.894 1.00 39.82 57 ARG G C 1
ATOM 11676 O O . ARG G 1 57 ? 26.994 22.752 6.912 1.00 42.94 57 ARG G O 1
ATOM 11684 N N . PRO G 1 58 ? 25.940 21.081 5.802 1.00 38.93 58 PRO G N 1
ATOM 11685 C CA . PRO G 1 58 ? 25.129 20.964 7.053 1.00 37.57 58 PRO G CA 1
ATOM 11686 C C . PRO G 1 58 ? 25.974 20.605 8.289 1.00 38.81 58 PRO G C 1
ATOM 11687 O O . PRO G 1 58 ? 25.707 21.071 9.420 1.00 40.29 58 PRO G O 1
ATOM 11691 N N . LEU G 1 59 ? 27.021 19.840 8.046 1.00 38.00 59 LEU G N 1
ATOM 11692 C CA . LEU G 1 59 ? 27.906 19.389 9.066 1.00 36.42 59 LEU G CA 1
ATOM 11693 C C . LEU G 1 59 ? 28.690 20.537 9.623 1.00 38.68 59 LEU G C 1
ATOM 11694 O O . LEU G 1 59 ? 28.701 20.739 10.861 1.00 41.89 59 LEU G O 1
ATOM 11699 N N . VAL G 1 60 ? 29.364 21.324 8.760 1.00 40.95 60 VAL G N 1
ATOM 11700 C CA . VAL G 1 60 ? 30.239 22.392 9.309 1.00 37.70 60 VAL G CA 1
ATOM 11701 C C . VAL G 1 60 ? 29.413 23.534 9.881 1.00 40.24 60 VAL G C 1
ATOM 11702 O O . VAL G 1 60 ? 29.773 24.102 10.910 1.00 41.57 60 VAL G O 1
ATOM 11706 N N . MET G 1 61 ? 28.292 23.877 9.227 1.00 37.37 61 MET G N 1
ATOM 11707 C CA . MET G 1 61 ? 27.500 24.967 9.721 1.00 39.37 61 MET G CA 1
ATOM 11708 C C . MET G 1 61 ? 26.867 24.518 11.033 1.00 37.39 61 MET G C 1
ATOM 11709 O O . MET G 1 61 ? 26.709 25.308 11.939 1.00 37.42 61 MET G O 1
ATOM 11714 N N . GLY G 1 62 ? 26.485 23.257 11.129 1.00 37.84 62 GLY G N 1
ATOM 11715 C CA . GLY G 1 62 ? 25.836 22.791 12.358 1.00 37.31 62 GLY G CA 1
ATOM 11716 C C . GLY G 1 62 ? 26.834 22.785 13.501 1.00 35.74 62 GLY G C 1
ATOM 11717 O O . GLY G 1 62 ? 26.497 23.202 14.615 1.00 37.91 62 GLY G O 1
ATOM 11718 N N . ALA G 1 63 ? 28.052 22.291 13.231 1.00 32.28 63 ALA G N 1
ATOM 11719 C CA . ALA G 1 63 ? 29.066 22.100 14.255 1.00 33.08 63 ALA G CA 1
ATOM 11720 C C . ALA G 1 63 ? 29.565 23.436 14.760 1.00 35.74 63 ALA G C 1
ATOM 11721 O O . ALA G 1 63 ? 30.182 23.485 15.801 1.00 41.56 63 ALA G O 1
ATOM 11723 N N . THR G 1 64 ? 29.342 24.535 14.029 1.00 38.09 64 THR G N 1
ATOM 11724 C CA . THR G 1 64 ? 29.941 25.812 14.429 1.00 38.04 64 THR G CA 1
ATOM 11725 C C . THR G 1 64 ? 28.848 26.838 14.837 1.00 40.50 64 THR G C 1
ATOM 11726 O O . THR G 1 64 ? 29.187 27.985 15.150 1.00 36.89 64 THR G O 1
ATOM 11730 N N . PHE G 1 65 ? 27.567 26.423 14.881 1.00 39.38 65 PHE G N 1
ATOM 11731 C CA . PHE G 1 65 ? 26.488 27.375 15.202 1.00 39.59 65 PHE G CA 1
ATOM 11732 C C . PHE G 1 65 ? 26.364 27.556 16.711 1.00 38.76 65 PHE G C 1
ATOM 11733 O O . PHE G 1 65 ? 25.783 28.534 17.181 1.00 41.79 65 PHE G O 1
ATOM 11741 N N . GLY G 1 66 ? 26.926 26.623 17.467 1.00 43.89 66 GLY G N 1
ATOM 11742 C CA . GLY G 1 66 ? 26.734 26.604 18.927 1.00 44.29 66 GLY G CA 1
ATOM 11743 C C . GLY G 1 66 ? 27.009 27.914 19.655 1.00 40.87 66 GLY G C 1
ATOM 11744 O O . GLY G 1 66 ? 26.362 28.210 20.680 1.00 42.62 66 GLY G O 1
ATOM 11745 N N . ILE G 1 67 ? 28.011 28.662 19.188 1.00 38.94 67 ILE G N 1
ATOM 11746 C CA . ILE G 1 67 ? 28.233 30.010 19.731 1.00 38.53 67 ILE G CA 1
ATOM 11747 C C . ILE G 1 67 ? 26.942 30.848 19.895 1.00 37.82 67 ILE G C 1
ATOM 11748 O O . ILE G 1 67 ? 26.804 31.595 20.887 1.00 39.25 67 ILE G O 1
ATOM 11753 N N . ALA G 1 68 ? 25.996 30.703 18.971 1.00 36.58 68 ALA G N 1
ATOM 11754 C CA . ALA G 1 68 ? 24.792 31.537 18.995 1.00 37.19 68 ALA G CA 1
ATOM 11755 C C . ALA G 1 68 ? 24.084 31.482 20.338 1.00 41.61 68 ALA G C 1
ATOM 11756 O O . ALA G 1 68 ? 23.865 32.518 20.988 1.00 47.95 68 ALA G O 1
ATOM 11758 N N . LEU G 1 69 ? 23.728 30.287 20.780 1.00 42.39 69 LEU G N 1
ATOM 11759 C CA . LEU G 1 69 ? 22.849 30.165 21.963 1.00 46.05 69 LEU G CA 1
ATOM 11760 C C . LEU G 1 69 ? 23.705 30.160 23.205 1.00 42.27 69 LEU G C 1
ATOM 11761 O O . LEU G 1 69 ? 23.250 30.492 24.257 1.00 46.04 69 LEU G O 1
ATOM 11766 N N . THR G 1 70 ? 24.974 29.827 23.063 1.00 42.04 70 THR G N 1
ATOM 11767 C CA . THR G 1 70 ? 25.939 29.991 24.139 1.00 39.04 70 THR G CA 1
ATOM 11768 C C . THR G 1 70 ? 26.034 31.454 24.561 1.00 42.38 70 THR G C 1
ATOM 11769 O O . THR G 1 70 ? 25.915 31.770 25.747 1.00 43.43 70 THR G O 1
ATOM 11773 N N . LEU G 1 71 ? 26.240 32.341 23.583 1.00 42.56 71 LEU G N 1
ATOM 11774 C CA . LEU G 1 71 ? 26.249 33.785 23.847 1.00 45.00 71 LEU G CA 1
ATOM 11775 C C . LEU G 1 71 ? 24.968 34.171 24.614 1.00 44.32 71 LEU G C 1
ATOM 11776 O O . LEU G 1 71 ? 25.014 34.916 25.613 1.00 42.81 71 LEU G O 1
ATOM 11781 N N . VAL G 1 72 ? 23.856 33.595 24.171 1.00 42.07 72 VAL G N 1
ATOM 11782 C CA . VAL G 1 72 ? 22.563 33.994 24.626 1.00 43.83 72 VAL G CA 1
ATOM 11783 C C . VAL G 1 72 ? 22.451 33.631 26.089 1.00 44.76 72 VAL G C 1
ATOM 11784 O O . VAL G 1 72 ? 22.115 34.460 26.894 1.00 50.88 72 VAL G O 1
ATOM 11788 N N . ILE G 1 73 ? 22.739 32.385 26.407 1.00 44.18 73 ILE G N 1
ATOM 11789 C CA . ILE G 1 73 ? 22.498 31.830 27.727 1.00 44.90 73 ILE G CA 1
ATOM 11790 C C . ILE G 1 73 ? 23.604 32.188 28.704 1.00 42.21 73 ILE G C 1
ATOM 11791 O O . ILE G 1 73 ? 23.326 32.546 29.831 1.00 46.74 73 ILE G O 1
ATOM 11796 N N . ILE G 1 74 ? 24.835 32.116 28.256 1.00 39.97 74 ILE G N 1
ATOM 11797 C CA . ILE G 1 74 ? 25.953 32.383 29.120 1.00 41.41 74 ILE G CA 1
ATOM 11798 C C . ILE G 1 74 ? 26.282 33.877 29.306 1.00 41.89 74 ILE G C 1
ATOM 11799 O O . ILE G 1 74 ? 26.584 34.331 30.428 1.00 44.18 74 ILE G O 1
ATOM 11804 N N . ALA G 1 75 ? 26.214 34.660 28.243 1.00 41.28 75 ALA G N 1
ATOM 11805 C CA . ALA G 1 75 ? 26.466 36.090 28.417 1.00 43.99 75 ALA G CA 1
ATOM 11806 C C . ALA G 1 75 ? 25.226 36.788 29.022 1.00 45.20 75 ALA G C 1
ATOM 11807 O O . ALA G 1 75 ? 25.380 37.673 29.828 1.00 47.96 75 ALA G O 1
ATOM 11809 N N . GLY G 1 76 ? 24.022 36.355 28.652 1.00 41.50 76 GLY G N 1
ATOM 11810 C CA . GLY G 1 76 ? 22.809 36.822 29.232 1.00 44.27 76 GLY G CA 1
ATOM 11811 C C . GLY G 1 76 ? 22.148 37.683 28.189 1.00 48.16 76 GLY G C 1
ATOM 11812 O O . GLY G 1 76 ? 22.836 38.502 27.572 1.00 46.66 76 GLY G O 1
ATOM 11813 N N . SER G 1 77 ? 20.829 37.503 28.020 1.00 46.56 77 SER G N 1
ATOM 11814 C CA . SER G 1 77 ? 20.009 38.170 27.002 1.00 46.78 77 SER G CA 1
ATOM 11815 C C . SER G 1 77 ? 18.610 37.587 27.076 1.00 45.60 77 SER G C 1
ATOM 11816 O O . SER G 1 77 ? 18.380 36.718 27.875 1.00 43.28 77 SER G O 1
ATOM 11819 N N . GLU G 1 78 ? 17.671 38.077 26.268 1.00 48.50 78 GLU G N 1
ATOM 11820 C CA . GLU G 1 78 ? 16.268 37.616 26.300 1.00 50.32 78 GLU G CA 1
ATOM 11821 C C . GLU G 1 78 ? 15.788 37.163 24.880 1.00 52.48 78 GLU G C 1
ATOM 11822 O O . GLU G 1 78 ? 15.620 38.012 23.971 1.00 53.02 78 GLU G O 1
ATOM 11828 N N . LEU G 1 79 ? 15.607 35.840 24.689 1.00 49.18 79 LEU G N 1
ATOM 11829 C CA . LEU G 1 79 ? 15.406 35.236 23.361 1.00 46.75 79 LEU G CA 1
ATOM 11830 C C . LEU G 1 79 ? 13.998 34.782 23.221 1.00 50.54 79 LEU G C 1
ATOM 11831 O O . LEU G 1 79 ? 13.527 33.976 24.025 1.00 56.62 79 LEU G O 1
ATOM 11836 N N . PHE G 1 80 ? 13.287 35.255 22.213 1.00 47.54 80 PHE G N 1
ATOM 11837 C CA . PHE G 1 80 ? 11.859 35.010 22.246 1.00 50.43 80 PHE G CA 1
ATOM 11838 C C . PHE G 1 80 ? 11.525 33.511 22.299 1.00 51.96 80 PHE G C 1
ATOM 11839 O O . PHE G 1 80 ? 10.559 33.064 22.947 1.00 52.91 80 PHE G O 1
ATOM 11847 N N . THR G 1 81 ? 12.326 32.751 21.564 1.00 50.62 81 THR G N 1
ATOM 11848 C CA . THR G 1 81 ? 12.081 31.348 21.389 1.00 52.01 81 THR G CA 1
ATOM 11849 C C . THR G 1 81 ? 12.204 30.610 22.732 1.00 52.28 81 THR G C 1
ATOM 11850 O O . THR G 1 81 ? 11.497 29.636 22.948 1.00 53.07 81 THR G O 1
ATOM 11854 N N . GLY G 1 82 ? 13.075 31.103 23.621 1.00 49.57 82 GLY G N 1
ATOM 11855 C CA . GLY G 1 82 ? 13.217 30.588 24.976 1.00 49.42 82 GLY G CA 1
ATOM 11856 C C . GLY G 1 82 ? 12.023 30.994 25.823 1.00 52.78 82 GLY G C 1
ATOM 11857 O O . GLY G 1 82 ? 11.525 30.217 26.653 1.00 53.75 82 GLY G O 1
ATOM 11858 N N . HIS G 1 83 ? 11.552 32.219 25.599 1.00 53.33 83 HIS G N 1
ATOM 11859 C CA . HIS G 1 83 ? 10.423 32.751 26.317 1.00 52.13 83 HIS G CA 1
ATOM 11860 C C . HIS G 1 83 ? 9.203 31.902 26.096 1.00 55.57 83 HIS G C 1
ATOM 11861 O O . HIS G 1 83 ? 8.403 31.748 27.024 1.00 59.48 83 HIS G O 1
ATOM 11868 N N . THR G 1 84 ? 9.026 31.313 24.904 1.00 53.04 84 THR G N 1
ATOM 11869 C CA . THR G 1 84 ? 7.759 30.562 24.663 1.00 53.42 84 THR G CA 1
ATOM 11870 C C . THR G 1 84 ? 7.648 29.472 25.723 1.00 53.93 84 THR G C 1
ATOM 11871 O O . THR G 1 84 ? 6.548 29.144 26.180 1.00 52.00 84 THR G O 1
ATOM 11875 N N . MET G 1 85 ? 8.802 28.909 26.108 1.00 50.37 85 MET G N 1
ATOM 11876 C CA . MET G 1 85 ? 8.839 27.863 27.129 1.00 50.61 85 MET G CA 1
ATOM 11877 C C . MET G 1 85 ? 8.842 28.391 28.575 1.00 50.77 85 MET G C 1
ATOM 11878 O O . MET G 1 85 ? 7.998 27.977 29.353 1.00 52.86 85 MET G O 1
ATOM 11883 N N . PHE G 1 86 ? 9.729 29.333 28.919 1.00 48.55 86 PHE G N 1
ATOM 11884 C CA . PHE G 1 86 ? 9.750 29.907 30.260 1.00 49.63 86 PHE G CA 1
ATOM 11885 C C . PHE G 1 86 ? 8.349 30.421 30.677 1.00 54.29 86 PHE G C 1
ATOM 11886 O O . PHE G 1 86 ? 7.879 30.173 31.825 1.00 52.49 86 PHE G O 1
ATOM 11894 N N . LEU G 1 87 ? 7.703 31.163 29.768 1.00 54.17 87 LEU G N 1
ATOM 11895 C CA . LEU G 1 87 ? 6.494 31.870 30.152 1.00 58.08 87 LEU G CA 1
ATOM 11896 C C . LEU G 1 87 ? 5.389 30.891 30.256 1.00 58.22 87 LEU G C 1
ATOM 11897 O O . LEU G 1 87 ? 4.516 31.086 31.063 1.00 61.09 87 LEU G O 1
ATOM 11902 N N . THR G 1 88 ? 5.462 29.794 29.500 1.00 57.52 88 THR G N 1
ATOM 11903 C CA . THR G 1 88 ? 4.407 28.796 29.602 1.00 58.39 88 THR G CA 1
ATOM 11904 C C . THR G 1 88 ? 4.413 28.226 31.030 1.00 59.10 88 THR G C 1
ATOM 11905 O O . THR G 1 88 ? 3.367 28.161 31.721 1.00 62.13 88 THR G O 1
ATOM 11909 N N . LEU G 1 89 ? 5.603 27.850 31.474 1.00 55.23 89 LEU G N 1
ATOM 11910 C CA . LEU G 1 89 ? 5.793 27.300 32.813 1.00 55.68 89 LEU G CA 1
ATOM 11911 C C . LEU G 1 89 ? 5.376 28.231 33.997 1.00 54.17 89 LEU G C 1
ATOM 11912 O O . LEU G 1 89 ? 4.723 27.777 34.959 1.00 53.49 89 LEU G O 1
ATOM 11917 N N . GLY G 1 90 ? 5.709 29.525 33.910 1.00 54.02 90 GLY G N 1
ATOM 11918 C CA . GLY G 1 90 ? 5.267 30.522 34.898 1.00 53.87 90 GLY G CA 1
ATOM 11919 C C . GLY G 1 90 ? 3.745 30.568 34.980 1.00 58.32 90 GLY G C 1
ATOM 11920 O O . GLY G 1 90 ? 3.174 30.663 36.092 1.00 57.99 90 GLY G O 1
ATOM 11921 N N . VAL G 1 91 ? 3.093 30.511 33.808 1.00 58.50 91 VAL G N 1
ATOM 11922 C CA . VAL G 1 91 ? 1.614 30.492 33.709 1.00 62.53 91 VAL G CA 1
ATOM 11923 C C . VAL G 1 91 ? 1.094 29.234 34.409 1.00 64.50 91 VAL G C 1
ATOM 11924 O O . VAL G 1 91 ? 0.265 29.328 35.319 1.00 64.82 91 VAL G O 1
ATOM 11928 N N . LYS G 1 92 ? 1.637 28.074 34.039 1.00 65.07 92 LYS G N 1
ATOM 11929 C CA . LYS G 1 92 ? 1.112 26.817 34.562 1.00 65.95 92 LYS G CA 1
ATOM 11930 C C . LYS G 1 92 ? 1.332 26.706 36.079 1.00 68.12 92 LYS G C 1
ATOM 11931 O O . LYS G 1 92 ? 0.432 26.228 36.847 1.00 68.43 92 LYS G O 1
ATOM 11937 N N . ALA G 1 93 ? 2.503 27.210 36.493 1.00 65.55 93 ALA G N 1
ATOM 11938 C CA . ALA G 1 93 ? 2.959 27.249 37.896 1.00 64.24 93 ALA G CA 1
ATOM 11939 C C . ALA G 1 93 ? 2.283 28.330 38.748 1.00 67.35 93 ALA G C 1
ATOM 11940 O O . ALA G 1 93 ? 2.082 28.134 39.937 1.00 70.56 93 ALA G O 1
ATOM 11942 N N . GLY G 1 94 ? 1.916 29.460 38.144 1.00 68.75 94 GLY G N 1
ATOM 11943 C CA . GLY G 1 94 ? 1.175 30.526 38.861 1.00 70.19 94 GLY G CA 1
ATOM 11944 C C . GLY G 1 94 ? 1.973 31.786 39.200 1.00 69.35 94 GLY G C 1
ATOM 11945 O O . GLY G 1 94 ? 1.522 32.632 39.948 1.00 67.93 94 GLY G O 1
ATOM 11946 N N . THR G 1 95 ? 3.168 31.904 38.629 1.00 67.21 95 THR G N 1
ATOM 11947 C CA . THR G 1 95 ? 4.051 33.001 38.948 1.00 65.20 95 THR G CA 1
ATOM 11948 C C . THR G 1 95 ? 3.784 34.225 38.042 1.00 66.13 95 THR G C 1
ATOM 11949 O O . THR G 1 95 ? 4.024 35.356 38.446 1.00 68.59 95 THR G O 1
ATOM 11953 N N . ILE G 1 96 ? 3.312 33.991 36.819 1.00 64.31 96 ILE G N 1
ATOM 11954 C CA . ILE G 1 96 ? 2.831 35.064 35.933 1.00 65.96 96 ILE G CA 1
ATOM 11955 C C . ILE G 1 96 ? 1.432 34.636 35.500 1.00 67.52 96 ILE G C 1
ATOM 11956 O O . ILE G 1 96 ? 0.940 33.628 35.989 1.00 69.44 96 ILE G O 1
ATOM 11961 N N . SER G 1 97 ? 0.828 35.354 34.553 1.00 71.80 97 SER G N 1
ATOM 11962 C CA . SER G 1 97 ? -0.536 35.050 34.015 1.00 73.73 97 SER G CA 1
ATOM 11963 C C . SER G 1 97 ? -0.551 34.946 32.483 1.00 73.41 97 SER G C 1
ATOM 11964 O O . SER G 1 97 ? 0.416 35.367 31.833 1.00 71.35 97 SER G O 1
ATOM 11967 N N . HIS G 1 98 ? -1.640 34.412 31.915 1.00 74.84 98 HIS G N 1
ATOM 11968 C CA . HIS G 1 98 ? -1.861 34.428 30.456 1.00 77.30 98 HIS G CA 1
ATOM 11969 C C . HIS G 1 98 ? -1.637 35.786 29.861 1.00 76.84 98 HIS G C 1
ATOM 11970 O O . HIS G 1 98 ? -0.988 35.906 28.823 1.00 76.85 98 HIS G O 1
ATOM 11977 N N . GLY G 1 99 ? -2.179 36.811 30.516 1.00 77.66 99 GLY G N 1
ATOM 11978 C CA . GLY G 1 99 ? -2.049 38.204 30.091 1.00 79.58 99 GLY G CA 1
ATOM 11979 C C . GLY G 1 99 ? -0.607 38.677 29.945 1.00 79.85 99 GLY G C 1
ATOM 11980 O O . GLY G 1 99 ? -0.255 39.295 28.926 1.00 79.07 99 GLY G O 1
ATOM 11981 N N . GLN G 1 100 ? 0.227 38.406 30.956 1.00 78.34 100 GLN G N 1
ATOM 11982 C CA . GLN G 1 100 ? 1.637 38.844 30.919 1.00 73.85 100 GLN G CA 1
ATOM 11983 C C . GLN G 1 100 ? 2.405 38.055 29.851 1.00 70.79 100 GLN G C 1
ATOM 11984 O O . GLN G 1 100 ? 3.185 38.636 29.085 1.00 68.59 100 GLN G O 1
ATOM 11990 N N . MET G 1 101 ? 2.138 36.751 29.747 1.00 69.21 101 MET G N 1
ATOM 11991 C CA . MET G 1 101 ? 2.737 35.950 28.684 1.00 67.28 101 MET G CA 1
ATOM 11992 C C . MET G 1 101 ? 2.474 36.512 27.281 1.00 70.18 101 MET G C 1
ATOM 11993 O O . MET G 1 101 ? 3.405 36.742 26.513 1.00 73.22 101 MET G O 1
ATOM 11998 N N . TRP G 1 102 ? 1.209 36.723 26.940 1.00 74.67 102 TRP G N 1
ATOM 11999 C CA . TRP G 1 102 ? 0.871 37.290 25.630 1.00 75.81 102 TRP G CA 1
ATOM 12000 C C . TRP G 1 102 ? 1.272 38.745 25.425 1.00 75.77 102 TRP G C 1
ATOM 12001 O O . TRP G 1 102 ? 1.488 39.169 24.303 1.00 79.11 102 TRP G O 1
ATOM 12012 N N . ALA G 1 103 ? 1.425 39.521 26.498 1.00 73.33 103 ALA G N 1
ATOM 12013 C CA . ALA G 1 103 ? 1.950 40.896 26.373 1.00 69.62 103 ALA G CA 1
ATOM 12014 C C . ALA G 1 103 ? 3.478 40.918 26.162 1.00 67.28 103 ALA G C 1
ATOM 12015 O O . ALA G 1 103 ? 3.956 41.787 25.474 1.00 65.94 103 ALA G O 1
ATOM 12017 N N . ILE G 1 104 ? 4.224 39.966 26.740 1.00 64.51 104 ILE G N 1
ATOM 12018 C CA . ILE G 1 104 ? 5.687 39.953 26.659 1.00 61.05 104 ILE G CA 1
ATOM 12019 C C . ILE G 1 104 ? 6.235 39.371 25.329 1.00 62.11 104 ILE G C 1
ATOM 12020 O O . ILE G 1 104 ? 7.076 39.995 24.662 1.00 64.13 104 ILE G O 1
ATOM 12025 N N . LEU G 1 105 ? 5.773 38.185 24.926 1.00 60.11 105 LEU G N 1
ATOM 12026 C CA . LEU G 1 105 ? 6.305 37.536 23.703 1.00 58.14 105 LEU G CA 1
ATOM 12027 C C . LEU G 1 105 ? 6.518 38.433 22.459 1.00 60.18 105 LEU G C 1
ATOM 12028 O O . LEU G 1 105 ? 7.589 38.369 21.863 1.00 62.42 105 LEU G O 1
ATOM 12033 N N . PRO G 1 106 ? 5.512 39.252 22.066 1.00 63.18 106 PRO G N 1
ATOM 12034 C CA . PRO G 1 106 ? 5.740 40.165 20.932 1.00 63.12 106 PRO G CA 1
ATOM 12035 C C . PRO G 1 106 ? 6.830 41.198 21.210 1.00 65.60 106 PRO G C 1
ATOM 12036 O O . PRO G 1 106 ? 7.552 41.582 20.295 1.00 66.92 106 PRO G O 1
ATOM 12040 N N . GLN G 1 107 ? 6.947 41.651 22.458 1.00 66.21 107 GLN G N 1
ATOM 12041 C CA . GLN G 1 107 ? 7.990 42.592 22.799 1.00 65.92 107 GLN G CA 1
ATOM 12042 C C . GLN G 1 107 ? 9.353 41.937 22.637 1.00 65.51 107 GLN G C 1
ATOM 12043 O O . GLN G 1 107 ? 10.292 42.565 22.134 1.00 69.33 107 GLN G O 1
ATOM 12049 N N . THR G 1 108 ? 9.454 40.659 22.994 1.00 61.75 108 THR G N 1
ATOM 12050 C CA . THR G 1 108 ? 10.753 39.976 22.952 1.00 61.58 108 THR G CA 1
ATOM 12051 C C . THR G 1 108 ? 11.181 39.743 21.525 1.00 58.87 108 THR G C 1
ATOM 12052 O O . THR G 1 108 ? 12.268 40.148 21.166 1.00 59.74 108 THR G O 1
ATOM 12056 N N . TRP G 1 109 ? 10.307 39.106 20.745 1.00 57.58 109 TRP G N 1
ATOM 12057 C CA . TRP G 1 109 ? 10.376 39.040 19.278 1.00 59.62 109 TRP G CA 1
ATOM 12058 C C . TRP G 1 109 ? 10.900 40.298 18.607 1.00 61.07 109 TRP G C 1
ATOM 12059 O O . TRP G 1 109 ? 12.000 40.269 17.958 1.00 55.94 109 TRP G O 1
ATOM 12070 N N . LEU G 1 110 ? 10.128 41.387 18.769 1.00 57.93 110 LEU G N 1
ATOM 12071 C CA . LEU G 1 110 ? 10.526 42.735 18.313 1.00 61.52 110 LEU G CA 1
ATOM 12072 C C . LEU G 1 110 ? 11.941 43.180 18.683 1.00 58.18 110 LEU G C 1
ATOM 12073 O O . LEU G 1 110 ? 12.651 43.737 17.842 1.00 59.01 110 LEU G O 1
ATOM 12078 N N . GLY G 1 111 ? 12.299 43.002 19.949 1.00 55.12 111 GLY G N 1
ATOM 12079 C CA . GLY G 1 111 ? 13.617 43.372 20.437 1.00 56.17 111 GLY G CA 1
ATOM 12080 C C . GLY G 1 111 ? 14.666 42.534 19.743 1.00 55.29 111 GLY G C 1
ATOM 12081 O O . GLY G 1 111 ? 15.669 43.058 19.278 1.00 61.34 111 GLY G O 1
ATOM 12082 N N . ASN G 1 112 ? 14.439 41.222 19.693 1.00 53.07 112 ASN G N 1
ATOM 12083 C CA . ASN G 1 112 ? 15.238 40.320 18.863 1.00 51.96 112 ASN G CA 1
ATOM 12084 C C . ASN G 1 112 ? 15.403 40.811 17.416 1.00 51.65 112 ASN G C 1
ATOM 12085 O O . ASN G 1 112 ? 16.501 40.743 16.883 1.00 50.45 112 ASN G O 1
ATOM 12090 N N . LEU G 1 113 ? 14.338 41.347 16.802 1.00 53.85 113 LEU G N 1
ATOM 12091 C CA . LEU G 1 113 ? 14.404 41.805 15.403 1.00 52.54 113 LEU G CA 1
ATOM 12092 C C . LEU G 1 113 ? 15.353 42.965 15.282 1.00 53.07 113 LEU G C 1
ATOM 12093 O O . LEU G 1 113 ? 16.175 43.014 14.388 1.00 54.59 113 LEU G O 1
ATOM 12098 N N . VAL G 1 114 ? 15.247 43.900 16.213 1.00 55.38 114 VAL G N 1
ATOM 12099 C CA . VAL G 1 114 ? 16.053 45.093 16.152 1.00 55.56 114 VAL G CA 1
ATOM 12100 C C . VAL G 1 114 ? 17.505 44.638 16.288 1.00 57.38 114 VAL G C 1
ATOM 12101 O O . VAL G 1 114 ? 18.381 45.175 15.598 1.00 59.96 114 VAL G O 1
ATOM 12105 N N . GLY G 1 115 ? 17.754 43.646 17.152 1.00 52.81 115 GLY G N 1
ATOM 12106 C CA . GLY G 1 115 ? 19.114 43.195 17.420 1.00 54.19 115 GLY G CA 1
ATOM 12107 C C . GLY G 1 115 ? 19.732 42.523 16.210 1.00 55.03 115 GLY G C 1
ATOM 12108 O O . GLY G 1 115 ? 20.929 42.690 15.910 1.00 53.98 115 GLY G O 1
ATOM 12109 N N . SER G 1 116 ? 18.889 41.770 15.515 1.00 54.59 116 SER G N 1
ATOM 12110 C CA . SER G 1 116 ? 19.272 41.020 14.352 1.00 51.88 116 SER G CA 1
ATOM 12111 C C . SER G 1 116 ? 19.608 41.954 13.199 1.00 54.06 116 SER G C 1
ATOM 12112 O O . SER G 1 116 ? 20.704 41.893 12.594 1.00 51.29 116 SER G O 1
ATOM 12115 N N . VAL G 1 117 ? 18.647 42.809 12.876 1.00 52.89 117 VAL G N 1
ATOM 12116 C CA . VAL G 1 117 ? 18.888 43.844 11.874 1.00 53.96 117 VAL G CA 1
ATOM 12117 C C . VAL G 1 117 ? 20.142 44.672 12.194 1.00 53.03 117 VAL G C 1
ATOM 12118 O O . VAL G 1 117 ? 20.937 44.994 11.297 1.00 57.32 117 VAL G O 1
ATOM 12122 N N . PHE G 1 118 ? 20.309 45.002 13.473 1.00 51.36 118 PHE G N 1
ATOM 12123 C CA . PHE G 1 118 ? 21.444 45.805 13.926 1.00 51.46 118 PHE G CA 1
ATOM 12124 C C . PHE G 1 118 ? 22.828 45.168 13.613 1.00 49.51 118 PHE G C 1
ATOM 12125 O O . PHE G 1 118 ? 23.697 45.858 13.094 1.00 54.05 118 PHE G O 1
ATOM 12133 N N . VAL G 1 119 ? 23.026 43.891 13.922 1.00 46.11 119 VAL G N 1
ATOM 12134 C CA . VAL G 1 119 ? 24.282 43.199 13.633 1.00 45.53 119 VAL G CA 1
ATOM 12135 C C . VAL G 1 119 ? 24.460 43.048 12.104 1.00 47.36 119 VAL G C 1
ATOM 12136 O O . VAL G 1 119 ? 25.544 43.222 11.574 1.00 47.32 119 VAL G O 1
ATOM 12140 N N . ALA G 1 120 ? 23.388 42.759 11.381 1.00 48.25 120 ALA G N 1
ATOM 12141 C CA . ALA G 1 120 ? 23.475 42.732 9.937 1.00 46.08 120 ALA G CA 1
ATOM 12142 C C . ALA G 1 120 ? 23.861 44.087 9.358 1.00 47.79 120 ALA G C 1
ATOM 12143 O O . ALA G 1 120 ? 24.564 44.113 8.364 1.00 49.18 120 ALA G O 1
ATOM 12145 N N . LEU G 1 121 ? 23.446 45.209 9.953 1.00 49.03 121 LEU G N 1
ATOM 12146 C CA . LEU G 1 121 ? 23.966 46.541 9.480 1.00 52.52 121 LEU G CA 1
ATOM 12147 C C . LEU G 1 121 ? 25.503 46.724 9.653 1.00 55.39 121 LEU G C 1
ATOM 12148 O O . LEU G 1 121 ? 26.225 47.043 8.681 1.00 57.80 121 LEU G O 1
ATOM 12153 N N . LEU G 1 122 ? 25.978 46.513 10.882 1.00 51.76 122 LEU G N 1
ATOM 12154 C CA . LEU G 1 122 ? 27.375 46.558 11.202 1.00 51.93 122 LEU G CA 1
ATOM 12155 C C . LEU G 1 122 ? 28.198 45.755 10.204 1.00 53.35 122 LEU G C 1
ATOM 12156 O O . LEU G 1 122 ? 29.288 46.182 9.759 1.00 54.40 122 LEU G O 1
ATOM 12161 N N . TYR G 1 123 ? 27.671 44.589 9.833 1.00 56.48 123 TYR G N 1
ATOM 12162 C CA . TYR G 1 123 ? 28.416 43.634 9.008 1.00 53.39 123 TYR G CA 1
ATOM 12163 C C . TYR G 1 123 ? 28.429 44.191 7.589 1.00 53.95 123 TYR G C 1
ATOM 12164 O O . TYR G 1 123 ? 29.432 44.111 6.895 1.00 52.91 123 TYR G O 1
ATOM 12173 N N . SER G 1 124 ? 27.313 44.804 7.195 1.00 54.44 124 SER G N 1
ATOM 12174 C CA . SER G 1 124 ? 27.197 45.458 5.889 1.00 52.03 124 SER G CA 1
ATOM 12175 C C . SER G 1 124 ? 28.095 46.722 5.798 1.00 54.76 124 SER G C 1
ATOM 12176 O O . SER G 1 124 ? 28.870 46.862 4.844 1.00 52.24 124 SER G O 1
ATOM 12179 N N . TRP G 1 125 ? 28.008 47.636 6.770 1.00 51.31 125 TRP G N 1
ATOM 12180 C CA . TRP G 1 125 ? 29.016 48.707 6.857 1.00 52.50 125 TRP G CA 1
ATOM 12181 C C . TRP G 1 125 ? 30.469 48.281 6.967 1.00 51.35 125 TRP G C 1
ATOM 12182 O O . TRP G 1 125 ? 31.373 49.064 6.609 1.00 51.19 125 TRP G O 1
ATOM 12193 N N . GLY G 1 126 ? 30.684 47.066 7.507 1.00 52.43 126 GLY G N 1
ATOM 12194 C CA . GLY G 1 126 ? 31.997 46.423 7.687 1.00 46.90 126 GLY G CA 1
ATOM 12195 C C . GLY G 1 126 ? 32.383 45.656 6.441 1.00 48.05 126 GLY G C 1
ATOM 12196 O O . GLY G 1 126 ? 33.331 44.837 6.459 1.00 51.89 126 GLY G O 1
ATOM 12197 N N . GLY G 1 127 ? 31.626 45.877 5.354 1.00 49.05 127 GLY G N 1
ATOM 12198 C CA . GLY G 1 127 ? 31.971 45.365 4.009 1.00 46.83 127 GLY G CA 1
ATOM 12199 C C . GLY G 1 127 ? 32.031 43.849 3.958 1.00 46.92 127 GLY G C 1
ATOM 12200 O O . GLY G 1 127 ? 32.848 43.269 3.289 1.00 48.73 127 GLY G O 1
ATOM 12201 N N . GLY G 1 128 ? 31.205 43.190 4.725 1.00 47.03 128 GLY G N 1
ATOM 12202 C CA . GLY G 1 128 ? 31.306 41.743 4.797 1.00 50.65 128 GLY G CA 1
ATOM 12203 C C . GLY G 1 128 ? 31.221 41.036 3.451 1.00 55.42 128 GLY G C 1
ATOM 12204 O O . GLY G 1 128 ? 30.366 41.362 2.604 1.00 53.05 128 GLY G O 1
ATOM 12205 N N . SER G 1 129 ? 32.081 40.034 3.274 1.00 52.64 129 SER G N 1
ATOM 12206 C CA . SER G 1 129 ? 32.233 39.410 1.977 1.00 51.26 129 SER G CA 1
ATOM 12207 C C . SER G 1 129 ? 30.990 38.607 1.538 1.00 52.56 129 SER G C 1
ATOM 12208 O O . SER G 1 129 ? 30.892 38.220 0.360 1.00 57.15 129 SER G O 1
ATOM 12211 N N . LEU G 1 130 ? 30.065 38.331 2.467 1.00 48.49 130 LEU G N 1
ATOM 12212 C CA . LEU G 1 130 ? 28.856 37.523 2.151 1.00 47.56 130 LEU G CA 1
ATOM 12213 C C . LEU G 1 130 ? 27.808 38.229 1.305 1.00 49.04 130 LEU G C 1
ATOM 12214 O O . LEU G 1 130 ? 26.886 37.587 0.832 1.00 48.41 130 LEU G O 1
ATOM 12219 N N . LEU G 1 131 ? 27.945 39.542 1.143 1.00 50.70 131 LEU G N 1
ATOM 12220 C CA . LEU G 1 131 ? 26.855 40.408 0.628 1.00 52.15 131 LEU G CA 1
ATOM 12221 C C . LEU G 1 131 ? 26.843 40.680 -0.880 1.00 53.13 131 LEU G C 1
ATOM 12222 O O . LEU G 1 131 ? 25.783 40.467 -1.506 1.00 56.11 131 LEU G O 1
ATOM 12227 N N . PRO G 1 132 ? 27.991 41.148 -1.460 1.00 52.85 132 PRO G N 1
ATOM 12228 C CA . PRO G 1 132 ? 27.915 41.704 -2.857 1.00 55.06 132 PRO G CA 1
ATOM 12229 C C . PRO G 1 132 ? 27.735 40.684 -4.015 1.00 54.68 132 PRO G C 1
ATOM 12230 O O . PRO G 1 132 ? 27.222 41.062 -5.079 1.00 61.32 132 PRO G O 1
ATOM 12234 N N . VAL G 1 133 ? 28.157 39.432 -3.834 1.00 53.47 133 VAL G N 1
ATOM 12235 C CA . VAL G 1 133 ? 28.150 38.416 -4.931 1.00 53.71 133 VAL G CA 1
ATOM 12236 C C . VAL G 1 133 ? 26.771 37.698 -4.965 1.00 53.66 133 VAL G C 1
ATOM 12237 O O . VAL G 1 133 ? 26.348 37.129 -3.936 1.00 53.40 133 VAL G O 1
ATOM 12241 N N . ASP G 1 134 ? 26.043 37.764 -6.090 1.00 54.29 134 ASP G N 1
ATOM 12242 C CA . ASP G 1 134 ? 24.666 37.168 -6.161 1.00 56.19 134 ASP G CA 1
ATOM 12243 C C . ASP G 1 134 ? 24.528 35.646 -5.870 1.00 56.82 134 ASP G C 1
ATOM 12244 O O . ASP G 1 134 ? 23.486 35.183 -5.433 1.00 60.28 134 ASP G O 1
ATOM 12249 N N . THR G 1 135 ? 25.585 34.883 -6.133 1.00 57.89 135 THR G N 1
ATOM 12250 C CA . THR G 1 135 ? 25.615 33.455 -5.909 1.00 55.08 135 THR G CA 1
ATOM 12251 C C . THR G 1 135 ? 25.953 33.101 -4.448 1.00 54.59 135 THR G C 1
ATOM 12252 O O . THR G 1 135 ? 26.015 31.912 -4.100 1.00 49.08 135 THR G O 1
ATOM 12256 N N . SER G 1 136 ? 26.193 34.119 -3.610 1.00 52.26 136 SER G N 1
ATOM 12257 C CA . SER G 1 136 ? 26.389 33.916 -2.164 1.00 48.24 136 SER G CA 1
ATOM 12258 C C . SER G 1 136 ? 25.297 33.033 -1.556 1.00 49.47 136 SER G C 1
ATOM 12259 O O . SER G 1 136 ? 24.100 33.253 -1.837 1.00 45.67 136 SER G O 1
ATOM 12262 N N . ILE G 1 137 ? 25.689 32.087 -0.684 1.00 46.48 137 ILE G N 1
ATOM 12263 C CA . ILE G 1 137 ? 24.696 31.234 -0.017 1.00 47.67 137 ILE G CA 1
ATOM 12264 C C . ILE G 1 137 ? 23.675 31.958 0.858 1.00 49.07 137 ILE G C 1
ATOM 12265 O O . ILE G 1 137 ? 22.526 31.482 1.001 1.00 45.93 137 ILE G O 1
ATOM 12270 N N . VAL G 1 138 ? 24.063 33.124 1.376 1.00 46.70 138 VAL G N 1
ATOM 12271 C CA . VAL G 1 138 ? 23.090 33.989 2.048 1.00 46.42 138 VAL G CA 1
ATOM 12272 C C . VAL G 1 138 ? 21.841 34.218 1.184 1.00 47.11 138 VAL G C 1
ATOM 12273 O O . VAL G 1 138 ? 20.717 34.166 1.670 1.00 51.25 138 VAL G O 1
ATOM 12277 N N . HIS G 1 139 ? 22.031 34.440 -0.106 1.00 46.56 139 HIS G N 1
ATOM 12278 C CA . HIS G 1 139 ? 20.921 34.767 -0.959 1.00 46.00 139 HIS G CA 1
ATOM 12279 C C . HIS G 1 139 ? 20.113 33.573 -1.382 1.00 47.56 139 HIS G C 1
ATOM 12280 O O . HIS G 1 139 ? 18.879 33.646 -1.381 1.00 49.31 139 HIS G O 1
ATOM 12287 N N . SER G 1 140 ? 20.770 32.470 -1.752 1.00 45.42 140 SER G N 1
ATOM 12288 C CA . SER G 1 140 ? 20.057 31.335 -2.320 1.00 47.00 140 SER G CA 1
ATOM 12289 C C . SER G 1 140 ? 19.386 30.652 -1.146 1.00 48.51 140 SER G C 1
ATOM 12290 O O . SER G 1 140 ? 18.249 30.187 -1.283 1.00 56.97 140 SER G O 1
ATOM 12293 N N . VAL G 1 141 ? 20.029 30.641 0.017 1.00 45.95 141 VAL G N 1
ATOM 12294 C CA . VAL G 1 141 ? 19.361 30.087 1.209 1.00 47.55 141 VAL G CA 1
ATOM 12295 C C . VAL G 1 141 ? 18.225 30.989 1.658 1.00 51.47 141 VAL G C 1
ATOM 12296 O O . VAL G 1 141 ? 17.148 30.496 1.956 1.00 51.04 141 VAL G O 1
ATOM 12300 N N . ALA G 1 142 ? 18.429 32.304 1.633 1.00 50.34 142 ALA G N 1
ATOM 12301 C CA . ALA G 1 142 ? 17.359 33.190 2.083 1.00 51.66 142 ALA G CA 1
ATOM 12302 C C . ALA G 1 142 ? 16.116 33.116 1.182 1.00 55.10 142 ALA G C 1
ATOM 12303 O O . ALA G 1 142 ? 14.981 32.991 1.661 1.00 57.56 142 ALA G O 1
ATOM 12305 N N . LEU G 1 143 ? 16.337 33.201 -0.125 1.00 55.00 143 LEU G N 1
ATOM 12306 C CA . LEU G 1 143 ? 15.272 33.136 -1.087 1.00 53.67 143 LEU G CA 1
ATOM 12307 C C . LEU G 1 143 ? 14.495 31.815 -0.926 1.00 54.72 143 LEU G C 1
ATOM 12308 O O . LEU G 1 143 ? 13.260 31.813 -0.898 1.00 62.37 143 LEU G O 1
ATOM 12313 N N . ALA G 1 144 ? 15.200 30.700 -0.808 1.00 51.32 144 ALA G N 1
ATOM 12314 C CA . ALA G 1 144 ? 14.540 29.405 -0.566 1.00 50.61 144 ALA G CA 1
ATOM 12315 C C . ALA G 1 144 ? 13.733 29.430 0.726 1.00 50.78 144 ALA G C 1
ATOM 12316 O O . ALA G 1 144 ? 12.592 28.914 0.773 1.00 52.80 144 ALA G O 1
ATOM 12318 N N . LYS G 1 145 ? 14.273 30.027 1.786 1.00 46.87 145 LYS G N 1
ATOM 12319 C CA . LYS G 1 145 ? 13.439 30.135 2.999 1.00 48.76 145 LYS G CA 1
ATOM 12320 C C . LYS G 1 145 ? 12.092 30.923 2.815 1.00 54.28 145 LYS G C 1
ATOM 12321 O O . LYS G 1 145 ? 11.088 30.646 3.504 1.00 54.52 145 LYS G O 1
ATOM 12327 N N . THR G 1 146 ? 12.064 31.882 1.881 1.00 53.47 146 THR G N 1
ATOM 12328 C CA . THR G 1 146 ? 10.908 32.758 1.791 1.00 55.23 146 THR G CA 1
ATOM 12329 C C . THR G 1 146 ? 9.785 32.182 0.928 1.00 55.96 146 THR G C 1
ATOM 12330 O O . THR G 1 146 ? 8.672 32.644 1.047 1.00 59.27 146 THR G O 1
ATOM 12334 N N . THR G 1 147 ? 10.100 31.204 0.074 1.00 55.62 147 THR G N 1
ATOM 12335 C CA . THR G 1 147 ? 9.183 30.652 -0.891 1.00 56.11 147 THR G CA 1
ATOM 12336 C C . THR G 1 147 ? 8.687 29.237 -0.551 1.00 55.23 147 THR G C 1
ATOM 12337 O O . THR G 1 147 ? 7.863 28.664 -1.282 1.00 57.24 147 THR G O 1
ATOM 12341 N N . ALA G 1 148 ? 9.199 28.669 0.540 1.00 52.46 148 ALA G N 1
ATOM 12342 C CA . ALA G 1 148 ? 8.730 27.369 1.087 1.00 50.16 148 ALA G CA 1
ATOM 12343 C C . ALA G 1 148 ? 7.259 27.476 1.524 1.00 51.42 148 ALA G C 1
ATOM 12344 O O . ALA G 1 148 ? 6.801 28.562 1.951 1.00 51.65 148 ALA G O 1
ATOM 12346 N N . PRO G 1 149 ? 6.505 26.354 1.449 1.00 53.79 149 PRO G N 1
ATOM 12347 C CA . PRO G 1 149 ? 5.057 26.357 1.845 1.00 53.30 149 PRO G CA 1
ATOM 12348 C C . PRO G 1 149 ? 4.867 26.558 3.368 1.00 53.12 149 PRO G C 1
ATOM 12349 O O . PRO G 1 149 ? 5.759 26.227 4.136 1.00 52.17 149 PRO G O 1
ATOM 12353 N N . ALA G 1 150 ? 3.757 27.159 3.792 1.00 56.54 150 ALA G N 1
ATOM 12354 C CA . ALA G 1 150 ? 3.451 27.371 5.218 1.00 56.48 150 ALA G CA 1
ATOM 12355 C C . ALA G 1 150 ? 3.644 26.145 6.164 1.00 56.65 150 ALA G C 1
ATOM 12356 O O . ALA G 1 150 ? 4.326 26.235 7.196 1.00 56.91 150 ALA G O 1
ATOM 12358 N N . THR G 1 151 ? 3.001 25.031 5.826 1.00 56.74 151 THR G N 1
ATOM 12359 C CA . THR G 1 151 ? 3.087 23.798 6.583 1.00 57.53 151 THR G CA 1
ATOM 12360 C C . THR G 1 151 ? 4.535 23.391 6.792 1.00 57.66 151 THR G C 1
ATOM 12361 O O . THR G 1 151 ? 4.927 23.061 7.902 1.00 59.76 151 THR G O 1
ATOM 12365 N N . VAL G 1 152 ? 5.312 23.411 5.710 1.00 57.04 152 VAL G N 1
ATOM 12366 C CA . VAL G 1 152 ? 6.691 22.964 5.743 1.00 56.87 152 VAL G CA 1
ATOM 12367 C C . VAL G 1 152 ? 7.433 23.862 6.758 1.00 55.23 152 VAL G C 1
ATOM 12368 O O . VAL G 1 152 ? 8.164 23.363 7.629 1.00 52.03 152 VAL G O 1
ATOM 12372 N N . LEU G 1 153 ? 7.202 25.173 6.667 1.00 53.01 153 LEU G N 1
ATOM 12373 C CA . LEU G 1 153 ? 7.875 26.121 7.540 1.00 51.86 153 LEU G CA 1
ATOM 12374 C C . LEU G 1 153 ? 7.439 26.022 9.020 1.00 52.58 153 LEU G C 1
ATOM 12375 O O . LEU G 1 153 ? 8.311 25.971 9.918 1.00 48.35 153 LEU G O 1
ATOM 12380 N N . PHE G 1 154 ? 6.124 25.914 9.255 1.00 51.95 154 PHE G N 1
ATOM 12381 C CA . PHE G 1 154 ? 5.548 25.699 10.605 1.00 55.05 154 PHE G CA 1
ATOM 12382 C C . PHE G 1 154 ? 6.215 24.474 11.293 1.00 55.91 154 PHE G C 1
ATOM 12383 O O . PHE G 1 154 ? 6.812 24.577 12.395 1.00 53.51 154 PHE G O 1
ATOM 12391 N N . PHE G 1 155 ? 6.167 23.330 10.622 1.00 55.19 155 PHE G N 1
ATOM 12392 C CA . PHE G 1 155 ? 6.695 22.109 11.228 1.00 52.84 155 PHE G CA 1
ATOM 12393 C C . PHE G 1 155 ? 8.234 22.041 11.347 1.00 52.92 155 PHE G C 1
ATOM 12394 O O . PHE G 1 155 ? 8.799 21.504 12.335 1.00 50.87 155 PHE G O 1
ATOM 12402 N N . LYS G 1 156 ? 8.910 22.636 10.388 1.00 50.34 156 LYS G N 1
ATOM 12403 C CA . LYS G 1 156 ? 10.340 22.808 10.546 1.00 49.39 156 LYS G CA 1
ATOM 12404 C C . LYS G 1 156 ? 10.610 23.760 11.745 1.00 49.63 156 LYS G C 1
ATOM 12405 O O . LYS G 1 156 ? 11.641 23.655 12.427 1.00 44.92 156 LYS G O 1
ATOM 12411 N N . GLY G 1 157 ? 9.653 24.672 11.982 1.00 51.17 157 GLY G N 1
ATOM 12412 C CA . GLY G 1 157 ? 9.757 25.638 13.053 1.00 48.58 157 GLY G CA 1
ATOM 12413 C C . GLY G 1 157 ? 9.514 24.899 14.351 1.00 48.62 157 GLY G C 1
ATOM 12414 O O . GLY G 1 157 ? 10.155 25.143 15.367 1.00 47.86 157 GLY G O 1
ATOM 12415 N N . ALA G 1 158 ? 8.598 23.949 14.325 1.00 49.68 158 ALA G N 1
ATOM 12416 C CA . ALA G 1 158 ? 8.310 23.284 15.568 1.00 48.99 158 ALA G CA 1
ATOM 12417 C C . ALA G 1 158 ? 9.530 22.438 15.968 1.00 46.76 158 ALA G C 1
ATOM 12418 O O . ALA G 1 158 ? 9.924 22.454 17.107 1.00 44.07 158 ALA G O 1
ATOM 12420 N N . LEU G 1 159 ? 10.103 21.687 15.018 1.00 49.45 159 LEU G N 1
ATOM 12421 C CA . LEU G 1 159 ? 11.250 20.820 15.284 1.00 47.10 159 LEU G CA 1
ATOM 12422 C C . LEU G 1 159 ? 12.440 21.640 15.744 1.00 51.04 159 LEU G C 1
ATOM 12423 O O . LEU G 1 159 ? 13.156 21.226 16.658 1.00 50.09 159 LEU G O 1
ATOM 12428 N N . CYS G 1 160 ? 12.671 22.795 15.114 1.00 49.35 160 CYS G N 1
ATOM 12429 C CA . CYS G 1 160 ? 13.835 23.589 15.533 1.00 45.94 160 CYS G CA 1
ATOM 12430 C C . CYS G 1 160 ? 13.726 23.943 17.015 1.00 44.68 160 CYS G C 1
ATOM 12431 O O . CYS G 1 160 ? 14.684 23.732 17.773 1.00 40.64 160 CYS G O 1
ATOM 12434 N N . ASN G 1 161 ? 12.556 24.479 17.425 1.00 45.09 161 ASN G N 1
ATOM 12435 C CA . ASN G 1 161 ? 12.423 25.010 18.779 1.00 46.65 161 ASN G CA 1
ATOM 12436 C C . ASN G 1 161 ? 12.335 23.955 19.885 1.00 49.33 161 ASN G C 1
ATOM 12437 O O . ASN G 1 161 ? 12.738 24.210 21.074 1.00 47.49 161 ASN G O 1
ATOM 12442 N N . TRP G 1 162 ? 11.884 22.757 19.486 1.00 46.53 162 TRP G N 1
ATOM 12443 C CA . TRP G 1 162 ? 12.042 21.571 20.346 1.00 45.79 162 TRP G CA 1
ATOM 12444 C C . TRP G 1 162 ? 13.500 21.415 20.727 1.00 44.56 162 TRP G C 1
ATOM 12445 O O . TRP G 1 162 ? 13.829 21.426 21.892 1.00 49.84 162 TRP G O 1
ATOM 12456 N N . LEU G 1 163 ? 14.393 21.335 19.749 1.00 40.78 163 LEU G N 1
ATOM 12457 C CA . LEU G 1 163 ? 15.815 21.191 20.041 1.00 42.55 163 LEU G CA 1
ATOM 12458 C C . LEU G 1 163 ? 16.415 22.370 20.831 1.00 43.86 163 LEU G C 1
ATOM 12459 O O . LEU G 1 163 ? 17.215 22.176 21.762 1.00 51.02 163 LEU G O 1
ATOM 12464 N N . VAL G 1 164 ? 16.029 23.591 20.479 1.00 44.69 164 VAL G N 1
ATOM 12465 C CA . VAL G 1 164 ? 16.652 24.771 21.086 1.00 42.66 164 VAL G CA 1
ATOM 12466 C C . VAL G 1 164 ? 16.174 24.953 22.503 1.00 42.30 164 VAL G C 1
ATOM 12467 O O . VAL G 1 164 ? 16.991 25.190 23.406 1.00 45.37 164 VAL G O 1
ATOM 12471 N N . CYS G 1 165 ? 14.878 24.772 22.730 1.00 41.25 165 CYS G N 1
ATOM 12472 C CA . CYS G 1 165 ? 14.359 24.719 24.119 1.00 41.04 165 CYS G CA 1
ATOM 12473 C C . CYS G 1 165 ? 14.909 23.521 24.880 1.00 42.33 165 CYS G C 1
ATOM 12474 O O . CYS G 1 165 ? 15.088 23.613 26.097 1.00 45.69 165 CYS G O 1
ATOM 12477 N N . LEU G 1 166 ? 15.157 22.391 24.196 1.00 41.78 166 LEU G N 1
ATOM 12478 C CA . LEU G 1 166 ? 15.836 21.284 24.859 1.00 41.33 166 LEU G CA 1
ATOM 12479 C C . LEU G 1 166 ? 17.209 21.719 25.342 1.00 41.66 166 LEU G C 1
ATOM 12480 O O . LEU G 1 166 ? 17.614 21.318 26.459 1.00 43.80 166 LEU G O 1
ATOM 12485 N N . ALA G 1 167 ? 17.905 22.545 24.549 1.00 39.83 167 ALA G N 1
ATOM 12486 C CA . ALA G 1 167 ? 19.303 22.978 24.934 1.00 40.04 167 ALA G CA 1
ATOM 12487 C C . ALA G 1 167 ? 19.205 23.852 26.189 1.00 46.49 167 ALA G C 1
ATOM 12488 O O . ALA G 1 167 ? 19.987 23.671 27.146 1.00 40.94 167 ALA G O 1
ATOM 12490 N N . ILE G 1 168 ? 18.175 24.739 26.214 1.00 45.33 168 ILE G N 1
ATOM 12491 C CA . ILE G 1 168 ? 17.974 25.655 27.341 1.00 43.73 168 ILE G CA 1
ATOM 12492 C C . ILE G 1 168 ? 17.669 24.842 28.585 1.00 45.72 168 ILE G C 1
ATOM 12493 O O . ILE G 1 168 ? 18.276 25.030 29.639 1.00 47.93 168 ILE G O 1
ATOM 12498 N N . TRP G 1 169 ? 16.755 23.896 28.417 1.00 45.89 169 TRP G N 1
ATOM 12499 C CA . TRP G 1 169 ? 16.334 22.969 29.454 1.00 45.48 169 TRP G CA 1
ATOM 12500 C C . TRP G 1 169 ? 17.479 22.142 30.048 1.00 48.15 169 TRP G C 1
ATOM 12501 O O . TRP G 1 169 ? 17.651 22.143 31.254 1.00 45.91 169 TRP G O 1
ATOM 12512 N N . MET G 1 170 ? 18.260 21.441 29.204 1.00 44.64 170 MET G N 1
ATOM 12513 C CA . MET G 1 170 ? 19.432 20.726 29.629 1.00 42.15 170 MET G CA 1
ATOM 12514 C C . MET G 1 170 ? 20.471 21.640 30.281 1.00 41.87 170 MET G C 1
ATOM 12515 O O . MET G 1 170 ? 21.068 21.291 31.287 1.00 42.59 170 MET G O 1
ATOM 12520 N N . ALA G 1 171 ? 20.654 22.831 29.731 1.00 43.28 171 ALA G N 1
ATOM 12521 C CA . ALA G 1 171 ? 21.604 23.790 30.319 1.00 42.34 171 ALA G CA 1
ATOM 12522 C C . ALA G 1 171 ? 21.187 24.213 31.756 1.00 43.55 171 ALA G C 1
ATOM 12523 O O . ALA G 1 171 ? 22.047 24.276 32.682 1.00 46.93 171 ALA G O 1
ATOM 12525 N N . ILE G 1 172 ? 19.894 24.432 31.976 1.00 40.81 172 ILE G N 1
ATOM 12526 C CA . ILE G 1 172 ? 19.443 24.666 33.320 1.00 44.59 172 ILE G CA 1
ATOM 12527 C C . ILE G 1 172 ? 19.713 23.493 34.284 1.00 48.64 172 ILE G C 1
ATOM 12528 O O . ILE G 1 172 ? 19.993 23.746 35.457 1.00 49.42 172 ILE G O 1
ATOM 12533 N N . ARG G 1 173 ? 19.653 22.240 33.794 1.00 45.66 173 ARG G N 1
ATOM 12534 C CA . ARG G 1 173 ? 19.766 21.051 34.650 1.00 45.35 173 ARG G CA 1
ATOM 12535 C C . ARG G 1 173 ? 21.230 20.583 34.807 1.00 48.00 173 ARG G C 1
ATOM 12536 O O . ARG G 1 173 ? 21.496 19.544 35.445 1.00 46.84 173 ARG G O 1
ATOM 12544 N N . THR G 1 174 ? 22.161 21.319 34.200 1.00 43.74 174 THR G N 1
ATOM 12545 C CA . THR G 1 174 ? 23.579 20.953 34.266 1.00 47.26 174 THR G CA 1
ATOM 12546 C C . THR G 1 174 ? 24.457 22.129 34.699 1.00 47.10 174 THR G C 1
ATOM 12547 O O . THR G 1 174 ? 24.005 23.259 34.755 1.00 51.59 174 THR G O 1
ATOM 12551 N N . GLU G 1 175 ? 25.725 21.863 34.975 1.00 51.54 175 GLU G N 1
ATOM 12552 C CA . GLU G 1 175 ? 26.685 22.894 35.422 1.00 48.16 175 GLU G CA 1
ATOM 12553 C C . GLU G 1 175 ? 27.899 22.982 34.491 1.00 48.15 175 GLU G C 1
ATOM 12554 O O . GLU G 1 175 ? 28.212 22.037 33.720 1.00 45.64 175 GLU G O 1
ATOM 12560 N N . GLY G 1 176 ? 28.601 24.115 34.557 1.00 51.34 176 GLY G N 1
ATOM 12561 C CA . GLY G 1 176 ? 29.914 24.238 33.937 1.00 45.17 176 GLY G CA 1
ATOM 12562 C C . GLY G 1 176 ? 29.836 23.975 32.440 1.00 44.88 176 GLY G C 1
ATOM 12563 O O . GLY G 1 176 ? 28.892 24.380 31.764 1.00 47.55 176 GLY G O 1
ATOM 12564 N N . THR G 1 177 ? 30.847 23.286 31.939 1.00 45.04 177 THR G N 1
ATOM 12565 C CA . THR G 1 177 ? 30.987 22.955 30.538 1.00 45.01 177 THR G CA 1
ATOM 12566 C C . THR G 1 177 ? 29.786 22.118 29.953 1.00 45.64 177 THR G C 1
ATOM 12567 O O . THR G 1 177 ? 29.458 22.239 28.728 1.00 42.01 177 THR G O 1
ATOM 12571 N N . ALA G 1 178 ? 29.114 21.306 30.797 1.00 38.82 178 ALA G N 1
ATOM 12572 C CA . ALA G 1 178 ? 28.023 20.489 30.289 1.00 38.77 178 ALA G CA 1
ATOM 12573 C C . ALA G 1 178 ? 26.963 21.384 29.650 1.00 39.97 178 ALA G C 1
ATOM 12574 O O . ALA G 1 178 ? 26.336 21.001 28.671 1.00 38.74 178 ALA G O 1
ATOM 12576 N N . LYS G 1 179 ? 26.761 22.586 30.190 1.00 38.94 179 LYS G N 1
ATOM 12577 C CA . LYS G 1 179 ? 25.814 23.489 29.550 1.00 39.63 179 LYS G CA 1
ATOM 12578 C C . LYS G 1 179 ? 26.246 23.738 28.083 1.00 41.81 179 LYS G C 1
ATOM 12579 O O . LYS G 1 179 ? 25.426 23.763 27.171 1.00 45.07 179 LYS G O 1
ATOM 12585 N N . PHE G 1 180 ? 27.552 23.912 27.856 1.00 41.00 180 PHE G N 1
ATOM 12586 C CA . PHE G 1 180 ? 28.060 24.223 26.549 1.00 38.21 180 PHE G CA 1
ATOM 12587 C C . PHE G 1 180 ? 27.868 23.064 25.571 1.00 37.52 180 PHE G C 1
ATOM 12588 O O . PHE G 1 180 ? 27.627 23.308 24.397 1.00 35.36 180 PHE G O 1
ATOM 12596 N N . LEU G 1 181 ? 28.013 21.817 26.037 1.00 39.01 181 LEU G N 1
ATOM 12597 C CA . LEU G 1 181 ? 27.832 20.642 25.157 1.00 40.41 181 LEU G CA 1
ATOM 12598 C C . LEU G 1 181 ? 26.331 20.426 24.832 1.00 41.37 181 LEU G C 1
ATOM 12599 O O . LEU G 1 181 ? 26.002 20.090 23.696 1.00 39.93 181 LEU G O 1
ATOM 12604 N N . ALA G 1 182 ? 25.445 20.667 25.802 1.00 35.95 182 ALA G N 1
ATOM 12605 C CA . ALA G 1 182 ? 24.007 20.633 25.559 1.00 38.99 182 ALA G CA 1
ATOM 12606 C C . ALA G 1 182 ? 23.656 21.562 24.444 1.00 39.85 182 ALA G C 1
ATOM 12607 O O . ALA G 1 182 ? 22.936 21.179 23.564 1.00 38.19 182 ALA G O 1
ATOM 12609 N N . ILE G 1 183 ? 24.197 22.783 24.469 1.00 43.07 183 ILE G N 1
ATOM 12610 C CA . ILE G 1 183 ? 23.864 23.802 23.487 1.00 44.35 183 ILE G CA 1
ATOM 12611 C C . ILE G 1 183 ? 24.399 23.359 22.127 1.00 43.02 183 ILE G C 1
ATOM 12612 O O . ILE G 1 183 ? 23.680 23.354 21.086 1.00 43.08 183 ILE G O 1
ATOM 12617 N N . TRP G 1 184 ? 25.656 22.952 22.147 1.00 38.08 184 TRP G N 1
ATOM 12618 C CA . TRP G 1 184 ? 26.316 22.461 20.918 1.00 39.17 184 TRP G CA 1
ATOM 12619 C C . TRP G 1 184 ? 25.560 21.347 20.204 1.00 39.13 184 TRP G C 1
ATOM 12620 O O . TRP G 1 184 ? 25.321 21.428 18.996 1.00 39.69 184 TRP G O 1
ATOM 12631 N N . TRP G 1 185 ? 25.189 20.294 20.945 1.00 35.78 185 TRP G N 1
ATOM 12632 C CA . TRP G 1 185 ? 24.458 19.190 20.376 1.00 36.36 185 TRP G CA 1
ATOM 12633 C C . TRP G 1 185 ? 23.176 19.619 19.699 1.00 39.62 185 TRP G C 1
ATOM 12634 O O . TRP G 1 185 ? 22.883 19.197 18.577 1.00 41.53 185 TRP G O 1
ATOM 12645 N N . CYS G 1 186 ? 22.393 20.458 20.370 1.00 39.40 186 CYS G N 1
ATOM 12646 C CA . CYS G 1 186 ? 21.059 20.786 19.894 1.00 38.63 186 CYS G CA 1
ATOM 12647 C C . CYS G 1 186 ? 21.136 21.701 18.678 1.00 39.25 186 CYS G C 1
ATOM 12648 O O . CYS G 1 186 ? 20.321 21.597 17.761 1.00 39.63 186 CYS G O 1
ATOM 12651 N N . LEU G 1 187 ? 22.165 22.545 18.635 1.00 41.09 187 LEU G N 1
ATOM 12652 C CA . LEU G 1 187 ? 22.303 23.503 17.525 1.00 38.90 187 LEU G CA 1
ATOM 12653 C C . LEU G 1 187 ? 22.909 22.769 16.320 1.00 41.28 187 LEU G C 1
ATOM 12654 O O . LEU G 1 187 ? 22.488 22.999 15.204 1.00 40.09 187 LEU G O 1
ATOM 12659 N N . LEU G 1 188 ? 23.859 21.856 16.562 1.00 38.50 188 LEU G N 1
ATOM 12660 C CA . LEU G 1 188 ? 24.277 20.930 15.553 1.00 37.61 188 LEU G CA 1
ATOM 12661 C C . LEU G 1 188 ? 23.053 20.222 14.959 1.00 38.69 188 LEU G C 1
ATOM 12662 O O . LEU G 1 188 ? 22.891 20.204 13.748 1.00 41.94 188 LEU G O 1
ATOM 12667 N N . ALA G 1 189 ? 22.237 19.601 15.788 1.00 39.55 189 ALA G N 1
ATOM 12668 C CA . ALA G 1 189 ? 21.040 18.869 15.284 1.00 41.52 189 ALA G CA 1
ATOM 12669 C C . ALA G 1 189 ? 20.104 19.732 14.456 1.00 43.27 189 ALA G C 1
ATOM 12670 O O . ALA G 1 189 ? 19.638 19.295 13.379 1.00 45.57 189 ALA G O 1
ATOM 12672 N N . PHE G 1 190 ? 19.734 20.912 14.985 1.00 41.32 190 PHE G N 1
ATOM 12673 C CA . PHE G 1 190 ? 18.654 21.618 14.316 1.00 44.65 190 PHE G CA 1
ATOM 12674 C C . PHE G 1 190 ? 19.152 22.224 12.977 1.00 45.22 190 PHE G C 1
ATOM 12675 O O . PHE G 1 190 ? 18.415 22.159 11.988 1.00 41.02 190 PHE G O 1
ATOM 12683 N N . ILE G 1 191 ? 20.407 22.736 12.924 1.00 40.27 191 ILE G N 1
ATOM 12684 C CA . ILE G 1 191 ? 20.887 23.313 11.673 1.00 38.64 191 ILE G CA 1
ATOM 12685 C C . ILE G 1 191 ? 21.101 22.247 10.604 1.00 41.53 191 ILE G C 1
ATOM 12686 O O . ILE G 1 191 ? 20.477 22.308 9.525 1.00 43.05 191 ILE G O 1
ATOM 12691 N N . ALA G 1 192 ? 21.918 21.238 10.918 1.00 41.40 192 ALA G N 1
ATOM 12692 C CA . ALA G 1 192 ? 22.183 20.150 9.967 1.00 42.14 192 ALA G CA 1
ATOM 12693 C C . ALA G 1 192 ? 20.907 19.429 9.496 1.00 40.82 192 ALA G C 1
ATOM 12694 O O . ALA G 1 192 ? 20.822 18.948 8.376 1.00 45.49 192 ALA G O 1
ATOM 12696 N N . SER G 1 193 ? 19.930 19.290 10.374 1.00 44.85 193 SER G N 1
ATOM 12697 C CA . SER G 1 193 ? 18.657 18.653 9.998 1.00 41.76 193 SER G CA 1
ATOM 12698 C C . SER G 1 193 ? 17.771 19.501 9.126 1.00 42.20 193 SER G C 1
ATOM 12699 O O . SER G 1 193 ? 16.776 19.002 8.636 1.00 49.24 193 SER G O 1
ATOM 12702 N N . GLY G 1 194 ? 18.048 20.793 8.989 1.00 44.92 194 GLY G N 1
ATOM 12703 C CA . GLY G 1 194 ? 17.258 21.656 8.092 1.00 42.65 194 GLY G CA 1
ATOM 12704 C C . GLY G 1 194 ? 16.109 22.383 8.835 1.00 50.07 194 GLY G C 1
ATOM 12705 O O . GLY G 1 194 ? 15.133 22.869 8.223 1.00 45.35 194 GLY G O 1
ATOM 12706 N N . TYR G 1 195 ? 16.177 22.495 10.157 1.00 44.88 195 TYR G N 1
ATOM 12707 C CA . TYR G 1 195 ? 15.019 23.111 10.811 1.00 48.56 195 TYR G CA 1
ATOM 12708 C C . TYR G 1 195 ? 15.091 24.640 10.783 1.00 49.50 195 TYR G C 1
ATOM 12709 O O . TYR G 1 195 ? 16.169 25.168 10.562 1.00 45.53 195 TYR G O 1
ATOM 12718 N N . GLU G 1 196 ? 13.961 25.333 11.043 1.00 48.17 196 GLU G N 1
ATOM 12719 C CA . GLU G 1 196 ? 13.875 26.810 11.006 1.00 47.36 196 GLU G CA 1
ATOM 12720 C C . GLU G 1 196 ? 13.781 27.530 12.368 1.00 49.47 196 GLU G C 1
ATOM 12721 O O . GLU G 1 196 ? 12.830 27.338 13.144 1.00 54.03 196 GLU G O 1
ATOM 12727 N N . HIS G 1 197 ? 14.728 28.423 12.636 1.00 49.07 197 HIS G N 1
ATOM 12728 C CA . HIS G 1 197 ? 14.643 29.264 13.843 1.00 48.43 197 HIS G CA 1
ATOM 12729 C C . HIS G 1 197 ? 14.239 30.677 13.495 1.00 47.34 197 HIS G C 1
ATOM 12730 O O . HIS G 1 197 ? 14.894 31.321 12.661 1.00 50.86 197 HIS G O 1
ATOM 12737 N N . SER G 1 198 ? 13.219 31.215 14.155 1.00 46.01 198 SER G N 1
ATOM 12738 C CA . SER G 1 198 ? 12.689 32.548 13.784 1.00 47.59 198 SER G CA 1
ATOM 12739 C C . SER G 1 198 ? 13.716 33.649 13.998 1.00 47.77 198 SER G C 1
ATOM 12740 O O . SER G 1 198 ? 13.967 34.426 13.088 1.00 50.75 198 SER G O 1
ATOM 12743 N N . VAL G 1 199 ? 14.341 33.719 15.171 1.00 46.59 199 VAL G N 1
ATOM 12744 C CA . VAL G 1 199 ? 15.318 34.792 15.400 1.00 46.65 199 VAL G CA 1
ATOM 12745 C C . VAL G 1 199 ? 16.586 34.689 14.531 1.00 47.34 199 VAL G C 1
ATOM 12746 O O . VAL G 1 199 ? 17.056 35.728 14.026 1.00 46.25 199 VAL G O 1
ATOM 12750 N N . ALA G 1 200 ? 17.146 33.471 14.362 1.00 46.04 200 ALA G N 1
ATOM 12751 C CA . ALA G 1 200 ? 18.298 33.305 13.440 1.00 44.80 200 ALA G CA 1
ATOM 12752 C C . ALA G 1 200 ? 17.926 33.748 12.001 1.00 46.49 200 ALA G C 1
ATOM 12753 O O . ALA G 1 200 ? 18.707 34.433 11.315 1.00 46.51 200 ALA G O 1
ATOM 12755 N N . ASN G 1 201 ? 16.711 33.423 11.575 1.00 44.94 201 ASN G N 1
ATOM 12756 C CA . ASN G 1 201 ? 16.270 33.868 10.285 1.00 48.34 201 ASN G CA 1
ATOM 12757 C C . ASN G 1 201 ? 16.248 35.399 10.179 1.00 49.55 201 ASN G C 1
ATOM 12758 O O . ASN G 1 201 ? 16.418 35.942 9.077 1.00 46.08 201 ASN G O 1
ATOM 12763 N N . MET G 1 202 ? 16.027 36.098 11.302 1.00 46.93 202 MET G N 1
ATOM 12764 C CA . MET G 1 202 ? 15.906 37.553 11.219 1.00 49.16 202 MET G CA 1
ATOM 12765 C C . MET G 1 202 ? 17.213 38.128 10.723 1.00 52.69 202 MET G C 1
ATOM 12766 O O . MET G 1 202 ? 17.220 39.032 9.859 1.00 53.04 202 MET G O 1
ATOM 12771 N N . THR G 1 203 ? 18.328 37.602 11.255 1.00 51.06 203 THR G N 1
ATOM 12772 C CA . THR G 1 203 ? 19.606 38.054 10.773 1.00 51.57 203 THR G CA 1
ATOM 12773 C C . THR G 1 203 ? 19.817 37.589 9.333 1.00 52.40 203 THR G C 1
ATOM 12774 O O . THR G 1 203 ? 20.318 38.350 8.506 1.00 55.40 203 THR G O 1
ATOM 12778 N N . LEU G 1 204 ? 19.449 36.343 9.028 1.00 50.95 204 LEU G N 1
ATOM 12779 C CA . LEU G 1 204 ? 19.721 35.835 7.683 1.00 50.78 204 LEU G CA 1
ATOM 12780 C C . LEU G 1 204 ? 19.011 36.757 6.624 1.00 51.05 204 LEU G C 1
ATOM 12781 O O . LEU G 1 204 ? 19.616 37.227 5.653 1.00 45.68 204 LEU G O 1
ATOM 12786 N N . PHE G 1 205 ? 17.734 37.038 6.872 1.00 51.76 205 PHE G N 1
ATOM 12787 C CA . PHE G 1 205 ? 16.917 37.803 5.991 1.00 49.84 205 PHE G CA 1
ATOM 12788 C C . PHE G 1 205 ? 17.411 39.221 5.863 1.00 50.27 205 PHE G C 1
ATOM 12789 O O . PHE G 1 205 ? 17.365 39.771 4.783 1.00 51.57 205 PHE G O 1
ATOM 12797 N N . ALA G 1 206 ? 17.853 39.809 6.964 1.00 50.69 206 ALA G N 1
ATOM 12798 C CA . ALA G 1 206 ? 18.475 41.138 6.971 1.00 49.93 206 ALA G CA 1
ATOM 12799 C C . ALA G 1 206 ? 19.778 41.176 6.143 1.00 49.86 206 ALA G C 1
ATOM 12800 O O . ALA G 1 206 ? 19.968 42.115 5.341 1.00 52.94 206 ALA G O 1
ATOM 12802 N N . LEU G 1 207 ? 20.664 40.196 6.328 1.00 47.79 207 LEU G N 1
ATOM 12803 C CA . LEU G 1 207 ? 21.865 40.068 5.445 1.00 51.45 207 LEU G CA 1
ATOM 12804 C C . LEU G 1 207 ? 21.513 40.049 3.933 1.00 52.81 207 LEU G C 1
ATOM 12805 O O . LEU G 1 207 ? 22.105 40.768 3.126 1.00 53.01 207 LEU G O 1
ATOM 12810 N N . SER G 1 208 ? 20.537 39.238 3.552 1.00 53.02 208 SER G N 1
ATOM 12811 C CA . SER G 1 208 ? 20.191 39.135 2.157 1.00 54.78 208 SER G CA 1
ATOM 12812 C C . SER G 1 208 ? 19.682 40.478 1.661 1.00 57.35 208 SER G C 1
ATOM 12813 O O . SER G 1 208 ? 19.965 40.862 0.515 1.00 59.40 208 SER G O 1
ATOM 12816 N N . TRP G 1 209 ? 18.952 41.182 2.529 1.00 56.87 209 TRP G N 1
ATOM 12817 C CA . TRP G 1 209 ? 18.242 42.393 2.132 1.00 57.22 209 TRP G CA 1
ATOM 12818 C C . TRP G 1 209 ? 19.262 43.458 1.828 1.00 58.80 209 TRP G C 1
ATOM 12819 O O . TRP G 1 209 ? 19.184 44.134 0.800 1.00 59.45 209 TRP G O 1
ATOM 12830 N N . PHE G 1 210 ? 20.260 43.560 2.704 1.00 58.03 210 PHE G N 1
ATOM 12831 C CA . PHE G 1 210 ? 21.317 44.559 2.600 1.00 60.58 210 PHE G CA 1
ATOM 12832 C C . PHE G 1 210 ? 22.385 44.218 1.569 1.00 60.39 210 PHE G C 1
ATOM 12833 O O . PHE G 1 210 ? 23.394 44.924 1.503 1.00 60.72 210 PHE G O 1
ATOM 12841 N N . GLY G 1 211 ? 22.188 43.129 0.812 1.00 57.36 211 GLY G N 1
ATOM 12842 C CA . GLY G 1 211 ? 23.140 42.687 -0.196 1.00 55.16 211 GLY G CA 1
ATOM 12843 C C . GLY G 1 211 ? 22.559 42.579 -1.601 1.00 57.78 211 GLY G C 1
ATOM 12844 O O . GLY G 1 211 ? 21.398 42.946 -1.869 1.00 59.60 211 GLY G O 1
ATOM 12845 N N . HIS G 1 212 ? 23.365 42.048 -2.510 1.00 56.09 212 HIS G N 1
ATOM 12846 C CA . HIS G 1 212 ? 22.936 41.904 -3.880 1.00 57.14 212 HIS G CA 1
ATOM 12847 C C . HIS G 1 212 ? 22.004 40.702 -4.002 1.00 54.30 212 HIS G C 1
ATOM 12848 O O . HIS G 1 212 ? 22.344 39.674 -4.581 1.00 51.96 212 HIS G O 1
ATOM 12855 N N . HIS G 1 213 ? 20.809 40.827 -3.444 1.00 52.48 213 HIS G N 1
ATOM 12856 C CA . HIS G 1 213 ? 19.784 39.799 -3.627 1.00 54.85 213 HIS G CA 1
ATOM 12857 C C . HIS G 1 213 ? 19.064 39.892 -4.971 1.00 57.01 213 HIS G C 1
ATOM 12858 O O . HIS G 1 213 ? 19.058 40.949 -5.636 1.00 58.12 213 HIS G O 1
ATOM 12865 N N . SER G 1 214 ? 18.459 38.781 -5.371 1.00 59.62 214 SER G N 1
ATOM 12866 C CA . SER G 1 214 ? 17.445 38.734 -6.449 1.00 64.51 214 SER G CA 1
ATOM 12867 C C . SER G 1 214 ? 16.304 39.694 -6.306 1.00 66.50 214 SER G C 1
ATOM 12868 O O . SER G 1 214 ? 15.915 40.045 -5.201 1.00 70.70 214 SER G O 1
ATOM 12871 N N . ASP G 1 215 ? 15.705 40.040 -7.438 1.00 75.74 215 ASP G N 1
ATOM 12872 C CA . ASP G 1 215 ? 14.311 40.551 -7.522 1.00 73.89 215 ASP G CA 1
ATOM 12873 C C . ASP G 1 215 ? 13.284 39.633 -6.884 1.00 72.04 215 ASP G C 1
ATOM 12874 O O . ASP G 1 215 ? 12.234 40.080 -6.422 1.00 73.04 215 ASP G O 1
ATOM 12879 N N . ALA G 1 216 ? 13.541 38.332 -6.964 1.00 68.84 216 ALA G N 1
ATOM 12880 C CA . ALA G 1 216 ? 12.583 37.332 -6.514 1.00 67.80 216 ALA G CA 1
ATOM 12881 C C . ALA G 1 216 ? 12.461 37.285 -4.983 1.00 67.34 216 ALA G C 1
ATOM 12882 O O . ALA G 1 216 ? 11.505 36.712 -4.469 1.00 70.35 216 ALA G O 1
ATOM 12884 N N . TYR G 1 217 ? 13.424 37.876 -4.271 1.00 64.00 217 TYR G N 1
ATOM 12885 C CA . TYR G 1 217 ? 13.437 37.928 -2.804 1.00 60.51 217 TYR G CA 1
ATOM 12886 C C . TYR G 1 217 ? 12.718 39.182 -2.306 1.00 61.21 217 TYR G C 1
ATOM 12887 O O . TYR G 1 217 ? 13.118 40.300 -2.625 1.00 60.50 217 TYR G O 1
ATOM 12896 N N . THR G 1 218 ? 11.685 39.013 -1.483 1.00 60.14 218 THR G N 1
ATOM 12897 C CA . THR G 1 218 ? 10.883 40.175 -1.113 1.00 60.30 218 THR G CA 1
ATOM 12898 C C . THR G 1 218 ? 10.530 40.261 0.366 1.00 60.89 218 THR G C 1
ATOM 12899 O O . THR G 1 218 ? 10.595 39.265 1.122 1.00 60.67 218 THR G O 1
ATOM 12903 N N . LEU G 1 219 ? 10.150 41.479 0.748 1.00 61.26 219 LEU G N 1
ATOM 12904 C CA . LEU G 1 219 ? 9.690 41.825 2.078 1.00 61.38 219 LEU G CA 1
ATOM 12905 C C . LEU G 1 219 ? 8.473 41.006 2.494 1.00 61.91 219 LEU G C 1
ATOM 12906 O O . LEU G 1 219 ? 8.380 40.586 3.645 1.00 64.65 219 LEU G O 1
ATOM 12911 N N . ALA G 1 220 ? 7.568 40.747 1.554 1.00 61.59 220 ALA G N 1
ATOM 12912 C CA . ALA G 1 220 ? 6.443 39.838 1.777 1.00 61.51 220 ALA G CA 1
ATOM 12913 C C . ALA G 1 220 ? 6.972 38.400 2.023 1.00 59.66 220 ALA G C 1
ATOM 12914 O O . ALA G 1 220 ? 6.593 37.744 3.005 1.00 60.46 220 ALA G O 1
ATOM 12916 N N . GLY G 1 221 ? 7.865 37.919 1.163 1.00 58.61 221 GLY G N 1
ATOM 12917 C CA . GLY G 1 221 ? 8.535 36.623 1.419 1.00 59.63 221 GLY G CA 1
ATOM 12918 C C . GLY G 1 221 ? 9.148 36.461 2.808 1.00 60.43 221 GLY G C 1
ATOM 12919 O O . GLY G 1 221 ? 9.009 35.409 3.461 1.00 60.33 221 GLY G O 1
ATOM 12920 N N . ILE G 1 222 ? 9.853 37.494 3.273 1.00 61.20 222 ILE G N 1
ATOM 12921 C CA . ILE G 1 222 ? 10.535 37.435 4.602 1.00 57.50 222 ILE G CA 1
ATOM 12922 C C . ILE G 1 222 ? 9.439 37.282 5.634 1.00 59.05 222 ILE G C 1
ATOM 12923 O O . ILE G 1 222 ? 9.528 36.447 6.539 1.00 59.03 222 ILE G O 1
ATOM 12928 N N . GLY G 1 223 ? 8.397 38.101 5.477 1.00 58.70 223 GLY G N 1
ATOM 12929 C CA . GLY G 1 223 ? 7.256 38.047 6.370 1.00 60.87 223 GLY G CA 1
ATOM 12930 C C . GLY G 1 223 ? 6.583 36.687 6.350 1.00 60.29 223 GLY G C 1
ATOM 12931 O O . GLY G 1 223 ? 6.152 36.196 7.387 1.00 60.22 223 GLY G O 1
ATOM 12932 N N . HIS G 1 224 ? 6.515 36.074 5.171 1.00 60.36 224 HIS G N 1
ATOM 12933 C CA . HIS G 1 224 ? 5.900 34.757 5.017 1.00 58.70 224 HIS G CA 1
ATOM 12934 C C . HIS G 1 224 ? 6.599 33.750 5.885 1.00 57.59 224 HIS G C 1
ATOM 12935 O O . HIS G 1 224 ? 5.945 32.969 6.610 1.00 59.75 224 HIS G O 1
ATOM 12942 N N . ASN G 1 225 ? 7.928 33.742 5.796 1.00 51.29 225 ASN G N 1
ATOM 12943 C CA . ASN G 1 225 ? 8.727 32.833 6.581 1.00 50.16 225 ASN G CA 1
ATOM 12944 C C . ASN G 1 225 ? 8.609 33.117 8.083 1.00 50.31 225 ASN G C 1
ATOM 12945 O O . ASN G 1 225 ? 8.257 32.215 8.857 1.00 51.90 225 ASN G O 1
ATOM 12950 N N . LEU G 1 226 ? 8.868 34.366 8.485 1.00 50.49 226 LEU G N 1
ATOM 12951 C CA . LEU G 1 226 ? 8.816 34.776 9.901 1.00 52.44 226 LEU G CA 1
ATOM 12952 C C . LEU G 1 226 ? 7.513 34.458 10.611 1.00 53.65 226 LEU G C 1
ATOM 12953 O O . LEU G 1 226 ? 7.531 33.955 11.736 1.00 55.71 226 LEU G O 1
ATOM 12958 N N . LEU G 1 227 ? 6.387 34.716 9.952 1.00 54.33 227 LEU G N 1
ATOM 12959 C CA . LEU G 1 227 ? 5.074 34.256 10.449 1.00 56.41 227 LEU G CA 1
ATOM 12960 C C . LEU G 1 227 ? 5.065 32.745 10.769 1.00 54.98 227 LEU G C 1
ATOM 12961 O O . LEU G 1 227 ? 4.965 32.345 11.922 1.00 60.43 227 LEU G O 1
ATOM 12966 N N . TRP G 1 228 ? 5.254 31.907 9.766 1.00 53.09 228 TRP G N 1
ATOM 12967 C CA . TRP G 1 228 ? 5.114 30.466 9.957 1.00 51.90 228 TRP G CA 1
ATOM 12968 C C . TRP G 1 228 ? 6.169 29.786 10.820 1.00 51.88 228 TRP G C 1
ATOM 12969 O O . TRP G 1 228 ? 5.828 28.850 11.577 1.00 50.81 228 TRP G O 1
ATOM 12980 N N . VAL G 1 229 ? 7.419 30.248 10.752 1.00 48.96 229 VAL G N 1
ATOM 12981 C CA . VAL G 1 229 ? 8.472 29.736 11.657 1.00 48.82 229 VAL G CA 1
ATOM 12982 C C . VAL G 1 229 ? 8.141 30.128 13.113 1.00 50.41 229 VAL G C 1
ATOM 12983 O O . VAL G 1 229 ? 8.157 29.273 14.008 1.00 51.60 229 VAL G O 1
ATOM 12987 N N . THR G 1 230 ? 7.818 31.403 13.340 1.00 50.28 230 THR G N 1
ATOM 12988 C CA . THR G 1 230 ? 7.499 31.917 14.684 1.00 51.64 230 THR G CA 1
ATOM 12989 C C . THR G 1 230 ? 6.390 31.070 15.320 1.00 55.61 230 THR G C 1
ATOM 12990 O O . THR G 1 230 ? 6.510 30.671 16.504 1.00 54.34 230 THR G O 1
ATOM 12994 N N . LEU G 1 231 ? 5.338 30.767 14.529 1.00 52.98 231 LEU G N 1
ATOM 12995 C CA . LEU G 1 231 ? 4.201 30.028 15.056 1.00 53.65 231 LEU G CA 1
ATOM 12996 C C . LEU G 1 231 ? 4.635 28.605 15.380 1.00 53.21 231 LEU G C 1
ATOM 12997 O O . LEU G 1 231 ? 4.344 28.115 16.464 1.00 52.07 231 LEU G O 1
ATOM 13002 N N . GLY G 1 232 ? 5.332 27.956 14.450 1.00 51.58 232 GLY G N 1
ATOM 13003 C CA . GLY G 1 232 ? 5.923 26.634 14.702 1.00 49.60 232 GLY G CA 1
ATOM 13004 C C . GLY G 1 232 ? 6.874 26.584 15.886 1.00 46.96 232 GLY G C 1
ATOM 13005 O O . GLY G 1 232 ? 6.776 25.674 16.724 1.00 45.36 232 GLY G O 1
ATOM 13006 N N . ASN G 1 233 ? 7.801 27.541 15.979 1.00 48.36 233 ASN G N 1
ATOM 13007 C CA . ASN G 1 233 ? 8.708 27.641 17.160 1.00 47.23 233 ASN G CA 1
ATOM 13008 C C . ASN G 1 233 ? 7.840 27.743 18.454 1.00 51.28 233 ASN G C 1
ATOM 13009 O O . ASN G 1 233 ? 8.176 27.181 19.505 1.00 54.15 233 ASN G O 1
ATOM 13014 N N . THR G 1 234 ? 6.731 28.477 18.382 1.00 49.76 234 THR G N 1
ATOM 13015 C CA . THR G 1 234 ? 5.837 28.646 19.533 1.00 50.76 234 THR G CA 1
ATOM 13016 C C . THR G 1 234 ? 5.148 27.319 19.894 1.00 52.62 234 THR G C 1
ATOM 13017 O O . THR G 1 234 ? 5.016 26.977 21.082 1.00 51.50 234 THR G O 1
ATOM 13021 N N . LEU G 1 235 ? 4.678 26.589 18.871 1.00 54.15 235 LEU G N 1
ATOM 13022 C CA . LEU G 1 235 ? 4.075 25.275 19.113 1.00 56.93 235 LEU G CA 1
ATOM 13023 C C . LEU G 1 235 ? 5.009 24.376 20.001 1.00 56.03 235 LEU G C 1
ATOM 13024 O O . LEU G 1 235 ? 4.544 23.762 20.964 1.00 57.03 235 LEU G O 1
ATOM 13029 N N . SER G 1 236 ? 6.297 24.316 19.683 1.00 50.30 236 SER G N 1
ATOM 13030 C CA . SER G 1 236 ? 7.151 23.388 20.375 1.00 52.71 236 SER G CA 1
ATOM 13031 C C . SER G 1 236 ? 7.576 23.897 21.764 1.00 54.71 236 SER G C 1
ATOM 13032 O O . SER G 1 236 ? 7.642 23.126 22.731 1.00 53.85 236 SER G O 1
ATOM 13035 N N . GLY G 1 237 ? 7.879 25.190 21.855 1.00 56.74 237 GLY G N 1
ATOM 13036 C CA . GLY G 1 237 ? 8.272 25.762 23.135 1.00 55.20 237 GLY G CA 1
ATOM 13037 C C . GLY G 1 237 ? 7.106 25.667 24.126 1.00 54.87 237 GLY G C 1
ATOM 13038 O O . GLY G 1 237 ? 7.304 25.272 25.268 1.00 55.08 237 GLY G O 1
ATOM 13039 N N . VAL G 1 238 ? 5.899 25.992 23.679 1.00 51.34 238 VAL G N 1
ATOM 13040 C CA . VAL G 1 238 ? 4.732 26.001 24.565 1.00 51.80 238 VAL G CA 1
ATOM 13041 C C . VAL G 1 238 ? 4.262 24.594 24.993 1.00 52.13 238 VAL G C 1
ATOM 13042 O O . VAL G 1 238 ? 4.090 24.316 26.201 1.00 50.91 238 VAL G O 1
ATOM 13046 N N . VAL G 1 239 ? 4.085 23.730 23.994 1.00 52.01 239 VAL G N 1
ATOM 13047 C CA . VAL G 1 239 ? 3.373 22.478 24.133 1.00 52.94 239 VAL G CA 1
ATOM 13048 C C . VAL G 1 239 ? 4.328 21.325 24.364 1.00 53.93 239 VAL G C 1
ATOM 13049 O O . VAL G 1 239 ? 4.190 20.655 25.402 1.00 56.03 239 VAL G O 1
ATOM 13053 N N . PHE G 1 240 ? 5.237 21.058 23.406 1.00 49.72 240 PHE G N 1
ATOM 13054 C CA . PHE G 1 240 ? 6.133 19.919 23.545 1.00 51.91 240 PHE G CA 1
ATOM 13055 C C . PHE G 1 240 ? 6.986 20.055 24.785 1.00 51.75 240 PHE G C 1
ATOM 13056 O O . PHE G 1 240 ? 7.244 19.047 25.471 1.00 53.72 240 PHE G O 1
ATOM 13064 N N . MET G 1 241 ? 7.460 21.281 25.050 1.00 50.05 241 MET G N 1
ATOM 13065 C CA . MET G 1 241 ? 8.370 21.512 26.196 1.00 49.94 241 MET G CA 1
ATOM 13066 C C . MET G 1 241 ? 7.641 21.967 27.463 1.00 53.20 241 MET G C 1
ATOM 13067 O O . MET G 1 241 ? 7.681 21.269 28.472 1.00 59.76 241 MET G O 1
ATOM 13072 N N . GLY G 1 242 ? 6.914 23.077 27.404 1.00 52.95 242 GLY G N 1
ATOM 13073 C CA . GLY G 1 242 ? 6.166 23.540 28.559 1.00 52.78 242 GLY G CA 1
ATOM 13074 C C . GLY G 1 242 ? 5.150 22.562 29.091 1.00 53.09 242 GLY G C 1
ATOM 13075 O O . GLY G 1 242 ? 5.272 22.076 30.206 1.00 52.37 242 GLY G O 1
ATOM 13076 N N . LEU G 1 243 ? 4.115 22.304 28.291 1.00 57.30 243 LEU G N 1
ATOM 13077 C CA . LEU G 1 243 ? 3.009 21.420 28.672 1.00 55.31 243 LEU G CA 1
ATOM 13078 C C . LEU G 1 243 ? 3.550 20.002 28.834 1.00 55.42 243 LEU G C 1
ATOM 13079 O O . LEU G 1 243 ? 3.198 19.290 29.777 1.00 55.67 243 LEU G O 1
ATOM 13084 N N . GLY G 1 244 ? 4.484 19.622 27.958 1.00 56.71 244 GLY G N 1
ATOM 13085 C CA . GLY G 1 244 ? 5.143 18.307 28.024 1.00 53.06 244 GLY G CA 1
ATOM 13086 C C . GLY G 1 244 ? 5.746 17.965 29.389 1.00 55.01 244 GLY G C 1
ATOM 13087 O O . GLY G 1 244 ? 5.333 16.975 30.053 1.00 52.50 244 GLY G O 1
ATOM 13088 N N . TYR G 1 245 ? 6.732 18.757 29.811 1.00 51.65 245 TYR G N 1
ATOM 13089 C CA . TYR G 1 245 ? 7.335 18.537 31.129 1.00 51.66 245 TYR G CA 1
ATOM 13090 C C . TYR G 1 245 ? 6.374 18.841 32.318 1.00 52.36 245 TYR G C 1
ATOM 13091 O O . TYR G 1 245 ? 6.342 18.133 33.349 1.00 51.37 245 TYR G O 1
ATOM 13100 N N . TRP G 1 246 ? 5.561 19.877 32.168 1.00 55.64 246 TRP G N 1
ATOM 13101 C CA . TRP G 1 246 ? 4.474 20.062 33.129 1.00 55.93 246 TRP G CA 1
ATOM 13102 C C . TRP G 1 246 ? 3.687 18.779 33.353 1.00 56.14 246 TRP G C 1
ATOM 13103 O O . TRP G 1 246 ? 3.393 18.433 34.492 1.00 55.54 246 TRP G O 1
ATOM 13114 N N . TYR G 1 247 ? 3.333 18.046 32.301 1.00 57.88 247 TYR G N 1
ATOM 13115 C CA . TYR G 1 247 ? 2.531 16.844 32.565 1.00 64.80 247 TYR G CA 1
ATOM 13116 C C . TYR G 1 247 ? 3.356 15.583 32.840 1.00 64.05 247 TYR G C 1
ATOM 13117 O O . TYR G 1 247 ? 2.774 14.546 33.178 1.00 69.77 247 TYR G O 1
ATOM 13126 N N . ALA G 1 248 ? 4.684 15.677 32.704 1.00 65.35 248 ALA G N 1
ATOM 13127 C CA . ALA G 1 248 ? 5.588 14.563 33.002 1.00 63.93 248 ALA G CA 1
ATOM 13128 C C . ALA G 1 248 ? 5.882 14.362 34.516 1.00 67.06 248 ALA G C 1
ATOM 13129 O O . ALA G 1 248 ? 6.243 13.248 34.932 1.00 70.10 248 ALA G O 1
ATOM 13131 N N . THR G 1 249 ? 5.749 15.428 35.319 1.00 66.02 249 THR G N 1
ATOM 13132 C CA . THR G 1 249 ? 6.026 15.389 36.785 1.00 70.37 249 THR G CA 1
ATOM 13133 C C . THR G 1 249 ? 5.405 14.181 37.538 1.00 77.38 249 THR G C 1
ATOM 13134 O O . THR G 1 249 ? 5.319 14.150 38.782 1.00 84.72 249 THR G O 1
ATOM 13138 N N . MET H 1 1 ? 31.448 1.664 43.935 1.00 75.79 1 MET H N 1
ATOM 13139 C CA . MET H 1 1 ? 31.789 0.738 42.791 1.00 72.70 1 MET H CA 1
ATOM 13140 C C . MET H 1 1 ? 31.018 -0.632 42.880 1.00 74.98 1 MET H C 1
ATOM 13141 O O . MET H 1 1 ? 31.508 -1.716 43.322 1.00 86.81 1 MET H O 1
ATOM 13146 N N . PHE H 1 2 ? 29.739 -0.471 42.564 1.00 64.58 2 PHE H N 1
ATOM 13147 C CA . PHE H 1 2 ? 28.747 -1.443 42.031 1.00 59.36 2 PHE H CA 1
ATOM 13148 C C . PHE H 1 2 ? 27.453 -1.413 42.843 1.00 57.08 2 PHE H C 1
ATOM 13149 O O . PHE H 1 2 ? 26.403 -1.177 42.255 1.00 53.40 2 PHE H O 1
ATOM 13157 N N . THR H 1 3 ? 27.537 -1.628 44.169 1.00 53.83 3 THR H N 1
ATOM 13158 C CA . THR H 1 3 ? 26.354 -1.764 44.996 1.00 51.32 3 THR H CA 1
ATOM 13159 C C . THR H 1 3 ? 25.579 -0.419 45.058 1.00 50.99 3 THR H C 1
ATOM 13160 O O . THR H 1 3 ? 24.356 -0.420 44.911 1.00 46.31 3 THR H O 1
ATOM 13164 N N . ASP H 1 4 ? 26.295 0.705 45.223 1.00 47.64 4 ASP H N 1
ATOM 13165 C CA . ASP H 1 4 ? 25.704 2.060 45.074 1.00 48.51 4 ASP H CA 1
ATOM 13166 C C . ASP H 1 4 ? 25.020 2.284 43.763 1.00 46.83 4 ASP H C 1
ATOM 13167 O O . ASP H 1 4 ? 23.903 2.750 43.748 1.00 49.00 4 ASP H O 1
ATOM 13172 N N . THR H 1 5 ? 25.682 1.928 42.670 1.00 45.47 5 THR H N 1
ATOM 13173 C CA . THR H 1 5 ? 25.128 2.113 41.343 1.00 43.58 5 THR H CA 1
ATOM 13174 C C . THR H 1 5 ? 23.952 1.157 41.184 1.00 44.62 5 THR H C 1
ATOM 13175 O O . THR H 1 5 ? 22.908 1.591 40.658 1.00 46.08 5 THR H O 1
ATOM 13179 N N . ILE H 1 6 ? 24.115 -0.105 41.634 1.00 43.25 6 ILE H N 1
ATOM 13180 C CA . ILE H 1 6 ? 23.054 -1.125 41.579 1.00 42.32 6 ILE H CA 1
ATOM 13181 C C . ILE H 1 6 ? 21.860 -0.567 42.353 1.00 44.49 6 ILE H C 1
ATOM 13182 O O . ILE H 1 6 ? 20.703 -0.528 41.832 1.00 43.40 6 ILE H O 1
ATOM 13187 N N . ASN H 1 7 ? 22.133 -0.064 43.556 1.00 44.46 7 ASN H N 1
ATOM 13188 C CA . ASN H 1 7 ? 21.018 0.422 44.386 1.00 47.04 7 ASN H CA 1
ATOM 13189 C C . ASN H 1 7 ? 20.325 1.697 43.807 1.00 47.45 7 ASN H C 1
ATOM 13190 O O . ASN H 1 7 ? 19.139 1.796 43.887 1.00 45.16 7 ASN H O 1
ATOM 13195 N N . LYS H 1 8 ? 21.079 2.605 43.170 1.00 49.16 8 LYS H N 1
ATOM 13196 C CA . LYS H 1 8 ? 20.527 3.717 42.381 1.00 48.25 8 LYS H CA 1
ATOM 13197 C C . LYS H 1 8 ? 19.577 3.300 41.248 1.00 44.61 8 LYS H C 1
ATOM 13198 O O . LYS H 1 8 ? 18.499 3.857 41.119 1.00 44.09 8 LYS H O 1
ATOM 13204 N N . CYS H 1 9 ? 20.005 2.338 40.435 1.00 43.77 9 CYS H N 1
ATOM 13205 C CA . CYS H 1 9 ? 19.185 1.726 39.396 1.00 42.95 9 CYS H CA 1
ATOM 13206 C C . CYS H 1 9 ? 17.951 1.085 40.011 1.00 43.45 9 CYS H C 1
ATOM 13207 O O . CYS H 1 9 ? 16.899 1.224 39.465 1.00 43.73 9 CYS H O 1
ATOM 13210 N N . ALA H 1 10 ? 18.083 0.433 41.159 1.00 44.33 10 ALA H N 1
ATOM 13211 C CA . ALA H 1 10 ? 16.950 -0.164 41.833 1.00 48.57 10 ALA H CA 1
ATOM 13212 C C . ALA H 1 10 ? 15.978 0.938 42.370 1.00 46.79 10 ALA H C 1
ATOM 13213 O O . ALA H 1 10 ? 14.733 0.806 42.363 1.00 46.46 10 ALA H O 1
ATOM 13215 N N . ALA H 1 11 ? 16.559 2.045 42.814 1.00 44.34 11 ALA H N 1
ATOM 13216 C CA . ALA H 1 11 ? 15.750 3.140 43.288 1.00 46.21 11 ALA H CA 1
ATOM 13217 C C . ALA H 1 11 ? 14.994 3.751 42.071 1.00 44.30 11 ALA H C 1
ATOM 13218 O O . ALA H 1 11 ? 13.858 4.135 42.176 1.00 41.86 11 ALA H O 1
ATOM 13220 N N . ASN H 1 12 ? 15.633 3.783 40.914 1.00 43.13 12 ASN H N 1
ATOM 13221 C CA . ASN H 1 12 ? 14.994 4.278 39.718 1.00 44.15 12 ASN H CA 1
ATOM 13222 C C . ASN H 1 12 ? 13.791 3.370 39.259 1.00 46.63 12 ASN H C 1
ATOM 13223 O O . ASN H 1 12 ? 12.708 3.877 38.899 1.00 49.99 12 ASN H O 1
ATOM 13228 N N . ALA H 1 13 ? 13.968 2.053 39.331 1.00 42.76 13 ALA H N 1
ATOM 13229 C CA . ALA H 1 13 ? 12.948 1.102 39.026 1.00 43.14 13 ALA H CA 1
ATOM 13230 C C . ALA H 1 13 ? 11.680 1.362 39.818 1.00 46.10 13 ALA H C 1
ATOM 13231 O O . ALA H 1 13 ? 10.567 1.278 39.263 1.00 45.40 13 ALA H O 1
ATOM 13233 N N . ALA H 1 14 ? 11.848 1.631 41.121 1.00 45.65 14 ALA H N 1
ATOM 13234 C CA . ALA H 1 14 ? 10.738 1.920 42.021 1.00 44.51 14 ALA H CA 1
ATOM 13235 C C . ALA H 1 14 ? 10.077 3.241 41.659 1.00 45.87 14 ALA H C 1
ATOM 13236 O O . ALA H 1 14 ? 8.828 3.346 41.690 1.00 43.71 14 ALA H O 1
ATOM 13238 N N . ARG H 1 15 ? 10.895 4.214 41.247 1.00 44.76 15 ARG H N 1
ATOM 13239 C CA . ARG H 1 15 ? 10.368 5.492 40.708 1.00 48.55 15 ARG H CA 1
ATOM 13240 C C . ARG H 1 15 ? 9.498 5.289 39.403 1.00 47.04 15 ARG H C 1
ATOM 13241 O O . ARG H 1 15 ? 8.407 5.862 39.264 1.00 46.71 15 ARG H O 1
ATOM 13249 N N . ILE H 1 16 ? 9.990 4.452 38.487 1.00 44.18 16 ILE H N 1
ATOM 13250 C CA . ILE H 1 16 ? 9.302 4.143 37.277 1.00 44.02 16 ILE H CA 1
ATOM 13251 C C . ILE H 1 16 ? 7.984 3.456 37.557 1.00 50.23 16 ILE H C 1
ATOM 13252 O O . ILE H 1 16 ? 6.918 3.839 36.960 1.00 52.59 16 ILE H O 1
ATOM 13257 N N . ALA H 1 17 ? 8.014 2.479 38.477 1.00 50.26 17 ALA H N 1
ATOM 13258 C CA . ALA H 1 17 ? 6.794 1.769 38.900 1.00 49.27 17 ALA H CA 1
ATOM 13259 C C . ALA H 1 17 ? 5.714 2.689 39.488 1.00 51.69 17 ALA H C 1
ATOM 13260 O O . ALA H 1 17 ? 4.523 2.615 39.099 1.00 55.78 17 ALA H O 1
ATOM 13262 N N . ARG H 1 18 ? 6.121 3.552 40.411 1.00 49.70 18 ARG H N 1
ATOM 13263 C CA . ARG H 1 18 ? 5.271 4.632 40.890 1.00 52.23 18 ARG H CA 1
ATOM 13264 C C . ARG H 1 18 ? 4.697 5.516 39.805 1.00 52.73 18 ARG H C 1
ATOM 13265 O O . ARG H 1 18 ? 3.518 5.837 39.836 1.00 51.03 18 ARG H O 1
ATOM 13273 N N . LEU H 1 19 ? 5.544 6.003 38.904 1.00 51.24 19 LEU H N 1
ATOM 13274 C CA . LEU H 1 19 ? 5.052 6.801 37.763 1.00 52.98 19 LEU H CA 1
ATOM 13275 C C . LEU H 1 19 ? 3.916 6.074 36.940 1.00 56.82 19 LEU H C 1
ATOM 13276 O O . LEU H 1 19 ? 2.836 6.635 36.701 1.00 53.27 19 LEU H O 1
ATOM 13281 N N . SER H 1 20 ? 4.209 4.835 36.522 1.00 57.93 20 SER H N 1
ATOM 13282 C CA . SER H 1 20 ? 3.261 3.947 35.872 1.00 59.21 20 SER H CA 1
ATOM 13283 C C . SER H 1 20 ? 1.931 3.810 36.609 1.00 60.51 20 SER H C 1
ATOM 13284 O O . SER H 1 20 ? 0.904 3.934 35.990 1.00 64.39 20 SER H O 1
ATOM 13287 N N . ALA H 1 21 ? 1.959 3.587 37.924 1.00 61.90 21 ALA H N 1
ATOM 13288 C CA . ALA H 1 21 ? 0.764 3.450 38.737 1.00 59.90 21 ALA H CA 1
ATOM 13289 C C . ALA H 1 21 ? 0.061 4.773 39.105 1.00 63.72 21 ALA H C 1
ATOM 13290 O O . ALA H 1 21 ? -1.163 4.837 39.094 1.00 63.74 21 ALA H O 1
ATOM 13292 N N . ASN H 1 22 ? 0.796 5.810 39.496 1.00 62.44 22 ASN H N 1
ATOM 13293 C CA . ASN H 1 22 ? 0.133 7.021 40.003 1.00 63.42 22 ASN H CA 1
ATOM 13294 C C . ASN H 1 22 ? -0.056 8.042 38.946 1.00 63.52 22 ASN H C 1
ATOM 13295 O O . ASN H 1 22 ? -0.852 8.941 39.086 1.00 63.90 22 ASN H O 1
ATOM 13300 N N . ASN H 1 23 ? 0.712 7.960 37.886 1.00 63.55 23 ASN H N 1
ATOM 13301 C CA . ASN H 1 23 ? 0.598 9.010 36.946 1.00 63.33 23 ASN H CA 1
ATOM 13302 C C . ASN H 1 23 ? 0.649 8.506 35.495 1.00 59.82 23 ASN H C 1
ATOM 13303 O O . ASN H 1 23 ? 1.558 8.866 34.760 1.00 59.16 23 ASN H O 1
ATOM 13308 N N . PRO H 1 24 ? -0.355 7.701 35.067 1.00 61.75 24 PRO H N 1
ATOM 13309 C CA . PRO H 1 24 ? -0.234 7.130 33.702 1.00 59.49 24 PRO H CA 1
ATOM 13310 C C . PRO H 1 24 ? -0.024 8.202 32.583 1.00 57.60 24 PRO H C 1
ATOM 13311 O O . PRO H 1 24 ? 0.764 7.980 31.690 1.00 53.94 24 PRO H O 1
ATOM 13315 N N . LEU H 1 25 ? -0.683 9.358 32.652 1.00 60.34 25 LEU H N 1
ATOM 13316 C CA . LEU H 1 25 ? -0.377 10.464 31.730 1.00 59.92 25 LEU H CA 1
ATOM 13317 C C . LEU H 1 25 ? 1.112 10.859 31.728 1.00 58.30 25 LEU H C 1
ATOM 13318 O O . LEU H 1 25 ? 1.731 10.941 30.658 1.00 64.12 25 LEU H O 1
ATOM 13323 N N . GLY H 1 26 ? 1.698 11.134 32.902 1.00 59.56 26 GLY H N 1
ATOM 13324 C CA . GLY H 1 26 ? 3.165 11.403 32.993 1.00 57.96 26 GLY H CA 1
ATOM 13325 C C . GLY H 1 26 ? 4.036 10.311 32.396 1.00 54.41 26 GLY H C 1
ATOM 13326 O O . GLY H 1 26 ? 5.030 10.583 31.704 1.00 60.17 26 GLY H O 1
ATOM 13327 N N . PHE H 1 27 ? 3.658 9.061 32.641 1.00 55.21 27 PHE H N 1
ATOM 13328 C CA . PHE H 1 27 ? 4.403 7.925 32.083 1.00 55.08 27 PHE H CA 1
ATOM 13329 C C . PHE H 1 27 ? 4.385 7.957 30.553 1.00 54.78 27 PHE H C 1
ATOM 13330 O O . PHE H 1 27 ? 5.430 7.792 29.902 1.00 53.51 27 PHE H O 1
ATOM 13338 N N . TRP H 1 28 ? 3.200 8.184 29.981 1.00 53.77 28 TRP H N 1
ATOM 13339 C CA . TRP H 1 28 ? 3.043 8.163 28.520 1.00 52.01 28 TRP H CA 1
ATOM 13340 C C . TRP H 1 28 ? 3.769 9.299 27.817 1.00 46.00 28 TRP H C 1
ATOM 13341 O O . TRP H 1 28 ? 4.393 9.127 26.793 1.00 44.39 28 TRP H O 1
ATOM 13352 N N . VAL H 1 29 ? 3.707 10.483 28.377 1.00 45.63 29 VAL H N 1
ATOM 13353 C CA . VAL H 1 29 ? 4.450 11.592 27.833 1.00 47.86 29 VAL H CA 1
ATOM 13354 C C . VAL H 1 29 ? 5.972 11.276 27.848 1.00 48.90 29 VAL H C 1
ATOM 13355 O O . VAL H 1 29 ? 6.658 11.377 26.817 1.00 46.93 29 VAL H O 1
ATOM 13359 N N . SER H 1 30 ? 6.488 10.860 29.003 1.00 47.63 30 SER H N 1
ATOM 13360 C CA . SER H 1 30 ? 7.948 10.895 29.152 1.00 48.11 30 SER H CA 1
ATOM 13361 C C . SER H 1 30 ? 8.581 9.691 28.511 1.00 45.87 30 SER H C 1
ATOM 13362 O O . SER H 1 30 ? 9.666 9.818 28.050 1.00 46.58 30 SER H O 1
ATOM 13365 N N . SER H 1 31 ? 7.873 8.566 28.385 1.00 51.18 31 SER H N 1
ATOM 13366 C CA . SER H 1 31 ? 8.189 7.556 27.285 1.00 49.89 31 SER H CA 1
ATOM 13367 C C . SER H 1 31 ? 8.076 8.124 25.841 1.00 48.00 31 SER H C 1
ATOM 13368 O O . SER H 1 31 ? 8.926 7.860 25.028 1.00 42.48 31 SER H O 1
ATOM 13371 N N . ALA H 1 32 ? 6.995 8.845 25.504 1.00 47.89 32 ALA H N 1
ATOM 13372 C CA . ALA H 1 32 ? 6.934 9.388 24.123 1.00 47.11 32 ALA H CA 1
ATOM 13373 C C . ALA H 1 32 ? 8.135 10.296 23.847 1.00 45.84 32 ALA H C 1
ATOM 13374 O O . ALA H 1 32 ? 8.679 10.337 22.725 1.00 43.39 32 ALA H O 1
ATOM 13376 N N . MET H 1 33 ? 8.533 11.036 24.880 1.00 46.39 33 MET H N 1
ATOM 13377 C CA . MET H 1 33 ? 9.644 11.983 24.778 1.00 46.05 33 MET H CA 1
ATOM 13378 C C . MET H 1 33 ? 10.906 11.210 24.384 1.00 43.98 33 MET H C 1
ATOM 13379 O O . MET H 1 33 ? 11.602 11.577 23.469 1.00 47.96 33 MET H O 1
ATOM 13384 N N . ALA H 1 34 ? 11.147 10.103 25.066 1.00 46.20 34 ALA H N 1
ATOM 13385 C CA . ALA H 1 34 ? 12.348 9.281 24.876 1.00 43.96 34 ALA H CA 1
ATOM 13386 C C . ALA H 1 34 ? 12.411 8.848 23.425 1.00 47.01 34 ALA H C 1
ATOM 13387 O O . ALA H 1 34 ? 13.508 8.919 22.809 1.00 35.76 34 ALA H O 1
ATOM 13389 N N . GLY H 1 35 ? 11.225 8.458 22.877 1.00 44.36 35 GLY H N 1
ATOM 13390 C CA . GLY H 1 35 ? 11.165 7.961 21.500 1.00 46.09 35 GLY H CA 1
ATOM 13391 C C . GLY H 1 35 ? 11.567 9.090 20.536 1.00 48.51 35 GLY H C 1
ATOM 13392 O O . GLY H 1 35 ? 12.401 8.915 19.604 1.00 43.27 35 GLY H O 1
ATOM 13393 N N . ALA H 1 36 ? 10.914 10.236 20.762 1.00 51.26 36 ALA H N 1
ATOM 13394 C CA . ALA H 1 36 ? 11.089 11.435 19.961 1.00 50.73 36 ALA H CA 1
ATOM 13395 C C . ALA H 1 36 ? 12.542 11.913 20.038 1.00 46.22 36 ALA H C 1
ATOM 13396 O O . ALA H 1 36 ? 13.132 12.174 18.973 1.00 46.17 36 ALA H O 1
ATOM 13398 N N . TYR H 1 37 ? 13.115 11.993 21.252 1.00 42.09 37 TYR H N 1
ATOM 13399 C CA . TYR H 1 37 ? 14.554 12.385 21.395 1.00 39.01 37 TYR H CA 1
ATOM 13400 C C . TYR H 1 37 ? 15.452 11.496 20.588 1.00 38.38 37 TYR H C 1
ATOM 13401 O O . TYR H 1 37 ? 16.385 11.963 19.895 1.00 45.16 37 TYR H O 1
ATOM 13410 N N . VAL H 1 38 ? 15.214 10.203 20.672 1.00 38.80 38 VAL H N 1
ATOM 13411 C CA . VAL H 1 38 ? 16.044 9.280 19.884 1.00 38.86 38 VAL H CA 1
ATOM 13412 C C . VAL H 1 38 ? 15.885 9.582 18.389 1.00 38.21 38 VAL H C 1
ATOM 13413 O O . VAL H 1 38 ? 16.872 9.577 17.661 1.00 39.23 38 VAL H O 1
ATOM 13417 N N . GLY H 1 39 ? 14.667 9.950 17.975 1.00 40.08 39 GLY H N 1
ATOM 13418 C CA . GLY H 1 39 ? 14.357 10.168 16.576 1.00 40.88 39 GLY H CA 1
ATOM 13419 C C . GLY H 1 39 ? 15.128 11.381 16.032 1.00 41.36 39 GLY H C 1
ATOM 13420 O O . GLY H 1 39 ? 15.628 11.358 14.899 1.00 44.24 39 GLY H O 1
ATOM 13421 N N . LEU H 1 40 ? 15.213 12.444 16.832 1.00 36.07 40 LEU H N 1
ATOM 13422 C CA . LEU H 1 40 ? 15.946 13.609 16.453 1.00 34.43 40 LEU H CA 1
ATOM 13423 C C . LEU H 1 40 ? 17.438 13.271 16.164 1.00 38.12 40 LEU H C 1
ATOM 13424 O O . LEU H 1 40 ? 18.022 13.800 15.208 1.00 46.87 40 LEU H O 1
ATOM 13429 N N . GLY H 1 41 ? 18.056 12.373 16.931 1.00 36.06 41 GLY H N 1
ATOM 13430 C CA . GLY H 1 41 ? 19.445 11.989 16.648 1.00 37.88 41 GLY H CA 1
ATOM 13431 C C . GLY H 1 41 ? 19.538 11.176 15.371 1.00 40.22 41 GLY H C 1
ATOM 13432 O O . GLY H 1 41 ? 20.523 11.317 14.614 1.00 38.44 41 GLY H O 1
ATOM 13433 N N . ILE H 1 42 ? 18.502 10.344 15.117 1.00 39.04 42 ILE H N 1
ATOM 13434 C CA . ILE H 1 42 ? 18.382 9.591 13.862 1.00 40.08 42 ILE H CA 1
ATOM 13435 C C . ILE H 1 42 ? 18.258 10.485 12.618 1.00 39.30 42 ILE H C 1
ATOM 13436 O O . ILE H 1 42 ? 19.016 10.326 11.627 1.00 39.95 42 ILE H O 1
ATOM 13441 N N . ILE H 1 43 ? 17.310 11.418 12.677 1.00 38.59 43 ILE H N 1
ATOM 13442 C CA . ILE H 1 43 ? 17.152 12.420 11.639 1.00 37.69 43 ILE H CA 1
ATOM 13443 C C . ILE H 1 43 ? 18.506 13.149 11.450 1.00 37.41 43 ILE H C 1
ATOM 13444 O O . ILE H 1 43 ? 18.942 13.273 10.319 1.00 41.15 43 ILE H O 1
ATOM 13449 N N . LEU H 1 44 ? 19.167 13.604 12.514 1.00 34.64 44 LEU H N 1
ATOM 13450 C CA . LEU H 1 44 ? 20.511 14.254 12.353 1.00 35.31 44 LEU H CA 1
ATOM 13451 C C . LEU H 1 44 ? 21.496 13.351 11.569 1.00 36.87 44 LEU H C 1
ATOM 13452 O O . LEU H 1 44 ? 22.077 13.759 10.542 1.00 39.72 44 LEU H O 1
ATOM 13457 N N . ILE H 1 45 ? 21.692 12.126 12.042 1.00 38.46 45 ILE H N 1
ATOM 13458 C CA . ILE H 1 45 ? 22.828 11.336 11.529 1.00 39.02 45 ILE H CA 1
ATOM 13459 C C . ILE H 1 45 ? 22.512 10.813 10.114 1.00 46.10 45 ILE H C 1
ATOM 13460 O O . ILE H 1 45 ? 23.453 10.687 9.301 1.00 47.76 45 ILE H O 1
ATOM 13465 N N . PHE H 1 46 ? 21.218 10.533 9.811 1.00 39.26 46 PHE H N 1
ATOM 13466 C CA . PHE H 1 46 ? 20.842 10.112 8.466 1.00 39.00 46 PHE H CA 1
ATOM 13467 C C . PHE H 1 46 ? 20.967 11.261 7.439 1.00 42.64 46 PHE H C 1
ATOM 13468 O O . PHE H 1 46 ? 21.443 11.065 6.312 1.00 41.62 46 PHE H O 1
ATOM 13476 N N . THR H 1 47 ? 20.569 12.477 7.836 1.00 43.02 47 THR H N 1
ATOM 13477 C CA . THR H 1 47 ? 20.779 13.666 7.000 1.00 41.87 47 THR H CA 1
ATOM 13478 C C . THR H 1 47 ? 22.277 13.856 6.690 1.00 41.23 47 THR H C 1
ATOM 13479 O O . THR H 1 47 ? 22.613 14.106 5.555 1.00 38.97 47 THR H O 1
ATOM 13483 N N . LEU H 1 48 ? 23.145 13.728 7.697 1.00 38.53 48 LEU H N 1
ATOM 13484 C CA . LEU H 1 48 ? 24.565 13.954 7.484 1.00 38.91 48 LEU H CA 1
ATOM 13485 C C . LEU H 1 48 ? 25.078 12.851 6.620 1.00 38.91 48 LEU H C 1
ATOM 13486 O O . LEU H 1 48 ? 25.797 13.087 5.642 1.00 40.60 48 LEU H O 1
ATOM 13491 N N . GLY H 1 49 ? 24.689 11.635 6.983 1.00 39.75 49 GLY H N 1
ATOM 13492 C CA . GLY H 1 49 ? 25.135 10.433 6.271 1.00 41.10 49 GLY H CA 1
ATOM 13493 C C . GLY H 1 49 ? 24.793 10.409 4.809 1.00 42.97 49 GLY H C 1
ATOM 13494 O O . GLY H 1 49 ? 25.618 9.971 3.987 1.00 44.61 49 GLY H O 1
ATOM 13495 N N . ASN H 1 50 ? 23.587 10.904 4.484 1.00 46.17 50 ASN H N 1
ATOM 13496 C CA . ASN H 1 50 ? 23.036 10.841 3.124 1.00 46.13 50 ASN H CA 1
ATOM 13497 C C . ASN H 1 50 ? 23.895 11.622 2.146 1.00 47.93 50 ASN H C 1
ATOM 13498 O O . ASN H 1 50 ? 23.947 11.297 0.971 1.00 51.67 50 ASN H O 1
ATOM 13503 N N . LEU H 1 51 ? 24.605 12.631 2.647 1.00 47.11 51 LEU H N 1
ATOM 13504 C CA . LEU H 1 51 ? 25.403 13.518 1.809 1.00 46.54 51 LEU H CA 1
ATOM 13505 C C . LEU H 1 51 ? 26.859 13.077 1.657 1.00 45.80 51 LEU H C 1
ATOM 13506 O O . LEU H 1 51 ? 27.575 13.641 0.851 1.00 50.49 51 LEU H O 1
ATOM 13511 N N . LEU H 1 52 ? 27.283 12.112 2.457 1.00 43.62 52 LEU H N 1
ATOM 13512 C CA . LEU H 1 52 ? 28.690 11.688 2.573 1.00 47.69 52 LEU H CA 1
ATOM 13513 C C . LEU H 1 52 ? 29.028 10.411 1.819 1.00 46.41 52 LEU H C 1
ATOM 13514 O O . LEU H 1 52 ? 28.193 9.524 1.675 1.00 49.59 52 LEU H O 1
ATOM 13519 N N . ASP H 1 53 ? 30.269 10.316 1.373 1.00 46.13 53 ASP H N 1
ATOM 13520 C CA . ASP H 1 53 ? 30.797 9.086 0.825 1.00 45.33 53 ASP H CA 1
ATOM 13521 C C . ASP H 1 53 ? 30.576 7.864 1.749 1.00 45.54 53 ASP H C 1
ATOM 13522 O O . ASP H 1 53 ? 30.746 7.968 2.968 1.00 45.32 53 ASP H O 1
ATOM 13527 N N . PRO H 1 54 ? 30.227 6.679 1.176 1.00 46.50 54 PRO H N 1
ATOM 13528 C CA . PRO H 1 54 ? 29.937 5.614 2.172 1.00 44.32 54 PRO H CA 1
ATOM 13529 C C . PRO H 1 54 ? 31.063 5.304 3.139 1.00 45.59 54 PRO H C 1
ATOM 13530 O O . PRO H 1 54 ? 30.787 4.766 4.213 1.00 49.36 54 PRO H O 1
ATOM 13534 N N . SER H 1 55 ? 32.310 5.590 2.766 1.00 44.61 55 SER H N 1
ATOM 13535 C CA . SER H 1 55 ? 33.425 5.190 3.606 1.00 45.63 55 SER H CA 1
ATOM 13536 C C . SER H 1 55 ? 33.572 6.001 4.927 1.00 45.36 55 SER H C 1
ATOM 13537 O O . SER H 1 55 ? 34.297 5.550 5.827 1.00 46.21 55 SER H O 1
ATOM 13540 N N . VAL H 1 56 ? 32.967 7.196 4.982 1.00 39.90 56 VAL H N 1
ATOM 13541 C CA . VAL H 1 56 ? 32.997 8.039 6.153 1.00 37.70 56 VAL H CA 1
ATOM 13542 C C . VAL H 1 56 ? 31.616 8.031 6.884 1.00 41.10 56 VAL H C 1
ATOM 13543 O O . VAL H 1 56 ? 31.521 8.541 7.994 1.00 38.29 56 VAL H O 1
ATOM 13547 N N . ARG H 1 57 ? 30.577 7.381 6.323 1.00 40.80 57 ARG H N 1
ATOM 13548 C CA . ARG H 1 57 ? 29.319 7.215 7.044 1.00 39.44 57 ARG H CA 1
ATOM 13549 C C . ARG H 1 57 ? 29.409 6.596 8.453 1.00 38.82 57 ARG H C 1
ATOM 13550 O O . ARG H 1 57 ? 28.855 7.175 9.374 1.00 39.15 57 ARG H O 1
ATOM 13558 N N . PRO H 1 58 ? 30.035 5.408 8.630 1.00 37.07 58 PRO H N 1
ATOM 13559 C CA . PRO H 1 58 ? 29.927 4.926 10.035 1.00 38.34 58 PRO H CA 1
ATOM 13560 C C . PRO H 1 58 ? 30.638 5.880 11.033 1.00 41.30 58 PRO H C 1
ATOM 13561 O O . PRO H 1 58 ? 30.185 6.030 12.155 1.00 43.01 58 PRO H O 1
ATOM 13565 N N . LEU H 1 59 ? 31.707 6.541 10.587 1.00 41.47 59 LEU H N 1
ATOM 13566 C CA . LEU H 1 59 ? 32.481 7.433 11.402 1.00 37.79 59 LEU H CA 1
ATOM 13567 C C . LEU H 1 59 ? 31.671 8.684 11.779 1.00 38.54 59 LEU H C 1
ATOM 13568 O O . LEU H 1 59 ? 31.525 9.010 12.971 1.00 37.97 59 LEU H O 1
ATOM 13573 N N . VAL H 1 60 ? 31.152 9.397 10.778 1.00 38.30 60 VAL H N 1
ATOM 13574 C CA . VAL H 1 60 ? 30.422 10.660 11.031 1.00 36.09 60 VAL H CA 1
ATOM 13575 C C . VAL H 1 60 ? 29.081 10.394 11.703 1.00 36.42 60 VAL H C 1
ATOM 13576 O O . VAL H 1 60 ? 28.682 11.103 12.651 1.00 40.06 60 VAL H O 1
ATOM 13580 N N . MET H 1 61 ? 28.402 9.335 11.277 1.00 38.07 61 MET H N 1
ATOM 13581 C CA . MET H 1 61 ? 27.059 9.053 11.800 1.00 35.50 61 MET H CA 1
ATOM 13582 C C . MET H 1 61 ? 27.210 8.617 13.249 1.00 39.16 61 MET H C 1
ATOM 13583 O O . MET H 1 61 ? 26.372 8.979 14.088 1.00 32.83 61 MET H O 1
ATOM 13588 N N . GLY H 1 62 ? 28.273 7.811 13.543 1.00 35.36 62 GLY H N 1
ATOM 13589 C CA . GLY H 1 62 ? 28.508 7.363 14.907 1.00 33.18 62 GLY H CA 1
ATOM 13590 C C . GLY H 1 62 ? 28.852 8.577 15.784 1.00 37.64 62 GLY H C 1
ATOM 13591 O O . GLY H 1 62 ? 28.335 8.697 16.898 1.00 38.48 62 GLY H O 1
ATOM 13592 N N . ALA H 1 63 ? 29.657 9.502 15.241 1.00 34.88 63 ALA H N 1
ATOM 13593 C CA . ALA H 1 63 ? 30.271 10.573 16.017 1.00 34.44 63 ALA H CA 1
ATOM 13594 C C . ALA H 1 63 ? 29.239 11.630 16.323 1.00 35.06 63 ALA H C 1
ATOM 13595 O O . ALA H 1 63 ? 29.445 12.412 17.242 1.00 35.74 63 ALA H O 1
ATOM 13597 N N . THR H 1 64 ? 28.158 11.668 15.551 1.00 34.00 64 THR H N 1
ATOM 13598 C CA . THR H 1 64 ? 27.102 12.688 15.749 1.00 33.74 64 THR H CA 1
ATOM 13599 C C . THR H 1 64 ? 25.856 12.131 16.308 1.00 34.14 64 THR H C 1
ATOM 13600 O O . THR H 1 64 ? 24.941 12.899 16.547 1.00 38.17 64 THR H O 1
ATOM 13604 N N . PHE H 1 65 ? 25.839 10.830 16.654 1.00 34.71 65 PHE H N 1
ATOM 13605 C CA . PHE H 1 65 ? 24.639 10.235 17.272 1.00 35.78 65 PHE H CA 1
ATOM 13606 C C . PHE H 1 65 ? 24.376 10.544 18.753 1.00 37.05 65 PHE H C 1
ATOM 13607 O O . PHE H 1 65 ? 23.191 10.449 19.235 1.00 33.46 65 PHE H O 1
ATOM 13615 N N . GLY H 1 66 ? 25.441 10.932 19.454 1.00 30.63 66 GLY H N 1
ATOM 13616 C CA . GLY H 1 66 ? 25.419 11.144 20.909 1.00 34.63 66 GLY H CA 1
ATOM 13617 C C . GLY H 1 66 ? 24.273 11.978 21.454 1.00 38.65 66 GLY H C 1
ATOM 13618 O O . GLY H 1 66 ? 23.765 11.696 22.545 1.00 39.43 66 GLY H O 1
ATOM 13619 N N . ILE H 1 67 ? 23.827 12.983 20.695 1.00 43.89 67 ILE H N 1
ATOM 13620 C CA . ILE H 1 67 ? 22.651 13.765 21.100 1.00 40.36 67 ILE H CA 1
ATOM 13621 C C . ILE H 1 67 ? 21.481 12.841 21.553 1.00 41.83 67 ILE H C 1
ATOM 13622 O O . ILE H 1 67 ? 20.713 13.196 22.444 1.00 41.42 67 ILE H O 1
ATOM 13627 N N . ALA H 1 68 ? 21.344 11.667 20.924 1.00 40.31 68 ALA H N 1
ATOM 13628 C CA . ALA H 1 68 ? 20.193 10.819 21.155 1.00 39.34 68 ALA H CA 1
ATOM 13629 C C . ALA H 1 68 ? 20.022 10.454 22.636 1.00 40.88 68 ALA H C 1
ATOM 13630 O O . ALA H 1 68 ? 19.007 10.755 23.251 1.00 42.70 68 ALA H O 1
ATOM 13632 N N . LEU H 1 69 ? 21.001 9.761 23.195 1.00 42.94 69 LEU H N 1
ATOM 13633 C CA . LEU H 1 69 ? 20.900 9.344 24.578 1.00 42.05 69 LEU H CA 1
ATOM 13634 C C . LEU H 1 69 ? 21.218 10.525 25.516 1.00 42.94 69 LEU H C 1
ATOM 13635 O O . LEU H 1 69 ? 20.786 10.537 26.698 1.00 41.75 69 LEU H O 1
ATOM 13640 N N . THR H 1 70 ? 21.920 11.539 24.988 1.00 39.89 70 THR H N 1
ATOM 13641 C CA . THR H 1 70 ? 22.126 12.759 25.769 1.00 40.30 70 THR H CA 1
ATOM 13642 C C . THR H 1 70 ? 20.787 13.445 26.150 1.00 42.64 70 THR H C 1
ATOM 13643 O O . THR H 1 70 ? 20.563 13.757 27.358 1.00 40.80 70 THR H O 1
ATOM 13647 N N . LEU H 1 71 ? 19.928 13.718 25.150 1.00 40.60 71 LEU H N 1
ATOM 13648 C CA . LEU H 1 71 ? 18.553 14.215 25.443 1.00 40.18 71 LEU H CA 1
ATOM 13649 C C . LEU H 1 71 ? 17.896 13.303 26.436 1.00 37.80 71 LEU H C 1
ATOM 13650 O O . LEU H 1 71 ? 17.318 13.784 27.402 1.00 41.91 71 LEU H O 1
ATOM 13655 N N . VAL H 1 72 ? 18.046 11.988 26.234 1.00 36.20 72 VAL H N 1
ATOM 13656 C CA . VAL H 1 72 ? 17.311 11.005 27.002 1.00 40.62 72 VAL H CA 1
ATOM 13657 C C . VAL H 1 72 ? 17.632 11.123 28.498 1.00 41.70 72 VAL H C 1
ATOM 13658 O O . VAL H 1 72 ? 16.733 11.280 29.325 1.00 41.78 72 VAL H O 1
ATOM 13662 N N . ILE H 1 73 ? 18.911 11.154 28.808 1.00 41.64 73 ILE H N 1
ATOM 13663 C CA . ILE H 1 73 ? 19.339 11.151 30.172 1.00 40.84 73 ILE H CA 1
ATOM 13664 C C . ILE H 1 73 ? 19.335 12.551 30.795 1.00 40.03 73 ILE H C 1
ATOM 13665 O O . ILE H 1 73 ? 18.944 12.712 31.919 1.00 42.12 73 ILE H O 1
ATOM 13670 N N . ILE H 1 74 ? 19.804 13.554 30.070 1.00 41.56 74 ILE H N 1
ATOM 13671 C CA . ILE H 1 74 ? 19.985 14.866 30.627 1.00 38.28 74 ILE H CA 1
ATOM 13672 C C . ILE H 1 74 ? 18.689 15.664 30.639 1.00 41.35 74 ILE H C 1
ATOM 13673 O O . ILE H 1 74 ? 18.417 16.387 31.610 1.00 44.36 74 ILE H O 1
ATOM 13678 N N . ALA H 1 75 ? 17.907 15.620 29.555 1.00 42.76 75 ALA H N 1
ATOM 13679 C CA . ALA H 1 75 ? 16.592 16.326 29.579 1.00 42.82 75 ALA H CA 1
ATOM 13680 C C . ALA H 1 75 ? 15.645 15.545 30.460 1.00 41.94 75 ALA H C 1
ATOM 13681 O O . ALA H 1 75 ? 14.865 16.140 31.232 1.00 44.89 75 ALA H O 1
ATOM 13683 N N . GLY H 1 76 ? 15.739 14.206 30.362 1.00 41.25 76 GLY H N 1
ATOM 13684 C CA . GLY H 1 76 ? 14.881 13.296 31.154 1.00 41.75 76 GLY H CA 1
ATOM 13685 C C . GLY H 1 76 ? 13.731 12.829 30.299 1.00 41.29 76 GLY H C 1
ATOM 13686 O O . GLY H 1 76 ? 13.184 13.626 29.510 1.00 39.73 76 GLY H O 1
ATOM 13687 N N . SER H 1 77 ? 13.434 11.531 30.408 1.00 41.92 77 SER H N 1
ATOM 13688 C CA . SER H 1 77 ? 12.446 10.774 29.563 1.00 47.51 77 SER H CA 1
ATOM 13689 C C . SER H 1 77 ? 12.468 9.306 30.046 1.00 46.59 77 SER H C 1
ATOM 13690 O O . SER H 1 77 ? 13.273 8.945 30.925 1.00 43.08 77 SER H O 1
ATOM 13693 N N . GLU H 1 78 ? 11.621 8.454 29.488 1.00 41.90 78 GLU H N 1
ATOM 13694 C CA . GLU H 1 78 ? 11.717 7.055 29.851 1.00 42.60 78 GLU H CA 1
ATOM 13695 C C . GLU H 1 78 ? 12.027 6.214 28.640 1.00 41.91 78 GLU H C 1
ATOM 13696 O O . GLU H 1 78 ? 11.239 6.145 27.706 1.00 43.84 78 GLU H O 1
ATOM 13702 N N . LEU H 1 79 ? 13.168 5.541 28.692 1.00 39.82 79 LEU H N 1
ATOM 13703 C CA . LEU H 1 79 ? 13.621 4.726 27.576 1.00 42.34 79 LEU H CA 1
ATOM 13704 C C . LEU H 1 79 ? 13.601 3.205 27.796 1.00 44.90 79 LEU H C 1
ATOM 13705 O O . LEU H 1 79 ? 14.260 2.681 28.743 1.00 41.29 79 LEU H O 1
ATOM 13710 N N . PHE H 1 80 ? 12.849 2.512 26.906 1.00 44.34 80 PHE H N 1
ATOM 13711 C CA . PHE H 1 80 ? 12.653 1.044 26.994 1.00 42.54 80 PHE H CA 1
ATOM 13712 C C . PHE H 1 80 ? 13.967 0.292 27.208 1.00 40.67 80 PHE H C 1
ATOM 13713 O O . PHE H 1 80 ? 14.081 -0.536 28.117 1.00 40.41 80 PHE H O 1
ATOM 13721 N N . THR H 1 81 ? 14.932 0.534 26.336 1.00 39.83 81 THR H N 1
ATOM 13722 C CA . THR H 1 81 ? 16.207 -0.216 26.410 1.00 40.00 81 THR H CA 1
ATOM 13723 C C . THR H 1 81 ? 16.897 -0.011 27.751 1.00 39.16 81 THR H C 1
ATOM 13724 O O . THR H 1 81 ? 17.600 -0.912 28.230 1.00 49.28 81 THR H O 1
ATOM 13728 N N . GLY H 1 82 ? 16.722 1.189 28.331 1.00 36.63 82 GLY H N 1
ATOM 13729 C CA . GLY H 1 82 ? 17.203 1.521 29.667 1.00 34.19 82 GLY H CA 1
ATOM 13730 C C . GLY H 1 82 ? 16.434 0.787 30.759 1.00 38.48 82 GLY H C 1
ATOM 13731 O O . GLY H 1 82 ? 17.027 0.342 31.711 1.00 39.73 82 GLY H O 1
ATOM 13732 N N . HIS H 1 83 ? 15.090 0.721 30.640 1.00 40.52 83 HIS H N 1
ATOM 13733 C CA . HIS H 1 83 ? 14.295 0.069 31.621 1.00 42.64 83 HIS H CA 1
ATOM 13734 C C . HIS H 1 83 ? 14.728 -1.365 31.802 1.00 45.39 83 HIS H C 1
ATOM 13735 O O . HIS H 1 83 ? 14.641 -1.892 32.950 1.00 46.69 83 HIS H O 1
ATOM 13742 N N . THR H 1 84 ? 15.200 -2.002 30.718 1.00 44.55 84 THR H N 1
ATOM 13743 C CA . THR H 1 84 ? 15.599 -3.440 30.784 1.00 45.66 84 THR H CA 1
ATOM 13744 C C . THR H 1 84 ? 16.605 -3.666 31.905 1.00 46.76 84 THR H C 1
ATOM 13745 O O . THR H 1 84 ? 16.448 -4.627 32.673 1.00 53.23 84 THR H O 1
ATOM 13749 N N . MET H 1 85 ? 17.617 -2.784 31.998 1.00 44.37 85 MET H N 1
ATOM 13750 C CA . MET H 1 85 ? 18.614 -2.824 33.087 1.00 41.99 85 MET H CA 1
ATOM 13751 C C . MET H 1 85 ? 18.075 -2.371 34.487 1.00 41.44 85 MET H C 1
ATOM 13752 O O . MET H 1 85 ? 18.206 -3.064 35.498 1.00 40.09 85 MET H O 1
ATOM 13757 N N . PHE H 1 86 ? 17.447 -1.213 34.521 1.00 41.34 86 PHE H N 1
ATOM 13758 C CA . PHE H 1 86 ? 16.903 -0.680 35.758 1.00 40.52 86 PHE H CA 1
ATOM 13759 C C . PHE H 1 86 ? 15.953 -1.652 36.436 1.00 40.78 86 PHE H C 1
ATOM 13760 O O . PHE H 1 86 ? 16.012 -1.864 37.661 1.00 39.45 86 PHE H O 1
ATOM 13768 N N . LEU H 1 87 ? 15.075 -2.264 35.650 1.00 41.38 87 LEU H N 1
ATOM 13769 C CA . LEU H 1 87 ? 13.952 -2.963 36.260 1.00 43.04 87 LEU H CA 1
ATOM 13770 C C . LEU H 1 87 ? 14.451 -4.323 36.778 1.00 42.87 87 LEU H C 1
ATOM 13771 O O . LEU H 1 87 ? 13.998 -4.780 37.823 1.00 41.42 87 LEU H O 1
ATOM 13776 N N . THR H 1 88 ? 15.422 -4.918 36.055 1.00 43.72 88 THR H N 1
ATOM 13777 C CA . THR H 1 88 ? 16.107 -6.163 36.466 1.00 44.10 88 THR H CA 1
ATOM 13778 C C . THR H 1 88 ? 16.705 -5.961 37.854 1.00 45.03 88 THR H C 1
ATOM 13779 O O . THR H 1 88 ? 16.382 -6.689 38.802 1.00 46.31 88 THR H O 1
ATOM 13783 N N . LEU H 1 89 ? 17.600 -4.979 37.959 1.00 48.17 89 LEU H N 1
ATOM 13784 C CA . LEU H 1 89 ? 18.262 -4.668 39.243 1.00 47.62 89 LEU H CA 1
ATOM 13785 C C . LEU H 1 89 ? 17.240 -4.344 40.374 1.00 46.46 89 LEU H C 1
ATOM 13786 O O . LEU H 1 89 ? 17.421 -4.738 41.535 1.00 49.43 89 LEU H O 1
ATOM 13791 N N . GLY H 1 90 ? 16.168 -3.643 40.032 1.00 49.17 90 GLY H N 1
ATOM 13792 C CA . GLY H 1 90 ? 15.075 -3.395 41.014 1.00 50.05 90 GLY H CA 1
ATOM 13793 C C . GLY H 1 90 ? 14.445 -4.705 41.476 1.00 52.78 90 GLY H C 1
ATOM 13794 O O . GLY H 1 90 ? 14.172 -4.918 42.679 1.00 52.67 90 GLY H O 1
ATOM 13795 N N . VAL H 1 91 ? 14.225 -5.602 40.516 1.00 53.09 91 VAL H N 1
ATOM 13796 C CA . VAL H 1 91 ? 13.738 -6.935 40.842 1.00 53.80 91 VAL H CA 1
ATOM 13797 C C . VAL H 1 91 ? 14.768 -7.646 41.787 1.00 53.27 91 VAL H C 1
ATOM 13798 O O . VAL H 1 91 ? 14.399 -8.175 42.824 1.00 55.13 91 VAL H O 1
ATOM 13802 N N . LYS H 1 92 ? 16.055 -7.636 41.444 1.00 49.75 92 LYS H N 1
ATOM 13803 C CA . LYS H 1 92 ? 17.029 -8.367 42.244 1.00 46.59 92 LYS H CA 1
ATOM 13804 C C . LYS H 1 92 ? 17.165 -7.798 43.645 1.00 46.91 92 LYS H C 1
ATOM 13805 O O . LYS H 1 92 ? 17.344 -8.553 44.600 1.00 47.22 92 LYS H O 1
ATOM 13811 N N . ALA H 1 93 ? 17.088 -6.470 43.763 1.00 46.82 93 ALA H N 1
ATOM 13812 C CA . ALA H 1 93 ? 17.221 -5.764 45.042 1.00 44.65 93 ALA H CA 1
ATOM 13813 C C . ALA H 1 93 ? 15.990 -5.880 45.896 1.00 46.54 93 ALA H C 1
ATOM 13814 O O . ALA H 1 93 ? 16.078 -5.740 47.112 1.00 49.78 93 ALA H O 1
ATOM 13816 N N . GLY H 1 94 ? 14.839 -6.123 45.264 1.00 46.98 94 GLY H N 1
ATOM 13817 C CA . GLY H 1 94 ? 13.530 -6.156 45.944 1.00 47.03 94 GLY H CA 1
ATOM 13818 C C . GLY H 1 94 ? 12.686 -4.867 45.954 1.00 50.27 94 GLY H C 1
ATOM 13819 O O . GLY H 1 94 ? 11.596 -4.836 46.605 1.00 49.62 94 GLY H O 1
ATOM 13820 N N . THR H 1 95 ? 13.174 -3.807 45.275 1.00 47.47 95 THR H N 1
ATOM 13821 C CA . THR H 1 95 ? 12.485 -2.516 45.264 1.00 49.58 95 THR H CA 1
ATOM 13822 C C . THR H 1 95 ? 11.202 -2.475 44.376 1.00 51.15 95 THR H C 1
ATOM 13823 O O . THR H 1 95 ? 10.332 -1.623 44.600 1.00 51.47 95 THR H O 1
ATOM 13827 N N . ILE H 1 96 ? 11.124 -3.367 43.375 1.00 52.82 96 ILE H N 1
ATOM 13828 C CA . ILE H 1 96 ? 9.890 -3.696 42.565 1.00 51.49 96 ILE H CA 1
ATOM 13829 C C . ILE H 1 96 ? 9.729 -5.217 42.424 1.00 52.83 96 ILE H C 1
ATOM 13830 O O . ILE H 1 96 ? 10.630 -5.962 42.769 1.00 56.05 96 ILE H O 1
ATOM 13835 N N . SER H 1 97 ? 8.584 -5.702 41.955 1.00 53.76 97 SER H N 1
ATOM 13836 C CA . SER H 1 97 ? 8.388 -7.165 41.820 1.00 52.96 97 SER H CA 1
ATOM 13837 C C . SER H 1 97 ? 8.600 -7.604 40.356 1.00 51.34 97 SER H C 1
ATOM 13838 O O . SER H 1 97 ? 8.688 -6.735 39.467 1.00 49.75 97 SER H O 1
ATOM 13841 N N . HIS H 1 98 ? 8.713 -8.915 40.098 1.00 52.39 98 HIS H N 1
ATOM 13842 C CA . HIS H 1 98 ? 8.851 -9.432 38.703 1.00 54.89 98 HIS H CA 1
ATOM 13843 C C . HIS H 1 98 ? 7.691 -8.929 37.885 1.00 55.31 98 HIS H C 1
ATOM 13844 O O . HIS H 1 98 ? 7.835 -8.472 36.720 1.00 50.43 98 HIS H O 1
ATOM 13851 N N . GLY H 1 99 ? 6.510 -9.034 38.528 1.00 57.09 99 GLY H N 1
ATOM 13852 C CA . GLY H 1 99 ? 5.223 -8.617 37.978 1.00 59.11 99 GLY H CA 1
ATOM 13853 C C . GLY H 1 99 ? 5.184 -7.170 37.539 1.00 58.09 99 GLY H C 1
ATOM 13854 O O . GLY H 1 99 ? 4.733 -6.892 36.446 1.00 58.36 99 GLY H O 1
ATOM 13855 N N . GLN H 1 100 ? 5.715 -6.257 38.356 1.00 55.97 100 GLN H N 1
ATOM 13856 C CA . GLN H 1 100 ? 5.804 -4.858 37.932 1.00 54.08 100 GLN H CA 1
ATOM 13857 C C . GLN H 1 100 ? 6.720 -4.673 36.709 1.00 52.98 100 GLN H C 1
ATOM 13858 O O . GLN H 1 100 ? 6.423 -3.873 35.816 1.00 52.14 100 GLN H O 1
ATOM 13864 N N . MET H 1 101 ? 7.823 -5.416 36.658 1.00 55.03 101 MET H N 1
ATOM 13865 C CA . MET H 1 101 ? 8.778 -5.290 35.541 1.00 53.35 101 MET H CA 1
ATOM 13866 C C . MET H 1 101 ? 8.075 -5.659 34.230 1.00 56.31 101 MET H C 1
ATOM 13867 O O . MET H 1 101 ? 8.079 -4.856 33.260 1.00 57.68 101 MET H O 1
ATOM 13872 N N . TRP H 1 102 ? 7.453 -6.848 34.206 1.00 56.81 102 TRP H N 1
ATOM 13873 C CA . TRP H 1 102 ? 6.757 -7.299 32.996 1.00 59.51 102 TRP H CA 1
ATOM 13874 C C . TRP H 1 102 ? 5.488 -6.490 32.635 1.00 56.48 102 TRP H C 1
ATOM 13875 O O . TRP H 1 102 ? 5.140 -6.413 31.453 1.00 56.13 102 TRP H O 1
ATOM 13886 N N . ALA H 1 103 ? 4.821 -5.858 33.598 1.00 52.20 103 ALA H N 1
ATOM 13887 C CA . ALA H 1 103 ? 3.737 -4.919 33.226 1.00 55.30 103 ALA H CA 1
ATOM 13888 C C . ALA H 1 103 ? 4.284 -3.599 32.602 1.00 55.71 103 ALA H C 1
ATOM 13889 O O . ALA H 1 103 ? 3.642 -2.974 31.715 1.00 61.95 103 ALA H O 1
ATOM 13891 N N . ILE H 1 104 ? 5.466 -3.173 33.041 1.00 51.94 104 ILE H N 1
ATOM 13892 C CA . ILE H 1 104 ? 5.953 -1.847 32.665 1.00 48.45 104 ILE H CA 1
ATOM 13893 C C . ILE H 1 104 ? 6.656 -1.846 31.339 1.00 46.42 104 ILE H C 1
ATOM 13894 O O . ILE H 1 104 ? 6.499 -0.924 30.564 1.00 46.01 104 ILE H O 1
ATOM 13899 N N . LEU H 1 105 ? 7.446 -2.879 31.077 1.00 49.44 105 LEU H N 1
ATOM 13900 C CA . LEU H 1 105 ? 8.296 -2.922 29.883 1.00 48.05 105 LEU H CA 1
ATOM 13901 C C . LEU H 1 105 ? 7.574 -2.647 28.560 1.00 54.09 105 LEU H C 1
ATOM 13902 O O . LEU H 1 105 ? 8.021 -1.796 27.801 1.00 57.03 105 LEU H O 1
ATOM 13907 N N . PRO H 1 106 ? 6.457 -3.359 28.284 1.00 55.29 106 PRO H N 1
ATOM 13908 C CA . PRO H 1 106 ? 5.891 -3.135 26.968 1.00 56.13 106 PRO H CA 1
ATOM 13909 C C . PRO H 1 106 ? 5.285 -1.717 26.869 1.00 55.59 106 PRO H C 1
ATOM 13910 O O . PRO H 1 106 ? 5.161 -1.129 25.773 1.00 57.94 106 PRO H O 1
ATOM 13914 N N . GLN H 1 107 ? 4.875 -1.181 28.006 1.00 55.76 107 GLN H N 1
ATOM 13915 C CA . GLN H 1 107 ? 4.325 0.179 28.067 1.00 54.85 107 GLN H CA 1
ATOM 13916 C C . GLN H 1 107 ? 5.351 1.237 27.650 1.00 53.19 107 GLN H C 1
ATOM 13917 O O . GLN H 1 107 ? 5.019 2.158 26.866 1.00 48.68 107 GLN H O 1
ATOM 13923 N N . THR H 1 108 ? 6.588 1.086 28.155 1.00 46.09 108 THR H N 1
ATOM 13924 C CA . THR H 1 108 ? 7.596 2.022 27.823 1.00 45.80 108 THR H CA 1
ATOM 13925 C C . THR H 1 108 ? 7.839 1.907 26.349 1.00 46.20 108 THR H C 1
ATOM 13926 O O . THR H 1 108 ? 7.961 2.923 25.674 1.00 49.20 108 THR H O 1
ATOM 13930 N N . TRP H 1 109 ? 7.884 0.660 25.877 1.00 45.30 109 TRP H N 1
ATOM 13931 C CA . TRP H 1 109 ? 8.103 0.305 24.494 1.00 44.58 109 TRP H CA 1
ATOM 13932 C C . TRP H 1 109 ? 7.113 1.008 23.619 1.00 45.92 109 TRP H C 1
ATOM 13933 O O . TRP H 1 109 ? 7.554 1.717 22.715 1.00 45.30 109 TRP H O 1
ATOM 13944 N N . LEU H 1 110 ? 5.787 0.820 23.867 1.00 46.29 110 LEU H N 1
ATOM 13945 C CA . LEU H 1 110 ? 4.722 1.489 23.148 0.54 46.73 110 LEU H CA 1
ATOM 13946 C C . LEU H 1 110 ? 4.836 2.985 23.221 1.00 47.00 110 LEU H C 1
ATOM 13947 O O . LEU H 1 110 ? 4.656 3.649 22.185 1.00 50.03 110 LEU H O 1
ATOM 13952 N N . GLY H 1 111 ? 5.120 3.538 24.418 1.00 45.42 111 GLY H N 1
ATOM 13953 C CA . GLY H 1 111 ? 5.318 4.984 24.583 1.00 45.32 111 GLY H CA 1
ATOM 13954 C C . GLY H 1 111 ? 6.453 5.461 23.677 1.00 48.30 111 GLY H C 1
ATOM 13955 O O . GLY H 1 111 ? 6.354 6.490 22.991 1.00 54.89 111 GLY H O 1
ATOM 13956 N N . ASN H 1 112 ? 7.530 4.700 23.634 1.00 45.21 112 ASN H N 1
ATOM 13957 C CA . ASN H 1 112 ? 8.641 5.033 22.757 1.00 45.45 112 ASN H CA 1
ATOM 13958 C C . ASN H 1 112 ? 8.227 4.993 21.254 1.00 46.11 112 ASN H C 1
ATOM 13959 O O . ASN H 1 112 ? 8.631 5.887 20.508 1.00 47.69 112 ASN H O 1
ATOM 13964 N N . LEU H 1 113 ? 7.508 3.937 20.820 1.00 44.29 113 LEU H N 1
ATOM 13965 C CA . LEU H 1 113 ? 6.852 3.889 19.485 1.00 46.17 113 LEU H CA 1
ATOM 13966 C C . LEU H 1 113 ? 6.122 5.192 19.159 1.00 45.58 113 LEU H C 1
ATOM 13967 O O . LEU H 1 113 ? 6.295 5.736 18.074 1.00 46.66 113 LEU H O 1
ATOM 13972 N N . VAL H 1 114 ? 5.328 5.697 20.107 1.00 44.84 114 VAL H N 1
ATOM 13973 C CA . VAL H 1 114 ? 4.423 6.810 19.823 1.00 48.92 114 VAL H CA 1
ATOM 13974 C C . VAL H 1 114 ? 5.233 8.040 19.538 1.00 47.16 114 VAL H C 1
ATOM 13975 O O . VAL H 1 114 ? 4.959 8.736 18.562 1.00 48.70 114 VAL H O 1
ATOM 13979 N N . GLY H 1 115 ? 6.225 8.286 20.385 1.00 48.22 115 GLY H N 1
ATOM 13980 C CA . GLY H 1 115 ? 7.181 9.383 20.216 1.00 43.87 115 GLY H CA 1
ATOM 13981 C C . GLY H 1 115 ? 7.939 9.333 18.913 1.00 44.02 115 GLY H C 1
ATOM 13982 O O . GLY H 1 115 ? 8.082 10.382 18.216 1.00 44.19 115 GLY H O 1
ATOM 13983 N N . SER H 1 116 ? 8.443 8.132 18.595 1.00 44.37 116 SER H N 1
ATOM 13984 C CA . SER H 1 116 ? 9.215 7.876 17.362 1.00 44.14 116 SER H CA 1
ATOM 13985 C C . SER H 1 116 ? 8.358 8.176 16.129 1.00 45.32 116 SER H C 1
ATOM 13986 O O . SER H 1 116 ? 8.802 8.888 15.226 1.00 49.78 116 SER H O 1
ATOM 13989 N N . VAL H 1 117 ? 7.175 7.567 16.053 1.00 45.25 117 VAL H N 1
ATOM 13990 C CA . VAL H 1 117 ? 6.274 7.808 14.931 1.00 46.48 117 VAL H CA 1
ATOM 13991 C C . VAL H 1 117 ? 5.930 9.311 14.866 1.00 47.95 117 VAL H C 1
ATOM 13992 O O . VAL H 1 117 ? 5.950 9.915 13.766 1.00 49.32 117 VAL H O 1
ATOM 13996 N N . PHE H 1 118 ? 5.640 9.895 16.049 1.00 47.29 118 PHE H N 1
ATOM 13997 C CA . PHE H 1 118 ? 5.362 11.327 16.208 1.00 48.28 118 PHE H CA 1
ATOM 13998 C C . PHE H 1 118 ? 6.388 12.262 15.576 1.00 49.47 118 PHE H C 1
ATOM 13999 O O . PHE H 1 118 ? 6.025 13.157 14.790 1.00 52.38 118 PHE H O 1
ATOM 14007 N N . VAL H 1 119 ? 7.664 12.091 15.930 1.00 47.37 119 VAL H N 1
ATOM 14008 C CA . VAL H 1 119 ? 8.636 12.980 15.392 1.00 44.14 119 VAL H CA 1
ATOM 14009 C C . VAL H 1 119 ? 8.829 12.687 13.908 1.00 45.92 119 VAL H C 1
ATOM 14010 O O . VAL H 1 119 ? 9.147 13.608 13.134 1.00 48.08 119 VAL H O 1
ATOM 14014 N N . ALA H 1 120 ? 8.623 11.430 13.491 1.00 45.46 120 ALA H N 1
ATOM 14015 C CA . ALA H 1 120 ? 8.819 11.124 12.075 1.00 46.24 120 ALA H CA 1
ATOM 14016 C C . ALA H 1 120 ? 7.759 11.829 11.240 1.00 49.87 120 ALA H C 1
ATOM 14017 O O . ALA H 1 120 ? 8.066 12.289 10.127 1.00 48.50 120 ALA H O 1
ATOM 14019 N N . LEU H 1 121 ? 6.527 11.880 11.797 1.00 50.02 121 LEU H N 1
ATOM 14020 C CA . LEU H 1 121 ? 5.417 12.665 11.242 1.00 54.31 121 LEU H CA 1
ATOM 14021 C C . LEU H 1 121 ? 5.797 14.130 11.069 1.00 50.92 121 LEU H C 1
ATOM 14022 O O . LEU H 1 121 ? 5.667 14.669 9.980 1.00 49.13 121 LEU H O 1
ATOM 14027 N N . LEU H 1 122 ? 6.257 14.765 12.148 1.00 51.85 122 LEU H N 1
ATOM 14028 C CA . LEU H 1 122 ? 6.637 16.187 12.077 1.00 53.20 122 LEU H CA 1
ATOM 14029 C C . LEU H 1 122 ? 7.666 16.399 10.979 1.00 52.56 122 LEU H C 1
ATOM 14030 O O . LEU H 1 122 ? 7.618 17.384 10.205 1.00 55.63 122 LEU H O 1
ATOM 14035 N N . TYR H 1 123 ? 8.582 15.456 10.873 1.00 49.30 123 TYR H N 1
ATOM 14036 C CA . TYR H 1 123 ? 9.669 15.669 9.919 1.00 51.77 123 TYR H CA 1
ATOM 14037 C C . TYR H 1 123 ? 9.112 15.572 8.464 1.00 53.79 123 TYR H C 1
ATOM 14038 O O . TYR H 1 123 ? 9.585 16.217 7.520 1.00 53.67 123 TYR H O 1
ATOM 14047 N N . SER H 1 124 ? 8.037 14.811 8.324 1.00 53.19 124 SER H N 1
ATOM 14048 C CA . SER H 1 124 ? 7.439 14.589 7.049 1.00 53.16 124 SER H CA 1
ATOM 14049 C C . SER H 1 124 ? 6.580 15.798 6.613 1.00 55.51 124 SER H C 1
ATOM 14050 O O . SER H 1 124 ? 6.740 16.334 5.517 1.00 52.14 124 SER H O 1
ATOM 14053 N N . TRP H 1 125 ? 5.681 16.233 7.497 1.00 56.93 125 TRP H N 1
ATOM 14054 C CA . TRP H 1 125 ? 4.886 17.454 7.304 1.00 52.62 125 TRP H CA 1
ATOM 14055 C C . TRP H 1 125 ? 5.773 18.641 7.220 1.00 52.69 125 TRP H C 1
ATOM 14056 O O . TRP H 1 125 ? 5.367 19.663 6.689 1.00 52.07 125 TRP H O 1
ATOM 14067 N N . GLY H 1 126 ? 7.007 18.525 7.739 1.00 50.85 126 GLY H N 1
ATOM 14068 C CA . GLY H 1 126 ? 7.946 19.612 7.663 1.00 47.67 126 GLY H CA 1
ATOM 14069 C C . GLY H 1 126 ? 8.758 19.463 6.401 1.00 51.46 126 GLY H C 1
ATOM 14070 O O . GLY H 1 126 ? 9.912 19.998 6.318 1.00 52.26 126 GLY H O 1
ATOM 14071 N N . GLY H 1 127 ? 8.203 18.726 5.424 1.00 49.97 127 GLY H N 1
ATOM 14072 C CA . GLY H 1 127 ? 8.909 18.435 4.137 1.00 49.88 127 GLY H CA 1
ATOM 14073 C C . GLY H 1 127 ? 10.385 17.974 4.222 1.00 48.25 127 GLY H C 1
ATOM 14074 O O . GLY H 1 127 ? 11.203 18.404 3.443 1.00 50.81 127 GLY H O 1
ATOM 14075 N N . GLY H 1 128 ? 10.730 17.075 5.135 1.00 46.91 128 GLY H N 1
ATOM 14076 C CA . GLY H 1 128 ? 12.128 16.560 5.252 1.00 45.03 128 GLY H CA 1
ATOM 14077 C C . GLY H 1 128 ? 12.804 16.124 3.951 1.00 47.26 128 GLY H C 1
ATOM 14078 O O . GLY H 1 128 ? 12.221 15.402 3.139 1.00 45.77 128 GLY H O 1
ATOM 14079 N N . SER H 1 129 ? 14.081 16.516 3.789 1.00 51.54 129 SER H N 1
ATOM 14080 C CA . SER H 1 129 ? 14.893 16.207 2.585 1.00 47.55 129 SER H CA 1
ATOM 14081 C C . SER H 1 129 ? 15.177 14.698 2.367 1.00 48.43 129 SER H C 1
ATOM 14082 O O . SER H 1 129 ? 15.417 14.238 1.234 1.00 49.79 129 SER H O 1
ATOM 14085 N N . LEU H 1 130 ? 15.135 13.932 3.455 1.00 50.07 130 LEU H N 1
ATOM 14086 C CA . LEU H 1 130 ? 15.494 12.498 3.467 1.00 47.79 130 LEU H CA 1
ATOM 14087 C C . LEU H 1 130 ? 14.411 11.592 2.830 1.00 48.29 130 LEU H C 1
ATOM 14088 O O . LEU H 1 130 ? 14.671 10.437 2.510 1.00 47.20 130 LEU H O 1
ATOM 14093 N N . LEU H 1 131 ? 13.212 12.114 2.633 1.00 47.53 131 LEU H N 1
ATOM 14094 C CA . LEU H 1 131 ? 12.058 11.233 2.381 1.00 47.83 131 LEU H CA 1
ATOM 14095 C C . LEU H 1 131 ? 11.727 10.983 0.937 1.00 50.94 131 LEU H C 1
ATOM 14096 O O . LEU H 1 131 ? 11.367 9.848 0.585 1.00 53.58 131 LEU H O 1
ATOM 14101 N N . PRO H 1 132 ? 11.778 12.034 0.093 1.00 54.04 132 PRO H N 1
ATOM 14102 C CA . PRO H 1 132 ? 11.156 11.837 -1.220 1.00 55.67 132 PRO H CA 1
ATOM 14103 C C . PRO H 1 132 ? 12.015 11.160 -2.288 1.00 58.96 132 PRO H C 1
ATOM 14104 O O . PRO H 1 132 ? 11.453 10.629 -3.246 1.00 66.94 132 PRO H O 1
ATOM 14108 N N . VAL H 1 133 ? 13.341 11.241 -2.189 1.00 59.31 133 VAL H N 1
ATOM 14109 C CA . VAL H 1 133 ? 14.228 10.581 -3.176 1.00 61.95 133 VAL H CA 1
ATOM 14110 C C . VAL H 1 133 ? 14.436 9.121 -2.757 1.00 61.60 133 VAL H C 1
ATOM 14111 O O . VAL H 1 133 ? 15.043 8.871 -1.698 1.00 55.46 133 VAL H O 1
ATOM 14115 N N . ASP H 1 134 ? 13.927 8.199 -3.588 1.00 60.76 134 ASP H N 1
ATOM 14116 C CA . ASP H 1 134 ? 14.035 6.739 -3.404 1.00 62.87 134 ASP H CA 1
ATOM 14117 C C . ASP H 1 134 ? 15.428 6.237 -3.032 1.00 61.78 134 ASP H C 1
ATOM 14118 O O . ASP H 1 134 ? 15.565 5.198 -2.378 1.00 62.51 134 ASP H O 1
ATOM 14123 N N . THR H 1 135 ? 16.464 6.986 -3.404 1.00 60.37 135 THR H N 1
ATOM 14124 C CA . THR H 1 135 ? 17.830 6.513 -3.194 1.00 54.47 135 THR H CA 1
ATOM 14125 C C . THR H 1 135 ? 18.370 6.984 -1.882 1.00 53.34 135 THR H C 1
ATOM 14126 O O . THR H 1 135 ? 19.513 6.675 -1.535 1.00 56.82 135 THR H O 1
ATOM 14130 N N . SER H 1 136 ? 17.561 7.718 -1.135 1.00 50.19 136 SER H N 1
ATOM 14131 C CA . SER H 1 136 ? 17.961 8.182 0.198 1.00 48.43 136 SER H CA 1
ATOM 14132 C C . SER H 1 136 ? 18.419 7.045 1.098 1.00 49.22 136 SER H C 1
ATOM 14133 O O . SER H 1 136 ? 17.774 6.006 1.125 1.00 51.51 136 SER H O 1
ATOM 14136 N N . ILE H 1 137 ? 19.453 7.270 1.910 1.00 42.50 137 ILE H N 1
ATOM 14137 C CA . ILE H 1 137 ? 19.900 6.194 2.768 1.00 42.66 137 ILE H CA 1
ATOM 14138 C C . ILE H 1 137 ? 18.886 5.806 3.811 1.00 41.43 137 ILE H C 1
ATOM 14139 O O . ILE H 1 137 ? 18.990 4.729 4.388 1.00 40.23 137 ILE H O 1
ATOM 14144 N N . VAL H 1 138 ? 17.893 6.657 4.045 1.00 44.26 138 VAL H N 1
ATOM 14145 C CA . VAL H 1 138 ? 16.790 6.242 4.910 1.00 45.32 138 VAL H CA 1
ATOM 14146 C C . VAL H 1 138 ? 16.127 4.945 4.368 1.00 46.62 138 VAL H C 1
ATOM 14147 O O . VAL H 1 138 ? 15.836 4.020 5.119 1.00 46.60 138 VAL H O 1
ATOM 14151 N N . HIS H 1 139 ? 15.987 4.869 3.047 1.00 48.55 139 HIS H N 1
ATOM 14152 C CA . HIS H 1 139 ? 15.326 3.741 2.391 1.00 51.12 139 HIS H CA 1
ATOM 14153 C C . HIS H 1 139 ? 16.158 2.516 2.268 1.00 49.44 139 HIS H C 1
ATOM 14154 O O . HIS H 1 139 ? 15.684 1.438 2.611 1.00 51.30 139 HIS H O 1
ATOM 14161 N N . SER H 1 140 ? 17.408 2.666 1.842 1.00 46.29 140 SER H N 1
ATOM 14162 C CA . SER H 1 140 ? 18.290 1.523 1.694 1.00 45.76 140 SER H CA 1
ATOM 14163 C C . SER H 1 140 ? 18.705 0.956 3.071 1.00 47.01 140 SER H C 1
ATOM 14164 O O . SER H 1 140 ? 18.711 -0.215 3.239 1.00 50.84 140 SER H O 1
ATOM 14167 N N . VAL H 1 141 ? 18.998 1.771 4.076 1.00 46.38 141 VAL H N 1
ATOM 14168 C CA . VAL H 1 141 ? 19.276 1.200 5.380 1.00 45.25 141 VAL H CA 1
ATOM 14169 C C . VAL H 1 141 ? 17.998 0.597 6.058 1.00 46.29 141 VAL H C 1
ATOM 14170 O O . VAL H 1 141 ? 18.051 -0.513 6.600 1.00 46.43 141 VAL H O 1
ATOM 14174 N N . ALA H 1 142 ? 16.861 1.299 6.045 1.00 46.04 142 ALA H N 1
ATOM 14175 C CA . ALA H 1 142 ? 15.605 0.694 6.580 1.00 46.84 142 ALA H CA 1
ATOM 14176 C C . ALA H 1 142 ? 15.366 -0.733 5.993 1.00 46.83 142 ALA H C 1
ATOM 14177 O O . ALA H 1 142 ? 14.953 -1.678 6.675 1.00 53.39 142 ALA H O 1
ATOM 14179 N N . LEU H 1 143 ? 15.689 -0.876 4.732 1.00 44.97 143 LEU H N 1
ATOM 14180 C CA . LEU H 1 143 ? 15.319 -2.062 3.965 1.00 48.78 143 LEU H CA 1
ATOM 14181 C C . LEU H 1 143 ? 16.211 -3.216 4.345 1.00 46.02 143 LEU H C 1
ATOM 14182 O O . LEU H 1 143 ? 15.721 -4.272 4.777 1.00 51.24 143 LEU H O 1
ATOM 14187 N N . ALA H 1 144 ? 17.518 -2.977 4.329 1.00 47.65 144 ALA H N 1
ATOM 14188 C CA . ALA H 1 144 ? 18.497 -3.995 4.766 1.00 43.64 144 ALA H CA 1
ATOM 14189 C C . ALA H 1 144 ? 18.180 -4.473 6.194 1.00 42.68 144 ALA H C 1
ATOM 14190 O O . ALA H 1 144 ? 18.302 -5.677 6.506 1.00 45.09 144 ALA H O 1
ATOM 14192 N N . LYS H 1 145 ? 17.711 -3.550 7.041 1.00 44.07 145 LYS H N 1
ATOM 14193 C CA . LYS H 1 145 ? 17.374 -3.863 8.448 1.00 44.90 145 LYS H CA 1
ATOM 14194 C C . LYS H 1 145 ? 16.191 -4.819 8.574 1.00 50.66 145 LYS H C 1
ATOM 14195 O O . LYS H 1 145 ? 16.214 -5.730 9.410 1.00 49.62 145 LYS H O 1
ATOM 14201 N N . THR H 1 146 ? 15.215 -4.666 7.668 1.00 52.15 146 THR H N 1
ATOM 14202 C CA . THR H 1 146 ? 13.990 -5.441 7.720 1.00 55.13 146 THR H CA 1
ATOM 14203 C C . THR H 1 146 ? 14.171 -6.866 7.163 1.00 59.59 146 THR H C 1
ATOM 14204 O O . THR H 1 146 ? 13.358 -7.746 7.481 1.00 60.28 146 THR H O 1
ATOM 14208 N N . THR H 1 147 ? 15.195 -7.103 6.338 1.00 54.27 147 THR H N 1
ATOM 14209 C CA . THR H 1 147 ? 15.276 -8.419 5.674 1.00 56.62 147 THR H CA 1
ATOM 14210 C C . THR H 1 147 ? 16.465 -9.245 6.201 1.00 54.10 147 THR H C 1
ATOM 14211 O O . THR H 1 147 ? 16.695 -10.321 5.744 1.00 56.01 147 THR H O 1
ATOM 14215 N N . ALA H 1 148 ? 17.224 -8.720 7.143 1.00 52.83 148 ALA H N 1
ATOM 14216 C CA . ALA H 1 148 ? 18.324 -9.443 7.790 1.00 51.36 148 ALA H CA 1
ATOM 14217 C C . ALA H 1 148 ? 17.851 -10.643 8.646 1.00 53.34 148 ALA H C 1
ATOM 14218 O O . ALA H 1 148 ? 16.725 -10.655 9.151 1.00 52.82 148 ALA H O 1
ATOM 14220 N N . PRO H 1 149 ? 18.706 -11.669 8.813 1.00 53.87 149 PRO H N 1
ATOM 14221 C CA . PRO H 1 149 ? 18.142 -12.818 9.518 1.00 52.96 149 PRO H CA 1
ATOM 14222 C C . PRO H 1 149 ? 17.903 -12.547 11.033 1.00 55.07 149 PRO H C 1
ATOM 14223 O O . PRO H 1 149 ? 18.674 -11.758 11.660 1.00 55.42 149 PRO H O 1
ATOM 14227 N N . ALA H 1 150 ? 16.854 -13.181 11.600 1.00 51.78 150 ALA H N 1
ATOM 14228 C CA . ALA H 1 150 ? 16.543 -13.103 13.048 1.00 51.37 150 ALA H CA 1
ATOM 14229 C C . ALA H 1 150 ? 17.772 -13.196 13.948 1.00 49.31 150 ALA H C 1
ATOM 14230 O O . ALA H 1 150 ? 17.880 -12.438 14.886 1.00 49.46 150 ALA H O 1
ATOM 14232 N N . THR H 1 151 ? 18.688 -14.124 13.648 1.00 51.99 151 THR H N 1
ATOM 14233 C CA . THR H 1 151 ? 19.908 -14.383 14.457 1.00 52.43 151 THR H CA 1
ATOM 14234 C C . THR H 1 151 ? 20.817 -13.187 14.464 1.00 48.94 151 THR H C 1
ATOM 14235 O O . THR H 1 151 ? 21.118 -12.661 15.544 1.00 49.94 151 THR H O 1
ATOM 14239 N N . VAL H 1 152 ? 21.178 -12.731 13.267 1.00 49.26 152 VAL H N 1
ATOM 14240 C CA . VAL H 1 152 ? 22.056 -11.562 13.078 1.00 50.56 152 VAL H CA 1
ATOM 14241 C C . VAL H 1 152 ? 21.533 -10.361 13.843 1.00 46.55 152 VAL H C 1
ATOM 14242 O O . VAL H 1 152 ? 22.255 -9.732 14.637 1.00 47.69 152 VAL H O 1
ATOM 14246 N N . LEU H 1 153 ? 20.271 -10.059 13.600 1.00 45.89 153 LEU H N 1
ATOM 14247 C CA . LEU H 1 153 ? 19.566 -8.985 14.300 1.00 46.38 153 LEU H CA 1
ATOM 14248 C C . LEU H 1 153 ? 19.583 -9.109 15.824 1.00 44.63 153 LEU H C 1
ATOM 14249 O O . LEU H 1 153 ? 19.805 -8.124 16.516 1.00 42.92 153 LEU H O 1
ATOM 14254 N N . PHE H 1 154 ? 19.301 -10.309 16.333 1.00 45.98 154 PHE H N 1
ATOM 14255 C CA . PHE H 1 154 ? 19.191 -10.542 17.750 1.00 46.80 154 PHE H CA 1
ATOM 14256 C C . PHE H 1 154 ? 20.557 -10.218 18.368 1.00 50.17 154 PHE H C 1
ATOM 14257 O O . PHE H 1 154 ? 20.654 -9.447 19.319 1.00 54.17 154 PHE H O 1
ATOM 14265 N N . PHE H 1 155 ? 21.611 -10.818 17.845 1.00 45.86 155 PHE H N 1
ATOM 14266 C CA . PHE H 1 155 ? 22.902 -10.583 18.418 1.00 45.93 155 PHE H CA 1
ATOM 14267 C C . PHE H 1 155 ? 23.465 -9.135 18.169 1.00 47.64 155 PHE H C 1
ATOM 14268 O O . PHE H 1 155 ? 24.191 -8.590 19.011 1.00 43.52 155 PHE H O 1
ATOM 14276 N N . LYS H 1 156 ? 23.108 -8.499 17.040 1.00 47.83 156 LYS H N 1
ATOM 14277 C CA . LYS H 1 156 ? 23.389 -7.061 16.864 1.00 43.59 156 LYS H CA 1
ATOM 14278 C C . LYS H 1 156 ? 22.596 -6.240 17.915 1.00 46.06 156 LYS H C 1
ATOM 14279 O O . LYS H 1 156 ? 23.072 -5.236 18.437 1.00 43.63 156 LYS H O 1
ATOM 14285 N N . GLY H 1 157 ? 21.371 -6.658 18.227 1.00 43.07 157 GLY H N 1
ATOM 14286 C CA . GLY H 1 157 ? 20.633 -5.973 19.293 1.00 43.18 157 GLY H CA 1
ATOM 14287 C C . GLY H 1 157 ? 21.262 -6.169 20.671 1.00 40.84 157 GLY H C 1
ATOM 14288 O O . GLY H 1 157 ? 21.221 -5.287 21.539 1.00 41.82 157 GLY H O 1
ATOM 14289 N N . ALA H 1 158 ? 21.863 -7.316 20.881 1.00 38.91 158 ALA H N 1
ATOM 14290 C CA . ALA H 1 158 ? 22.350 -7.598 22.199 1.00 42.67 158 ALA H CA 1
ATOM 14291 C C . ALA H 1 158 ? 23.626 -6.722 22.399 1.00 42.93 158 ALA H C 1
ATOM 14292 O O . ALA H 1 158 ? 23.763 -6.000 23.391 1.00 42.29 158 ALA H O 1
ATOM 14294 N N . LEU H 1 159 ? 24.491 -6.711 21.394 1.00 42.10 159 LEU H N 1
ATOM 14295 C CA . LEU H 1 159 ? 25.691 -5.870 21.386 1.00 39.33 159 LEU H CA 1
ATOM 14296 C C . LEU H 1 159 ? 25.359 -4.358 21.465 1.00 40.94 159 LEU H C 1
ATOM 14297 O O . LEU H 1 159 ? 26.022 -3.618 22.182 1.00 39.74 159 LEU H O 1
ATOM 14302 N N . CYS H 1 160 ? 24.308 -3.908 20.779 1.00 39.74 160 CYS H N 1
ATOM 14303 C CA . CYS H 1 160 ? 23.874 -2.515 20.876 1.00 35.87 160 CYS H CA 1
ATOM 14304 C C . CYS H 1 160 ? 23.569 -2.103 22.296 1.00 37.89 160 CYS H C 1
ATOM 14305 O O . CYS H 1 160 ? 24.174 -1.144 22.828 1.00 38.94 160 CYS H O 1
ATOM 14308 N N . ASN H 1 161 ? 22.632 -2.814 22.931 1.00 39.44 161 ASN H N 1
ATOM 14309 C CA . ASN H 1 161 ? 22.158 -2.383 24.244 1.00 40.33 161 ASN H CA 1
ATOM 14310 C C . ASN H 1 161 ? 23.180 -2.580 25.377 1.00 42.89 161 ASN H C 1
ATOM 14311 O O . ASN H 1 161 ? 23.065 -1.946 26.457 1.00 41.50 161 ASN H O 1
ATOM 14316 N N . TRP H 1 162 ? 24.124 -3.485 25.145 1.00 37.73 162 TRP H N 1
ATOM 14317 C CA . TRP H 1 162 ? 25.269 -3.601 26.025 1.00 40.26 162 TRP H CA 1
ATOM 14318 C C . TRP H 1 162 ? 25.934 -2.245 26.150 1.00 37.63 162 TRP H C 1
ATOM 14319 O O . TRP H 1 162 ? 25.999 -1.649 27.252 1.00 38.17 162 TRP H O 1
ATOM 14330 N N . LEU H 1 163 ? 26.399 -1.727 25.003 1.00 39.89 163 LEU H N 1
ATOM 14331 C CA . LEU H 1 163 ? 26.895 -0.331 24.842 1.00 35.17 163 LEU H CA 1
ATOM 14332 C C . LEU H 1 163 ? 25.960 0.764 25.368 1.00 38.90 163 LEU H C 1
ATOM 14333 O O . LEU H 1 163 ? 26.398 1.617 26.153 1.00 38.33 163 LEU H O 1
ATOM 14338 N N . VAL H 1 164 ? 24.681 0.747 24.965 1.00 36.29 164 VAL H N 1
ATOM 14339 C CA . VAL H 1 164 ? 23.781 1.823 25.430 1.00 38.30 164 VAL H CA 1
ATOM 14340 C C . VAL H 1 164 ? 23.531 1.772 26.976 1.00 40.55 164 VAL H C 1
ATOM 14341 O O . VAL H 1 164 ? 23.537 2.782 27.656 1.00 41.90 164 VAL H O 1
ATOM 14345 N N . CYS H 1 165 ? 23.306 0.585 27.532 1.00 42.74 165 CYS H N 1
ATOM 14346 C CA . CYS H 1 165 ? 23.289 0.446 28.986 1.00 41.96 165 CYS H CA 1
ATOM 14347 C C . CYS H 1 165 ? 24.625 0.747 29.670 1.00 37.66 165 CYS H C 1
ATOM 14348 O O . CYS H 1 165 ? 24.628 1.254 30.790 1.00 35.35 165 CYS H O 1
ATOM 14351 N N . LEU H 1 166 ? 25.746 0.420 29.024 1.00 39.52 166 LEU H N 1
ATOM 14352 C CA . LEU H 1 166 ? 27.064 0.861 29.516 1.00 35.47 166 LEU H CA 1
ATOM 14353 C C . LEU H 1 166 ? 27.097 2.372 29.679 1.00 37.84 166 LEU H C 1
ATOM 14354 O O . LEU H 1 166 ? 27.645 2.884 30.666 1.00 38.21 166 LEU H O 1
ATOM 14359 N N . ALA H 1 167 ? 26.499 3.083 28.710 1.00 33.70 167 ALA H N 1
ATOM 14360 C CA . ALA H 1 167 ? 26.505 4.549 28.691 1.00 37.65 167 ALA H CA 1
ATOM 14361 C C . ALA H 1 167 ? 25.678 5.064 29.869 1.00 41.93 167 ALA H C 1
ATOM 14362 O O . ALA H 1 167 ? 26.124 5.949 30.621 1.00 40.48 167 ALA H O 1
ATOM 14364 N N . ILE H 1 168 ? 24.467 4.500 30.008 1.00 38.94 168 ILE H N 1
ATOM 14365 C CA . ILE H 1 168 ? 23.613 4.823 31.100 1.00 38.31 168 ILE H CA 1
ATOM 14366 C C . ILE H 1 168 ? 24.300 4.544 32.459 1.00 38.38 168 ILE H C 1
ATOM 14367 O O . ILE H 1 168 ? 24.322 5.423 33.360 1.00 39.54 168 ILE H O 1
ATOM 14372 N N . TRP H 1 169 ? 24.818 3.326 32.611 1.00 36.07 169 TRP H N 1
ATOM 14373 C CA . TRP H 1 169 ? 25.627 2.910 33.795 1.00 38.84 169 TRP H CA 1
ATOM 14374 C C . TRP H 1 169 ? 26.797 3.883 34.076 1.00 39.12 169 TRP H C 1
ATOM 14375 O O . TRP H 1 169 ? 26.961 4.400 35.178 1.00 38.78 169 TRP H O 1
ATOM 14386 N N . MET H 1 170 ? 27.563 4.243 33.054 1.00 38.80 170 MET H N 1
ATOM 14387 C CA . MET H 1 170 ? 28.688 5.191 33.296 1.00 40.30 170 MET H CA 1
ATOM 14388 C C . MET H 1 170 ? 28.224 6.603 33.702 1.00 40.06 170 MET H C 1
ATOM 14389 O O . MET H 1 170 ? 28.881 7.304 34.563 1.00 41.47 170 MET H O 1
ATOM 14394 N N . ALA H 1 171 ? 27.153 7.038 33.045 1.00 34.06 171 ALA H N 1
ATOM 14395 C CA . ALA H 1 171 ? 26.599 8.328 33.308 1.00 35.19 171 ALA H CA 1
ATOM 14396 C C . ALA H 1 171 ? 26.115 8.390 34.803 1.00 41.64 171 ALA H C 1
ATOM 14397 O O . ALA H 1 171 ? 26.342 9.413 35.476 1.00 43.60 171 ALA H O 1
ATOM 14399 N N . ILE H 1 172 ? 25.470 7.313 35.329 1.00 42.01 172 ILE H N 1
ATOM 14400 C CA . ILE H 1 172 ? 25.103 7.280 36.759 1.00 41.24 172 ILE H CA 1
ATOM 14401 C C . ILE H 1 172 ? 26.368 7.430 37.690 1.00 43.10 172 ILE H C 1
ATOM 14402 O O . ILE H 1 172 ? 26.362 8.100 38.716 1.00 45.05 172 ILE H O 1
ATOM 14407 N N . ARG H 1 173 ? 27.465 6.859 37.268 1.00 40.56 173 ARG H N 1
ATOM 14408 C CA . ARG H 1 173 ? 28.664 6.877 38.040 1.00 43.16 173 ARG H CA 1
ATOM 14409 C C . ARG H 1 173 ? 29.512 8.107 37.861 1.00 43.68 173 ARG H C 1
ATOM 14410 O O . ARG H 1 173 ? 30.504 8.211 38.524 1.00 36.45 173 ARG H O 1
ATOM 14418 N N . THR H 1 174 ? 29.178 9.004 36.924 1.00 49.21 174 THR H N 1
ATOM 14419 C CA . THR H 1 174 ? 30.044 10.209 36.701 1.00 44.74 174 THR H CA 1
ATOM 14420 C C . THR H 1 174 ? 29.243 11.502 36.892 1.00 48.94 174 THR H C 1
ATOM 14421 O O . THR H 1 174 ? 27.947 11.482 37.012 1.00 44.08 174 THR H O 1
ATOM 14425 N N . GLU H 1 175 ? 29.967 12.629 36.836 1.00 45.39 175 GLU H N 1
ATOM 14426 C CA . GLU H 1 175 ? 29.285 13.923 36.978 1.00 46.92 175 GLU H CA 1
ATOM 14427 C C . GLU H 1 175 ? 29.536 14.860 35.788 1.00 49.01 175 GLU H C 1
ATOM 14428 O O . GLU H 1 175 ? 30.458 14.648 34.993 1.00 52.99 175 GLU H O 1
ATOM 14434 N N . GLY H 1 176 ? 28.708 15.888 35.648 1.00 44.40 176 GLY H N 1
ATOM 14435 C CA . GLY H 1 176 ? 28.965 16.893 34.656 1.00 44.20 176 GLY H CA 1
ATOM 14436 C C . GLY H 1 176 ? 29.165 16.339 33.266 1.00 47.43 176 GLY H C 1
ATOM 14437 O O . GLY H 1 176 ? 28.409 15.483 32.771 1.00 50.06 176 GLY H O 1
ATOM 14438 N N . THR H 1 177 ? 30.208 16.853 32.644 1.00 48.26 177 THR H N 1
ATOM 14439 C CA . THR H 1 177 ? 30.527 16.648 31.240 1.00 46.37 177 THR H CA 1
ATOM 14440 C C . THR H 1 177 ? 30.873 15.190 30.958 1.00 42.22 177 THR H C 1
ATOM 14441 O O . THR H 1 177 ? 30.628 14.677 29.834 1.00 36.04 177 THR H O 1
ATOM 14445 N N . ALA H 1 178 ? 31.479 14.559 31.978 1.00 38.49 178 ALA H N 1
ATOM 14446 C CA . ALA H 1 178 ? 31.861 13.164 31.924 1.00 37.10 178 ALA H CA 1
ATOM 14447 C C . ALA H 1 178 ? 30.670 12.322 31.504 1.00 37.09 178 ALA H C 1
ATOM 14448 O O . ALA H 1 178 ? 30.800 11.433 30.662 1.00 33.78 178 ALA H O 1
ATOM 14450 N N . LYS H 1 179 ? 29.492 12.634 32.048 1.00 38.19 179 LYS H N 1
ATOM 14451 C CA . LYS H 1 179 ? 28.301 11.948 31.617 1.00 35.25 179 LYS H CA 1
ATOM 14452 C C . LYS H 1 179 ? 28.190 12.040 30.107 1.00 32.27 179 LYS H C 1
ATOM 14453 O O . LYS H 1 179 ? 27.811 11.072 29.449 1.00 35.48 179 LYS H O 1
ATOM 14459 N N . PHE H 1 180 ? 28.509 13.210 29.553 1.00 32.92 180 PHE H N 1
ATOM 14460 C CA . PHE H 1 180 ? 28.302 13.494 28.129 1.00 34.38 180 PHE H CA 1
ATOM 14461 C C . PHE H 1 180 ? 29.277 12.656 27.287 1.00 34.41 180 PHE H C 1
ATOM 14462 O O . PHE H 1 180 ? 28.888 12.150 26.223 1.00 33.06 180 PHE H O 1
ATOM 14470 N N . LEU H 1 181 ? 30.543 12.571 27.727 1.00 37.02 181 LEU H N 1
ATOM 14471 C CA . LEU H 1 181 ? 31.560 11.800 27.016 1.00 36.37 181 LEU H CA 1
ATOM 14472 C C . LEU H 1 181 ? 31.285 10.294 27.048 1.00 36.00 181 LEU H C 1
ATOM 14473 O O . LEU H 1 181 ? 31.472 9.612 26.040 1.00 39.53 181 LEU H O 1
ATOM 14478 N N . ALA H 1 182 ? 30.843 9.769 28.192 1.00 35.13 182 ALA H N 1
ATOM 14479 C CA . ALA H 1 182 ? 30.417 8.340 28.261 1.00 36.39 182 ALA H CA 1
ATOM 14480 C C . ALA H 1 182 ? 29.389 8.001 27.182 1.00 34.85 182 ALA H C 1
ATOM 14481 O O . ALA H 1 182 ? 29.527 7.015 26.473 1.00 35.53 182 ALA H O 1
ATOM 14483 N N . ILE H 1 183 ? 28.338 8.813 27.110 1.00 37.56 183 ILE H N 1
ATOM 14484 C CA . ILE H 1 183 ? 27.248 8.617 26.147 1.00 33.92 183 ILE H CA 1
ATOM 14485 C C . ILE H 1 183 ? 27.749 8.691 24.707 1.00 36.07 183 ILE H C 1
ATOM 14486 O O . ILE H 1 183 ? 27.528 7.773 23.874 1.00 34.29 183 ILE H O 1
ATOM 14491 N N . TRP H 1 184 ? 28.455 9.786 24.426 1.00 36.86 184 TRP H N 1
ATOM 14492 C CA . TRP H 1 184 ? 29.118 9.981 23.135 1.00 34.07 184 TRP H CA 1
ATOM 14493 C C . TRP H 1 184 ? 29.879 8.737 22.722 1.00 34.70 184 TRP H C 1
ATOM 14494 O O . TRP H 1 184 ? 29.818 8.315 21.594 1.00 34.07 184 TRP H O 1
ATOM 14505 N N . TRP H 1 185 ? 30.647 8.145 23.629 1.00 34.63 185 TRP H N 1
ATOM 14506 C CA . TRP H 1 185 ? 31.539 7.068 23.220 1.00 34.83 185 TRP H CA 1
ATOM 14507 C C . TRP H 1 185 ? 30.721 5.865 22.833 1.00 37.24 185 TRP H C 1
ATOM 14508 O O . TRP H 1 185 ? 31.001 5.204 21.838 1.00 40.47 185 TRP H O 1
ATOM 14519 N N . CYS H 1 186 ? 29.778 5.499 23.674 1.00 34.64 186 CYS H N 1
ATOM 14520 C CA . CYS H 1 186 ? 29.037 4.265 23.454 1.00 35.53 186 CYS H CA 1
ATOM 14521 C C . CYS H 1 186 ? 28.157 4.296 22.199 1.00 33.97 186 CYS H C 1
ATOM 14522 O O . CYS H 1 186 ? 27.981 3.291 21.510 1.00 33.84 186 CYS H O 1
ATOM 14525 N N . LEU H 1 187 ? 27.564 5.451 21.958 1.00 34.03 187 LEU H N 1
ATOM 14526 C CA . LEU H 1 187 ? 26.795 5.705 20.744 1.00 35.54 187 LEU H CA 1
ATOM 14527 C C . LEU H 1 187 ? 27.661 5.679 19.485 1.00 38.74 187 LEU H C 1
ATOM 14528 O O . LEU H 1 187 ? 27.226 5.105 18.475 1.00 41.07 187 LEU H O 1
ATOM 14533 N N . LEU H 1 188 ? 28.874 6.261 19.538 1.00 37.53 188 LEU H N 1
ATOM 14534 C CA . LEU H 1 188 ? 29.809 6.174 18.406 1.00 37.72 188 LEU H CA 1
ATOM 14535 C C . LEU H 1 188 ? 29.984 4.710 18.127 1.00 38.41 188 LEU H C 1
ATOM 14536 O O . LEU H 1 188 ? 29.896 4.236 16.985 1.00 40.70 188 LEU H O 1
ATOM 14541 N N . ALA H 1 189 ? 30.243 3.981 19.210 1.00 40.89 189 ALA H N 1
ATOM 14542 C CA . ALA H 1 189 ? 30.654 2.597 19.122 1.00 38.02 189 ALA H CA 1
ATOM 14543 C C . ALA H 1 189 ? 29.511 1.729 18.553 1.00 37.18 189 ALA H C 1
ATOM 14544 O O . ALA H 1 189 ? 29.726 0.881 17.649 1.00 35.21 189 ALA H O 1
ATOM 14546 N N . PHE H 1 190 ? 28.293 1.931 19.059 1.00 37.11 190 PHE H N 1
ATOM 14547 C CA . PHE H 1 190 ? 27.217 1.075 18.608 1.00 35.48 190 PHE H CA 1
ATOM 14548 C C . PHE H 1 190 ? 26.797 1.402 17.164 1.00 37.88 190 PHE H C 1
ATOM 14549 O O . PHE H 1 190 ? 26.566 0.506 16.379 1.00 37.51 190 PHE H O 1
ATOM 14557 N N . ILE H 1 191 ? 26.758 2.679 16.795 1.00 39.35 191 ILE H N 1
ATOM 14558 C CA . ILE H 1 191 ? 26.346 3.027 15.431 1.00 38.97 191 ILE H CA 1
ATOM 14559 C C . ILE H 1 191 ? 27.447 2.582 14.445 1.00 40.13 191 ILE H C 1
ATOM 14560 O O . ILE H 1 191 ? 27.190 1.864 13.503 1.00 41.46 191 ILE H O 1
ATOM 14565 N N . ALA H 1 192 ? 28.676 2.988 14.674 1.00 40.44 192 ALA H N 1
ATOM 14566 C CA . ALA H 1 192 ? 29.739 2.699 13.716 1.00 39.73 192 ALA H CA 1
ATOM 14567 C C . ALA H 1 192 ? 30.052 1.178 13.575 1.00 44.00 192 ALA H C 1
ATOM 14568 O O . ALA H 1 192 ? 30.395 0.681 12.468 1.00 48.71 192 ALA H O 1
ATOM 14570 N N . SER H 1 193 ? 29.935 0.429 14.689 1.00 42.02 193 SER H N 1
ATOM 14571 C CA . SER H 1 193 ? 30.055 -1.038 14.667 1.00 37.34 193 SER H CA 1
ATOM 14572 C C . SER H 1 193 ? 28.928 -1.811 13.939 1.00 39.75 193 SER H C 1
ATOM 14573 O O . SER H 1 193 ? 29.107 -2.980 13.675 1.00 43.70 193 SER H O 1
ATOM 14576 N N . GLY H 1 194 ? 27.820 -1.189 13.561 1.00 36.11 194 GLY H N 1
ATOM 14577 C CA . GLY H 1 194 ? 26.728 -1.918 12.910 1.00 37.50 194 GLY H CA 1
ATOM 14578 C C . GLY H 1 194 ? 25.666 -2.476 13.916 1.00 39.59 194 GLY H C 1
ATOM 14579 O O . GLY H 1 194 ? 24.879 -3.351 13.594 1.00 39.12 194 GLY H O 1
ATOM 14580 N N . TYR H 1 195 ? 25.637 -2.029 15.156 1.00 40.36 195 TYR H N 1
ATOM 14581 C CA . TYR H 1 195 ? 24.675 -2.664 16.109 1.00 39.21 195 TYR H CA 1
ATOM 14582 C C . TYR H 1 195 ? 23.246 -2.091 15.961 1.00 38.46 195 TYR H C 1
ATOM 14583 O O . TYR H 1 195 ? 23.003 -1.077 15.318 1.00 42.40 195 TYR H O 1
ATOM 14592 N N . GLU H 1 196 ? 22.286 -2.712 16.596 1.00 43.17 196 GLU H N 1
ATOM 14593 C CA . GLU H 1 196 ? 20.886 -2.426 16.299 1.00 40.05 196 GLU H CA 1
ATOM 14594 C C . GLU H 1 196 ? 20.137 -1.972 17.563 1.00 38.36 196 GLU H C 1
ATOM 14595 O O . GLU H 1 196 ? 20.006 -2.741 18.527 1.00 44.68 196 GLU H O 1
ATOM 14601 N N . HIS H 1 197 ? 19.649 -0.736 17.567 1.00 35.39 197 HIS H N 1
ATOM 14602 C CA . HIS H 1 197 ? 18.804 -0.267 18.661 1.00 37.65 197 HIS H CA 1
ATOM 14603 C C . HIS H 1 197 ? 17.320 -0.257 18.313 1.00 42.66 197 HIS H C 1
ATOM 14604 O O . HIS H 1 197 ? 16.888 0.342 17.283 1.00 43.94 197 HIS H O 1
ATOM 14611 N N . SER H 1 198 ? 16.505 -0.849 19.182 1.00 41.86 198 SER H N 1
ATOM 14612 C CA . SER H 1 198 ? 15.106 -1.020 18.862 1.00 44.90 198 SER H CA 1
ATOM 14613 C C . SER H 1 198 ? 14.390 0.318 18.697 1.00 46.97 198 SER H C 1
ATOM 14614 O O . SER H 1 198 ? 13.649 0.486 17.750 1.00 42.00 198 SER H O 1
ATOM 14617 N N . VAL H 1 199 ? 14.627 1.262 19.612 1.00 49.57 199 VAL H N 1
ATOM 14618 C CA . VAL H 1 199 ? 13.812 2.491 19.656 1.00 50.90 199 VAL H CA 1
ATOM 14619 C C . VAL H 1 199 ? 14.265 3.395 18.479 1.00 51.59 199 VAL H C 1
ATOM 14620 O O . VAL H 1 199 ? 13.425 3.966 17.749 1.00 53.59 199 VAL H O 1
ATOM 14624 N N . ALA H 1 200 ? 15.581 3.494 18.271 1.00 43.32 200 ALA H N 1
ATOM 14625 C CA . ALA H 1 200 ? 16.132 4.285 17.164 1.00 42.05 200 ALA H CA 1
ATOM 14626 C C . ALA H 1 200 ? 15.569 3.753 15.844 1.00 42.96 200 ALA H C 1
ATOM 14627 O O . ALA H 1 200 ? 15.271 4.537 14.937 1.00 43.87 200 ALA H O 1
ATOM 14629 N N . ASN H 1 201 ? 15.468 2.432 15.738 1.00 41.83 201 ASN H N 1
ATOM 14630 C CA . ASN H 1 201 ? 14.965 1.811 14.537 1.00 44.87 201 ASN H CA 1
ATOM 14631 C C . ASN H 1 201 ? 13.532 2.233 14.324 1.00 48.56 201 ASN H C 1
ATOM 14632 O O . ASN H 1 201 ? 13.105 2.386 13.163 1.00 49.18 201 ASN H O 1
ATOM 14637 N N . MET H 1 202 ? 12.798 2.445 15.433 1.00 48.50 202 MET H N 1
ATOM 14638 C CA . MET H 1 202 ? 11.355 2.790 15.337 1.00 44.83 202 MET H CA 1
ATOM 14639 C C . MET H 1 202 ? 11.251 4.062 14.549 1.00 44.89 202 MET H C 1
ATOM 14640 O O . MET H 1 202 ? 10.392 4.137 13.737 1.00 40.73 202 MET H O 1
ATOM 14645 N N . THR H 1 203 ? 12.166 5.037 14.751 1.00 44.50 203 THR H N 1
ATOM 14646 C CA . THR H 1 203 ? 12.055 6.327 14.036 1.00 44.30 203 THR H CA 1
ATOM 14647 C C . THR H 1 203 ? 12.437 6.132 12.549 1.00 46.15 203 THR H C 1
ATOM 14648 O O . THR H 1 203 ? 11.655 6.520 11.602 1.00 43.63 203 THR H O 1
ATOM 14652 N N . LEU H 1 204 ? 13.627 5.522 12.352 1.00 40.80 204 LEU H N 1
ATOM 14653 C CA . LEU H 1 204 ? 14.102 5.199 11.037 1.00 41.68 204 LEU H CA 1
ATOM 14654 C C . LEU H 1 204 ? 12.979 4.530 10.145 1.00 46.54 204 LEU H C 1
ATOM 14655 O O . LEU H 1 204 ? 12.697 5.007 9.049 1.00 45.17 204 LEU H O 1
ATOM 14660 N N . PHE H 1 205 ? 12.374 3.444 10.640 1.00 47.51 205 PHE H N 1
ATOM 14661 C CA . PHE H 1 205 ? 11.338 2.678 9.963 1.00 46.13 205 PHE H CA 1
ATOM 14662 C C . PHE H 1 205 ? 10.140 3.552 9.571 1.00 51.36 205 PHE H C 1
ATOM 14663 O O . PHE H 1 205 ? 9.633 3.483 8.437 1.00 58.29 205 PHE H O 1
ATOM 14671 N N . ALA H 1 206 ? 9.703 4.391 10.510 1.00 50.69 206 ALA H N 1
ATOM 14672 C CA . ALA H 1 206 ? 8.636 5.350 10.306 1.00 47.43 206 ALA H CA 1
ATOM 14673 C C . ALA H 1 206 ? 8.977 6.396 9.217 1.00 47.09 206 ALA H C 1
ATOM 14674 O O . ALA H 1 206 ? 8.142 6.720 8.364 1.00 48.19 206 ALA H O 1
ATOM 14676 N N . LEU H 1 207 ? 10.206 6.898 9.248 1.00 44.49 207 LEU H N 1
ATOM 14677 C CA . LEU H 1 207 ? 10.714 7.821 8.255 1.00 43.07 207 LEU H CA 1
ATOM 14678 C C . LEU H 1 207 ? 10.634 7.194 6.895 1.00 44.26 207 LEU H C 1
ATOM 14679 O O . LEU H 1 207 ? 10.172 7.817 5.899 1.00 47.91 207 LEU H O 1
ATOM 14684 N N . SER H 1 208 ? 11.036 5.945 6.802 1.00 44.58 208 SER H N 1
ATOM 14685 C CA . SER H 1 208 ? 11.000 5.340 5.478 1.00 46.66 208 SER H CA 1
ATOM 14686 C C . SER H 1 208 ? 9.568 5.104 5.024 1.00 50.72 208 SER H C 1
ATOM 14687 O O . SER H 1 208 ? 9.235 5.300 3.839 1.00 52.51 208 SER H O 1
ATOM 14690 N N . TRP H 1 209 ? 8.751 4.648 5.978 1.00 49.65 209 TRP H N 1
ATOM 14691 C CA . TRP H 1 209 ? 7.373 4.357 5.766 1.00 52.20 209 TRP H CA 1
ATOM 14692 C C . TRP H 1 209 ? 6.621 5.584 5.259 1.00 51.99 209 TRP H C 1
ATOM 14693 O O . TRP H 1 209 ? 5.904 5.476 4.307 1.00 50.52 209 TRP H O 1
ATOM 14704 N N . PHE H 1 210 ? 6.837 6.759 5.849 1.00 52.81 210 PHE H N 1
ATOM 14705 C CA . PHE H 1 210 ? 6.214 7.988 5.365 1.00 51.64 210 PHE H CA 1
ATOM 14706 C C . PHE H 1 210 ? 6.894 8.543 4.133 1.00 53.47 210 PHE H C 1
ATOM 14707 O O . PHE H 1 210 ? 6.369 9.477 3.552 1.00 55.52 210 PHE H O 1
ATOM 14715 N N . GLY H 1 211 ? 8.054 8.009 3.744 1.00 52.04 211 GLY H N 1
ATOM 14716 C CA . GLY H 1 211 ? 8.687 8.397 2.460 1.00 50.21 211 GLY H CA 1
ATOM 14717 C C . GLY H 1 211 ? 8.437 7.510 1.248 1.00 52.07 211 GLY H C 1
ATOM 14718 O O . GLY H 1 211 ? 7.450 6.740 1.215 1.00 58.61 211 GLY H O 1
ATOM 14719 N N . HIS H 1 212 ? 9.329 7.642 0.264 1.00 52.19 212 HIS H N 1
ATOM 14720 C CA . HIS H 1 212 ? 9.356 6.932 -1.044 1.00 56.53 212 HIS H CA 1
ATOM 14721 C C . HIS H 1 212 ? 10.183 5.638 -0.982 1.00 57.10 212 HIS H C 1
ATOM 14722 O O . HIS H 1 212 ? 11.239 5.493 -1.653 1.00 56.00 212 HIS H O 1
ATOM 14729 N N . HIS H 1 213 ? 9.703 4.692 -0.154 1.00 54.71 213 HIS H N 1
ATOM 14730 C CA . HIS H 1 213 ? 10.307 3.351 -0.008 1.00 54.51 213 HIS H CA 1
ATOM 14731 C C . HIS H 1 213 ? 9.896 2.466 -1.172 1.00 56.35 213 HIS H C 1
ATOM 14732 O O . HIS H 1 213 ? 8.842 2.683 -1.759 1.00 56.82 213 HIS H O 1
ATOM 14739 N N . SER H 1 214 ? 10.708 1.461 -1.510 1.00 54.58 214 SER H N 1
ATOM 14740 C CA . SER H 1 214 ? 10.362 0.447 -2.511 1.00 55.59 214 SER H CA 1
ATOM 14741 C C . SER H 1 214 ? 9.248 -0.494 -1.985 1.00 57.88 214 SER H C 1
ATOM 14742 O O . SER H 1 214 ? 8.937 -0.480 -0.782 1.00 54.04 214 SER H O 1
ATOM 14745 N N . ASP H 1 215 ? 8.648 -1.298 -2.878 1.00 62.33 215 ASP H N 1
ATOM 14746 C CA . ASP H 1 215 ? 7.562 -2.232 -2.525 1.00 64.07 215 ASP H CA 1
ATOM 14747 C C . ASP H 1 215 ? 8.022 -3.318 -1.597 1.00 64.50 215 ASP H C 1
ATOM 14748 O O . ASP H 1 215 ? 7.184 -3.950 -0.940 1.00 65.55 215 ASP H O 1
ATOM 14753 N N . ALA H 1 216 ? 9.341 -3.567 -1.597 1.00 60.58 216 ALA H N 1
ATOM 14754 C CA . ALA H 1 216 ? 9.929 -4.677 -0.862 1.00 59.70 216 ALA H CA 1
ATOM 14755 C C . ALA H 1 216 ? 9.918 -4.334 0.631 1.00 61.76 216 ALA H C 1
ATOM 14756 O O . ALA H 1 216 ? 10.089 -5.200 1.466 1.00 66.87 216 ALA H O 1
ATOM 14758 N N . TYR H 1 217 ? 9.702 -3.064 0.955 1.00 60.22 217 TYR H N 1
ATOM 14759 C CA . TYR H 1 217 ? 9.695 -2.587 2.316 1.00 58.23 217 TYR H CA 1
ATOM 14760 C C . TYR H 1 217 ? 8.296 -2.687 2.838 1.00 59.21 217 TYR H C 1
ATOM 14761 O O . TYR H 1 217 ? 7.451 -1.922 2.414 1.00 62.34 217 TYR H O 1
ATOM 14770 N N . THR H 1 218 ? 8.039 -3.601 3.771 1.00 59.57 218 THR H N 1
ATOM 14771 C CA . THR H 1 218 ? 6.654 -3.891 4.175 1.00 57.77 218 THR H CA 1
ATOM 14772 C C . THR H 1 218 ? 6.606 -3.749 5.675 1.00 56.19 218 THR H C 1
ATOM 14773 O O . THR H 1 218 ? 7.672 -3.684 6.323 1.00 53.83 218 THR H O 1
ATOM 14777 N N . LEU H 1 219 ? 5.396 -3.705 6.226 1.00 54.83 219 LEU H N 1
ATOM 14778 C CA . LEU H 1 219 ? 5.153 -3.786 7.694 1.00 58.29 219 LEU H CA 1
ATOM 14779 C C . LEU H 1 219 ? 5.610 -5.042 8.404 1.00 58.11 219 LEU H C 1
ATOM 14780 O O . LEU H 1 219 ? 6.317 -4.936 9.423 1.00 60.74 219 LEU H O 1
ATOM 14785 N N . ALA H 1 220 ? 5.277 -6.207 7.857 1.00 56.95 220 ALA H N 1
ATOM 14786 C CA . ALA H 1 220 ? 5.962 -7.477 8.216 1.00 57.47 220 ALA H CA 1
ATOM 14787 C C . ALA H 1 220 ? 7.508 -7.305 8.383 1.00 55.58 220 ALA H C 1
ATOM 14788 O O . ALA H 1 220 ? 8.104 -7.846 9.309 1.00 55.75 220 ALA H O 1
ATOM 14790 N N . GLY H 1 221 ? 8.130 -6.537 7.483 1.00 55.54 221 GLY H N 1
ATOM 14791 C CA . GLY H 1 221 ? 9.544 -6.266 7.549 1.00 54.64 221 GLY H CA 1
ATOM 14792 C C . GLY H 1 221 ? 9.946 -5.497 8.798 1.00 54.49 221 GLY H C 1
ATOM 14793 O O . GLY H 1 221 ? 10.872 -5.905 9.514 1.00 54.22 221 GLY H O 1
ATOM 14794 N N . ILE H 1 222 ? 9.264 -4.379 9.047 1.00 54.86 222 ILE H N 1
ATOM 14795 C CA . ILE H 1 222 ? 9.447 -3.552 10.260 1.00 51.66 222 ILE H CA 1
ATOM 14796 C C . ILE H 1 222 ? 9.279 -4.438 11.496 1.00 53.86 222 ILE H C 1
ATOM 14797 O O . ILE H 1 222 ? 10.148 -4.463 12.386 1.00 57.86 222 ILE H O 1
ATOM 14802 N N . GLY H 1 223 ? 8.195 -5.205 11.528 1.00 57.20 223 GLY H N 1
ATOM 14803 C CA . GLY H 1 223 ? 7.915 -6.129 12.634 1.00 56.60 223 GLY H CA 1
ATOM 14804 C C . GLY H 1 223 ? 9.010 -7.165 12.907 1.00 55.57 223 GLY H C 1
ATOM 14805 O O . GLY H 1 223 ? 9.376 -7.413 14.073 1.00 51.09 223 GLY H O 1
ATOM 14806 N N . HIS H 1 224 ? 9.497 -7.797 11.832 1.00 53.72 224 HIS H N 1
ATOM 14807 C CA . HIS H 1 224 ? 10.605 -8.728 11.924 1.00 52.56 224 HIS H CA 1
ATOM 14808 C C . HIS H 1 224 ? 11.818 -8.060 12.592 1.00 53.44 224 HIS H C 1
ATOM 14809 O O . HIS H 1 224 ? 12.413 -8.647 13.500 1.00 55.28 224 HIS H O 1
ATOM 14816 N N . ASN H 1 225 ? 12.188 -6.831 12.203 1.00 50.15 225 ASN H N 1
ATOM 14817 C CA . ASN H 1 225 ? 13.351 -6.210 12.826 1.00 49.51 225 ASN H CA 1
ATOM 14818 C C . ASN H 1 225 ? 13.005 -5.821 14.273 1.00 52.46 225 ASN H C 1
ATOM 14819 O O . ASN H 1 225 ? 13.776 -6.139 15.208 1.00 49.25 225 ASN H O 1
ATOM 14824 N N . LEU H 1 226 ? 11.826 -5.201 14.480 1.00 51.13 226 LEU H N 1
ATOM 14825 C CA . LEU H 1 226 ? 11.506 -4.649 15.797 1.00 47.34 226 LEU H CA 1
ATOM 14826 C C . LEU H 1 226 ? 11.454 -5.763 16.813 1.00 49.88 226 LEU H C 1
ATOM 14827 O O . LEU H 1 226 ? 11.786 -5.573 17.968 1.00 53.33 226 LEU H O 1
ATOM 14832 N N . LEU H 1 227 ? 11.122 -6.963 16.355 1.00 53.07 227 LEU H N 1
ATOM 14833 C CA . LEU H 1 227 ? 10.912 -8.104 17.255 1.00 51.84 227 LEU H CA 1
ATOM 14834 C C . LEU H 1 227 ? 12.234 -8.676 17.754 1.00 48.82 227 LEU H C 1
ATOM 14835 O O . LEU H 1 227 ? 12.446 -8.784 18.975 1.00 47.55 227 LEU H O 1
ATOM 14840 N N . TRP H 1 228 ? 13.095 -9.052 16.804 1.00 48.45 228 TRP H N 1
ATOM 14841 C CA . TRP H 1 228 ? 14.419 -9.613 17.098 1.00 48.69 228 TRP H CA 1
ATOM 14842 C C . TRP H 1 228 ? 15.362 -8.657 17.736 1.00 46.51 228 TRP H C 1
ATOM 14843 O O . TRP H 1 228 ? 16.042 -9.011 18.679 1.00 49.95 228 TRP H O 1
ATOM 14854 N N . VAL H 1 229 ? 15.359 -7.407 17.291 1.00 46.32 229 VAL H N 1
ATOM 14855 C CA . VAL H 1 229 ? 16.172 -6.363 17.935 1.00 43.50 229 VAL H CA 1
ATOM 14856 C C . VAL H 1 229 ? 15.706 -6.094 19.371 1.00 45.33 229 VAL H C 1
ATOM 14857 O O . VAL H 1 229 ? 16.517 -6.017 20.279 1.00 41.89 229 VAL H O 1
ATOM 14861 N N . THR H 1 230 ? 14.381 -5.950 19.574 1.00 49.05 230 THR H N 1
ATOM 14862 C CA . THR H 1 230 ? 13.873 -5.721 20.920 1.00 46.10 230 THR H CA 1
ATOM 14863 C C . THR H 1 230 ? 14.300 -6.875 21.805 1.00 47.48 230 THR H C 1
ATOM 14864 O O . THR H 1 230 ? 14.711 -6.659 22.951 1.00 49.65 230 THR H O 1
ATOM 14868 N N . LEU H 1 231 ? 14.253 -8.091 21.262 1.00 47.81 231 LEU H N 1
ATOM 14869 C CA . LEU H 1 231 ? 14.638 -9.278 22.053 1.00 47.80 231 LEU H CA 1
ATOM 14870 C C . LEU H 1 231 ? 16.117 -9.228 22.405 1.00 46.96 231 LEU H C 1
ATOM 14871 O O . LEU H 1 231 ? 16.468 -9.442 23.598 1.00 44.51 231 LEU H O 1
ATOM 14876 N N . GLY H 1 232 ? 16.928 -8.797 21.434 1.00 43.36 232 GLY H N 1
ATOM 14877 C CA . GLY H 1 232 ? 18.396 -8.743 21.603 1.00 44.14 232 GLY H CA 1
ATOM 14878 C C . GLY H 1 232 ? 18.797 -7.690 22.618 1.00 45.45 232 GLY H C 1
ATOM 14879 O O . GLY H 1 232 ? 19.576 -7.948 23.504 1.00 43.82 232 GLY H O 1
ATOM 14880 N N . ASN H 1 233 ? 18.276 -6.473 22.458 1.00 47.42 233 ASN H N 1
ATOM 14881 C CA . ASN H 1 233 ? 18.424 -5.417 23.442 1.00 43.40 233 ASN H CA 1
ATOM 14882 C C . ASN H 1 233 ? 18.077 -5.886 24.858 1.00 45.53 233 ASN H C 1
ATOM 14883 O O . ASN H 1 233 ? 18.771 -5.520 25.814 1.00 43.81 233 ASN H O 1
ATOM 14888 N N . THR H 1 234 ? 16.962 -6.638 24.993 1.00 43.58 234 THR H N 1
ATOM 14889 C CA . THR H 1 234 ? 16.518 -7.128 26.282 1.00 40.98 234 THR H CA 1
ATOM 14890 C C . THR H 1 234 ? 17.515 -8.109 26.952 1.00 43.67 234 THR H C 1
ATOM 14891 O O . THR H 1 234 ? 17.797 -7.996 28.149 1.00 44.99 234 THR H O 1
ATOM 14895 N N . LEU H 1 235 ? 18.022 -9.094 26.192 1.00 43.91 235 LEU H N 1
ATOM 14896 C CA . LEU H 1 235 ? 19.119 -9.958 26.630 1.00 42.41 235 LEU H CA 1
ATOM 14897 C C . LEU H 1 235 ? 20.237 -9.205 27.329 1.00 41.68 235 LEU H C 1
ATOM 14898 O O . LEU H 1 235 ? 20.643 -9.551 28.456 1.00 41.29 235 LEU H O 1
ATOM 14903 N N . SER H 1 236 ? 20.777 -8.199 26.655 1.00 43.79 236 SER H N 1
ATOM 14904 C CA . SER H 1 236 ? 22.059 -7.607 27.121 1.00 40.85 236 SER H CA 1
ATOM 14905 C C . SER H 1 236 ? 21.809 -6.637 28.308 1.00 43.82 236 SER H C 1
ATOM 14906 O O . SER H 1 236 ? 22.587 -6.597 29.309 1.00 43.53 236 SER H O 1
ATOM 14909 N N . GLY H 1 237 ? 20.656 -5.953 28.236 1.00 41.66 237 GLY H N 1
ATOM 14910 C CA . GLY H 1 237 ? 20.161 -5.077 29.310 1.00 45.08 237 GLY H CA 1
ATOM 14911 C C . GLY H 1 237 ? 19.928 -5.869 30.578 1.00 48.92 237 GLY H C 1
ATOM 14912 O O . GLY H 1 237 ? 20.450 -5.531 31.641 1.00 53.18 237 GLY H O 1
ATOM 14913 N N . VAL H 1 238 ? 19.242 -6.996 30.430 1.00 45.65 238 VAL H N 1
ATOM 14914 C CA . VAL H 1 238 ? 18.902 -7.835 31.551 1.00 43.35 238 VAL H CA 1
ATOM 14915 C C . VAL H 1 238 ? 20.068 -8.616 32.087 1.00 41.15 238 VAL H C 1
ATOM 14916 O O . VAL H 1 238 ? 20.282 -8.606 33.311 1.00 43.27 238 VAL H O 1
ATOM 14920 N N . VAL H 1 239 ? 20.782 -9.319 31.214 1.00 39.30 239 VAL H N 1
ATOM 14921 C CA . VAL H 1 239 ? 21.685 -10.356 31.687 1.00 41.59 239 VAL H CA 1
ATOM 14922 C C . VAL H 1 239 ? 23.124 -9.823 31.757 1.00 42.47 239 VAL H C 1
ATOM 14923 O O . VAL H 1 239 ? 23.776 -9.950 32.780 1.00 43.63 239 VAL H O 1
ATOM 14927 N N . PHE H 1 240 ? 23.587 -9.159 30.700 1.00 41.55 240 PHE H N 1
ATOM 14928 C CA . PHE H 1 240 ? 24.988 -8.717 30.636 1.00 38.60 240 PHE H CA 1
ATOM 14929 C C . PHE H 1 240 ? 25.230 -7.581 31.619 1.00 42.43 240 PHE H C 1
ATOM 14930 O O . PHE H 1 240 ? 26.269 -7.551 32.270 1.00 45.16 240 PHE H O 1
ATOM 14938 N N . MET H 1 241 ? 24.289 -6.643 31.714 1.00 40.65 241 MET H N 1
ATOM 14939 C CA . MET H 1 241 ? 24.439 -5.446 32.560 1.00 40.27 241 MET H CA 1
ATOM 14940 C C . MET H 1 241 ? 23.764 -5.707 33.915 1.00 44.13 241 MET H C 1
ATOM 14941 O O . MET H 1 241 ? 24.432 -5.702 34.963 1.00 48.15 241 MET H O 1
ATOM 14946 N N . GLY H 1 242 ? 22.449 -5.936 33.898 1.00 40.22 242 GLY H N 1
ATOM 14947 C CA . GLY H 1 242 ? 21.712 -6.202 35.118 1.00 41.84 242 GLY H CA 1
ATOM 14948 C C . GLY H 1 242 ? 22.263 -7.351 35.926 1.00 42.68 242 GLY H C 1
ATOM 14949 O O . GLY H 1 242 ? 22.729 -7.184 37.034 1.00 46.54 242 GLY H O 1
ATOM 14950 N N . LEU H 1 243 ? 22.180 -8.559 35.395 1.00 46.38 243 LEU H N 1
ATOM 14951 C CA . LEU H 1 243 ? 22.665 -9.705 36.170 1.00 45.38 243 LEU H CA 1
ATOM 14952 C C . LEU H 1 243 ? 24.229 -9.675 36.305 1.00 43.88 243 LEU H C 1
ATOM 14953 O O . LEU H 1 243 ? 24.782 -10.005 37.343 1.00 45.58 243 LEU H O 1
ATOM 14958 N N . GLY H 1 244 ? 24.927 -9.270 35.240 1.00 42.46 244 GLY H N 1
ATOM 14959 C CA . GLY H 1 244 ? 26.369 -9.122 35.256 1.00 42.29 244 GLY H CA 1
ATOM 14960 C C . GLY H 1 244 ? 26.888 -8.312 36.449 1.00 41.23 244 GLY H C 1
ATOM 14961 O O . GLY H 1 244 ? 27.719 -8.816 37.244 1.00 43.38 244 GLY H O 1
ATOM 14962 N N . TYR H 1 245 ? 26.407 -7.077 36.601 1.00 37.59 245 TYR H N 1
ATOM 14963 C CA . TYR H 1 245 ? 26.900 -6.268 37.710 1.00 40.04 245 TYR H CA 1
ATOM 14964 C C . TYR H 1 245 ? 26.350 -6.771 39.043 1.00 43.75 245 TYR H C 1
ATOM 14965 O O . TYR H 1 245 ? 27.029 -6.668 40.098 1.00 41.12 245 TYR H O 1
ATOM 14974 N N . TRP H 1 246 ? 25.144 -7.366 39.006 1.00 44.36 246 TRP H N 1
ATOM 14975 C CA . TRP H 1 246 ? 24.635 -7.937 40.241 1.00 44.59 246 TRP H CA 1
ATOM 14976 C C . TRP H 1 246 ? 25.576 -8.975 40.812 1.00 44.67 246 TRP H C 1
ATOM 14977 O O . TRP H 1 246 ? 25.885 -8.947 42.003 1.00 41.95 246 TRP H O 1
ATOM 14988 N N . TYR H 1 247 ? 26.059 -9.879 39.957 1.00 45.57 247 TYR H N 1
ATOM 14989 C CA . TYR H 1 247 ? 26.965 -10.956 40.372 1.00 44.97 247 TYR H CA 1
ATOM 14990 C C . TYR H 1 247 ? 28.418 -10.563 40.488 1.00 48.05 247 TYR H C 1
ATOM 14991 O O . TYR H 1 247 ? 29.197 -11.382 40.955 1.00 52.56 247 TYR H O 1
ATOM 15000 N N . ALA H 1 248 ? 28.775 -9.328 40.102 1.00 48.31 248 ALA H N 1
ATOM 15001 C CA . ALA H 1 248 ? 30.149 -8.793 40.255 1.00 48.59 248 ALA H CA 1
ATOM 15002 C C . ALA H 1 248 ? 30.499 -8.111 41.606 1.00 52.11 248 ALA H C 1
ATOM 15003 O O . ALA H 1 248 ? 31.649 -7.662 41.804 1.00 52.48 248 ALA H O 1
ATOM 15005 N N . THR H 1 249 ? 29.536 -8.041 42.526 1.00 55.41 249 THR H N 1
ATOM 15006 C CA . THR H 1 249 ? 29.730 -7.293 43.785 1.00 63.84 249 THR H CA 1
ATOM 15007 C C . THR H 1 249 ? 30.385 -8.151 44.897 1.00 69.90 249 THR H C 1
ATOM 15008 O O . THR H 1 249 ? 30.020 -9.301 45.042 1.00 71.45 249 THR H O 1
ATOM 15012 N N . PRO H 1 250 ? 31.318 -7.593 45.704 1.00 75.65 250 PRO H N 1
ATOM 15013 C CA . PRO H 1 250 ? 31.774 -8.377 46.907 1.00 77.23 250 PRO H CA 1
ATOM 15014 C C . PRO H 1 250 ? 30.644 -8.652 47.924 1.00 73.03 250 PRO H C 1
ATOM 15015 O O . PRO H 1 250 ? 30.243 -9.811 48.124 1.00 71.07 250 PRO H O 1
ATOM 15019 N N . MET I 1 1 ? 54.448 8.435 55.399 1.00 60.84 1 MET I N 1
ATOM 15020 C CA . MET I 1 1 ? 53.222 8.286 54.588 1.00 67.52 1 MET I CA 1
ATOM 15021 C C . MET I 1 1 ? 53.701 8.022 53.165 1.00 70.09 1 MET I C 1
ATOM 15022 O O . MET I 1 1 ? 54.687 8.634 52.719 1.00 65.70 1 MET I O 1
ATOM 15027 N N . PHE I 1 2 ? 53.044 7.097 52.452 1.00 65.86 2 PHE I N 1
ATOM 15028 C CA . PHE I 1 2 ? 53.325 6.980 51.018 1.00 61.75 2 PHE I CA 1
ATOM 15029 C C . PHE I 1 2 ? 52.539 8.113 50.314 1.00 57.40 2 PHE I C 1
ATOM 15030 O O . PHE I 1 2 ? 51.819 8.866 50.980 1.00 59.30 2 PHE I O 1
ATOM 15038 N N . THR I 1 3 ? 52.716 8.271 49.004 1.00 56.35 3 THR I N 1
ATOM 15039 C CA . THR I 1 3 ? 51.898 9.178 48.211 1.00 50.88 3 THR I CA 1
ATOM 15040 C C . THR I 1 3 ? 50.428 8.649 48.175 1.00 53.59 3 THR I C 1
ATOM 15041 O O . THR I 1 3 ? 50.199 7.423 48.322 1.00 49.68 3 THR I O 1
ATOM 15045 N N . ASP I 1 4 ? 49.465 9.573 48.006 1.00 47.80 4 ASP I N 1
ATOM 15046 C CA . ASP I 1 4 ? 48.091 9.248 47.887 1.00 47.73 4 ASP I CA 1
ATOM 15047 C C . ASP I 1 4 ? 47.908 8.255 46.774 1.00 43.29 4 ASP I C 1
ATOM 15048 O O . ASP I 1 4 ? 47.152 7.269 46.909 1.00 45.28 4 ASP I O 1
ATOM 15053 N N . THR I 1 5 ? 48.589 8.488 45.670 1.00 40.98 5 THR I N 1
ATOM 15054 C CA . THR I 1 5 ? 48.363 7.623 44.492 1.00 40.89 5 THR I CA 1
ATOM 15055 C C . THR I 1 5 ? 48.860 6.192 44.734 1.00 39.70 5 THR I C 1
ATOM 15056 O O . THR I 1 5 ? 48.189 5.220 44.358 1.00 38.02 5 THR I O 1
ATOM 15060 N N . ILE I 1 6 ? 50.048 6.082 45.344 1.00 37.19 6 ILE I N 1
ATOM 15061 C CA . ILE I 1 6 ? 50.615 4.765 45.647 1.00 38.50 6 ILE I CA 1
ATOM 15062 C C . ILE I 1 6 ? 49.743 4.030 46.655 1.00 38.96 6 ILE I C 1
ATOM 15063 O O . ILE I 1 6 ? 49.378 2.898 46.387 1.00 39.92 6 ILE I O 1
ATOM 15068 N N . ASN I 1 7 ? 49.360 4.697 47.753 1.00 41.32 7 ASN I N 1
ATOM 15069 C CA . ASN I 1 7 ? 48.443 4.143 48.773 1.00 41.44 7 ASN I CA 1
ATOM 15070 C C . ASN I 1 7 ? 47.117 3.659 48.148 1.00 42.92 7 ASN I C 1
ATOM 15071 O O . ASN I 1 7 ? 46.640 2.580 48.463 1.00 49.82 7 ASN I O 1
ATOM 15076 N N . LYS I 1 8 ? 46.556 4.422 47.214 1.00 42.43 8 LYS I N 1
ATOM 15077 C CA . LYS I 1 8 ? 45.353 3.990 46.474 1.00 41.29 8 LYS I CA 1
ATOM 15078 C C . LYS I 1 8 ? 45.532 2.744 45.607 1.00 40.43 8 LYS I C 1
ATOM 15079 O O . LYS I 1 8 ? 44.684 1.875 45.623 1.00 40.53 8 LYS I O 1
ATOM 15085 N N . CYS I 1 9 ? 46.634 2.672 44.858 1.00 39.08 9 CYS I N 1
ATOM 15086 C CA . CYS I 1 9 ? 47.041 1.469 44.115 1.00 38.89 9 CYS I CA 1
ATOM 15087 C C . CYS I 1 9 ? 47.160 0.229 44.998 1.00 38.63 9 CYS I C 1
ATOM 15088 O O . CYS I 1 9 ? 46.646 -0.849 44.671 1.00 40.02 9 CYS I O 1
ATOM 15091 N N . ALA I 1 10 ? 47.790 0.430 46.140 1.00 36.70 10 ALA I N 1
ATOM 15092 C CA . ALA I 1 10 ? 47.933 -0.588 47.137 1.00 38.05 10 ALA I CA 1
ATOM 15093 C C . ALA I 1 10 ? 46.577 -1.020 47.805 1.00 40.56 10 ALA I C 1
ATOM 15094 O O . ALA I 1 10 ? 46.390 -2.243 48.045 1.00 41.73 10 ALA I O 1
ATOM 15096 N N . ALA I 1 11 ? 45.658 -0.065 48.083 1.00 39.83 11 ALA I N 1
ATOM 15097 C CA . ALA I 1 11 ? 44.278 -0.393 48.548 1.00 37.78 11 ALA I CA 1
ATOM 15098 C C . ALA I 1 11 ? 43.566 -1.211 47.500 1.00 36.31 11 ALA I C 1
ATOM 15099 O O . ALA I 1 11 ? 42.972 -2.217 47.812 1.00 41.36 11 ALA I O 1
ATOM 15101 N N . ASN I 1 12 ? 43.695 -0.799 46.254 1.00 36.37 12 ASN I N 1
ATOM 15102 C CA . ASN I 1 12 ? 43.144 -1.507 45.113 1.00 38.06 12 ASN I CA 1
ATOM 15103 C C . ASN I 1 12 ? 43.748 -2.910 44.935 1.00 39.62 12 ASN I C 1
ATOM 15104 O O . ASN I 1 12 ? 43.002 -3.864 44.765 1.00 45.43 12 ASN I O 1
ATOM 15109 N N . ALA I 1 13 ? 45.073 -3.073 45.116 1.00 39.51 13 ALA I N 1
ATOM 15110 C CA . ALA I 1 13 ? 45.661 -4.428 45.238 1.00 39.24 13 ALA I CA 1
ATOM 15111 C C . ALA I 1 13 ? 44.968 -5.339 46.329 1.00 42.32 13 ALA I C 1
ATOM 15112 O O . ALA I 1 13 ? 44.665 -6.512 46.032 1.00 37.75 13 ALA I O 1
ATOM 15114 N N . ALA I 1 14 ? 44.748 -4.821 47.560 1.00 41.94 14 ALA I N 1
ATOM 15115 C CA . ALA I 1 14 ? 44.147 -5.617 48.649 1.00 42.56 14 ALA I CA 1
ATOM 15116 C C . ALA I 1 14 ? 42.716 -6.020 48.321 1.00 43.11 14 ALA I C 1
ATOM 15117 O O . ALA I 1 14 ? 42.288 -7.121 48.684 1.00 42.32 14 ALA I O 1
ATOM 15119 N N . ARG I 1 15 ? 41.986 -5.086 47.695 1.00 43.26 15 ARG I N 1
ATOM 15120 C CA . ARG I 1 15 ? 40.596 -5.271 47.284 1.00 42.26 15 ARG I CA 1
ATOM 15121 C C . ARG I 1 15 ? 40.568 -6.309 46.155 1.00 44.50 15 ARG I C 1
ATOM 15122 O O . ARG I 1 15 ? 39.768 -7.223 46.215 1.00 44.35 15 ARG I O 1
ATOM 15130 N N . ILE I 1 16 ? 41.524 -6.246 45.209 1.00 41.91 16 ILE I N 1
ATOM 15131 C CA . ILE I 1 16 ? 41.686 -7.374 44.236 1.00 43.55 16 ILE I CA 1
ATOM 15132 C C . ILE I 1 16 ? 41.868 -8.791 44.864 1.00 44.35 16 ILE I C 1
ATOM 15133 O O . ILE I 1 16 ? 41.187 -9.755 44.467 1.00 46.30 16 ILE I O 1
ATOM 15138 N N . ALA I 1 17 ? 42.702 -8.880 45.891 1.00 39.17 17 ALA I N 1
ATOM 15139 C CA . ALA I 1 17 ? 43.043 -10.145 46.518 1.00 39.03 17 ALA I CA 1
ATOM 15140 C C . ALA I 1 17 ? 41.818 -10.702 47.208 1.00 42.51 17 ALA I C 1
ATOM 15141 O O . ALA I 1 17 ? 41.484 -11.906 47.125 1.00 49.58 17 ALA I O 1
ATOM 15143 N N . ARG I 1 18 ? 41.090 -9.789 47.831 1.00 43.56 18 ARG I N 1
ATOM 15144 C CA . ARG I 1 18 ? 39.887 -10.091 48.557 1.00 42.04 18 ARG I CA 1
ATOM 15145 C C . ARG I 1 18 ? 38.796 -10.611 47.598 1.00 46.57 18 ARG I C 1
ATOM 15146 O O . ARG I 1 18 ? 38.104 -11.619 47.896 1.00 48.11 18 ARG I O 1
ATOM 15154 N N . LEU I 1 19 ? 38.660 -9.976 46.433 1.00 45.68 19 LEU I N 1
ATOM 15155 C CA . LEU I 1 19 ? 37.607 -10.407 45.484 1.00 45.22 19 LEU I CA 1
ATOM 15156 C C . LEU I 1 19 ? 37.961 -11.837 44.977 1.00 47.34 19 LEU I C 1
ATOM 15157 O O . LEU I 1 19 ? 37.113 -12.707 44.934 1.00 46.18 19 LEU I O 1
ATOM 15162 N N . SER I 1 20 ? 39.251 -12.044 44.664 1.00 49.72 20 SER I N 1
ATOM 15163 C CA . SER I 1 20 ? 39.832 -13.299 44.195 1.00 49.33 20 SER I CA 1
ATOM 15164 C C . SER I 1 20 ? 39.595 -14.448 45.154 1.00 54.11 20 SER I C 1
ATOM 15165 O O . SER I 1 20 ? 39.052 -15.476 44.762 1.00 55.38 20 SER I O 1
ATOM 15168 N N . ALA I 1 21 ? 40.007 -14.250 46.408 1.00 52.89 21 ALA I N 1
ATOM 15169 C CA . ALA I 1 21 ? 39.764 -15.201 47.481 1.00 52.91 21 ALA I CA 1
ATOM 15170 C C . ALA I 1 21 ? 38.276 -15.333 47.992 1.00 53.71 21 ALA I C 1
ATOM 15171 O O . ALA I 1 21 ? 37.807 -16.439 48.251 1.00 52.15 21 ALA I O 1
ATOM 15173 N N . ASN I 1 22 ? 37.529 -14.244 48.165 1.00 54.81 22 ASN I N 1
ATOM 15174 C CA . ASN I 1 22 ? 36.208 -14.430 48.816 1.00 58.61 22 ASN I CA 1
ATOM 15175 C C . ASN I 1 22 ? 35.072 -14.521 47.833 1.00 59.17 22 ASN I C 1
ATOM 15176 O O . ASN I 1 22 ? 33.982 -14.936 48.201 1.00 57.95 22 ASN I O 1
ATOM 15181 N N . ASN I 1 23 ? 35.325 -14.106 46.593 1.00 57.96 23 ASN I N 1
ATOM 15182 C CA . ASN I 1 23 ? 34.263 -13.989 45.635 1.00 59.40 23 ASN I CA 1
ATOM 15183 C C . ASN I 1 23 ? 34.669 -14.380 44.206 1.00 54.59 23 ASN I C 1
ATOM 15184 O O . ASN I 1 23 ? 34.507 -13.584 43.286 1.00 49.11 23 ASN I O 1
ATOM 15189 N N . PRO I 1 24 ? 35.166 -15.622 44.034 1.00 53.28 24 PRO I N 1
ATOM 15190 C CA . PRO I 1 24 ? 35.449 -16.279 42.749 1.00 49.34 24 PRO I CA 1
ATOM 15191 C C . PRO I 1 24 ? 34.505 -15.872 41.607 1.00 48.09 24 PRO I C 1
ATOM 15192 O O . PRO I 1 24 ? 34.970 -15.375 40.581 1.00 53.09 24 PRO I O 1
ATOM 15196 N N . LEU I 1 25 ? 33.204 -16.056 41.784 1.00 46.88 25 LEU I N 1
ATOM 15197 C CA . LEU I 1 25 ? 32.225 -15.672 40.788 1.00 46.06 25 LEU I CA 1
ATOM 15198 C C . LEU I 1 25 ? 32.384 -14.168 40.377 1.00 49.86 25 LEU I C 1
ATOM 15199 O O . LEU I 1 25 ? 32.443 -13.823 39.176 1.00 50.36 25 LEU I O 1
ATOM 15204 N N . GLY I 1 26 ? 32.427 -13.279 41.375 1.00 48.57 26 GLY I N 1
ATOM 15205 C CA . GLY I 1 26 ? 32.589 -11.853 41.126 1.00 44.60 26 GLY I CA 1
ATOM 15206 C C . GLY I 1 26 ? 33.874 -11.491 40.400 1.00 43.40 26 GLY I C 1
ATOM 15207 O O . GLY I 1 26 ? 33.857 -10.660 39.473 1.00 39.29 26 GLY I O 1
ATOM 15208 N N . PHE I 1 27 ? 34.976 -12.128 40.802 1.00 41.72 27 PHE I N 1
ATOM 15209 C CA . PHE I 1 27 ? 36.240 -11.991 40.094 1.00 44.35 27 PHE I CA 1
ATOM 15210 C C . PHE I 1 27 ? 36.142 -12.408 38.589 1.00 45.28 27 PHE I C 1
ATOM 15211 O O . PHE I 1 27 ? 36.529 -11.644 37.719 1.00 46.00 27 PHE I O 1
ATOM 15219 N N . TRP I 1 28 ? 35.632 -13.605 38.301 1.00 45.01 28 TRP I N 1
ATOM 15220 C CA . TRP I 1 28 ? 35.512 -14.044 36.913 1.00 46.62 28 TRP I CA 1
ATOM 15221 C C . TRP I 1 28 ? 34.549 -13.205 36.094 1.00 45.16 28 TRP I C 1
ATOM 15222 O O . TRP I 1 28 ? 34.811 -12.924 34.915 1.00 42.88 28 TRP I O 1
ATOM 15233 N N . VAL I 1 29 ? 33.427 -12.788 36.687 1.00 41.77 29 VAL I N 1
ATOM 15234 C CA . VAL I 1 29 ? 32.539 -11.869 36.004 1.00 40.77 29 VAL I CA 1
ATOM 15235 C C . VAL I 1 29 ? 33.281 -10.584 35.615 1.00 42.03 29 VAL I C 1
ATOM 15236 O O . VAL I 1 29 ? 33.299 -10.155 34.467 1.00 40.76 29 VAL I O 1
ATOM 15240 N N . SER I 1 30 ? 33.971 -10.015 36.584 1.00 43.59 30 SER I N 1
ATOM 15241 C CA . SER I 1 30 ? 34.392 -8.663 36.501 1.00 37.84 30 SER I CA 1
ATOM 15242 C C . SER I 1 30 ? 35.645 -8.645 35.632 1.00 39.43 30 SER I C 1
ATOM 15243 O O . SER I 1 30 ? 35.919 -7.713 34.827 1.00 38.86 30 SER I O 1
ATOM 15246 N N . SER I 1 31 ? 36.415 -9.696 35.699 1.00 38.20 31 SER I N 1
ATOM 15247 C CA . SER I 1 31 ? 37.446 -9.757 34.654 1.00 42.77 31 SER I CA 1
ATOM 15248 C C . SER I 1 31 ? 36.969 -10.185 33.230 1.00 40.82 31 SER I C 1
ATOM 15249 O O . SER I 1 31 ? 37.560 -9.776 32.239 1.00 38.56 31 SER I O 1
ATOM 15252 N N . ALA I 1 32 ? 35.899 -10.974 33.116 1.00 42.43 32 ALA I N 1
ATOM 15253 C CA . ALA I 1 32 ? 35.253 -11.193 31.779 1.00 39.00 32 ALA I CA 1
ATOM 15254 C C . ALA I 1 32 ? 34.847 -9.850 31.190 1.00 35.72 32 ALA I C 1
ATOM 15255 O O . ALA I 1 32 ? 35.051 -9.544 29.992 1.00 38.39 32 ALA I O 1
ATOM 15257 N N . MET I 1 33 ? 34.301 -8.999 32.039 1.00 35.09 33 MET I N 1
ATOM 15258 C CA . MET I 1 33 ? 33.880 -7.655 31.603 1.00 35.90 33 MET I CA 1
ATOM 15259 C C . MET I 1 33 ? 35.011 -6.832 30.971 1.00 35.14 33 MET I C 1
ATOM 15260 O O . MET I 1 33 ? 34.801 -6.277 29.920 1.00 38.69 33 MET I O 1
ATOM 15265 N N . ALA I 1 34 ? 36.211 -6.794 31.548 1.00 32.97 34 ALA I N 1
ATOM 15266 C CA . ALA I 1 34 ? 37.243 -5.953 31.023 1.00 29.88 34 ALA I CA 1
ATOM 15267 C C . ALA I 1 34 ? 37.603 -6.434 29.628 1.00 35.03 34 ALA I C 1
ATOM 15268 O O . ALA I 1 34 ? 37.814 -5.642 28.704 1.00 38.31 34 ALA I O 1
ATOM 15270 N N . GLY I 1 35 ? 37.709 -7.755 29.473 1.00 37.35 35 GLY I N 1
ATOM 15271 C CA . GLY I 1 35 ? 37.966 -8.324 28.178 1.00 35.08 35 GLY I CA 1
ATOM 15272 C C . GLY I 1 35 ? 36.877 -7.987 27.142 1.00 37.02 35 GLY I C 1
ATOM 15273 O O . GLY I 1 35 ? 37.204 -7.635 26.010 1.00 31.61 35 GLY I O 1
ATOM 15274 N N . ALA I 1 36 ? 35.600 -8.079 27.525 1.00 34.37 36 ALA I N 1
ATOM 15275 C CA . ALA I 1 36 ? 34.509 -7.766 26.567 1.00 37.51 36 ALA I CA 1
ATOM 15276 C C . ALA I 1 36 ? 34.573 -6.291 26.197 1.00 38.86 36 ALA I C 1
ATOM 15277 O O . ALA I 1 36 ? 34.467 -5.920 24.984 1.00 37.18 36 ALA I O 1
ATOM 15279 N N . TYR I 1 37 ? 34.752 -5.445 27.243 1.00 37.62 37 TYR I N 1
ATOM 15280 C CA . TYR I 1 37 ? 34.864 -3.973 27.052 1.00 33.25 37 TYR I CA 1
ATOM 15281 C C . TYR I 1 37 ? 36.022 -3.573 26.142 1.00 33.10 37 TYR I C 1
ATOM 15282 O O . TYR I 1 37 ? 35.816 -2.805 25.172 1.00 33.38 37 TYR I O 1
ATOM 15291 N N . VAL I 1 38 ? 37.232 -4.059 26.417 1.00 32.15 38 VAL I N 1
ATOM 15292 C CA . VAL I 1 38 ? 38.305 -3.746 25.481 1.00 30.20 38 VAL I CA 1
ATOM 15293 C C . VAL I 1 38 ? 37.900 -4.254 24.060 1.00 35.56 38 VAL I C 1
ATOM 15294 O O . VAL I 1 38 ? 38.185 -3.615 23.031 1.00 38.89 38 VAL I O 1
ATOM 15298 N N . GLY I 1 39 ? 37.177 -5.380 23.990 1.00 35.97 39 GLY I N 1
ATOM 15299 C CA . GLY I 1 39 ? 36.871 -5.980 22.706 1.00 32.11 39 GLY I CA 1
ATOM 15300 C C . GLY I 1 39 ? 35.857 -5.164 21.915 1.00 36.99 39 GLY I C 1
ATOM 15301 O O . GLY I 1 39 ? 35.972 -5.040 20.684 1.00 43.30 39 GLY I O 1
ATOM 15302 N N . LEU I 1 40 ? 34.844 -4.625 22.600 1.00 34.46 40 LEU I N 1
ATOM 15303 C CA . LEU I 1 40 ? 33.975 -3.612 22.007 1.00 30.55 40 LEU I CA 1
ATOM 15304 C C . LEU I 1 40 ? 34.762 -2.419 21.312 1.00 34.37 40 LEU I C 1
ATOM 15305 O O . LEU I 1 40 ? 34.405 -2.025 20.163 1.00 32.36 40 LEU I O 1
ATOM 15310 N N . GLY I 1 41 ? 35.877 -1.955 21.947 1.00 34.66 41 GLY I N 1
ATOM 15311 C CA . GLY I 1 41 ? 36.729 -0.865 21.444 1.00 29.06 41 GLY I CA 1
ATOM 15312 C C . GLY I 1 41 ? 37.391 -1.353 20.178 1.00 34.72 41 GLY I C 1
ATOM 15313 O O . GLY I 1 41 ? 37.517 -0.608 19.183 1.00 35.15 41 GLY I O 1
ATOM 15314 N N . ILE I 1 42 ? 37.787 -2.642 20.182 1.00 40.77 42 ILE I N 1
ATOM 15315 C CA . ILE I 1 42 ? 38.535 -3.284 19.035 1.00 36.23 42 ILE I CA 1
ATOM 15316 C C . ILE I 1 42 ? 37.599 -3.456 17.836 1.00 36.41 42 ILE I C 1
ATOM 15317 O O . ILE I 1 42 ? 37.951 -3.036 16.695 1.00 35.91 42 ILE I O 1
ATOM 15322 N N . ILE I 1 43 ? 36.419 -4.047 18.065 1.00 35.21 43 ILE I N 1
ATOM 15323 C CA . ILE I 1 43 ? 35.402 -4.080 16.978 1.00 33.65 43 ILE I CA 1
ATOM 15324 C C . ILE I 1 43 ? 35.219 -2.660 16.363 1.00 37.20 43 ILE I C 1
ATOM 15325 O O . ILE I 1 43 ? 35.223 -2.501 15.114 1.00 41.27 43 ILE I O 1
ATOM 15330 N N . LEU I 1 44 ? 35.167 -1.624 17.215 1.00 34.20 44 LEU I N 1
ATOM 15331 C CA . LEU I 1 44 ? 34.951 -0.270 16.727 1.00 30.64 44 LEU I CA 1
ATOM 15332 C C . LEU I 1 44 ? 36.061 0.190 15.775 1.00 32.68 44 LEU I C 1
ATOM 15333 O O . LEU I 1 44 ? 35.777 0.626 14.674 1.00 31.69 44 LEU I O 1
ATOM 15338 N N . ILE I 1 45 ? 37.321 0.114 16.232 1.00 35.34 45 ILE I N 1
ATOM 15339 C CA . ILE I 1 45 ? 38.397 0.711 15.495 1.00 33.02 45 ILE I CA 1
ATOM 15340 C C . ILE I 1 45 ? 38.699 -0.041 14.207 1.00 35.03 45 ILE I C 1
ATOM 15341 O O . ILE I 1 45 ? 39.015 0.588 13.195 1.00 38.18 45 ILE I O 1
ATOM 15346 N N . PHE I 1 46 ? 38.575 -1.363 14.227 1.00 35.27 46 PHE I N 1
ATOM 15347 C CA . PHE I 1 46 ? 38.750 -2.168 13.006 1.00 35.30 46 PHE I CA 1
ATOM 15348 C C . PHE I 1 46 ? 37.612 -1.892 12.007 1.00 39.67 46 PHE I C 1
ATOM 15349 O O . PHE I 1 46 ? 37.870 -1.870 10.798 1.00 39.13 46 PHE I O 1
ATOM 15357 N N . THR I 1 47 ? 36.377 -1.629 12.504 1.00 38.66 47 THR I N 1
ATOM 15358 C CA . THR I 1 47 ? 35.249 -1.415 11.610 1.00 35.95 47 THR I CA 1
ATOM 15359 C C . THR I 1 47 ? 35.509 -0.079 10.909 1.00 41.16 47 THR I C 1
ATOM 15360 O O . THR I 1 47 ? 35.349 0.030 9.695 1.00 38.72 47 THR I O 1
ATOM 15364 N N . LEU I 1 48 ? 35.946 0.932 11.670 1.00 40.01 48 LEU I N 1
ATOM 15365 C CA . LEU I 1 48 ? 36.314 2.189 11.036 1.00 37.03 48 LEU I CA 1
ATOM 15366 C C . LEU I 1 48 ? 37.538 2.009 10.149 1.00 39.44 48 LEU I C 1
ATOM 15367 O O . LEU I 1 48 ? 37.538 2.513 9.030 1.00 39.81 48 LEU I O 1
ATOM 15372 N N . GLY I 1 49 ? 38.544 1.265 10.619 1.00 38.04 49 GLY I N 1
ATOM 15373 C CA . GLY I 1 49 ? 39.769 1.105 9.857 1.00 41.11 49 GLY I CA 1
ATOM 15374 C C . GLY I 1 49 ? 39.538 0.427 8.501 1.00 45.80 49 GLY I C 1
ATOM 15375 O O . GLY I 1 49 ? 40.194 0.740 7.526 1.00 47.43 49 GLY I O 1
ATOM 15376 N N . ASN I 1 50 ? 38.622 -0.532 8.479 1.00 43.63 50 ASN I N 1
ATOM 15377 C CA . ASN I 1 50 ? 38.204 -1.256 7.290 1.00 43.91 50 ASN I CA 1
ATOM 15378 C C . ASN I 1 50 ? 37.962 -0.372 6.057 1.00 45.80 50 ASN I C 1
ATOM 15379 O O . ASN I 1 50 ? 38.101 -0.804 4.908 1.00 45.58 50 ASN I O 1
ATOM 15384 N N . LEU I 1 51 ? 37.520 0.858 6.270 1.00 44.99 51 LEU I N 1
ATOM 15385 C CA . LEU I 1 51 ? 36.944 1.582 5.155 1.00 45.03 51 LEU I CA 1
ATOM 15386 C C . LEU I 1 51 ? 37.890 2.701 4.813 1.00 44.15 51 LEU I C 1
ATOM 15387 O O . LEU I 1 51 ? 37.684 3.427 3.900 1.00 48.09 51 LEU I O 1
ATOM 15392 N N . LEU I 1 52 ? 38.951 2.826 5.569 1.00 42.62 52 LEU I N 1
ATOM 15393 C CA . LEU I 1 52 ? 39.825 3.947 5.426 1.00 45.68 52 LEU I CA 1
ATOM 15394 C C . LEU I 1 52 ? 41.126 3.588 4.733 1.00 46.81 52 LEU I C 1
ATOM 15395 O O . LEU I 1 52 ? 41.656 2.496 4.898 1.00 47.97 52 LEU I O 1
ATOM 15400 N N . ASP I 1 53 ? 41.672 4.556 4.026 1.00 45.92 53 ASP I N 1
ATOM 15401 C CA . ASP I 1 53 ? 43.008 4.478 3.535 1.00 50.85 53 ASP I CA 1
ATOM 15402 C C . ASP I 1 53 ? 44.037 4.115 4.615 1.00 51.57 53 ASP I C 1
ATOM 15403 O O . ASP I 1 53 ? 43.988 4.619 5.753 1.00 48.82 53 ASP I O 1
ATOM 15408 N N . PRO I 1 54 ? 44.992 3.251 4.274 1.00 52.13 54 PRO I N 1
ATOM 15409 C CA . PRO I 1 54 ? 46.024 2.926 5.293 1.00 47.51 54 PRO I CA 1
ATOM 15410 C C . PRO I 1 54 ? 46.715 4.159 5.937 1.00 45.17 54 PRO I C 1
ATOM 15411 O O . PRO I 1 54 ? 47.114 4.085 7.104 1.00 44.39 54 PRO I O 1
ATOM 15415 N N . SER I 1 55 ? 46.843 5.283 5.243 1.00 42.10 55 SER I N 1
ATOM 15416 C CA . SER I 1 55 ? 47.619 6.385 5.831 1.00 45.75 55 SER I CA 1
ATOM 15417 C C . SER I 1 55 ? 46.898 7.147 6.966 1.00 44.72 55 SER I C 1
ATOM 15418 O O . SER I 1 55 ? 47.517 7.961 7.671 1.00 53.22 55 SER I O 1
ATOM 15421 N N . VAL I 1 56 ? 45.607 6.916 7.126 1.00 41.97 56 VAL I N 1
ATOM 15422 C CA . VAL I 1 56 ? 44.833 7.544 8.181 1.00 43.91 56 VAL I CA 1
ATOM 15423 C C . VAL I 1 56 ? 44.342 6.521 9.211 1.00 43.24 56 VAL I C 1
ATOM 15424 O O . VAL I 1 56 ? 43.624 6.896 10.115 1.00 45.09 56 VAL I O 1
ATOM 15428 N N . ARG I 1 57 ? 44.635 5.236 9.044 1.00 42.61 57 ARG I N 1
ATOM 15429 C CA . ARG I 1 57 ? 44.180 4.260 10.052 1.00 41.97 57 ARG I CA 1
ATOM 15430 C C . ARG I 1 57 ? 44.819 4.552 11.437 1.00 39.36 57 ARG I C 1
ATOM 15431 O O . ARG I 1 57 ? 44.130 4.603 12.437 1.00 36.71 57 ARG I O 1
ATOM 15439 N N . PRO I 1 58 ? 46.137 4.782 11.498 1.00 37.70 58 PRO I N 1
ATOM 15440 C CA . PRO I 1 58 ? 46.616 4.973 12.873 1.00 34.11 58 PRO I CA 1
ATOM 15441 C C . PRO I 1 58 ? 45.983 6.187 13.621 1.00 33.41 58 PRO I C 1
ATOM 15442 O O . PRO I 1 58 ? 45.747 6.154 14.838 1.00 33.80 58 PRO I O 1
ATOM 15446 N N . LEU I 1 59 ? 45.717 7.259 12.895 1.00 36.75 59 LEU I N 1
ATOM 15447 C CA . LEU I 1 59 ? 45.029 8.456 13.436 1.00 34.79 59 LEU I CA 1
ATOM 15448 C C . LEU I 1 59 ? 43.576 8.154 13.828 1.00 37.52 59 LEU I C 1
ATOM 15449 O O . LEU I 1 59 ? 43.199 8.400 14.979 1.00 39.06 59 LEU I O 1
ATOM 15454 N N . VAL I 1 60 ? 42.758 7.638 12.893 1.00 34.10 60 VAL I N 1
ATOM 15455 C CA . VAL I 1 60 ? 41.331 7.459 13.204 1.00 37.57 60 VAL I CA 1
ATOM 15456 C C . VAL I 1 60 ? 41.103 6.292 14.189 1.00 38.07 60 VAL I C 1
ATOM 15457 O O . VAL I 1 60 ? 40.320 6.373 15.127 1.00 37.97 60 VAL I O 1
ATOM 15461 N N . MET I 1 61 ? 41.836 5.217 13.988 1.00 40.34 61 MET I N 1
ATOM 15462 C CA . MET I 1 61 ? 41.744 4.074 14.869 1.00 41.00 61 MET I CA 1
ATOM 15463 C C . MET I 1 61 ? 42.287 4.420 16.253 1.00 40.31 61 MET I C 1
ATOM 15464 O O . MET I 1 61 ? 41.681 4.049 17.251 1.00 39.18 61 MET I O 1
ATOM 15469 N N . GLY I 1 62 ? 43.391 5.162 16.290 1.00 35.43 62 GLY I N 1
ATOM 15470 C CA . GLY I 1 62 ? 43.931 5.640 17.562 1.00 35.14 62 GLY I CA 1
ATOM 15471 C C . GLY I 1 62 ? 42.997 6.594 18.284 1.00 32.22 62 GLY I C 1
ATOM 15472 O O . GLY I 1 62 ? 42.719 6.428 19.471 1.00 33.56 62 GLY I O 1
ATOM 15473 N N . ALA I 1 63 ? 42.525 7.600 17.558 1.00 28.91 63 ALA I N 1
ATOM 15474 C CA . ALA I 1 63 ? 41.646 8.610 18.119 1.00 31.52 63 ALA I CA 1
ATOM 15475 C C . ALA I 1 63 ? 40.282 8.077 18.629 1.00 30.71 63 ALA I C 1
ATOM 15476 O O . ALA I 1 63 ? 39.610 8.762 19.430 1.00 28.96 63 ALA I O 1
ATOM 15478 N N . THR I 1 64 ? 39.907 6.859 18.257 1.00 29.60 64 THR I N 1
ATOM 15479 C CA . THR I 1 64 ? 38.546 6.317 18.624 1.00 31.44 64 THR I CA 1
ATOM 15480 C C . THR I 1 64 ? 38.661 5.058 19.482 1.00 32.20 64 THR I C 1
ATOM 15481 O O . THR I 1 64 ? 37.663 4.418 19.832 1.00 29.86 64 THR I O 1
ATOM 15485 N N . PHE I 1 65 ? 39.875 4.707 19.878 1.00 29.99 65 PHE I N 1
ATOM 15486 C CA . PHE I 1 65 ? 39.958 3.514 20.658 1.00 30.96 65 PHE I CA 1
ATOM 15487 C C . PHE I 1 65 ? 39.711 3.795 22.152 1.00 35.98 65 PHE I C 1
ATOM 15488 O O . PHE I 1 65 ? 39.599 2.842 22.986 1.00 36.95 65 PHE I O 1
ATOM 15496 N N . GLY I 1 66 ? 39.600 5.088 22.491 1.00 31.69 66 GLY I N 1
ATOM 15497 C CA . GLY I 1 66 ? 39.547 5.492 23.891 1.00 34.38 66 GLY I CA 1
ATOM 15498 C C . GLY I 1 66 ? 38.461 4.844 24.724 1.00 33.34 66 GLY I C 1
ATOM 15499 O O . GLY I 1 66 ? 38.637 4.663 25.928 1.00 33.81 66 GLY I O 1
ATOM 15500 N N . ILE I 1 67 ? 37.354 4.473 24.078 1.00 33.12 67 ILE I N 1
ATOM 15501 C CA . ILE I 1 67 ? 36.265 3.781 24.746 1.00 35.18 67 ILE I CA 1
ATOM 15502 C C . ILE I 1 67 ? 36.766 2.531 25.489 1.00 34.39 67 ILE I C 1
ATOM 15503 O O . ILE I 1 67 ? 36.321 2.246 26.562 1.00 37.25 67 ILE I O 1
ATOM 15508 N N . ALA I 1 68 ? 37.721 1.817 24.935 1.00 36.21 68 ALA I N 1
ATOM 15509 C CA . ALA I 1 68 ? 38.146 0.520 25.511 1.00 36.41 68 ALA I CA 1
ATOM 15510 C C . ALA I 1 68 ? 38.495 0.652 27.022 1.00 35.79 68 ALA I C 1
ATOM 15511 O O . ALA I 1 68 ? 37.914 -0.025 27.889 1.00 37.34 68 ALA I O 1
ATOM 15513 N N . LEU I 1 69 ? 39.421 1.552 27.326 1.00 31.17 69 LEU I N 1
ATOM 15514 C CA . LEU I 1 69 ? 39.854 1.695 28.695 1.00 32.71 69 LEU I CA 1
ATOM 15515 C C . LEU I 1 69 ? 38.908 2.661 29.448 1.00 33.75 69 LEU I C 1
ATOM 15516 O O . LEU I 1 69 ? 38.816 2.589 30.651 1.00 33.92 69 LEU I O 1
ATOM 15521 N N . THR I 1 70 ? 38.110 3.475 28.728 1.00 38.95 70 THR I N 1
ATOM 15522 C CA . THR I 1 70 ? 37.039 4.231 29.373 1.00 31.92 70 THR I CA 1
ATOM 15523 C C . THR I 1 70 ? 36.016 3.317 30.069 1.00 36.64 70 THR I C 1
ATOM 15524 O O . THR I 1 70 ? 35.697 3.510 31.240 1.00 37.44 70 THR I O 1
ATOM 15528 N N . LEU I 1 71 ? 35.557 2.285 29.367 1.00 39.73 71 LEU I N 1
ATOM 15529 C CA . LEU I 1 71 ? 34.642 1.250 29.903 1.00 33.83 71 LEU I CA 1
ATOM 15530 C C . LEU I 1 71 ? 35.335 0.589 31.071 1.00 34.64 71 LEU I C 1
ATOM 15531 O O . LEU I 1 71 ? 34.765 0.501 32.164 1.00 35.37 71 LEU I O 1
ATOM 15536 N N . VAL I 1 72 ? 36.593 0.166 30.896 1.00 33.95 72 VAL I N 1
ATOM 15537 C CA . VAL I 1 72 ? 37.266 -0.625 31.978 1.00 33.36 72 VAL I CA 1
ATOM 15538 C C . VAL I 1 72 ? 37.275 0.162 33.268 1.00 32.80 72 VAL I C 1
ATOM 15539 O O . VAL I 1 72 ? 36.947 -0.343 34.324 1.00 41.07 72 VAL I O 1
ATOM 15543 N N . ILE I 1 73 ? 37.564 1.439 33.178 1.00 32.07 73 ILE I N 1
ATOM 15544 C CA . ILE I 1 73 ? 37.778 2.212 34.381 1.00 31.93 73 ILE I CA 1
ATOM 15545 C C . ILE I 1 73 ? 36.531 2.824 34.899 1.00 35.38 73 ILE I C 1
ATOM 15546 O O . ILE I 1 73 ? 36.352 2.849 36.131 1.00 37.72 73 ILE I O 1
ATOM 15551 N N . ILE I 1 74 ? 35.659 3.305 34.005 1.00 30.66 74 ILE I N 1
ATOM 15552 C CA . ILE I 1 74 ? 34.516 4.038 34.494 1.00 31.96 74 ILE I CA 1
ATOM 15553 C C . ILE I 1 74 ? 33.333 3.103 34.786 1.00 36.77 74 ILE I C 1
ATOM 15554 O O . ILE I 1 74 ? 32.639 3.277 35.787 1.00 39.89 74 ILE I O 1
ATOM 15559 N N . ALA I 1 75 ? 33.099 2.111 33.915 1.00 35.15 75 ALA I N 1
ATOM 15560 C CA . ALA I 1 75 ? 32.036 1.138 34.138 1.00 34.40 75 ALA I CA 1
ATOM 15561 C C . ALA I 1 75 ? 32.440 0.210 35.334 1.00 37.22 75 ALA I C 1
ATOM 15562 O O . ALA I 1 75 ? 31.563 -0.158 36.159 1.00 35.24 75 ALA I O 1
ATOM 15564 N N . GLY I 1 76 ? 33.736 -0.158 35.423 1.00 31.59 76 GLY I N 1
ATOM 15565 C CA . GLY I 1 76 ? 34.207 -0.985 36.511 1.00 29.53 76 GLY I CA 1
ATOM 15566 C C . GLY I 1 76 ? 34.461 -2.368 35.973 1.00 32.42 76 GLY I C 1
ATOM 15567 O O . GLY I 1 76 ? 33.572 -2.908 35.318 1.00 32.22 76 GLY I O 1
ATOM 15568 N N . SER I 1 77 ? 35.660 -2.932 36.208 1.00 29.00 77 SER I N 1
ATOM 15569 C CA . SER I 1 77 ? 36.042 -4.214 35.693 1.00 30.61 77 SER I CA 1
ATOM 15570 C C . SER I 1 77 ? 37.505 -4.521 36.134 1.00 36.08 77 SER I C 1
ATOM 15571 O O . SER I 1 77 ? 38.130 -3.689 36.779 1.00 34.88 77 SER I O 1
ATOM 15574 N N . GLU I 1 78 ? 38.043 -5.699 35.802 1.00 33.66 78 GLU I N 1
ATOM 15575 C CA . GLU I 1 78 ? 39.350 -6.110 36.262 1.00 32.26 78 GLU I CA 1
ATOM 15576 C C . GLU I 1 78 ? 40.187 -6.443 35.067 1.00 34.05 78 GLU I C 1
ATOM 15577 O O . GLU I 1 78 ? 39.883 -7.430 34.345 1.00 39.09 78 GLU I O 1
ATOM 15583 N N . LEU I 1 79 ? 41.209 -5.593 34.809 1.00 31.39 79 LEU I N 1
ATOM 15584 C CA . LEU I 1 79 ? 42.049 -5.714 33.647 1.00 29.60 79 LEU I CA 1
ATOM 15585 C C . LEU I 1 79 ? 43.452 -6.116 33.988 1.00 36.40 79 LEU I C 1
ATOM 15586 O O . LEU I 1 79 ? 44.143 -5.398 34.736 1.00 33.61 79 LEU I O 1
ATOM 15591 N N . PHE I 1 80 ? 43.893 -7.229 33.368 1.00 38.39 80 PHE I N 1
ATOM 15592 C CA . PHE I 1 80 ? 45.157 -7.845 33.642 1.00 35.00 80 PHE I CA 1
ATOM 15593 C C . PHE I 1 80 ? 46.277 -6.802 33.586 1.00 40.01 80 PHE I C 1
ATOM 15594 O O . PHE I 1 80 ? 47.146 -6.753 34.444 1.00 36.42 80 PHE I O 1
ATOM 15602 N N . THR I 1 81 ? 46.282 -5.987 32.534 1.00 39.44 81 THR I N 1
ATOM 15603 C CA . THR I 1 81 ? 47.454 -5.153 32.270 1.00 33.66 81 THR I CA 1
ATOM 15604 C C . THR I 1 81 ? 47.540 -4.043 33.347 1.00 35.65 81 THR I C 1
ATOM 15605 O O . THR I 1 81 ? 48.626 -3.603 33.688 1.00 35.48 81 THR I O 1
ATOM 15609 N N . GLY I 1 82 ? 46.403 -3.657 33.950 1.00 32.14 82 GLY I N 1
ATOM 15610 C CA . GLY I 1 82 ? 46.390 -2.730 35.087 1.00 29.13 82 GLY I CA 1
ATOM 15611 C C . GLY I 1 82 ? 46.858 -3.421 36.374 1.00 33.69 82 GLY I C 1
ATOM 15612 O O . GLY I 1 82 ? 47.585 -2.817 37.200 1.00 35.36 82 GLY I O 1
ATOM 15613 N N . HIS I 1 83 ? 46.487 -4.704 36.530 1.00 32.22 83 HIS I N 1
ATOM 15614 C CA . HIS I 1 83 ? 46.843 -5.499 37.701 1.00 32.34 83 HIS I CA 1
ATOM 15615 C C . HIS I 1 83 ? 48.338 -5.574 37.850 1.00 35.52 83 HIS I C 1
ATOM 15616 O O . HIS I 1 83 ? 48.839 -5.565 38.962 1.00 34.83 83 HIS I O 1
ATOM 15623 N N . THR I 1 84 ? 49.059 -5.616 36.725 1.00 35.57 84 THR I N 1
ATOM 15624 C CA . THR I 1 84 ? 50.518 -5.725 36.784 1.00 40.10 84 THR I CA 1
ATOM 15625 C C . THR I 1 84 ? 51.106 -4.566 37.600 1.00 38.89 84 THR I C 1
ATOM 15626 O O . THR I 1 84 ? 51.991 -4.766 38.407 1.00 41.08 84 THR I O 1
ATOM 15630 N N . MET I 1 85 ? 50.565 -3.374 37.412 1.00 36.74 85 MET I N 1
ATOM 15631 C CA . M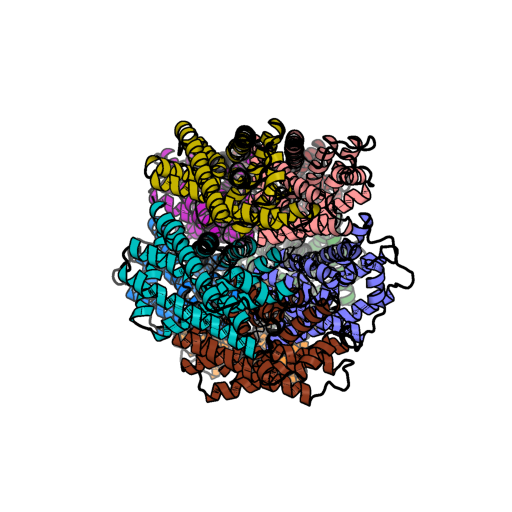ET I 1 85 ? 50.938 -2.194 38.175 1.00 37.31 85 MET I CA 1
ATOM 15632 C C . MET I 1 85 ? 50.300 -2.160 39.605 1.00 36.67 85 MET I C 1
ATOM 15633 O O . MET I 1 85 ? 51.022 -1.950 40.548 1.00 34.67 85 MET I O 1
ATOM 15638 N N . PHE I 1 86 ? 48.982 -2.346 39.756 1.00 32.65 86 PHE I N 1
ATOM 15639 C CA . PHE I 1 86 ? 48.381 -2.238 41.058 1.00 34.76 86 PHE I CA 1
ATOM 15640 C C . PHE I 1 86 ? 49.001 -3.235 42.022 1.00 36.63 86 PHE I C 1
ATOM 15641 O O . PHE I 1 86 ? 49.309 -2.898 43.174 1.00 36.21 86 PHE I O 1
ATOM 15649 N N . LEU I 1 87 ? 49.157 -4.489 41.572 1.00 37.45 87 LEU I N 1
ATOM 15650 C CA . LEU I 1 87 ? 49.662 -5.536 42.471 1.00 38.89 87 LEU I CA 1
ATOM 15651 C C . LEU I 1 87 ? 51.137 -5.295 42.885 1.00 37.37 87 LEU I C 1
ATOM 15652 O O . LEU I 1 87 ? 51.522 -5.539 44.033 1.00 41.67 87 LEU I O 1
ATOM 15657 N N . THR I 1 88 ? 51.954 -4.750 41.991 1.00 37.54 88 THR I N 1
ATOM 15658 C CA . THR I 1 88 ? 53.356 -4.414 42.381 1.00 38.66 88 THR I CA 1
ATOM 15659 C C . THR I 1 88 ? 53.354 -3.394 43.535 1.00 39.34 88 THR I C 1
ATOM 15660 O O . THR I 1 88 ? 54.044 -3.589 44.500 1.00 43.62 88 THR I O 1
ATOM 15664 N N . LEU I 1 89 ? 52.538 -2.343 43.436 1.00 37.37 89 LEU I N 1
ATOM 15665 C CA . LEU I 1 89 ? 52.417 -1.350 44.501 1.00 38.04 89 LEU I CA 1
ATOM 15666 C C . LEU I 1 89 ? 51.915 -1.934 45.815 1.00 40.59 89 LEU I C 1
ATOM 15667 O O . LEU I 1 89 ? 52.443 -1.565 46.900 1.00 42.98 89 LEU I O 1
ATOM 15672 N N . GLY I 1 90 ? 50.952 -2.869 45.695 1.00 38.72 90 GLY I N 1
ATOM 15673 C CA . GLY I 1 90 ? 50.476 -3.733 46.768 1.00 37.37 90 GLY I CA 1
ATOM 15674 C C . GLY I 1 90 ? 51.593 -4.448 47.476 1.00 38.12 90 GLY I C 1
ATOM 15675 O O . GLY I 1 90 ? 51.688 -4.397 48.691 1.00 41.15 90 GLY I O 1
ATOM 15676 N N . VAL I 1 91 ? 52.441 -5.117 46.721 1.00 37.40 91 VAL I N 1
ATOM 15677 C CA . VAL I 1 91 ? 53.510 -5.913 47.326 1.00 40.58 91 VAL I CA 1
ATOM 15678 C C . VAL I 1 91 ? 54.443 -4.956 48.038 1.00 38.84 91 VAL I C 1
ATOM 15679 O O . VAL I 1 91 ? 54.835 -5.175 49.172 1.00 38.31 91 VAL I O 1
ATOM 15683 N N . LYS I 1 92 ? 54.784 -3.887 47.351 1.00 39.30 92 LYS I N 1
ATOM 15684 C CA . LYS I 1 92 ? 55.749 -2.917 47.893 1.00 42.74 92 LYS I CA 1
ATOM 15685 C C . LYS I 1 92 ? 55.157 -2.246 49.120 1.00 43.31 92 LYS I C 1
ATOM 15686 O O . LYS I 1 92 ? 55.859 -1.999 50.081 1.00 41.73 92 LYS I O 1
ATOM 15692 N N . ALA I 1 93 ? 53.860 -1.892 49.058 1.00 42.61 93 ALA I N 1
ATOM 15693 C CA . ALA I 1 93 ? 53.246 -1.191 50.182 1.00 40.87 93 ALA I CA 1
ATOM 15694 C C . ALA I 1 93 ? 52.940 -2.118 51.323 1.00 38.82 93 ALA I C 1
ATOM 15695 O O . ALA I 1 93 ? 52.599 -1.641 52.372 1.00 42.75 93 ALA I O 1
ATOM 15697 N N . GLY I 1 94 ? 53.038 -3.427 51.138 1.00 39.14 94 GLY I N 1
ATOM 15698 C CA . GLY I 1 94 ? 52.751 -4.400 52.221 1.00 41.89 94 GLY I CA 1
ATOM 15699 C C . GLY I 1 94 ? 51.280 -4.854 52.396 1.00 45.18 94 GLY I C 1
ATOM 15700 O O . GLY I 1 94 ? 50.935 -5.528 53.404 1.00 44.40 94 GLY I O 1
ATOM 15701 N N . THR I 1 95 ? 50.421 -4.494 51.427 1.00 41.92 95 THR I N 1
ATOM 15702 C CA . THR I 1 95 ? 48.989 -4.814 51.500 1.00 41.16 95 THR I CA 1
ATOM 15703 C C . THR I 1 95 ? 48.661 -6.187 50.978 1.00 40.01 95 THR I C 1
ATOM 15704 O O . THR I 1 95 ? 47.700 -6.754 51.404 1.00 44.12 95 THR I O 1
ATOM 15708 N N . ILE I 1 96 ? 49.457 -6.719 50.068 1.00 40.90 96 ILE I N 1
ATOM 15709 C CA . ILE I 1 96 ? 49.383 -8.113 49.631 1.00 40.41 96 ILE I CA 1
ATOM 15710 C C . ILE I 1 96 ? 50.849 -8.669 49.618 1.00 43.24 96 ILE I C 1
ATOM 15711 O O . ILE I 1 96 ? 51.804 -7.911 49.810 1.00 38.77 96 ILE I O 1
ATOM 15716 N N . SER I 1 97 ? 51.029 -9.977 49.432 1.00 41.59 97 SER I N 1
ATOM 15717 C CA . SER I 1 97 ? 52.365 -10.539 49.391 1.00 44.75 97 SER I CA 1
ATOM 15718 C C . SER I 1 97 ? 52.739 -10.830 47.947 1.00 44.01 97 SER I C 1
ATOM 15719 O O . SER I 1 97 ? 51.914 -10.730 47.086 1.00 38.95 97 SER I O 1
ATOM 15722 N N . HIS I 1 98 ? 53.983 -11.222 47.689 1.00 52.50 98 HIS I N 1
ATOM 15723 C CA . HIS I 1 98 ? 54.422 -11.619 46.326 1.00 52.96 98 HIS I CA 1
ATOM 15724 C C . HIS I 1 98 ? 53.565 -12.780 45.859 1.00 52.78 98 HIS I C 1
ATOM 15725 O O . HIS I 1 98 ? 53.155 -12.793 44.722 1.00 48.54 98 HIS I O 1
ATOM 15732 N N . GLY I 1 99 ? 53.300 -13.762 46.747 1.00 52.24 99 GLY I N 1
ATOM 15733 C CA . GLY I 1 99 ? 52.394 -14.893 46.470 1.00 46.98 99 GLY I CA 1
ATOM 15734 C C . GLY I 1 99 ? 50.995 -14.619 45.901 1.00 47.20 99 GLY I C 1
ATOM 15735 O O . GLY I 1 99 ? 50.627 -15.185 44.913 1.00 44.25 99 GLY I O 1
ATOM 15736 N N . GLN I 1 100 ? 50.207 -13.756 46.533 1.00 49.58 100 GLN I N 1
ATOM 15737 C CA . GLN I 1 100 ? 48.924 -13.364 45.995 1.00 46.52 100 GLN I CA 1
ATOM 15738 C C . GLN I 1 100 ? 49.028 -12.692 44.626 1.00 50.06 100 GLN I C 1
ATOM 15739 O O . GLN I 1 100 ? 48.188 -12.928 43.740 1.00 44.94 100 GLN I O 1
ATOM 15745 N N . MET I 1 101 ? 50.061 -11.878 44.428 1.00 48.08 101 MET I N 1
ATOM 15746 C CA . MET I 1 101 ? 50.256 -11.226 43.131 1.00 47.49 101 MET I CA 1
ATOM 15747 C C . MET I 1 101 ? 50.379 -12.262 41.989 1.00 49.13 101 MET I C 1
ATOM 15748 O O . MET I 1 101 ? 49.641 -12.183 40.994 1.00 47.05 101 MET I O 1
ATOM 15753 N N . TRP I 1 102 ? 51.295 -13.236 42.127 1.00 49.05 102 TRP I N 1
ATOM 15754 C CA . TRP I 1 102 ? 51.572 -14.141 41.013 1.00 49.28 102 TRP I CA 1
ATOM 15755 C C . TRP I 1 102 ? 50.483 -15.145 40.881 1.00 51.53 102 TRP I C 1
ATOM 15756 O O . TRP I 1 102 ? 50.289 -15.721 39.807 1.00 52.59 102 TRP I O 1
ATOM 15767 N N . ALA I 1 103 ? 49.716 -15.340 41.956 1.00 46.53 103 ALA I N 1
ATOM 15768 C CA . ALA I 1 103 ? 48.614 -16.223 41.860 1.00 44.30 103 ALA I CA 1
ATOM 15769 C C . ALA I 1 103 ? 47.428 -15.496 41.237 1.00 45.71 103 ALA I C 1
ATOM 15770 O O . ALA I 1 103 ? 46.613 -16.119 40.598 1.00 52.56 103 ALA I O 1
ATOM 15772 N N . ILE I 1 104 ? 47.288 -14.190 41.431 1.00 46.49 104 ILE I N 1
ATOM 15773 C CA . ILE I 1 104 ? 46.129 -13.461 40.848 1.00 42.86 104 ILE I CA 1
ATOM 15774 C C . ILE I 1 104 ? 46.303 -13.170 39.350 1.00 43.70 104 ILE I C 1
ATOM 15775 O O . ILE I 1 104 ? 45.343 -13.300 38.578 1.00 48.86 104 ILE I O 1
ATOM 15780 N N . LEU I 1 105 ? 47.489 -12.718 38.954 1.00 39.68 105 LEU I N 1
ATOM 15781 C CA . LEU I 1 105 ? 47.734 -12.327 37.563 1.00 41.81 105 LEU I CA 1
ATOM 15782 C C . LEU I 1 105 ? 47.211 -13.263 36.470 1.00 42.24 105 LEU I C 1
ATOM 15783 O O . LEU I 1 105 ? 46.508 -12.806 35.580 1.00 39.35 105 LEU I O 1
ATOM 15788 N N . PRO I 1 106 ? 47.580 -14.564 36.525 1.00 47.55 106 PRO I N 1
ATOM 15789 C CA . PRO I 1 106 ? 47.028 -15.542 35.584 1.00 46.00 106 PRO I CA 1
ATOM 15790 C C . PRO I 1 106 ? 45.505 -15.621 35.581 1.00 43.93 106 PRO I C 1
ATOM 15791 O O . PRO I 1 106 ? 44.937 -15.845 34.534 1.00 46.21 106 PRO I O 1
ATOM 15795 N N . GLN I 1 107 ? 44.851 -15.489 36.730 1.00 43.05 107 GLN I N 1
ATOM 15796 C CA . GLN I 1 107 ? 43.373 -15.519 36.773 1.00 42.90 107 GLN I CA 1
ATOM 15797 C C . GLN I 1 107 ? 42.811 -14.328 36.034 1.00 41.90 107 GLN I C 1
ATOM 15798 O O . GLN I 1 107 ? 41.875 -14.472 35.249 1.00 47.99 107 GLN I O 1
ATOM 15804 N N . THR I 1 108 ? 43.376 -13.145 36.284 1.00 39.89 108 THR I N 1
ATOM 15805 C CA . THR I 1 108 ? 42.932 -11.954 35.564 1.00 39.95 108 THR I CA 1
ATOM 15806 C C . THR I 1 108 ? 43.098 -12.114 34.046 1.00 37.55 108 THR I C 1
ATOM 15807 O O . THR I 1 108 ? 42.134 -11.893 33.274 1.00 31.15 108 THR I O 1
ATOM 15811 N N . TRP I 1 109 ? 44.280 -12.541 33.635 1.00 35.23 109 TRP I N 1
ATOM 15812 C CA . TRP I 1 109 ? 44.550 -12.735 32.218 1.00 37.71 109 TRP I CA 1
ATOM 15813 C C . TRP I 1 109 ? 43.501 -13.673 31.606 1.00 40.91 109 TRP I C 1
ATOM 15814 O O . TRP I 1 109 ? 42.925 -13.397 30.534 1.00 43.28 109 TRP I O 1
ATOM 15825 N N . LEU I 1 110 ? 43.203 -14.751 32.316 1.00 40.63 110 LEU I N 1
ATOM 15826 C CA . LEU I 1 110 ? 42.324 -15.766 31.820 1.00 41.82 110 LEU I CA 1
ATOM 15827 C C . LEU I 1 110 ? 40.831 -15.310 31.803 1.00 44.21 110 LEU I C 1
ATOM 15828 O O . LEU I 1 110 ? 40.146 -15.550 30.824 1.00 45.72 110 LEU I O 1
ATOM 15833 N N . GLY I 1 111 ? 40.337 -14.612 32.836 1.00 40.58 111 GLY I N 1
ATOM 15834 C CA . GLY I 1 111 ? 39.020 -14.020 32.762 1.00 37.37 111 GLY I CA 1
ATOM 15835 C C . GLY I 1 111 ? 38.866 -13.044 31.606 1.00 40.05 111 GLY I C 1
ATOM 15836 O O . GLY I 1 111 ? 37.835 -13.045 30.850 1.00 37.78 111 GLY I O 1
ATOM 15837 N N . ASN I 1 112 ? 39.872 -12.182 31.472 1.00 37.10 112 ASN I N 1
ATOM 15838 C CA . ASN I 1 112 ? 40.001 -11.301 30.275 1.00 36.75 112 ASN I CA 1
ATOM 15839 C C . ASN I 1 112 ? 39.906 -12.053 28.964 1.00 39.55 112 ASN I C 1
ATOM 15840 O O . ASN I 1 112 ? 39.181 -11.562 28.065 1.00 42.67 112 ASN I O 1
ATOM 15845 N N . LEU I 1 113 ? 40.613 -13.205 28.846 1.00 37.89 113 LEU I N 1
ATOM 15846 C CA . LEU I 1 113 ? 40.517 -14.074 27.660 1.00 37.97 113 LEU I CA 1
ATOM 15847 C C . LEU I 1 113 ? 39.054 -14.512 27.382 1.00 41.34 113 LEU I C 1
ATOM 15848 O O . LEU I 1 113 ? 38.544 -14.369 26.256 1.00 41.56 113 LEU I O 1
ATOM 15853 N N . VAL I 1 114 ? 38.364 -14.987 28.415 1.00 41.61 114 VAL I N 1
ATOM 15854 C CA . VAL I 1 114 ? 36.948 -15.370 28.296 1.00 41.05 114 VAL I CA 1
ATOM 15855 C C . VAL I 1 114 ? 36.048 -14.243 27.795 1.00 40.51 114 VAL I C 1
ATOM 15856 O O . VAL I 1 114 ? 35.274 -14.461 26.889 1.00 45.70 114 VAL I O 1
ATOM 15860 N N . GLY I 1 115 ? 36.135 -13.049 28.370 1.00 39.34 115 GLY I N 1
ATOM 15861 C CA . GLY I 1 115 ? 35.333 -11.950 27.926 1.00 34.63 115 GLY I CA 1
ATOM 15862 C C . GLY I 1 115 ? 35.678 -11.529 26.491 1.00 38.75 115 GLY I C 1
ATOM 15863 O O . GLY I 1 115 ? 34.774 -11.128 25.687 1.00 39.71 115 GLY I O 1
ATOM 15864 N N . SER I 1 116 ? 36.958 -11.624 26.121 1.00 38.38 116 SER I N 1
ATOM 15865 C CA . SER I 1 116 ? 37.336 -11.291 24.739 1.00 38.62 116 SER I CA 1
ATOM 15866 C C . SER I 1 116 ? 36.743 -12.303 23.735 1.00 41.05 116 SER I C 1
ATOM 15867 O O . SER I 1 116 ? 36.215 -11.934 22.684 1.00 42.39 116 SER I O 1
ATOM 15870 N N . VAL I 1 117 ? 36.807 -13.586 24.075 1.00 41.36 117 VAL I N 1
ATOM 15871 C CA . VAL I 1 117 ? 36.319 -14.635 23.199 1.00 39.68 117 VAL I CA 1
ATOM 15872 C C . VAL I 1 117 ? 34.792 -14.449 23.079 1.00 40.52 117 VAL I C 1
ATOM 15873 O O . VAL I 1 117 ? 34.238 -14.568 21.983 1.00 39.98 117 VAL I O 1
ATOM 15877 N N . PHE I 1 118 ? 34.137 -14.109 24.191 1.00 37.06 118 PHE I N 1
ATOM 15878 C CA . PHE I 1 118 ? 32.686 -14.005 24.245 1.00 41.28 118 PHE I CA 1
ATOM 15879 C C . PHE I 1 118 ? 32.159 -12.854 23.356 1.00 42.04 118 PHE I C 1
ATOM 15880 O O . PHE I 1 118 ? 31.250 -13.051 22.585 1.00 42.96 118 PHE I O 1
ATOM 15888 N N . VAL I 1 119 ? 32.774 -11.674 23.413 1.00 40.04 119 VAL I N 1
ATOM 15889 C CA . VAL I 1 119 ? 32.384 -10.603 22.537 1.00 37.02 119 VAL I CA 1
ATOM 15890 C C . VAL I 1 119 ? 32.629 -10.820 21.031 1.00 37.59 119 VAL I C 1
ATOM 15891 O O . VAL I 1 119 ? 31.784 -10.451 20.189 1.00 37.01 119 VAL I O 1
ATOM 15895 N N . ALA I 1 120 ? 33.766 -11.427 20.703 1.00 39.08 120 ALA I N 1
ATOM 15896 C CA . ALA I 1 120 ? 34.097 -11.884 19.346 1.00 36.03 120 ALA I CA 1
ATOM 15897 C C . ALA I 1 120 ? 33.054 -12.841 18.817 1.00 37.71 120 ALA I C 1
ATOM 15898 O O . ALA I 1 120 ? 32.624 -12.727 17.685 1.00 41.67 120 ALA I O 1
ATOM 15900 N N . LEU I 1 121 ? 32.649 -13.765 19.657 1.00 36.28 121 LEU I N 1
ATOM 15901 C CA . LEU I 1 121 ? 31.744 -14.792 19.292 1.00 42.99 121 LEU I CA 1
ATOM 15902 C C . LEU I 1 121 ? 30.351 -14.178 18.972 1.00 44.55 121 LEU I C 1
ATOM 15903 O O . LEU I 1 121 ? 29.738 -14.465 17.911 1.00 48.55 121 LEU I O 1
ATOM 15908 N N . LEU I 1 122 ? 29.900 -13.273 19.850 1.00 46.92 122 LEU I N 1
ATOM 15909 C CA . LEU I 1 122 ? 28.612 -12.567 19.720 1.00 43.97 122 LEU I CA 1
ATOM 15910 C C . LEU I 1 122 ? 28.635 -11.752 18.428 1.00 43.58 122 LEU I C 1
ATOM 15911 O O . LEU I 1 122 ? 27.687 -11.777 17.670 1.00 44.34 122 LEU I O 1
ATOM 15916 N N . TYR I 1 123 ? 29.767 -11.127 18.131 1.00 40.55 123 TYR I N 1
ATOM 15917 C CA . TYR I 1 123 ? 29.933 -10.352 16.923 1.00 42.46 123 TYR I CA 1
ATOM 15918 C C . TYR I 1 123 ? 29.813 -11.216 15.655 1.00 43.74 123 TYR I C 1
ATOM 15919 O O . TYR I 1 123 ? 29.222 -10.823 14.654 1.00 48.65 123 TYR I O 1
ATOM 15928 N N . SER I 1 124 ? 30.378 -12.411 15.722 1.00 45.75 124 SER I N 1
ATOM 15929 C CA . SER I 1 124 ? 30.279 -13.423 14.667 1.00 45.70 124 SER I CA 1
ATOM 15930 C C . SER I 1 124 ? 28.827 -13.912 14.449 1.00 48.24 124 SER I C 1
ATOM 15931 O O . SER I 1 124 ? 28.332 -13.918 13.306 1.00 46.78 124 SER I O 1
ATOM 15934 N N . TRP I 1 125 ? 28.147 -14.278 15.547 1.00 47.09 125 TRP I N 1
ATOM 15935 C CA . TRP I 1 125 ? 26.709 -14.549 15.486 1.00 51.79 125 TRP I CA 1
ATOM 15936 C C . TRP I 1 125 ? 25.856 -13.368 15.029 1.00 49.51 125 TRP I C 1
ATOM 15937 O O . TRP I 1 125 ? 24.778 -13.568 14.524 1.00 51.17 125 TRP I O 1
ATOM 15948 N N . GLY I 1 126 ? 26.290 -12.130 15.280 1.00 47.01 126 GLY I N 1
ATOM 15949 C CA . GLY I 1 126 ? 25.617 -10.965 14.734 1.00 48.72 126 GLY I CA 1
ATOM 15950 C C . GLY I 1 126 ? 26.061 -10.628 13.298 1.00 50.33 126 GLY I C 1
ATOM 15951 O O . GLY I 1 126 ? 25.921 -9.483 12.869 1.00 50.06 126 GLY I O 1
ATOM 15952 N N . GLY I 1 127 ? 26.621 -11.614 12.575 1.00 50.32 127 GLY I N 1
ATOM 15953 C CA . GLY I 1 127 ? 26.982 -11.477 11.141 1.00 45.90 127 GLY I CA 1
ATOM 15954 C C . GLY I 1 127 ? 27.996 -10.387 10.853 1.00 46.36 127 GLY I C 1
ATOM 15955 O O . GLY I 1 127 ? 27.844 -9.663 9.898 1.00 43.73 127 GLY I O 1
ATOM 15956 N N . GLY I 1 128 ? 29.028 -10.253 11.695 1.00 42.89 128 GLY I N 1
ATOM 15957 C CA . GLY I 1 128 ? 29.898 -9.116 11.606 1.00 41.86 128 GLY I CA 1
ATOM 15958 C C . GLY I 1 128 ? 30.516 -9.103 10.233 1.00 40.82 128 GLY I C 1
ATOM 15959 O O . GLY I 1 128 ? 31.002 -10.103 9.770 1.00 46.91 128 GLY I O 1
ATOM 15960 N N . SER I 1 129 ? 30.522 -7.955 9.584 1.00 43.27 129 SER I N 1
ATOM 15961 C CA . SER I 1 129 ? 30.997 -7.897 8.219 1.00 42.35 129 SER I CA 1
ATOM 15962 C C . SER I 1 129 ? 32.552 -7.874 8.194 1.00 39.93 129 SER I C 1
ATOM 15963 O O . SER I 1 129 ? 33.084 -8.094 7.157 1.00 41.22 129 SER I O 1
ATOM 15966 N N . LEU I 1 130 ? 33.255 -7.674 9.318 1.00 40.04 130 LEU I N 1
ATOM 15967 C CA . LEU I 1 130 ? 34.756 -7.828 9.324 1.00 40.20 130 LEU I CA 1
ATOM 15968 C C . LEU I 1 130 ? 35.246 -9.248 9.062 1.00 44.63 130 LEU I C 1
ATOM 15969 O O . LEU I 1 130 ? 36.468 -9.451 8.954 1.00 45.69 130 LEU I O 1
ATOM 15974 N N . LEU I 1 131 ? 34.303 -10.228 9.040 1.00 46.05 131 LEU I N 1
ATOM 15975 C CA . LEU I 1 131 ? 34.632 -11.672 9.167 1.00 41.65 131 LEU I CA 1
ATOM 15976 C C . LEU I 1 131 ? 34.918 -12.461 7.879 1.00 43.36 131 LEU I C 1
ATOM 15977 O O . LEU I 1 131 ? 35.936 -13.128 7.828 1.00 46.42 131 LEU I O 1
ATOM 15982 N N . PRO I 1 132 ? 34.083 -12.346 6.837 1.00 43.25 132 PRO I N 1
ATOM 15983 C CA . PRO I 1 132 ? 34.180 -13.251 5.669 1.00 46.22 132 PRO I CA 1
ATOM 15984 C C . PRO I 1 132 ? 35.398 -13.156 4.731 1.00 47.05 132 PRO I C 1
ATOM 15985 O O . PRO I 1 132 ? 35.722 -14.140 4.067 1.00 51.97 132 PRO I O 1
ATOM 15989 N N . VAL I 1 133 ? 36.058 -11.998 4.650 1.00 47.96 133 VAL I N 1
ATOM 15990 C CA . VAL I 1 133 ? 37.016 -11.748 3.563 1.00 44.39 133 VAL I CA 1
ATOM 15991 C C . VAL I 1 133 ? 38.425 -11.789 4.123 1.00 44.92 133 VAL I C 1
ATOM 15992 O O . VAL I 1 133 ? 38.815 -10.952 4.946 1.00 46.79 133 VAL I O 1
ATOM 15996 N N . ASP I 1 134 ? 39.211 -12.778 3.706 1.00 45.87 134 ASP I N 1
ATOM 15997 C CA . ASP I 1 134 ? 40.487 -12.957 4.387 1.00 45.78 134 ASP I CA 1
ATOM 15998 C C . ASP I 1 134 ? 41.503 -11.890 4.059 1.00 45.38 134 ASP I C 1
ATOM 15999 O O . ASP I 1 134 ? 42.516 -11.792 4.714 1.00 43.13 134 ASP I O 1
ATOM 16004 N N . THR I 1 135 ? 41.230 -11.064 3.055 1.00 47.73 135 THR I N 1
ATOM 16005 C CA . THR I 1 135 ? 42.205 -10.014 2.809 1.00 45.87 135 THR I CA 1
ATOM 16006 C C . THR I 1 135 ? 41.772 -8.707 3.516 1.00 44.92 135 THR I C 1
ATOM 16007 O O . THR I 1 135 ? 42.474 -7.734 3.413 1.00 46.30 135 THR I O 1
ATOM 16011 N N . SER I 1 136 ? 40.654 -8.680 4.266 1.00 41.07 136 SER I N 1
ATOM 16012 C CA . SER I 1 136 ? 40.217 -7.436 4.903 1.00 40.40 136 SER I CA 1
ATOM 16013 C C . SER I 1 136 ? 41.037 -7.243 6.199 1.00 40.33 136 SER I C 1
ATOM 16014 O O . SER I 1 136 ? 41.714 -8.164 6.578 1.00 43.37 136 SER I O 1
ATOM 16017 N N . ILE I 1 137 ? 40.932 -6.084 6.851 1.00 41.71 137 ILE I N 1
ATOM 16018 C CA . ILE I 1 137 ? 41.795 -5.586 7.945 1.00 39.11 137 ILE I CA 1
ATOM 16019 C C . ILE I 1 137 ? 42.022 -6.521 9.171 1.00 41.29 137 ILE I C 1
ATOM 16020 O O . ILE I 1 137 ? 43.223 -6.741 9.607 1.00 40.55 137 ILE I O 1
ATOM 16025 N N . VAL I 1 138 ? 40.928 -7.102 9.696 1.00 35.82 138 VAL I N 1
ATOM 16026 C CA . VAL I 1 138 ? 41.021 -8.007 10.853 1.00 34.28 138 VAL I CA 1
ATOM 16027 C C . VAL I 1 138 ? 41.980 -9.160 10.567 1.00 40.45 138 VAL I C 1
ATOM 16028 O O . VAL I 1 138 ? 42.869 -9.498 11.394 1.00 43.22 138 VAL I O 1
ATOM 16032 N N . HIS I 1 139 ? 41.846 -9.778 9.400 1.00 39.47 139 HIS I N 1
ATOM 16033 C CA . HIS I 1 139 ? 42.668 -10.939 9.160 1.00 37.46 139 HIS I CA 1
ATOM 16034 C C . HIS I 1 139 ? 44.082 -10.598 8.798 1.00 37.66 139 HIS I C 1
ATOM 16035 O O . HIS I 1 139 ? 44.977 -11.345 9.146 1.00 38.04 139 HIS I O 1
ATOM 16042 N N . SER I 1 140 ? 44.308 -9.539 8.026 1.00 42.43 140 SER I N 1
ATOM 16043 C CA . SER I 1 140 ? 45.703 -9.224 7.612 1.00 43.77 140 SER I CA 1
ATOM 16044 C C . SER I 1 140 ? 46.534 -8.688 8.802 1.00 42.30 140 SER I C 1
ATOM 16045 O O . SER I 1 140 ? 47.679 -9.117 9.011 1.00 48.78 140 SER I O 1
ATOM 16048 N N . VAL I 1 141 ? 45.936 -7.795 9.611 1.00 41.30 141 VAL I N 1
ATOM 16049 C CA . VAL I 1 141 ? 46.539 -7.328 10.895 1.00 38.73 141 VAL I CA 1
ATOM 16050 C C . VAL I 1 141 ? 46.805 -8.466 11.893 1.00 40.49 141 VAL I C 1
ATOM 16051 O O . VAL I 1 141 ? 47.970 -8.615 12.400 1.00 43.22 141 VAL I O 1
ATOM 16055 N N . ALA I 1 142 ? 45.773 -9.285 12.136 1.00 35.82 142 ALA I N 1
ATOM 16056 C CA . ALA I 1 142 ? 45.870 -10.521 12.982 1.00 37.36 142 ALA I CA 1
ATOM 16057 C C . ALA I 1 142 ? 47.041 -11.435 12.588 1.00 39.43 142 ALA I C 1
ATOM 16058 O O . ALA I 1 142 ? 47.920 -11.763 13.412 1.00 39.75 142 ALA I O 1
ATOM 16060 N N . LEU I 1 143 ? 47.044 -11.835 11.315 1.00 37.96 143 LEU I N 1
ATOM 16061 C CA . LEU I 1 143 ? 48.088 -12.694 10.799 1.00 40.81 143 LEU I CA 1
ATOM 16062 C C . LEU I 1 143 ? 49.455 -12.041 10.987 1.00 44.01 143 LEU I C 1
ATOM 16063 O O . LEU I 1 143 ? 50.402 -12.667 11.459 1.00 49.61 143 LEU I O 1
ATOM 16068 N N . ALA I 1 144 ? 49.599 -10.796 10.561 1.00 41.87 144 ALA I N 1
ATOM 16069 C CA . ALA I 1 144 ? 50.899 -10.115 10.740 1.00 40.59 144 ALA I CA 1
ATOM 16070 C C . ALA I 1 144 ? 51.265 -10.039 12.255 1.00 39.56 144 ALA I C 1
ATOM 16071 O O . ALA I 1 144 ? 52.411 -10.174 12.585 1.00 43.50 144 ALA I O 1
ATOM 16073 N N . LYS I 1 145 ? 50.311 -9.870 13.169 1.00 40.00 145 LYS I N 1
ATOM 16074 C CA . LYS I 1 145 ? 50.695 -9.952 14.596 1.00 42.06 145 LYS I CA 1
ATOM 16075 C C . LYS I 1 145 ? 51.262 -11.300 15.093 1.00 47.38 145 LYS I C 1
ATOM 16076 O O . LYS I 1 145 ? 52.214 -11.335 15.937 1.00 44.59 145 LYS I O 1
ATOM 16082 N N . THR I 1 146 ? 50.692 -12.391 14.562 1.00 47.94 146 THR I N 1
ATOM 16083 C CA . THR I 1 146 ? 51.123 -13.739 14.937 1.00 45.88 146 THR I CA 1
ATOM 16084 C C . THR I 1 146 ? 52.494 -14.176 14.430 1.00 44.02 146 THR I C 1
ATOM 16085 O O . THR I 1 146 ? 53.074 -15.099 15.002 1.00 51.44 146 THR I O 1
ATOM 16089 N N . THR I 1 147 ? 53.024 -13.531 13.386 1.00 44.29 147 THR I N 1
ATOM 16090 C CA . THR I 1 147 ? 54.326 -13.959 12.809 1.00 44.43 147 THR I CA 1
ATOM 16091 C C . THR I 1 147 ? 55.451 -12.959 13.048 1.00 44.10 147 THR I C 1
ATOM 16092 O O . THR I 1 147 ? 56.561 -13.110 12.551 1.00 47.37 147 THR I O 1
ATOM 16096 N N . ALA I 1 148 ? 55.154 -11.930 13.824 1.00 42.47 148 ALA I N 1
ATOM 16097 C CA . ALA I 1 148 ? 56.132 -10.918 14.170 1.00 42.30 148 ALA I CA 1
ATOM 16098 C C . ALA I 1 148 ? 57.247 -11.507 15.118 1.00 41.76 148 ALA I C 1
ATOM 16099 O O . ALA I 1 148 ? 56.989 -12.438 15.875 1.00 41.78 148 ALA I O 1
ATOM 16101 N N . PRO I 1 149 ? 58.481 -10.994 15.049 1.00 39.38 149 PRO I N 1
ATOM 16102 C CA . PRO I 1 149 ? 59.483 -11.610 15.913 1.00 40.29 149 PRO I CA 1
ATOM 16103 C C . PRO I 1 149 ? 59.226 -11.338 17.378 1.00 41.20 149 PRO I C 1
ATOM 16104 O O . PRO I 1 149 ? 58.717 -10.256 17.727 1.00 46.44 149 PRO I O 1
ATOM 16108 N N . ALA I 1 150 ? 59.618 -12.286 18.242 1.00 44.01 150 ALA I N 1
ATOM 16109 C CA . ALA I 1 150 ? 59.319 -12.230 19.712 1.00 44.59 150 ALA I CA 1
ATOM 16110 C C . ALA I 1 150 ? 59.799 -10.939 20.422 1.00 46.20 150 ALA I C 1
ATOM 16111 O O . ALA I 1 150 ? 59.017 -10.268 21.102 1.00 40.07 150 ALA I O 1
ATOM 16113 N N . THR I 1 151 ? 61.097 -10.633 20.259 1.00 44.78 151 THR I N 1
ATOM 16114 C CA . THR I 1 151 ? 61.685 -9.392 20.676 1.00 44.07 151 THR I CA 1
ATOM 16115 C C . THR I 1 151 ? 60.854 -8.152 20.333 1.00 45.76 151 THR I C 1
ATOM 16116 O O . THR I 1 151 ? 60.543 -7.332 21.207 1.00 48.11 151 THR I O 1
ATOM 16120 N N . VAL I 1 152 ? 60.512 -8.010 19.051 1.00 46.64 152 VAL I N 1
ATOM 16121 C CA . VAL I 1 152 ? 59.670 -6.915 18.577 1.00 42.39 152 VAL I CA 1
ATOM 16122 C C . VAL I 1 152 ? 58.363 -6.854 19.415 1.00 41.97 152 VAL I C 1
ATOM 16123 O O . VAL I 1 152 ? 57.952 -5.796 19.932 1.00 37.94 152 VAL I O 1
ATOM 16127 N N . LEU I 1 153 ? 57.760 -8.016 19.606 1.00 40.97 153 LEU I N 1
ATOM 16128 C CA . LEU I 1 153 ? 56.513 -8.087 20.316 1.00 38.19 153 LEU I CA 1
ATOM 16129 C C . LEU I 1 153 ? 56.677 -7.711 21.772 1.00 38.64 153 LEU I C 1
ATOM 16130 O O . LEU I 1 153 ? 55.822 -7.067 22.349 1.00 41.79 153 LEU I O 1
ATOM 16135 N N . PHE I 1 154 ? 57.773 -8.143 22.367 1.00 39.54 154 PHE I N 1
ATOM 16136 C CA . PHE I 1 154 ? 58.050 -7.957 23.768 1.00 38.41 154 PHE I CA 1
ATOM 16137 C C . PHE I 1 154 ? 58.152 -6.461 24.003 1.00 40.63 154 PHE I C 1
ATOM 16138 O O . PHE I 1 154 ? 57.428 -5.925 24.865 1.00 40.25 154 PHE I O 1
ATOM 16146 N N . PHE I 1 155 ? 59.015 -5.786 23.214 1.00 39.16 155 PHE I N 1
ATOM 16147 C CA . PHE I 1 155 ? 59.175 -4.355 23.382 1.00 36.36 155 PHE I CA 1
ATOM 16148 C C . PHE I 1 155 ? 57.992 -3.503 22.972 1.00 38.36 155 PHE I C 1
ATOM 16149 O O . PHE I 1 155 ? 57.799 -2.504 23.607 1.00 41.14 155 PHE I O 1
ATOM 16157 N N . LYS I 1 156 ? 57.187 -3.890 21.976 1.00 40.57 156 LYS I N 1
ATOM 16158 C CA . LYS I 1 156 ? 55.934 -3.190 21.670 1.00 37.10 156 LYS I CA 1
ATOM 16159 C C . LYS I 1 156 ? 54.927 -3.328 22.807 1.00 35.93 156 LYS I C 1
ATOM 16160 O O . LYS I 1 156 ? 54.263 -2.354 23.145 1.00 40.46 156 LYS I O 1
ATOM 16166 N N . GLY I 1 157 ? 54.790 -4.513 23.396 1.00 38.40 157 GLY I N 1
ATOM 16167 C CA . GLY I 1 157 ? 53.958 -4.680 24.618 1.00 33.51 157 GLY I CA 1
ATOM 16168 C C . GLY I 1 157 ? 54.460 -3.874 25.843 1.00 35.58 157 GLY I C 1
ATOM 16169 O O . GLY I 1 157 ? 53.672 -3.311 26.590 1.00 32.58 157 GLY I O 1
ATOM 16170 N N . ALA I 1 158 ? 55.790 -3.809 26.064 1.00 36.22 158 ALA I N 1
ATOM 16171 C CA . ALA I 1 158 ? 56.314 -2.912 27.116 1.00 38.79 158 ALA I CA 1
ATOM 16172 C C . ALA I 1 158 ? 55.814 -1.460 26.891 1.00 40.21 158 ALA I C 1
ATOM 16173 O O . ALA I 1 158 ? 55.309 -0.839 27.828 1.00 41.09 158 ALA I O 1
ATOM 16175 N N . LEU I 1 159 ? 55.959 -0.961 25.642 1.00 38.80 159 LEU I N 1
ATOM 16176 C CA . LEU I 1 159 ? 55.707 0.424 25.303 1.00 35.40 159 LEU I CA 1
ATOM 16177 C C . LEU I 1 159 ? 54.186 0.658 25.408 1.00 35.04 159 LEU I C 1
ATOM 16178 O O . LEU I 1 159 ? 53.748 1.664 25.977 1.00 34.48 159 LEU I O 1
ATOM 16183 N N . CYS I 1 160 ? 53.390 -0.299 24.930 1.00 32.23 160 CYS I N 1
ATOM 16184 C CA . CYS I 1 160 ? 51.936 -0.226 25.081 1.00 32.43 160 CYS I CA 1
ATOM 16185 C C . CYS I 1 160 ? 51.506 -0.079 26.530 1.00 32.81 160 CYS I C 1
ATOM 16186 O O . CYS I 1 160 ? 50.821 0.841 26.883 1.00 30.72 160 CYS I O 1
ATOM 16189 N N . ASN I 1 161 ? 51.889 -1.033 27.370 1.00 36.07 161 ASN I N 1
ATOM 16190 C CA . ASN I 1 161 ? 51.379 -1.025 28.727 1.00 35.41 161 ASN I CA 1
ATOM 16191 C C . ASN I 1 161 ? 51.987 0.113 29.560 1.00 38.79 161 ASN I C 1
ATOM 16192 O O . ASN I 1 161 ? 51.474 0.476 30.670 1.00 35.02 161 ASN I O 1
ATOM 16197 N N . TRP I 1 162 ? 53.092 0.687 29.051 1.00 38.39 162 TRP I N 1
ATOM 16198 C CA . TRP I 1 162 ? 53.619 1.883 29.690 1.00 37.65 162 TRP I CA 1
ATOM 16199 C C . TRP I 1 162 ? 52.511 2.942 29.594 1.00 35.09 162 TRP I C 1
ATOM 16200 O O . TRP I 1 162 ? 52.019 3.513 30.604 1.00 36.73 162 TRP I O 1
ATOM 16211 N N . LEU I 1 163 ? 52.082 3.185 28.374 1.00 32.83 163 LEU I N 1
ATOM 16212 C CA . LEU I 1 163 ? 51.002 4.148 28.122 1.00 35.52 163 LEU I CA 1
ATOM 16213 C C . LEU I 1 163 ? 49.686 3.758 28.763 1.00 36.28 163 LEU I C 1
ATOM 16214 O O . LEU I 1 163 ? 48.985 4.609 29.299 1.00 38.17 163 LEU I O 1
ATOM 16219 N N . VAL I 1 164 ? 49.331 2.475 28.721 1.00 37.55 164 VAL I N 1
ATOM 16220 C CA . VAL I 1 164 ? 48.014 2.136 29.241 1.00 38.75 164 VAL I CA 1
ATOM 16221 C C . VAL I 1 164 ? 48.033 2.209 30.746 1.00 38.10 164 VAL I C 1
ATOM 16222 O O . VAL I 1 164 ? 47.037 2.607 31.338 1.00 35.36 164 VAL I O 1
ATOM 16226 N N . CYS I 1 165 ? 49.181 1.929 31.352 1.00 30.38 165 CYS I N 1
ATOM 16227 C CA . CYS I 1 165 ? 49.289 2.127 32.801 1.00 33.96 165 CYS I CA 1
ATOM 16228 C C . CYS I 1 165 ? 49.335 3.603 33.206 1.00 36.46 165 CYS I C 1
ATOM 16229 O O . CYS I 1 165 ? 48.735 3.996 34.265 1.00 37.67 165 CYS I O 1
ATOM 16232 N N . LEU I 1 166 ? 50.040 4.411 32.385 1.00 32.45 166 LEU I N 1
ATOM 16233 C CA . LEU I 1 166 ? 49.992 5.869 32.519 1.00 30.74 166 LEU I CA 1
ATOM 16234 C C . LEU I 1 166 ? 48.545 6.413 32.457 1.00 35.59 166 LEU I C 1
ATOM 16235 O O . LEU I 1 166 ? 48.195 7.249 33.274 1.00 40.04 166 LEU I O 1
ATOM 16240 N N . ALA I 1 167 ? 47.685 5.919 31.560 1.00 31.96 167 ALA I N 1
ATOM 16241 C CA . ALA I 1 167 ? 46.259 6.339 31.615 1.00 37.23 167 ALA I CA 1
ATOM 16242 C C . ALA I 1 167 ? 45.586 6.016 32.965 1.00 38.02 167 ALA I C 1
ATOM 16243 O O . ALA I 1 167 ? 44.817 6.799 33.472 1.00 37.68 167 ALA I O 1
ATOM 16245 N N . ILE I 1 168 ? 45.869 4.820 33.504 1.00 38.41 168 ILE I N 1
ATOM 16246 C CA . ILE I 1 168 ? 45.252 4.342 34.735 1.00 35.02 168 ILE I CA 1
ATOM 16247 C C . ILE I 1 168 ? 45.829 5.197 35.824 1.00 37.40 168 ILE I C 1
ATOM 16248 O O . ILE I 1 168 ? 45.063 5.755 36.618 1.00 33.89 168 ILE I O 1
ATOM 16253 N N . TRP I 1 169 ? 47.168 5.426 35.774 1.00 36.04 169 TRP I N 1
ATOM 16254 C CA . TRP I 1 169 ? 47.818 6.252 36.781 1.00 30.64 169 TRP I CA 1
ATOM 16255 C C . TRP I 1 169 ? 47.319 7.690 36.760 1.00 32.81 169 TRP I C 1
ATOM 16256 O O . TRP I 1 169 ? 46.967 8.269 37.774 1.00 37.29 169 TRP I O 1
ATOM 16267 N N . MET I 1 170 ? 47.242 8.313 35.598 1.00 35.12 170 MET I N 1
ATOM 16268 C CA . MET I 1 170 ? 46.695 9.692 35.562 1.00 37.69 170 MET I CA 1
ATOM 16269 C C . MET I 1 170 ? 45.159 9.782 35.920 1.00 33.17 170 MET I C 1
ATOM 16270 O O . MET I 1 170 ? 44.720 10.739 36.560 1.00 32.16 170 MET I O 1
ATOM 16275 N N . ALA I 1 171 ? 44.388 8.776 35.513 1.00 33.03 171 ALA I N 1
ATOM 16276 C CA . ALA I 1 171 ? 42.921 8.696 35.800 1.00 34.01 171 ALA I CA 1
ATOM 16277 C C . ALA I 1 171 ? 42.731 8.661 37.330 1.00 34.91 171 ALA I C 1
ATOM 16278 O O . ALA I 1 171 ? 41.870 9.359 37.878 1.00 42.69 171 ALA I O 1
ATOM 16280 N N . ILE I 1 172 ? 43.575 7.905 38.019 1.00 38.24 172 ILE I N 1
ATOM 16281 C CA . ILE I 1 172 ? 43.520 7.862 39.484 1.00 40.64 172 ILE I CA 1
ATOM 16282 C C . ILE I 1 172 ? 43.861 9.232 40.071 1.00 40.80 172 ILE I C 1
ATOM 16283 O O . ILE I 1 172 ? 43.283 9.588 41.057 1.00 40.66 172 ILE I O 1
ATOM 16288 N N . ARG I 1 173 ? 44.778 9.994 39.468 1.00 39.87 173 ARG I N 1
ATOM 16289 C CA . ARG I 1 173 ? 45.139 11.314 40.020 1.00 36.33 173 ARG I CA 1
ATOM 16290 C C . ARG I 1 173 ? 44.300 12.495 39.627 1.00 36.46 173 ARG I C 1
ATOM 16291 O O . ARG I 1 173 ? 44.579 13.619 40.032 1.00 33.95 173 ARG I O 1
ATOM 16299 N N . THR I 1 174 ? 43.262 12.251 38.837 1.00 35.82 174 THR I N 1
ATOM 16300 C CA . THR I 1 174 ? 42.391 13.328 38.375 1.00 36.42 174 THR I CA 1
ATOM 16301 C C . THR I 1 174 ? 40.890 12.980 38.608 1.00 40.05 174 THR I C 1
ATOM 16302 O O . THR I 1 174 ? 40.533 11.845 38.995 1.00 41.22 174 THR I O 1
ATOM 16306 N N . GLU I 1 175 ? 40.020 13.926 38.299 1.00 43.13 175 GLU I N 1
ATOM 16307 C CA . GLU I 1 175 ? 38.597 13.786 38.502 1.00 43.78 175 GLU I CA 1
ATOM 16308 C C . GLU I 1 175 ? 37.889 14.079 37.222 1.00 44.19 175 GLU I C 1
ATOM 16309 O O . GLU I 1 175 ? 38.458 14.734 36.350 1.00 47.68 175 GLU I O 1
ATOM 16315 N N . GLY I 1 176 ? 36.666 13.578 37.097 1.00 42.92 176 GLY I N 1
ATOM 16316 C CA . GLY I 1 176 ? 35.736 14.080 36.094 1.00 42.87 176 GLY I CA 1
ATOM 16317 C C . GLY I 1 176 ? 36.239 13.713 34.709 1.00 46.35 176 GLY I C 1
ATOM 16318 O O . GLY I 1 176 ? 36.927 12.691 34.541 1.00 48.17 176 GLY I O 1
ATOM 16319 N N . THR I 1 177 ? 35.873 14.535 33.725 1.00 45.43 177 THR I N 1
ATOM 16320 C CA . THR I 1 177 ? 36.335 14.428 32.345 1.00 41.89 177 THR I CA 1
ATOM 16321 C C . THR I 1 177 ? 37.862 14.288 32.174 1.00 37.71 177 THR I C 1
ATOM 16322 O O . THR I 1 177 ? 38.338 13.724 31.204 1.00 40.97 177 THR I O 1
ATOM 16326 N N . ALA I 1 178 ? 38.633 14.814 33.099 1.00 39.96 178 ALA I N 1
ATOM 16327 C CA . ALA I 1 178 ? 40.087 14.740 33.035 1.00 35.16 178 ALA I CA 1
ATOM 16328 C C . ALA I 1 178 ? 40.521 13.274 32.947 1.00 35.14 178 ALA I C 1
ATOM 16329 O O . ALA I 1 178 ? 41.428 12.894 32.196 1.00 40.17 178 ALA I O 1
ATOM 16331 N N . LYS I 1 179 ? 39.878 12.416 33.723 1.00 34.69 179 LYS I N 1
ATOM 16332 C CA . LYS I 1 179 ? 40.102 10.988 33.586 1.00 34.08 179 LYS I CA 1
ATOM 16333 C C . LYS I 1 179 ? 39.899 10.496 32.139 1.00 35.84 179 LYS I C 1
ATOM 16334 O O . LYS I 1 179 ? 40.710 9.745 31.600 1.00 34.62 179 LYS I O 1
ATOM 16340 N N . PHE I 1 180 ? 38.808 10.918 31.509 1.00 34.49 180 PHE I N 1
ATOM 16341 C CA . PHE I 1 180 ? 38.521 10.548 30.140 1.00 34.73 180 PHE I CA 1
ATOM 16342 C C . PHE I 1 180 ? 39.584 11.031 29.132 1.00 32.94 180 PHE I C 1
ATOM 16343 O O . PHE I 1 180 ? 39.898 10.304 28.171 1.00 32.84 180 PHE I O 1
ATOM 16351 N N . LEU I 1 181 ? 40.143 12.228 29.357 1.00 34.04 181 LEU I N 1
ATOM 16352 C CA . LEU I 1 181 ? 41.134 12.859 28.458 1.00 31.61 181 LEU I CA 1
ATOM 16353 C C . LEU I 1 181 ? 42.449 12.127 28.613 1.00 33.43 181 LEU I C 1
ATOM 16354 O O . LEU I 1 181 ? 43.163 11.855 27.643 1.00 33.38 181 LEU I O 1
ATOM 16359 N N . ALA I 1 182 ? 42.756 11.751 29.854 1.00 31.58 182 ALA I N 1
ATOM 16360 C CA . ALA I 1 182 ? 43.973 11.042 30.152 1.00 32.58 182 ALA I CA 1
ATOM 16361 C C . ALA I 1 182 ? 44.009 9.689 29.386 1.00 35.08 182 ALA I C 1
ATOM 16362 O O . ALA I 1 182 ? 45.022 9.361 28.732 1.00 32.71 182 ALA I O 1
ATOM 16364 N N . ILE I 1 183 ? 42.898 8.942 29.489 1.00 32.35 183 ILE I N 1
ATOM 16365 C CA . ILE I 1 183 ? 42.644 7.633 28.833 1.00 32.45 183 ILE I CA 1
ATOM 16366 C C . ILE I 1 183 ? 42.754 7.881 27.305 1.00 35.33 183 ILE I C 1
ATOM 16367 O O . ILE I 1 183 ? 43.526 7.204 26.607 1.00 35.19 183 ILE I O 1
ATOM 16372 N N . TRP I 1 184 ? 42.012 8.877 26.799 1.00 37.88 184 TRP I N 1
ATOM 16373 C CA . TRP I 1 184 ? 41.987 9.135 25.356 1.00 38.28 184 TRP I CA 1
ATOM 16374 C C . TRP I 1 184 ? 43.380 9.362 24.774 1.00 38.67 184 TRP I C 1
ATOM 16375 O O . TRP I 1 184 ? 43.728 8.781 23.741 1.00 39.28 184 TRP I O 1
ATOM 16386 N N . TRP I 1 185 ? 44.167 10.241 25.399 1.00 33.87 185 TRP I N 1
ATOM 16387 C CA . TRP I 1 185 ? 45.536 10.500 24.966 1.00 35.18 185 TRP I CA 1
ATOM 16388 C C . TRP I 1 185 ? 46.347 9.260 24.836 1.00 36.08 185 TRP I C 1
ATOM 16389 O O . TRP I 1 185 ? 47.051 9.073 23.847 1.00 38.20 185 TRP I O 1
ATOM 16400 N N . CYS I 1 186 ? 46.300 8.431 25.873 1.00 37.69 186 CYS I N 1
ATOM 16401 C CA . CYS I 1 186 ? 47.236 7.340 26.021 1.00 36.33 186 CYS I CA 1
ATOM 16402 C C . CYS I 1 186 ? 46.884 6.239 25.042 1.00 37.03 186 CYS I C 1
ATOM 16403 O O . CYS I 1 186 ? 47.780 5.589 24.467 1.00 30.16 186 CYS I O 1
ATOM 16406 N N . LEU I 1 187 ? 45.575 6.084 24.802 1.00 32.86 187 LEU I N 1
ATOM 16407 C CA . LEU I 1 187 ? 45.133 5.055 23.861 1.00 31.54 187 LEU I CA 1
ATOM 16408 C C . LEU I 1 187 ? 45.358 5.516 22.412 1.00 34.06 187 LEU I C 1
ATOM 16409 O O . LEU I 1 187 ? 45.785 4.727 21.554 1.00 33.36 187 LEU I O 1
ATOM 16414 N N . LEU I 1 188 ? 45.176 6.804 22.138 1.00 33.34 188 LEU I N 1
ATOM 16415 C CA . LEU I 1 188 ? 45.582 7.322 20.819 1.00 33.14 188 LEU I CA 1
ATOM 16416 C C . LEU I 1 188 ? 47.081 7.054 20.633 1.00 31.35 188 LEU I C 1
ATOM 16417 O O . LEU I 1 188 ? 47.501 6.543 19.588 1.00 32.97 188 LEU I O 1
ATOM 16422 N N . ALA I 1 189 ? 47.873 7.341 21.642 1.00 29.71 189 ALA I N 1
ATOM 16423 C CA . ALA I 1 189 ? 49.335 7.200 21.489 1.00 30.33 189 ALA I CA 1
ATOM 16424 C C . ALA I 1 189 ? 49.740 5.746 21.283 1.00 33.89 189 ALA I C 1
ATOM 16425 O O . ALA I 1 189 ? 50.601 5.445 20.445 1.00 42.77 189 ALA I O 1
ATOM 16427 N N . PHE I 1 190 ? 49.091 4.818 21.981 1.00 31.19 190 PHE I N 1
ATOM 16428 C CA . PHE I 1 190 ? 49.474 3.426 21.809 1.00 31.87 190 PHE I CA 1
ATOM 16429 C C . PHE I 1 190 ? 49.051 2.784 20.472 1.00 32.73 190 PHE I C 1
ATOM 16430 O O . PHE I 1 190 ? 49.888 2.173 19.793 1.00 30.55 190 PHE I O 1
ATOM 16438 N N . ILE I 1 191 ? 47.755 2.848 20.135 1.00 35.93 191 ILE I N 1
ATOM 16439 C CA . ILE I 1 191 ? 47.288 2.315 18.903 1.00 29.67 191 ILE I CA 1
ATOM 16440 C C . ILE I 1 191 ? 48.079 2.988 17.789 1.00 31.56 191 ILE I C 1
ATOM 16441 O O . ILE I 1 191 ? 48.563 2.339 16.890 1.00 39.05 191 ILE I O 1
ATOM 16446 N N . ALA I 1 192 ? 48.213 4.313 17.768 1.00 34.00 192 ALA I N 1
ATOM 16447 C CA . ALA I 1 192 ? 48.826 4.915 16.537 1.00 30.44 192 ALA I CA 1
ATOM 16448 C C . ALA I 1 192 ? 50.341 4.674 16.444 1.00 35.23 192 ALA I C 1
ATOM 16449 O O . ALA I 1 192 ? 50.862 4.657 15.343 1.00 36.91 192 ALA I O 1
ATOM 16451 N N . SER I 1 193 ? 51.015 4.419 17.574 1.00 32.10 193 SER I N 1
ATOM 16452 C CA . SER I 1 193 ? 52.445 4.200 17.550 1.00 34.13 193 SER I CA 1
ATOM 16453 C C . SER I 1 193 ? 52.852 2.778 17.103 1.00 35.06 193 SER I C 1
ATOM 16454 O O . SER I 1 193 ? 54.004 2.546 16.765 1.00 37.48 193 SER I O 1
ATOM 16457 N N . GLY I 1 194 ? 51.908 1.849 17.020 1.00 36.51 194 GLY I N 1
ATOM 16458 C CA . GLY I 1 194 ? 52.216 0.473 16.605 1.00 32.96 194 GLY I CA 1
ATOM 16459 C C . GLY I 1 194 ? 52.402 -0.420 17.869 1.00 39.00 194 GLY I C 1
ATOM 16460 O O . GLY I 1 194 ? 52.970 -1.490 17.746 1.00 38.94 194 GLY I O 1
ATOM 16461 N N . TYR I 1 195 ? 52.013 0.014 19.090 1.00 35.10 195 TYR I N 1
ATOM 16462 C CA . TYR I 1 195 ? 52.357 -0.784 20.291 1.00 36.53 195 TYR I CA 1
ATOM 16463 C C . TYR I 1 195 ? 51.350 -1.912 20.485 1.00 38.38 195 TYR I C 1
ATOM 16464 O O . TYR I 1 195 ? 50.302 -1.854 19.881 1.00 40.97 195 TYR I O 1
ATOM 16473 N N . GLU I 1 196 ? 51.688 -2.936 21.257 1.00 38.94 196 GLU I N 1
ATOM 16474 C CA . GLU I 1 196 ? 50.873 -4.194 21.312 1.00 41.76 196 GLU I CA 1
ATOM 16475 C C . GLU I 1 196 ? 50.223 -4.358 22.704 1.00 44.10 196 GLU I C 1
ATOM 16476 O O . GLU I 1 196 ? 50.936 -4.378 23.724 1.00 45.63 196 GLU I O 1
ATOM 16482 N N . HIS I 1 197 ? 48.898 -4.452 22.770 1.00 35.47 197 HIS I N 1
ATOM 16483 C CA . HIS I 1 197 ? 48.166 -4.713 24.047 1.00 33.53 197 HIS I CA 1
ATOM 16484 C C . HIS I 1 197 ? 47.673 -6.155 24.146 1.00 31.84 197 HIS I C 1
ATOM 16485 O O . HIS I 1 197 ? 46.917 -6.611 23.264 1.00 35.86 197 HIS I O 1
ATOM 16492 N N . SER I 1 198 ? 48.073 -6.919 25.172 1.00 32.60 198 SER I N 1
ATOM 16493 C CA . SER I 1 198 ? 47.653 -8.353 25.245 1.00 32.18 198 SER I CA 1
ATOM 16494 C C . SER I 1 198 ? 46.157 -8.563 25.165 1.00 35.42 198 SER I C 1
ATOM 16495 O O . SER I 1 198 ? 45.678 -9.427 24.371 1.00 42.75 198 SER I O 1
ATOM 16498 N N . VAL I 1 199 ? 45.403 -7.817 25.967 1.00 31.78 199 VAL I N 1
ATOM 16499 C CA . VAL I 1 199 ? 43.946 -8.113 26.091 1.00 37.27 199 VAL I CA 1
ATOM 16500 C C . VAL I 1 199 ? 43.162 -7.698 24.851 1.00 38.26 199 VAL I C 1
ATOM 16501 O O . VAL I 1 199 ? 42.332 -8.428 24.388 1.00 43.52 199 VAL I O 1
ATOM 16505 N N . ALA I 1 200 ? 43.469 -6.538 24.280 1.00 41.75 200 ALA I N 1
ATOM 16506 C CA . ALA I 1 200 ? 42.899 -6.106 23.008 1.00 35.77 200 ALA I CA 1
ATOM 16507 C C . ALA I 1 200 ? 43.174 -7.139 21.915 1.00 36.06 200 ALA I C 1
ATOM 16508 O O . ALA I 1 200 ? 42.298 -7.465 21.107 1.00 35.94 200 ALA I O 1
ATOM 16510 N N . ASN I 1 201 ? 44.396 -7.667 21.909 1.00 37.07 201 ASN I N 1
ATOM 16511 C CA . ASN I 1 201 ? 44.780 -8.695 20.948 1.00 37.01 201 ASN I CA 1
ATOM 16512 C C . ASN I 1 201 ? 43.924 -9.944 21.109 1.00 38.47 201 ASN I C 1
ATOM 16513 O O . ASN I 1 201 ? 43.619 -10.595 20.126 1.00 40.92 201 ASN I O 1
ATOM 16518 N N . MET I 1 202 ? 43.530 -10.284 22.333 1.00 38.13 202 MET I N 1
ATOM 16519 C CA . MET I 1 202 ? 42.645 -11.455 22.531 1.00 42.39 202 MET I CA 1
ATOM 16520 C C . MET I 1 202 ? 41.374 -11.323 21.708 1.00 41.62 202 MET I C 1
ATOM 16521 O O . MET I 1 202 ? 40.965 -12.296 21.070 1.00 40.48 202 MET I O 1
ATOM 16526 N N . THR I 1 203 ? 40.737 -10.149 21.725 1.00 37.54 203 THR I N 1
ATOM 16527 C CA . THR I 1 203 ? 39.549 -9.950 20.860 1.00 36.31 203 THR I CA 1
ATOM 16528 C C . THR I 1 203 ? 39.908 -9.939 19.382 1.00 36.59 203 THR I C 1
ATOM 16529 O O . THR I 1 203 ? 39.208 -10.570 18.629 1.00 38.99 203 THR I O 1
ATOM 16533 N N . LEU I 1 204 ? 40.987 -9.254 18.950 1.00 38.51 204 LEU I N 1
ATOM 16534 C CA . LEU I 1 204 ? 41.376 -9.329 17.529 1.00 37.31 204 LEU I CA 1
ATOM 16535 C C . LEU I 1 204 ? 41.548 -10.782 17.072 1.00 40.17 204 LEU I C 1
ATOM 16536 O O . LEU I 1 204 ? 40.914 -11.216 16.048 1.00 36.92 204 LEU I O 1
ATOM 16541 N N . PHE I 1 205 ? 42.343 -11.553 17.857 1.00 37.08 205 PHE I N 1
ATOM 16542 C CA . PHE I 1 205 ? 42.689 -12.923 17.462 1.00 38.25 205 PHE I CA 1
ATOM 16543 C C . PHE I 1 205 ? 41.430 -13.805 17.402 1.00 42.87 205 PHE I C 1
ATOM 16544 O O . PHE I 1 205 ? 41.300 -14.663 16.500 1.00 44.04 205 PHE I O 1
ATOM 16552 N N . ALA I 1 206 ? 40.480 -13.554 18.310 1.00 36.18 206 ALA I N 1
ATOM 16553 C CA . ALA I 1 206 ? 39.260 -14.353 18.364 1.00 38.62 206 ALA I CA 1
ATOM 16554 C C . ALA I 1 206 ? 38.353 -14.006 17.155 1.00 38.39 206 ALA I C 1
ATOM 16555 O O . ALA I 1 206 ? 37.750 -14.897 16.533 1.00 39.28 206 ALA I O 1
ATOM 16557 N N . LEU I 1 207 ? 38.300 -12.718 16.821 1.00 36.39 207 LEU I N 1
ATOM 16558 C CA . LEU I 1 207 ? 37.629 -12.257 15.604 1.00 38.62 207 LEU I CA 1
ATOM 16559 C C . LEU I 1 207 ? 38.155 -12.962 14.381 1.00 38.85 207 LEU I C 1
ATOM 16560 O O . LEU I 1 207 ? 37.369 -13.447 13.527 1.00 35.44 207 LEU I O 1
ATOM 16565 N N . SER I 1 208 ? 39.488 -13.027 14.296 1.00 38.52 208 SER I N 1
ATOM 16566 C CA . SER I 1 208 ? 40.031 -13.612 13.093 1.00 40.78 208 SER I CA 1
ATOM 16567 C C . SER I 1 208 ? 39.821 -15.091 13.138 1.00 44.03 208 SER I C 1
ATOM 16568 O O . SER I 1 208 ? 39.480 -15.684 12.130 1.00 46.67 208 SER I O 1
ATOM 16571 N N . TRP I 1 209 ? 39.977 -15.685 14.318 1.00 43.35 209 TRP I N 1
ATOM 16572 C CA . TRP I 1 209 ? 39.804 -17.109 14.441 1.00 42.60 209 TRP I CA 1
ATOM 16573 C C . TRP I 1 209 ? 38.413 -17.567 14.088 1.00 43.66 209 TRP I C 1
ATOM 16574 O O . TRP I 1 209 ? 38.240 -18.569 13.381 1.00 47.31 209 TRP I O 1
ATOM 16585 N N . PHE I 1 210 ? 37.395 -16.866 14.575 1.00 42.03 210 PHE I N 1
ATOM 16586 C CA . PHE I 1 210 ? 36.010 -17.220 14.217 1.00 41.85 210 PHE I CA 1
ATOM 16587 C C . PHE I 1 210 ? 35.507 -16.870 12.820 1.00 44.23 210 PHE I C 1
ATOM 16588 O O . PHE I 1 210 ? 34.443 -17.383 12.410 1.00 47.42 210 PHE I O 1
ATOM 16596 N N . GLY I 1 211 ? 36.170 -15.901 12.173 1.00 43.18 211 GLY I N 1
ATOM 16597 C CA . GLY I 1 211 ? 35.940 -15.500 10.787 1.00 41.18 211 GLY I CA 1
ATOM 16598 C C . GLY I 1 211 ? 36.674 -16.334 9.760 1.00 44.38 211 GLY I C 1
ATOM 16599 O O . GLY I 1 211 ? 37.322 -17.364 10.043 1.00 46.79 211 GLY I O 1
ATOM 16600 N N . HIS I 1 212 ? 36.577 -15.917 8.517 1.00 45.85 212 HIS I N 1
ATOM 16601 C CA . HIS I 1 212 ? 37.162 -16.733 7.450 1.00 45.39 212 HIS I CA 1
ATOM 16602 C C . HIS I 1 212 ? 38.628 -16.377 7.281 1.00 43.62 212 HIS I C 1
ATOM 16603 O O . HIS I 1 212 ? 39.038 -15.786 6.264 1.00 43.42 212 HIS I O 1
ATOM 16610 N N . HIS I 1 213 ? 39.422 -16.708 8.282 1.00 43.06 213 HIS I N 1
ATOM 16611 C CA . HIS I 1 213 ? 40.904 -16.566 8.196 1.00 45.24 213 HIS I CA 1
ATOM 16612 C C . HIS I 1 213 ? 41.555 -17.563 7.250 1.00 45.72 213 HIS I C 1
ATOM 16613 O O . HIS I 1 213 ? 41.116 -18.701 7.129 1.00 48.36 213 HIS I O 1
ATOM 16620 N N . SER I 1 214 ? 42.610 -17.142 6.568 1.00 45.84 214 SER I N 1
ATOM 16621 C CA . SER I 1 214 ? 43.487 -18.045 5.805 1.00 47.85 214 SER I CA 1
ATOM 16622 C C . SER I 1 214 ? 44.221 -19.114 6.696 1.00 51.24 214 SER I C 1
ATOM 16623 O O . SER I 1 214 ? 44.319 -18.989 7.956 1.00 46.14 214 SER I O 1
ATOM 16626 N N . ASP I 1 215 ? 44.718 -20.202 6.078 1.00 57.11 215 ASP I N 1
ATOM 16627 C CA . ASP I 1 215 ? 45.220 -21.302 6.936 1.00 59.71 215 ASP I CA 1
ATOM 16628 C C . ASP I 1 215 ? 46.629 -21.071 7.540 1.00 56.65 215 ASP I C 1
ATOM 16629 O O . ASP I 1 215 ? 47.026 -21.744 8.472 1.00 61.78 215 ASP I O 1
ATOM 16634 N N . ALA I 1 216 ? 47.309 -20.052 7.036 1.00 50.76 216 ALA I N 1
ATOM 16635 C CA . ALA I 1 216 ? 48.527 -19.491 7.559 1.00 47.56 216 ALA I CA 1
ATOM 16636 C C . ALA I 1 216 ? 48.335 -18.933 8.999 1.00 49.37 216 ALA I C 1
ATOM 16637 O O . ALA I 1 216 ? 49.289 -18.741 9.738 1.00 47.56 216 ALA I O 1
ATOM 16639 N N . TYR I 1 217 ? 47.094 -18.705 9.397 1.00 46.78 217 TYR I N 1
ATOM 16640 C CA . TYR I 1 217 ? 46.827 -18.112 10.691 1.00 46.80 217 TYR I CA 1
ATOM 16641 C C . TYR I 1 217 ? 46.446 -19.236 11.666 1.00 49.79 217 TYR I C 1
ATOM 16642 O O . TYR I 1 217 ? 45.381 -19.863 11.503 1.00 51.90 217 TYR I O 1
ATOM 16651 N N . THR I 1 218 ? 47.284 -19.505 12.676 1.00 50.64 218 THR I N 1
ATOM 16652 C CA . THR I 1 218 ? 47.085 -20.703 13.494 1.00 46.90 218 THR I CA 1
ATOM 16653 C C . THR I 1 218 ? 47.033 -20.361 14.999 1.00 47.71 218 THR I C 1
ATOM 16654 O O . THR I 1 218 ? 47.412 -19.253 15.402 1.00 49.46 218 THR I O 1
ATOM 16658 N N . LEU I 1 219 ? 46.540 -21.301 15.819 1.00 48.07 219 LEU I N 1
ATOM 16659 C CA . LEU I 1 219 ? 46.545 -21.217 17.304 1.00 46.95 219 LEU I CA 1
ATOM 16660 C C . LEU I 1 219 ? 47.946 -21.020 17.866 1.00 45.86 219 LEU I C 1
ATOM 16661 O O . LEU I 1 219 ? 48.123 -20.268 18.814 1.00 45.19 219 LEU I O 1
ATOM 16666 N N . ALA I 1 220 ? 48.934 -21.645 17.248 1.00 46.71 220 ALA I N 1
ATOM 16667 C CA . ALA I 1 220 ? 50.331 -21.501 17.645 1.00 48.51 220 ALA I CA 1
ATOM 16668 C C . ALA I 1 220 ? 50.756 -20.043 17.409 1.00 51.21 220 ALA I C 1
ATOM 16669 O O . ALA I 1 220 ? 51.403 -19.443 18.280 1.00 51.46 220 ALA I O 1
ATOM 16671 N N . GLY I 1 221 ? 50.349 -19.471 16.259 1.00 48.51 221 GLY I N 1
ATOM 16672 C CA . GLY I 1 221 ? 50.587 -18.078 15.949 1.00 42.18 221 GLY I CA 1
ATOM 16673 C C . GLY I 1 221 ? 49.968 -17.173 17.002 1.00 44.40 221 GLY I C 1
ATOM 16674 O O . GLY I 1 221 ? 50.626 -16.227 17.526 1.00 45.35 221 GLY I O 1
ATOM 16675 N N . ILE I 1 222 ? 48.713 -17.436 17.335 1.00 41.00 222 ILE I N 1
ATOM 16676 C CA . ILE I 1 222 ? 48.015 -16.605 18.293 1.00 38.70 222 ILE I CA 1
ATOM 16677 C C . ILE I 1 222 ? 48.736 -16.694 19.635 1.00 39.99 222 ILE I C 1
ATOM 16678 O O . ILE I 1 222 ? 48.975 -15.658 20.308 1.00 40.36 222 ILE I O 1
ATOM 16683 N N . GLY I 1 223 ? 49.048 -17.932 20.043 1.00 42.75 223 GLY I N 1
ATOM 16684 C CA . GLY I 1 223 ? 49.867 -18.230 21.256 1.00 40.94 223 GLY I CA 1
ATOM 16685 C C . GLY I 1 223 ? 51.188 -17.481 21.327 1.00 43.11 223 GLY I C 1
ATOM 16686 O O . GLY I 1 223 ? 51.524 -16.867 22.338 1.00 46.41 223 GLY I O 1
ATOM 16687 N N . HIS I 1 224 ? 51.959 -17.523 20.247 1.00 45.17 224 HIS I N 1
ATOM 16688 C CA . HIS I 1 224 ? 53.257 -16.791 20.134 1.00 42.83 224 HIS I CA 1
ATOM 16689 C C . HIS I 1 224 ? 53.102 -15.294 20.454 1.00 43.58 224 HIS I C 1
ATOM 16690 O O . HIS I 1 224 ? 53.854 -14.735 21.269 1.00 45.16 224 HIS I O 1
ATOM 16697 N N . ASN I 1 225 ? 52.083 -14.647 19.885 1.00 42.54 225 ASN I N 1
ATOM 16698 C CA . ASN I 1 225 ? 51.911 -13.235 20.093 1.00 42.19 225 ASN I CA 1
ATOM 16699 C C . ASN I 1 225 ? 51.472 -12.925 21.532 1.00 43.71 225 ASN I C 1
ATOM 16700 O O . ASN I 1 225 ? 52.082 -12.085 22.195 1.00 47.70 225 ASN I O 1
ATOM 16705 N N . LEU I 1 226 ? 50.421 -13.586 22.004 1.00 44.67 226 LEU I N 1
ATOM 16706 C CA . LEU I 1 226 ? 49.973 -13.398 23.392 1.00 44.26 226 LEU I CA 1
ATOM 16707 C C . LEU I 1 226 ? 51.130 -13.609 24.420 1.00 45.43 226 LEU I C 1
ATOM 16708 O O . LEU I 1 226 ? 51.268 -12.879 25.429 1.00 42.97 226 LEU I O 1
ATOM 16713 N N . LEU I 1 227 ? 51.967 -14.606 24.165 1.00 46.37 227 LEU I N 1
ATOM 16714 C CA . LEU I 1 227 ? 53.074 -14.876 25.090 1.00 45.78 227 LEU I CA 1
ATOM 16715 C C . LEU I 1 227 ? 53.976 -13.629 25.264 1.00 44.78 227 LEU I C 1
ATOM 16716 O O . LEU I 1 227 ? 54.114 -13.081 26.371 1.00 44.92 227 LEU I O 1
ATOM 16721 N N . TRP I 1 228 ? 54.510 -13.132 24.156 1.00 44.71 228 TRP I N 1
ATOM 16722 C CA . TRP I 1 228 ? 55.481 -12.062 24.203 1.00 44.45 228 TRP I CA 1
ATOM 16723 C C . TRP I 1 228 ? 54.945 -10.679 24.559 1.00 44.95 228 TRP I C 1
ATOM 16724 O O . TRP I 1 228 ? 55.546 -9.928 25.353 1.00 45.93 228 TRP I O 1
ATOM 16735 N N . VAL I 1 229 ? 53.803 -10.341 23.995 1.00 40.64 229 VAL I N 1
ATOM 16736 C CA . VAL I 1 229 ? 53.151 -9.131 24.317 1.00 38.65 229 VAL I CA 1
ATOM 16737 C C . VAL I 1 229 ? 52.747 -9.139 25.804 1.00 39.55 229 VAL I C 1
ATOM 16738 O O . VAL I 1 229 ? 52.878 -8.101 26.484 1.00 37.51 229 VAL I O 1
ATOM 16742 N N . THR I 1 230 ? 52.262 -10.283 26.305 1.00 36.34 230 THR I N 1
ATOM 16743 C CA . THR I 1 230 ? 51.837 -10.357 27.699 1.00 36.18 230 THR I CA 1
ATOM 16744 C C . THR I 1 230 ? 53.028 -10.081 28.610 1.00 40.75 230 THR I C 1
ATOM 16745 O O . THR I 1 230 ? 52.922 -9.269 29.581 1.00 44.80 230 THR I O 1
ATOM 16749 N N . LEU I 1 231 ? 54.135 -10.799 28.361 1.00 39.78 231 LEU I N 1
ATOM 16750 C CA . LEU I 1 231 ? 55.401 -10.525 29.075 1.00 41.84 231 LEU I CA 1
ATOM 16751 C C . LEU I 1 231 ? 55.808 -9.053 29.012 1.00 39.37 231 LEU I C 1
ATOM 16752 O O . LEU I 1 231 ? 56.131 -8.464 30.046 1.00 38.34 231 LEU I O 1
ATOM 16757 N N . GLY I 1 232 ? 55.776 -8.464 27.803 1.00 37.62 232 GLY I N 1
ATOM 16758 C CA . GLY I 1 232 ? 56.194 -7.096 27.626 1.00 36.04 232 GLY I CA 1
ATOM 16759 C C . GLY I 1 232 ? 55.286 -6.145 28.377 1.00 36.20 232 GLY I C 1
ATOM 16760 O O . GLY I 1 232 ? 55.764 -5.182 28.996 1.00 37.79 232 GLY I O 1
ATOM 16761 N N . ASN I 1 233 ? 53.984 -6.384 28.280 1.00 32.38 233 ASN I N 1
ATOM 16762 C CA . ASN I 1 233 ? 52.981 -5.692 29.114 1.00 35.26 233 ASN I CA 1
ATOM 16763 C C . ASN I 1 233 ? 53.335 -5.699 30.626 1.00 34.55 233 ASN I C 1
ATOM 16764 O O . ASN I 1 233 ? 53.268 -4.685 31.328 1.00 34.51 233 ASN I O 1
ATOM 16769 N N . THR I 1 234 ? 53.706 -6.866 31.098 1.00 38.47 234 THR I N 1
ATOM 16770 C CA . THR I 1 234 ? 54.127 -7.104 32.479 1.00 40.76 234 THR I CA 1
ATOM 16771 C C . THR I 1 234 ? 55.433 -6.332 32.823 1.00 42.19 234 THR I C 1
ATOM 16772 O O . THR I 1 234 ? 55.514 -5.685 33.898 1.00 42.87 234 THR I O 1
ATOM 16776 N N . LEU I 1 235 ? 56.425 -6.301 31.921 1.00 42.37 235 LEU I N 1
ATOM 16777 C CA . LEU I 1 235 ? 57.703 -5.548 32.247 1.00 42.50 235 LEU I CA 1
ATOM 16778 C C . LEU I 1 235 ? 57.431 -4.043 32.647 1.00 47.31 235 LEU I C 1
ATOM 16779 O O . LEU I 1 235 ? 57.954 -3.535 33.647 1.00 49.23 235 LEU I O 1
ATOM 16784 N N . SER I 1 236 ? 56.558 -3.383 31.891 1.00 42.95 236 SER I N 1
ATOM 16785 C CA . SER I 1 236 ? 56.356 -1.958 32.007 1.00 40.06 236 SER I CA 1
ATOM 16786 C C . SER I 1 236 ? 55.375 -1.643 33.163 1.00 38.75 236 SER I C 1
ATOM 16787 O O . SER I 1 236 ? 55.663 -0.751 33.963 1.00 37.05 236 SER I O 1
ATOM 16790 N N . GLY I 1 237 ? 54.261 -2.381 33.244 1.00 32.89 237 GLY I N 1
ATOM 16791 C CA . GLY I 1 237 ? 53.370 -2.371 34.410 1.00 33.92 237 GLY I CA 1
ATOM 16792 C C . GLY I 1 237 ? 54.126 -2.503 35.735 1.00 37.49 237 GLY I C 1
ATOM 16793 O O . GLY I 1 237 ? 53.946 -1.699 36.646 1.00 38.32 237 GLY I O 1
ATOM 16794 N N . VAL I 1 238 ? 54.973 -3.521 35.840 1.00 38.18 238 VAL I N 1
ATOM 16795 C CA . VAL I 1 238 ? 55.582 -3.847 37.097 1.00 37.62 238 VAL I CA 1
ATOM 16796 C C . VAL I 1 238 ? 56.708 -2.900 37.420 1.00 38.03 238 VAL I C 1
ATOM 16797 O O . VAL I 1 238 ? 56.788 -2.343 38.536 1.00 35.94 238 VAL I O 1
ATOM 16801 N N . VAL I 1 239 ? 57.563 -2.701 36.415 1.00 38.08 239 VAL I N 1
ATOM 16802 C CA . VAL I 1 239 ? 58.853 -2.074 36.596 1.00 35.66 239 VAL I CA 1
ATOM 16803 C C . VAL I 1 239 ? 58.810 -0.574 36.286 1.00 38.71 239 VAL I C 1
ATOM 16804 O O . V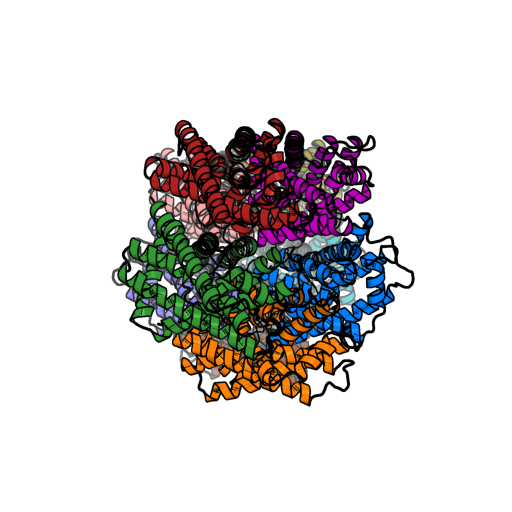AL I 1 239 ? 59.176 0.215 37.155 1.00 40.95 239 VAL I O 1
ATOM 16808 N N . PHE I 1 240 ? 58.386 -0.179 35.062 1.00 36.67 240 PHE I N 1
ATOM 16809 C CA . PHE I 1 240 ? 58.478 1.200 34.686 1.00 35.33 240 PHE I CA 1
ATOM 16810 C C . PHE I 1 240 ? 57.461 1.987 35.524 1.00 36.00 240 PHE I C 1
ATOM 16811 O O . PHE I 1 240 ? 57.722 3.117 35.940 1.00 36.67 240 PHE I O 1
ATOM 16819 N N . MET I 1 241 ? 56.294 1.408 35.760 1.00 34.22 241 MET I N 1
ATOM 16820 C CA . MET I 1 241 ? 55.241 2.122 36.494 1.00 35.29 241 MET I CA 1
ATOM 16821 C C . MET I 1 241 ? 55.196 1.827 38.011 1.00 35.62 241 MET I C 1
ATOM 16822 O O . MET I 1 241 ? 55.363 2.756 38.824 1.00 36.17 241 MET I O 1
ATOM 16827 N N . GLY I 1 242 ? 54.998 0.554 38.413 1.00 35.64 242 GLY I N 1
ATOM 16828 C CA . GLY I 1 242 ? 54.949 0.219 39.864 1.00 36.03 242 GLY I CA 1
ATOM 16829 C C . GLY I 1 242 ? 56.297 0.546 40.554 1.00 41.61 242 GLY I C 1
ATOM 16830 O O . GLY I 1 242 ? 56.361 1.406 41.426 1.00 45.68 242 GLY I O 1
ATOM 16831 N N . LEU I 1 243 ? 57.385 -0.079 40.132 1.00 37.90 243 LEU I N 1
ATOM 16832 C CA . LEU I 1 243 ? 58.674 0.198 40.754 1.00 42.88 243 LEU I CA 1
ATOM 16833 C C . LEU I 1 243 ? 59.141 1.620 40.428 1.00 45.10 243 LEU I C 1
ATOM 16834 O O . LEU I 1 243 ? 59.744 2.302 41.271 1.00 40.91 243 LEU I O 1
ATOM 16839 N N . GLY I 1 244 ? 58.867 2.092 39.219 1.00 42.48 244 GLY I N 1
ATOM 16840 C CA . GLY I 1 244 ? 59.462 3.390 38.866 1.00 39.75 244 GLY I CA 1
ATOM 16841 C C . GLY I 1 244 ? 58.780 4.450 39.741 1.00 41.80 244 GLY I C 1
ATOM 16842 O O . GLY I 1 244 ? 59.471 5.293 40.300 1.00 42.99 244 GLY I O 1
ATOM 16843 N N . TYR I 1 245 ? 57.444 4.445 39.864 1.00 36.64 245 TYR I N 1
ATOM 16844 C CA . TYR I 1 245 ? 56.848 5.374 40.870 1.00 40.10 245 TYR I CA 1
ATOM 16845 C C . TYR I 1 245 ? 57.211 5.120 42.340 1.00 41.04 245 TYR I C 1
ATOM 16846 O O . TYR I 1 245 ? 57.344 6.058 43.149 1.00 41.72 245 TYR I O 1
ATOM 16855 N N . TRP I 1 246 ? 57.409 3.856 42.677 1.00 39.16 246 TRP I N 1
ATOM 16856 C CA . TRP I 1 246 ? 57.756 3.545 44.009 1.00 39.41 246 TRP I CA 1
ATOM 16857 C C . TRP I 1 246 ? 59.069 4.243 44.351 1.00 42.83 246 TRP I C 1
ATOM 16858 O O . TRP I 1 246 ? 59.205 4.846 45.420 1.00 45.07 246 TRP I O 1
ATOM 16869 N N . TYR I 1 247 ? 60.067 4.167 43.478 1.00 46.12 247 TYR I N 1
ATOM 16870 C CA . TYR I 1 247 ? 61.374 4.763 43.802 1.00 48.19 247 TYR I CA 1
ATOM 16871 C C . TYR I 1 247 ? 61.376 6.244 43.463 1.00 51.15 247 TYR I C 1
ATOM 16872 O O . TYR I 1 247 ? 62.363 6.902 43.671 1.00 52.36 247 TYR I O 1
ATOM 16881 N N . ALA I 1 248 ? 60.266 6.779 42.947 1.00 49.44 248 ALA I N 1
ATOM 16882 C CA . ALA I 1 248 ? 60.247 8.203 42.620 1.00 50.29 248 ALA I CA 1
ATOM 16883 C C . ALA I 1 248 ? 59.868 9.062 43.813 1.00 54.10 248 ALA I C 1
ATOM 16884 O O . ALA I 1 248 ? 59.981 10.281 43.740 1.00 56.07 248 ALA I O 1
ATOM 16886 N N . THR I 1 249 ? 59.494 8.421 44.920 1.00 59.85 249 THR I N 1
ATOM 16887 C CA . THR I 1 249 ? 58.955 9.093 46.111 1.00 71.59 249 THR I CA 1
ATOM 16888 C C . THR I 1 249 ? 59.855 9.035 47.354 1.00 81.63 249 THR I C 1
ATOM 16889 O O . THR I 1 249 ? 60.352 7.956 47.707 1.00 78.68 249 THR I O 1
ATOM 16893 N N . PRO I 1 250 ? 60.020 10.187 48.061 1.00 99.06 250 PRO I N 1
ATOM 16894 C CA . PRO I 1 250 ? 60.934 10.285 49.241 1.00 101.83 250 PRO I CA 1
ATOM 16895 C C . PRO I 1 250 ? 60.676 9.237 50.326 1.00 96.61 250 PRO I C 1
ATOM 16896 O O . PRO I 1 250 ? 61.540 8.394 50.578 1.00 91.59 250 PRO I O 1
ATOM 16900 N N . MET J 1 1 ? 48.754 39.748 41.430 1.00 78.33 1 MET J N 1
ATOM 16901 C CA . MET J 1 1 ? 47.656 38.900 40.867 1.00 88.56 1 MET J CA 1
ATOM 16902 C C . MET J 1 1 ? 48.153 37.470 40.585 1.00 88.46 1 MET J C 1
ATOM 16903 O O . MET J 1 1 ? 47.377 36.558 40.187 1.00 83.80 1 MET J O 1
ATOM 16908 N N . PHE J 1 2 ? 49.463 37.314 40.821 1.00 85.29 2 PHE J N 1
ATOM 16909 C CA . PHE J 1 2 ? 50.263 36.120 40.520 1.00 71.14 2 PHE J CA 1
ATOM 16910 C C . PHE J 1 2 ? 51.140 35.689 41.728 1.00 66.74 2 PHE J C 1
ATOM 16911 O O . PHE J 1 2 ? 52.038 34.852 41.565 1.00 62.86 2 PHE J O 1
ATOM 16919 N N . THR J 1 3 ? 50.876 36.279 42.911 1.00 61.24 3 THR J N 1
ATOM 16920 C CA . THR J 1 3 ? 51.534 35.936 44.171 1.00 60.43 3 THR J CA 1
ATOM 16921 C C . THR J 1 3 ? 51.310 34.476 44.564 1.00 61.53 3 THR J C 1
ATOM 16922 O O . THR J 1 3 ? 52.287 33.785 44.829 1.00 65.68 3 THR J O 1
ATOM 16926 N N . ASP J 1 4 ? 50.067 33.973 44.578 1.00 59.81 4 ASP J N 1
ATOM 16927 C CA . ASP J 1 4 ? 49.859 32.544 44.851 1.00 59.16 4 ASP J CA 1
ATOM 16928 C C . ASP J 1 4 ? 50.561 31.622 43.840 1.00 54.73 4 ASP J C 1
ATOM 16929 O O . ASP J 1 4 ? 51.171 30.638 44.229 1.00 57.72 4 ASP J O 1
ATOM 16934 N N . THR J 1 5 ? 50.507 31.936 42.558 1.00 50.99 5 THR J N 1
ATOM 16935 C CA . THR J 1 5 ? 51.245 31.124 41.575 1.00 49.01 5 THR J CA 1
ATOM 16936 C C . THR J 1 5 ? 52.765 31.133 41.767 1.00 50.29 5 THR J C 1
ATOM 16937 O O . THR J 1 5 ? 53.407 30.066 41.678 1.00 49.88 5 THR J O 1
ATOM 16941 N N . ILE J 1 6 ? 53.320 32.321 42.018 1.00 48.49 6 ILE J N 1
ATOM 16942 C CA . ILE J 1 6 ? 54.749 32.466 42.195 1.00 48.83 6 ILE J CA 1
ATOM 16943 C C . ILE J 1 6 ? 55.145 31.681 43.433 1.00 49.06 6 ILE J C 1
ATOM 16944 O O . ILE J 1 6 ? 56.076 30.870 43.382 1.00 46.94 6 ILE J O 1
ATOM 16949 N N . ASN J 1 7 ? 54.386 31.863 44.514 1.00 51.33 7 ASN J N 1
ATOM 16950 C CA . ASN J 1 7 ? 54.557 31.035 45.739 1.00 53.45 7 ASN J CA 1
ATOM 16951 C C . ASN J 1 7 ? 54.511 29.507 45.534 1.00 52.79 7 ASN J C 1
ATOM 16952 O O . ASN J 1 7 ? 55.380 28.788 46.060 1.00 54.46 7 ASN J O 1
ATOM 16957 N N . LYS J 1 8 ? 53.599 29.017 44.686 1.00 48.60 8 LYS J N 1
ATOM 16958 C CA . LYS J 1 8 ? 53.654 27.611 44.291 1.00 46.75 8 LYS J CA 1
ATOM 16959 C C . LYS J 1 8 ? 54.912 27.216 43.527 1.00 46.04 8 LYS J C 1
ATOM 16960 O O . LYS J 1 8 ? 55.429 26.128 43.740 1.00 44.58 8 LYS J O 1
ATOM 16966 N N . CYS J 1 9 ? 55.390 28.071 42.627 1.00 46.87 9 CYS J N 1
ATOM 16967 C CA . CYS J 1 9 ? 56.595 27.748 41.840 1.00 46.92 9 CYS J CA 1
ATOM 16968 C C . CYS J 1 9 ? 57.844 27.702 42.734 1.00 47.00 9 CYS J C 1
ATOM 16969 O O . CYS J 1 9 ? 58.688 26.818 42.607 1.00 45.08 9 CYS J O 1
ATOM 16972 N N . ALA J 1 10 ? 57.917 28.661 43.645 1.00 48.14 10 ALA J N 1
ATOM 16973 C CA . ALA J 1 10 ? 58.966 28.745 44.645 1.00 51.26 10 ALA J CA 1
ATOM 16974 C C . ALA J 1 10 ? 58.895 27.542 45.645 1.00 54.36 10 ALA J C 1
ATOM 16975 O O . ALA J 1 10 ? 59.942 26.995 46.064 1.00 50.94 10 ALA J O 1
ATOM 16977 N N . ALA J 1 11 ? 57.669 27.095 45.976 1.00 51.64 11 ALA J N 1
ATOM 16978 C CA . ALA J 1 11 ? 57.534 25.924 46.815 1.00 48.38 11 ALA J CA 1
ATOM 16979 C C . ALA J 1 11 ? 57.964 24.687 45.985 1.00 47.61 11 ALA J C 1
ATOM 16980 O O . ALA J 1 11 ? 58.644 23.821 46.495 1.00 54.48 11 ALA J O 1
ATOM 16982 N N . ASN J 1 12 ? 57.703 24.668 44.696 1.00 42.62 12 ASN J N 1
ATOM 16983 C CA . ASN J 1 12 ? 58.096 23.537 43.894 1.00 42.94 12 ASN J CA 1
ATOM 16984 C C . ASN J 1 12 ? 59.620 23.523 43.740 1.00 46.13 12 ASN J C 1
ATOM 16985 O O . ASN J 1 12 ? 60.288 22.473 43.778 1.00 48.28 12 ASN J O 1
ATOM 16990 N N . ALA J 1 13 ? 60.197 24.710 43.674 1.00 45.80 13 ALA J N 1
ATOM 16991 C CA . ALA J 1 13 ? 61.603 24.800 43.555 1.00 46.63 13 ALA J CA 1
ATOM 16992 C C . ALA J 1 13 ? 62.338 24.267 44.810 1.00 51.97 13 ALA J C 1
ATOM 16993 O O . ALA J 1 13 ? 63.358 23.562 44.686 1.00 51.41 13 ALA J O 1
ATOM 16995 N N . ALA J 1 14 ? 61.817 24.565 46.005 1.00 53.86 14 ALA J N 1
ATOM 16996 C CA . ALA J 1 14 ? 62.385 23.982 47.247 1.00 54.43 14 ALA J CA 1
ATOM 16997 C C . ALA J 1 14 ? 62.135 22.474 47.326 1.00 53.41 14 ALA J C 1
ATOM 16998 O O . ALA J 1 14 ? 62.990 21.714 47.776 1.00 56.35 14 ALA J O 1
ATOM 17000 N N . ARG J 1 15 ? 60.987 22.025 46.829 1.00 54.48 15 ARG J N 1
ATOM 17001 C CA . ARG J 1 15 ? 60.708 20.580 46.757 1.00 52.25 15 ARG J CA 1
ATOM 17002 C C . ARG J 1 15 ? 61.603 19.856 45.748 1.00 51.28 15 ARG J C 1
ATOM 17003 O O . ARG J 1 15 ? 62.121 18.766 46.039 1.00 55.11 15 ARG J O 1
ATOM 17011 N N . ILE J 1 16 ? 61.819 20.476 44.591 1.00 46.54 16 ILE J N 1
ATOM 17012 C CA . ILE J 1 16 ? 62.839 20.003 43.654 1.00 44.14 16 ILE J CA 1
ATOM 17013 C C . ILE J 1 16 ? 64.276 19.933 44.312 1.00 49.13 16 ILE J C 1
ATOM 17014 O O . ILE J 1 16 ? 64.963 18.903 44.203 1.00 51.86 16 ILE J O 1
ATOM 17019 N N . ALA J 1 17 ? 64.719 20.975 45.034 1.00 47.77 17 ALA J N 1
ATOM 17020 C CA . ALA J 1 17 ? 66.028 20.925 45.727 1.00 51.41 17 ALA J CA 1
ATOM 17021 C C . ALA J 1 17 ? 66.120 19.851 46.775 1.00 54.74 17 ALA J C 1
ATOM 17022 O O . ALA J 1 17 ? 67.140 19.195 46.848 1.00 61.99 17 ALA J O 1
ATOM 17024 N N . ARG J 1 18 ? 65.098 19.689 47.620 1.00 57.15 18 ARG J N 1
ATOM 17025 C CA . ARG J 1 18 ? 65.066 18.553 48.564 1.00 57.63 18 ARG J CA 1
ATOM 17026 C C . ARG J 1 18 ? 65.164 17.194 47.867 1.00 56.51 18 ARG J C 1
ATOM 17027 O O . ARG J 1 18 ? 65.911 16.338 48.352 1.00 60.00 18 ARG J O 1
ATOM 17035 N N . LEU J 1 19 ? 64.443 16.995 46.750 1.00 54.40 19 LEU J N 1
ATOM 17036 C CA . LEU J 1 19 ? 64.551 15.714 45.993 1.00 53.97 19 LEU J CA 1
ATOM 17037 C C . LEU J 1 19 ? 65.975 15.456 45.558 1.00 59.76 19 LEU J C 1
ATOM 17038 O O . LEU J 1 19 ? 66.500 14.361 45.782 1.00 62.01 19 LEU J O 1
ATOM 17043 N N . SER J 1 20 ? 66.578 16.463 44.914 1.00 58.55 20 SER J N 1
ATOM 17044 C CA . SER J 1 20 ? 67.913 16.336 44.380 1.00 59.57 20 SER J CA 1
ATOM 17045 C C . SER J 1 20 ? 68.929 15.941 45.471 1.00 62.01 20 SER J C 1
ATOM 17046 O O . SER J 1 20 ? 69.766 15.070 45.271 1.00 66.77 20 SER J O 1
ATOM 17049 N N . ALA J 1 21 ? 68.813 16.549 46.647 1.00 63.06 21 ALA J N 1
ATOM 17050 C CA . ALA J 1 21 ? 69.785 16.352 47.708 1.00 62.83 21 ALA J CA 1
ATOM 17051 C C . ALA J 1 21 ? 69.498 15.139 48.568 1.00 63.78 21 ALA J C 1
ATOM 17052 O O . ALA J 1 21 ? 70.442 14.471 48.999 1.00 67.72 21 ALA J O 1
ATOM 17054 N N . ASN J 1 22 ? 68.230 14.874 48.879 1.00 60.46 22 ASN J N 1
ATOM 17055 C CA . ASN J 1 22 ? 67.919 13.806 49.847 1.00 63.94 22 ASN J CA 1
ATOM 17056 C C . ASN J 1 22 ? 67.611 12.505 49.189 1.00 64.78 22 ASN J C 1
ATOM 17057 O O . ASN J 1 22 ? 67.789 11.453 49.781 1.00 65.71 22 ASN J O 1
ATOM 17062 N N . ASN J 1 23 ? 67.098 12.559 47.972 1.00 65.12 23 ASN J N 1
ATOM 17063 C CA . ASN J 1 23 ? 66.678 11.333 47.338 1.00 64.83 23 ASN J CA 1
ATOM 17064 C C . ASN J 1 23 ? 67.156 11.294 45.867 1.00 63.09 23 ASN J C 1
ATOM 17065 O O . ASN J 1 23 ? 66.343 11.282 44.913 1.00 56.97 23 ASN J O 1
ATOM 17070 N N . PRO J 1 24 ? 68.502 11.249 45.699 1.00 60.07 24 PRO J N 1
ATOM 17071 C CA . PRO J 1 24 ? 69.142 11.285 44.388 1.00 58.09 24 PRO J CA 1
ATOM 17072 C C . PRO J 1 24 ? 68.496 10.297 43.430 1.00 56.81 24 PRO J C 1
ATOM 17073 O O . PRO J 1 24 ? 68.210 10.656 42.294 1.00 60.53 24 PRO J O 1
ATOM 17077 N N . LEU J 1 25 ? 68.242 9.076 43.891 1.00 58.32 25 LEU J N 1
ATOM 17078 C CA . LEU J 1 25 ? 67.638 8.027 43.059 1.00 59.99 25 LEU J CA 1
ATOM 17079 C C . LEU J 1 25 ? 66.271 8.463 42.509 1.00 59.38 25 LEU J C 1
ATOM 17080 O O . LEU J 1 25 ? 66.023 8.413 41.289 1.00 63.42 25 LEU J O 1
ATOM 17085 N N . GLY J 1 26 ? 65.397 8.898 43.404 1.00 54.29 26 GLY J N 1
ATOM 17086 C CA . GLY J 1 26 ? 64.118 9.439 42.980 1.00 53.34 26 GLY J CA 1
ATOM 17087 C C . GLY J 1 26 ? 64.228 10.593 41.999 1.00 53.43 26 GLY J C 1
ATOM 17088 O O . GLY J 1 26 ? 63.422 10.707 41.093 1.00 55.90 26 GLY J O 1
ATOM 17089 N N . PHE J 1 27 ? 65.222 11.456 42.184 1.00 56.84 27 PHE J N 1
ATOM 17090 C CA . PHE J 1 27 ? 65.452 12.581 41.268 1.00 52.43 27 PHE J CA 1
ATOM 17091 C C . PHE J 1 27 ? 65.725 12.086 39.857 1.00 48.79 27 PHE J C 1
ATOM 17092 O O . PHE J 1 27 ? 65.106 12.561 38.898 1.00 41.49 27 PHE J O 1
ATOM 17100 N N . TRP J 1 28 ? 66.732 11.198 39.752 1.00 49.03 28 TRP J N 1
ATOM 17101 C CA . TRP J 1 28 ? 67.085 10.562 38.488 1.00 48.29 28 TRP J CA 1
ATOM 17102 C C . TRP J 1 28 ? 65.950 9.839 37.827 1.00 45.04 28 TRP J C 1
ATOM 17103 O O . TRP J 1 28 ? 65.772 9.960 36.597 1.00 43.85 28 TRP J O 1
ATOM 17114 N N . VAL J 1 29 ? 65.205 9.068 38.611 1.00 42.28 29 VAL J N 1
ATOM 17115 C CA . VAL J 1 29 ? 64.173 8.266 38.029 1.00 46.46 29 VAL J CA 1
ATOM 17116 C C . VAL J 1 29 ? 63.139 9.251 37.452 1.00 45.56 29 VAL J C 1
ATOM 17117 O O . VAL J 1 29 ? 62.716 9.161 36.258 1.00 44.76 29 VAL J O 1
ATOM 17121 N N . SER J 1 30 ? 62.803 10.233 38.285 1.00 42.56 30 SER J N 1
ATOM 17122 C CA . SER J 1 30 ? 61.816 11.227 37.978 1.00 43.12 30 SER J CA 1
ATOM 17123 C C . SER J 1 30 ? 62.141 12.137 36.767 1.00 42.73 30 SER J C 1
ATOM 17124 O O . SER J 1 30 ? 61.251 12.458 35.923 1.00 39.83 30 SER J O 1
ATOM 17127 N N . SER J 1 31 ? 63.393 12.560 36.660 1.00 41.93 31 SER J N 1
ATOM 17128 C CA . SER J 1 31 ? 63.928 13.146 35.404 1.00 41.91 31 SER J CA 1
ATOM 17129 C C . SER J 1 31 ? 63.880 12.196 34.187 1.00 39.84 31 SER J C 1
ATOM 17130 O O . SER J 1 31 ? 63.633 12.638 33.090 1.00 41.97 31 SER J O 1
ATOM 17133 N N . ALA J 1 32 ? 64.186 10.908 34.358 1.00 41.52 32 ALA J N 1
ATOM 17134 C CA . ALA J 1 32 ? 64.199 9.942 33.224 1.00 39.26 32 ALA J CA 1
ATOM 17135 C C . ALA J 1 32 ? 62.752 9.817 32.746 1.00 36.85 32 ALA J C 1
ATOM 17136 O O . ALA J 1 32 ? 62.458 9.831 31.529 1.00 36.95 32 ALA J O 1
ATOM 17138 N N . MET J 1 33 ? 61.834 9.796 33.701 1.00 37.18 33 MET J N 1
ATOM 17139 C CA . MET J 1 33 ? 60.417 9.641 33.359 1.00 38.42 33 MET J CA 1
ATOM 17140 C C . MET J 1 33 ? 60.059 10.785 32.411 1.00 39.16 33 MET J C 1
ATOM 17141 O O . MET J 1 33 ? 59.310 10.607 31.418 1.00 36.44 33 MET J O 1
ATOM 17146 N N . ALA J 1 34 ? 60.636 11.962 32.677 1.00 38.73 34 ALA J N 1
ATOM 17147 C CA . ALA J 1 34 ? 60.177 13.114 31.953 1.00 39.40 34 ALA J CA 1
ATOM 17148 C C . ALA J 1 34 ? 60.687 13.037 30.513 1.00 41.02 34 ALA J C 1
ATOM 17149 O O . ALA J 1 34 ? 59.927 13.323 29.577 1.00 40.15 34 ALA J O 1
ATOM 17151 N N . GLY J 1 35 ? 61.921 12.605 30.318 1.00 39.06 35 GLY J N 1
ATOM 17152 C CA . GLY J 1 35 ? 62.390 12.364 28.941 1.00 41.14 35 GLY J CA 1
ATOM 17153 C C . GLY J 1 35 ? 61.550 11.315 28.207 1.00 40.72 35 GLY J C 1
ATOM 17154 O O . GLY J 1 35 ? 61.205 11.480 27.034 1.00 43.35 35 GLY J O 1
ATOM 17155 N N . ALA J 1 36 ? 61.220 10.225 28.892 1.00 38.41 36 ALA J N 1
ATOM 17156 C CA . ALA J 1 36 ? 60.528 9.116 28.259 1.00 35.25 36 ALA J CA 1
ATOM 17157 C C . ALA J 1 36 ? 59.117 9.565 27.888 1.00 36.58 36 ALA J C 1
ATOM 17158 O O . ALA J 1 36 ? 58.629 9.264 26.786 1.00 37.63 36 ALA J O 1
ATOM 17160 N N . TYR J 1 37 ? 58.497 10.363 28.753 1.00 35.93 37 TYR J N 1
ATOM 17161 C CA . TYR J 1 37 ? 57.142 10.767 28.492 1.00 34.69 37 TYR J CA 1
ATOM 17162 C C . TYR J 1 37 ? 57.066 11.679 27.313 1.00 35.45 37 TYR J C 1
ATOM 17163 O O . TYR J 1 37 ? 56.132 11.530 26.497 1.00 34.71 37 TYR J O 1
ATOM 17172 N N . VAL J 1 38 ? 57.963 12.671 27.258 1.00 32.74 38 VAL J N 1
ATOM 17173 C CA . VAL J 1 38 ? 57.966 13.600 26.122 1.00 35.37 38 VAL J CA 1
ATOM 17174 C C . VAL J 1 38 ? 58.220 12.761 24.857 1.00 38.26 38 VAL J C 1
ATOM 17175 O O . VAL J 1 38 ? 57.466 12.876 23.831 1.00 32.68 38 VAL J O 1
ATOM 17179 N N . GLY J 1 39 ? 59.299 11.943 24.941 1.00 34.12 39 GLY J N 1
ATOM 17180 C CA . GLY J 1 39 ? 59.632 10.945 23.939 1.00 36.24 39 GLY J CA 1
ATOM 17181 C C . GLY J 1 39 ? 58.454 10.123 23.384 1.00 40.17 39 GLY J C 1
ATOM 17182 O O . GLY J 1 39 ? 58.386 9.904 22.173 1.00 41.75 39 GLY J O 1
ATOM 17183 N N . LEU J 1 40 ? 57.503 9.725 24.241 1.00 38.10 40 LEU J N 1
ATOM 17184 C CA . LEU J 1 40 ? 56.395 8.885 23.787 1.00 34.69 40 LEU J CA 1
ATOM 17185 C C . LEU J 1 40 ? 55.510 9.733 22.932 1.00 34.81 40 LEU J C 1
ATOM 17186 O O . LEU J 1 40 ? 55.027 9.243 21.891 1.00 40.30 40 LEU J O 1
ATOM 17191 N N . GLY J 1 41 ? 55.283 10.996 23.337 1.00 33.95 41 GLY J N 1
ATOM 17192 C CA . GLY J 1 41 ? 54.560 12.002 22.469 1.00 31.17 41 GLY J CA 1
ATOM 17193 C C . GLY J 1 41 ? 55.269 12.199 21.100 1.00 35.54 41 GLY J C 1
ATOM 17194 O O . GLY J 1 41 ? 54.615 12.249 20.011 1.00 35.69 41 GLY J O 1
ATOM 17195 N N . ILE J 1 42 ? 56.615 12.257 21.114 1.00 30.17 42 ILE J N 1
ATOM 17196 C CA . ILE J 1 42 ? 57.328 12.416 19.876 1.00 31.64 42 ILE J CA 1
ATOM 17197 C C . ILE J 1 42 ? 57.132 11.223 18.919 1.00 34.02 42 ILE J C 1
ATOM 17198 O O . ILE J 1 42 ? 57.071 11.402 17.674 1.00 34.00 42 ILE J O 1
ATOM 17203 N N . ILE J 1 43 ? 57.191 9.993 19.452 1.00 35.78 43 ILE J N 1
ATOM 17204 C CA . ILE J 1 43 ? 57.061 8.844 18.558 1.00 35.54 43 ILE J CA 1
ATOM 17205 C C . ILE J 1 43 ? 55.645 8.983 17.977 1.00 37.21 43 ILE J C 1
ATOM 17206 O O . ILE J 1 43 ? 55.474 8.785 16.762 1.00 44.56 43 ILE J O 1
ATOM 17211 N N . LEU J 1 44 ? 54.649 9.378 18.806 1.00 33.61 44 LEU J N 1
ATOM 17212 C CA . LEU J 1 44 ? 53.200 9.507 18.320 1.00 34.53 44 LEU J CA 1
ATOM 17213 C C . LEU J 1 44 ? 53.181 10.417 17.113 1.00 35.04 44 LEU J C 1
ATOM 17214 O O . LEU J 1 44 ? 52.651 10.077 16.045 1.00 41.34 44 LEU J O 1
ATOM 17219 N N . ILE J 1 45 ? 53.781 11.590 17.243 1.00 36.75 45 ILE J N 1
ATOM 17220 C CA . ILE J 1 45 ? 53.436 12.608 16.235 1.00 36.98 45 ILE J CA 1
ATOM 17221 C C . ILE J 1 45 ? 54.235 12.392 14.978 1.00 38.37 45 ILE J C 1
ATOM 17222 O O . ILE J 1 45 ? 53.738 12.715 13.872 1.00 37.62 45 ILE J O 1
ATOM 17227 N N . PHE J 1 46 ? 55.457 11.847 15.134 1.00 35.55 46 PHE J N 1
ATOM 17228 C CA . PHE J 1 46 ? 56.238 11.487 13.950 1.00 36.32 46 PHE J CA 1
ATOM 17229 C C . PHE J 1 46 ? 55.641 10.328 13.186 1.00 38.91 46 PHE J C 1
ATOM 17230 O O . PHE J 1 46 ? 55.668 10.336 11.952 1.00 37.93 46 PHE J O 1
ATOM 17238 N N . THR J 1 47 ? 55.110 9.334 13.898 1.00 37.85 47 THR J N 1
ATOM 17239 C CA . THR J 1 47 ? 54.397 8.245 13.244 1.00 36.45 47 THR J CA 1
ATOM 17240 C C . THR J 1 47 ? 53.246 8.793 12.433 1.00 39.06 47 THR J C 1
ATOM 17241 O O . THR J 1 47 ? 53.041 8.387 11.287 1.00 42.93 47 THR J O 1
ATOM 17245 N N . LEU J 1 48 ? 52.454 9.692 13.016 1.00 39.64 48 LEU J N 1
ATOM 17246 C CA . LEU J 1 48 ? 51.302 10.255 12.297 1.00 37.78 48 LEU J CA 1
ATOM 17247 C C . LEU J 1 48 ? 51.745 11.088 11.085 1.00 40.85 48 LEU J C 1
ATOM 17248 O O . LEU J 1 48 ? 51.230 10.906 9.972 1.00 49.13 48 LEU J O 1
ATOM 17253 N N . GLY J 1 49 ? 52.672 12.017 11.296 1.00 39.14 49 GLY J N 1
ATOM 17254 C CA . GLY J 1 49 ? 53.093 12.929 10.251 1.00 38.73 49 GLY J CA 1
ATOM 17255 C C . GLY J 1 49 ? 53.788 12.194 9.137 1.00 42.33 49 GLY J C 1
ATOM 17256 O O . GLY J 1 49 ? 53.621 12.600 7.997 1.00 46.80 49 GLY J O 1
ATOM 17257 N N . ASN J 1 50 ? 54.517 11.095 9.451 1.00 42.84 50 ASN J N 1
ATOM 17258 C CA . ASN J 1 50 ? 55.168 10.232 8.432 1.00 42.67 50 ASN J CA 1
ATOM 17259 C C . ASN J 1 50 ? 54.225 9.749 7.341 1.00 45.48 50 ASN J C 1
ATOM 17260 O O . ASN J 1 50 ? 54.659 9.508 6.240 1.00 45.99 50 ASN J O 1
ATOM 17265 N N . LEU J 1 51 ? 52.927 9.662 7.590 1.00 48.77 51 LEU J N 1
ATOM 17266 C CA . LEU J 1 51 ? 52.056 9.224 6.507 1.00 50.93 51 LEU J CA 1
ATOM 17267 C C . LEU J 1 51 ? 51.169 10.315 5.986 1.00 50.77 51 LEU J C 1
ATOM 17268 O O . LEU J 1 51 ? 50.228 10.029 5.271 1.00 55.34 51 LEU J O 1
ATOM 17273 N N . LEU J 1 52 ? 51.442 11.555 6.348 1.00 49.87 52 LEU J N 1
ATOM 17274 C CA . LEU J 1 52 ? 50.619 12.643 5.863 1.00 49.35 52 LEU J CA 1
ATOM 17275 C C . LEU J 1 52 ? 51.357 13.497 4.823 1.00 52.52 52 LEU J C 1
ATOM 17276 O O . LEU J 1 52 ? 52.618 13.596 4.809 1.00 49.95 52 LEU J O 1
ATOM 17281 N N . ASP J 1 53 ? 50.560 14.115 3.961 1.00 50.81 53 ASP J N 1
ATOM 17282 C CA . ASP J 1 53 ? 51.060 15.141 3.100 1.00 53.21 53 ASP J CA 1
ATOM 17283 C C . ASP J 1 53 ? 51.753 16.214 3.945 1.00 50.02 53 ASP J C 1
ATOM 17284 O O . ASP J 1 53 ? 51.273 16.552 5.032 1.00 45.93 53 ASP J O 1
ATOM 17289 N N . PRO J 1 54 ? 52.926 16.720 3.483 1.00 53.01 54 PRO J N 1
ATOM 17290 C CA . PRO J 1 54 ? 53.648 17.798 4.250 1.00 46.03 54 PRO J CA 1
ATOM 17291 C C . PRO J 1 54 ? 52.768 18.976 4.711 1.00 42.67 54 PRO J C 1
ATOM 17292 O O . PRO J 1 54 ? 52.899 19.471 5.836 1.00 49.14 54 PRO J O 1
ATOM 17296 N N . SER J 1 55 ? 51.839 19.403 3.895 1.00 42.62 55 SER J N 1
ATOM 17297 C CA . SER J 1 55 ? 51.006 20.547 4.219 1.00 44.89 55 SER J CA 1
ATOM 17298 C C . SER J 1 55 ? 50.054 20.407 5.443 1.00 45.17 55 SER J C 1
ATOM 17299 O O . SER J 1 55 ? 49.450 21.397 5.873 1.00 45.58 55 SER J O 1
ATOM 17302 N N . VAL J 1 56 ? 49.870 19.182 5.931 1.00 44.12 56 VAL J N 1
ATOM 17303 C CA . VAL J 1 56 ? 49.024 18.908 7.084 1.00 43.39 56 VAL J CA 1
ATOM 17304 C C . VAL J 1 56 ? 49.827 18.430 8.301 1.00 39.26 56 VAL J C 1
ATOM 17305 O O . VAL J 1 56 ? 49.305 18.293 9.400 1.00 38.41 56 VAL J O 1
ATOM 17309 N N . ARG J 1 57 ? 51.109 18.223 8.123 1.00 41.59 57 ARG J N 1
ATOM 17310 C CA . ARG J 1 57 ? 51.939 17.829 9.258 1.00 41.03 57 ARG J CA 1
ATOM 17311 C C . ARG J 1 57 ? 51.925 18.812 10.433 1.00 40.53 57 ARG J C 1
ATOM 17312 O O . ARG J 1 57 ? 51.788 18.394 11.594 1.00 41.71 57 ARG J O 1
ATOM 17320 N N . PRO J 1 58 ? 52.135 20.115 10.161 1.00 40.50 58 PRO J N 1
ATOM 17321 C CA . PRO J 1 58 ? 52.115 21.001 11.336 1.00 40.93 58 PRO J CA 1
ATOM 17322 C C . PRO J 1 58 ? 50.802 20.918 12.171 1.00 41.29 58 PRO J C 1
ATOM 17323 O O . PRO J 1 58 ? 50.847 20.966 13.403 1.00 40.04 58 PRO J O 1
ATOM 17327 N N . LEU J 1 59 ? 49.664 20.827 11.482 1.00 40.36 59 LEU J N 1
ATOM 17328 C CA . LEU J 1 59 ? 48.379 20.772 12.090 1.00 37.53 59 LEU J CA 1
ATOM 17329 C C . LEU J 1 59 ? 48.212 19.474 12.884 1.00 40.84 59 LEU J C 1
ATOM 17330 O O . LEU J 1 59 ? 47.878 19.515 14.075 1.00 44.12 59 LEU J O 1
ATOM 17335 N N . VAL J 1 60 ? 48.467 18.321 12.250 1.00 38.50 60 VAL J N 1
ATOM 17336 C CA . VAL J 1 60 ? 48.237 17.068 12.915 1.00 36.14 60 VAL J CA 1
ATOM 17337 C C . VAL J 1 60 ? 49.292 16.751 13.998 1.00 38.76 60 VAL J C 1
ATOM 17338 O O . VAL J 1 60 ? 48.955 16.307 15.115 1.00 39.08 60 VAL J O 1
ATOM 17342 N N . MET J 1 61 ? 50.561 17.005 13.694 1.00 35.59 61 MET J N 1
ATOM 17343 C CA . MET J 1 61 ? 51.619 16.781 14.683 1.00 37.14 61 MET J CA 1
ATOM 17344 C C . MET J 1 61 ? 51.439 17.715 15.902 1.00 37.94 61 MET J C 1
ATOM 17345 O O . MET J 1 61 ? 51.628 17.294 17.044 1.00 36.06 61 MET J O 1
ATOM 17350 N N . GLY J 1 62 ? 51.090 18.979 15.635 1.00 42.17 62 GLY J N 1
ATOM 17351 C CA . GLY J 1 62 ? 50.773 19.944 16.676 1.00 41.23 62 GLY J CA 1
ATOM 17352 C C . GLY J 1 62 ? 49.579 19.498 17.516 1.00 42.23 62 GLY J C 1
ATOM 17353 O O . GLY J 1 62 ? 49.676 19.518 18.746 1.00 42.24 62 GLY J O 1
ATOM 17354 N N . ALA J 1 63 ? 48.475 19.107 16.868 1.00 33.04 63 ALA J N 1
ATOM 17355 C CA . ALA J 1 63 ? 47.230 18.836 17.565 1.00 32.77 63 ALA J CA 1
ATOM 17356 C C . ALA J 1 63 ? 47.314 17.568 18.383 1.00 36.71 63 ALA J C 1
ATOM 17357 O O . ALA J 1 63 ? 46.491 17.366 19.266 1.00 37.68 63 ALA J O 1
ATOM 17359 N N . THR J 1 64 ? 48.277 16.697 18.065 1.00 35.06 64 THR J N 1
ATOM 17360 C CA . THR J 1 64 ? 48.401 15.452 18.770 1.00 33.40 64 THR J CA 1
ATOM 17361 C C . THR J 1 64 ? 49.588 15.407 19.735 1.00 32.40 64 THR J C 1
ATOM 17362 O O . THR J 1 64 ? 49.803 14.386 20.368 1.00 34.01 64 THR J O 1
ATOM 17366 N N . PHE J 1 65 ? 50.352 16.470 19.874 1.00 31.04 65 PHE J N 1
ATOM 17367 C CA . PHE J 1 65 ? 51.534 16.387 20.708 1.00 29.82 65 PHE J CA 1
ATOM 17368 C C . PHE J 1 65 ? 51.215 16.559 22.167 1.00 31.00 65 PHE J C 1
ATOM 17369 O O . PHE J 1 65 ? 52.083 16.323 23.034 1.00 33.78 65 PHE J O 1
ATOM 17377 N N . GLY J 1 66 ? 49.993 16.998 22.461 1.00 32.87 66 GLY J N 1
ATOM 17378 C CA . GLY J 1 66 ? 49.594 17.325 23.826 1.00 35.37 66 GLY J CA 1
ATOM 17379 C C . GLY J 1 66 ? 49.888 16.297 24.916 1.00 36.82 66 GLY J C 1
ATOM 17380 O O . GLY J 1 66 ? 50.215 16.671 26.066 1.00 43.55 66 GLY J O 1
ATOM 17381 N N . ILE J 1 67 ? 49.703 15.003 24.596 1.00 35.90 67 ILE J N 1
ATOM 17382 C CA . ILE J 1 67 ? 50.039 13.927 25.569 1.00 32.04 67 ILE J CA 1
ATOM 17383 C C . ILE J 1 67 ? 51.410 14.177 26.275 1.00 35.03 67 ILE J C 1
ATOM 17384 O O . ILE J 1 67 ? 51.556 13.872 27.479 1.00 35.88 67 ILE J O 1
ATOM 17389 N N . ALA J 1 68 ? 52.389 14.684 25.530 1.00 27.97 68 ALA J N 1
ATOM 17390 C CA . ALA J 1 68 ? 53.767 14.810 26.072 1.00 32.11 68 ALA J CA 1
ATOM 17391 C C . ALA J 1 68 ? 53.862 15.555 27.426 1.00 30.05 68 ALA J C 1
ATOM 17392 O O . ALA J 1 68 ? 54.281 14.993 28.410 1.00 33.91 68 ALA J O 1
ATOM 17394 N N . LEU J 1 69 ? 53.501 16.832 27.456 1.00 35.48 69 LEU J N 1
ATOM 17395 C CA . LEU J 1 69 ? 53.419 17.612 28.701 1.00 35.85 69 LEU J CA 1
ATOM 17396 C C . LEU J 1 69 ? 52.276 17.174 29.598 1.00 34.55 69 LEU J C 1
ATOM 17397 O O . LEU J 1 69 ? 52.367 17.400 30.787 1.00 36.99 69 LEU J O 1
ATOM 17402 N N . THR J 1 70 ? 51.186 16.629 29.036 1.00 31.52 70 THR J N 1
ATOM 17403 C CA . THR J 1 70 ? 50.122 16.082 29.904 1.00 32.48 70 THR J CA 1
ATOM 17404 C C . THR J 1 70 ? 50.686 14.956 30.785 1.00 34.14 70 THR J C 1
ATOM 17405 O O . THR J 1 70 ? 50.493 14.966 31.955 1.00 42.27 70 THR J O 1
ATOM 17409 N N . LEU J 1 71 ? 51.391 13.985 30.212 1.00 35.82 71 LEU J N 1
ATOM 17410 C CA . LEU J 1 71 ? 52.129 13.004 30.996 1.00 34.66 71 LEU J CA 1
ATOM 17411 C C . LEU J 1 71 ? 53.042 13.672 32.000 1.00 34.90 71 LEU J C 1
ATOM 17412 O O . LEU J 1 71 ? 53.024 13.323 33.178 1.00 31.97 71 LEU J O 1
ATOM 17417 N N . VAL J 1 72 ? 53.870 14.598 31.525 1.00 33.29 72 VAL J N 1
ATOM 17418 C CA . VAL J 1 72 ? 54.896 15.161 32.393 1.00 33.98 72 VAL J CA 1
ATOM 17419 C C . VAL J 1 72 ? 54.257 15.763 33.646 1.00 37.20 72 VAL J C 1
ATOM 17420 O O . VAL J 1 72 ? 54.759 15.530 34.737 1.00 38.70 72 VAL J O 1
ATOM 17424 N N . ILE J 1 73 ? 53.147 16.493 33.490 1.00 35.56 73 ILE J N 1
ATOM 17425 C CA . ILE J 1 73 ? 52.613 17.299 34.591 1.00 36.37 73 ILE J CA 1
ATOM 17426 C C . ILE J 1 73 ? 51.631 16.473 35.428 1.00 40.49 73 ILE J C 1
ATOM 17427 O O . ILE J 1 73 ? 51.707 16.482 36.646 1.00 44.63 73 ILE J O 1
ATOM 17432 N N . ILE J 1 74 ? 50.734 15.731 34.771 1.00 38.77 74 ILE J N 1
ATOM 17433 C CA . ILE J 1 74 ? 49.723 14.941 35.449 1.00 36.06 74 ILE J CA 1
ATOM 17434 C C . ILE J 1 74 ? 50.189 13.633 36.011 1.00 36.57 74 ILE J C 1
ATOM 17435 O O . ILE J 1 74 ? 49.784 13.277 37.110 1.00 37.33 74 ILE J O 1
ATOM 17440 N N . ALA J 1 75 ? 50.987 12.867 35.275 1.00 37.43 75 ALA J N 1
ATOM 17441 C CA . ALA J 1 75 ? 51.456 11.595 35.848 1.00 37.23 75 ALA J CA 1
ATOM 17442 C C . ALA J 1 75 ? 52.541 11.934 36.900 1.00 37.33 75 ALA J C 1
ATOM 17443 O O . ALA J 1 75 ? 52.645 11.258 37.905 1.00 41.59 75 ALA J O 1
ATOM 17445 N N . GLY J 1 76 ? 53.288 13.014 36.675 1.00 32.36 76 GLY J N 1
ATOM 17446 C CA . GLY J 1 76 ? 54.309 13.458 37.593 1.00 35.90 76 GLY J CA 1
ATOM 17447 C C . GLY J 1 76 ? 55.690 13.059 37.158 1.00 36.04 76 GLY J C 1
ATOM 17448 O O . GLY J 1 76 ? 55.917 11.896 36.843 1.00 36.82 76 GLY J O 1
ATOM 17449 N N . SER J 1 77 ? 56.597 14.029 37.072 1.00 36.08 77 SER J N 1
ATOM 17450 C CA . SER J 1 77 ? 58.000 13.788 36.661 1.00 37.87 77 SER J CA 1
ATOM 17451 C C . SER J 1 77 ? 58.787 15.104 36.777 1.00 39.32 77 SER J C 1
ATOM 17452 O O . SER J 1 77 ? 58.225 16.098 37.212 1.00 35.21 77 SER J O 1
ATOM 17455 N N . GLU J 1 78 ? 60.083 15.106 36.427 1.00 39.15 78 GLU J N 1
ATOM 17456 C CA . GLU J 1 78 ? 60.870 16.350 36.460 1.00 40.77 78 GLU J CA 1
ATOM 17457 C C . GLU J 1 78 ? 61.467 16.762 35.090 1.00 41.30 78 GLU J C 1
ATOM 17458 O O . GLU J 1 78 ? 62.359 16.064 34.541 1.00 45.01 78 GLU J O 1
ATOM 17464 N N . LEU J 1 79 ? 60.998 17.913 34.589 1.00 38.21 79 LEU J N 1
ATOM 17465 C CA . LEU J 1 79 ? 61.299 18.398 33.244 1.00 39.09 79 LEU J CA 1
ATOM 17466 C C . LEU J 1 79 ? 62.238 19.599 33.287 1.00 42.39 79 LEU J C 1
ATOM 17467 O O . LEU J 1 79 ? 61.898 20.656 33.869 1.00 42.19 79 LEU J O 1
ATOM 17472 N N . PHE J 1 80 ? 63.411 19.444 32.651 1.00 41.86 80 PHE J N 1
ATOM 17473 C CA . PHE J 1 80 ? 64.411 20.486 32.656 1.00 41.75 80 PHE J CA 1
ATOM 17474 C C . PHE J 1 80 ? 63.835 21.810 32.207 1.00 43.24 80 PHE J C 1
ATOM 17475 O O . PHE J 1 80 ? 64.125 22.848 32.823 1.00 44.81 80 PHE J O 1
ATOM 17483 N N . THR J 1 81 ? 63.026 21.798 31.146 1.00 42.44 81 THR J N 1
ATOM 17484 C CA . THR J 1 81 ? 62.478 23.075 30.633 1.00 40.22 81 THR J CA 1
ATOM 17485 C C . THR J 1 81 ? 61.578 23.792 31.599 1.00 39.19 81 THR J C 1
ATOM 17486 O O . THR J 1 81 ? 61.579 24.997 31.609 1.00 42.10 81 THR J O 1
ATOM 17490 N N . GLY J 1 82 ? 60.852 23.069 32.450 1.00 41.33 82 GLY J N 1
ATOM 17491 C CA . GLY J 1 82 ? 59.976 23.716 33.468 1.00 39.98 82 GLY J CA 1
ATOM 17492 C C . GLY J 1 82 ? 60.855 24.173 34.647 1.00 44.72 82 GLY J C 1
ATOM 17493 O O . GLY J 1 82 ? 60.619 25.218 35.253 1.00 49.11 82 GLY J O 1
ATOM 17494 N N . HIS J 1 83 ? 61.903 23.416 34.952 1.00 41.77 83 HIS J N 1
ATOM 17495 C CA . HIS J 1 83 ? 62.864 23.813 35.998 1.00 44.13 83 HIS J CA 1
ATOM 17496 C C . HIS J 1 83 ? 63.467 25.185 35.804 1.00 47.14 83 HIS J C 1
ATOM 17497 O O . HIS J 1 83 ? 63.688 25.928 36.782 1.00 48.26 83 HIS J O 1
ATOM 17504 N N . THR J 1 84 ? 63.712 25.571 34.557 1.00 46.69 84 THR J N 1
ATOM 17505 C CA . THR J 1 84 ? 64.237 26.918 34.333 1.00 46.62 84 THR J CA 1
ATOM 17506 C C . THR J 1 84 ? 63.265 27.965 34.906 1.00 46.85 84 THR J C 1
ATOM 17507 O O . THR J 1 84 ? 63.720 28.956 35.470 1.00 44.99 84 THR J O 1
ATOM 17511 N N . MET J 1 85 ? 61.938 27.758 34.749 1.00 46.64 85 MET J N 1
ATOM 17512 C CA . MET J 1 85 ? 60.938 28.678 35.360 1.00 45.12 85 MET J CA 1
ATOM 17513 C C . MET J 1 85 ? 60.764 28.490 36.884 1.00 47.59 85 MET J C 1
ATOM 17514 O O . MET J 1 85 ? 60.791 29.463 37.632 1.00 53.72 85 MET J O 1
ATOM 17519 N N . PHE J 1 86 ? 60.637 27.252 37.364 1.00 47.06 86 PHE J N 1
ATOM 17520 C CA . PHE J 1 86 ? 60.465 27.005 38.808 1.00 46.91 86 PHE J CA 1
ATOM 17521 C C . PHE J 1 86 ? 61.661 27.505 39.639 1.00 48.82 86 PHE J C 1
ATOM 17522 O O . PHE J 1 86 ? 61.502 28.241 40.624 1.00 52.16 86 PHE J O 1
ATOM 17530 N N . LEU J 1 87 ? 62.859 27.130 39.223 1.00 49.12 87 LEU J N 1
ATOM 17531 C CA . LEU J 1 87 ? 64.054 27.481 39.961 1.00 49.95 87 LEU J CA 1
ATOM 17532 C C . LEU J 1 87 ? 64.371 28.982 39.956 1.00 50.34 87 LEU J C 1
ATOM 17533 O O . LEU J 1 87 ? 64.800 29.535 40.958 1.00 56.33 87 LEU J O 1
ATOM 17538 N N . THR J 1 88 ? 64.144 29.660 38.850 1.00 50.27 88 THR J N 1
ATOM 17539 C CA . THR J 1 88 ? 64.274 31.114 38.812 1.00 51.44 88 THR J CA 1
ATOM 17540 C C . THR J 1 88 ? 63.372 31.753 39.893 1.00 50.99 88 THR J C 1
ATOM 17541 O O . THR J 1 88 ? 63.818 32.587 40.678 1.00 51.13 88 THR J O 1
ATOM 17545 N N . LEU J 1 89 ? 62.097 31.359 39.921 1.00 49.50 89 LEU J N 1
ATOM 17546 C CA . LEU J 1 89 ? 61.157 31.899 40.894 1.00 48.03 89 LEU J CA 1
ATOM 17547 C C . LEU J 1 89 ? 61.517 31.493 42.329 1.00 49.48 89 LEU J C 1
ATOM 17548 O O . LEU J 1 89 ? 61.397 32.282 43.246 1.00 50.87 89 LEU J O 1
ATOM 17553 N N . GLY J 1 90 ? 62.011 30.279 42.544 1.00 50.05 90 GLY J N 1
ATOM 17554 C CA . GLY J 1 90 ? 62.516 29.948 43.885 1.00 52.07 90 GLY J CA 1
ATOM 17555 C C . GLY J 1 90 ? 63.702 30.813 44.290 1.00 55.16 90 GLY J C 1
ATOM 17556 O O . GLY J 1 90 ? 63.831 31.232 45.470 1.00 57.53 90 GLY J O 1
ATOM 17557 N N . VAL J 1 91 ? 64.585 31.099 43.333 1.00 53.66 91 VAL J N 1
ATOM 17558 C CA . VAL J 1 91 ? 65.748 31.949 43.681 1.00 56.95 91 VAL J CA 1
ATOM 17559 C C . VAL J 1 91 ? 65.256 33.337 44.031 1.00 58.25 91 VAL J C 1
ATOM 17560 O O . VAL J 1 91 ? 65.685 33.912 45.015 1.00 59.53 91 VAL J O 1
ATOM 17564 N N . LYS J 1 92 ? 64.306 33.854 43.255 1.00 56.90 92 LYS J N 1
ATOM 17565 C CA . LYS J 1 92 ? 63.798 35.199 43.510 1.00 58.67 92 LYS J CA 1
ATOM 17566 C C . LYS J 1 92 ? 63.106 35.303 44.867 1.00 61.72 92 LYS J C 1
ATOM 17567 O O . LYS J 1 92 ? 63.216 36.314 45.520 1.00 61.21 92 LYS J O 1
ATOM 17573 N N . ALA J 1 93 ? 62.406 34.236 45.275 1.00 64.91 93 ALA J N 1
ATOM 17574 C CA . ALA J 1 93 ? 61.605 34.200 46.515 1.00 64.47 93 ALA J CA 1
ATOM 17575 C C . ALA J 1 93 ? 62.401 33.745 47.713 1.00 67.48 93 ALA J C 1
ATOM 17576 O O . ALA J 1 93 ? 61.852 33.663 48.814 1.00 73.23 93 ALA J O 1
ATOM 17578 N N . GLY J 1 94 ? 63.686 33.451 47.520 1.00 67.26 94 GLY J N 1
ATOM 17579 C CA . GLY J 1 94 ? 64.564 33.057 48.643 1.00 63.00 94 GLY J CA 1
ATOM 17580 C C . GLY J 1 94 ? 64.329 31.633 49.134 1.00 62.08 94 GLY J C 1
ATOM 17581 O O . GLY J 1 94 ? 64.780 31.283 50.200 1.00 64.17 94 GLY J O 1
ATOM 17582 N N . THR J 1 95 ? 63.611 30.798 48.383 1.00 59.33 95 THR J N 1
ATOM 17583 C CA . THR J 1 95 ? 63.412 29.424 48.857 1.00 56.44 95 THR J CA 1
ATOM 17584 C C . THR J 1 95 ? 64.555 28.499 48.479 1.00 56.89 95 THR J C 1
ATOM 17585 O O . THR J 1 95 ? 64.718 27.444 49.102 1.00 59.72 95 THR J O 1
ATOM 17589 N N . ILE J 1 96 ? 65.318 28.867 47.456 1.00 57.82 96 ILE J N 1
ATOM 17590 C CA . ILE J 1 96 ? 66.573 28.180 47.113 1.00 59.49 96 ILE J CA 1
ATOM 17591 C C . ILE J 1 96 ? 67.646 29.229 46.720 1.00 63.65 96 ILE J C 1
ATOM 17592 O O . ILE J 1 96 ? 67.291 30.369 46.433 1.00 67.39 96 ILE J O 1
ATOM 17597 N N . SER J 1 97 ? 68.931 28.848 46.676 1.00 64.52 97 SER J N 1
ATOM 17598 C CA . SER J 1 97 ? 70.037 29.764 46.297 1.00 65.67 97 SER J CA 1
ATOM 17599 C C . SER J 1 97 ? 70.348 29.638 44.805 1.00 65.44 97 SER J C 1
ATOM 17600 O O . SER J 1 97 ? 69.984 28.618 44.204 1.00 65.95 97 SER J O 1
ATOM 17603 N N . HIS J 1 98 ? 71.003 30.655 44.216 1.00 66.82 98 HIS J N 1
ATOM 17604 C CA . HIS J 1 98 ? 71.511 30.599 42.832 1.00 68.40 98 HIS J CA 1
ATOM 17605 C C . HIS J 1 98 ? 72.298 29.344 42.626 1.00 67.28 98 HIS J C 1
ATOM 17606 O O . HIS J 1 98 ? 72.126 28.656 41.608 1.00 64.10 98 HIS J O 1
ATOM 17613 N N . GLY J 1 99 ? 73.201 29.061 43.573 1.00 66.38 99 GLY J N 1
ATOM 17614 C CA . GLY J 1 99 ? 74.044 27.877 43.531 1.00 66.10 99 GLY J CA 1
ATOM 17615 C C . GLY J 1 99 ? 73.243 26.596 43.406 1.00 66.20 99 GLY J C 1
ATOM 17616 O O . GLY J 1 99 ? 73.607 25.690 42.629 1.00 67.12 99 GLY J O 1
ATOM 17617 N N . GLN J 1 100 ? 72.160 26.504 44.172 1.00 62.59 100 GLN J N 1
ATOM 17618 C CA . GLN J 1 100 ? 71.258 25.351 44.042 1.00 62.47 100 GLN J CA 1
ATOM 17619 C C . GLN J 1 100 ? 70.620 25.256 42.660 1.00 59.77 100 GLN J C 1
ATOM 17620 O O . GLN J 1 100 ? 70.488 24.164 42.085 1.00 57.58 100 GLN J O 1
ATOM 17626 N N . MET J 1 101 ? 70.235 26.401 42.119 1.00 59.32 101 MET J N 1
ATOM 17627 C CA . MET J 1 101 ? 69.546 26.398 40.843 1.00 58.40 101 MET J CA 1
ATOM 17628 C C . MET J 1 101 ? 70.435 25.838 39.764 1.00 57.85 101 MET J C 1
ATOM 17629 O O . MET J 1 101 ? 70.055 24.960 39.009 1.00 55.37 101 MET J O 1
ATOM 17634 N N . TRP J 1 102 ? 71.649 26.346 39.751 1.00 59.55 102 TRP J N 1
ATOM 17635 C CA . TRP J 1 102 ? 72.602 26.023 38.755 1.00 60.16 102 TRP J CA 1
ATOM 17636 C C . TRP J 1 102 ? 73.189 24.651 38.932 1.00 60.24 102 TRP J C 1
ATOM 17637 O O . TRP J 1 102 ? 73.584 24.044 37.941 1.00 63.71 102 TRP J O 1
ATOM 17648 N N . ALA J 1 103 ? 73.222 24.144 40.170 1.00 59.15 103 ALA J N 1
ATOM 17649 C CA . ALA J 1 103 ? 73.629 22.758 40.468 1.00 57.28 103 ALA J CA 1
ATOM 17650 C C . ALA J 1 103 ? 72.564 21.766 39.970 1.00 57.16 103 ALA J C 1
ATOM 17651 O O . ALA J 1 103 ? 72.878 20.675 39.474 1.00 60.98 103 ALA J O 1
ATOM 17653 N N . ILE J 1 104 ? 71.301 22.164 40.092 1.00 53.52 104 ILE J N 1
ATOM 17654 C CA . ILE J 1 104 ? 70.196 21.316 39.702 1.00 53.07 104 ILE J CA 1
ATOM 17655 C C . ILE J 1 104 ? 69.894 21.210 38.188 1.00 53.04 104 ILE J C 1
ATOM 17656 O O . ILE J 1 104 ? 69.700 20.100 37.665 1.00 53.56 104 ILE J O 1
ATOM 17661 N N . LEU J 1 105 ? 69.810 22.342 37.491 1.00 53.47 105 LEU J N 1
ATOM 17662 C CA . LEU J 1 105 ? 69.438 22.297 36.066 1.00 51.15 105 LEU J CA 1
ATOM 17663 C C . LEU J 1 105 ? 70.233 21.273 35.197 1.00 50.08 105 LEU J C 1
ATOM 17664 O O . LEU J 1 105 ? 69.612 20.565 34.422 1.00 47.81 105 LEU J O 1
ATOM 17669 N N . PRO J 1 106 ? 71.587 21.200 35.318 1.00 49.39 106 PRO J N 1
ATOM 17670 C CA . PRO J 1 106 ? 72.328 20.155 34.575 1.00 50.08 106 PRO J CA 1
ATOM 17671 C C . PRO J 1 106 ? 71.883 18.691 34.847 1.00 49.57 106 PRO J C 1
ATOM 17672 O O . PRO J 1 106 ? 71.849 17.826 33.921 1.00 46.05 106 PRO J O 1
ATOM 17676 N N . GLN J 1 107 ? 71.576 18.405 36.107 1.00 49.88 107 GLN J N 1
ATOM 17677 C CA . GLN J 1 107 ? 71.106 17.094 36.463 1.00 51.21 107 GLN J CA 1
ATOM 17678 C C . GLN J 1 107 ? 69.726 16.827 35.847 1.00 48.35 107 GLN J C 1
ATOM 17679 O O . GLN J 1 107 ? 69.493 15.735 35.327 1.00 49.41 107 GLN J O 1
ATOM 17685 N N . THR J 1 108 ? 68.816 17.797 35.878 1.00 45.51 108 THR J N 1
ATOM 17686 C CA . THR J 1 108 ? 67.493 17.551 35.287 1.00 42.80 108 THR J CA 1
ATOM 17687 C C . THR J 1 108 ? 67.725 17.189 33.804 1.00 45.51 108 THR J C 1
ATOM 17688 O O . THR J 1 108 ? 67.093 16.265 33.194 1.00 46.40 108 THR J O 1
ATOM 17692 N N . TRP J 1 109 ? 68.671 17.905 33.215 1.00 44.48 109 TRP J N 1
ATOM 17693 C CA . TRP J 1 109 ? 68.809 17.875 31.780 1.00 43.11 109 TRP J CA 1
ATOM 17694 C C . TRP J 1 109 ? 69.376 16.533 31.415 1.00 44.62 109 TRP J C 1
ATOM 17695 O O . TRP J 1 109 ? 68.907 15.898 30.512 1.00 43.88 109 TRP J O 1
ATOM 17706 N N . LEU J 1 110 ? 70.322 16.040 32.208 1.00 50.43 110 LEU J N 1
ATOM 17707 C CA . LEU J 1 110 ? 70.959 14.751 31.980 1.00 48.92 110 LEU J CA 1
ATOM 17708 C C . LEU J 1 110 ? 69.987 13.613 32.204 1.00 50.34 110 LEU J C 1
ATOM 17709 O O . LEU J 1 110 ? 69.995 12.659 31.433 1.00 47.79 110 LEU J O 1
ATOM 17714 N N . GLY J 1 111 ? 69.188 13.705 33.278 1.00 45.57 111 GLY J N 1
ATOM 17715 C CA . GLY J 1 111 ? 68.171 12.711 33.552 1.00 48.29 111 GLY J CA 1
ATOM 17716 C C . GLY J 1 111 ? 67.157 12.619 32.428 1.00 45.06 111 GLY J C 1
ATOM 17717 O O . GLY J 1 111 ? 66.830 11.531 31.966 1.00 47.01 111 GLY J O 1
ATOM 17718 N N . ASN J 1 112 ? 66.689 13.776 31.978 1.00 45.25 112 ASN J N 1
ATOM 17719 C CA . ASN J 1 112 ? 65.852 13.910 30.776 1.00 42.51 112 ASN J CA 1
ATOM 17720 C C . ASN J 1 112 ? 66.495 13.222 29.549 1.00 46.62 112 ASN J C 1
ATOM 17721 O O . ASN J 1 112 ? 65.827 12.475 28.806 1.00 45.61 112 ASN J O 1
ATOM 17726 N N . LEU J 1 113 ? 67.802 13.412 29.359 1.00 50.95 113 LEU J N 1
ATOM 17727 C CA . LEU J 1 113 ? 68.494 12.750 28.229 1.00 48.90 113 LEU J CA 1
ATOM 17728 C C . LEU J 1 113 ? 68.481 11.214 28.364 1.00 48.11 113 LEU J C 1
ATOM 17729 O O . LEU J 1 113 ? 68.221 10.517 27.401 1.00 49.47 113 LEU J O 1
ATOM 17734 N N . VAL J 1 114 ? 68.717 10.701 29.566 1.00 47.74 114 VAL J N 1
ATOM 17735 C CA . VAL J 1 114 ? 68.660 9.270 29.828 1.00 46.46 114 VAL J CA 1
ATOM 17736 C C . VAL J 1 114 ? 67.267 8.688 29.470 1.00 48.57 114 VAL J C 1
ATOM 17737 O O . VAL J 1 114 ? 67.161 7.683 28.767 1.00 52.21 114 VAL J O 1
ATOM 17741 N N . GLY J 1 115 ? 66.193 9.316 29.926 1.00 45.13 115 GLY J N 1
ATOM 17742 C CA . GLY J 1 115 ? 64.857 8.811 29.606 1.00 46.05 115 GLY J CA 1
ATOM 17743 C C . GLY J 1 115 ? 64.519 8.867 28.130 1.00 44.14 115 GLY J C 1
ATOM 17744 O O . GLY J 1 115 ? 63.792 8.010 27.604 1.00 41.82 115 GLY J O 1
ATOM 17745 N N . SER J 1 116 ? 65.102 9.854 27.446 1.00 46.19 116 SER J N 1
ATOM 17746 C CA . SER J 1 116 ? 64.809 10.111 26.037 1.00 42.14 116 SER J CA 1
ATOM 17747 C C . SER J 1 116 ? 65.476 9.031 25.194 1.00 43.01 116 SER J C 1
ATOM 17748 O O . SER J 1 116 ? 64.836 8.365 24.355 1.00 46.07 116 SER J O 1
ATOM 17751 N N . VAL J 1 117 ? 66.738 8.795 25.474 1.00 39.38 117 VAL J N 1
ATOM 17752 C CA . VAL J 1 117 ? 67.491 7.750 24.807 1.00 39.48 117 VAL J CA 1
ATOM 17753 C C . VAL J 1 117 ? 66.878 6.409 25.112 1.00 39.30 117 VAL J C 1
ATOM 17754 O O . VAL J 1 117 ? 66.759 5.575 24.234 1.00 44.90 117 VAL J O 1
ATOM 17758 N N . PHE J 1 118 ? 66.455 6.196 26.350 1.00 40.28 118 PHE J N 1
ATOM 17759 C CA . PHE J 1 118 ? 65.854 4.919 26.743 1.00 40.75 118 PHE J CA 1
ATOM 17760 C C . PHE J 1 118 ? 64.554 4.606 25.986 1.00 42.40 118 PHE J C 1
ATOM 17761 O O . PHE J 1 118 ? 64.386 3.489 25.487 1.00 44.51 118 PHE J O 1
ATOM 17769 N N . VAL J 1 119 ? 63.622 5.565 25.918 1.00 39.63 119 VAL J N 1
ATOM 17770 C CA . VAL J 1 119 ? 62.353 5.281 25.257 1.00 38.64 119 VAL J CA 1
ATOM 17771 C C . VAL J 1 119 ? 62.675 5.112 23.753 1.00 41.85 119 VAL J C 1
ATOM 17772 O O . VAL J 1 119 ? 61.935 4.403 23.045 1.00 38.91 119 VAL J O 1
ATOM 17776 N N . ALA J 1 120 ? 63.827 5.664 23.291 1.00 38.77 120 ALA J N 1
ATOM 17777 C CA . ALA J 1 120 ? 64.153 5.572 21.856 1.00 38.68 120 ALA J CA 1
ATOM 17778 C C . ALA J 1 120 ? 64.633 4.147 21.570 1.00 42.67 120 ALA J C 1
ATOM 17779 O O . ALA J 1 120 ? 64.222 3.531 20.554 1.00 37.80 120 ALA J O 1
ATOM 17781 N N . LEU J 1 121 ? 65.533 3.649 22.461 1.00 44.64 121 LEU J N 1
ATOM 17782 C CA . LEU J 1 121 ? 66.054 2.286 22.418 1.00 43.35 121 LEU J CA 1
ATOM 17783 C C . LEU J 1 121 ? 64.881 1.270 22.374 1.00 47.99 121 LEU J C 1
ATOM 17784 O O . LEU J 1 121 ? 64.868 0.355 21.540 1.00 48.89 121 LEU J O 1
ATOM 17789 N N . LEU J 1 122 ? 63.876 1.442 23.245 1.00 43.61 122 LEU J N 1
ATOM 17790 C CA . LEU J 1 122 ? 62.865 0.436 23.376 1.00 46.25 122 LEU J CA 1
ATOM 17791 C C . LEU J 1 122 ? 62.061 0.391 22.052 1.00 46.40 122 LEU J C 1
ATOM 17792 O O . LEU J 1 122 ? 61.653 -0.657 21.589 1.00 47.39 122 LEU J O 1
ATOM 17797 N N . TYR J 1 123 ? 61.802 1.565 21.488 1.00 45.59 123 TYR J N 1
ATOM 17798 C CA . TYR J 1 123 ? 61.145 1.717 20.205 1.00 41.95 123 TYR J CA 1
ATOM 17799 C C . TYR J 1 123 ? 61.935 1.000 19.093 1.00 43.10 123 TYR J C 1
ATOM 17800 O O . TYR J 1 123 ? 61.373 0.320 18.221 1.00 47.61 123 TYR J O 1
ATOM 17809 N N . SER J 1 124 ? 63.248 1.163 19.141 1.00 46.59 124 SER J N 1
ATOM 17810 C CA . SER J 1 124 ? 64.155 0.511 18.195 1.00 48.17 124 SER J CA 1
ATOM 17811 C C . SER J 1 124 ? 64.142 -1.024 18.333 1.00 50.61 124 SER J C 1
ATOM 17812 O O . SER J 1 124 ? 64.029 -1.743 17.323 1.00 51.71 124 SER J O 1
ATOM 17815 N N . TRP J 1 125 ? 64.167 -1.519 19.573 1.00 49.58 125 TRP J N 1
ATOM 17816 C CA . TRP J 1 125 ? 63.993 -2.954 19.835 1.00 49.07 125 TRP J CA 1
ATOM 17817 C C . TRP J 1 125 ? 62.615 -3.461 19.513 1.00 44.50 125 TRP J C 1
ATOM 17818 O O . TRP J 1 125 ? 62.413 -4.607 19.122 1.00 46.40 125 TRP J O 1
ATOM 17829 N N . GLY J 1 126 ? 61.629 -2.622 19.728 1.00 42.38 126 GLY J N 1
ATOM 17830 C CA . GLY J 1 126 ? 60.291 -2.953 19.249 1.00 41.65 126 GLY J CA 1
ATOM 17831 C C . GLY J 1 126 ? 60.124 -2.833 17.738 1.00 43.47 126 GLY J C 1
ATOM 17832 O O . GLY J 1 126 ? 58.995 -2.767 17.304 1.00 40.65 126 GLY J O 1
ATOM 17833 N N . GLY J 1 127 ? 61.246 -2.757 16.953 1.00 47.26 127 GLY J N 1
ATOM 17834 C CA . GLY J 1 127 ? 61.221 -2.605 15.471 1.00 42.14 127 GLY J CA 1
ATOM 17835 C C . GLY J 1 127 ? 60.254 -1.509 14.995 1.00 42.59 127 GLY J C 1
ATOM 17836 O O . GLY J 1 127 ? 59.554 -1.680 13.997 1.00 41.44 127 GLY J O 1
ATOM 17837 N N . GLY J 1 128 ? 60.251 -0.361 15.669 1.00 39.14 128 GLY J N 1
ATOM 17838 C CA . GLY J 1 128 ? 59.453 0.764 15.234 1.00 41.69 128 GLY J CA 1
ATOM 17839 C C . GLY J 1 128 ? 59.650 1.109 13.732 1.00 47.28 128 GLY J C 1
ATOM 17840 O O . GLY J 1 128 ? 60.778 1.168 13.219 1.00 47.86 128 GLY J O 1
ATOM 17841 N N . SER J 1 129 ? 58.550 1.384 13.047 1.00 43.26 129 SER J N 1
ATOM 17842 C CA . SER J 1 129 ? 58.568 1.586 11.631 1.00 44.48 129 SER J CA 1
ATOM 17843 C C . SER J 1 129 ? 59.188 2.939 11.201 1.00 44.76 129 SER J C 1
ATOM 17844 O O . SER J 1 129 ? 59.532 3.095 10.050 1.00 47.94 129 SER J O 1
ATOM 17847 N N . LEU J 1 130 ? 59.355 3.902 12.105 1.00 42.32 130 LEU J N 1
ATOM 17848 C CA . LEU J 1 130 ? 59.965 5.192 11.731 1.00 40.23 130 LEU J CA 1
ATOM 17849 C C . LEU J 1 130 ? 61.470 5.123 11.439 1.00 44.42 130 LEU J C 1
ATOM 17850 O O . LEU J 1 130 ? 62.063 6.139 10.974 1.00 48.47 130 LEU J O 1
ATOM 17855 N N . LEU J 1 131 ? 62.101 3.970 11.731 1.00 42.10 131 LEU J N 1
ATOM 17856 C CA . LEU J 1 131 ? 63.576 3.874 11.747 1.00 43.05 131 LEU J CA 1
ATOM 17857 C C . LEU J 1 131 ? 64.276 3.421 10.453 1.00 46.27 131 LEU J C 1
ATOM 17858 O O . LEU J 1 131 ? 65.224 4.086 10.057 1.00 47.77 131 LEU J O 1
ATOM 17863 N N . PRO J 1 132 ? 63.844 2.295 9.822 1.00 47.42 132 PRO J N 1
ATOM 17864 C CA . PRO J 1 132 ? 64.727 1.641 8.806 1.00 51.68 132 PRO J CA 1
ATOM 17865 C C . PRO J 1 132 ? 64.804 2.298 7.425 1.00 55.39 132 PRO J C 1
ATOM 17866 O O . PRO J 1 132 ? 65.779 2.113 6.726 1.00 57.28 132 PRO J O 1
ATOM 17870 N N . VAL J 1 133 ? 63.764 3.030 7.036 1.00 55.81 133 VAL J N 1
ATOM 17871 C CA . VAL J 1 133 ? 63.694 3.618 5.706 1.00 53.39 133 VAL J CA 1
ATOM 17872 C C . VAL J 1 133 ? 64.391 5.011 5.752 1.00 54.79 133 VAL J C 1
ATOM 17873 O O . VAL J 1 133 ? 63.973 5.877 6.528 1.00 55.29 133 VAL J O 1
ATOM 17877 N N . ASP J 1 134 ? 65.426 5.252 4.935 1.00 57.12 134 ASP J N 1
ATOM 17878 C CA . ASP J 1 134 ? 66.137 6.569 4.914 1.00 58.00 134 ASP J CA 1
ATOM 17879 C C . ASP J 1 134 ? 65.191 7.786 4.635 1.00 55.39 134 ASP J C 1
ATOM 17880 O O . ASP J 1 134 ? 65.459 8.967 4.965 1.00 55.22 134 ASP J O 1
ATOM 17885 N N . THR J 1 135 ? 64.042 7.472 4.075 1.00 55.08 135 THR J N 1
ATOM 17886 C CA . THR J 1 135 ? 63.087 8.494 3.695 1.00 54.30 135 THR J CA 1
ATOM 17887 C C . THR J 1 135 ? 62.196 8.980 4.859 1.00 54.83 135 THR J C 1
ATOM 17888 O O . THR J 1 135 ? 61.539 9.994 4.728 1.00 58.20 135 THR J O 1
ATOM 17892 N N . SER J 1 136 ? 62.187 8.260 5.975 1.00 48.52 136 SER J N 1
ATOM 17893 C CA . SER J 1 136 ? 61.398 8.641 7.129 1.00 50.26 136 SER J CA 1
ATOM 17894 C C . SER J 1 136 ? 61.602 10.087 7.590 1.00 52.12 136 SER J C 1
ATOM 17895 O O . SER J 1 136 ? 62.761 10.577 7.690 1.00 50.49 136 SER J O 1
ATOM 17898 N N . ILE J 1 137 ? 60.488 10.739 7.953 1.00 45.21 137 ILE J N 1
ATOM 17899 C CA . ILE J 1 137 ? 60.552 12.132 8.313 1.00 44.02 137 ILE J CA 1
ATOM 17900 C C . ILE J 1 137 ? 61.329 12.283 9.597 1.00 42.66 137 ILE J C 1
ATOM 17901 O O . ILE J 1 137 ? 61.806 13.377 9.889 1.00 47.63 137 ILE J O 1
ATOM 17906 N N . VAL J 1 138 ? 61.450 11.215 10.383 1.00 43.15 138 VAL J N 1
ATOM 17907 C CA . VAL J 1 138 ? 62.395 11.254 11.533 1.00 40.95 138 VAL J CA 1
ATOM 17908 C C . VAL J 1 138 ? 63.777 11.669 11.048 1.00 43.59 138 VAL J C 1
ATOM 17909 O O . VAL J 1 138 ? 64.418 12.500 11.689 1.00 48.14 138 VAL J O 1
ATOM 17913 N N . HIS J 1 139 ? 64.249 11.135 9.913 1.00 45.97 139 HIS J N 1
ATOM 17914 C CA . HIS J 1 139 ? 65.671 11.421 9.475 1.00 45.43 139 HIS J CA 1
ATOM 17915 C C . HIS J 1 139 ? 65.843 12.758 8.868 1.00 44.27 139 HIS J C 1
ATOM 17916 O O . HIS J 1 139 ? 66.810 13.435 9.178 1.00 46.38 139 HIS J O 1
ATOM 17923 N N . SER J 1 140 ? 64.891 13.169 8.031 1.00 44.27 140 SER J N 1
ATOM 17924 C CA . SER J 1 140 ? 64.985 14.465 7.372 1.00 46.28 140 SER J CA 1
ATOM 17925 C C . SER J 1 140 ? 64.695 15.593 8.357 1.00 46.72 140 SER J C 1
ATOM 17926 O O . SER J 1 140 ? 65.426 16.571 8.352 1.00 46.94 140 SER J O 1
ATOM 17929 N N . VAL J 1 141 ? 63.657 15.481 9.196 1.00 43.64 141 VAL J N 1
ATOM 17930 C CA . VAL J 1 141 ? 63.447 16.522 10.236 1.00 43.33 141 VAL J CA 1
ATOM 17931 C C . VAL J 1 141 ? 64.675 16.633 11.187 1.00 47.04 141 VAL J C 1
ATOM 17932 O O . VAL J 1 141 ? 65.102 17.740 11.574 1.00 48.88 141 VAL J O 1
ATOM 17936 N N . ALA J 1 142 ? 65.299 15.498 11.499 1.00 49.41 142 ALA J N 1
ATOM 17937 C CA . ALA J 1 142 ? 66.383 15.481 12.462 1.00 46.80 142 ALA J CA 1
ATOM 17938 C C . ALA J 1 142 ? 67.616 16.149 11.901 1.00 50.98 142 ALA J C 1
ATOM 17939 O O . ALA J 1 142 ? 68.193 17.041 12.533 1.00 57.56 142 ALA J O 1
ATOM 17941 N N . LEU J 1 143 ? 68.016 15.731 10.702 1.00 51.81 143 LEU J N 1
ATOM 17942 C CA . LEU J 1 143 ? 69.093 16.367 9.966 1.00 50.64 143 LEU J CA 1
ATOM 17943 C C . LEU J 1 143 ? 68.930 17.898 9.865 1.00 50.55 143 LEU J C 1
ATOM 17944 O O . LEU J 1 143 ? 69.860 18.644 10.176 1.00 52.78 143 LEU J O 1
ATOM 17949 N N . ALA J 1 144 ? 67.755 18.375 9.446 1.00 48.55 144 ALA J N 1
ATOM 17950 C CA . ALA J 1 144 ? 67.551 19.845 9.286 1.00 48.64 144 ALA J CA 1
ATOM 17951 C C . ALA J 1 144 ? 67.760 20.543 10.628 1.00 45.91 144 ALA J C 1
ATOM 17952 O O . ALA J 1 144 ? 68.289 21.634 10.708 1.00 47.49 144 ALA J O 1
ATOM 17954 N N . LYS J 1 145 ? 67.367 19.889 11.700 1.00 45.58 145 LYS J N 1
ATOM 17955 C CA . LYS J 1 145 ? 67.473 20.514 12.998 1.00 47.41 145 LYS J CA 1
ATOM 17956 C C . LYS J 1 145 ? 68.917 20.642 13.407 1.00 49.52 145 LYS J C 1
ATOM 17957 O O . LYS J 1 145 ? 69.266 21.567 14.144 1.00 49.33 145 LYS J O 1
ATOM 17963 N N . THR J 1 146 ? 69.771 19.755 12.899 1.00 50.59 146 THR J N 1
ATOM 17964 C CA . THR J 1 146 ? 71.156 19.761 13.356 1.00 51.34 146 THR J CA 1
ATOM 17965 C C . THR J 1 146 ? 72.046 20.647 12.546 1.00 55.96 146 THR J C 1
ATOM 17966 O O . THR J 1 146 ? 73.092 21.053 13.056 1.00 56.61 146 THR J O 1
ATOM 17970 N N . THR J 1 147 ? 71.672 20.934 11.293 1.00 54.52 147 THR J N 1
ATOM 17971 C CA . THR J 1 147 ? 72.495 21.826 10.464 1.00 53.22 147 THR J CA 1
ATOM 17972 C C . THR J 1 147 ? 71.997 23.271 10.475 1.00 51.87 147 THR J C 1
ATOM 17973 O O . THR J 1 147 ? 72.601 24.111 9.848 1.00 55.81 147 THR J O 1
ATOM 17977 N N . ALA J 1 148 ? 70.897 23.563 11.165 1.00 48.27 148 ALA J N 1
ATOM 17978 C CA . ALA J 1 148 ? 70.337 24.923 11.242 1.00 45.76 148 ALA J CA 1
ATOM 17979 C C . ALA J 1 148 ? 71.279 25.922 12.009 1.00 47.72 148 ALA J C 1
ATOM 17980 O O . ALA J 1 148 ? 72.019 25.526 12.912 1.00 45.98 148 ALA J O 1
ATOM 17982 N N . PRO J 1 149 ? 71.278 27.225 11.650 1.00 48.72 149 PRO J N 1
ATOM 17983 C CA . PRO J 1 149 ? 72.208 28.127 12.405 1.00 49.69 149 PRO J CA 1
ATOM 17984 C C . PRO J 1 149 ? 71.901 28.339 13.924 1.00 48.80 149 PRO J C 1
ATOM 17985 O O . PRO J 1 149 ? 70.751 28.283 14.347 1.00 49.04 149 PRO J O 1
ATOM 17989 N N . ALA J 1 150 ? 72.928 28.616 14.725 1.00 53.14 150 ALA J N 1
ATOM 17990 C CA . ALA J 1 150 ? 72.787 28.880 16.168 1.00 50.34 150 ALA J CA 1
ATOM 17991 C C . ALA J 1 150 ? 71.672 29.881 16.552 1.00 51.81 150 ALA J C 1
ATOM 17992 O O . ALA J 1 150 ? 70.853 29.609 17.455 1.00 54.55 150 ALA J O 1
ATOM 17994 N N . THR J 1 151 ? 71.680 31.037 15.900 1.00 52.06 151 THR J N 1
ATOM 17995 C CA . THR J 1 151 ? 70.765 32.126 16.176 1.00 51.54 151 THR J CA 1
ATOM 17996 C C . THR J 1 151 ? 69.363 31.639 16.005 1.00 50.80 151 THR J C 1
ATOM 17997 O O . THR J 1 151 ? 68.522 31.883 16.892 1.00 50.56 151 THR J O 1
ATOM 18001 N N . VAL J 1 152 ? 69.128 30.975 14.872 1.00 49.38 152 VAL J N 1
ATOM 18002 C CA . VAL J 1 152 ? 67.816 30.439 14.521 1.00 48.64 152 VAL J CA 1
ATOM 18003 C C . VAL J 1 152 ? 67.368 29.494 15.626 1.00 49.99 152 VAL J C 1
ATOM 18004 O O . VAL J 1 152 ? 66.254 29.662 16.191 1.00 50.25 152 VAL J O 1
ATOM 18008 N N . LEU J 1 153 ? 68.229 28.518 15.957 1.00 50.06 153 LEU J N 1
ATOM 18009 C CA . LEU J 1 153 ? 67.887 27.506 16.988 1.00 46.28 153 LEU J CA 1
ATOM 18010 C C . LEU J 1 153 ? 67.589 28.131 18.348 1.00 46.95 153 LEU J C 1
ATOM 18011 O O . LEU J 1 153 ? 66.617 27.772 19.064 1.00 47.51 153 LEU J O 1
ATOM 18016 N N . PHE J 1 154 ? 68.459 29.065 18.701 1.00 49.16 154 PHE J N 1
ATOM 18017 C CA . PHE J 1 154 ? 68.379 29.801 19.934 1.00 49.01 154 PHE J CA 1
ATOM 18018 C C . PHE J 1 154 ? 67.001 30.499 20.063 1.00 47.85 154 PHE J C 1
ATOM 18019 O O . PHE J 1 154 ? 66.270 30.296 21.039 1.00 47.10 154 PHE J O 1
ATOM 18027 N N . PHE J 1 155 ? 66.602 31.270 19.056 1.00 49.43 155 PHE J N 1
ATOM 18028 C CA . PHE J 1 155 ? 65.327 31.994 19.164 1.00 46.20 155 PHE J CA 1
ATOM 18029 C C . PHE J 1 155 ? 64.096 31.116 19.030 1.00 45.50 155 PHE J C 1
ATOM 18030 O O . PHE J 1 155 ? 63.061 31.396 19.660 1.00 47.72 155 PHE J O 1
ATOM 18038 N N . LYS J 1 156 ? 64.217 30.027 18.271 1.00 44.17 156 LYS J N 1
ATOM 18039 C CA . LYS J 1 156 ? 63.162 29.017 18.238 1.00 42.49 156 LYS J CA 1
ATOM 18040 C C . LYS J 1 156 ? 63.033 28.330 19.579 1.00 44.18 156 LYS J C 1
ATOM 18041 O O . LYS J 1 156 ? 61.916 28.026 20.013 1.00 41.38 156 LYS J O 1
ATOM 18047 N N . GLY J 1 157 ? 64.179 28.058 20.214 1.00 41.23 157 GLY J N 1
ATOM 18048 C CA . GLY J 1 157 ? 64.183 27.551 21.547 1.00 42.79 157 GLY J CA 1
ATOM 18049 C C . GLY J 1 157 ? 63.599 28.547 22.553 1.00 47.33 157 GLY J C 1
ATOM 18050 O O . GLY J 1 157 ? 62.909 28.140 23.472 1.00 48.65 157 GLY J O 1
ATOM 18051 N N . ALA J 1 158 ? 63.887 29.842 22.405 1.00 46.11 158 ALA J N 1
ATOM 18052 C CA . ALA J 1 158 ? 63.238 30.839 23.261 1.00 47.99 158 ALA J CA 1
ATOM 18053 C C . ALA J 1 158 ? 61.688 30.796 23.096 1.00 45.54 158 ALA J C 1
ATOM 18054 O O . ALA J 1 158 ? 60.962 30.621 24.083 1.00 47.64 158 ALA J O 1
ATOM 18056 N N . LEU J 1 159 ? 61.216 30.893 21.852 1.00 42.39 159 LEU J N 1
ATOM 18057 C CA . LEU J 1 159 ? 59.799 30.832 21.537 1.00 43.00 159 LEU J CA 1
ATOM 18058 C C . LEU J 1 159 ? 59.063 29.568 22.057 1.00 41.27 159 LEU J C 1
ATOM 18059 O O . LEU J 1 159 ? 57.961 29.635 22.604 1.00 40.54 159 LEU J O 1
ATOM 18064 N N . CYS J 1 160 ? 59.690 28.417 21.877 1.00 40.55 160 CYS J N 1
ATOM 18065 C CA . CYS J 1 160 ? 59.132 27.169 22.310 1.00 40.10 160 CYS J CA 1
ATOM 18066 C C . CYS J 1 160 ? 58.910 27.158 23.830 1.00 41.10 160 CYS J C 1
ATOM 18067 O O . CYS J 1 160 ? 57.769 26.966 24.279 1.00 38.16 160 CYS J O 1
ATOM 18070 N N . ASN J 1 161 ? 59.980 27.404 24.596 1.00 38.19 161 ASN J N 1
ATOM 18071 C CA . ASN J 1 161 ? 59.875 27.290 26.027 1.00 40.04 161 ASN J CA 1
ATOM 18072 C C . ASN J 1 161 ? 59.022 28.376 26.681 1.00 41.01 161 ASN J C 1
ATOM 18073 O O . ASN J 1 161 ? 58.583 28.256 27.828 1.00 41.62 161 ASN J O 1
ATOM 18078 N N . TRP J 1 162 ? 58.794 29.455 25.953 1.00 43.29 162 TRP J N 1
ATOM 18079 C CA . TRP J 1 162 ? 57.831 30.430 26.398 1.00 42.60 162 TRP J CA 1
ATOM 18080 C C . TRP J 1 162 ? 56.522 29.720 26.471 1.00 42.86 162 TRP J C 1
ATOM 18081 O O . TRP J 1 162 ? 55.887 29.702 27.517 1.00 45.36 162 TRP J O 1
ATOM 18092 N N . LEU J 1 163 ? 56.129 29.098 25.361 1.00 40.59 163 LEU J N 1
ATOM 18093 C CA . LEU J 1 163 ? 54.850 28.395 25.257 1.00 39.48 163 LEU J CA 1
ATOM 18094 C C . LEU J 1 163 ? 54.760 27.235 26.269 1.00 43.06 163 LEU J C 1
ATOM 18095 O O . LEU J 1 163 ? 53.719 27.062 26.958 1.00 41.58 163 LEU J O 1
ATOM 18100 N N . VAL J 1 164 ? 55.831 26.442 26.383 1.00 38.02 164 VAL J N 1
ATOM 18101 C CA . VAL J 1 164 ? 55.744 25.286 27.270 1.00 39.58 164 VAL J CA 1
ATOM 18102 C C . VAL J 1 164 ? 55.619 25.705 28.753 1.00 43.04 164 VAL J C 1
ATOM 18103 O O . VAL J 1 164 ? 54.852 25.091 29.525 1.00 43.98 164 VAL J O 1
ATOM 18107 N N . CYS J 1 165 ? 56.351 26.757 29.143 1.00 40.26 165 CYS J N 1
ATOM 18108 C CA . CYS J 1 165 ? 56.217 27.256 30.502 1.00 39.05 165 CYS J CA 1
ATOM 18109 C C . CYS J 1 165 ? 54.835 27.966 30.698 1.00 37.33 165 CYS J C 1
ATOM 18110 O O . CYS J 1 165 ? 54.240 27.888 31.802 1.00 38.75 165 CYS J O 1
ATOM 18113 N N . LEU J 1 166 ? 54.337 28.658 29.673 1.00 34.57 166 LEU J N 1
ATOM 18114 C CA . LEU J 1 166 ? 52.960 29.129 29.706 1.00 37.14 166 LEU J CA 1
ATOM 18115 C C . LEU J 1 166 ? 51.971 28.021 30.013 1.00 38.93 166 LEU J C 1
ATOM 18116 O O . LEU J 1 166 ? 51.007 28.234 30.747 1.00 43.13 166 LEU J O 1
ATOM 18121 N N . ALA J 1 167 ? 52.235 26.824 29.507 1.00 36.55 167 ALA J N 1
ATOM 18122 C CA . ALA J 1 167 ? 51.334 25.727 29.753 1.00 36.77 167 ALA J CA 1
ATOM 18123 C C . ALA J 1 167 ? 51.469 25.307 31.203 1.00 37.89 167 ALA J C 1
ATOM 18124 O O . ALA J 1 167 ? 50.462 25.070 31.884 1.00 37.85 167 ALA J O 1
ATOM 18126 N N . ILE J 1 168 ? 52.712 25.196 31.689 1.00 37.49 168 ILE J N 1
ATOM 18127 C CA . ILE J 1 168 ? 52.944 24.791 33.082 1.00 37.37 168 ILE J CA 1
ATOM 18128 C C . ILE J 1 168 ? 52.301 25.832 34.020 1.00 38.84 168 ILE J C 1
ATOM 18129 O O . ILE J 1 168 ? 51.585 25.495 34.965 1.00 48.12 168 ILE J O 1
ATOM 18134 N N . TRP J 1 169 ? 52.549 27.105 33.731 1.00 39.47 169 TRP J N 1
ATOM 18135 C CA . TRP J 1 169 ? 52.001 28.237 34.477 1.00 38.41 169 TRP J CA 1
ATOM 18136 C C . TRP J 1 169 ? 50.472 28.244 34.467 1.00 37.49 169 TRP J C 1
ATOM 18137 O O . TRP J 1 169 ? 49.830 28.338 35.485 1.00 40.68 169 TRP J O 1
ATOM 18148 N N . MET J 1 170 ? 49.871 28.124 33.311 1.00 36.49 170 MET J N 1
ATOM 18149 C CA . MET J 1 170 ? 48.423 28.057 33.221 1.00 38.36 170 MET J CA 1
ATOM 18150 C C . MET J 1 170 ? 47.846 26.788 33.942 1.00 39.02 170 MET J C 1
ATOM 18151 O O . MET J 1 170 ? 46.773 26.833 34.535 1.00 39.78 170 MET J O 1
ATOM 18156 N N . ALA J 1 171 ? 48.556 25.657 33.862 1.00 39.18 171 ALA J N 1
ATOM 18157 C CA . ALA J 1 171 ? 48.119 24.420 34.541 1.00 38.59 171 ALA J CA 1
ATOM 18158 C C . ALA J 1 171 ? 48.077 24.641 36.065 1.00 40.31 171 ALA J C 1
ATOM 18159 O O . ALA J 1 171 ? 47.101 24.250 36.764 1.00 48.72 171 ALA J O 1
ATOM 18161 N N . ILE J 1 172 ? 49.084 25.337 36.587 1.00 39.55 172 ILE J N 1
ATOM 18162 C CA . ILE J 1 172 ? 49.111 25.654 38.022 1.00 39.17 172 ILE J CA 1
ATOM 18163 C C . ILE J 1 172 ? 47.947 26.565 38.437 1.00 41.51 172 ILE J C 1
ATOM 18164 O O . ILE J 1 172 ? 47.421 26.408 39.515 1.00 43.45 172 ILE J O 1
ATOM 18169 N N . ARG J 1 173 ? 47.505 27.486 37.561 1.00 41.69 173 ARG J N 1
ATOM 18170 C CA . ARG J 1 173 ? 46.406 28.394 37.878 1.00 39.63 173 ARG J CA 1
ATOM 18171 C C . ARG J 1 173 ? 44.991 27.878 37.527 1.00 39.90 173 ARG J C 1
ATOM 18172 O O . ARG J 1 173 ? 43.988 28.580 37.721 1.00 42.88 173 ARG J O 1
ATOM 18180 N N . THR J 1 174 ? 44.890 26.682 36.986 1.00 38.79 174 THR J N 1
ATOM 18181 C CA . THR J 1 174 ? 43.549 26.085 36.722 1.00 44.37 174 THR J CA 1
ATOM 18182 C C . THR J 1 174 ? 43.372 24.719 37.380 1.00 44.60 174 THR J C 1
ATOM 18183 O O . THR J 1 174 ? 44.320 24.190 37.970 1.00 46.04 174 THR J O 1
ATOM 18187 N N . GLU J 1 175 ? 42.174 24.158 37.230 1.00 48.44 175 GLU J N 1
ATOM 18188 C CA . GLU J 1 175 ? 41.820 22.842 37.785 1.00 47.39 175 GLU J CA 1
ATOM 18189 C C . GLU J 1 175 ? 41.287 21.908 36.733 1.00 49.47 175 GLU J C 1
ATOM 18190 O O . GLU J 1 175 ? 40.894 22.325 35.633 1.00 48.58 175 GLU J O 1
ATOM 18196 N N . GLY J 1 176 ? 41.324 20.625 37.064 1.00 46.34 176 GLY J N 1
ATOM 18197 C CA . GLY J 1 176 ? 40.619 19.643 36.337 1.00 43.04 176 GLY J CA 1
ATOM 18198 C C . GLY J 1 176 ? 41.060 19.591 34.930 1.00 44.44 176 GLY J C 1
ATOM 18199 O O . GLY J 1 176 ? 42.265 19.667 34.633 1.00 46.54 176 GLY J O 1
ATOM 18200 N N . THR J 1 177 ? 40.069 19.467 34.052 1.00 42.46 177 THR J N 1
ATOM 18201 C CA . THR J 1 177 ? 40.331 19.360 32.626 1.00 42.46 177 THR J CA 1
ATOM 18202 C C . THR J 1 177 ? 41.027 20.616 32.017 1.00 41.64 177 THR J C 1
ATOM 18203 O O . THR J 1 177 ? 41.694 20.545 30.988 1.00 36.32 177 THR J O 1
ATOM 18207 N N . ALA J 1 178 ? 40.843 21.784 32.637 1.00 42.50 178 ALA J N 1
ATOM 18208 C CA . ALA J 1 178 ? 41.361 23.000 32.070 1.00 37.95 178 ALA J CA 1
ATOM 18209 C C . ALA J 1 178 ? 42.872 22.861 32.032 1.00 38.15 178 ALA J C 1
ATOM 18210 O O . ALA J 1 178 ? 43.491 23.389 31.118 1.00 37.41 178 ALA J O 1
ATOM 18212 N N . LYS J 1 179 ? 43.478 22.072 32.933 1.00 34.01 179 LYS J N 1
ATOM 18213 C CA . LYS J 1 179 ? 44.953 21.930 32.811 1.00 36.69 179 LYS J CA 1
ATOM 18214 C C . LYS J 1 179 ? 45.247 21.321 31.461 1.00 36.27 179 LYS J C 1
ATOM 18215 O O . LYS J 1 179 ? 46.257 21.671 30.807 1.00 36.25 179 LYS J O 1
ATOM 18221 N N . PHE J 1 180 ? 44.374 20.389 31.050 1.00 35.65 180 PHE J N 1
ATOM 18222 C CA . PHE J 1 180 ? 44.625 19.579 29.840 1.00 34.98 180 PHE J CA 1
ATOM 18223 C C . PHE J 1 180 ? 44.522 20.433 28.593 1.00 35.26 180 PHE J C 1
ATOM 18224 O O . PHE J 1 180 ? 45.308 20.240 27.685 1.00 32.85 180 PHE J O 1
ATOM 18232 N N . LEU J 1 181 ? 43.549 21.363 28.571 1.00 37.29 181 LEU J N 1
ATOM 18233 C CA . LEU J 1 181 ? 43.396 22.327 27.490 1.00 39.31 181 LEU J CA 1
ATOM 18234 C C . LEU J 1 181 ? 44.574 23.304 27.421 1.00 40.62 181 LEU J C 1
ATOM 18235 O O . LEU J 1 181 ? 45.067 23.607 26.324 1.00 39.91 181 LEU J O 1
ATOM 18240 N N . ALA J 1 182 ? 45.000 23.826 28.579 1.00 38.46 182 ALA J N 1
ATOM 18241 C CA . ALA J 1 182 ? 46.149 24.732 28.613 1.00 37.83 182 ALA J CA 1
ATOM 18242 C C . ALA J 1 182 ? 47.346 24.077 27.942 1.00 35.80 182 ALA J C 1
ATOM 18243 O O . ALA J 1 182 ? 48.022 24.706 27.138 1.00 35.67 182 ALA J O 1
ATOM 18245 N N . ILE J 1 183 ? 47.608 22.826 28.296 1.00 34.75 183 ILE J N 1
ATOM 18246 C CA . ILE J 1 183 ? 48.755 22.096 27.745 1.00 37.75 183 ILE J CA 1
ATOM 18247 C C . ILE J 1 183 ? 48.567 21.837 26.223 1.00 37.73 183 ILE J C 1
ATOM 18248 O O . ILE J 1 183 ? 49.427 22.137 25.432 1.00 40.54 183 ILE J O 1
ATOM 18253 N N . TRP J 1 184 ? 47.420 21.308 25.824 1.00 36.15 184 TRP J N 1
ATOM 18254 C CA . TRP J 1 184 ? 47.146 21.061 24.436 1.00 33.82 184 TRP J CA 1
ATOM 18255 C C . TRP J 1 184 ? 47.395 22.289 23.550 1.00 35.61 184 TRP J C 1
ATOM 18256 O O . TRP J 1 184 ? 48.034 22.174 22.473 1.00 37.71 184 TRP J O 1
ATOM 18267 N N . TRP J 1 185 ? 46.887 23.463 23.964 1.00 34.06 185 TRP J N 1
ATOM 18268 C CA . TRP J 1 185 ? 47.022 24.702 23.172 1.00 32.52 185 TRP J CA 1
ATOM 18269 C C . TRP J 1 185 ? 48.459 25.030 22.910 1.00 36.24 185 TRP J C 1
ATOM 18270 O O . TRP J 1 185 ? 48.828 25.338 21.768 1.00 36.05 185 TRP J O 1
ATOM 18281 N N . CYS J 1 186 ? 49.272 24.991 23.971 1.00 32.81 186 CYS J N 1
ATOM 18282 C CA . CYS J 1 186 ? 50.616 25.505 23.904 1.00 36.78 186 CYS J CA 1
ATOM 18283 C C . CYS J 1 186 ? 51.466 24.572 23.063 1.00 36.93 186 CYS J C 1
ATOM 18284 O O . CYS J 1 186 ? 52.366 25.014 22.346 1.00 34.20 186 CYS J O 1
ATOM 18287 N N . LEU J 1 187 ? 51.167 23.283 23.175 1.00 34.32 187 LEU J N 1
ATOM 18288 C CA . LEU J 1 187 ? 51.882 22.297 22.389 1.00 32.93 187 LEU J CA 1
ATOM 18289 C C . LEU J 1 187 ? 51.513 22.340 20.906 1.00 30.89 187 LEU J C 1
ATOM 18290 O O . LEU J 1 187 ? 52.394 22.220 20.057 1.00 33.39 187 LEU J O 1
ATOM 18295 N N . LEU J 1 188 ? 50.221 22.555 20.580 1.00 34.34 188 LEU J N 1
ATOM 18296 C CA . LEU J 1 188 ? 49.801 22.790 19.209 1.00 31.15 188 LEU J CA 1
ATOM 18297 C C . LEU J 1 188 ? 50.586 23.983 18.653 1.00 34.98 188 LEU J C 1
ATOM 18298 O O . LEU J 1 188 ? 51.254 23.888 17.609 1.00 40.74 188 LEU J O 1
ATOM 18303 N N . ALA J 1 189 ? 50.537 25.103 19.369 1.00 33.66 189 ALA J N 1
ATOM 18304 C CA . ALA J 1 189 ? 51.282 26.312 19.005 1.00 33.90 189 ALA J CA 1
ATOM 18305 C C . ALA J 1 189 ? 52.805 26.103 18.809 1.00 36.53 189 ALA J C 1
ATOM 18306 O O . ALA J 1 189 ? 53.361 26.576 17.819 1.00 37.87 189 ALA J O 1
ATOM 18308 N N . PHE J 1 190 ? 53.502 25.458 19.737 1.00 35.71 190 PHE J N 1
ATOM 18309 C CA . PHE J 1 190 ? 54.960 25.377 19.588 1.00 35.96 190 PHE J CA 1
ATOM 18310 C C . PHE J 1 190 ? 55.377 24.433 18.461 1.00 39.51 190 PHE J C 1
ATOM 18311 O O . PHE J 1 190 ? 56.242 24.771 17.648 1.00 42.84 190 PHE J O 1
ATOM 18319 N N . ILE J 1 191 ? 54.709 23.283 18.353 1.00 42.27 191 ILE J N 1
ATOM 18320 C CA . ILE J 1 191 ? 55.022 22.326 17.296 1.00 37.02 191 ILE J CA 1
ATOM 18321 C C . ILE J 1 191 ? 54.634 22.902 15.929 1.00 39.40 191 ILE J C 1
ATOM 18322 O O . ILE J 1 191 ? 55.483 23.008 15.041 1.00 40.77 191 ILE J O 1
ATOM 18327 N N . ALA J 1 192 ? 53.372 23.327 15.763 1.00 37.07 192 ALA J N 1
ATOM 18328 C CA . ALA J 1 192 ? 52.935 23.872 14.473 1.00 38.66 192 ALA J CA 1
ATOM 18329 C C . ALA J 1 192 ? 53.727 25.102 14.035 1.00 38.61 192 ALA J C 1
ATOM 18330 O O . ALA J 1 192 ? 53.887 25.347 12.851 1.00 42.51 192 ALA J O 1
ATOM 18332 N N . SER J 1 193 ? 54.200 25.908 14.967 1.00 39.96 193 SER J N 1
ATOM 18333 C CA . SER J 1 193 ? 54.897 27.139 14.537 1.00 40.22 193 SER J CA 1
ATOM 18334 C C . SER J 1 193 ? 56.344 26.904 14.181 1.00 39.68 193 SER J C 1
ATOM 18335 O O . SER J 1 193 ? 56.961 27.825 13.706 1.00 43.68 193 SER J O 1
ATOM 18338 N N . GLY J 1 194 ? 56.877 25.691 14.378 1.00 39.06 194 GLY J N 1
ATOM 18339 C CA . GLY J 1 194 ? 58.300 25.408 14.086 1.00 36.95 194 GLY J CA 1
ATOM 18340 C C . GLY J 1 194 ? 59.264 25.663 15.267 1.00 40.80 194 GLY J C 1
ATOM 18341 O O . GLY J 1 194 ? 60.473 25.736 15.061 1.00 42.00 194 GLY J O 1
ATOM 18342 N N . TYR J 1 195 ? 58.783 25.815 16.507 1.00 39.47 195 TYR J N 1
ATOM 18343 C CA . TYR J 1 195 ? 59.736 26.081 17.609 1.00 43.05 195 TYR J CA 1
ATOM 18344 C C . TYR J 1 195 ? 60.483 24.824 18.095 1.00 41.96 195 TYR J C 1
ATOM 18345 O O . TYR J 1 195 ? 60.136 23.718 17.783 1.00 43.94 195 TYR J O 1
ATOM 18354 N N . GLU J 1 196 ? 61.492 25.018 18.904 1.00 44.99 196 GLU J N 1
ATOM 18355 C CA . GLU J 1 196 ? 62.416 23.941 19.244 1.00 45.12 196 GLU J CA 1
ATOM 18356 C C . GLU J 1 196 ? 62.420 23.611 20.747 1.00 43.91 196 GLU J C 1
ATOM 18357 O O . GLU J 1 196 ? 62.698 24.489 21.589 1.00 47.28 196 GLU J O 1
ATOM 18363 N N . HIS J 1 197 ? 62.161 22.349 21.085 1.00 39.29 197 HIS J N 1
ATOM 18364 C CA . HIS J 1 197 ? 62.203 21.931 22.469 1.00 37.26 197 HIS J CA 1
ATOM 18365 C C . HIS J 1 197 ? 63.358 21.032 22.724 1.00 36.89 197 HIS J C 1
ATOM 18366 O O . HIS J 1 197 ? 63.487 20.001 22.064 1.00 38.62 197 HIS J O 1
ATOM 18373 N N . SER J 1 198 ? 64.221 21.370 23.681 1.00 40.66 198 SER J N 1
ATOM 18374 C CA . SER J 1 198 ? 65.517 20.639 23.843 1.00 41.36 198 SER J CA 1
ATOM 18375 C C . SER J 1 198 ? 65.260 19.166 24.211 1.00 43.96 198 SER J C 1
ATOM 18376 O O . SER J 1 198 ? 65.813 18.273 23.593 1.00 48.88 198 SER J O 1
ATOM 18379 N N . VAL J 1 199 ? 64.373 18.919 25.174 1.00 42.13 199 VAL J N 1
ATOM 18380 C CA . VAL J 1 199 ? 64.108 17.577 25.642 1.00 41.60 199 VAL J CA 1
ATOM 18381 C C . VAL J 1 199 ? 63.365 16.733 24.585 1.00 43.99 199 VAL J C 1
ATOM 18382 O O . VAL J 1 199 ? 63.738 15.569 24.354 1.00 44.95 199 VAL J O 1
ATOM 18386 N N . ALA J 1 200 ? 62.362 17.289 23.908 1.00 42.82 200 ALA J N 1
ATOM 18387 C CA . ALA J 1 200 ? 61.774 16.559 22.765 1.00 41.65 200 ALA J CA 1
ATOM 18388 C C . ALA J 1 200 ? 62.838 16.255 21.686 1.00 42.93 200 ALA J C 1
ATOM 18389 O O . ALA J 1 200 ? 62.842 15.181 21.096 1.00 44.69 200 ALA J O 1
ATOM 18391 N N . ASN J 1 201 ? 63.756 17.190 21.420 1.00 42.63 201 ASN J N 1
ATOM 18392 C CA . ASN J 1 201 ? 64.774 16.906 20.395 1.00 45.54 201 ASN J CA 1
ATOM 18393 C C . ASN J 1 201 ? 65.702 15.773 20.851 1.00 45.59 201 ASN J C 1
ATOM 18394 O O . ASN J 1 201 ? 66.235 15.055 20.032 1.00 45.92 201 ASN J O 1
ATOM 18399 N N . MET J 1 202 ? 65.843 15.563 22.150 1.00 43.86 202 MET J N 1
ATOM 18400 C CA . MET J 1 202 ? 66.644 14.433 22.614 1.00 44.63 202 MET J CA 1
ATOM 18401 C C . MET J 1 202 ? 66.133 13.072 22.096 1.00 45.05 202 MET J C 1
ATOM 18402 O O . MET J 1 202 ? 66.942 12.256 21.598 1.00 40.45 202 MET J O 1
ATOM 18407 N N . THR J 1 203 ? 64.802 12.864 22.120 1.00 38.15 203 THR J N 1
ATOM 18408 C CA . THR J 1 203 ? 64.253 11.636 21.612 1.00 38.89 203 THR J CA 1
ATOM 18409 C C . THR J 1 203 ? 64.367 11.595 20.071 1.00 39.75 203 THR J C 1
ATOM 18410 O O . THR J 1 203 ? 64.781 10.591 19.483 1.00 46.51 203 THR J O 1
ATOM 18414 N N . LEU J 1 204 ? 64.053 12.688 19.406 1.00 40.94 204 LEU J N 1
ATOM 18415 C CA . LEU J 1 204 ? 63.987 12.633 17.958 1.00 40.19 204 LEU J CA 1
ATOM 18416 C C . LEU J 1 204 ? 65.412 12.312 17.474 1.00 44.51 204 LEU J C 1
ATOM 18417 O O . LEU J 1 204 ? 65.608 11.452 16.577 1.00 46.07 204 LEU J O 1
ATOM 18422 N N . PHE J 1 205 ? 66.401 12.952 18.109 1.00 42.78 205 PHE J N 1
ATOM 18423 C CA . PHE J 1 205 ? 67.830 12.702 17.746 1.00 48.03 205 PHE J CA 1
ATOM 18424 C C . PHE J 1 205 ? 68.239 11.265 17.953 1.00 47.74 205 PHE J C 1
ATOM 18425 O O . PHE J 1 205 ? 68.969 10.708 17.106 1.00 45.85 205 PHE J O 1
ATOM 18433 N N . ALA J 1 206 ? 67.754 10.690 19.069 1.00 45.84 206 ALA J N 1
ATOM 18434 C CA . ALA J 1 206 ? 68.153 9.333 19.439 1.00 47.64 206 ALA J CA 1
ATOM 18435 C C . ALA J 1 206 ? 67.517 8.307 18.448 1.00 46.35 206 ALA J C 1
ATOM 18436 O O . ALA J 1 206 ? 68.207 7.363 17.981 1.00 42.25 206 ALA J O 1
ATOM 18438 N N . LEU J 1 207 ? 66.220 8.520 18.124 1.00 44.04 207 LEU J N 1
ATOM 18439 C CA . LEU J 1 207 ? 65.518 7.724 17.126 1.00 42.09 207 LEU J CA 1
ATOM 18440 C C . LEU J 1 207 ? 66.252 7.747 15.785 1.00 45.27 207 LEU J C 1
ATOM 18441 O O . LEU J 1 207 ? 66.510 6.698 15.153 1.00 47.33 207 LEU J O 1
ATOM 18446 N N . SER J 1 208 ? 66.560 8.937 15.299 1.00 45.92 208 SER J N 1
ATOM 18447 C CA . SER J 1 208 ? 67.241 8.986 14.033 1.00 49.21 208 SER J CA 1
ATOM 18448 C C . SER J 1 208 ? 68.627 8.328 14.167 1.00 50.79 208 SER J C 1
ATOM 18449 O O . SER J 1 208 ? 69.122 7.666 13.225 1.00 52.17 208 SER J O 1
ATOM 18452 N N . TRP J 1 209 ? 69.254 8.463 15.339 1.00 53.51 209 TRP J N 1
ATOM 18453 C CA . TRP J 1 209 ? 70.638 7.890 15.507 1.00 54.52 209 TRP J CA 1
ATOM 18454 C C . TRP J 1 209 ? 70.660 6.373 15.374 1.00 53.12 209 TRP J C 1
ATOM 18455 O O . TRP J 1 209 ? 71.526 5.801 14.723 1.00 53.06 209 TRP J O 1
ATOM 18466 N N . PHE J 1 210 ? 69.622 5.740 15.902 1.00 49.74 210 PHE J N 1
ATOM 18467 C CA . PHE J 1 210 ? 69.508 4.294 15.923 1.00 50.84 210 PHE J CA 1
ATOM 18468 C C . PHE J 1 210 ? 68.943 3.726 14.644 1.00 50.78 210 PHE J C 1
ATOM 18469 O O . PHE J 1 210 ? 68.870 2.520 14.511 1.00 55.72 210 PHE J O 1
ATOM 18477 N N . GLY J 1 211 ? 68.438 4.574 13.763 1.00 50.36 211 GLY J N 1
ATOM 18478 C CA . GLY J 1 211 ? 67.789 4.130 12.525 1.00 50.79 211 GLY J CA 1
ATOM 18479 C C . GLY J 1 211 ? 68.739 4.390 11.381 1.00 51.32 211 GLY J C 1
ATOM 18480 O O . GLY J 1 211 ? 69.911 4.689 11.615 1.00 54.22 211 GLY J O 1
ATOM 18481 N N . HIS J 1 212 ? 68.231 4.303 10.163 1.00 52.79 212 HIS J N 1
ATOM 18482 C CA . HIS J 1 212 ? 69.029 4.466 8.956 1.00 56.86 212 HIS J CA 1
ATOM 18483 C C . HIS J 1 212 ? 69.174 5.937 8.577 1.00 58.44 212 HIS J C 1
ATOM 18484 O O . HIS J 1 212 ? 68.556 6.413 7.631 1.00 62.03 212 HIS J O 1
ATOM 18491 N N . HIS J 1 213 ? 69.982 6.689 9.321 1.00 58.13 213 HIS J N 1
ATOM 18492 C CA . HIS J 1 213 ? 70.198 8.125 9.046 1.00 57.71 213 HIS J CA 1
ATOM 18493 C C . HIS J 1 213 ? 71.292 8.248 8.057 1.00 60.06 213 HIS J C 1
ATOM 18494 O O . HIS J 1 213 ? 72.126 7.324 7.944 1.00 60.32 213 HIS J O 1
ATOM 18501 N N . SER J 1 214 ? 71.321 9.369 7.335 1.00 58.16 214 SER J N 1
ATOM 18502 C CA . SER J 1 214 ? 72.418 9.587 6.385 1.00 57.54 214 SER J CA 1
ATOM 18503 C C . SER J 1 214 ? 73.707 9.968 7.103 1.00 59.60 214 SER J C 1
ATOM 18504 O O . SER J 1 214 ? 73.746 10.162 8.355 1.00 54.87 214 SER J O 1
ATOM 18507 N N . ASP J 1 215 ? 74.762 10.043 6.278 1.00 65.62 215 ASP J N 1
ATOM 18508 C CA . ASP J 1 215 ? 76.141 10.325 6.687 1.00 67.51 215 ASP J CA 1
ATOM 18509 C C . ASP J 1 215 ? 76.309 11.741 7.235 1.00 67.36 215 ASP J C 1
ATOM 18510 O O . ASP J 1 215 ? 77.134 11.998 8.144 1.00 72.63 215 ASP J O 1
ATOM 18515 N N . ALA J 1 216 ? 75.545 12.658 6.646 1.00 64.39 216 ALA J N 1
ATOM 18516 C CA . ALA J 1 216 ? 75.511 14.048 7.042 1.00 61.63 216 ALA J CA 1
ATOM 18517 C C . ALA J 1 216 ? 74.971 14.256 8.492 1.00 62.08 216 ALA J C 1
ATOM 18518 O O . ALA J 1 216 ? 75.179 15.312 9.093 1.00 65.09 216 ALA J O 1
ATOM 18520 N N . TYR J 1 217 ? 74.310 13.248 9.059 1.00 59.93 217 TYR J N 1
ATOM 18521 C CA . TYR J 1 217 ? 73.830 13.314 10.455 1.00 59.73 217 TYR J CA 1
ATOM 18522 C C . TYR J 1 217 ? 74.885 12.852 11.466 1.00 60.20 217 TYR J C 1
ATOM 18523 O O . TYR J 1 217 ? 75.183 11.675 11.536 1.00 60.10 217 TYR J O 1
ATOM 18532 N N . THR J 1 218 ? 75.444 13.770 12.258 1.00 60.59 218 THR J N 1
ATOM 18533 C CA . THR J 1 218 ? 76.557 13.384 13.155 1.00 60.70 218 THR J CA 1
ATOM 18534 C C . THR J 1 218 ? 76.271 13.771 14.629 1.00 60.13 218 THR J C 1
ATOM 18535 O O . THR J 1 218 ? 75.326 14.505 14.904 1.00 60.49 218 THR J O 1
ATOM 18539 N N . LEU J 1 219 ? 77.076 13.278 15.559 1.00 58.57 219 LEU J N 1
ATOM 18540 C CA . LEU J 1 219 ? 76.904 13.584 16.984 1.00 57.64 219 LEU J CA 1
ATOM 18541 C C . LEU J 1 219 ? 77.223 15.042 17.278 1.00 55.85 219 LEU J C 1
ATOM 18542 O O . LEU J 1 219 ? 76.550 15.683 18.088 1.00 51.17 219 LEU J O 1
ATOM 18547 N N . ALA J 1 220 ? 78.290 15.543 16.649 1.00 59.08 220 ALA J N 1
ATOM 18548 C CA . ALA J 1 220 ? 78.558 16.980 16.553 1.00 58.36 220 ALA J CA 1
ATOM 18549 C C . ALA J 1 220 ? 77.261 17.737 16.101 1.00 59.25 220 ALA J C 1
ATOM 18550 O O . ALA J 1 220 ? 76.940 18.774 16.651 1.00 59.54 220 ALA J O 1
ATOM 18552 N N . GLY J 1 221 ? 76.505 17.195 15.143 1.00 57.46 221 GLY J N 1
ATOM 18553 C CA . GLY J 1 221 ? 75.275 17.843 14.680 1.00 57.87 221 GLY J CA 1
ATOM 18554 C C . GLY J 1 221 ? 74.225 17.875 15.782 1.00 55.30 221 GLY J C 1
ATOM 18555 O O . GLY J 1 221 ? 73.614 18.917 16.032 1.00 55.05 221 GLY J O 1
ATOM 18556 N N . ILE J 1 222 ? 74.024 16.718 16.424 1.00 52.48 222 ILE J N 1
ATOM 18557 C CA . ILE J 1 222 ? 73.169 16.627 17.563 1.00 51.45 222 ILE J CA 1
ATOM 18558 C C . ILE J 1 222 ? 73.567 17.581 18.667 1.00 50.44 222 ILE J C 1
ATOM 18559 O O . ILE J 1 222 ? 72.698 18.315 19.127 1.00 46.20 222 ILE J O 1
ATOM 18564 N N . GLY J 1 223 ? 74.852 17.588 19.075 1.00 53.40 223 GLY J N 1
ATOM 18565 C CA . GLY J 1 223 ? 75.341 18.486 20.122 1.00 51.95 223 GLY J CA 1
ATOM 18566 C C . GLY J 1 223 ? 75.019 19.941 19.834 1.00 53.73 223 GLY J C 1
ATOM 18567 O O . GLY J 1 223 ? 74.584 20.719 20.718 1.00 53.46 223 GLY J O 1
ATOM 18568 N N . HIS J 1 224 ? 75.290 20.306 18.587 1.00 54.60 224 HIS J N 1
ATOM 18569 C CA . HIS J 1 224 ? 74.914 21.602 18.008 1.00 55.89 224 HIS J CA 1
ATOM 18570 C C . HIS J 1 224 ? 73.505 22.062 18.273 1.00 53.20 224 HIS J C 1
ATOM 18571 O O . HIS J 1 224 ? 73.328 23.145 18.821 1.00 57.17 224 HIS J O 1
ATOM 18578 N N . ASN J 1 225 ? 72.499 21.304 17.832 1.00 50.13 225 ASN J N 1
ATOM 18579 C CA . ASN J 1 225 ? 71.106 21.697 18.115 1.00 47.74 225 ASN J CA 1
ATOM 18580 C C . ASN J 1 225 ? 70.818 21.783 19.617 1.00 46.51 225 ASN J C 1
ATOM 18581 O O . ASN J 1 225 ? 70.290 22.790 20.091 1.00 46.43 225 ASN J O 1
ATOM 18586 N N . LEU J 1 226 ? 71.191 20.736 20.363 1.00 44.38 226 LEU J N 1
ATOM 18587 C CA . LEU J 1 226 ? 71.011 20.713 21.801 1.00 42.64 226 LEU J CA 1
ATOM 18588 C C . LEU J 1 226 ? 71.648 21.870 22.525 1.00 43.77 226 LEU J C 1
ATOM 18589 O O . LEU J 1 226 ? 71.037 22.400 23.439 1.00 45.24 226 LEU J O 1
ATOM 18594 N N . LEU J 1 227 ? 72.837 22.319 22.102 1.00 50.80 227 LEU J N 1
ATOM 18595 C CA . LEU J 1 227 ? 73.489 23.452 22.790 1.00 49.99 227 LEU J CA 1
ATOM 18596 C C . LEU J 1 227 ? 72.612 24.707 22.694 1.00 49.19 227 LEU J C 1
ATOM 18597 O O . LEU J 1 227 ? 72.140 25.209 23.705 1.00 50.78 227 LEU J O 1
ATOM 18602 N N . TRP J 1 228 ? 72.355 25.179 21.486 1.00 48.14 228 TRP J N 1
ATOM 18603 C CA . TRP J 1 228 ? 71.591 26.407 21.301 1.00 47.14 228 TRP J CA 1
ATOM 18604 C C . TRP J 1 228 ? 70.112 26.365 21.693 1.00 46.67 228 TRP J C 1
ATOM 18605 O O . TRP J 1 228 ? 69.590 27.330 22.258 1.00 47.03 228 TRP J O 1
ATOM 18616 N N . VAL J 1 229 ? 69.426 25.259 21.419 1.00 44.85 229 VAL J N 1
ATOM 18617 C CA . VAL J 1 229 ? 68.008 25.092 21.855 1.00 43.60 229 VAL J CA 1
ATOM 18618 C C . VAL J 1 229 ? 67.882 25.108 23.381 1.00 45.63 229 VAL J C 1
ATOM 18619 O O . VAL J 1 229 ? 67.043 25.801 23.932 1.00 45.84 229 VAL J O 1
ATOM 18623 N N . THR J 1 230 ? 68.766 24.391 24.062 1.00 46.96 230 THR J N 1
ATOM 18624 C CA . THR J 1 230 ? 68.749 24.432 25.496 1.00 47.71 230 THR J CA 1
ATOM 18625 C C . THR J 1 230 ? 68.942 25.867 26.015 1.00 48.52 230 THR J C 1
ATOM 18626 O O . THR J 1 230 ? 68.244 26.304 26.963 1.00 46.70 230 THR J O 1
ATOM 18630 N N . LEU J 1 231 ? 69.846 26.598 25.356 1.00 46.80 231 LEU J N 1
ATOM 18631 C CA . LEU J 1 231 ? 70.197 27.936 25.803 1.00 48.17 231 LEU J CA 1
ATOM 18632 C C . LEU J 1 231 ? 68.974 28.853 25.611 1.00 47.77 231 LEU J C 1
ATOM 18633 O O . LEU J 1 231 ? 68.600 29.599 26.524 1.00 45.34 231 LEU J O 1
ATOM 18638 N N . GLY J 1 232 ? 68.320 28.735 24.456 1.00 46.95 232 GLY J N 1
ATOM 18639 C CA . GLY J 1 232 ? 67.125 29.509 24.179 1.00 46.80 232 GLY J CA 1
ATOM 18640 C C . GLY J 1 232 ? 65.969 29.132 25.070 1.00 48.10 232 GLY J C 1
ATOM 18641 O O . GLY J 1 232 ? 65.295 30.025 25.569 1.00 51.47 232 GLY J O 1
ATOM 18642 N N . ASN J 1 233 ? 65.741 27.829 25.291 1.00 47.84 233 ASN J N 1
ATOM 18643 C CA . ASN J 1 233 ? 64.708 27.377 26.248 1.00 47.86 233 ASN J CA 1
ATOM 18644 C C . ASN J 1 233 ? 64.934 28.056 27.609 1.00 50.29 233 ASN J C 1
ATOM 18645 O O . ASN J 1 233 ? 63.946 28.432 28.303 1.00 49.39 233 ASN J O 1
ATOM 18650 N N . THR J 1 234 ? 66.220 28.193 27.982 1.00 45.77 234 THR J N 1
ATOM 18651 C CA . THR J 1 234 ? 66.583 28.715 29.290 1.00 47.44 234 THR J CA 1
ATOM 18652 C C . THR J 1 234 ? 66.278 30.216 29.388 1.00 49.42 234 THR J C 1
ATOM 18653 O O . THR J 1 234 ? 65.731 30.670 30.387 1.00 50.55 234 THR J O 1
ATOM 18657 N N . LEU J 1 235 ? 66.664 30.974 28.365 1.00 48.61 235 LEU J N 1
ATOM 18658 C CA . LEU J 1 235 ? 66.217 32.368 28.203 1.00 50.60 235 LEU J CA 1
ATOM 18659 C C . LEU J 1 235 ? 64.738 32.653 28.499 1.00 45.77 235 LEU J C 1
ATOM 18660 O O . LEU J 1 235 ? 64.440 33.469 29.351 1.00 47.88 235 LEU J O 1
ATOM 18665 N N . SER J 1 236 ? 63.833 32.073 27.724 1.00 45.12 236 SER J N 1
ATOM 18666 C CA . SER J 1 236 ? 62.380 32.275 27.938 1.00 45.78 236 SER J CA 1
ATOM 18667 C C . SER J 1 236 ? 61.853 31.743 29.319 1.00 46.84 236 SER J C 1
ATOM 18668 O O . SER J 1 236 ? 61.020 32.397 29.967 1.00 50.53 236 SER J O 1
ATOM 18671 N N . GLY J 1 237 ? 62.369 30.604 29.787 1.00 43.84 237 GLY J N 1
ATOM 18672 C CA . GLY J 1 237 ? 61.962 30.054 31.097 1.00 42.69 237 GLY J CA 1
ATOM 18673 C C . GLY J 1 237 ? 62.339 30.982 32.242 1.00 46.63 237 GLY J C 1
ATOM 18674 O O . GLY J 1 237 ? 61.467 31.346 33.095 1.00 46.21 237 GLY J O 1
ATOM 18675 N N . VAL J 1 238 ? 63.620 31.401 32.241 1.00 42.29 238 VAL J N 1
ATOM 18676 C CA . VAL J 1 238 ? 64.158 32.245 33.272 1.00 41.82 238 VAL J CA 1
ATOM 18677 C C . VAL J 1 238 ? 63.613 33.675 33.184 1.00 43.14 238 VAL J C 1
ATOM 18678 O O . VAL J 1 238 ? 63.159 34.229 34.184 1.00 43.45 238 VAL J O 1
ATOM 18682 N N . VAL J 1 239 ? 63.649 34.258 31.994 1.00 43.15 239 VAL J N 1
ATOM 18683 C CA . VAL J 1 239 ? 63.434 35.686 31.853 1.00 46.10 239 VAL J CA 1
ATOM 18684 C C . VAL J 1 239 ? 61.990 36.061 31.494 1.00 47.21 239 VAL J C 1
ATOM 18685 O O . VAL J 1 239 ? 61.362 36.865 32.214 1.00 49.29 239 VAL J O 1
ATOM 18689 N N . PHE J 1 240 ? 61.470 35.503 30.394 1.00 46.06 240 PHE J N 1
ATOM 18690 C CA . PHE J 1 240 ? 60.092 35.840 29.930 1.00 44.46 240 PHE J CA 1
ATOM 18691 C C . PHE J 1 240 ? 59.069 35.404 30.957 1.00 43.24 240 PHE J C 1
ATOM 18692 O O . PHE J 1 240 ? 58.132 36.104 31.243 1.00 48.64 240 PHE J O 1
ATOM 18700 N N . MET J 1 241 ? 59.235 34.231 31.518 1.00 45.24 241 MET J N 1
ATOM 18701 C CA . MET J 1 241 ? 58.259 33.714 32.484 1.00 44.09 241 MET J CA 1
ATOM 18702 C C . MET J 1 241 ? 58.676 33.949 33.942 1.00 45.47 241 MET J C 1
ATOM 18703 O O . MET J 1 241 ? 57.966 34.628 34.696 1.00 48.57 241 MET J O 1
ATOM 18708 N N . GLY J 1 242 ? 59.837 33.444 34.345 1.00 44.80 242 GLY J N 1
ATOM 18709 C CA . GLY J 1 242 ? 60.292 33.664 35.724 1.00 44.00 242 GLY J CA 1
ATOM 18710 C C . GLY J 1 242 ? 60.409 35.133 36.103 1.00 49.00 242 GLY J C 1
ATOM 18711 O O . GLY J 1 242 ? 59.713 35.643 37.024 1.00 51.27 242 GLY J O 1
ATOM 18712 N N . LEU J 1 243 ? 61.294 35.850 35.419 1.00 48.89 243 LEU J N 1
ATOM 18713 C CA . LEU J 1 243 ? 61.502 37.222 35.831 1.00 50.96 243 LEU J CA 1
ATOM 18714 C C . LEU J 1 243 ? 60.323 38.073 35.388 1.00 52.41 243 LEU J C 1
ATOM 18715 O O . LEU J 1 243 ? 59.963 39.013 36.092 1.00 54.80 243 LEU J O 1
ATOM 18720 N N . GLY J 1 244 ? 59.720 37.734 34.240 1.00 50.65 244 GLY J N 1
ATOM 18721 C CA . GLY J 1 244 ? 58.582 38.478 33.738 1.00 49.51 244 GLY J CA 1
ATOM 18722 C C . GLY J 1 244 ? 57.455 38.541 34.760 1.00 50.93 244 GLY J C 1
ATOM 18723 O O . GLY J 1 244 ? 57.025 39.636 35.149 1.00 53.43 244 GLY J O 1
ATOM 18724 N N . TYR J 1 245 ? 56.996 37.377 35.225 1.00 48.04 245 TYR J N 1
ATOM 18725 C CA . TYR J 1 245 ? 55.906 37.373 36.209 1.00 49.00 245 TYR J CA 1
ATOM 18726 C C . TYR J 1 245 ? 56.315 37.858 37.583 1.00 52.02 245 TYR J C 1
ATOM 18727 O O . TYR J 1 245 ? 55.492 38.488 38.259 1.00 54.46 245 TYR J O 1
ATOM 18736 N N . TRP J 1 246 ? 57.576 37.635 37.974 1.00 53.32 246 TRP J N 1
ATOM 18737 C CA . TRP J 1 246 ? 58.094 38.239 39.217 1.00 54.55 246 TRP J CA 1
ATOM 18738 C C . TRP J 1 246 ? 57.895 39.725 39.212 1.00 56.50 246 TRP J C 1
ATOM 18739 O O . TRP J 1 246 ? 57.348 40.249 40.165 1.00 57.34 246 TRP J O 1
ATOM 18750 N N . TYR J 1 247 ? 58.283 40.424 38.137 1.00 58.45 247 TYR J N 1
ATOM 18751 C CA . TYR J 1 247 ? 58.174 41.923 38.094 1.00 60.05 247 TYR J CA 1
ATOM 18752 C C . TYR J 1 247 ? 56.804 42.460 37.669 1.00 59.60 247 TYR J C 1
ATOM 18753 O O . TYR J 1 247 ? 56.621 43.644 37.566 1.00 62.26 247 TYR J O 1
ATOM 18762 N N . ALA J 1 248 ? 55.870 41.569 37.382 1.00 60.02 248 ALA J N 1
ATOM 18763 C CA . ALA J 1 248 ? 54.476 41.897 37.098 1.00 61.99 248 ALA J CA 1
ATOM 18764 C C . ALA J 1 248 ? 53.588 41.925 38.349 1.00 65.10 248 ALA J C 1
ATOM 18765 O O . ALA J 1 248 ? 52.469 42.410 38.286 1.00 68.68 248 ALA J O 1
ATOM 18767 N N . THR J 1 249 ? 54.045 41.382 39.469 1.00 68.16 249 THR J N 1
ATOM 18768 C CA . THR J 1 249 ? 53.237 41.464 40.696 1.00 74.59 249 THR J CA 1
ATOM 18769 C C . THR J 1 249 ? 53.573 42.759 41.435 1.00 83.00 249 THR J C 1
ATOM 18770 O O . THR J 1 249 ? 54.753 43.151 41.445 1.00 85.55 249 THR J O 1
ATOM 18774 N N . PRO J 1 250 ? 52.558 43.430 42.053 1.00 90.63 250 PRO J N 1
ATOM 18775 C CA . PRO J 1 250 ? 52.816 44.762 42.675 1.00 89.56 250 PRO J CA 1
ATOM 18776 C C . PRO J 1 250 ? 53.593 44.748 43.995 1.00 86.58 250 PRO J C 1
ATOM 18777 O O . PRO J 1 250 ? 54.038 43.683 44.432 1.00 85.36 250 PRO J O 1
#

Secondary structure (DSSP, 8-state):
---HHHHHHHHHHHHHHHHHHH-HHHHHHHHHHHHHHHHHHHHHHHHHHTTS-GGGHHHHHHHHTTHHHHIIIII----HHHHHHHHHHHHHHTSS-HHHHHHHHHHHHHHHHHHHHHHHHHHHHTT-TTSS-TTSHHHHHHHHHHHS-HHHHHHHHHHHHHHHHHHHHHHHT--HHHHHHHHHHHHHHHHHHT---HHHHHHHHHHHHHTT--TT--HHHHHHHHHHHHHHHHHIIIIIIIIHHHHH-/--HHHHHHHHHHHHHHHHHHHH-HHHHHHHHHHHHHHHHHHHHHHHHHHHHS-GGGHHHHHHHTTTHHHHIIIII----HHHHHHHHHHHHHHTSS-HHHHHHHHHHHHHHHHHHHHHHHHHHHHTT-TTSS-TT-HHHHHHHHHHHS-HHHHHHHHHHHHHHHHHHHHHHHTS-THHHHHHHHHHHHHHHHTT---HHHHHHHHHHHHTS---TT--HHHHHHHHHHHHHHHHHIIIIIIIIHHHHH--/-HHHHHHHHHHHHHHHHHHHHH-HHHHHHHHHHHHHHHHHHHHHHHHHHTTS-TTTHHHHHHHTTTHHHHIIIII----HHHHHHHHHHHHHHTSS-HHHHHHHHHHHHHHHHHHHHHHHHHHHHTT-TTSS-TTSHHHHHHHHHHHS-HHHHHHHHHHHHHHHHHHHHHHHHS-HHHHHHHHHHHHHHHHHTT---HHHHHHHHHHHHHSS--TT--HHHHHHHHHHHHHHHHHIIIIIIIIHHHHH--/-HHHHHHHHHHHHHHHHHHHH-HHHHHHHHHHHHHHHHHHHHHHHHHHHHS-GGGHHHHHHHHTTHHHHIIIII----HHHHHHHHHHHHHHTSS-HHHHHHHHHHHHHHHHHHHHHHHHHHHHTT-TTSS-TTSHHHHHHHHHHHS-HHHHHHHHHHHHHHHHHHHHHHHHS-THHHHHHHHHHHHHHHHHT---HHHHHHHHHHHHTS---TT--HHHHHHHHHHHHHHHHHIIIIIIIIHHHTT--/--HHHHHHHHHHHHHHHHHHHH-HHHHHHHHHHHHHHHHHHHHHHHHHHHHS-GGGHHHHHHHT-THHHHIIIII----HHHHHHHHHHHHHHTSS-HHHHHHHHHHHHHHHHHHHHHHHHHHHHTT-TTTT-TTSHHHHHHHHHHHS-HHHHHHHHHHHHHHHHHHHHHHHT--HHHHHHHHHHHHHHHHHHT---HHHHHHHHHHHHHTT--TT--HHHHHHHHHHHHHHHHHIIIIIIIIHHHTT--/--HHHHHHHHHHHHHHHHHHHH-HHHHHHHHHHHHHHHHHHHHHHHHHHHTS-TTTHHHHHHHHHTHHHHIIIII----HHHHHHHHHHHHHHTSS-HHHHHHHHHHHHHHHHHHHHHHHHHHHHTT-TTSS-TTSHHHHHHHHHHHS-HHHHHHHHHHHHHHHHHHHHHHHTS-HHHHHHHHHHHHHHHHHHT---HHHHHHHHHHHHHSS--TT--HHHHHHHHHHHHHHHHHIIIIIIIIHHHHT--/-HHHHHHHHHHHHHHHHHHHH-HHHHHHHHHHHHHHHHHHHHHHHHHHHTS-GGGHHHHHHHHTTHHHHIIIII----HHHHHHHHHHHHHHTSS-HHHHHHHHHHHHHHHHHHHHHHHHHHHHTT-TTSS-TT-HHHHHHHHHHHS-HHHHHHHHHHHHHHHHHHHHHHHTS-THHHHHHHHHHHHHHHHTT---HHHHHHHHHHHHTSS--TT--HHHHHHHHHHHHHHHHHIIIIIIIIHHHHH-/--HHHHHHHHHHHHHHHHHHHH-HHHHHHHHHHHHHHHHHHHHHHHHHHHTS-TTTHHHHHHHHTTHHHHIIIII----HHHHHHHHHHHHHHTSS-HHHHHHHHHHHHHHHHHHHHHHHHHHHHTT-TTSSSTTSHHHHHHHHHHHS-HHHHHHHHHHHHHHHHHHHHHHHH--HHHHHHHHHHHHHHHHHHT---HHHHHHHHHHHHHTT--TT--HHHHHHHHHHHHHHHHHIIIIIIIIHHHHT--/---HHHHHHHHHHHHHHHHHHH-HHHHHHHHHHHHHHHHHHHHHHHHHHTTS-GGGHHHHHHHTTTHHHHIIIII----HHHHHHHHHHHHHHTSS-HHHHHHHHHHHHHHHHHHHHHHHHHHHHTT-TTSS-TTSHHHHHHHHHHHS-HHHHHHHHHHHHHHHHHHHHHHHH--THHHHHHHHHHHHHHHHHT---HHHHHHHHHHHHHTT--TT--HHHHHHHHHHHHHHHHHIIIIIIIIHHHTT--/--HHHHHHHHHHHHHHHHHHHH-HHHHHHHHHHHHHHHHHHHHHHHHHHHTS-GGGHHHHHHHTTTHHHHIIIII----HHHHHHHHHHHHHHTSS-HHHHHHHHHHHHHHHHHHHHHHHHHHHHTT-TTSSSTT-HHHHHHHHHHHS-HHHHHHHHHHHHHHHHHHHHHHHH--TTHHHHHHHHHHHHHHHHT---HHHHHHHHHHHHHS---TT--HHHHHHHHHHHHHHHHHIIIIIIIIHHHTT--

InterPro domains:
  IPR000292 Formate/nitrite transporter [PF01226] (8-247)
  IPR000292 Formate/nitrite transporter [PTHR30520] (4-261)
  IPR000292 Formate/nitrite transporter [TIGR00790] (21-250)
  IPR023271 Aquaporin-like [G3DSA:1.20.1080.10] (1-257)
  IPR024002 Formate/nitrite transporter, conserved site [PS01005] (73-82)
  IPR024002 Formate/nitrite transporter, conserved site [PS01006] (157-167)

Sequence (2496 aa):
MFTDTINKCAANAARIARLSANNPLGFWVSSAMAGAYVGLGIILIFTLGNLLDPSVRPLVMGATFGIALTLVIIAGSELFTGHTMFLTLGVKAGTISHGQMWAILPQTWLGNLVGSVFVALLYSWGGGSLLPVDTSIVHSVALAKTTAPATVLFFKGALCNWLVCLAIWMAIRTEGTAKFLAIWWCLLAFIASGYEHSVANMTLFALSWFGHHSDAYTLAGIGHNLLWVTLGNTLSGVVFMGLGYWYATMFTDTINKCAANAARIARLSANNPLGFWVSSAMAGAYVGLGIILIFTLGNLLDPSVRPLVMGATFGIALTLVIIAGSELFTGHTMFLTLGVKAGTISHGQMWAILPQTWLGNLVGSVFVALLYSWGGGSLLPVDTSIVHSVALAKTTAPATVLFFKGALCNWLVCLAIWMAIRTEGTAKFLAIWWCLLAFIASGYEHSVANMTLFALSWFGHHSDAYTLAGIGHNLLWVTLGNTLSGVVFMGLGYWYATPMFTDTINKCAANAARIARLSANNPLGFWVSSAMAGAYVGLGIILIFTLGNLLDPSVRPLVMGATFGIALTLVIIAGSELFTGHTMFLTLGVKAGTISHGQMWAILPQTWLGNLVGSVFVALLYSWGGGSLLPVDTSIVHSVALAKTTAPATVLFFKGALCNWLVCLAIWMAIRTEGTAKFLAIWWCLLAFIASGYEHSVANMTLFALSWFGHHSDAYTLAGIGHNLLWVTLGNTLSGVVFMGLGYWYATPFTDTINKCAANAARIARLSANNPLGFWVSSAMAGAYVGLGIILIFTLGNLLDPSVRPLVMGATFGIALTLVIIAGSELFTGHTMFLTLGVKAGTISHGQMWAILPQTWLGNLVGSVFVALLYSWGGGSLLPVDTSIVHSVALAKTTAPATVLFFKGALCNWLVCLAIWMAIRTEGTAKFLAIWWCLLAFIASGYEHSVANMTLFALSWFGHHSDAYTLAGIGHNLLWVTLGNTLSGVVFMGLGYWYATPMFTDTINKCAANAARIARLSANNPLGFWVSSAMAGAYVGLGIILIFTLGNLLDPSVRPLVMGATFGIALTLVIIAGSELFTGHTMFLTLGVKAGTISHGQMWAILPQTWLGNLVGSVFVALLYSWGGGSLLPVDTSIVHSVALAKTTAPATVLFFKGALCNWLVCLAIWMAIRTEGTAKFLAIWWCLLAFIASGYEHSVANMTLFALSWFGHHSDAYTLAGIGHNLLWVTLGNTLSGVVFMGLGYWYATPMFTDTINKCAANAARIARLSANNPLGFWVSSAMAGAYVGLGIILIFTLGNLLDPSVRPLVMGATFGIALTLVIIAGSELFTGHTMFLTLGVKAGTISHGQMWAILPQTWLGNLVGSVFVALLYSWGGGSLLPVDTSIVHSVALAKTTAPATVLFFKGALCNWLVCLAIWMAIRTEGTAKFLAIWWCLLAFIASGYEHSVANMTLFALSWFGHHSDAYTLAGIGHNLLWVTLGNTLSGVVFMGLGYWYATPFTDTINKCAANAARIARLSANNPLGFWVSSAMAGAYVGLGIILIFTLGNLLDPSVRPLVMGATFGIALTLVIIAGSELFTGHTMFLTLGVKAGTISHGQMWAILPQTWLGNLVGSVFVALLYSWGGGSLLPVDTSIVHSVALAKTTAPATVLFFKGALCNWLVCLAIWMAIRTEGTAKFLAIWWCLLAFIASGYEHSVANMTLFALSWFGHHSDAYTLAGIGHNLLWVTLGNTLSGVVFMGLGYWYATMFTDTINKCAANAARIARLSANNPLGFWVSSAMAGAYVGLGIILIFTLGNLLDPSVRPLVMGATFGIALTLVIIAGSELFTGHTMFLTLGVKAGTISHGQMWAILPQTWLGNLVGSVFVALLYSWGGGSLLPVDTSIVHSVALAKTTAPATVLFFKGALCNWLVCLAIWMAIRTEGTAKFLAIWWCLLAFIASGYEHSVANMTLFALSWFGHHSDAYTLAGIGHNLLWVTLGNTLSGVVFMGLGYWYATPMFTDTINKCAANAARIARLSANNPLGFWVSSAMAGAYVGLGIILIFTLGNLLDPSVRPLVMGATFGIALTLVIIAGSELFTGHTMFLTLGVKAGTISHGQMWAILPQTWLGNLVGSVFVALLYSWGGGSLLPVDTSIVHSVALAKTTAPATVLFFKGALCNWLVCLAIWMAIRTEGTAKFLAIWWCLLAFIASGYEHSVANMTLFALSWFGHHSDAYTLAGIGHNLLWVTLGNTLSGVVFMGLGYWYATPMFTDTINKCAANAARIARLSANNPLGFWVSSAMAGAYVGLGIILIFTLGNLLDPSVRPLVMGATFGIALTLVIIAGSELFTGHTMFLTLGVKAGTISHGQMWAILPQTWLGNLVGSVFVALLYSWGGGSLLPVDTSIVHSVALAKTTAPATVLFFKGALCNWLVCLAIWMAIRTEGTAKFLAIWWCLLAFIASGYEHSVANMTLFALSWFGHHSDAYTLAGIGHNLLWVTLGNTLSGVVFMGLGYWYATP

Solvent-accessible surface area: 74547 Å² total; per-residue (Å²): 108,61,54,99,11,1,24,104,0,1,58,32,0,18,62,0,12,130,12,17,83,115,25,75,100,0,0,95,32,1,0,24,10,0,0,1,1,4,0,1,0,5,0,0,0,10,15,4,0,54,79,22,91,89,35,49,59,33,46,23,16,0,28,10,3,0,0,2,4,0,0,8,49,12,0,2,18,8,8,8,0,1,2,0,0,23,0,5,0,0,18,74,6,5,26,2,35,125,50,58,9,130,62,5,7,74,47,0,55,80,0,0,51,86,1,0,48,76,0,0,51,3,6,28,120,3,41,8,94,5,14,82,79,62,107,24,6,0,6,57,47,0,54,65,34,5,100,24,88,31,79,31,1,45,34,42,0,0,1,0,0,12,0,3,0,0,0,9,7,0,3,39,112,15,130,33,21,0,45,2,38,0,0,68,9,0,2,1,0,4,35,3,9,36,10,9,6,0,0,3,6,3,0,2,4,8,0,0,92,72,14,117,46,43,137,65,5,60,114,82,12,20,36,62,0,12,96,82,0,20,79,0,0,21,54,0,0,23,57,27,0,0,54,9,10,48,92,14,83,102,10,81,111,8,5,79,117,0,1,61,32,0,16,101,0,11,135,23,20,80,114,45,77,104,0,0,98,36,8,0,25,10,0,0,2,0,3,0,0,0,6,0,0,0,9,15,4,0,53,82,24,88,93,41,47,50,35,48,24,17,0,28,8,2,0,0,2,4,1,0,10,48,10,1,20,19,9,7,7,0,1,2,0,0,24,0,6,0,0,26,87,39,61,66,10,59,130,48,74,6,136,62,7,5,70,54,0,53,87,0,0,50,85,0,0,56,68,0,0,50,3,4,32,118,1,41,7,86,3,12,82,79,100,100,3,11,0,10,63,52,0,51,63,32,6,99,20,84,33,75,28,2,45,38,42,0,0,0,0,0,9,0,3,0,0,0,11,0,1,2,43,77,15,136,33,23,0,45,2,43,0,0,68,9,0,2,1,0,4,35,3,10,35,9,7,6,0,0,2,5,3,0,1,3,9,0,0,96,70,16,110,53,55,136,67,5,58,125,81,14,20,38,65,0,13,94,82,0,21,78,0,0,24,53,0,0,24,60,27,0,0,52,11,0,79,93,1,34,103,163,36,62,76,5,2,88,116,0,1,59,34,0,20,45,0,9,125,9,18,82,108,32,76,106,0,1,101,29,1,0,25,9,0,0,1,0,3,0,1,0,5,0,0,1,8,15,3,0,55,70,31,93,88,36,44,61,30,47,20,18,0,27,10,3,0,1,1,4,1,0,8,49,11,0,5,16,8,8,8,0,1,2,0,0,20,0,7,0,0,22,90,38,58,66,12,56,132,47,80,7,145,58,9,8,71,54,0,51,86,0,0,49,89,1,0,49,72,0,0,52,3,4,35,119,1,38,5,79,3,8,69,77,107,113,2,12,0,6,62,48,0,50,63,34,4,95,23,83,28,77,31,2,41,35,46,0,0,0,0,0,9,0,3,0,0,0,8,0,0,2,50,76,22,128,27,21,0,47,3,43,0,0,63,6,0,3,0,0,4,36,4,8,34,8,9,6,0,0,2,4,3,0,1,3,10,0,0,99,69,12,119,59,32,152,63,5,60,111,81,11,21,36,60,0,15,98,87,0,20,80,0,0,24,52,0,0,23,63,23,0,0,50,10,0,73,81,1,24,119,56,81,107,9,4,88,109,0,2,63,32,0,18,95,0,9,137,6,24,82,109,40,78,103,0,1,94,37,1,0,24,9,0,0,1,0,4,0,1,0,5,0,0,1,10,14,6,0,47,87,23,86,88,36,43,56,32,47,22,14,0,28,8,3,0,0,2,4,0,0,9,50,10,0,10,18,8,9,8,0,2,2,0,0,23,0,5,0,0,25,73,42,61,66,11,54,132,50,78,7,140,66,7,8,71,57,0,48,88,0,0,50,92,1,0,50,77,0,0,52,4,4,29,118,1,40,6,84,2,10,91,86,86,110,5,10,0,9,63,51,0,53,64,32,6,96,21,85,29,77,33,3,42,38,45,0,0,0,0,0,12,0,3,0,0,0,8,0,0,2,44,94,16,132,32,22,0,45,3,41,0,0,63,7,0,3,0,0,4,35,4,10,31,12,9,6,0,0,2,3,3,0,1,3,10,0,0,99,68,19,112,48,58,147,68,6,54,116,78,12,21,38,64,0,16,95,85,0,24,79,0,0,26,50,0,0,24,61,26,0,0,56,11,0,80,88,2,13,152,102,14,38,79,7,7,29,120,0,1,16,33,0,3,96,0,11,49,20,18,80,111,34,74,99,0,0,93,34,1,0,23,10,0,0,2,0,3,0,1,0,5,0,0,1,8,12,4,0,52,79,22,87,84,41,46,55,33,42,25,17,0,26,9,3,0,0,1,3,0,0,10,49,9,0,10,15,12,7,4,0,1,2,0,0,24,0,5,0,0,24,86,22,23,9,4,33,132,52,57,9,145,65,6,11,70,50,0,52,80,0,0,51,86,1,0,47,75,0,0,49,3,4,34,117,2,40,7,83,2,12,84,88,87,108,4,11,0,10,59,49,0,49,67,33,4,98,20,85,29,78,28,2,44,36,49,0,0,1,0,0,10,0,2,0,0,0,8,0,0,2,38,74,16,129,31,22,1,51,3,38,0,0,65,8,0,2,0,0,4,36,3,9,35,10,9,7,0,0,2,4,3,0,0,3,10,0,0,98,71,19,107,48,62,144,64,6,63,112,83,12,21,34,59,0,16,97,84,0,19,77,0,0,23,54,0,0,26,60,26,0,0,51,12,0,72,93,1,28,124,121,31,63,85,3,5,83,112,0,2,58,30,0,16,56,0,8,134,13,18,85,112,27,78,99,0,0,96,35,1,0,27,11,0,0,1,0,4,0,1,0,6,0,0,0,8,16,3,0,53,72,28,90,91,33,45,58,34,44,23,18,0,26,10,3,0,0,2,4,0,0,9,50,12,0,6,16,10,9,8,0,2,1,0,0,22,0,6,0,0,28,80,42,58,65,11,57,121,50,77,7,144,60,7,6,72,58,0,52,86,0,0,46,89,1,0,53,78,0,0,50,2,4,32,116,1,38,3,79,4,8,72,79,103,116,2,12,0,6,64,50,0,49,62,34,5,94,22,87,28,78,32,3,42,36,42,0,0,0,0,0,9,0,2,0,0,0,9,0,0,2,43,68,16,130,32,19,0,48,1,40,0,0,70,9,0,3,1,0,4,34,4,10,32,8,10,7,0,0,2,4,2,0,0,4,9,0,0,95,71,12,118,59,32,152,65,6,50,118,78,11,20,36,60,0,16,96,85,0,20,79,0,0,21,53,0,0,22,61,26,0,0,55,10,0,71,88,1,42,113,64,93,116,9,5,78,118,0,2,61,32,0,17,98,0,12,134,10,25,82,112,31,73,99,0,3,93,34,2,0,24,10,0,0,2,0,4,0,0,0,4,0,0,0,8,14,6,0,44,85,21,87,85,34,48,57,31,44,22,16,0,29,8,4,0,1,2,5,1,0,9,52,12,0,9,16,10,8,8,0,1,1,0,0,25,0,6,0,0,25,81,40,60,65,12,50,126,51,76,6,138,66,6,8,74,71,0,54,85,0,0,49,88,1,0,46,77,0,0,52,4,4,31,119,1,39,6,84,1,11,86,88,87,111,5,10,0,10,64,49,0,52,62,32,6,98,22,86,34,75,33,2,46,35,40,0,0,0,0,0,9,0,3,0,0,0,7,0,0,3,41,94,17,125,34,19,0,48,3,41,0,0,64,8,0,2,1,0,2,35,3,10,32,9,9,8,0,0,3,5,3,0,1,3,9,0,0,97,66,18,107,48,56,149,64,6,57,114,83,13,22,36,65,0,14,100,82,0,22,79,0,0,26,53,0,0,25,58,23,0,0,60,10,0,72,85,4,86,105,4,50,65,9,2,29,124,0,0,16,33,0,5,98,0,8,47,22,21,81,109,41,78,102,0,0,90,34,3,0,25,9,0,0,1,0,4,0,1,0,4,0,0,0,8,11,3,0,52,75,20,90,87,37,48,58,31,41,25,17,0,26,9,2,0,0,1,4,0,0,8,51,10,0,10,17,11,7,9,0,1,1,0,0,24,0,7,0,0,23,77,21,23,10,3,37,129,50,59,9,148,67,7,9,71,52,0,51,85,0,0,50,88,0,0,51,76,0,0,52,4,4,30,112,2,37,5,83,0,11,86,89,87,106,3,8,0,10,64,52,0,50,66,28,5,99,22,83,32,77,29,2,46,38,46,0,0,1,0,0,11,0,4,0,0,0,9,0,0,2,46,63,16,135,32,22,0,45,2,39,0,0,66,10,0,2,0,0,4,35,3,10,34,11,10,6,0,0,2,5,3,0,0,3,10,0,0,96,69,19,108,49,61,140,66,5,58,110,84,10,20,35,59,0,15,92,84,0,21,76,0,0,25,54,0,0,24,64,26,0,0,49,12,0,75,96,1,26,127,111,60,54,90,7,0,22,109,0,1,60,33,0,19,57,0,10,132,9,23,83,116,27,75,99,0,0,94,33,1,0,25,10,0,0,2,1,4,0,1,0,6,0,0,1,9,16,5,0,55,75,22,86,92,35,45,58,34,46,25,16,0,28,10,2,0,0,1,5,0,0,9,48,14,0,5,17,8,7,8,0,1,2,0,0,25,0,7,0,0,20,75,5,6,27,2,31,130,49,62,7,140,67,6,7,76,58,0,51,86,0,0,49,87,1,0,51,76,0,0,46,3,8,30,109,3,37,7,92,2,14,79,85,55,113,25,8,0,7,55,46,0,54,63,40,5,100,22,85,28,76,32,2,44,38,38,0,0,1,0,0,11,0,3,0,0,0,8,6,0,2,39,101,20,130,35,21,0,43,3,42,0,0,64,7,0,2,0,0,4,35,3,9,35,10,8,7,0,0,2,2,2,0,0,3,8,0,0,90,76,13,117,49,45,139,64,5,61,115,82,12,21,36,60,0,14,97,85,0,20,76,0,0,21,56,0,0,21,57,26,0,0,52,12,12,46,92,13,34,151,128,7,79,112,8,6,80,114,0,3,59,30,0,17,100,0,12,136,16,19,80,112,27,75,97,0,1,89,36,9,0,25,10,0,0,1,0,0,0,1,0,5,0,0,1,9,13,4,0,50,77,24,92,86,40,47,56,34,48,24,16,0,28,9,1,0,0,0,2,0,0,8,52,11,1,18,19,9,7,8,0,1,2,0,0,22,0,6,0,0,23,73,38,64,63,10,58,126,50,71,8,138,63,7,5,72,60,0,56,85,0,0,49,83,1,0,51,72,0,0,52,3,3,33,112,1,40,6,81,2,11,86,84,99,104,2,12,0,10,64,52,0,53,62,30,4,98,20,85,31,74,27,1,42,38,44,0,0,0,0,0,10,0,0,0,0,0,8,0,0,2,41,70,17,126,33,22,0,47,2,34,0,0,69,8,0,0,0,0,3,36,4,9,36,9,11,2,0,0,2,5,2,0,1,3,10,0,0,94,71,16,113,49,60,144,67,6,59,117,85,14,22,38,61,0,15,97,83,0,20,80,0,0,23,52,0,0,26,60,25,0,0,51,12,0,81,95,2,29,121

Organism: Salmonella typhimurium (strain 4/74) (NCBI:txid909946)

Nearest PDB structures (foldseek):
  4fc4-assembly1_D  TM=1.004E+00  e=1.070E-33  Salmonella enterica subsp. enterica serovar Typhimurium str. ST4/74
  3tds-assembly1_A  TM=9.629E-01  e=5.279E-17  Clostridioides difficile 630
  3te2-assembly1_C  TM=9.535E-01  e=4.818E-17  Clostridioides difficile 630
  3te0-assembly1_C  TM=9.524E-01  e=5.043E-17  Clostridioides difficile 630
  3tdx-assembly1_B  TM=9.538E-01  e=5.784E-17  Clostridioides difficile 630

Radius of gyration: 44.64 Å; Cα contacts (8 Å, |Δi|>4): 5148; chains: 10; bounding box: 90×121×115 Å